Protein 4XB6 (pdb70)

Foldseek 3Di:
DADDPVLLVLLQVLLQPFDLVVLVVLCVVVDLPFDKDWPFQKDKDWDWDWAADVRPHDIDTDGIFIWIKTWMAGPVGFIFIHIHTDDDRVSRHSSRSVSRQCRDPVPVVVCVPRPRVVSVVVVVVVVVVVVVVVCVPDDDDDDD/DQEDDAQPDLVVLLVVLVVQVVLQAQQFPDKGFRPSDDAAQPPGAQNRRSVCSNPAACVWEEEEDPVRDDNHVVSHSCVRHVHHYDHAQLVGQEYEYEQVQDPVRQVSWFFADPVGRSPTHAYEYEFPDFAPAFWKWKDFRNYPGIDITGTHHHVVLCCQAVVPDDPVTGYKYWYDNRMIHTHGSGIHMDTD/DDDDDDDVPVVVVVVVVVVVDVLQPDVVDDRDDLVCCLPPVVVLLQLLCQQLVHQDSSLLSVLCSVVSNPSLSSSLSSVVVVVVDDDQFDWDDWDCQPFPFQFKAFQPDPADFQGGGHHDDCPPPDPDDDCVVVDDDDDDDDDDDDDDRTNDDQLVVVCVVVVQAPDDDCPPDDADDCVVPPDDPPDDLSVLLSLLSNFDLVLLLVLLVVLVVPQQDWAKTFRMKTWGKTWIWGQDPVHRDIDTDGIFTKIKTKIWTDWDQDPPDGIHTDIFIAMGGDDDPSSRVSSRSLSVLCCCVVVVHDRRHQSNVRCSPRVCTRVSVVVVVVVCVPPDDVVVVVVVVVVVVVVVVVDDD/DADQPAAQLNDDPVLLVQVVVQAVVQQVVAQDWGFGDFDDDPDHQVLFRFLSSVCSSPDDQAFEEQEEELQDCPPPSNVVSVVVNCNRHVHHYDLAQVRGLEYEYEADDAPDAHAANREYEYEAADWQPCCVVPVDPVPSVVCLVVVVCVVVVVLQVVCCVVPVGRPDFFLFWKDKLNGHITRPHGHGLLCQVSLAQGNYKYWYTNRVVRTIHTHHHGIGIGGDDDPPGDRDHDADPAAAPQLRHRSADWDWAQDDPDRDIGIHHSNVNVSVVRRVD/DVVVVLLVLLQVLLLPFDLVVLVVLVVVVPDDFDKDWPFQKDKDWDWDWAADVRPHDIDTDGIFIWIKTWMAGPVGFIFIHIHTDDDRVSRHSSRVVSRQCVDPVPVVVCVVRPRVVSVVVVVVVVVVVVVVVVVPDDDDDDDDDDDDD/DADDAQPPLVVLLVVLVVQVVLQAQQFPDKGFSVRDPAAPPVGAQNRRSVCSNDAACVWEEEEPPVRDDDRVVVRSCVRHVHHYDHAQLPGQEYEEEQPDDPVSQVSWFFADPVGRSPTHAYEYEFPDFADAFWKWKDFRNYPGIDITGTHHHVVVCCQAPVPDDPPTGYKYWYDNRMIHTGGSGIHMDTD/DDDDDDDVVVVVVVVVVVVVDVLQPDVVDPGDDLVCCLVPVVVLLQLLCQQLVHQDSSLLSVLCSVVSNPSLSSSLVSVVVVVVDDDDFDWDDWDCQQFPFQFKAFQPDPADFQGGGHGDDCPPPDPDDDCVVVDDDDDDDDDDDDPDRTRDDQLVVVCVVVVQAPDDDCPPDDADDCVVPPDDPPDDLSVLLSLLSNFDLVLLLVQLVVCVVPQQDWAKGFGMKTWGKTWIWGQDPVHRDIDTPGIFTKIKTKIWTDWDDDDPDHIHTDIFIAMGGDDDCSSRVSRRSLSVLCCCVVVVHDGSHLSNVRCSPSVQTNVSVVVVVVVCVPPDPVVVVVVVVVVVVVVVVVPVD/DAPQPAAQLNDDVVLLVQVVVQAVVQQVVAQDWGFGDFDQDPDHQVLFSFLSSVCSSPDAQAFEEQEEELQHCPPPSNVVSVVVNCHRHVHHYDLAQARGQEYEYEADDAPDAHAANREYEYEAADWQLCCVVPVDPVPSVVCLVVLPCVVVVVLQVVCCVVPVARPDFFLFWKDKQNGHITRPHGHGLLRQVSLAQGNYKYKYTNRVVRTIHTHGHGIGIGGDDDPVHDDDHDADPAAAPQLRHRSADWDWADDDPDDDIGIHHSNVNVRVVSNVD

Organism: Escherichia coli (strain K12) (NCBI:txid83333)

Sequence (1936 aa):
MHADTATRQHWMSVLAHSQPAELAARLNALNITADYEVIRAAETGLVQIQARMGGTGERFFAGDATLTRAAVRLTDGTLGYSWVQGRRDKQHAERCALIDALMQQSRHFQNLSETLIAPLDADRMARIAARQAEVNASRVDFFTMMTLETAFMLPVQDAQHSFRRLLKAMSEPGVIVALHQLKRGWQPLNIATTSVLLTLADNDTPVWLSTPLNNDIVNQSLRFHTNAPLVSQPEQATFAVTDEAISSEQLNALSSTGTAVAPEAGATLILQVASLSGGRMLRLTGAGIAEERMMIAPRLPEILHELTERPHPFPLGIDLILTGERLLAIPRTTHHVEVCMYVAVKGGEKAIDAAHALQESRRRGDTDLPELSVAQIEQQLNLAVDRVMTEGGIADRELAALALKQASGDNVEAIFLLRAYRTTLAKLAVSEPLDTTGMRRLERRISAVYKDIPGGQLLGPTYDYTHRLLDFTLLANGEAPTLTTADSEQQPSPHVFSLLARQGLAKFEEDSGAQPDDITRTPPVYPCSRSSRLQQLMRGDEGYLLALAYSTQRGYGRNHPFAGEIRSGYIDVSIVPEELGFAVNVGELLMTECEMVNGFIDPPGEPPHFTRGYGLVFGMSERKAMAMALVDRALQAPEYGEHATGPAQDEEFVLAHADNVEVAGFVSHLKLPHYVDFQAELELLKRLQQEQNHANLSGYNNFAYLDEQTKRMIRRAILKAVAIPGYQVPFGGREMPMPYGWGTGGIQLTASVIGESDVLKVIDQGADDTTNAVSIRNFFKRVTGVNTTERTDDATVIQTRHRIPETPLTEDQIIIFQVPIPEPLRFIEPRETETRTMHALEEYGVMMQVKLYEDIARFGHIATTYAYPVKVNGRYVMDPSPIPKFDNPKMDMMPALQLFGAGREKRIYAVPPFTRVESLDFDDHPFTVQQWDEPCAICGSTHSYLDEVVLDDAGNRMFVCSDTDYCRQQSEAHADTATRQHWMSVLAHSQPAELAARLNALNITADYEVIRAAETGLVQIQARMGGTGERFFAGDATLTRAAVRLTDGTLGYSWVQGRDKQHAERCALIDALMQQSRHFQNNLSETLIAPLDADRMARIAARQAEVNASRVDFFTMVRGDNATLETAFMMLPVQDAQHSFRRLLKAMSEPGVIVALHQLKRGWQPLNIATTSVLLTLADNDTPVWLSTPLNNDIVNQSLRFHTNAPLVSQPEQATFAVTDEAISSEQLNALSTGTAVAPEAGATLILQVASLSGGRMLRLTGAGIAEERMIAPRLPEILHELTERPHPFPLGIDLILTGERLLAIPRTTHVEVCMYVAVKGGEKAIDAAHALQESRRRGDTDLPELSVAQIEQQLNLAVDRVMTEGGIADRELAALALKQASGDNVEAIFLLRAYRTTLAKLAVSEPLDTTGMRLERRISAVYKDIPGGQLLGPTYDYTHRLLDFTLLANGEAPTLTTADSEQQPSPHVFSLLARQGLAKFEEDSGAQPDDITRTPPVYPCSRSSRLQQLMRGDEGYLLALAYSTQRGYGRNHPFAGEIRSGYIDVSSIVPEELGFAVNVGELLMTECEMVNGFIDPPGEPPHFTRGYGLVFGMSERKAMAMALVDRALQAPEYGEHATGPAQDEEFVLAHADNVEVAGFVSHLKLPHYVDFQAELELLKRLQQEQNHANLSSGYNFAYLDEQTKRMIRRAILKAVAIPGYQVPFGGREMPMPYGWGTGGIQLTASVIGESDVLKVIDQGADDTTNAVSIRNFFKRVTGVNTTERTDDATVIQTRHRIPETPLTEDQIIIFQVPIPEPLRFIEPRETETRTMHALEEYGVMMQVKLYEDIARFGHIATTYAYPVKVNGRYVMDPSPIPKFDNPKMDMMPALQLFGAGREKRIYAVPPFTRVESLDFDDHPFTVQQWDEPCAICGSTHSYLDEVVLDDAGNRMFVCSDTDYCRQQSEA

Secondary structure (DSSP, 8-state):
----HHHHHHHHHHHHHS-HHHHHHHHHHH-----EEEEEEEEEEEEEEEEEGGGTSSEEEEEEEEEEEEEEEETTS-EEEEEEESS-HHHHHHHHHHHHHHTSTTTHHHHIIIIIHHHHHHHHHHHHHHHHHHGGGEE--EE-/-------SSHHHHHHHHHHHHHHHHHSTT--EE--SSSS-STTS-HHHHHHHHHH-STTS-EEE-GGG--HHHHHHHHHHH-PPB-SSGGG-SEEEE-TT--HHHHHHS----SS-TTSS-EEEE--S-SSSS--EEEESTT-SS-EEE-------HHHHHH--SPTT---EEEE---EEEEE-TT-EEEE-/-EEE---HHHHHHHHHHHHHHHHH--TTSPPPPHHHHHHHTHHHHHHHHHHHTB--HHHHHHHHHHTTT-HHHHHHHHHHHHHTS-EEEEPPPP-GGG-EEEEEE-SSSSS-TT-EE--S--TT------GGGGS------------PPPP---HHHHHHHTTSS-------PPPP-TTTS---SS--HHHHHHHHHHS-HHHHHHHHHHHHTTSS----EEEEEEEEEEEEEE--TTTSS-EEEEEEEEEEEEEEEEEE--SSSPPEEEEEEEEEESS--HHHHHHHHHHHHTTHHHHT----SGGG-HHHHHHT--HHHHHHHHHGGGS--HHHHHHHHHHHHHHHHT---/---SSSBTTBS-HHHHHHHHHHHHHHHHSTT--EE------SSPTTSSHHHHHHHHHH--TT-EEEEEETTBTTSHHHHHHHHHHHHHH--EE-S-GGG-SEEEEES---SSPP-TT-EEEEE-S---TTTTT---HHHHHHHHHHT--HHHHHHHHHHHHHHSS----BS--EEETTTEEE---S-BGGGGGGGTT-SSEEEEEETTTTEEEEE-SS--EEE---SSS-------SS--TTT--SSS-EEEEE-SSSS-EEEEESSHHHHHHHHH-/-HHHHHHHHHHHHHHHS-HHHHHHHHHHHT----EEEEEEEEEEEEEEEEEGGGTSSEEEEEEEEEEEEEEEETTS-EEEEEEESS-HHHHHHHHHHHHHTTSHHHHHHHIIIIIHHHHHHHHHHHHHHHHHHGGGEEP-EEE------/-PPP--SSHHHHHHHHHHHHHHHHHSTT--EE--S--S--TTS-HHHHHHHHHH-STTS-EEE-GGG--HHHHHHHHHHH-PPEES-GGG-SEEEE-TT--HHHHHHS----SS-TTSS-EEEE--S-SSSS--EEEESTT-SS-EEE-------HHHHHH--SPTT---EEEE---EEEEE-TT-EEEE-/--EE---HHHHHHHHHHHHHHHHH--TTSPPPPHHHHHHHSHHHHHHHHHHH-EE-HHHHHHHHHHTTT-HHHHHHHHHHHHTTS-EEEEPPPP-GGG-EEEEEE-SSSSS-TT-EE--S--TT------GGGGS------------PPPP---HHHHHHHTTSS-------PPPP-TTTS---SSPPHHHHHHHHHHS-HHHHHHHHHHHHTTSS----EEEEEEEEEEEEEE--TTTSS-EEEEEEEEEEEEEEEEEE--TTS--EEEEEEEEEESS--HHHHHHHHHHHHTTHHHHTPPPSSGGG-HHHHHHTT-HHHHHHHHHGGGS--HHHHHHHHHHHHHHHHTT--/---SSSPTTSS-HHHHHHHHHHHHHHHHSTT--EE------SSPTTSSHHHHHHHHHH--TT-EEEEEETTBTTSHHHHHHHHHHHHHH--EE-S-GGG-SEEEEES---SSPP-TT-EEEEE-S---TTTTT---HHHHHHHHHHT--HHHHHHHHHHHHHHSS----BS--EEETTTEEE---S-BGGGGGGGTT-SSEEEEEETTTTEEEEE-SS--EEE---SSS-------SSPPTTT--SSS-EEEEE-SSSS-EEEEESSHHHHHHHHH-

Nearest PDB structures (foldseek):
  4xb6-assembly1_E  TM=1.007E+00  e=1.262E-27  Escherichia coli str. K-12 substr. MG1655
  7z15-assembly1_A  TM=1.002E+00  e=3.670E-25  Escherichia coli
  7z19-assembly1_A  TM=1.000E+00  e=5.948E-25  Escherichia coli
  2zad-assembly1_A  TM=4.754E-01  e=4.521E-02  Thermotoga maritima MSB8
  3ik4-assembly5_B  TM=3.506E-01  e=3.118E-01  Herpetosiphon aurantiacus DSM 785

GO terms:
  GO:0005515 protein binding (F, IPI)
  GO:0061694 alpha-D-ribose 1-methylphosphonate 5-triphosphate synthase complex (C, IDA)
  GO:1904176 carbon phosphorus lyase complex (C, IDA)
  GO:0019700 organic phosphonate catabolic process (P, IMP)
  GO:0015716 organic phosphonate transport (P, IDA)
  GO:0019634 organic phosphonate metabolic process (P, IDA)

InterPro domains:
  IPR009609 Phosphonate metabolism PhnG [PF06754] (7-147)
  IPR009609 Phosphonate metabolism PhnG [TIGR03293] (6-148)

CATH classification: 3.40.50.11310

Structure (mmCIF, N/CA/C/O backbone):
data_4XB6
#
_entry.id   4XB6
#
_cell.length_a   95.510
_cell.length_b   133.710
_cell.length_c   176.740
_cell.angle_alpha   90.00
_cell.angle_beta   90.00
_cell.angle_gamma   90.00
#
_symmetry.space_group_name_H-M   'P 21 21 21'
#
loop_
_entity.id
_entity.type
_entity.pdbx_description
1 polymer 'Alpha-D-ribose 1-methylphosphonate 5-triphosphate synthase subunit PhnG'
2 polymer 'Alpha-D-ribose 1-methylphosphonate 5-triphosphate synthase subunit PhnH'
3 polymer 'Alpha-D-ribose 1-methylphosphonate 5-triphosphate synthase subunit PhnI'
4 polymer 'Alpha-D-ribose 1-methylphosphonate 5-phosphate C-P lyase'
5 non-polymer 'SULFATE ION'
6 non-polymer 'ZINC ION'
7 water water
#
loop_
_atom_site.group_PDB
_atom_site.id
_atom_site.type_symbol
_atom_site.label_atom_id
_atom_site.label_alt_id
_atom_site.label_comp_id
_atom_site.label_asym_id
_atom_site.label_entity_id
_atom_site.label_seq_id
_atom_site.pdbx_PDB_ins_code
_atom_site.Cartn_x
_atom_site.Cartn_y
_atom_site.Cartn_z
_atom_site.occupancy
_atom_site.B_iso_or_equiv
_atom_site.auth_seq_id
_atom_site.auth_comp_id
_atom_site.auth_asym_id
_atom_site.auth_atom_id
_atom_site.pdbx_PDB_model_num
ATOM 1 N N . MET A 1 1 ? 5.792 43.274 46.814 1.00 49.43 1 MET A N 1
ATOM 2 C CA . MET A 1 1 ? 7.082 42.567 47.052 1.00 46.62 1 MET A CA 1
ATOM 3 C C . MET A 1 1 ? 7.936 42.563 45.800 1.00 44.34 1 MET A C 1
ATOM 4 O O . MET A 1 1 ? 7.440 42.710 44.681 1.00 45.27 1 MET A O 1
ATOM 20 N N . HIS A 1 2 ? 9.228 42.360 45.999 1.00 40.57 2 HIS A N 1
ATOM 21 C CA . HIS A 1 2 ? 10.167 42.306 44.900 1.00 41.00 2 HIS A CA 1
ATOM 22 C C . HIS A 1 2 ? 11.328 41.392 45.284 1.00 38.13 2 HIS A C 1
ATOM 23 O O . HIS A 1 2 ? 12.257 41.804 45.978 1.00 37.65 2 HIS A O 1
ATOM 37 N N . ALA A 1 3 ? 11.240 40.138 44.849 1.00 33.46 3 ALA A N 1
ATOM 38 C CA . ALA A 1 3 ? 12.242 39.120 45.152 1.00 37.37 3 ALA A CA 1
ATOM 39 C C . ALA A 1 3 ? 13.626 39.563 44.722 1.00 41.00 3 ALA A C 1
ATOM 40 O O . ALA A 1 3 ? 13.796 40.064 43.614 1.00 34.39 3 ALA A O 1
ATOM 47 N N . ASP A 1 4 ? 14.609 39.389 45.602 1.00 32.56 4 ASP A N 1
ATOM 48 C CA . ASP A 1 4 ? 15.999 39.646 45.245 1.00 33.16 4 ASP A CA 1
ATOM 49 C C . ASP A 1 4 ? 16.479 38.633 44.222 1.00 29.37 4 ASP A C 1
ATOM 50 O O . ASP A 1 4 ? 15.934 37.534 44.117 1.00 28.91 4 ASP A O 1
ATOM 59 N N . THR A 1 5 ? 17.544 38.974 43.507 1.00 27.72 5 THR A N 1
ATOM 60 C CA . THR A 1 5 ? 18.033 38.108 42.436 1.00 23.74 5 THR A CA 1
ATOM 61 C C . THR A 1 5 ? 18.343 36.675 42.882 1.00 22.93 5 THR A C 1
ATOM 62 O O . THR A 1 5 ? 17.955 35.732 42.195 1.00 23.51 5 THR A O 1
ATOM 73 N N . ALA A 1 6 ? 19.020 36.497 44.016 1.00 21.96 6 ALA A N 1
ATOM 74 C CA . ALA A 1 6 ? 19.392 35.146 44.451 1.00 28.49 6 ALA A CA 1
ATOM 75 C C . ALA A 1 6 ? 18.156 34.290 44.737 1.00 23.42 6 ALA A C 1
ATOM 76 O O . ALA A 1 6 ? 18.157 33.095 44.458 1.00 23.52 6 ALA A O 1
ATOM 83 N N . THR A 1 7 ? 17.114 34.914 45.286 1.00 24.21 7 THR A N 1
ATOM 84 C CA . THR A 1 7 ? 15.883 34.199 45.593 1.00 24.16 7 THR A CA 1
ATOM 85 C C . THR A 1 7 ? 15.256 33.694 44.301 1.00 23.14 7 THR A C 1
ATOM 86 O O . THR A 1 7 ? 14.851 32.538 44.209 1.00 21.94 7 THR A O 1
ATOM 97 N N . ARG A 1 8 ? 15.200 34.558 43.296 1.00 22.62 8 ARG A N 1
ATOM 98 C CA . ARG A 1 8 ? 14.671 34.147 42.006 1.00 22.72 8 ARG A CA 1
ATOM 99 C C . ARG A 1 8 ? 15.558 33.083 41.351 1.00 22.23 8 ARG A C 1
ATOM 100 O O . ARG A 1 8 ? 15.065 32.072 40.842 1.00 20.42 8 ARG A O 1
ATOM 121 N N . GLN A 1 9 ? 16.874 33.284 41.370 1.00 21.92 9 GLN A N 1
ATOM 122 C CA . GLN A 1 9 ? 17.775 32.268 40.827 1.00 25.08 9 GLN A CA 1
ATOM 123 C C . GLN A 1 9 ? 17.540 30.900 41.464 1.00 23.59 9 GLN A C 1
ATOM 124 O O . GLN A 1 9 ? 17.573 29.878 40.783 1.00 20.47 9 GLN A O 1
ATOM 138 N N . HIS A 1 10 ? 17.303 30.890 42.770 1.00 22.50 10 HIS A N 1
ATOM 139 C CA . HIS A 1 10 ? 17.075 29.637 43.466 1.00 23.58 10 HIS A CA 1
ATOM 140 C C . HIS A 1 10 ? 15.805 28.941 42.981 1.00 23.42 10 HIS A C 1
ATOM 141 O O . HIS A 1 10 ? 15.852 27.763 42.649 1.00 20.76 10 HIS A O 1
ATOM 155 N N . TRP A 1 11 ? 14.669 29.636 42.924 1.00 20.20 11 TRP A N 1
ATOM 156 C CA . TRP A 1 11 ? 13.454 28.924 42.531 1.00 20.38 11 TRP A CA 1
ATOM 157 C C . TRP A 1 11 ? 13.527 28.510 41.063 1.00 20.07 11 TRP A C 1
ATOM 158 O O . TRP A 1 11 ? 13.022 27.448 40.679 1.00 21.79 11 TRP A O 1
ATOM 179 N N . MET A 1 12 ? 14.208 29.292 40.233 1.00 22.32 12 MET A N 1
ATOM 180 C CA . MET A 1 12 ? 14.338 28.920 38.833 1.00 20.78 12 MET A CA 1
ATOM 181 C C . MET A 1 12 ? 15.208 27.672 38.675 1.00 20.01 12 MET A C 1
ATOM 182 O O . MET A 1 12 ? 14.906 26.798 37.866 1.00 21.54 12 MET A O 1
ATOM 196 N N . SER A 1 13 ? 16.279 27.594 39.455 1.00 20.17 13 SER A N 1
ATOM 197 C CA . SER A 1 13 ? 17.147 26.419 39.437 1.00 21.41 13 SER A CA 1
ATOM 198 C C . SER A 1 13 ? 16.401 25.158 39.917 1.00 25.12 13 SER A C 1
ATOM 199 O O . SER A 1 13 ? 16.535 24.072 39.336 1.00 23.93 13 SER A O 1
ATOM 207 N N . VAL A 1 14 ? 15.602 25.303 40.973 1.00 23.40 14 VAL A N 1
ATOM 208 C CA . VAL A 1 14 ? 14.868 24.166 41.518 1.00 25.33 14 VAL A CA 1
ATOM 209 C C . VAL A 1 14 ? 13.895 23.645 40.452 1.00 23.88 14 VAL A C 1
ATOM 210 O O . VAL A 1 14 ? 13.782 22.438 40.226 1.00 23.16 14 VAL A O 1
ATOM 223 N N . LEU A 1 15 ? 13.214 24.559 39.780 1.00 19.50 15 LEU A N 1
ATOM 224 C CA . LEU A 1 15 ? 12.293 24.169 38.712 1.00 23.35 15 LEU A CA 1
ATOM 225 C C . LEU A 1 15 ? 13.028 23.497 37.554 1.00 26.39 15 LEU A C 1
ATOM 226 O O . LEU A 1 15 ? 12.608 22.436 37.070 1.00 25.37 15 LEU A O 1
ATOM 242 N N . ALA A 1 16 ? 14.112 24.116 37.100 1.00 23.66 16 ALA A N 1
ATOM 243 C CA . ALA A 1 16 ? 14.885 23.580 35.972 1.00 27.35 16 ALA A CA 1
ATOM 244 C C . ALA A 1 16 ? 15.447 22.189 36.256 1.00 28.41 16 ALA A C 1
ATOM 245 O O . ALA A 1 16 ? 15.638 21.400 35.335 1.00 28.27 16 ALA A O 1
ATOM 252 N N . HIS A 1 17 ? 15.751 21.907 37.518 1.00 27.80 17 HIS A N 1
ATOM 253 C CA . HIS A 1 17 ? 16.298 20.609 37.894 1.00 26.49 17 HIS A CA 1
ATOM 254 C C . HIS A 1 17 ? 15.222 19.596 38.254 1.00 30.26 17 HIS A C 1
ATOM 255 O O . HIS A 1 17 ? 15.539 18.434 38.502 1.00 32.52 17 HIS A O 1
ATOM 269 N N . SER A 1 18 ? 13.965 20.025 38.288 1.00 25.98 18 SER A N 1
ATOM 270 C CA . SER A 1 18 ? 12.888 19.146 38.717 1.00 23.03 18 SER A CA 1
ATOM 271 C C . SER A 1 18 ? 12.582 18.116 37.633 1.00 29.13 18 SER A C 1
ATOM 272 O O . SER A 1 18 ? 12.765 18.362 36.445 1.00 32.39 18 SER A O 1
ATOM 280 N N . GLN A 1 19 ? 12.112 16.952 38.053 1.00 29.34 19 GLN A N 1
ATOM 281 C CA . GLN A 1 19 ? 11.616 15.975 37.098 1.00 28.59 19 GLN A CA 1
ATOM 282 C C . GLN A 1 19 ? 10.269 16.471 36.540 1.00 26.61 19 GLN A C 1
ATOM 283 O O . GLN A 1 19 ? 9.370 16.812 37.295 1.00 30.91 19 GLN A O 1
ATOM 297 N N . PRO A 1 20 ? 10.133 16.533 35.203 1.00 28.42 20 PRO A N 1
ATOM 298 C CA . PRO A 1 20 ? 8.881 17.084 34.674 1.00 29.87 20 PRO A CA 1
ATOM 299 C C . PRO A 1 20 ? 7.609 16.425 35.205 1.00 31.88 20 PRO A C 1
ATOM 300 O O . PRO A 1 20 ? 6.639 17.134 35.440 1.00 31.36 20 PRO A O 1
ATOM 311 N N . ALA A 1 21 ? 7.611 15.113 35.421 1.00 37.88 21 ALA A N 1
ATOM 312 C CA . ALA A 1 21 ? 6.410 14.436 35.902 1.00 47.00 21 ALA A CA 1
ATOM 313 C C . ALA A 1 21 ? 6.092 14.825 37.342 1.00 37.12 21 ALA A C 1
ATOM 314 O O . ALA A 1 21 ? 4.920 14.963 37.706 1.00 36.96 21 ALA A O 1
ATOM 321 N N . GLU A 1 22 ? 7.129 15.006 38.158 1.00 33.41 22 GLU A N 1
ATOM 322 C CA . GLU A 1 22 ? 6.920 15.385 39.559 1.00 34.34 22 GLU A CA 1
ATOM 323 C C . GLU A 1 22 ? 6.473 16.847 39.647 1.00 30.60 22 GLU A C 1
ATOM 324 O O . GLU A 1 22 ? 5.618 17.188 40.471 1.00 31.45 22 GLU A O 1
ATOM 336 N N . LEU A 1 23 ? 7.012 17.717 38.792 1.00 26.85 23 LEU A N 1
ATOM 337 C CA . LEU A 1 23 ? 6.540 19.109 38.806 1.00 32.24 23 LEU A CA 1
ATOM 338 C C . LEU A 1 23 ? 5.066 19.176 38.383 1.00 32.46 23 LEU A C 1
ATOM 339 O O . LEU A 1 23 ? 4.269 19.909 38.980 1.00 30.63 23 LEU A O 1
ATOM 355 N N . ALA A 1 24 ? 4.706 18.399 37.365 1.00 33.20 24 ALA A N 1
ATOM 356 C CA . ALA A 1 24 ? 3.335 18.389 36.857 1.00 33.80 24 ALA A CA 1
ATOM 357 C C . ALA A 1 24 ? 2.358 17.890 37.920 1.00 33.39 24 ALA A C 1
ATOM 358 O O . ALA A 1 24 ? 1.294 18.477 38.136 1.00 45.68 24 ALA A O 1
ATOM 365 N N . ALA A 1 25 ? 2.741 16.811 38.596 1.00 34.74 25 ALA A N 1
ATOM 366 C CA . ALA A 1 25 ? 1.910 16.209 39.640 1.00 37.51 25 ALA A CA 1
ATOM 367 C C . ALA A 1 25 ? 1.702 17.166 40.808 1.00 32.12 25 ALA A C 1
ATOM 368 O O . ALA A 1 25 ? 0.587 17.324 41.303 1.00 36.48 25 ALA A O 1
ATOM 375 N N . ARG A 1 26 ? 2.790 17.803 41.240 1.00 33.01 26 ARG A N 1
ATOM 376 C CA . ARG A 1 26 ? 2.738 18.717 42.370 1.00 33.44 26 ARG A CA 1
ATOM 377 C C . ARG A 1 26 ? 1.904 19.947 42.049 1.00 35.51 26 ARG A C 1
ATOM 378 O O . ARG A 1 26 ? 1.101 20.382 42.870 1.00 36.19 26 ARG A O 1
ATOM 399 N N . LEU A 1 27 ? 2.086 20.505 40.855 1.00 36.27 27 LEU A N 1
ATOM 400 C CA . LEU A 1 27 ? 1.417 21.764 40.510 1.00 43.83 27 LEU A CA 1
ATOM 401 C C . LEU A 1 27 ? -0.082 21.548 40.323 1.00 53.00 27 LEU A C 1
ATOM 402 O O . LEU A 1 27 ? -0.897 22.413 40.652 1.00 58.93 27 LEU A O 1
ATOM 418 N N . ASN A 1 28 ? -0.440 20.385 39.798 1.00 51.88 28 ASN A N 1
ATOM 419 C CA . ASN A 1 28 ? -1.838 20.045 39.615 1.00 55.30 28 ASN A CA 1
ATOM 420 C C . ASN A 1 28 ? -2.543 19.863 40.954 1.00 50.63 28 ASN A C 1
ATOM 421 O O . ASN A 1 28 ? -3.713 20.197 41.079 1.00 50.72 28 ASN A O 1
ATOM 432 N N . ALA A 1 29 ? -1.833 19.360 41.960 1.00 45.74 29 ALA A N 1
ATOM 433 C CA . ALA A 1 29 ? -2.445 19.133 43.271 1.00 47.60 29 ALA A CA 1
ATOM 434 C C . ALA A 1 29 ? -2.686 20.438 44.036 1.00 54.09 29 ALA A C 1
ATOM 435 O O . ALA A 1 29 ? -3.426 20.457 45.023 1.00 51.42 29 ALA A O 1
ATOM 442 N N . LEU A 1 30 ? -2.069 21.524 43.581 1.00 54.33 30 LEU A N 1
ATOM 443 C CA . LEU A 1 30 ? -2.186 22.808 44.264 1.00 56.47 30 LEU A CA 1
ATOM 444 C C . LEU A 1 30 ? -3.335 23.686 43.754 1.00 59.57 30 LEU A C 1
ATOM 445 O O . LEU A 1 30 ? -3.714 24.636 44.426 1.00 56.98 30 LEU A O 1
ATOM 461 N N . ASN A 1 31 ? -3.877 23.348 42.585 1.00 73.54 31 ASN A N 1
ATOM 462 C CA . ASN A 1 31 ? -4.798 24.197 41.805 1.00 79.92 31 ASN A CA 1
ATOM 463 C C . ASN A 1 31 ? -4.075 25.460 41.304 1.00 88.78 31 ASN A C 1
ATOM 464 O O . ASN A 1 31 ? -3.613 26.298 42.079 1.00 90.05 31 ASN A O 1
ATOM 475 N N . ILE A 1 32 ? -3.935 25.533 39.980 1.00 91.17 32 ILE A N 1
ATOM 476 C CA . ILE A 1 32 ? -3.276 26.650 39.300 1.00 94.53 32 ILE A CA 1
ATOM 477 C C . ILE A 1 32 ? -3.988 27.968 39.613 1.00 89.34 32 ILE A C 1
ATOM 478 O O . ILE A 1 32 ? -3.422 28.847 40.268 1.00 92.78 32 ILE A O 1
ATOM 494 N N . THR A 1 33 ? -5.225 28.093 39.143 1.00 86.60 33 THR A N 1
ATOM 495 C CA . THR A 1 33 ? -6.321 29.063 39.084 1.00 85.74 33 THR A CA 1
ATOM 496 C C . THR A 1 33 ? -5.908 30.380 38.409 1.00 78.26 33 THR A C 1
ATOM 497 O O . THR A 1 33 ? -6.650 30.902 37.577 1.00 89.46 33 THR A O 1
ATOM 508 N N . ALA A 1 34 ? -4.741 30.911 38.763 1.00 71.88 34 ALA A N 1
ATOM 509 C CA . ALA A 1 34 ? -4.216 32.132 38.150 1.00 65.88 34 ALA A CA 1
ATOM 510 C C . ALA A 1 34 ? -4.305 32.131 36.623 1.00 57.27 34 ALA A C 1
ATOM 511 O O . ALA A 1 34 ? -3.954 31.145 35.970 1.00 53.72 34 ALA A O 1
ATOM 518 N N . ASP A 1 35 ? -4.769 33.249 36.065 1.00 55.78 35 ASP A N 1
ATOM 519 C CA . ASP A 1 35 ? -4.836 33.428 34.615 1.00 55.85 35 ASP A CA 1
ATOM 520 C C . ASP A 1 35 ? -3.495 33.878 34.058 1.00 47.15 35 ASP A C 1
ATOM 521 O O . ASP A 1 35 ? -2.738 34.584 34.725 1.00 45.64 35 ASP A O 1
ATOM 530 N N . TYR A 1 36 ? -3.212 33.480 32.825 1.00 44.42 36 TYR A N 1
ATOM 531 C CA . TYR A 1 36 ? -1.992 33.910 32.158 1.00 44.19 36 TYR A CA 1
ATOM 532 C C . TYR A 1 36 ? -2.110 33.683 30.663 1.00 42.02 36 TYR A C 1
ATOM 533 O O . TYR A 1 36 ? -2.976 32.932 30.207 1.00 39.22 36 TYR A O 1
ATOM 551 N N . GLU A 1 37 ? -1.247 34.364 29.913 1.00 37.58 37 GLU A N 1
ATOM 552 C CA . GLU A 1 37 ? -1.071 34.100 28.493 1.00 36.59 37 GLU A CA 1
ATOM 553 C C . GLU A 1 37 ? 0.364 33.639 28.267 1.00 39.55 37 GLU A C 1
ATOM 554 O O . GLU A 1 37 ? 1.278 33.992 29.018 1.00 34.80 37 GLU A O 1
ATOM 566 N N . VAL A 1 38 ? 0.552 32.835 27.236 1.00 39.77 38 VAL A N 1
ATOM 567 C CA . VAL A 1 38 ? 1.888 32.452 26.813 1.00 37.37 38 VAL A CA 1
ATOM 568 C C . VAL A 1 38 ? 2.371 33.483 25.807 1.00 36.65 38 VAL A C 1
ATOM 569 O O . VAL A 1 38 ? 1.780 33.623 24.743 1.00 46.98 38 VAL A O 1
ATOM 582 N N . ILE A 1 39 ? 3.434 34.208 26.141 1.00 32.40 39 ILE A N 1
ATOM 583 C CA . ILE A 1 39 ? 3.931 35.257 25.256 1.00 38.42 39 ILE A CA 1
ATOM 584 C C . ILE A 1 39 ? 5.111 34.767 24.415 1.00 37.94 39 ILE A C 1
ATOM 585 O O . ILE A 1 39 ? 5.348 35.294 23.332 1.00 43.89 39 ILE A O 1
ATOM 601 N N . ARG A 1 40 ? 5.845 33.772 24.907 1.00 34.57 40 ARG A N 1
ATOM 602 C CA . ARG A 1 40 ? 6.747 32.991 24.049 1.00 32.54 40 ARG A CA 1
ATOM 603 C C . ARG A 1 40 ? 6.439 31.510 24.213 1.00 31.68 40 ARG A C 1
ATOM 604 O O . ARG A 1 40 ? 6.748 30.910 25.248 1.00 30.08 40 ARG A O 1
ATOM 625 N N . ALA A 1 41 ? 5.813 30.930 23.194 1.00 30.88 41 ALA A N 1
ATOM 626 C CA . ALA A 1 41 ? 5.536 29.505 23.186 1.00 28.56 41 ALA A CA 1
ATOM 627 C C . ALA A 1 41 ? 6.852 28.760 23.321 1.00 29.93 41 ALA A C 1
ATOM 628 O O . ALA A 1 41 ? 7.887 29.233 22.853 1.00 28.58 41 ALA A O 1
ATOM 635 N N . ALA A 1 42 ? 6.813 27.606 23.976 1.00 32.62 42 ALA A N 1
ATOM 636 C CA . ALA A 1 42 ? 8.024 26.852 24.234 1.00 29.05 42 ALA A CA 1
ATOM 637 C C . ALA A 1 42 ? 8.770 26.593 22.930 1.00 28.96 42 ALA A C 1
ATOM 638 O O . ALA A 1 42 ? 8.174 26.151 21.939 1.00 28.61 42 ALA A O 1
ATOM 645 N N . GLU A 1 43 ? 10.065 26.900 22.942 1.00 27.58 43 GLU A N 1
ATOM 646 C CA . GLU A 1 43 ? 10.933 26.761 21.772 1.00 24.12 43 GLU A CA 1
ATOM 647 C C . GLU A 1 43 ? 12.182 25.985 22.155 1.00 21.33 43 GLU A C 1
ATOM 648 O O . GLU A 1 43 ? 12.904 26.376 23.061 1.00 23.76 43 GLU A O 1
ATOM 660 N N . THR A 1 44 ? 12.420 24.883 21.450 1.00 23.23 44 THR A N 1
ATOM 661 C CA . THR A 1 44 ? 13.584 24.045 21.679 1.00 24.84 44 THR A CA 1
ATOM 662 C C . THR A 1 44 ? 14.681 24.346 20.657 1.00 20.72 44 THR A C 1
ATOM 663 O O . THR A 1 44 ? 14.458 24.300 19.441 1.00 25.59 44 THR A O 1
ATOM 674 N N . GLY A 1 45 ? 15.861 24.651 21.166 1.00 21.37 45 GLY A N 1
ATOM 675 C CA . GLY A 1 45 ? 17.039 24.805 20.334 1.00 22.61 45 GLY A CA 1
ATOM 676 C C . GLY A 1 45 ? 18.255 24.312 21.083 1.00 21.32 45 GLY A C 1
ATOM 677 O O . GLY A 1 45 ? 18.181 23.346 21.838 1.00 21.79 45 GLY A O 1
ATOM 681 N N . LEU A 1 46 ? 19.370 25.015 20.921 1.00 22.07 46 LEU A N 1
ATOM 682 C CA . LEU A 1 46 ? 20.634 24.622 21.529 1.00 20.37 46 LEU A CA 1
ATOM 683 C C . LEU A 1 46 ? 21.243 25.651 22.450 1.00 20.43 46 LEU A C 1
ATOM 684 O O . LEU A 1 46 ? 21.090 26.857 22.233 1.00 21.35 46 LEU A O 1
ATOM 700 N N . VAL A 1 47 ? 21.935 25.171 23.482 1.00 21.00 47 VAL A N 1
ATOM 701 C CA . VAL A 1 47 ? 22.870 25.997 24.220 1.00 19.97 47 VAL A CA 1
ATOM 702 C C . VAL A 1 47 ? 24.278 25.489 23.910 1.00 21.86 47 VAL A C 1
ATOM 703 O O . VAL A 1 47 ? 24.583 24.311 24.041 1.00 19.97 47 VAL A O 1
ATOM 716 N N . GLN A 1 48 ? 25.140 26.396 23.483 1.00 18.74 48 GLN A N 1
ATOM 717 C CA . GLN A 1 48 ? 26.504 26.008 23.129 1.00 19.51 48 GLN A CA 1
ATOM 718 C C . GLN A 1 48 ? 27.317 25.953 24.410 1.00 21.47 48 GLN A C 1
ATOM 719 O O . GLN A 1 48 ? 27.263 26.853 25.247 1.00 20.27 48 GLN A O 1
ATOM 733 N N . ILE A 1 49 ? 28.046 24.870 24.590 1.00 19.40 49 ILE A N 1
ATOM 734 C CA . ILE A 1 49 ? 28.773 24.647 25.825 1.00 19.19 49 ILE A CA 1
ATOM 735 C C . ILE A 1 49 ? 30.195 25.190 25.724 1.00 19.74 49 ILE A C 1
ATOM 736 O O . ILE A 1 49 ? 30.935 24.833 24.802 1.00 20.99 49 ILE A O 1
ATOM 752 N N . GLN A 1 50 ? 30.569 26.036 26.683 1.00 18.57 50 GLN A N 1
ATOM 753 C CA . GLN A 1 50 ? 31.965 26.442 26.860 1.00 18.15 50 GLN A CA 1
ATOM 754 C C . GLN A 1 50 ? 32.604 25.660 27.980 1.00 20.59 50 GLN A C 1
ATOM 755 O O . GLN A 1 50 ? 32.062 25.597 29.078 1.00 24.16 50 GLN A O 1
ATOM 769 N N . ALA A 1 51 ? 33.773 25.096 27.685 1.00 17.92 51 ALA A N 1
ATOM 770 C CA . ALA A 1 51 ? 34.597 24.446 28.689 1.00 19.99 51 ALA A CA 1
ATOM 771 C C . ALA A 1 51 ? 35.910 25.197 28.808 1.00 18.88 51 ALA A C 1
ATOM 772 O O . ALA A 1 51 ? 36.119 26.239 28.149 1.00 20.52 51 ALA A O 1
ATOM 779 N N . ARG A 1 52 ? 36.797 24.689 29.655 1.00 19.62 52 ARG A N 1
ATOM 780 C CA . ARG A 1 52 ? 38.094 25.321 29.868 1.00 22.85 52 ARG A CA 1
ATOM 781 C C . ARG A 1 52 ? 39.215 24.303 29.756 1.00 20.05 52 ARG A C 1
ATOM 782 O O . ARG A 1 52 ? 39.114 23.189 30.289 1.00 19.44 52 ARG A O 1
ATOM 803 N N . MET A 1 53 ? 40.283 24.697 29.071 1.00 19.38 53 MET A N 1
ATOM 804 C CA . MET A 1 53 ? 41.488 23.880 28.987 1.00 23.41 53 MET A CA 1
ATOM 805 C C . MET A 1 53 ? 42.017 23.589 30.373 1.00 21.33 53 MET A C 1
ATOM 806 O O . MET A 1 53 ? 42.260 24.512 31.148 1.00 21.61 53 MET A O 1
ATOM 820 N N . GLY A 1 54 ? 42.241 22.317 30.677 1.00 20.87 54 GLY A N 1
ATOM 821 C CA . GLY A 1 54 ? 42.719 21.917 31.987 1.00 20.11 54 GLY A CA 1
ATOM 822 C C . GLY A 1 54 ? 41.784 22.335 33.113 1.00 21.47 54 GLY A C 1
ATOM 823 O O . GLY A 1 54 ? 42.213 22.504 34.253 1.00 25.36 54 GLY A O 1
ATOM 827 N N . GLY A 1 55 ? 40.516 22.543 32.780 1.00 21.09 55 GLY A N 1
ATOM 828 C CA . GLY A 1 55 ? 39.516 22.889 33.769 1.00 22.41 55 GLY A CA 1
ATOM 829 C C . GLY A 1 55 ? 39.479 24.363 34.143 1.00 22.54 55 GLY A C 1
ATOM 830 O O . GLY A 1 55 ? 38.418 24.887 34.434 1.00 22.80 55 GLY A O 1
ATOM 834 N N . THR A 1 56 ? 40.632 25.016 34.131 1.00 21.10 56 THR A N 1
ATOM 835 C CA . THR A 1 56 ? 40.777 26.370 34.675 1.00 22.69 56 THR A CA 1
ATOM 836 C C . THR A 1 56 ? 41.234 27.413 33.650 1.00 25.12 56 THR A C 1
ATOM 837 O O . THR A 1 56 ? 41.234 28.616 33.930 1.00 25.98 56 THR A O 1
ATOM 848 N N . GLY A 1 57 ? 41.622 26.965 32.464 1.00 19.86 57 GLY A N 1
ATOM 849 C CA . GLY A 1 57 ? 42.283 27.839 31.514 1.00 20.33 57 GLY A CA 1
ATOM 850 C C . GLY A 1 57 ? 41.392 28.464 30.460 1.00 18.83 57 GLY A C 1
ATOM 851 O O . GLY A 1 57 ? 40.229 28.775 30.710 1.00 21.05 57 GLY A O 1
ATOM 855 N N . GLU A 1 58 ? 41.969 28.637 29.273 1.00 21.65 58 GLU A N 1
ATOM 856 C CA . GLU A 1 58 ? 41.299 29.290 28.156 1.00 25.48 58 GLU A CA 1
ATOM 857 C C . GLU A 1 58 ? 40.053 28.514 27.785 1.00 22.47 58 GLU A C 1
ATOM 858 O O . GLU A 1 58 ? 40.020 27.290 27.860 1.00 21.11 58 GLU A O 1
ATOM 870 N N . ARG A 1 59 ? 39.037 29.249 27.369 1.00 18.92 59 ARG A N 1
ATOM 871 C CA . ARG A 1 59 ? 37.794 28.642 26.926 1.00 17.23 59 ARG A CA 1
ATOM 872 C C . ARG A 1 59 ? 37.931 27.927 25.595 1.00 19.52 59 ARG A C 1
ATOM 873 O O . ARG A 1 59 ? 38.687 28.357 24.720 1.00 19.23 59 ARG A O 1
ATOM 894 N N . PHE A 1 60 ? 37.177 26.844 25.447 1.00 19.82 60 PHE A N 1
ATOM 895 C CA . PHE A 1 60 ? 36.965 26.219 24.148 1.00 19.86 60 PHE A CA 1
ATOM 896 C C . PHE A 1 60 ? 35.546 25.671 24.096 1.00 21.30 60 PHE A C 1
ATOM 897 O O . PHE A 1 60 ? 34.911 25.479 25.129 1.00 19.72 60 PHE A O 1
ATOM 914 N N . PHE A 1 61 ? 35.052 25.436 22.888 1.00 19.75 61 PHE A N 1
ATOM 915 C CA . PHE A 1 61 ? 33.691 24.955 22.714 1.00 21.09 61 PHE A CA 1
ATOM 916 C C . PHE A 1 61 ? 33.653 23.438 22.758 1.00 20.94 61 PHE A C 1
ATOM 917 O O . PHE A 1 61 ? 34.435 22.751 22.075 1.00 20.39 61 PHE A O 1
ATOM 934 N N . ALA A 1 62 ? 32.731 22.936 23.577 1.00 19.67 62 ALA A N 1
ATOM 935 C CA . ALA A 1 62 ? 32.572 21.512 23.834 1.00 16.19 62 ALA A CA 1
ATOM 936 C C . ALA A 1 62 ? 31.154 21.056 23.498 1.00 20.76 62 ALA A C 1
ATOM 937 O O . ALA A 1 62 ? 30.442 20.485 24.333 1.00 23.38 62 ALA A O 1
ATOM 944 N N . GLY A 1 63 ? 30.778 21.262 22.245 1.00 18.00 63 GLY A N 1
ATOM 945 C CA . GLY A 1 63 ? 29.512 20.781 21.737 1.00 20.32 63 GLY A CA 1
ATOM 946 C C . GLY A 1 63 ? 28.356 21.642 22.212 1.00 19.24 63 GLY A C 1
ATOM 947 O O . GLY A 1 63 ? 28.531 22.801 22.616 1.00 20.49 63 GLY A O 1
ATOM 951 N N . ASP A 1 64 ? 27.165 21.055 22.145 1.00 19.39 64 ASP A N 1
ATOM 952 C CA . ASP A 1 64 ? 25.919 21.768 22.439 1.00 21.01 64 ASP A CA 1
ATOM 953 C C . ASP A 1 64 ? 24.992 20.848 23.243 1.00 20.32 64 ASP A C 1
ATOM 954 O O . ASP A 1 64 ? 25.146 19.620 23.214 1.00 19.51 64 ASP A O 1
ATOM 963 N N . ALA A 1 65 ? 24.026 21.441 23.940 1.00 18.46 65 ALA A N 1
ATOM 964 C CA . ALA A 1 65 ? 22.968 20.677 24.612 1.00 21.79 65 ALA A CA 1
ATOM 965 C C . ALA A 1 65 ? 21.617 21.238 24.191 1.00 20.89 65 ALA A C 1
ATOM 966 O O . ALA A 1 65 ? 21.535 22.385 23.773 1.00 20.71 65 ALA A O 1
ATOM 973 N N . THR A 1 66 ? 20.558 20.440 24.299 1.00 17.72 66 THR A N 1
ATOM 974 C CA . THR A 1 66 ? 19.227 20.948 23.988 1.00 19.79 66 THR A CA 1
ATOM 975 C C . THR A 1 66 ? 18.758 21.852 25.118 1.00 17.71 66 THR A C 1
ATOM 976 O O . THR A 1 66 ? 19.022 21.606 26.297 1.00 20.07 66 THR A O 1
ATOM 987 N N . LEU A 1 67 ? 18.076 22.916 24.724 1.00 19.25 67 LEU A N 1
ATOM 988 C CA . LEU A 1 67 ? 17.567 23.920 25.635 1.00 21.72 67 LEU A CA 1
ATOM 989 C C . LEU A 1 67 ? 16.178 24.340 25.172 1.00 21.05 67 LEU A C 1
ATOM 990 O O . LEU A 1 67 ? 15.986 24.582 23.994 1.00 22.50 67 LEU A O 1
ATOM 1006 N N . THR A 1 68 ? 15.221 24.448 26.096 1.00 21.72 68 THR A N 1
ATOM 1007 C CA . THR A 1 68 ? 13.880 24.880 25.749 1.00 21.37 68 THR A CA 1
ATOM 1008 C C . THR A 1 68 ? 13.556 26.130 26.570 1.00 20.11 68 THR A C 1
ATOM 1009 O O . THR A 1 68 ? 13.819 26.175 27.768 1.00 20.40 68 THR A O 1
ATOM 1020 N N . ARG A 1 69 ? 13.031 27.148 25.908 1.00 21.92 69 ARG A N 1
ATOM 1021 C CA . ARG A 1 69 ? 12.710 28.397 26.588 1.00 21.08 69 ARG A CA 1
ATOM 1022 C C . ARG A 1 69 ? 11.240 28.718 26.395 1.00 23.34 69 ARG A C 1
ATOM 1023 O O . ARG A 1 69 ? 10.655 28.391 25.372 1.00 24.68 69 ARG A O 1
ATOM 1044 N N . ALA A 1 70 ? 10.665 29.395 27.382 1.00 22.48 70 ALA A N 1
ATOM 1045 C CA . ALA A 1 70 ? 9.279 29.827 27.307 1.00 24.12 70 ALA A CA 1
ATOM 1046 C C . ALA A 1 70 ? 9.079 31.070 28.148 1.00 22.77 70 ALA A C 1
ATOM 1047 O O . ALA A 1 70 ? 9.908 31.397 28.996 1.00 22.37 70 ALA A O 1
ATOM 1054 N N . ALA A 1 71 ? 7.972 31.762 27.896 1.00 23.68 71 ALA A N 1
ATOM 1055 C CA . ALA A 1 71 ? 7.664 33.002 28.602 1.00 25.63 71 ALA A CA 1
ATOM 1056 C C . ALA A 1 71 ? 6.169 33.167 28.737 1.00 26.99 71 ALA A C 1
ATOM 1057 O O . ALA A 1 71 ? 5.412 32.886 27.801 1.00 28.57 71 ALA A O 1
ATOM 1064 N N . VAL A 1 72 ? 5.750 33.599 29.919 1.00 24.70 72 VAL A N 1
ATOM 1065 C CA . VAL A 1 72 ? 4.335 33.838 30.191 1.00 27.55 72 VAL A CA 1
ATOM 1066 C C . VAL A 1 72 ? 4.124 35.234 30.760 1.00 33.06 72 VAL A C 1
ATOM 1067 O O . VAL A 1 72 ? 5.069 35.858 31.246 1.00 29.67 72 VAL A O 1
ATOM 1080 N N . ARG A 1 73 ? 2.879 35.701 30.698 1.00 33.25 73 ARG A N 1
ATOM 1081 C CA . ARG A 1 73 ? 2.482 36.957 31.326 1.00 31.31 73 ARG A CA 1
ATOM 1082 C C . ARG A 1 73 ? 1.185 36.781 32.111 1.00 31.25 73 ARG A C 1
ATOM 1083 O O . ARG A 1 73 ? 0.193 36.253 31.598 1.00 34.83 73 ARG A O 1
ATOM 1104 N N . LEU A 1 74 ? 1.201 37.240 33.356 1.00 31.68 74 LEU A N 1
ATOM 1105 C CA . LEU A 1 74 ? 0.029 37.169 34.215 1.00 33.74 74 LEU A CA 1
ATOM 1106 C C . LEU A 1 74 ? -0.859 38.385 33.980 1.00 36.50 74 LEU A C 1
ATOM 1107 O O . LEU A 1 74 ? -0.473 39.338 33.307 1.00 36.47 74 LEU A O 1
ATOM 1123 N N . THR A 1 75 ? -2.041 38.357 34.572 1.00 38.69 75 THR A N 1
ATOM 1124 C CA . THR A 1 75 ? -3.023 39.396 34.332 1.00 38.67 75 THR A CA 1
ATOM 1125 C C . THR A 1 75 ? -2.492 40.770 34.722 1.00 42.36 75 THR A C 1
ATOM 1126 O O . THR A 1 75 ? -2.793 41.765 34.063 1.00 53.24 75 THR A O 1
ATOM 1137 N N . ASP A 1 76 ? -1.675 40.823 35.769 1.00 37.71 76 ASP A N 1
ATOM 1138 C CA . ASP A 1 76 ? -1.188 42.098 36.284 1.00 37.32 76 ASP A CA 1
ATOM 1139 C C . ASP A 1 76 ? 0.070 42.579 35.565 1.00 38.94 76 ASP A C 1
ATOM 1140 O O . ASP A 1 76 ? 0.650 43.599 35.939 1.00 41.31 76 ASP A O 1
ATOM 1149 N N . GLY A 1 77 ? 0.484 41.848 34.533 1.00 37.94 77 GLY A N 1
ATOM 1150 C CA . GLY A 1 77 ? 1.637 42.230 33.738 1.00 33.28 77 GLY A CA 1
ATOM 1151 C C . GLY A 1 77 ? 2.931 41.513 34.102 1.00 35.92 77 GLY A C 1
ATOM 1152 O O . GLY A 1 77 ? 3.943 41.682 33.417 1.00 39.41 77 GLY A O 1
ATOM 1156 N N . THR A 1 78 ? 2.903 40.720 35.176 1.00 32.00 78 THR A N 1
ATOM 1157 C CA . THR A 1 78 ? 4.079 39.979 35.622 1.00 31.20 78 THR A CA 1
ATOM 1158 C C . THR A 1 78 ? 4.590 39.013 34.552 1.00 27.24 78 THR A C 1
ATOM 1159 O O . THR A 1 78 ? 3.836 38.209 34.031 1.00 33.91 78 THR A O 1
ATOM 1170 N N . LEU A 1 79 ? 5.878 39.095 34.242 1.00 27.60 79 LEU A N 1
ATOM 1171 C CA . LEU A 1 79 ? 6.504 38.200 33.259 1.00 25.78 79 LEU A CA 1
ATOM 1172 C C . LEU A 1 79 ? 7.257 37.062 33.919 1.00 27.39 79 LEU A C 1
ATOM 1173 O O . LEU A 1 79 ? 8.058 37.287 34.823 1.00 27.47 79 LEU A O 1
ATOM 1189 N N . GLY A 1 80 ? 6.987 35.843 33.457 1.00 26.25 80 GLY A N 1
ATOM 1190 C CA . GLY A 1 80 ? 7.672 34.658 33.927 1.00 25.29 80 GLY A CA 1
ATOM 1191 C C . GLY A 1 80 ? 8.446 34.025 32.794 1.00 25.36 80 GLY A C 1
ATOM 1192 O O . GLY A 1 80 ? 7.960 33.960 31.658 1.00 25.34 80 GLY A O 1
ATOM 1196 N N . TYR A 1 81 ? 9.652 33.568 33.110 1.00 23.17 81 TYR A N 1
ATOM 1197 C CA . TYR A 1 81 ? 10.558 32.959 32.139 1.00 24.73 81 TYR A CA 1
ATOM 1198 C C . TYR A 1 81 ? 11.070 31.593 32.579 1.00 21.24 81 TYR A C 1
ATOM 1199 O O . TYR A 1 81 ? 11.182 31.299 33.775 1.00 23.94 81 TYR A O 1
ATOM 1217 N N . SER A 1 82 ? 11.413 30.769 31.591 1.00 23.20 82 SER A N 1
ATOM 1218 C CA . SER A 1 82 ? 12.195 29.562 31.837 1.00 21.23 82 SER A CA 1
ATOM 1219 C C . SER A 1 82 ? 13.167 29.264 30.702 1.00 22.07 82 SER A C 1
ATOM 1220 O O . SER A 1 82 ? 12.905 29.573 29.546 1.00 21.21 82 SER A O 1
ATOM 1228 N N . TRP A 1 83 ? 14.310 28.698 31.080 1.00 19.35 83 TRP A N 1
ATOM 1229 C CA . TRP A 1 83 ? 15.281 28.114 30.171 1.00 19.76 83 TRP A CA 1
ATOM 1230 C C . TRP A 1 83 ? 15.663 26.819 30.837 1.00 20.84 83 TRP A C 1
ATOM 1231 O O . TRP A 1 83 ? 16.254 26.832 31.925 1.00 21.71 83 TRP A O 1
ATOM 1252 N N . VAL A 1 84 ? 15.296 25.710 30.209 1.00 20.18 84 VAL A N 1
ATOM 1253 C CA . VAL A 1 84 ? 15.498 24.394 30.788 1.00 20.81 84 VAL A CA 1
ATOM 1254 C C . VAL A 1 84 ? 16.141 23.481 29.770 1.00 20.55 84 VAL A C 1
ATOM 1255 O O . VAL A 1 84 ? 15.746 23.429 28.611 1.00 21.96 84 VAL A O 1
ATOM 1268 N N . GLN A 1 85 ? 17.153 22.766 30.230 1.00 21.96 85 GLN A N 1
ATOM 1269 C CA . GLN A 1 85 ? 17.809 21.775 29.417 1.00 26.36 85 GLN A CA 1
ATOM 1270 C C . GLN A 1 85 ? 16.790 20.736 28.972 1.00 27.44 85 GLN A C 1
ATOM 1271 O O . GLN A 1 85 ? 15.880 20.389 29.722 1.00 32.35 85 GLN A O 1
ATOM 1285 N N . GLY A 1 86 ? 16.935 20.245 27.751 1.00 22.67 86 GLY A N 1
ATOM 1286 C CA . GLY A 1 86 ? 16.011 19.266 27.218 1.00 22.61 86 GLY A CA 1
ATOM 1287 C C . GLY A 1 86 ? 15.011 19.844 26.247 1.00 23.23 86 GLY A C 1
ATOM 1288 O O . GLY A 1 86 ? 15.173 20.987 25.772 1.00 23.88 86 GLY A O 1
ATOM 1292 N N . ARG A 1 87 ? 13.956 19.070 25.975 1.00 23.74 87 ARG A N 1
ATOM 1293 C CA A ARG A 1 87 ? 13.020 19.369 24.894 0.36 23.35 87 ARG A CA 1
ATOM 1294 C CA B ARG A 1 87 ? 13.028 19.374 24.893 0.64 23.11 87 ARG A CA 1
ATOM 1295 C C . ARG A 1 87 ? 11.558 19.328 25.346 1.00 23.12 87 ARG A C 1
ATOM 1296 O O . ARG A 1 87 ? 10.646 19.335 24.518 1.00 27.61 87 ARG A O 1
ATOM 1335 N N . ASP A 1 88 ? 11.328 19.281 26.659 1.00 27.30 88 ASP A N 1
ATOM 1336 C CA . ASP A 1 88 ? 9.964 19.152 27.174 1.00 23.44 88 ASP A CA 1
ATOM 1337 C C . ASP A 1 88 ? 9.287 20.509 27.194 1.00 24.97 88 ASP A C 1
ATOM 1338 O O . ASP A 1 88 ? 9.507 21.305 28.105 1.00 25.01 88 ASP A O 1
ATOM 1347 N N . LYS A 1 89 ? 8.459 20.756 26.187 1.00 27.47 89 LYS A N 1
ATOM 1348 C CA . LYS A 1 89 ? 7.824 22.048 26.013 1.00 27.52 89 LYS A CA 1
ATOM 1349 C C . LYS A 1 89 ? 6.780 22.373 27.095 1.00 29.54 89 LYS A C 1
ATOM 1350 O O . LYS A 1 89 ? 6.729 23.495 27.587 1.00 27.41 89 LYS A O 1
ATOM 1369 N N . GLN A 1 90 ? 5.929 21.416 27.445 1.00 29.28 90 GLN A N 1
ATOM 1370 C CA . GLN A 1 90 ? 4.946 21.649 28.510 1.00 28.32 90 GLN A CA 1
ATOM 1371 C C . GLN A 1 90 ? 5.634 21.987 29.832 1.00 27.32 90 GLN A C 1
ATOM 1372 O O . GLN A 1 90 ? 5.196 22.878 30.582 1.00 29.79 90 GLN A O 1
ATOM 1386 N N . HIS A 1 91 ? 6.727 21.282 30.105 1.00 28.10 91 HIS A N 1
ATOM 1387 C CA . HIS A 1 91 ? 7.508 21.481 31.312 1.00 26.09 91 HIS A CA 1
ATOM 1388 C C . HIS A 1 91 ? 8.059 22.901 31.366 1.00 27.27 91 HIS A C 1
ATOM 1389 O O . HIS A 1 91 ? 7.963 23.571 32.391 1.00 25.84 91 HIS A O 1
ATOM 1403 N N . ALA A 1 92 ? 8.642 23.353 30.258 1.00 26.90 92 ALA A N 1
ATOM 1404 C CA . ALA A 1 92 ? 9.176 24.707 30.180 1.00 26.28 92 ALA A CA 1
ATOM 1405 C C . ALA A 1 92 ? 8.100 25.753 30.430 1.00 27.40 92 ALA A C 1
ATOM 1406 O O . ALA A 1 92 ? 8.354 26.754 31.093 1.00 23.47 92 ALA A O 1
ATOM 1413 N N . GLU A 1 93 ? 6.903 25.534 29.893 1.00 25.41 93 GLU A N 1
ATOM 1414 C CA . GLU A 1 93 ? 5.827 26.506 30.078 1.00 24.32 93 GLU A CA 1
ATOM 1415 C C . GLU A 1 93 ? 5.405 26.502 31.541 1.00 25.12 93 GLU A C 1
ATOM 1416 O O . GLU A 1 93 ? 5.179 27.560 32.115 1.00 28.99 93 GLU A O 1
ATOM 1428 N N . ARG A 1 94 ? 5.334 25.322 32.154 1.00 28.27 94 ARG A N 1
ATOM 1429 C CA . ARG A 1 94 ? 5.045 25.243 33.591 1.00 30.03 94 ARG A CA 1
ATOM 1430 C C . ARG A 1 94 ? 6.075 25.991 34.437 1.00 25.69 94 ARG A C 1
ATOM 1431 O O . ARG A 1 94 ? 5.719 26.735 35.355 1.00 24.11 94 ARG A O 1
ATOM 1452 N N . CYS A 1 95 ? 7.350 25.791 34.126 1.00 22.73 95 CYS A N 1
ATOM 1453 C CA . CYS A 1 95 ? 8.413 26.497 34.836 1.00 24.29 95 CYS A CA 1
ATOM 1454 C C . CYS A 1 95 ? 8.293 28.010 34.696 1.00 25.44 95 CYS A C 1
ATOM 1455 O O . CYS A 1 95 ? 8.557 28.755 35.644 1.00 25.01 95 CYS A O 1
ATOM 1463 N N . ALA A 1 96 ? 7.926 28.466 33.504 1.00 24.14 96 ALA A N 1
ATOM 1464 C CA . ALA A 1 96 ? 7.777 29.893 33.256 1.00 24.55 96 ALA A CA 1
ATOM 1465 C C . ALA A 1 96 ? 6.599 30.445 34.048 1.00 25.42 96 ALA A C 1
ATOM 1466 O O . ALA A 1 96 ? 6.682 31.526 34.623 1.00 24.76 96 ALA A O 1
ATOM 1473 N N . LEU A 1 97 ? 5.498 29.705 34.065 1.00 23.70 97 LEU A N 1
ATOM 1474 C CA . LEU A 1 97 ? 4.336 30.103 34.852 1.00 24.54 97 LEU A CA 1
ATOM 1475 C C . LEU A 1 97 ? 4.697 30.267 36.324 1.00 25.79 97 LEU A C 1
ATOM 1476 O O . LEU A 1 97 ? 4.324 31.257 36.964 1.00 26.15 97 LEU A O 1
ATOM 1492 N N . ILE A 1 98 ? 5.407 29.293 36.874 1.00 23.71 98 ILE A N 1
ATOM 1493 C CA . ILE A 1 98 ? 5.726 29.351 38.294 1.00 25.32 98 ILE A CA 1
ATOM 1494 C C . ILE A 1 98 ? 6.659 30.532 38.583 1.00 23.21 98 ILE A C 1
ATOM 1495 O O . ILE A 1 98 ? 6.498 31.206 39.597 1.00 25.89 98 ILE A O 1
ATOM 1511 N N . ASP A 1 99 ? 7.595 30.813 37.683 1.00 25.02 99 ASP A N 1
ATOM 1512 C CA . ASP A 1 99 ? 8.484 31.983 37.844 1.00 23.75 99 ASP A CA 1
ATOM 1513 C C . ASP A 1 99 ? 7.685 33.286 37.952 1.00 25.93 99 ASP A C 1
ATOM 1514 O O . ASP A 1 99 ? 8.020 34.170 38.746 1.00 24.21 99 ASP A O 1
ATOM 1523 N N . ALA A 1 100 ? 6.628 33.418 37.152 1.00 24.52 100 ALA A N 1
ATOM 1524 C CA . ALA A 1 100 ? 5.750 34.592 37.258 1.00 25.92 100 ALA A CA 1
ATOM 1525 C C . ALA A 1 100 ? 5.010 34.607 38.595 1.00 28.51 100 ALA A C 1
ATOM 1526 O O . ALA A 1 100 ? 4.948 35.629 39.272 1.00 29.26 100 ALA A O 1
ATOM 1533 N N . LEU A 1 101 ? 4.433 33.472 38.970 1.00 26.38 101 LEU A N 1
ATOM 1534 C CA . LEU A 1 101 ? 3.638 33.403 40.183 1.00 27.16 101 LEU A CA 1
ATOM 1535 C C . LEU A 1 101 ? 4.475 33.741 41.413 1.00 26.19 101 LEU A C 1
ATOM 1536 O O . LEU A 1 101 ? 3.996 34.429 42.307 1.00 27.93 101 LEU A O 1
ATOM 1552 N N . MET A 1 102 ? 5.715 33.250 41.447 1.00 25.75 102 MET A N 1
ATOM 1553 C CA . MET A 1 102 ? 6.613 33.450 42.589 1.00 27.30 102 MET A CA 1
ATOM 1554 C C . MET A 1 102 ? 6.931 34.913 42.829 1.00 26.84 102 MET A C 1
ATOM 1555 O O . MET A 1 102 ? 7.362 35.276 43.918 1.00 26.99 102 MET A O 1
ATOM 1569 N N . GLN A 1 103 ? 6.761 35.750 41.810 1.00 27.00 103 GLN A N 1
ATOM 1570 C CA . GLN A 1 103 ? 7.066 37.180 41.963 1.00 27.53 103 GLN A CA 1
ATOM 1571 C C . GLN A 1 103 ? 5.905 37.948 42.602 1.00 28.19 103 GLN A C 1
ATOM 1572 O O . GLN A 1 103 ? 6.055 39.124 42.939 1.00 34.26 103 GLN A O 1
ATOM 1586 N N . GLN A 1 104 ? 4.755 37.294 42.769 1.00 28.64 104 GLN A N 1
ATOM 1587 C CA . GLN A 1 104 ? 3.590 37.927 43.393 1.00 28.99 104 GLN A CA 1
ATOM 1588 C C . GLN A 1 104 ? 3.489 37.607 44.886 1.00 28.75 104 GLN A C 1
ATOM 1589 O O . GLN A 1 104 ? 3.664 36.458 45.286 1.00 27.74 104 GLN A O 1
ATOM 1603 N N . SER A 1 105 ? 3.179 38.620 45.703 1.00 28.35 105 SER A N 1
ATOM 1604 C CA . SER A 1 105 ? 3.021 38.425 47.139 1.00 35.68 105 SER A CA 1
ATOM 1605 C C . SER A 1 105 ? 1.963 37.374 47.446 1.00 32.43 105 SER A C 1
ATOM 1606 O O . SER A 1 105 ? 2.071 36.649 48.427 1.00 33.55 105 SER A O 1
ATOM 1614 N N . ARG A 1 106 ? 0.932 37.305 46.615 1.00 29.92 106 ARG A N 1
ATOM 1615 C CA . ARG A 1 106 ? -0.141 36.349 46.852 1.00 33.93 106 ARG A CA 1
ATOM 1616 C C . ARG A 1 106 ? 0.388 34.913 46.898 1.00 30.16 106 ARG A C 1
ATOM 1617 O O . ARG A 1 106 ? -0.143 34.082 47.628 1.00 32.26 106 ARG A O 1
ATOM 1638 N N . HIS A 1 107 ? 1.428 34.624 46.122 1.00 28.49 107 HIS A N 1
ATOM 1639 C CA . HIS A 1 107 ? 1.863 33.239 45.924 1.00 27.90 107 HIS A CA 1
ATOM 1640 C C . HIS A 1 107 ? 3.259 32.913 46.449 1.00 28.03 107 HIS A C 1
ATOM 1641 O O . HIS A 1 107 ? 3.576 31.743 46.632 1.00 28.76 107 HIS A O 1
ATOM 1655 N N . PHE A 1 108 ? 4.103 33.923 46.651 1.00 27.91 108 PHE A N 1
ATOM 1656 C CA . PHE A 1 108 ? 5.522 33.654 46.890 1.00 26.37 108 PHE A CA 1
ATOM 1657 C C . PHE A 1 108 ? 5.772 32.757 48.099 1.00 26.09 108 PHE A C 1
ATOM 1658 O O . PHE A 1 108 ? 6.467 31.747 48.000 1.00 27.90 108 PHE A O 1
ATOM 1675 N N . GLN A 1 109 ? 5.214 33.121 49.243 1.00 27.52 109 GLN A N 1
ATOM 1676 C CA . GLN A 1 109 ? 5.506 32.367 50.455 1.00 28.30 109 GLN A CA 1
ATOM 1677 C C . GLN A 1 109 ? 4.873 30.972 50.387 1.00 31.28 109 GLN A C 1
ATOM 1678 O O . GLN A 1 109 ? 5.505 29.981 50.736 1.00 26.92 109 GLN A O 1
ATOM 1692 N N . ASN A 1 110 ? 3.622 30.915 49.935 1.00 32.49 110 ASN A N 1
ATOM 1693 C CA . ASN A 1 110 ? 2.912 29.646 49.757 1.00 30.21 110 ASN A CA 1
ATOM 1694 C C . ASN A 1 110 ? 3.661 28.663 48.857 1.00 29.32 110 ASN A C 1
ATOM 1695 O O . ASN A 1 110 ? 3.860 27.496 49.209 1.00 31.73 110 ASN A O 1
ATOM 1706 N N . LEU A 1 111 ? 4.078 29.127 47.688 1.00 26.45 111 LEU A N 1
ATOM 1707 C CA . LEU A 1 111 ? 4.753 28.240 46.749 1.00 25.69 111 LEU A CA 1
ATOM 1708 C C . LEU A 1 111 ? 6.173 27.907 47.205 1.00 25.30 111 LEU A C 1
ATOM 1709 O O . LEU A 1 111 ? 6.668 26.823 46.917 1.00 24.72 111 LEU A O 1
ATOM 1725 N N . SER A 1 112 ? 6.821 28.830 47.917 1.00 26.48 112 SER A N 1
ATOM 1726 C CA . SER A 1 112 ? 8.139 28.549 48.480 1.00 27.12 112 SER A CA 1
ATOM 1727 C C . SER A 1 112 ? 8.043 27.356 49.408 1.00 25.98 112 SER A C 1
ATOM 1728 O O . SER A 1 112 ? 8.868 26.433 49.368 1.00 25.26 112 SER A O 1
ATOM 1736 N N . GLU A 1 113 ? 7.019 27.391 50.244 1.00 27.42 113 GLU A N 1
ATOM 1737 C CA . GLU A 1 113 ? 6.816 26.388 51.269 1.00 30.08 113 GLU A CA 1
ATOM 1738 C C . GLU A 1 113 ? 6.283 25.065 50.719 1.00 32.14 113 GLU A C 1
ATOM 1739 O O . GLU A 1 113 ? 6.734 24.005 51.138 1.00 30.54 113 GLU A O 1
ATOM 1751 N N . THR A 1 114 ? 5.317 25.130 49.800 1.00 31.55 114 THR A N 1
ATOM 1752 C CA . THR A 1 114 ? 4.572 23.941 49.389 1.00 29.94 114 THR A CA 1
ATOM 1753 C C . THR A 1 114 ? 5.053 23.327 48.091 1.00 29.77 114 THR A C 1
ATOM 1754 O O . THR A 1 114 ? 4.704 22.195 47.779 1.00 33.66 114 THR A O 1
ATOM 1765 N N . LEU A 1 115 ? 5.860 24.063 47.329 1.00 27.26 115 LEU A N 1
ATOM 1766 C CA . LEU A 1 115 ? 6.321 23.583 46.032 1.00 26.15 115 LEU A CA 1
ATOM 1767 C C . LEU A 1 115 ? 7.843 23.578 45.911 1.00 25.44 115 LEU A C 1
ATOM 1768 O O . LEU A 1 115 ? 8.450 22.535 45.662 1.00 26.70 115 LEU A O 1
ATOM 1784 N N . ILE A 1 116 ? 8.468 24.740 46.090 1.00 27.95 116 ILE A N 1
ATOM 1785 C CA . ILE A 1 116 ? 9.896 24.855 45.809 1.00 25.82 116 ILE A CA 1
ATOM 1786 C C . ILE A 1 116 ? 10.720 24.086 46.841 1.00 26.84 116 ILE A C 1
ATOM 1787 O O . ILE A 1 116 ? 11.581 23.281 46.473 1.00 24.98 116 ILE A O 1
ATOM 1803 N N . ALA A 1 117 ? 10.458 24.308 48.126 1.00 26.89 117 ALA A N 1
ATOM 1804 C CA . ALA A 1 117 ? 11.252 23.639 49.162 1.00 30.73 117 ALA A CA 1
ATOM 1805 C C . ALA A 1 117 ? 11.126 22.104 49.075 1.00 28.57 117 ALA A C 1
ATOM 1806 O O . ALA A 1 117 ? 12.135 21.395 49.158 1.00 26.94 117 ALA A O 1
ATOM 1813 N N . PRO A 1 118 ? 9.898 21.581 48.874 1.00 28.86 118 PRO A N 1
ATOM 1814 C CA . PRO A 1 118 ? 9.749 20.134 48.694 1.00 33.00 118 PRO A CA 1
ATOM 1815 C C . PRO A 1 118 ? 10.472 19.582 47.472 1.00 28.94 118 PRO A C 1
ATOM 1816 O O . PRO A 1 118 ? 11.068 18.506 47.553 1.00 27.88 118 PRO A O 1
ATOM 1827 N N . LEU A 1 119 ? 10.400 20.284 46.347 1.00 24.43 119 LEU A N 1
ATOM 1828 C CA . LEU A 1 119 ? 11.143 19.865 45.161 1.00 22.74 119 LEU A CA 1
ATOM 1829 C C . LEU A 1 119 ? 12.638 19.814 45.438 1.00 23.20 119 LEU A C 1
ATOM 1830 O O . LEU A 1 119 ? 13.321 18.856 45.057 1.00 25.71 119 LEU A O 1
ATOM 1846 N N . ASP A 1 120 ? 13.150 20.863 46.079 1.00 22.36 120 ASP A N 1
ATOM 1847 C CA . ASP A 1 120 ? 14.574 20.953 46.390 1.00 22.66 120 ASP A CA 1
ATOM 1848 C C . ASP A 1 120 ? 14.984 19.831 47.340 1.00 27.76 120 ASP A C 1
ATOM 1849 O O . ASP A 1 120 ? 16.009 19.201 47.150 1.00 29.20 120 ASP A O 1
ATOM 1858 N N . ALA A 1 121 ? 14.180 19.587 48.372 1.00 26.36 121 ALA A N 1
ATOM 1859 C CA . ALA A 1 121 ? 14.458 18.503 49.312 1.00 25.85 121 ALA A CA 1
ATOM 1860 C C . ALA A 1 121 ? 14.495 17.145 48.612 1.00 26.96 121 ALA A C 1
ATOM 1861 O O . ALA A 1 121 ? 15.363 16.311 48.899 1.00 27.86 121 ALA A O 1
ATOM 1868 N N . ASP A 1 122 ? 13.543 16.908 47.711 1.00 25.33 122 ASP A N 1
ATOM 1869 C CA . ASP A 1 122 ? 13.504 15.639 46.994 1.00 27.67 122 ASP A CA 1
ATOM 1870 C C . ASP A 1 122 ? 14.771 15.471 46.166 1.00 28.07 122 ASP A C 1
ATOM 1871 O O . ASP A 1 122 ? 15.346 14.386 46.106 1.00 31.55 122 ASP A O 1
ATOM 1880 N N . ARG A 1 123 ? 15.217 16.543 45.524 1.00 25.19 123 ARG A N 1
ATOM 1881 C CA . ARG A 1 123 ? 16.402 16.419 44.687 1.00 26.68 123 ARG A CA 1
ATOM 1882 C C . ARG A 1 123 ? 17.649 16.202 45.537 1.00 26.42 123 ARG A C 1
ATOM 1883 O O . ARG A 1 123 ? 18.520 15.413 45.173 1.00 26.97 123 ARG A O 1
ATOM 1904 N N . MET A 1 124 ? 17.745 16.900 46.660 1.00 26.25 124 MET A N 1
ATOM 1905 C CA . MET A 1 124 ? 18.878 16.711 47.554 1.00 28.71 124 MET A CA 1
ATOM 1906 C C . MET A 1 124 ? 18.917 15.272 48.084 1.00 27.64 124 MET A C 1
ATOM 1907 O O . MET A 1 124 ? 19.996 14.698 48.215 1.00 27.63 124 MET A O 1
ATOM 1921 N N . ALA A 1 125 ? 17.754 14.693 48.372 1.00 26.11 125 ALA A N 1
ATOM 1922 C CA . ALA A 1 125 ? 17.698 13.337 48.892 1.00 28.87 125 ALA A CA 1
ATOM 1923 C C . ALA A 1 125 ? 18.101 12.329 47.811 1.00 29.48 125 ALA A C 1
ATOM 1924 O O . ALA A 1 125 ? 18.771 11.344 48.097 1.00 29.53 125 ALA A O 1
ATOM 1931 N N . ARG A 1 126 ? 17.701 12.588 46.570 1.00 26.79 126 ARG A N 1
ATOM 1932 C CA . ARG A 1 126 ? 18.134 11.745 45.445 1.00 26.17 126 ARG A CA 1
ATOM 1933 C C . ARG A 1 126 ? 19.648 11.812 45.241 1.00 27.82 126 ARG A C 1
ATOM 1934 O O . ARG A 1 126 ? 20.285 10.783 44.987 1.00 31.08 126 ARG A O 1
ATOM 1955 N N . ILE A 1 127 ? 20.226 13.003 45.359 1.00 27.09 127 ILE A N 1
ATOM 1956 C CA . ILE A 1 127 ? 21.673 13.162 45.234 1.00 29.42 127 ILE A CA 1
ATOM 1957 C C . ILE A 1 127 ? 22.390 12.404 46.344 1.00 33.99 127 ILE A C 1
ATOM 1958 O O . ILE A 1 127 ? 23.385 11.725 46.103 1.00 30.70 127 ILE A O 1
ATOM 1974 N N . ALA A 1 128 ? 21.893 12.533 47.566 1.00 31.85 128 ALA A N 1
ATOM 1975 C CA . ALA A 1 128 ? 22.507 11.867 48.709 1.00 27.43 128 ALA A CA 1
ATOM 1976 C C . ALA A 1 128 ? 22.456 10.351 48.560 1.00 27.48 128 ALA A C 1
ATOM 1977 O O . ALA A 1 128 ? 23.432 9.651 48.832 1.00 32.63 128 ALA A O 1
ATOM 1984 N N . ALA A 1 129 ? 21.304 9.858 48.129 1.00 27.41 129 ALA A N 1
ATOM 1985 C CA . ALA A 1 129 ? 21.088 8.443 47.947 1.00 27.29 129 ALA A CA 1
ATOM 1986 C C . ALA A 1 129 ? 22.068 7.892 46.907 1.00 30.71 129 ALA A C 1
ATOM 1987 O O . ALA A 1 129 ? 22.616 6.804 47.079 1.00 30.03 129 ALA A O 1
ATOM 1994 N N . ARG A 1 130 ? 22.294 8.646 45.837 1.00 31.59 130 ARG A N 1
ATOM 1995 C CA . ARG A 1 130 ? 23.215 8.193 44.798 1.00 27.55 130 ARG A CA 1
ATOM 1996 C C . ARG A 1 130 ? 24.653 8.222 45.294 1.00 28.13 130 ARG A C 1
ATOM 1997 O O . ARG A 1 130 ? 25.431 7.306 45.005 1.00 29.41 130 ARG A O 1
ATOM 2018 N N . GLN A 1 131 ? 25.017 9.257 46.046 1.00 25.17 131 GLN A N 1
ATOM 2019 C CA . GLN A 1 131 ? 26.388 9.363 46.531 1.00 30.04 131 GLN A CA 1
ATOM 2020 C C . GLN A 1 131 ? 26.688 8.221 47.510 1.00 31.67 131 GLN A C 1
ATOM 2021 O O . GLN A 1 131 ? 27.811 7.694 47.535 1.00 29.20 131 GLN A O 1
ATOM 2035 N N . ALA A 1 132 ? 25.677 7.813 48.276 1.00 29.36 132 ALA A N 1
ATOM 2036 C CA . ALA A 1 132 ? 25.805 6.665 49.173 1.00 28.29 132 ALA A CA 1
ATOM 2037 C C . ALA A 1 132 ? 26.106 5.388 48.372 1.00 26.45 132 ALA A C 1
ATOM 2038 O O . ALA A 1 132 ? 26.890 4.545 48.805 1.00 29.62 132 ALA A O 1
ATOM 2045 N N . GLU A 1 133 ? 25.479 5.249 47.209 1.00 24.93 133 GLU A N 1
ATOM 2046 C CA . GLU A 1 133 ? 25.705 4.075 46.365 1.00 26.63 133 GLU A CA 1
ATOM 2047 C C . GLU A 1 133 ? 27.096 4.107 45.742 1.00 28.54 133 GLU A C 1
ATOM 2048 O O . GLU A 1 133 ? 27.816 3.110 45.716 1.00 29.15 133 GLU A O 1
ATOM 2060 N N . VAL A 1 134 ? 27.452 5.262 45.213 1.00 25.14 134 VAL A N 1
ATOM 2061 C CA . VAL A 1 134 ? 28.744 5.449 44.565 1.00 26.32 134 VAL A CA 1
ATOM 2062 C C . VAL A 1 134 ? 29.905 5.260 45.548 1.00 28.49 134 VAL A C 1
ATOM 2063 O O . VAL A 1 134 ? 30.937 4.660 45.214 1.00 26.10 134 VAL A O 1
ATOM 2076 N N . ASN A 1 135 ? 29.741 5.753 46.767 1.00 26.07 135 ASN A N 1
ATOM 2077 C CA . ASN A 1 135 ? 30.824 5.678 47.755 1.00 25.45 135 ASN A CA 1
ATOM 2078 C C . ASN A 1 135 ? 31.165 4.251 48.179 1.00 25.22 135 ASN A C 1
ATOM 2079 O O . ASN A 1 135 ? 32.222 4.011 48.769 1.00 26.80 135 ASN A O 1
ATOM 2090 N N . ALA A 1 136 ? 30.309 3.285 47.852 1.00 24.04 136 ALA A N 1
ATOM 2091 C CA . ALA A 1 136 ? 30.633 1.884 48.127 1.00 25.53 136 ALA A CA 1
ATOM 2092 C C . ALA A 1 136 ? 31.805 1.389 47.279 1.00 22.45 136 ALA A C 1
ATOM 2093 O O . ALA A 1 136 ? 32.370 0.335 47.560 1.00 26.39 136 ALA A O 1
ATOM 2100 N N . SER A 1 137 ? 32.157 2.152 46.253 1.00 22.25 137 SER A N 1
ATOM 2101 C CA . SER A 1 137 ? 33.194 1.756 45.284 1.00 21.21 137 SER A CA 1
ATOM 2102 C C . SER A 1 137 ? 34.511 2.502 45.517 1.00 25.73 137 SER A C 1
ATOM 2103 O O . SER A 1 137 ? 35.410 2.477 44.680 1.00 25.39 137 SER A O 1
ATOM 2111 N N . ARG A 1 138 ? 34.604 3.175 46.660 1.00 23.35 138 ARG A N 1
ATOM 2112 C CA . ARG A 1 138 ? 35.848 3.772 47.117 1.00 24.37 138 ARG A CA 1
ATOM 2113 C C . ARG A 1 138 ? 36.875 2.718 47.488 1.00 23.02 138 ARG A C 1
ATOM 2114 O O . ARG A 1 138 ? 36.576 1.753 48.200 1.00 27.27 138 ARG A O 1
ATOM 2135 N N . VAL A 1 139 ? 38.103 2.913 47.027 1.00 23.75 139 VAL A N 1
ATOM 2136 C CA . VAL A 1 139 ? 39.183 2.003 47.366 1.00 23.78 139 VAL A CA 1
ATOM 2137 C C . VAL A 1 139 ? 39.875 2.433 48.654 1.00 25.66 139 VAL A C 1
ATOM 2138 O O . VAL A 1 139 ? 40.521 3.479 48.689 1.00 29.56 139 VAL A O 1
ATOM 2151 N N . ASP A 1 140 ? 39.767 1.600 49.693 1.00 25.28 140 ASP A N 1
ATOM 2152 C CA . ASP A 1 140 ? 40.405 1.873 50.976 1.00 28.06 140 ASP A CA 1
ATOM 2153 C C . ASP A 1 140 ? 41.852 1.394 50.981 1.00 29.19 140 ASP A C 1
ATOM 2154 O O . ASP A 1 140 ? 42.133 0.287 50.523 1.00 31.32 140 ASP A O 1
ATOM 2163 N N . PHE A 1 141 ? 42.754 2.219 51.515 1.00 29.28 141 PHE A N 1
ATOM 2164 C CA . PHE A 1 141 ? 44.176 1.879 51.570 1.00 28.53 141 PHE A CA 1
ATOM 2165 C C . PHE A 1 141 ? 44.728 1.889 52.988 1.00 30.26 141 PHE A C 1
ATOM 2166 O O . PHE A 1 141 ? 45.443 0.963 53.384 1.00 31.07 141 PHE A O 1
ATOM 2183 N N . PHE A 1 142 ? 44.372 2.924 53.752 1.00 30.39 142 PHE A N 1
ATOM 2184 C CA . PHE A 1 142 ? 44.902 3.096 55.107 1.00 31.78 142 PHE A CA 1
ATOM 2185 C C . PHE A 1 142 ? 43.819 3.553 56.074 1.00 32.77 142 PHE A C 1
ATOM 2186 O O . PHE A 1 142 ? 42.846 4.178 55.660 1.00 35.28 142 PHE A O 1
ATOM 2203 N N . THR A 1 143 ? 44.015 3.244 57.357 1.00 35.76 143 THR A N 1
ATOM 2204 C CA . THR A 1 143 ? 43.129 3.711 58.440 1.00 41.42 143 THR A CA 1
ATOM 2205 C C . THR A 1 143 ? 43.871 4.460 59.535 1.00 49.93 143 THR A C 1
ATOM 2206 O O . THR A 1 143 ? 45.067 4.254 59.730 1.00 47.88 143 THR A O 1
ATOM 2217 N N . MET A 1 144 ? 43.108 5.294 60.244 1.00 52.37 144 MET A N 1
ATOM 2218 C CA . MET A 1 144 ? 43.536 6.111 61.390 1.00 61.50 144 MET A CA 1
ATOM 2219 C C . MET A 1 144 ? 44.906 6.758 61.199 1.00 73.94 144 MET A C 1
ATOM 2220 O O . MET A 1 144 ? 45.347 7.551 62.040 1.00 80.17 144 MET A O 1
ATOM 2234 N N . MET B 2 1 ? 13.462 59.727 14.777 1.00 83.23 1 MET B N 1
ATOM 2235 C CA . MET B 2 1 ? 12.802 58.501 14.246 1.00 74.97 1 MET B CA 1
ATOM 2236 C C . MET B 2 1 ? 13.269 57.249 14.970 1.00 71.35 1 MET B C 1
ATOM 2237 O O . MET B 2 1 ? 12.665 56.208 14.839 1.00 77.41 1 MET B O 1
ATOM 2253 N N . THR B 2 2 ? 14.355 57.331 15.720 1.00 73.21 2 THR B N 1
ATOM 2254 C CA . THR B 2 2 ? 14.836 56.164 16.453 1.00 57.46 2 THR B CA 1
ATOM 2255 C C . THR B 2 2 ? 15.087 54.936 15.550 1.00 42.39 2 THR B C 1
ATOM 2256 O O . THR B 2 2 ? 16.245 54.547 15.382 1.00 39.11 2 THR B O 1
ATOM 2267 N N . LEU B 2 3 ? 14.037 54.318 14.984 1.00 36.97 3 LEU B N 1
ATOM 2268 C CA . LEU B 2 3 ? 14.211 53.062 14.206 1.00 36.21 3 LEU B CA 1
ATOM 2269 C C . LEU B 2 3 ? 13.548 53.040 12.827 1.00 34.17 3 LEU B C 1
ATOM 2270 O O . LEU B 2 3 ? 12.345 53.242 12.709 1.00 37.89 3 LEU B O 1
ATOM 2286 N N . GLU B 2 4 ? 14.335 52.738 11.795 1.00 32.26 4 GLU B N 1
ATOM 2287 C CA . GLU B 2 4 ? 13.800 52.539 10.446 1.00 31.16 4 GLU B CA 1
ATOM 2288 C C . GLU B 2 4 ? 13.250 51.122 10.300 1.00 31.06 4 GLU B C 1
ATOM 2289 O O . GLU B 2 4 ? 13.588 50.239 11.090 1.00 31.03 4 GLU B O 1
ATOM 2301 N N . THR B 2 5 ? 12.406 50.901 9.293 1.00 31.19 5 THR B N 1
ATOM 2302 C CA . THR B 2 5 ? 11.953 49.552 8.986 1.00 30.22 5 THR B CA 1
ATOM 2303 C C . THR B 2 5 ? 12.887 48.935 7.946 1.00 28.38 5 THR B C 1
ATOM 2304 O O . THR B 2 5 ? 13.559 49.643 7.185 1.00 27.27 5 THR B O 1
ATOM 2315 N N . ALA B 2 6 ? 12.947 47.610 7.948 1.00 26.84 6 ALA B N 1
ATOM 2316 C CA . ALA B 2 6 ? 13.806 46.867 7.034 1.00 28.15 6 ALA B CA 1
ATOM 2317 C C . ALA B 2 6 ? 12.945 46.305 5.906 1.00 24.33 6 ALA B C 1
ATOM 2318 O O . ALA B 2 6 ? 11.953 46.924 5.526 1.00 24.59 6 ALA B O 1
ATOM 2325 N N . PHE B 2 7 ? 13.332 45.162 5.356 1.00 20.08 7 PHE B N 1
ATOM 2326 C CA . PHE B 2 7 ? 12.556 44.523 4.293 1.00 19.81 7 PHE B CA 1
ATOM 2327 C C . PHE B 2 7 ? 11.195 44.089 4.820 1.00 21.40 7 PHE B C 1
ATOM 2328 O O . PHE B 2 7 ? 11.094 43.578 5.932 1.00 21.86 7 PHE B O 1
ATOM 2345 N N . MET B 2 8 ? 10.153 44.229 4.011 1.00 20.69 8 MET B N 1
ATOM 2346 C CA . MET B 2 8 ? 8.847 43.714 4.403 1.00 21.03 8 MET B CA 1
ATOM 2347 C C . MET B 2 8 ? 8.896 42.180 4.446 1.00 22.23 8 MET B C 1
ATOM 2348 O O . MET B 2 8 ? 8.245 41.548 5.281 1.00 22.82 8 MET B O 1
ATOM 2362 N N . LEU B 2 9 ? 9.665 41.614 3.527 1.00 19.91 9 LEU B N 1
ATOM 2363 C CA . LEU B 2 9 ? 9.855 40.171 3.421 1.00 19.50 9 LEU B CA 1
ATOM 2364 C C . LEU B 2 9 ? 11.345 39.867 3.518 1.00 18.79 9 LEU B C 1
ATOM 2365 O O . LEU B 2 9 ? 12.019 39.746 2.500 1.00 21.11 9 LEU B O 1
ATOM 2381 N N . PRO B 2 10 ? 11.862 39.780 4.743 1.00 20.75 10 PRO B N 1
ATOM 2382 C CA . PRO B 2 10 ? 13.302 39.624 4.949 1.00 24.49 10 PRO B CA 1
ATOM 2383 C C . PRO B 2 10 ? 13.926 38.472 4.142 1.00 20.86 10 PRO B C 1
ATOM 2384 O O . PRO B 2 10 ? 15.039 38.628 3.645 1.00 19.93 10 PRO B O 1
ATOM 2395 N N . VAL B 2 11 ? 13.234 37.343 4.000 1.00 20.56 11 VAL B N 1
ATOM 2396 C CA . VAL B 2 11 ? 13.817 36.217 3.253 1.00 19.28 11 VAL B CA 1
ATOM 2397 C C . VAL B 2 11 ? 13.823 36.514 1.762 1.00 18.71 11 VAL B C 1
ATOM 2398 O O . VAL B 2 11 ? 14.861 36.443 1.098 1.00 18.92 11 VAL B O 1
ATOM 2411 N N . GLN B 2 12 ? 12.656 36.869 1.231 1.00 18.81 12 GLN B N 1
ATOM 2412 C CA . GLN B 2 12 ? 12.509 37.013 -0.203 1.00 18.27 12 GLN B CA 1
ATOM 2413 C C . GLN B 2 12 ? 13.168 38.279 -0.715 1.00 20.95 12 GLN B C 1
ATOM 2414 O O . GLN B 2 12 ? 13.737 38.291 -1.804 1.00 21.25 12 GLN B O 1
ATOM 2428 N N . ASP B 2 13 ? 13.072 39.349 0.060 1.00 17.93 13 ASP B N 1
ATOM 2429 C CA . ASP B 2 13 ? 13.642 40.625 -0.394 1.00 18.63 13 ASP B CA 1
ATOM 2430 C C . ASP B 2 13 ? 15.180 40.567 -0.370 1.00 17.56 13 ASP B C 1
ATOM 2431 O O . ASP B 2 13 ? 15.850 41.186 -1.216 1.00 19.76 13 ASP B O 1
ATOM 2440 N N . ALA B 2 14 ? 15.757 39.821 0.576 1.00 19.75 14 ALA B N 1
ATOM 2441 C CA . ALA B 2 14 ? 17.203 39.625 0.589 1.00 18.15 14 ALA B CA 1
ATOM 2442 C C . ALA B 2 14 ? 17.637 38.772 -0.595 1.00 21.20 14 ALA B C 1
ATOM 2443 O O . ALA B 2 14 ? 18.651 39.063 -1.220 1.00 20.47 14 ALA B O 1
ATOM 2450 N N . GLN B 2 15 ? 16.885 37.717 -0.897 1.00 18.29 15 GLN B N 1
ATOM 2451 C CA . GLN B 2 15 ? 17.203 36.865 -2.043 1.00 18.72 15 GLN B CA 1
ATOM 2452 C C . GLN B 2 15 ? 17.152 37.677 -3.346 1.00 19.06 15 GLN B C 1
ATOM 2453 O O . GLN B 2 15 ? 18.056 37.591 -4.170 1.00 18.66 15 GLN B O 1
ATOM 2467 N N . HIS B 2 16 ? 16.101 38.482 -3.505 1.00 20.67 16 HIS B N 1
ATOM 2468 C CA . HIS B 2 16 ? 15.970 39.392 -4.645 1.00 19.47 16 HIS B CA 1
ATOM 2469 C C . HIS B 2 16 ? 17.199 40.285 -4.812 1.00 19.56 16 HIS B C 1
ATOM 2470 O O . HIS B 2 16 ? 17.806 40.371 -5.895 1.00 21.97 16 HIS B O 1
ATOM 2484 N N . SER B 2 17 ? 17.541 40.961 -3.725 1.00 18.35 17 SER B N 1
ATOM 2485 C CA . SER B 2 17 ? 18.638 41.927 -3.719 1.00 18.01 17 SER B CA 1
ATOM 2486 C C . SER B 2 17 ? 19.946 41.253 -4.026 1.00 20.48 17 SER B C 1
ATOM 2487 O O . SER B 2 17 ? 20.774 41.780 -4.769 1.00 19.31 17 SER B O 1
ATOM 2495 N N . PHE B 2 18 ? 20.148 40.086 -3.431 1.00 18.98 18 PHE B N 1
ATOM 2496 C CA . PHE B 2 18 ? 21.354 39.345 -3.696 1.00 18.13 18 PHE B CA 1
ATOM 2497 C C . PHE B 2 18 ? 21.478 38.994 -5.171 1.00 19.98 18 PHE B C 1
ATOM 2498 O O . PHE B 2 18 ? 22.539 39.186 -5.760 1.00 20.17 18 PHE B O 1
ATOM 2515 N N . ARG B 2 19 ? 20.412 38.512 -5.795 1.00 17.70 19 ARG B N 1
ATOM 2516 C CA . ARG B 2 19 ? 20.531 38.101 -7.192 1.00 18.69 19 ARG B CA 1
ATOM 2517 C C . ARG B 2 19 ? 20.817 39.290 -8.113 1.00 18.28 19 ARG B C 1
ATOM 2518 O O . ARG B 2 19 ? 21.555 39.141 -9.088 1.00 21.24 19 ARG B O 1
ATOM 2539 N N . ARG B 2 20 ? 20.258 40.454 -7.802 1.00 20.42 20 ARG B N 1
ATOM 2540 C CA . ARG B 2 20 ? 20.576 41.672 -8.552 1.00 17.54 20 ARG B CA 1
ATOM 2541 C C . ARG B 2 20 ? 22.040 42.031 -8.386 1.00 17.39 20 ARG B C 1
ATOM 2542 O O . ARG B 2 20 ? 22.715 42.324 -9.366 1.00 21.03 20 ARG B O 1
ATOM 2563 N N . LEU B 2 21 ? 22.533 42.010 -7.152 1.00 21.14 21 LEU B N 1
ATOM 2564 C CA . LEU B 2 21 ? 23.924 42.379 -6.887 1.00 21.28 21 LEU B CA 1
ATOM 2565 C C . LEU B 2 21 ? 24.865 41.355 -7.526 1.00 23.84 21 LEU B C 1
ATOM 2566 O O . LEU B 2 21 ? 25.908 41.719 -8.064 1.00 20.80 21 LEU B O 1
ATOM 2582 N N . LEU B 2 22 ? 24.464 40.088 -7.518 1.00 17.59 22 LEU B N 1
ATOM 2583 C CA . LEU B 2 22 ? 25.263 39.032 -8.169 1.00 17.57 22 LEU B CA 1
ATOM 2584 C C . LEU B 2 22 ? 25.415 39.286 -9.677 1.00 19.46 22 LEU B C 1
ATOM 2585 O O . LEU B 2 22 ? 26.503 39.111 -10.249 1.00 19.52 22 LEU B O 1
ATOM 2601 N N . LYS B 2 23 ? 24.311 39.656 -10.318 1.00 19.73 23 LYS B N 1
ATOM 2602 C CA . LYS B 2 23 ? 24.316 40.049 -11.720 1.00 22.48 23 LYS B CA 1
ATOM 2603 C C . LYS B 2 23 ? 25.291 41.220 -11.934 1.00 22.44 23 LYS B C 1
ATOM 2604 O O . LYS B 2 23 ? 26.094 41.205 -12.860 1.00 23.58 23 LYS B O 1
ATOM 2623 N N . ALA B 2 24 ? 25.209 42.228 -11.078 1.00 22.85 24 ALA B N 1
ATOM 2624 C CA . ALA B 2 24 ? 26.049 43.416 -11.237 1.00 21.95 24 ALA B CA 1
ATOM 2625 C C . ALA B 2 24 ? 27.540 43.086 -11.079 1.00 21.03 24 ALA B C 1
ATOM 2626 O O . ALA B 2 24 ? 28.374 43.565 -11.868 1.00 21.71 24 ALA B O 1
ATOM 2633 N N . MET B 2 25 ? 27.880 42.292 -10.064 1.00 17.93 25 MET B N 1
ATOM 2634 C CA . MET B 2 25 ? 29.286 41.970 -9.788 1.00 19.61 25 MET B CA 1
ATOM 2635 C C . MET B 2 25 ? 29.859 41.013 -10.838 1.00 20.17 25 MET B C 1
ATOM 2636 O O . MET B 2 25 ? 31.023 41.129 -11.216 1.00 20.97 25 MET B O 1
ATOM 2650 N N . SER B 2 26 ? 29.049 40.065 -11.310 1.00 20.26 26 SER B N 1
ATOM 2651 C CA . SER B 2 26 ? 29.535 39.095 -12.288 1.00 22.14 26 SER B CA 1
ATOM 2652 C C . SER B 2 26 ? 29.509 39.608 -13.739 1.00 21.13 26 SER B C 1
ATOM 2653 O O . SER B 2 26 ? 30.140 39.020 -14.612 1.00 24.67 26 SER B O 1
ATOM 2661 N N . GLU B 2 27 ? 28.822 40.717 -13.983 1.00 20.13 27 GLU B N 1
ATOM 2662 C CA . GLU B 2 27 ? 28.791 41.344 -15.304 1.00 22.92 27 GLU B CA 1
ATOM 2663 C C . GLU B 2 27 ? 28.983 42.852 -15.093 1.00 23.00 27 GLU B C 1
ATOM 2664 O O . GLU B 2 27 ? 28.026 43.627 -15.136 1.00 24.29 27 GLU B O 1
ATOM 2676 N N . PRO B 2 28 ? 30.237 43.253 -14.827 1.00 23.42 28 PRO B N 1
ATOM 2677 C CA . PRO B 2 28 ? 30.542 44.624 -14.408 1.00 23.17 28 PRO B CA 1
ATOM 2678 C C . PRO B 2 28 ? 30.080 45.671 -15.400 1.00 25.03 28 PRO B C 1
ATOM 2679 O O . PRO B 2 28 ? 30.264 45.532 -16.608 1.00 27.22 28 PRO B O 1
ATOM 2690 N N . GLY B 2 29 ? 29.487 46.723 -14.861 1.00 23.04 29 GLY B N 1
ATOM 2691 C CA . GLY B 2 29 ? 28.954 47.801 -15.673 1.00 26.35 29 GLY B CA 1
ATOM 2692 C C . GLY B 2 29 ? 27.459 47.685 -15.895 1.00 29.83 29 GLY B C 1
ATOM 2693 O O . GLY B 2 29 ? 26.817 48.669 -16.252 1.00 30.60 29 GLY B O 1
ATOM 2697 N N . VAL B 2 30 ? 26.897 46.496 -15.701 1.00 25.24 30 VAL B N 1
ATOM 2698 C CA . VAL B 2 30 ? 25.453 46.336 -15.837 1.00 25.48 30 VAL B CA 1
ATOM 2699 C C . VAL B 2 30 ? 24.801 47.029 -14.655 1.00 25.26 30 VAL B C 1
ATOM 2700 O O . VAL B 2 30 ? 25.147 46.754 -13.502 1.00 21.89 30 VAL B O 1
ATOM 2713 N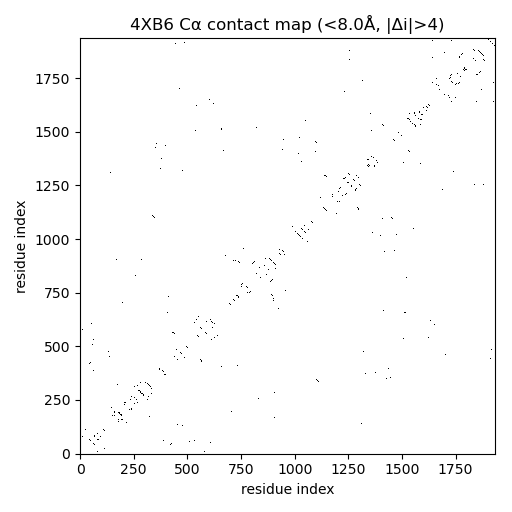 N . ILE B 2 31 ? 23.868 47.940 -14.934 1.00 25.79 31 ILE B N 1
ATOM 2714 C CA . ILE B 2 31 ? 23.159 48.621 -13.863 1.00 22.66 31 ILE B CA 1
ATOM 2715 C C . ILE B 2 31 ? 21.885 47.848 -13.531 1.00 23.77 31 ILE B C 1
ATOM 2716 O O . ILE B 2 31 ? 21.096 47.537 -14.418 1.00 26.70 31 ILE B O 1
ATOM 2732 N N . VAL B 2 32 ? 21.708 47.540 -12.254 1.00 22.30 32 VAL B N 1
ATOM 2733 C CA . VAL B 2 32 ? 20.547 46.795 -11.789 1.00 23.89 32 VAL B CA 1
ATOM 2734 C C . VAL B 2 32 ? 19.753 47.640 -10.817 1.00 23.95 32 VAL B C 1
ATOM 2735 O O . VAL B 2 32 ? 20.272 48.600 -10.252 1.00 24.31 32 VAL B O 1
ATOM 2748 N N . ALA B 2 33 ? 18.493 47.276 -10.618 1.00 23.59 33 ALA B N 1
ATOM 2749 C CA . ALA B 2 33 ? 17.613 47.989 -9.710 1.00 25.93 33 ALA B CA 1
ATOM 2750 C C . ALA B 2 33 ? 17.277 47.121 -8.500 1.00 27.71 33 ALA B C 1
ATOM 2751 O O . ALA B 2 33 ? 16.960 45.939 -8.637 1.00 27.84 33 ALA B O 1
ATOM 2758 N N . LEU B 2 34 ? 17.379 47.724 -7.323 1.00 24.94 34 LEU B N 1
ATOM 2759 C CA . LEU B 2 34 ? 16.938 47.119 -6.067 1.00 26.46 34 LEU B CA 1
ATOM 2760 C C . LEU B 2 34 ? 15.845 47.972 -5.371 1.00 35.14 34 LEU B C 1
ATOM 2761 O O . LEU B 2 34 ? 16.187 48.737 -4.478 1.00 59.12 34 LEU B O 1
ATOM 2777 N N . HIS B 2 35 ? 14.574 47.901 -5.721 1.00 45.38 35 HIS B N 1
ATOM 2778 C CA . HIS B 2 35 ? 13.653 48.117 -4.604 1.00 55.91 35 HIS B CA 1
ATOM 2779 C C . HIS B 2 35 ? 12.542 47.148 -4.346 1.00 46.85 35 HIS B C 1
ATOM 2780 O O . HIS B 2 35 ? 11.399 47.264 -4.781 1.00 45.86 35 HIS B O 1
ATOM 2794 N N . GLN B 2 36 ? 12.992 46.155 -3.599 1.00 31.33 36 GLN B N 1
ATOM 2795 C CA . GLN B 2 36 ? 12.189 45.503 -2.602 1.00 27.15 36 GLN B CA 1
ATOM 2796 C C . GLN B 2 36 ? 12.424 46.199 -1.251 1.00 29.66 36 GLN B C 1
ATOM 2797 O O . GLN B 2 36 ? 12.308 45.577 -0.191 1.00 31.22 36 GLN B O 1
ATOM 2811 N N . LEU B 2 37 ? 12.762 47.487 -1.314 1.00 23.11 37 LEU B N 1
ATOM 2812 C CA . LEU B 2 37 ? 12.838 48.373 -0.158 1.00 27.81 37 LEU B CA 1
ATOM 2813 C C . LEU B 2 37 ? 12.352 49.763 -0.563 1.00 31.90 37 LEU B C 1
ATOM 2814 O O . LEU B 2 37 ? 12.910 50.375 -1.475 1.00 32.41 37 LEU B O 1
ATOM 2830 N N . LYS B 2 38 ? 11.328 50.277 0.116 1.00 30.32 38 LYS B N 1
ATOM 2831 C CA . LYS B 2 38 ? 10.624 51.472 -0.356 1.00 32.14 38 LYS B CA 1
ATOM 2832 C C . LYS B 2 38 ? 11.415 52.769 -0.205 1.00 31.43 38 LYS B C 1
ATOM 2833 O O . LYS B 2 38 ? 11.237 53.692 -0.982 1.00 31.14 38 LYS B O 1
ATOM 2852 N N . ARG B 2 39 ? 12.285 52.834 0.793 1.00 30.26 39 ARG B N 1
ATOM 2853 C CA . ARG B 2 39 ? 13.037 54.051 1.057 1.00 32.35 39 ARG B CA 1
ATOM 2854 C C . ARG B 2 39 ? 14.335 53.704 1.758 1.00 30.77 39 ARG B C 1
ATOM 2855 O O . ARG B 2 39 ? 14.383 52.775 2.551 1.00 29.04 39 ARG B O 1
ATOM 2876 N N . GLY B 2 40 ? 15.396 54.447 1.465 1.00 31.57 40 GLY B N 1
ATOM 2877 C CA . GLY B 2 40 ? 16.674 54.173 2.097 1.00 30.23 40 GLY B CA 1
ATOM 2878 C C . GLY B 2 40 ? 16.654 54.764 3.490 1.00 27.00 40 GLY B C 1
ATOM 2879 O O . GLY B 2 40 ? 15.800 55.592 3.792 1.00 29.15 40 GLY B O 1
ATOM 2883 N N . TRP B 2 41 ? 17.572 54.327 4.341 1.00 27.23 41 TRP B N 1
ATOM 2884 C CA . TRP B 2 41 ? 17.735 54.927 5.650 1.00 30.90 41 TRP B CA 1
ATOM 2885 C C . TRP B 2 41 ? 18.575 56.188 5.497 1.00 27.26 41 TRP B C 1
ATOM 2886 O O . TRP B 2 41 ? 19.807 56.117 5.494 1.00 24.95 41 TRP B O 1
ATOM 2907 N N . GLN B 2 42 ? 17.908 57.330 5.378 1.00 28.78 42 GLN B N 1
ATOM 2908 C CA . GLN B 2 42 ? 18.570 58.553 4.947 1.00 31.00 42 GLN B CA 1
ATOM 2909 C C . GLN B 2 42 ? 19.722 58.926 5.868 1.00 32.59 42 GLN B C 1
ATOM 2910 O O . GLN B 2 42 ? 19.603 58.828 7.096 1.00 34.94 42 GLN B O 1
ATOM 2924 N N . PRO B 2 43 ? 20.849 59.364 5.278 1.00 28.80 43 PRO B N 1
ATOM 2925 C CA . PRO B 2 43 ? 21.110 59.619 3.852 1.00 32.62 43 PRO B CA 1
ATOM 2926 C C . PRO B 2 43 ? 21.550 58.399 3.038 1.00 31.87 43 PRO B C 1
ATOM 2927 O O . PRO B 2 43 ? 21.987 58.555 1.897 1.00 30.12 43 PRO B O 1
ATOM 2938 N N . LEU B 2 44 ? 21.455 57.202 3.597 1.00 27.62 44 LEU B N 1
ATOM 2939 C CA . LEU B 2 44 ? 21.729 56.019 2.792 1.00 24.68 44 LEU B CA 1
ATOM 2940 C C . LEU B 2 44 ? 20.615 55.891 1.771 1.00 27.51 44 LEU B C 1
ATOM 2941 O O . LEU B 2 44 ? 19.446 56.134 2.101 1.00 28.11 44 LEU B O 1
ATOM 2957 N N . ASN B 2 45 ? 20.956 55.536 0.534 1.00 27.02 45 ASN B N 1
ATOM 2958 C CA . ASN B 2 45 ? 19.913 55.369 -0.476 1.00 29.02 45 ASN B CA 1
ATOM 2959 C C . ASN B 2 45 ? 19.356 53.942 -0.466 1.00 24.98 45 ASN B C 1
ATOM 2960 O O . ASN B 2 45 ? 19.801 53.075 0.312 1.00 23.44 45 ASN B O 1
ATOM 2971 N N . ILE B 2 46 ? 18.357 53.704 -1.308 1.00 25.73 46 ILE B N 1
ATOM 2972 C CA . ILE B 2 46 ? 17.680 52.407 -1.338 1.00 22.56 46 ILE B CA 1
ATOM 2973 C C . ILE B 2 46 ? 18.649 51.255 -1.608 1.00 23.97 46 ILE B C 1
ATOM 2974 O O . ILE B 2 46 ? 18.598 50.224 -0.946 1.00 23.70 46 ILE B O 1
ATOM 2990 N N . ALA B 2 47 ? 19.514 51.439 -2.598 1.00 21.63 47 ALA B N 1
ATOM 2991 C CA . ALA B 2 47 ? 20.422 50.404 -3.021 1.00 20.17 47 ALA B CA 1
ATOM 2992 C C . ALA B 2 47 ? 21.421 50.078 -1.920 1.00 22.08 47 ALA B C 1
ATOM 2993 O O . ALA B 2 47 ? 21.641 48.908 -1.610 1.00 21.10 47 ALA B O 1
ATOM 3000 N N . THR B 2 48 ? 22.016 51.106 -1.325 1.00 22.18 48 THR B N 1
ATOM 3001 C CA . THR B 2 48 ? 22.949 50.909 -0.223 1.00 22.05 48 THR B CA 1
ATOM 3002 C C . THR B 2 48 ? 22.284 50.150 0.915 1.00 21.59 48 THR B C 1
ATOM 3003 O O . THR B 2 48 ? 22.827 49.157 1.410 1.00 20.98 48 THR B O 1
ATOM 3014 N N . THR B 2 49 ? 21.118 50.639 1.335 1.00 23.72 49 THR B N 1
ATOM 3015 C CA . THR B 2 49 ? 20.430 50.035 2.466 1.00 21.09 49 THR B CA 1
ATOM 3016 C C . THR B 2 49 ? 20.101 48.578 2.173 1.00 20.13 49 THR B C 1
ATOM 3017 O O . THR B 2 49 ? 20.252 47.729 3.057 1.00 21.59 49 THR B O 1
ATOM 3028 N N . SER B 2 50 ? 19.684 48.284 0.940 1.00 19.82 50 SER B N 1
ATOM 3029 C CA . SER B 2 50 ? 19.321 46.925 0.554 1.00 20.32 50 SER B CA 1
ATOM 3030 C C . SER B 2 50 ? 20.520 45.999 0.626 1.00 21.13 50 SER B C 1
ATOM 3031 O O . SER B 2 50 ? 20.423 44.859 1.089 1.00 22.02 50 SER B O 1
ATOM 3039 N N . VAL B 2 51 ? 21.654 46.479 0.135 1.00 18.55 51 VAL B N 1
ATOM 3040 C CA . VAL B 2 51 ? 22.872 45.693 0.191 1.00 21.19 51 VAL B CA 1
ATOM 3041 C C . VAL B 2 51 ? 23.252 45.381 1.640 1.00 20.56 51 VAL B C 1
ATOM 3042 O O . VAL B 2 51 ? 23.601 44.246 1.957 1.00 21.19 51 VAL B O 1
ATOM 3055 N N . LEU B 2 52 ? 23.180 46.375 2.519 1.00 19.91 52 LEU B N 1
ATOM 3056 C CA . LEU B 2 52 ? 23.539 46.137 3.910 1.00 20.14 52 LEU B CA 1
ATOM 3057 C C . LEU B 2 52 ? 22.569 45.147 4.559 1.00 21.12 52 LEU B C 1
ATOM 3058 O O . LEU B 2 52 ? 22.997 44.257 5.295 1.00 20.37 52 LEU B O 1
ATOM 3074 N N . LEU B 2 53 ? 21.282 45.280 4.271 1.00 21.81 53 LEU B N 1
ATOM 3075 C CA . LEU B 2 53 ? 20.290 44.380 4.864 1.00 19.71 53 LEU B CA 1
ATOM 3076 C C . LEU B 2 53 ? 20.475 42.958 4.365 1.00 22.86 53 LEU B C 1
ATOM 3077 O O . LEU B 2 53 ? 20.137 42.001 5.067 1.00 24.50 53 LEU B O 1
ATOM 3093 N N . THR B 2 54 ? 21.021 42.830 3.163 1.00 19.30 54 THR B N 1
ATOM 3094 C CA . THR B 2 54 ? 21.234 41.536 2.534 1.00 20.30 54 THR B CA 1
ATOM 3095 C C . THR B 2 54 ? 22.522 40.835 2.973 1.00 21.43 54 THR B C 1
ATOM 3096 O O . THR B 2 54 ? 22.531 39.615 3.112 1.00 22.03 54 THR B O 1
ATOM 3107 N N . LEU B 2 55 ? 23.602 41.584 3.186 1.00 17.32 55 LEU B N 1
ATOM 3108 C CA . LEU B 2 55 ? 24.926 40.987 3.438 1.00 20.42 55 LEU B CA 1
ATOM 3109 C C . LEU B 2 55 ? 25.530 41.237 4.810 1.00 21.17 55 LEU B C 1
ATOM 3110 O O . LEU B 2 55 ? 26.418 40.503 5.217 1.00 20.13 55 LEU B O 1
ATOM 3126 N N . ALA B 2 56 ? 25.121 42.297 5.501 1.00 17.17 56 ALA B N 1
ATOM 3127 C CA . ALA B 2 56 ? 25.746 42.618 6.777 1.00 19.19 56 ALA B CA 1
ATOM 3128 C C . ALA B 2 56 ? 25.104 41.890 7.954 1.00 20.85 56 ALA B C 1
ATOM 3129 O O . ALA B 2 56 ? 23.879 41.723 8.023 1.00 23.26 56 ALA B O 1
ATOM 3136 N N . ASP B 2 57 ? 25.958 41.432 8.858 1.00 21.26 57 ASP B N 1
ATOM 3137 C CA . ASP B 2 57 ? 25.527 40.861 10.126 1.00 20.10 57 ASP B CA 1
ATOM 3138 C C . ASP B 2 57 ? 26.663 40.940 11.153 1.00 19.48 57 ASP B C 1
ATOM 3139 O O . ASP B 2 57 ? 27.646 41.652 10.948 1.00 22.54 57 ASP B O 1
ATOM 3148 N N . ASN B 2 58 ? 26.537 40.204 12.257 1.00 21.11 58 ASN B N 1
ATOM 3149 C CA . ASN B 2 58 ? 27.499 40.314 13.349 1.00 23.13 58 ASN B CA 1
ATOM 3150 C C . ASN B 2 58 ? 28.917 39.927 12.946 1.00 21.37 58 ASN B C 1
ATOM 3151 O O . ASN B 2 58 ? 29.882 40.262 13.634 1.00 24.29 58 ASN B O 1
ATOM 3162 N N . ASP B 2 59 ? 29.039 39.243 11.811 1.00 24.09 59 ASP B N 1
ATOM 3163 C CA . ASP B 2 59 ? 30.341 38.806 11.312 1.00 24.28 59 ASP B CA 1
ATOM 3164 C C . ASP B 2 59 ? 31.055 39.831 10.419 1.00 26.21 59 ASP B C 1
ATOM 3165 O O . ASP B 2 59 ? 32.212 39.614 10.050 1.00 25.33 59 ASP B O 1
ATOM 3174 N N . THR B 2 60 ? 30.389 40.945 10.101 1.00 21.94 60 THR B N 1
ATOM 3175 C CA . THR B 2 60 ? 30.894 41.896 9.107 1.00 22.48 60 THR B CA 1
ATOM 3176 C C . THR B 2 60 ? 30.903 43.323 9.641 1.00 25.22 60 THR B C 1
ATOM 3177 O O . THR B 2 60 ? 29.892 44.014 9.574 1.00 23.68 60 THR B O 1
ATOM 3188 N N . PRO B 2 61 ? 32.043 43.772 10.197 1.00 22.15 61 PRO B N 1
ATOM 3189 C CA . PRO B 2 61 ? 32.106 45.163 10.651 1.00 23.07 61 PRO B CA 1
ATOM 3190 C C . PRO B 2 61 ? 31.785 46.134 9.533 1.00 22.47 61 PRO B C 1
ATOM 3191 O O . PRO B 2 61 ? 32.206 45.914 8.390 1.00 21.25 61 PRO B O 1
ATOM 3202 N N . VAL B 2 62 ? 31.015 47.165 9.866 1.00 21.27 62 VAL B N 1
ATOM 3203 C CA . VAL B 2 62 ? 30.645 48.220 8.931 1.00 23.25 62 VAL B CA 1
ATOM 3204 C C . VAL B 2 62 ? 31.194 49.577 9.371 1.00 23.28 62 VAL B C 1
ATOM 3205 O O . VAL B 2 62 ? 31.025 49.976 10.528 1.00 22.44 62 VAL B O 1
ATOM 3218 N N . TRP B 2 63 ? 31.843 50.282 8.443 1.00 21.96 63 TRP B N 1
ATOM 3219 C CA . TRP B 2 63 ? 32.287 51.660 8.672 1.00 24.20 63 TRP B CA 1
ATOM 3220 C C . TRP B 2 63 ? 31.505 52.576 7.750 1.00 30.52 63 TRP B C 1
ATOM 3221 O O . TRP B 2 63 ? 31.438 52.320 6.557 1.00 26.10 63 TRP B O 1
ATOM 3242 N N . LEU B 2 64 ? 30.918 53.628 8.314 1.00 31.44 64 LEU B N 1
ATOM 3243 C CA . LEU B 2 64 ? 30.211 54.638 7.546 1.00 30.85 64 LEU B CA 1
ATOM 3244 C C . LEU B 2 64 ? 30.917 55.972 7.700 1.00 30.01 64 LEU B C 1
ATOM 3245 O O . LEU B 2 64 ? 31.148 56.427 8.817 1.00 31.30 64 LEU B O 1
ATOM 3261 N N . SER B 2 65 ? 31.277 56.594 6.584 1.00 26.02 65 SER B N 1
ATOM 3262 C CA . SER B 2 65 ? 31.866 57.936 6.611 1.00 28.14 65 SER B CA 1
ATOM 3263 C C . SER B 2 65 ? 30.943 58.973 7.280 1.00 29.61 65 SER B C 1
ATOM 3264 O O . SER B 2 65 ? 29.717 58.850 7.281 1.00 32.43 65 SER B O 1
ATOM 3272 N N . THR B 2 66 ? 31.555 60.012 7.838 1.00 30.27 66 THR B N 1
ATOM 3273 C CA . THR B 2 66 ? 30.841 61.029 8.606 1.00 36.36 66 THR B CA 1
ATOM 3274 C C . THR B 2 66 ? 29.544 61.541 7.953 1.00 34.57 66 THR B C 1
ATOM 3275 O O . THR B 2 66 ? 28.520 61.637 8.623 1.00 35.16 66 THR B O 1
ATOM 3286 N N . PRO B 2 67 ? 29.574 61.852 6.646 1.00 35.27 67 PRO B N 1
ATOM 3287 C CA . PRO B 2 67 ? 28.335 62.406 6.086 1.00 35.86 67 PRO B CA 1
ATOM 3288 C C . PRO B 2 67 ? 27.206 61.396 5.996 1.00 33.82 67 PRO B C 1
ATOM 3289 O O . PRO B 2 67 ? 26.056 61.788 5.813 1.00 36.93 67 PRO B O 1
ATOM 3300 N N . LEU B 2 68 ? 27.532 60.116 6.121 1.00 32.16 68 LEU B N 1
ATOM 3301 C CA . LEU B 2 68 ? 26.523 59.059 6.075 1.00 30.70 68 LEU B CA 1
ATOM 3302 C C . LEU B 2 68 ? 26.291 58.448 7.450 1.00 39.28 68 LEU B C 1
ATOM 3303 O O . LEU B 2 68 ? 25.613 57.433 7.575 1.00 45.66 68 LEU B O 1
ATOM 3319 N N . ASN B 2 69 ? 26.860 59.070 8.474 1.00 36.84 69 ASN B N 1
ATOM 3320 C CA . ASN B 2 69 ? 26.782 58.557 9.838 1.00 44.36 69 ASN B CA 1
ATOM 3321 C C . ASN B 2 69 ? 25.821 59.381 10.693 1.00 40.65 69 ASN B C 1
ATOM 3322 O O . ASN B 2 69 ? 26.038 60.570 10.898 1.00 40.97 69 ASN B O 1
ATOM 3333 N N . ASN B 2 70 ? 24.740 58.763 11.161 1.00 37.78 70 ASN B N 1
ATOM 3334 C CA . ASN B 2 70 ? 23.872 59.421 12.135 1.00 39.51 70 ASN B CA 1
ATOM 3335 C C . ASN B 2 70 ? 23.205 58.382 13.026 1.00 34.83 70 ASN B C 1
ATOM 3336 O O . ASN B 2 70 ? 23.276 57.188 12.747 1.00 33.99 70 ASN B O 1
ATOM 3347 N N . ASP B 2 71 ? 22.583 58.853 14.110 1.00 38.94 71 ASP B N 1
ATOM 3348 C CA . ASP B 2 71 ? 22.048 57.967 15.147 1.00 38.95 71 ASP B CA 1
ATOM 3349 C C . ASP B 2 71 ? 20.993 57.007 14.624 1.00 37.04 71 ASP B C 1
ATOM 3350 O O . ASP B 2 71 ? 20.955 55.838 15.015 1.00 33.03 71 ASP B O 1
ATOM 3359 N N . ILE B 2 72 ? 20.133 57.496 13.744 1.00 32.60 72 ILE B N 1
ATOM 3360 C CA . ILE B 2 72 ? 19.044 56.664 13.251 1.00 31.96 72 ILE B CA 1
ATOM 3361 C C . ILE B 2 72 ? 19.585 55.536 12.379 1.00 29.82 72 ILE B C 1
ATOM 3362 O O . ILE B 2 72 ? 19.182 54.380 12.535 1.00 30.27 72 ILE B O 1
ATOM 3378 N N . VAL B 2 73 ? 20.494 55.863 11.463 1.00 28.48 73 VAL B N 1
ATOM 3379 C CA . VAL B 2 73 ? 21.138 54.835 10.641 1.00 32.86 73 VAL B CA 1
ATOM 3380 C C . VAL B 2 73 ? 21.843 53.824 11.531 1.00 30.32 73 VAL B C 1
ATOM 3381 O O . VAL B 2 73 ? 21.692 52.611 11.367 1.00 25.66 73 VAL B O 1
ATOM 3394 N N . ASN B 2 74 ? 22.631 54.315 12.479 1.00 29.11 74 ASN B N 1
ATOM 3395 C CA . ASN B 2 74 ? 23.414 53.405 13.305 1.00 26.45 74 ASN B CA 1
ATOM 3396 C C . ASN B 2 74 ? 22.525 52.467 14.129 1.00 29.12 74 ASN B C 1
ATOM 3397 O O . ASN B 2 74 ? 22.758 51.272 14.174 1.00 27.15 74 ASN B O 1
ATOM 3408 N N . GLN B 2 75 ? 21.504 53.023 14.770 1.00 32.48 75 GLN B N 1
ATOM 3409 C CA . GLN B 2 75 ? 20.606 52.238 15.604 1.00 31.72 75 GLN B CA 1
ATOM 3410 C C . GLN B 2 75 ? 19.864 51.213 14.755 1.00 29.65 75 GLN B C 1
ATOM 3411 O O . GLN B 2 75 ? 19.653 50.065 15.171 1.00 30.90 75 GLN B O 1
ATOM 3425 N N . SER B 2 76 ? 19.473 51.632 13.556 1.00 27.78 76 SER B N 1
ATOM 3426 C CA . SER B 2 76 ? 18.693 50.772 12.677 1.00 26.75 76 SER B CA 1
ATOM 3427 C C . SER B 2 76 ? 19.578 49.623 12.170 1.00 24.83 76 SER B C 1
ATOM 3428 O O . SER B 2 76 ? 19.124 48.493 12.060 1.00 24.93 76 SER B O 1
ATOM 3436 N N . LEU B 2 77 ? 20.846 49.911 11.881 1.00 24.76 77 LEU B N 1
ATOM 3437 C CA . LEU B 2 77 ? 21.768 48.856 11.446 1.00 25.61 77 LEU B CA 1
ATOM 3438 C C . LEU B 2 77 ? 22.022 47.864 12.562 1.00 23.15 77 LEU B C 1
ATOM 3439 O O . LEU B 2 77 ? 22.032 46.652 12.332 1.00 25.96 77 LEU B O 1
ATOM 3455 N N . ARG B 2 78 ? 22.234 48.378 13.767 1.00 27.09 78 ARG B N 1
ATOM 3456 C CA . ARG B 2 78 ? 22.452 47.519 14.922 1.00 27.96 78 ARG B CA 1
ATOM 3457 C C . ARG B 2 78 ? 21.242 46.612 15.144 1.00 27.65 78 ARG B C 1
ATOM 3458 O O . ARG B 2 78 ? 21.393 45.402 15.286 1.00 27.09 78 ARG B O 1
ATOM 3479 N N . PHE B 2 79 ? 20.046 47.200 15.151 1.00 29.64 79 PHE B N 1
ATOM 3480 C CA . PHE B 2 79 ? 18.833 46.450 15.454 1.00 30.77 79 PHE B CA 1
ATOM 3481 C C . PHE B 2 79 ? 18.537 45.383 14.404 1.00 30.15 79 PHE B C 1
ATOM 3482 O O . PHE B 2 79 ? 18.210 44.242 14.746 1.00 26.83 79 PHE B O 1
ATOM 3499 N N . HIS B 2 80 ? 18.647 45.745 13.129 1.00 24.73 80 HIS B N 1
ATOM 3500 C CA . HIS B 2 80 ? 18.224 44.846 12.047 1.00 24.39 80 HIS B CA 1
ATOM 3501 C C . HIS B 2 80 ? 19.258 43.812 11.607 1.00 28.89 80 HIS B C 1
ATOM 3502 O O . HIS B 2 80 ? 18.886 42.712 11.165 1.00 27.66 80 HIS B O 1
ATOM 3516 N N . THR B 2 81 ? 20.544 44.150 11.698 1.00 25.95 81 THR B N 1
ATOM 3517 C CA . THR B 2 81 ? 21.608 43.255 11.215 1.00 25.32 81 THR B CA 1
ATOM 3518 C C . THR B 2 81 ? 22.535 42.756 12.333 1.00 23.59 81 THR B C 1
ATOM 3519 O O . THR B 2 81 ? 23.173 41.719 12.190 1.00 28.16 81 THR B O 1
ATOM 3530 N N . ASN B 2 82 ? 22.579 43.489 13.441 1.00 21.76 82 ASN B N 1
ATOM 3531 C CA . ASN B 2 82 ? 23.532 43.270 14.529 1.00 24.23 82 ASN B CA 1
ATOM 3532 C C . ASN B 2 82 ? 24.989 43.372 14.058 1.00 25.90 82 ASN B C 1
ATOM 3533 O O . ASN B 2 82 ? 25.905 42.852 14.703 1.00 23.18 82 ASN B O 1
ATOM 3544 N N . ALA B 2 83 ? 25.211 44.091 12.964 1.00 25.41 83 ALA B N 1
ATOM 3545 C CA . ALA B 2 83 ? 26.566 44.322 12.492 1.00 25.68 83 ALA B CA 1
ATOM 3546 C C . ALA B 2 83 ? 27.328 45.205 13.470 1.00 24.94 83 ALA B C 1
ATOM 3547 O O . ALA B 2 83 ? 26.761 46.118 14.052 1.00 25.65 83 ALA B O 1
ATOM 3554 N N . PRO B 2 84 ? 28.621 44.919 13.673 1.00 23.96 84 PRO B N 1
ATOM 3555 C CA . PRO B 2 84 ? 29.434 45.847 14.466 1.00 30.33 84 PRO B CA 1
ATOM 3556 C C . PRO B 2 84 ? 29.741 47.098 13.674 1.00 27.69 84 PRO B C 1
ATOM 3557 O O . PRO B 2 84 ? 30.106 47.006 12.506 1.00 26.67 84 PRO B O 1
ATOM 3568 N N . LEU B 2 85 ? 29.583 48.251 14.303 1.00 26.69 85 LEU B N 1
ATOM 3569 C CA . LEU B 2 85 ? 29.895 49.509 13.654 1.00 25.58 85 LEU B CA 1
ATOM 3570 C C . LEU B 2 85 ? 31.244 49.979 14.154 1.00 26.41 85 LEU B C 1
ATOM 3571 O O . LEU B 2 85 ? 31.438 50.171 15.355 1.00 30.15 85 LEU B O 1
ATOM 3587 N N . VAL B 2 86 ? 32.180 50.128 13.227 1.00 26.26 86 VAL B N 1
ATOM 3588 C CA . VAL B 2 86 ? 33.554 50.498 13.572 1.00 26.78 86 VAL B CA 1
ATOM 3589 C C . VAL B 2 86 ? 33.888 51.919 13.106 1.00 30.22 86 VAL B C 1
ATOM 3590 O O . VAL B 2 86 ? 33.297 52.431 12.150 1.00 30.89 86 VAL B O 1
ATOM 3603 N N . SER B 2 87 ? 34.831 52.553 13.801 1.00 28.60 87 SER B N 1
ATOM 3604 C CA . SER B 2 87 ? 35.125 53.970 13.591 1.00 30.69 87 SER B CA 1
ATOM 3605 C C . SER B 2 87 ? 36.246 54.217 12.592 1.00 34.76 87 SER B C 1
ATOM 3606 O O . SER B 2 87 ? 36.431 55.352 12.146 1.00 43.86 87 SER B O 1
ATOM 3614 N N . GLN B 2 88 ? 36.999 53.174 12.255 1.00 33.84 88 GLN B N 1
ATOM 3615 C CA . GLN B 2 88 ? 38.111 53.318 11.317 1.00 37.72 88 GLN B CA 1
ATOM 3616 C C . GLN B 2 88 ? 37.921 52.439 10.076 1.00 33.77 88 GLN B C 1
ATOM 3617 O O . GLN B 2 88 ? 37.492 51.274 10.178 1.00 31.39 88 GLN B O 1
ATOM 3631 N N . PRO B 2 89 ? 38.219 53.001 8.888 1.00 31.84 89 PRO B N 1
ATOM 3632 C CA . PRO B 2 89 ? 37.974 52.279 7.632 1.00 29.55 89 PRO B CA 1
ATOM 3633 C C . PRO B 2 89 ? 38.752 50.967 7.519 1.00 26.43 89 PRO B C 1
ATOM 3634 O O . PRO B 2 89 ? 38.254 50.010 6.918 1.00 28.18 89 PRO B O 1
ATOM 3645 N N . GLU B 2 90 ? 39.943 50.916 8.102 1.00 29.67 90 GLU B N 1
ATOM 3646 C CA . GLU B 2 90 ? 40.754 49.707 8.024 1.00 30.30 90 GLU B CA 1
ATOM 3647 C C . GLU B 2 90 ? 40.132 48.523 8.781 1.00 30.43 90 GLU B C 1
ATOM 3648 O O . GLU B 2 90 ? 40.543 47.388 8.582 1.00 30.03 90 GLU B O 1
ATOM 3660 N N . GLN B 2 91 ? 39.124 48.787 9.613 1.00 32.32 91 GLN B N 1
ATOM 3661 C CA . GLN B 2 91 ? 38.482 47.745 10.424 1.00 32.44 91 GLN B CA 1
ATOM 3662 C C . GLN B 2 91 ? 37.269 47.124 9.719 1.00 28.48 91 GLN B C 1
ATOM 3663 O O . GLN B 2 91 ? 36.710 46.114 10.169 1.00 27.08 91 GLN B O 1
ATOM 3677 N N . ALA B 2 92 ? 36.903 47.688 8.576 1.00 25.27 92 ALA B N 1
ATOM 3678 C CA . ALA B 2 92 ? 35.616 47.377 7.944 1.00 25.37 92 ALA B CA 1
ATOM 3679 C C . ALA B 2 92 ? 35.642 46.201 6.953 1.00 24.30 92 ALA B C 1
ATOM 3680 O O . ALA B 2 92 ? 36.609 46.022 6.190 1.00 25.61 92 ALA B O 1
ATOM 3687 N N . THR B 2 93 ? 34.571 45.412 6.970 1.00 22.70 93 THR B N 1
ATOM 3688 C CA . THR B 2 93 ? 34.281 44.461 5.894 1.00 19.12 93 THR B CA 1
ATOM 3689 C C . THR B 2 93 ? 33.486 45.187 4.805 1.00 21.68 93 THR B C 1
ATOM 3690 O O . THR B 2 93 ? 33.723 44.991 3.607 1.00 21.53 93 THR B O 1
ATOM 3701 N N . PHE B 2 94 ? 32.545 46.024 5.242 1.00 22.41 94 PHE B N 1
ATOM 3702 C CA . PHE B 2 94 ? 31.803 46.911 4.360 1.00 20.13 94 PHE B CA 1
ATOM 3703 C C . PHE B 2 94 ? 32.073 48.345 4.743 1.00 21.10 94 PHE B C 1
ATOM 3704 O O . PHE B 2 94 ? 31.885 48.726 5.903 1.00 23.27 94 PHE B O 1
ATOM 3721 N N . ALA B 2 95 ? 32.544 49.116 3.759 1.00 21.96 95 ALA B N 1
ATOM 3722 C CA . ALA B 2 95 ? 32.758 50.552 3.883 1.00 21.72 95 ALA B CA 1
ATOM 3723 C C . ALA B 2 95 ? 31.709 51.274 3.058 1.00 22.42 95 ALA B C 1
ATOM 3724 O O . ALA B 2 95 ? 31.390 50.872 1.932 1.00 24.99 95 ALA B O 1
ATOM 3731 N N . VAL B 2 96 ? 31.152 52.318 3.645 1.00 22.27 96 VAL B N 1
ATOM 3732 C CA . VAL B 2 96 ? 30.067 53.059 3.028 1.00 22.19 96 VAL B CA 1
ATOM 3733 C C . VAL B 2 96 ? 30.410 54.527 3.075 1.00 25.35 96 VAL B C 1
ATOM 3734 O O . VAL B 2 96 ? 30.588 55.099 4.156 1.00 27.45 96 VAL B O 1
ATOM 3747 N N . THR B 2 97 ? 30.536 55.126 1.895 1.00 27.52 97 THR B N 1
ATOM 3748 C CA . THR B 2 97 ? 30.871 56.537 1.767 1.00 29.80 97 THR B CA 1
ATOM 3749 C C . THR B 2 97 ? 30.070 57.203 0.650 1.00 27.70 97 THR B C 1
ATOM 3750 O O . THR B 2 97 ? 29.354 56.541 -0.097 1.00 25.73 97 THR B O 1
ATOM 3761 N N . ASP B 2 98 ? 30.198 58.526 0.563 1.00 26.77 98 ASP B N 1
ATOM 3762 C CA . ASP B 2 98 ? 29.714 59.265 -0.596 1.00 28.18 98 ASP B CA 1
ATOM 3763 C C . ASP B 2 98 ? 30.902 59.815 -1.380 1.00 29.66 98 ASP B C 1
ATOM 3764 O O . ASP B 2 98 ? 32.025 59.363 -1.199 1.00 31.59 98 ASP B O 1
ATOM 3773 N N . GLU B 2 99 ? 30.666 60.818 -2.222 1.00 32.24 99 GLU B N 1
ATOM 3774 C CA . GLU B 2 99 ? 31.699 61.287 -3.143 1.00 34.23 99 GLU B CA 1
ATOM 3775 C C . GLU B 2 99 ? 32.815 62.053 -2.448 1.00 36.71 99 GLU B C 1
ATOM 3776 O O . GLU B 2 99 ? 33.848 62.329 -3.060 1.00 40.90 99 GLU B O 1
ATOM 3788 N N . ALA B 2 100 ? 32.618 62.380 -1.174 1.00 33.14 100 ALA B N 1
ATOM 3789 C CA . ALA B 2 100 ? 33.619 63.129 -0.415 1.00 34.00 100 ALA B CA 1
ATOM 3790 C C . ALA B 2 100 ? 34.721 62.240 0.187 1.00 31.66 100 ALA B C 1
ATOM 3791 O O . ALA B 2 100 ? 35.587 62.731 0.923 1.00 32.27 100 ALA B O 1
ATOM 3798 N N . ILE B 2 101 ? 34.703 60.951 -0.150 1.00 30.01 101 ILE B N 1
ATOM 3799 C CA . ILE B 2 101 ? 35.683 60.003 0.375 1.00 34.10 101 ILE B CA 1
ATOM 3800 C C . ILE B 2 101 ? 37.081 60.537 0.120 1.00 34.72 101 ILE B C 1
ATOM 3801 O O . ILE B 2 101 ? 37.372 61.047 -0.961 1.00 34.06 101 ILE B O 1
ATOM 3817 N N . SER B 2 102 ? 37.938 60.456 1.126 1.00 35.09 102 SER B N 1
ATOM 3818 C CA . SER B 2 102 ? 39.279 61.005 0.995 1.00 38.69 102 SER B CA 1
ATOM 3819 C C . SER B 2 102 ? 40.254 59.934 0.522 1.00 36.07 102 SER B C 1
ATOM 3820 O O . SER B 2 102 ? 40.004 58.730 0.651 1.00 31.12 102 SER B O 1
ATOM 3828 N N . SER B 2 103 ? 41.374 60.377 -0.032 1.00 33.59 103 SER B N 1
ATOM 3829 C CA . SER B 2 103 ? 42.408 59.447 -0.450 1.00 34.67 103 SER B CA 1
ATOM 3830 C C . SER B 2 103 ? 42.882 58.652 0.770 1.00 34.36 103 SER B C 1
ATOM 3831 O O . SER B 2 103 ? 43.139 57.447 0.685 1.00 33.07 103 SER B O 1
ATOM 3839 N N . GLU B 2 104 ? 42.957 59.329 1.913 1.00 39.82 104 GLU B N 1
ATOM 3840 C CA . GLU B 2 104 ? 43.388 58.691 3.157 1.00 38.88 104 GLU B CA 1
ATOM 3841 C C . GLU B 2 104 ? 42.456 57.542 3.533 1.00 33.63 104 GLU B C 1
ATOM 3842 O O . GLU B 2 104 ? 42.903 56.449 3.899 1.00 35.21 104 GLU B O 1
ATOM 3854 N N . GLN B 2 105 ? 41.156 57.794 3.431 1.00 31.82 105 GLN B N 1
ATOM 3855 C CA . GLN B 2 105 ? 40.162 56.779 3.763 1.00 30.05 105 GLN B CA 1
ATOM 3856 C C . GLN B 2 105 ? 40.213 55.612 2.774 1.00 30.18 105 GLN B C 1
ATOM 3857 O O . GLN B 2 105 ? 40.151 54.444 3.176 1.00 29.82 105 GLN B O 1
ATOM 3871 N N . LEU B 2 106 ? 40.330 55.929 1.485 1.00 29.74 106 LEU B N 1
ATOM 3872 C CA . LEU B 2 106 ? 40.422 54.898 0.460 1.00 27.05 106 LEU B CA 1
ATOM 3873 C C . LEU B 2 106 ? 41.643 54.017 0.696 1.00 29.09 106 LEU B C 1
ATOM 3874 O O . LEU B 2 106 ? 41.548 52.782 0.669 1.00 29.79 106 LEU B O 1
ATOM 3890 N N . ASN B 2 107 ? 42.789 54.640 0.955 1.00 30.49 107 ASN B N 1
ATOM 3891 C CA . ASN B 2 107 ? 44.025 53.874 1.099 1.00 32.27 107 ASN B CA 1
ATOM 3892 C C . ASN B 2 107 ? 44.044 53.032 2.373 1.00 33.34 107 ASN B C 1
ATOM 3893 O O . ASN B 2 107 ? 44.813 52.076 2.482 1.00 34.87 107 ASN B O 1
ATOM 3904 N N . ALA B 2 108 ? 43.183 53.367 3.327 1.00 31.32 108 ALA B N 1
ATOM 3905 C CA . ALA B 2 108 ? 43.128 52.634 4.589 1.00 30.63 108 ALA B CA 1
ATOM 3906 C C . ALA B 2 108 ? 42.292 51.365 4.484 1.00 27.29 108 ALA B C 1
ATOM 3907 O O . ALA B 2 108 ? 42.343 50.527 5.376 1.00 26.79 108 ALA B O 1
ATOM 3914 N N . LEU B 2 109 ? 41.503 51.239 3.421 1.00 25.52 109 LEU B N 1
ATOM 3915 C CA . LEU B 2 109 ? 40.617 50.097 3.278 1.00 26.90 109 LEU B CA 1
ATOM 3916 C C . LEU B 2 109 ? 41.390 48.813 3.091 1.00 30.20 109 LEU B C 1
ATOM 3917 O O . LEU B 2 109 ? 42.366 48.770 2.346 1.00 26.77 109 LEU B O 1
ATOM 3933 N N . SER B 2 110 ? 40.954 47.760 3.771 1.00 26.09 110 SER B N 1
ATOM 3934 C CA A SER B 2 110 ? 41.609 46.464 3.664 0.66 26.77 110 SER B CA 1
ATOM 3935 C CA B SER B 2 110 ? 41.624 46.472 3.656 0.34 27.03 110 SER B CA 1
ATOM 3936 C C . SER B 2 110 ? 41.444 45.919 2.254 1.00 24.48 110 SER B C 1
ATOM 3937 O O . SER B 2 110 ? 40.371 46.008 1.679 1.00 24.15 110 SER B O 1
ATOM 3952 N N . THR B 2 111 ? 42.514 45.348 1.716 1.00 24.94 111 THR B N 1
ATOM 3953 C CA . THR B 2 111 ? 42.543 44.877 0.337 1.00 23.68 111 THR B CA 1
ATOM 3954 C C . THR B 2 111 ? 42.583 43.363 0.230 1.00 23.30 111 THR B C 1
ATOM 3955 O O . THR B 2 111 ? 42.651 42.820 -0.874 1.00 23.73 111 THR B O 1
ATOM 3966 N N . GLY B 2 112 ? 42.572 42.697 1.375 1.00 23.44 112 GLY B N 1
ATOM 3967 C CA . GLY B 2 112 ? 42.902 41.284 1.438 1.00 24.51 112 GLY B CA 1
ATOM 3968 C C . GLY B 2 112 ? 44.402 41.049 1.355 1.00 24.72 112 GLY B C 1
ATOM 3969 O O . GLY B 2 112 ? 45.200 41.993 1.312 1.00 25.36 112 GLY B O 1
ATOM 3973 N N . THR B 2 113 ? 44.794 39.776 1.359 1.00 20.93 113 THR B N 1
ATOM 3974 C CA . THR B 2 113 ? 46.187 39.367 1.198 1.00 23.47 113 THR B CA 1
ATOM 3975 C C . THR B 2 113 ? 46.322 38.398 0.030 1.00 22.73 113 THR B C 1
ATOM 3976 O O . THR B 2 113 ? 45.328 37.878 -0.455 1.00 20.87 113 THR B O 1
ATOM 3987 N N . ALA B 2 114 ? 47.552 38.131 -0.406 1.00 21.33 114 ALA B N 1
ATOM 3988 C CA . ALA B 2 114 ? 47.737 37.271 -1.568 1.00 23.42 114 ALA B CA 1
ATOM 3989 C C . ALA B 2 114 ? 47.191 35.870 -1.278 1.00 20.67 114 ALA B C 1
ATOM 3990 O O . ALA B 2 114 ? 46.640 35.237 -2.159 1.00 21.10 114 ALA B O 1
ATOM 3997 N N . VAL B 2 115 ? 47.334 35.417 -0.034 1.00 20.67 115 VAL B N 1
ATOM 3998 C CA . VAL B 2 115 ? 46.904 34.074 0.336 1.00 21.70 115 VAL B CA 1
ATOM 3999 C C . VAL B 2 115 ? 45.414 34.038 0.672 1.00 22.83 115 VAL B C 1
ATOM 4000 O O . VAL B 2 115 ? 44.761 33.002 0.458 1.00 20.82 115 VAL B O 1
ATOM 4013 N N . ALA B 2 116 ? 44.890 35.170 1.161 1.00 20.03 116 ALA B N 1
ATOM 4014 C CA . ALA B 2 116 ? 43.475 35.323 1.540 1.00 20.98 116 ALA B CA 1
ATOM 4015 C C . ALA B 2 116 ? 42.880 36.589 0.928 1.00 20.08 116 ALA B C 1
ATOM 4016 O O . ALA B 2 116 ? 42.522 37.544 1.634 1.00 20.03 116 ALA B O 1
ATOM 4023 N N . PRO B 2 117 ? 42.753 36.596 -0.393 1.00 19.21 117 PRO B N 1
ATOM 4024 C CA . PRO B 2 117 ? 42.316 37.816 -1.087 1.00 18.66 117 PRO B CA 1
ATOM 4025 C C . PRO B 2 117 ? 40.870 38.208 -0.761 1.00 18.73 117 PRO B C 1
ATOM 4026 O O . PRO B 2 117 ? 40.514 39.355 -1.004 1.00 19.70 117 PRO B O 1
ATOM 4037 N N . GLU B 2 118 ? 40.078 37.304 -0.184 1.00 19.16 118 GLU B N 1
ATOM 4038 C CA . GLU B 2 118 ? 38.699 37.637 0.174 1.00 20.31 118 GLU B CA 1
ATOM 4039 C C . GLU B 2 118 ? 38.579 38.415 1.487 1.00 21.12 118 GLU B C 1
ATOM 4040 O O . GLU B 2 118 ? 37.488 38.860 1.833 1.00 20.27 118 GLU B O 1
ATOM 4052 N N . ALA B 2 119 ? 39.685 38.557 2.212 1.00 19.79 119 ALA B N 1
ATOM 4053 C CA . ALA B 2 119 ? 39.663 39.055 3.584 1.00 23.83 119 ALA B CA 1
ATOM 4054 C C . ALA B 2 119 ? 39.803 40.573 3.655 1.00 25.91 119 ALA B C 1
ATOM 4055 O O . ALA B 2 119 ? 40.385 41.097 4.596 1.00 37.10 119 ALA B O 1
ATOM 4062 N N . GLY B 2 120 ? 39.291 41.264 2.646 1.00 18.34 120 GLY B N 1
ATOM 4063 C CA . GLY B 2 120 ? 39.320 42.713 2.605 1.00 18.87 120 GLY B CA 1
ATOM 4064 C C . GLY B 2 120 ? 37.937 43.331 2.529 1.00 19.56 120 GLY B C 1
ATOM 4065 O O . GLY B 2 120 ? 36.921 42.682 2.767 1.00 22.06 120 GLY B O 1
ATOM 4069 N N . ALA B 2 121 ? 37.919 44.613 2.200 1.00 19.10 121 ALA B N 1
ATOM 4070 C CA . ALA B 2 121 ? 36.699 45.389 2.215 1.00 21.37 121 ALA B CA 1
ATOM 4071 C C . ALA B 2 121 ? 36.014 45.445 0.862 1.00 23.75 121 ALA B C 1
ATOM 4072 O O . ALA B 2 121 ? 36.652 45.359 -0.188 1.00 24.55 121 ALA B O 1
ATOM 4079 N N . THR B 2 122 ? 34.698 45.590 0.918 1.00 19.94 122 THR B N 1
ATOM 4080 C CA . THR B 2 122 ? 33.890 46.018 -0.209 1.00 21.46 122 THR B CA 1
ATOM 4081 C C . THR B 2 122 ? 33.509 47.470 0.056 1.00 22.34 122 THR B C 1
ATOM 4082 O O . THR B 2 122 ? 33.060 47.790 1.161 1.00 21.72 122 THR B O 1
ATOM 4093 N N . LEU B 2 123 ? 33.684 48.335 -0.947 1.00 19.70 123 LEU B N 1
ATOM 4094 C CA . LEU B 2 123 ? 33.349 49.754 -0.815 1.00 22.82 123 LEU B CA 1
ATOM 4095 C C . LEU B 2 123 ? 32.030 50.025 -1.499 1.00 23.92 123 LEU B C 1
ATOM 4096 O O . LEU B 2 123 ? 31.890 49.799 -2.703 1.00 24.95 123 LEU B O 1
ATOM 4112 N N . ILE B 2 124 ? 31.065 50.476 -0.711 1.00 25.49 124 ILE B N 1
ATOM 4113 C CA . ILE B 2 124 ? 29.791 50.925 -1.236 1.00 23.10 124 ILE B CA 1
ATOM 4114 C C . ILE B 2 124 ? 29.866 52.432 -1.316 1.00 23.27 124 ILE B C 1
ATOM 4115 O O . ILE B 2 124 ? 29.938 53.109 -0.283 1.00 26.35 124 ILE B O 1
ATOM 4131 N N . LEU B 2 125 ? 29.903 52.949 -2.547 1.00 21.90 125 LEU B N 1
ATOM 4132 C CA . LEU B 2 125 ? 30.054 54.382 -2.799 1.00 23.02 125 LEU B CA 1
ATOM 4133 C C . LEU B 2 125 ? 28.792 54.972 -3.411 1.00 25.53 125 LEU B C 1
ATOM 4134 O O . LEU B 2 125 ? 28.413 54.608 -4.519 1.00 26.91 125 LEU B O 1
ATOM 4150 N N . GLN B 2 126 ? 28.158 55.877 -2.668 1.00 27.13 126 GLN B N 1
ATOM 4151 C CA . GLN B 2 126 ? 26.976 56.578 -3.132 1.00 25.22 126 GLN B CA 1
ATOM 4152 C C . GLN B 2 126 ? 27.394 57.728 -4.037 1.00 26.13 126 GLN B C 1
ATOM 4153 O O . GLN B 2 126 ? 28.130 58.623 -3.619 1.00 29.14 126 GLN B O 1
ATOM 4167 N N . VAL B 2 127 ? 26.943 57.678 -5.282 1.00 25.70 127 VAL B N 1
ATOM 4168 C CA . VAL B 2 127 ? 27.291 58.703 -6.263 1.00 28.75 127 VAL B CA 1
ATOM 4169 C C . VAL B 2 127 ? 26.047 59.512 -6.620 1.00 29.06 127 VAL B C 1
ATOM 4170 O O . VAL B 2 127 ? 24.931 59.045 -6.442 1.00 31.48 127 VAL B O 1
ATOM 4183 N N . ALA B 2 128 ? 26.242 60.726 -7.126 1.00 31.78 128 ALA B N 1
ATOM 4184 C CA . ALA B 2 128 ? 25.107 61.587 -7.465 1.00 40.10 128 ALA B CA 1
ATOM 4185 C C . ALA B 2 128 ? 24.484 61.204 -8.803 1.00 37.07 128 ALA B C 1
ATOM 4186 O O . ALA B 2 128 ? 23.357 61.586 -9.103 1.00 38.05 128 ALA B O 1
ATOM 4193 N N . SER B 2 129 ? 25.237 60.477 -9.619 1.00 31.35 129 SER B N 1
ATOM 4194 C CA . SER B 2 129 ? 24.772 60.057 -10.935 1.00 29.43 129 SER B CA 1
ATOM 4195 C C . SER B 2 129 ? 25.566 58.850 -11.395 1.00 29.26 129 SER B C 1
ATOM 4196 O O . SER B 2 129 ? 26.787 58.805 -11.208 1.00 30.96 129 SER B O 1
ATOM 4204 N N . LEU B 2 130 ? 24.887 57.881 -12.000 1.00 28.48 130 LEU B N 1
ATOM 4205 C CA . LEU B 2 130 ? 25.589 56.744 -12.597 1.00 27.20 130 LEU B CA 1
ATOM 4206 C C . LEU B 2 130 ? 25.942 57.010 -14.058 1.00 28.78 130 LEU B C 1
ATOM 4207 O O . LEU B 2 130 ? 26.557 56.172 -14.715 1.00 30.84 130 LEU B O 1
ATOM 4223 N N . SER B 2 131 ? 25.591 58.194 -14.557 1.00 29.45 131 SER B N 1
ATOM 4224 C CA . SER B 2 131 ? 25.740 58.473 -15.983 1.00 30.53 131 SER B CA 1
ATOM 4225 C C . SER B 2 131 ? 26.271 59.859 -16.344 1.00 32.06 131 SER B C 1
ATOM 4226 O O . SER B 2 131 ? 26.523 60.111 -17.513 1.00 33.07 131 SER B O 1
ATOM 4234 N N . GLY B 2 132 ? 26.457 60.735 -15.362 1.00 32.34 132 GLY B N 1
ATOM 4235 C CA . GLY B 2 132 ? 26.847 62.119 -15.640 1.00 33.94 132 GLY B CA 1
ATOM 4236 C C . GLY B 2 132 ? 28.345 62.379 -15.596 1.00 34.36 132 GLY B C 1
ATOM 4237 O O . GLY B 2 132 ? 28.786 63.505 -15.814 1.00 35.76 132 GLY B O 1
ATOM 4241 N N . GLY B 2 133 ? 29.129 61.336 -15.342 1.00 33.24 133 GLY B N 1
ATOM 4242 C CA . GLY B 2 133 ? 30.566 61.471 -15.168 1.00 33.54 133 GLY B CA 1
ATOM 4243 C C . GLY B 2 133 ? 31.389 61.230 -16.423 1.00 34.20 133 GLY B C 1
ATOM 4244 O O . GLY B 2 133 ? 30.883 61.228 -17.544 1.00 34.81 133 GLY B O 1
ATOM 4248 N N . ARG B 2 134 ? 32.684 61.022 -16.220 1.00 36.33 134 ARG B N 1
ATOM 4249 C CA . ARG B 2 134 ? 33.597 60.710 -17.312 1.00 34.97 134 ARG B CA 1
ATOM 4250 C C . ARG B 2 134 ? 33.306 59.338 -17.916 1.00 34.42 134 ARG B C 1
ATOM 4251 O O . ARG B 2 134 ? 33.172 58.347 -17.199 1.00 36.52 134 ARG B O 1
ATOM 4272 N N . MET B 2 135 ? 33.207 59.281 -19.239 1.00 35.90 135 MET B N 1
ATOM 4273 C CA . MET B 2 135 ? 33.002 58.006 -19.918 1.00 35.53 135 MET B CA 1
ATOM 4274 C C . MET B 2 135 ? 34.201 57.080 -19.739 1.00 35.92 135 MET B C 1
ATOM 4275 O O . MET B 2 135 ? 35.347 57.479 -20.000 1.00 36.98 135 MET B O 1
ATOM 4289 N N . LEU B 2 136 ? 33.912 55.855 -19.295 1.00 31.78 136 LEU B N 1
ATOM 4290 C CA . LEU B 2 136 ? 34.912 54.803 -19.109 1.00 32.17 136 LEU B CA 1
ATOM 4291 C C . LEU B 2 136 ? 34.632 53.609 -20.015 1.00 34.99 136 LEU B C 1
ATOM 4292 O O . LEU B 2 136 ? 33.475 53.335 -20.325 1.00 35.47 136 LEU B O 1
ATOM 4308 N N . ARG B 2 137 ? 35.687 52.908 -20.431 1.00 31.15 137 ARG B N 1
ATOM 4309 C CA . ARG B 2 137 ? 35.554 51.634 -21.126 1.00 31.67 137 ARG B CA 1
ATOM 4310 C C . ARG B 2 137 ? 35.963 50.521 -20.176 1.00 29.93 137 ARG B C 1
ATOM 4311 O O . ARG B 2 137 ? 37.064 50.542 -19.624 1.00 29.07 137 ARG B O 1
ATOM 4332 N N . LEU B 2 138 ? 35.048 49.577 -19.978 1.00 28.89 138 LEU B N 1
ATOM 4333 C CA . LEU B 2 138 ? 35.284 48.387 -19.171 1.00 27.61 138 LEU B CA 1
ATOM 4334 C C . LEU B 2 138 ? 35.542 47.152 -20.031 1.00 27.67 138 LEU B C 1
ATOM 4335 O O . LEU B 2 138 ? 34.834 46.899 -21.008 1.00 29.12 138 LEU B O 1
ATOM 4351 N N . THR B 2 139 ? 36.555 46.380 -19.651 1.00 28.57 139 THR B N 1
ATOM 4352 C CA . THR B 2 139 ? 36.807 45.082 -20.248 1.00 26.49 139 THR B CA 1
ATOM 4353 C C . THR B 2 139 ? 37.239 44.147 -19.138 1.00 25.39 139 THR B C 1
ATOM 4354 O O . THR B 2 139 ? 37.591 44.595 -18.052 1.00 27.94 139 THR B O 1
ATOM 4365 N N . GLY B 2 140 ? 37.215 42.851 -19.419 1.00 26.46 140 GLY B N 1
ATOM 4366 C CA . GLY B 2 140 ? 37.660 41.859 -18.457 1.00 25.16 140 GLY B CA 1
ATOM 4367 C C . GLY B 2 140 ? 36.611 40.798 -18.183 1.00 27.67 140 GLY B C 1
ATOM 4368 O O . GLY B 2 140 ? 35.633 40.672 -18.924 1.00 26.42 140 GLY B O 1
ATOM 4372 N N . ALA B 2 141 ? 36.827 40.021 -17.124 1.00 24.36 141 ALA B N 1
ATOM 4373 C CA . ALA B 2 141 ? 35.868 38.998 -16.700 1.00 23.12 141 ALA B CA 1
ATOM 4374 C C . ALA B 2 141 ? 34.447 39.568 -16.528 1.00 21.86 141 ALA B C 1
ATOM 4375 O O . ALA B 2 141 ? 34.249 40.575 -15.855 1.00 23.20 141 ALA B O 1
ATOM 4382 N N . GLY B 2 142 ? 33.462 38.912 -17.126 1.00 23.19 142 GLY B N 1
ATOM 4383 C CA . GLY B 2 142 ? 32.086 39.378 -17.015 1.00 25.16 142 GLY B CA 1
ATOM 4384 C C . GLY B 2 142 ? 31.622 40.229 -18.184 1.00 28.60 142 GLY B C 1
ATOM 4385 O O . GLY B 2 142 ? 30.463 40.635 -18.228 1.00 26.62 142 GLY B O 1
ATOM 4389 N N . ILE B 2 143 ? 32.530 40.499 -19.121 1.00 24.97 143 ILE B N 1
ATOM 4390 C CA . ILE B 2 143 ? 32.262 41.378 -20.256 1.00 25.27 143 ILE B CA 1
ATOM 4391 C C . ILE B 2 143 ? 32.668 40.685 -21.552 1.00 25.24 143 ILE B C 1
ATOM 4392 O O . ILE B 2 143 ? 33.829 40.340 -21.733 1.00 29.97 143 ILE B O 1
ATOM 4408 N N . ALA B 2 144 ? 31.713 40.494 -22.458 1.00 26.81 144 ALA B N 1
ATOM 4409 C CA . ALA B 2 144 ? 31.963 39.772 -23.703 1.00 26.57 144 ALA B CA 1
ATOM 4410 C C . ALA B 2 144 ? 33.032 40.442 -24.562 1.00 29.75 144 ALA B C 1
ATOM 4411 O O . ALA B 2 144 ? 33.951 39.791 -25.064 1.00 34.17 144 ALA B O 1
ATOM 4418 N N . GLU B 2 145 ? 32.902 41.749 -24.727 1.00 28.89 145 GLU B N 1
ATOM 4419 C CA . GLU B 2 145 ? 33.845 42.532 -25.520 1.00 33.70 145 GLU B CA 1
ATOM 4420 C C . GLU B 2 145 ? 34.248 43.775 -24.733 1.00 35.58 145 GLU B C 1
ATOM 4421 O O . GLU B 2 145 ? 35.323 43.815 -24.133 1.00 37.72 145 GLU B O 1
ATOM 4433 N N . GLU B 2 146 ? 33.367 44.772 -24.720 1.00 31.65 146 GLU B N 1
ATOM 4434 C CA . GLU B 2 146 ? 33.591 45.992 -23.955 1.00 30.28 146 GLU B CA 1
ATOM 4435 C C . GLU B 2 146 ? 32.257 46.558 -23.456 1.00 35.62 146 GLU B C 1
ATOM 4436 O O . GLU B 2 146 ? 31.191 46.280 -24.016 1.00 33.33 146 GLU B O 1
ATOM 4448 N N . ARG B 2 147 ? 32.318 47.347 -22.393 1.00 30.48 147 ARG B N 1
ATOM 4449 C CA . ARG B 2 147 ? 31.122 48.012 -21.883 1.00 33.19 147 ARG B CA 1
ATOM 4450 C C . ARG B 2 147 ? 31.455 49.421 -21.427 1.00 35.05 147 ARG B C 1
ATOM 4451 O O . ARG B 2 147 ? 32.388 49.631 -20.651 1.00 33.64 147 ARG B O 1
ATOM 4472 N N . MET B 2 148 ? 30.689 50.388 -21.920 1.00 32.45 148 MET B N 1
ATOM 4473 C CA A MET B 2 148 ? 30.886 51.769 -21.522 0.45 32.27 148 MET B CA 1
ATOM 4474 C CA B MET B 2 148 ? 30.864 51.783 -21.534 0.55 31.68 148 MET B CA 1
ATOM 4475 C C . MET B 2 148 ? 29.975 52.107 -20.342 1.00 35.39 148 MET B C 1
ATOM 4476 O O . MET B 2 148 ? 28.840 51.624 -20.260 1.00 38.15 148 MET B O 1
ATOM 4503 N N . ILE B 2 149 ? 30.497 52.926 -19.428 1.00 32.48 149 ILE B N 1
ATOM 4504 C CA . ILE B 2 149 ? 29.741 53.450 -18.291 1.00 29.41 149 ILE B CA 1
ATOM 4505 C C . ILE B 2 149 ? 30.277 54.833 -17.990 1.00 29.24 149 ILE B C 1
ATOM 4506 O O . ILE B 2 149 ? 31.404 55.155 -18.390 1.00 30.26 149 ILE B O 1
ATOM 4522 N N . ALA B 2 150 ? 29.515 55.640 -17.258 1.00 29.27 150 ALA B N 1
ATOM 4523 C CA . ALA B 2 150 ? 29.972 56.990 -16.933 1.00 30.26 150 ALA B CA 1
ATOM 4524 C C . ALA B 2 150 ? 29.483 57.513 -15.585 1.00 29.81 150 ALA B C 1
ATOM 4525 O O . ALA B 2 150 ? 28.870 58.584 -15.511 1.00 30.64 150 ALA B O 1
ATOM 4532 N N . PRO B 2 151 ? 29.789 56.786 -14.497 1.00 28.61 151 PRO B N 1
ATOM 4533 C CA . PRO B 2 151 ? 29.432 57.275 -13.165 1.00 28.29 151 PRO B CA 1
ATOM 4534 C C . PRO B 2 151 ? 30.254 58.499 -12.756 1.00 30.65 151 PRO B C 1
ATOM 4535 O O . PRO B 2 151 ? 31.376 58.684 -13.240 1.00 33.51 151 PRO B O 1
ATOM 4546 N N . ARG B 2 152 ? 29.683 59.320 -11.881 1.00 30.25 152 ARG B N 1
ATOM 4547 C CA . ARG B 2 152 ? 30.416 60.402 -11.233 1.00 31.42 152 ARG B CA 1
ATOM 4548 C C . ARG B 2 152 ? 31.332 59.826 -10.177 1.00 33.49 152 ARG B C 1
ATOM 4549 O O . ARG B 2 152 ? 30.858 59.328 -9.160 1.00 38.03 152 ARG B O 1
ATOM 4570 N N . LEU B 2 153 ? 32.642 59.891 -10.418 1.00 30.53 153 LEU B N 1
ATOM 4571 C CA . LEU B 2 153 ? 33.616 59.308 -9.503 1.00 33.36 153 LEU B CA 1
ATOM 4572 C C . LEU B 2 153 ? 34.604 60.352 -8.996 1.00 30.68 153 LEU B C 1
ATOM 4573 O O . LEU B 2 153 ? 35.083 61.192 -9.770 1.00 33.42 153 LEU B O 1
ATOM 4589 N N . PRO B 2 154 ? 34.918 60.305 -7.690 1.00 36.37 154 PRO B N 1
ATOM 4590 C CA . PRO B 2 154 ? 36.080 61.029 -7.155 1.00 42.47 154 PRO B CA 1
ATOM 4591 C C . PRO B 2 154 ? 37.362 60.669 -7.911 1.00 40.45 154 PRO B C 1
ATOM 4592 O O . PRO B 2 154 ? 37.495 59.515 -8.315 1.00 35.89 154 PRO B O 1
ATOM 4603 N N . GLU B 2 155 ? 38.279 61.619 -8.088 1.00 38.13 155 GLU B N 1
ATOM 4604 C CA . GLU B 2 155 ? 39.535 61.359 -8.803 1.00 34.65 155 GLU B CA 1
ATOM 4605 C C . GLU B 2 155 ? 40.288 60.158 -8.232 1.00 35.69 155 GLU B C 1
ATOM 4606 O O . GLU B 2 155 ? 40.820 59.349 -8.985 1.00 36.30 155 GLU B O 1
ATOM 4628 N N . ILE B 2 157 ? 39.236 57.572 -6.662 1.00 31.97 157 ILE B N 1
ATOM 4629 C CA . ILE B 2 157 ? 38.547 56.331 -6.982 1.00 33.18 157 ILE B CA 1
ATOM 4630 C C . ILE B 2 157 ? 38.850 55.938 -8.422 1.00 36.07 157 ILE B C 1
ATOM 4631 O O . ILE B 2 157 ? 39.188 54.792 -8.692 1.00 30.38 157 ILE B O 1
ATOM 4647 N N . LEU B 2 158 ? 38.744 56.885 -9.349 1.00 35.52 158 LEU B N 1
ATOM 4648 C CA . LEU B 2 158 ? 39.081 56.589 -10.734 1.00 33.44 158 LEU B CA 1
ATOM 4649 C C . LEU B 2 158 ? 40.541 56.111 -10.844 1.00 32.25 158 LEU B C 1
ATOM 4650 O O . LEU B 2 158 ? 40.855 55.192 -11.606 1.00 35.88 158 LEU B O 1
ATOM 4666 N N . HIS B 2 159 ? 41.423 56.727 -10.064 1.00 32.35 159 HIS B N 1
ATOM 4667 C CA . HIS B 2 159 ? 42.834 56.336 -10.043 1.00 34.38 159 HIS B CA 1
ATOM 4668 C C . HIS B 2 159 ? 43.015 54.876 -9.626 1.00 34.54 159 HIS B C 1
ATOM 4669 O O . HIS B 2 159 ? 43.775 54.144 -10.255 1.00 35.05 159 HIS B O 1
ATOM 4683 N N . GLU B 2 160 ? 42.329 54.471 -8.559 1.00 31.49 160 GLU B N 1
ATOM 4684 C CA . GLU B 2 160 ? 42.366 53.084 -8.080 1.00 31.97 160 GLU B CA 1
ATOM 4685 C C . GLU B 2 160 ? 41.966 52.134 -9.200 1.00 30.29 160 GLU B C 1
ATOM 4686 O O . GLU B 2 160 ? 42.608 51.107 -9.413 1.00 30.80 160 GLU B O 1
ATOM 4698 N N . LEU B 2 161 ? 40.905 52.492 -9.918 1.00 28.10 161 LEU B N 1
ATOM 4699 C CA . LEU B 2 161 ? 40.377 51.654 -10.989 1.00 28.67 161 LEU B CA 1
ATOM 4700 C C . LEU B 2 161 ? 41.275 51.560 -12.235 1.00 31.40 161 LEU B C 1
ATOM 4701 O O . LEU B 2 161 ? 41.438 50.474 -12.799 1.00 29.42 161 LEU B O 1
ATOM 4717 N N . THR B 2 162 ? 41.850 52.680 -12.669 1.00 30.88 162 THR B N 1
ATOM 4718 C CA . THR B 2 162 ? 42.630 52.688 -13.900 1.00 36.14 162 THR B CA 1
ATOM 4719 C C . THR B 2 162 ? 44.052 52.188 -13.672 1.00 36.55 162 THR B C 1
ATOM 4720 O O . THR B 2 162 ? 44.633 51.562 -14.558 1.00 36.45 162 THR B O 1
ATOM 4731 N N . GLU B 2 163 ? 44.610 52.455 -12.492 1.00 31.82 163 GLU B N 1
ATOM 4732 C CA . GLU B 2 163 ? 46.024 52.142 -12.223 1.00 34.60 163 GLU B CA 1
ATOM 4733 C C . GLU B 2 163 ? 46.211 50.845 -11.433 1.00 30.30 163 GLU B C 1
ATOM 4734 O O . GLU B 2 163 ? 47.288 50.247 -11.477 1.00 34.85 163 GLU B O 1
ATOM 4746 N N . ARG B 2 164 ? 45.169 50.426 -10.712 1.00 32.12 164 ARG B N 1
ATOM 4747 C CA . ARG B 2 164 ? 45.218 49.228 -9.868 1.00 35.15 164 ARG B CA 1
ATOM 4748 C C . ARG B 2 164 ? 46.528 49.111 -9.097 1.00 36.37 164 ARG B C 1
ATOM 4749 O O . ARG B 2 164 ? 47.336 48.233 -9.388 1.00 35.67 164 ARG B O 1
ATOM 4770 N N . PRO B 2 165 ? 46.748 50.002 -8.119 1.00 35.72 165 PRO B N 1
ATOM 4771 C CA . PRO B 2 165 ? 48.028 50.012 -7.395 1.00 38.10 165 PRO B CA 1
ATOM 4772 C C . PRO B 2 165 ? 48.283 48.718 -6.617 1.00 31.97 165 PRO B C 1
ATOM 4773 O O . PRO B 2 165 ? 49.432 48.374 -6.368 1.00 35.86 165 PRO B O 1
ATOM 4784 N N . HIS B 2 166 ? 47.228 48.018 -6.235 1.00 28.90 166 HIS B N 1
ATOM 4785 C CA . HIS B 2 166 ? 47.399 46.770 -5.497 1.00 33.48 166 HIS B CA 1
ATOM 4786 C C . HIS B 2 166 ? 47.430 45.614 -6.488 1.00 32.39 166 HIS B C 1
ATOM 4787 O O . HIS B 2 166 ? 46.587 45.532 -7.371 1.00 35.10 166 HIS B O 1
ATOM 4801 N N . PRO B 2 167 ? 48.426 44.734 -6.370 1.00 40.81 167 PRO B N 1
ATOM 4802 C CA . PRO B 2 167 ? 48.459 43.642 -7.342 1.00 49.42 167 PRO B CA 1
ATOM 4803 C C . PRO B 2 167 ? 47.313 42.660 -7.126 1.00 36.59 167 PRO B C 1
ATOM 4804 O O . PRO B 2 167 ? 47.132 42.192 -5.997 1.00 29.22 167 PRO B O 1
ATOM 4815 N N . PHE B 2 168 ? 46.552 42.375 -8.176 1.00 32.76 168 PHE B N 1
ATOM 4816 C CA . PHE B 2 168 ? 45.625 41.247 -8.140 1.00 35.89 168 PHE B CA 1
ATOM 4817 C C . PHE B 2 168 ? 46.376 40.018 -7.594 1.00 29.23 168 PHE B C 1
ATOM 4818 O O . PHE B 2 168 ? 47.520 39.752 -7.972 1.00 30.98 168 PHE B O 1
ATOM 4835 N N . PRO B 2 169 ? 45.736 39.238 -6.717 1.00 21.59 169 PRO B N 1
ATOM 4836 C CA . PRO B 2 169 ? 44.324 39.199 -6.317 1.00 21.16 169 PRO B CA 1
ATOM 4837 C C . PRO B 2 169 ? 43.895 40.147 -5.208 1.00 21.93 169 PRO B C 1
ATOM 4838 O O . PRO B 2 169 ? 42.746 40.061 -4.791 1.00 20.30 169 PRO B O 1
ATOM 4849 N N . LEU B 2 170 ? 44.776 41.032 -4.745 1.00 23.14 170 LEU B N 1
ATOM 4850 C CA . LEU B 2 170 ? 44.381 42.025 -3.765 1.00 26.48 170 LEU B CA 1
ATOM 4851 C C . LEU B 2 170 ? 43.505 43.063 -4.443 1.00 25.44 170 LEU B C 1
ATOM 4852 O O . LEU B 2 170 ? 43.570 43.240 -5.664 1.00 25.82 170 LEU B O 1
ATOM 4868 N N . GLY B 2 171 ? 42.683 43.743 -3.659 1.00 27.06 171 GLY B N 1
ATOM 4869 C CA . GLY B 2 171 ? 41.967 44.907 -4.160 1.00 27.43 171 GLY B CA 1
ATOM 4870 C C . GLY B 2 171 ? 40.560 44.995 -3.631 1.00 28.62 171 GLY B C 1
ATOM 4871 O O . GLY B 2 171 ? 39.936 43.978 -3.343 1.00 31.56 171 GLY B O 1
ATOM 4875 N N . ILE B 2 172 ? 40.055 46.217 -3.502 1.00 25.03 172 ILE B N 1
ATOM 4876 C CA . ILE B 2 172 ? 38.685 46.406 -3.088 1.00 23.43 172 ILE B CA 1
ATOM 4877 C C . ILE B 2 172 ? 37.783 46.149 -4.274 1.00 24.99 172 ILE B C 1
ATOM 4878 O O . ILE B 2 172 ? 38.148 46.410 -5.432 1.00 29.48 172 ILE B O 1
ATOM 4894 N N . ASP B 2 173 ? 36.604 45.636 -3.972 1.00 19.22 173 ASP B N 1
ATOM 4895 C CA . ASP B 2 173 ? 35.544 45.579 -4.948 1.00 23.20 173 ASP B CA 1
ATOM 4896 C C . ASP B 2 173 ? 34.637 46.763 -4.680 1.00 22.50 173 ASP B C 1
ATOM 4897 O O . ASP B 2 173 ? 34.391 47.117 -3.526 1.00 23.47 173 ASP B O 1
ATOM 4906 N N . LEU B 2 174 ? 34.168 47.371 -5.763 1.00 21.37 174 LEU B N 1
ATOM 4907 C CA . LEU B 2 174 ? 33.404 48.607 -5.726 1.00 23.24 174 LEU B CA 1
ATOM 4908 C C . LEU B 2 174 ? 31.930 48.412 -6.103 1.00 24.96 174 LEU B C 1
ATOM 4909 O O . LEU B 2 174 ? 31.624 47.805 -7.128 1.00 23.53 174 LEU B O 1
ATOM 4925 N N . ILE B 2 175 ? 31.039 48.918 -5.256 1.00 21.15 175 ILE B N 1
ATOM 4926 C CA . ILE B 2 175 ? 29.599 48.928 -5.514 1.00 21.20 175 ILE B CA 1
ATOM 4927 C C . ILE B 2 175 ? 29.158 50.389 -5.524 1.00 25.67 175 ILE B C 1
ATOM 4928 O O . ILE B 2 175 ? 29.223 51.069 -4.498 1.00 28.65 175 ILE B O 1
ATOM 4944 N N . LEU B 2 176 ? 28.718 50.861 -6.688 1.00 24.77 176 LEU B N 1
ATOM 4945 C CA . LEU B 2 176 ? 28.237 52.234 -6.844 1.00 23.91 176 LEU B CA 1
ATOM 4946 C C . LEU B 2 176 ? 26.727 52.238 -6.712 1.00 23.20 176 LEU B C 1
ATOM 4947 O O . LEU B 2 176 ? 26.072 51.410 -7.330 1.00 25.34 176 LEU B O 1
ATOM 4963 N N . THR B 2 177 ? 26.178 53.140 -5.902 1.00 22.53 177 THR B N 1
ATOM 4964 C CA . THR B 2 177 ? 24.730 53.215 -5.745 1.00 23.95 177 THR B CA 1
ATOM 4965 C C . THR B 2 177 ? 24.206 54.623 -5.938 1.00 23.22 177 THR B C 1
ATOM 4966 O O . THR B 2 177 ? 24.875 55.620 -5.628 1.00 25.39 177 THR B O 1
ATOM 4995 N N . GLY B 2 179 ? 20.127 56.149 -5.794 1.00 26.43 179 GLY B N 1
ATOM 4996 C CA . GLY B 2 179 ? 18.724 55.790 -5.609 1.00 25.67 179 GLY B CA 1
ATOM 4997 C C . GLY B 2 179 ? 18.576 54.295 -5.411 1.00 25.78 179 GLY B C 1
ATOM 4998 O O . GLY B 2 179 ? 19.235 53.735 -4.558 1.00 25.90 179 GLY B O 1
ATOM 5002 N N . GLU B 2 180 ? 17.701 53.671 -6.195 1.00 25.60 180 GLU B N 1
ATOM 5003 C CA . GLU B 2 180 ? 17.478 52.233 -6.157 1.00 27.09 180 GLU B CA 1
ATOM 5004 C C . GLU B 2 180 ? 18.475 51.474 -7.019 1.00 26.27 180 GLU B C 1
ATOM 5005 O O . GLU B 2 180 ? 18.455 50.257 -7.059 1.00 25.26 180 GLU B O 1
ATOM 5017 N N . ARG B 2 181 ? 19.321 52.199 -7.739 1.00 25.68 181 ARG B N 1
ATOM 5018 C CA . ARG B 2 181 ? 20.162 51.592 -8.762 1.00 23.88 181 ARG B CA 1
ATOM 5019 C C . ARG B 2 181 ? 21.599 51.352 -8.283 1.00 25.56 181 ARG B C 1
ATOM 5020 O O . ARG B 2 181 ? 22.123 52.047 -7.409 1.00 26.67 181 ARG B O 1
ATOM 5041 N N . LEU B 2 182 ? 22.235 50.385 -8.917 1.00 24.60 182 LEU B N 1
ATOM 5042 C CA . LEU B 2 182 ? 23.506 49.862 -8.473 1.00 29.06 182 LEU B CA 1
ATOM 5043 C C . LEU B 2 182 ? 24.330 49.414 -9.665 1.00 26.94 182 LEU B C 1
ATOM 5044 O O . LEU B 2 182 ? 23.811 48.858 -10.632 1.00 22.35 182 LEU B O 1
ATOM 5060 N N . LEU B 2 183 ? 25.633 49.631 -9.554 1.00 23.43 183 LEU B N 1
ATOM 5061 C CA . LEU B 2 183 ? 26.594 49.264 -10.560 1.00 25.69 183 LEU B CA 1
ATOM 5062 C C . LEU B 2 183 ? 27.780 48.713 -9.771 1.00 25.47 183 LEU B C 1
ATOM 5063 O O . LEU B 2 183 ? 28.164 49.332 -8.777 1.00 31.09 183 LEU B O 1
ATOM 5079 N N . ALA B 2 184 ? 28.359 47.587 -10.185 1.00 21.14 184 ALA B N 1
ATOM 5080 C CA . ALA B 2 184 ? 29.505 47.039 -9.460 1.00 21.22 184 ALA B CA 1
ATOM 5081 C C . ALA B 2 184 ? 30.730 46.905 -10.354 1.00 26.04 184 ALA B C 1
ATOM 5082 O O . ALA B 2 184 ? 30.620 46.565 -11.531 1.00 24.42 184 ALA B O 1
ATOM 5089 N N . ILE B 2 185 ? 31.896 47.185 -9.777 1.00 22.92 185 ILE B N 1
ATOM 5090 C CA . ILE B 2 185 ? 33.161 47.005 -10.479 1.00 23.97 185 ILE B CA 1
ATOM 5091 C C . ILE B 2 185 ? 34.107 46.197 -9.567 1.00 24.61 185 ILE B C 1
ATOM 5092 O O . ILE B 2 185 ? 34.701 46.741 -8.637 1.00 23.24 185 ILE B O 1
ATOM 5108 N N . PRO B 2 186 ? 34.226 44.890 -9.825 1.00 21.01 186 PRO B N 1
ATOM 5109 C CA . PRO B 2 186 ? 35.179 44.095 -9.040 1.00 20.60 186 PRO B CA 1
ATOM 5110 C C . PRO B 2 186 ? 36.621 44.434 -9.391 1.00 21.95 186 PRO B C 1
ATOM 5111 O O . PRO B 2 186 ? 36.887 45.148 -10.359 1.00 22.69 186 PRO B O 1
ATOM 5122 N N . ARG B 2 187 ? 37.548 43.894 -8.609 1.00 21.83 187 ARG B N 1
ATOM 5123 C CA . ARG B 2 187 ? 38.965 44.200 -8.766 1.00 20.50 187 ARG B CA 1
ATOM 5124 C C . ARG B 2 187 ? 39.555 43.693 -10.076 1.00 22.85 187 ARG B C 1
ATOM 5125 O O . ARG B 2 187 ? 40.657 44.084 -10.459 1.00 25.19 187 ARG B O 1
ATOM 5146 N N . THR B 2 188 ? 38.845 42.786 -10.736 1.00 21.49 188 THR B N 1
ATOM 5147 C CA . THR B 2 188 ? 39.290 42.226 -12.010 1.00 23.36 188 THR B CA 1
ATOM 5148 C C . THR B 2 188 ? 39.123 43.161 -13.209 1.00 23.21 188 THR B C 1
ATOM 5149 O O . THR B 2 188 ? 39.814 43.011 -14.232 1.00 24.22 188 THR B O 1
ATOM 5160 N N . THR B 2 189 ? 38.198 44.106 -13.102 1.00 21.97 189 THR B N 1
ATOM 5161 C CA . THR B 2 189 ? 37.777 44.862 -14.272 1.00 23.96 189 THR B CA 1
ATOM 5162 C C . THR B 2 189 ? 38.868 45.807 -14.739 1.00 27.61 189 THR B C 1
ATOM 5163 O O . THR B 2 189 ? 39.468 46.526 -13.932 1.00 26.80 189 THR B O 1
ATOM 5174 N N . HIS B 2 190 ? 39.157 45.769 -16.035 1.00 24.70 190 HIS B N 1
ATOM 5175 C CA A HIS B 2 190 ? 40.067 46.736 -16.622 0.50 25.92 190 HIS B CA 1
ATOM 5176 C CA B HIS B 2 190 ? 40.070 46.738 -16.622 0.50 25.92 190 HIS B CA 1
ATOM 5177 C C . HIS B 2 190 ? 39.281 47.995 -16.962 1.00 26.50 190 HIS B C 1
ATOM 5178 O O . HIS B 2 190 ? 38.254 47.931 -17.645 1.00 29.49 190 HIS B O 1
ATOM 5203 N N . VAL B 2 191 ? 39.769 49.128 -16.468 1.00 27.04 191 VAL B N 1
ATOM 5204 C CA . VAL B 2 191 ? 39.059 50.392 -16.602 1.00 30.65 191 VAL B CA 1
ATOM 5205 C C . VAL B 2 191 ? 39.928 51.445 -17.263 1.00 32.82 191 VAL B C 1
ATOM 5206 O O . VAL B 2 191 ? 41.046 51.727 -16.812 1.00 32.89 191 VAL B O 1
ATOM 5219 N N . GLU B 2 192 ? 39.419 52.028 -18.339 1.00 30.05 192 GLU B N 1
ATOM 5220 C CA . GLU B 2 192 ? 40.155 53.089 -19.014 1.00 32.51 192 GLU B CA 1
ATOM 5221 C C . GLU B 2 192 ? 39.229 54.247 -19.330 1.00 32.93 192 GLU B C 1
ATOM 5222 O O . GLU B 2 192 ? 38.034 54.070 -19.572 1.00 35.17 192 GLU B O 1
ATOM 5234 N N . VAL B 2 193 ? 39.793 55.443 -19.300 1.00 33.54 193 VAL B N 1
ATOM 5235 C CA . VAL B 2 193 ? 39.011 56.640 -19.584 1.00 44.64 193 VAL B CA 1
ATOM 5236 C C . VAL B 2 193 ? 38.788 56.791 -21.086 1.00 59.34 193 VAL B C 1
ATOM 5237 O O . VAL B 2 193 ? 39.723 56.660 -21.876 1.00 59.29 193 VAL B O 1
ATOM 5250 N N . CYS B 2 194 ? 37.523 57.035 -21.433 1.00 57.05 194 CYS B N 1
ATOM 5251 C CA . CYS B 2 194 ? 37.007 57.222 -22.800 1.00 62.55 194 CYS B CA 1
ATOM 5252 C C . CYS B 2 194 ? 36.614 55.888 -23.428 1.00 51.75 194 CYS B C 1
ATOM 5253 O O . CYS B 2 194 ? 35.456 55.466 -23.307 1.00 44.68 194 CYS B O 1
ATOM 5261 N N . MET C 3 1 ? 14.136 -0.805 -30.693 1.00 48.51 1 MET C N 1
ATOM 5262 C CA . MET C 3 1 ? 15.360 -0.198 -30.111 1.00 50.51 1 MET C CA 1
ATOM 5263 C C . MET C 3 1 ? 15.215 -0.056 -28.599 1.00 46.02 1 MET C C 1
ATOM 5264 O O . MET C 3 1 ? 14.180 -0.400 -28.028 1.00 46.30 1 MET C O 1
ATOM 5280 N N . TYR C 3 2 ? 16.247 0.475 -27.955 1.00 38.19 2 TYR C N 1
ATOM 5281 C CA . TYR C 3 2 ? 16.135 0.830 -26.548 1.00 35.66 2 TYR C CA 1
ATOM 5282 C C . TYR C 3 2 ? 15.555 2.235 -26.382 1.00 36.31 2 TYR C C 1
ATOM 5283 O O . TYR C 3 2 ? 15.825 3.135 -27.179 1.00 41.54 2 TYR C O 1
ATOM 5301 N N . VAL C 3 3 ? 14.742 2.404 -25.342 1.00 33.63 3 VAL C N 1
ATOM 5302 C CA . VAL C 3 3 ? 14.275 3.716 -24.919 1.00 30.74 3 VAL C CA 1
ATOM 5303 C C . VAL C 3 3 ? 14.528 3.875 -23.424 1.00 30.04 3 VAL C C 1
ATOM 5304 O O . VAL C 3 3 ? 14.521 2.901 -22.676 1.00 30.71 3 VAL C O 1
ATOM 5317 N N . ALA C 3 4 ? 14.789 5.103 -22.997 1.00 29.84 4 ALA C N 1
ATOM 5318 C CA . ALA C 3 4 ? 15.057 5.362 -21.598 1.00 28.47 4 ALA C CA 1
ATOM 5319 C C . ALA C 3 4 ? 13.743 5.395 -20.841 1.00 27.13 4 ALA C C 1
ATOM 5320 O O . ALA C 3 4 ? 12.710 5.815 -21.385 1.00 30.04 4 ALA C O 1
ATOM 5327 N N . VAL C 3 5 ? 13.778 4.892 -19.614 1.00 24.92 5 VAL C N 1
ATOM 5328 C CA . VAL C 3 5 ? 12.631 4.918 -18.722 1.00 25.59 5 VAL C CA 1
ATOM 5329 C C . VAL C 3 5 ? 13.036 5.482 -17.379 1.00 25.94 5 VAL C C 1
ATOM 5330 O O . VAL C 3 5 ? 14.231 5.491 -17.040 1.00 27.44 5 VAL C O 1
ATOM 5343 N N . LYS C 3 6 ? 12.053 5.935 -16.608 1.00 25.12 6 LYS C N 1
ATOM 5344 C CA . LYS C 3 6 ? 12.308 6.392 -15.243 1.00 25.28 6 LYS C CA 1
ATOM 5345 C C . LYS C 3 6 ? 12.435 5.220 -14.304 1.00 24.97 6 LYS C C 1
ATOM 5346 O O . LYS C 3 6 ? 11.708 4.227 -14.430 1.00 27.42 6 LYS C O 1
ATOM 5365 N N . GLY C 3 7 ? 13.332 5.337 -13.338 1.00 23.02 7 GLY C N 1
ATOM 5366 C CA . GLY C 3 7 ? 13.523 4.277 -12.367 1.00 21.56 7 GLY C CA 1
ATOM 5367 C C . GLY C 3 7 ? 14.090 4.707 -11.029 1.00 23.33 7 GLY C C 1
ATOM 5368 O O . GLY C 3 7 ? 13.958 3.990 -10.039 1.00 21.67 7 GLY C O 1
ATOM 5372 N N . GLY C 3 8 ? 14.738 5.869 -10.996 1.00 20.73 8 GLY C N 1
ATOM 5373 C CA . GLY C 3 8 ? 15.466 6.301 -9.815 1.00 22.88 8 GLY C CA 1
ATOM 5374 C C . GLY C 3 8 ? 14.615 6.407 -8.563 1.00 22.38 8 GLY C C 1
ATOM 5375 O O . GLY C 3 8 ? 14.959 5.862 -7.519 1.00 18.73 8 GLY C O 1
ATOM 5379 N N . GLU C 3 9 ? 13.493 7.106 -8.663 1.00 21.97 9 GLU C N 1
ATOM 5380 C CA . GLU C 3 9 ? 12.707 7.385 -7.468 1.00 21.22 9 GLU C CA 1
ATOM 5381 C C . GLU C 3 9 ? 12.024 6.120 -6.954 1.00 19.78 9 GLU C C 1
ATOM 5382 O O . GLU C 3 9 ? 11.977 5.882 -5.747 1.00 19.91 9 GLU C O 1
ATOM 5394 N N . LYS C 3 10 ? 11.511 5.288 -7.847 1.00 20.50 10 LYS C N 1
ATOM 5395 C CA . LYS C 3 10 ? 10.819 4.106 -7.344 1.00 20.54 10 LYS C CA 1
ATOM 5396 C C . LYS C 3 10 ? 11.814 3.112 -6.756 1.00 20.94 10 LYS C C 1
ATOM 5397 O O . LYS C 3 10 ? 11.486 2.433 -5.796 1.00 20.30 10 LYS C O 1
ATOM 5416 N N . ALA C 3 11 ? 13.039 3.058 -7.275 1.00 21.64 11 ALA C N 1
ATOM 5417 C CA . ALA C 3 11 ? 14.062 2.189 -6.678 1.00 19.31 11 ALA C CA 1
ATOM 5418 C C . ALA C 3 11 ? 14.439 2.663 -5.288 1.00 19.72 11 ALA C C 1
ATOM 5419 O O . ALA C 3 11 ? 14.541 1.874 -4.347 1.00 17.94 11 ALA C O 1
ATOM 5426 N N . ILE C 3 12 ? 14.654 3.962 -5.163 1.00 19.44 12 ILE C N 1
ATOM 5427 C CA . ILE C 3 12 ? 15.030 4.521 -3.884 1.00 19.01 12 ILE C CA 1
ATOM 5428 C C . ILE C 3 12 ? 13.917 4.290 -2.854 1.00 16.97 12 ILE C C 1
ATOM 5429 O O . ILE C 3 12 ? 14.204 3.922 -1.723 1.00 17.73 12 ILE C O 1
ATOM 5445 N N . ASP C 3 13 ? 12.661 4.524 -3.230 1.00 18.29 13 ASP C N 1
ATOM 5446 C CA . ASP C 3 13 ? 11.564 4.331 -2.280 1.00 19.43 13 ASP C CA 1
ATOM 5447 C C . ASP C 3 13 ? 11.519 2.881 -1.817 1.00 18.17 13 ASP C C 1
ATOM 5448 O O . ASP C 3 13 ? 11.317 2.604 -0.635 1.00 18.58 13 ASP C O 1
ATOM 5457 N N . ALA C 3 14 ? 11.718 1.960 -2.748 1.00 16.94 14 ALA C N 1
ATOM 5458 C CA . ALA C 3 14 ? 11.678 0.539 -2.416 1.00 19.96 14 ALA C CA 1
ATOM 5459 C C . ALA C 3 14 ? 12.873 0.182 -1.529 1.00 17.36 14 ALA C C 1
ATOM 5460 O O . ALA C 3 14 ? 12.755 -0.595 -0.585 1.00 18.31 14 ALA C O 1
ATOM 5467 N N . ALA C 3 15 ? 14.021 0.775 -1.820 1.00 16.82 15 ALA C N 1
ATOM 5468 C CA . ALA C 3 15 ? 15.223 0.511 -1.050 1.00 16.96 15 ALA C CA 1
ATOM 5469 C C . ALA C 3 15 ? 15.066 0.975 0.403 1.00 18.50 15 ALA C C 1
ATOM 5470 O O . ALA C 3 15 ? 15.461 0.281 1.343 1.00 15.89 15 ALA C O 1
ATOM 5477 N N . HIS C 3 16 ? 14.466 2.140 0.599 1.00 17.35 16 HIS C N 1
ATOM 5478 C CA . HIS C 3 16 ? 14.262 2.625 1.963 1.00 18.12 16 HIS C CA 1
ATOM 5479 C C . HIS C 3 16 ? 13.234 1.793 2.718 1.00 15.27 16 HIS C C 1
ATOM 5480 O O . HIS C 3 16 ? 13.371 1.553 3.916 1.00 17.94 16 HIS C O 1
ATOM 5494 N N . ALA C 3 17 ? 12.192 1.360 2.022 1.00 17.84 17 ALA C N 1
ATOM 5495 C CA . ALA C 3 17 ? 11.200 0.491 2.657 1.00 19.27 17 ALA C CA 1
ATOM 5496 C C . ALA C 3 17 ? 11.840 -0.824 3.109 1.00 20.90 17 ALA C C 1
ATOM 5497 O O . ALA C 3 17 ? 11.568 -1.340 4.198 1.00 17.09 17 ALA C O 1
ATOM 5504 N N . LEU C 3 18 ? 12.701 -1.360 2.263 1.00 20.10 18 LEU C N 1
ATOM 5505 C CA . LEU C 3 18 ? 13.440 -2.574 2.595 1.00 18.08 18 LEU C CA 1
ATOM 5506 C C . LEU C 3 18 ? 14.303 -2.352 3.845 1.00 19.07 18 LEU C C 1
ATOM 5507 O O . LEU C 3 18 ? 14.340 -3.199 4.739 1.00 19.22 18 LEU C O 1
ATOM 5523 N N . GLN C 3 19 ? 14.957 -1.197 3.919 1.00 17.29 19 GLN C N 1
ATOM 5524 C CA . GLN C 3 19 ? 15.808 -0.889 5.063 1.00 16.15 19 GLN C CA 1
ATOM 5525 C C . GLN C 3 19 ? 14.962 -0.740 6.322 1.00 16.98 19 GLN C C 1
ATOM 5526 O O . GLN C 3 19 ? 15.324 -1.235 7.390 1.00 18.95 19 GLN C O 1
ATOM 5540 N N . GLU C 3 20 ? 13.814 -0.094 6.192 1.00 20.50 20 GLU C N 1
ATOM 5541 C CA . GLU C 3 20 ? 12.917 0.092 7.335 1.00 20.76 20 GLU C CA 1
ATOM 5542 C C . GLU C 3 20 ? 12.348 -1.229 7.833 1.00 19.67 20 GLU C C 1
ATOM 5543 O O . GLU C 3 20 ? 12.169 -1.421 9.032 1.00 20.28 20 GLU C O 1
ATOM 5555 N N . SER C 3 21 ? 12.037 -2.128 6.901 1.00 18.15 21 SER C N 1
ATOM 5556 C CA . SER C 3 21 ? 11.553 -3.469 7.229 1.00 17.72 21 SER C CA 1
ATOM 5557 C C . SER C 3 21 ? 12.617 -4.253 7.979 1.00 18.29 21 SER C C 1
ATOM 5558 O O . SER C 3 21 ? 12.324 -4.926 8.968 1.00 21.45 21 SER C O 1
ATOM 5566 N N . ARG C 3 22 ? 13.859 -4.150 7.515 1.00 19.31 22 ARG C N 1
ATOM 5567 C CA . ARG C 3 22 ? 14.971 -4.855 8.135 1.00 18.91 22 ARG C CA 1
ATOM 5568 C C . ARG C 3 22 ? 15.236 -4.293 9.531 1.00 19.93 22 ARG C C 1
ATOM 5569 O O . ARG C 3 22 ? 15.523 -5.046 10.476 1.00 21.99 22 ARG C O 1
ATOM 5590 N N . ARG C 3 23 ? 15.127 -2.971 9.659 1.00 18.83 23 ARG C N 1
ATOM 5591 C CA . ARG C 3 23 ? 15.287 -2.313 10.952 1.00 18.78 23 ARG C CA 1
ATOM 5592 C C . ARG C 3 23 ? 14.263 -2.777 11.989 1.00 21.01 23 ARG C C 1
ATOM 5593 O O . ARG C 3 23 ? 14.593 -2.969 13.157 1.00 19.81 23 ARG C O 1
ATOM 5614 N N . ARG C 3 24 ? 13.012 -2.945 11.579 1.00 19.40 24 ARG C N 1
ATOM 5615 C CA . ARG C 3 24 ? 11.982 -3.422 12.498 1.00 20.96 24 ARG C CA 1
ATOM 5616 C C . ARG C 3 24 ? 12.219 -4.888 12.868 1.00 21.14 24 ARG C C 1
ATOM 5617 O O . ARG C 3 24 ? 11.922 -5.310 13.983 1.00 22.88 24 ARG C O 1
ATOM 5638 N N . GLY C 3 25 ? 12.745 -5.658 11.916 1.00 21.77 25 GLY C N 1
ATOM 5639 C CA . GLY C 3 25 ? 12.968 -7.089 12.101 1.00 21.83 25 GLY C CA 1
ATOM 5640 C C . GLY C 3 25 ? 11.701 -7.901 12.356 1.00 20.25 25 GLY C C 1
ATOM 5641 O O . GLY C 3 25 ? 10.594 -7.523 11.979 1.00 25.64 25 GLY C O 1
ATOM 5645 N N . ASP C 3 26 ? 11.875 -9.032 13.022 1.00 24.86 26 ASP C N 1
ATOM 5646 C CA . ASP C 3 26 ? 10.787 -9.965 13.269 1.00 25.12 26 ASP C CA 1
ATOM 5647 C C . ASP C 3 26 ? 9.729 -9.300 14.124 1.00 24.32 26 ASP C C 1
ATOM 5648 O O . ASP C 3 26 ? 10.010 -8.932 15.264 1.00 25.97 26 ASP C O 1
ATOM 5657 N N . THR C 3 27 ? 8.519 -9.146 13.593 1.00 25.18 27 THR C N 1
ATOM 5658 C CA . THR C 3 27 ? 7.475 -8.427 14.330 1.00 27.70 27 THR C CA 1
ATOM 5659 C C . THR C 3 27 ? 6.886 -9.243 15.480 1.00 31.01 27 THR C C 1
ATOM 5660 O O . THR C 3 27 ? 6.097 -8.721 16.267 1.00 31.48 27 THR C O 1
ATOM 5671 N N . ASP C 3 28 ? 7.264 -10.510 15.597 1.00 30.13 28 ASP C N 1
ATOM 5672 C CA . ASP C 3 28 ? 6.924 -11.263 16.796 1.00 34.50 28 ASP C CA 1
ATOM 5673 C C . ASP C 3 28 ? 7.636 -10.706 18.027 1.00 34.37 28 ASP C C 1
ATOM 5674 O O . ASP C 3 28 ? 7.227 -10.995 19.148 1.00 34.30 28 ASP C O 1
ATOM 5683 N N . LEU C 3 29 ? 8.704 -9.932 17.820 1.00 31.32 29 LEU C N 1
ATOM 5684 C CA . LEU C 3 29 ? 9.379 -9.251 18.921 1.00 28.34 29 LEU C CA 1
ATOM 5685 C C . LEU C 3 29 ? 8.843 -7.843 19.064 1.00 26.55 29 LEU C C 1
ATOM 5686 O O . LEU C 3 29 ? 8.620 -7.167 18.054 1.00 28.61 29 LEU C O 1
ATOM 5702 N N . PRO C 3 30 ? 8.696 -7.356 20.311 1.00 27.79 30 PRO C N 1
ATOM 5703 C CA . PRO C 3 30 ? 8.355 -5.940 20.469 1.00 29.02 30 PRO C CA 1
ATOM 5704 C C . PRO C 3 30 ? 9.378 -5.011 19.846 1.00 27.11 30 PRO C C 1
ATOM 5705 O O . PRO C 3 30 ? 10.575 -5.278 19.862 1.00 23.53 30 PRO C O 1
ATOM 5716 N N . GLU C 3 31 ? 8.906 -3.901 19.310 1.00 26.27 31 GLU C N 1
ATOM 5717 C CA . GLU C 3 31 ? 9.796 -2.860 18.854 1.00 23.70 31 GLU C CA 1
ATOM 5718 C C . GLU C 3 31 ? 10.524 -2.215 20.042 1.00 24.61 31 GLU C C 1
ATOM 5719 O O . GLU C 3 31 ? 9.901 -1.833 21.038 1.00 26.61 31 GLU C O 1
ATOM 5731 N N . LEU C 3 32 ? 11.844 -2.137 19.944 1.00 21.32 32 LEU C N 1
ATOM 5732 C CA . LEU C 3 32 ? 12.677 -1.402 20.887 1.00 24.68 32 LEU C CA 1
ATOM 5733 C C . LEU C 3 32 ? 12.194 0.022 21.070 1.00 26.52 32 LEU C C 1
ATOM 5734 O O . LEU C 3 32 ? 11.864 0.693 20.096 1.00 27.21 32 LEU C O 1
ATOM 5750 N N . SER C 3 33 ? 12.179 0.486 22.315 1.00 29.22 33 SER C N 1
ATOM 5751 C CA . SER C 3 33 ? 11.903 1.887 22.585 1.00 26.84 33 SER C CA 1
ATOM 5752 C C . SER C 3 33 ? 13.212 2.655 22.647 1.00 22.96 33 SER C C 1
ATOM 5753 O O . SER C 3 33 ? 14.277 2.133 22.992 1.00 23.86 33 SER C O 1
ATOM 5761 N N . VAL C 3 34 ? 13.113 3.926 22.307 1.00 24.07 34 VAL C N 1
ATOM 5762 C CA . VAL C 3 34 ? 14.236 4.829 22.433 1.00 25.11 34 VAL C CA 1
ATOM 5763 C C . VAL C 3 34 ? 14.677 4.893 23.893 1.00 24.24 34 VAL C C 1
ATOM 5764 O O . VAL C 3 34 ? 15.872 4.949 24.179 1.00 25.03 34 VAL C O 1
ATOM 5777 N N . ALA C 3 35 ? 13.714 4.855 24.810 1.00 22.61 35 ALA C N 1
ATOM 5778 C CA . ALA C 3 35 ? 14.013 4.869 26.241 1.00 22.37 35 ALA C CA 1
ATOM 5779 C C . ALA C 3 35 ? 14.860 3.667 26.655 1.00 22.11 35 ALA C C 1
ATOM 5780 O O . ALA C 3 35 ? 15.818 3.798 27.417 1.00 26.43 35 ALA C O 1
ATOM 5787 N N . GLN C 3 36 ? 14.523 2.491 26.142 1.00 21.95 36 GLN C N 1
ATOM 5788 C CA . GLN C 3 36 ? 15.345 1.317 26.427 1.00 22.13 36 GLN C CA 1
ATOM 5789 C C . GLN C 3 36 ? 16.787 1.479 25.951 1.00 22.12 36 GLN C C 1
ATOM 5790 O O . GLN C 3 36 ? 17.731 1.121 26.656 1.00 21.15 36 GLN C O 1
ATOM 5804 N N . ILE C 3 37 ? 16.958 2.008 24.746 1.00 21.02 37 ILE C N 1
ATOM 5805 C CA . ILE C 3 37 ? 18.273 2.215 24.199 1.00 19.65 37 ILE C CA 1
ATOM 5806 C C . ILE C 3 37 ? 19.064 3.191 25.058 1.00 19.47 37 ILE C C 1
ATOM 5807 O O . ILE C 3 37 ? 20.227 2.943 25.391 1.00 17.96 37 ILE C O 1
ATOM 5823 N N . GLU C 3 38 ? 18.414 4.296 25.412 1.00 18.98 38 GLU C N 1
ATOM 5824 C CA . GLU C 3 38 ? 19.014 5.356 26.216 1.00 20.45 38 GLU C CA 1
ATOM 5825 C C . GLU C 3 38 ? 19.527 4.800 27.544 1.00 20.13 38 GLU C C 1
ATOM 5826 O O . GLU C 3 38 ? 20.663 5.057 27.950 1.00 23.36 38 GLU C O 1
ATOM 5838 N N . GLN C 3 39 ? 18.683 4.010 28.194 1.00 20.31 39 GLN C N 1
ATOM 5839 C CA . GLN C 3 39 ? 18.987 3.442 29.500 1.00 22.04 39 GLN C CA 1
ATOM 5840 C C . GLN C 3 39 ? 19.994 2.297 29.452 1.00 21.24 39 GLN C C 1
ATOM 5841 O O . GLN C 3 39 ? 20.965 2.282 30.210 1.00 25.75 39 GLN C O 1
ATOM 5855 N N . GLN C 3 40 ? 19.762 1.335 28.559 1.00 17.80 40 GLN C N 1
ATOM 5856 C CA . GLN C 3 40 ? 20.442 0.050 28.648 1.00 18.25 40 GLN C CA 1
ATOM 5857 C C . GLN C 3 40 ? 21.630 -0.077 27.689 1.00 19.13 40 GLN C C 1
ATOM 5858 O O . GLN C 3 40 ? 22.517 -0.909 27.906 1.00 21.00 40 GLN C O 1
ATOM 5872 N N . LEU C 3 41 ? 21.654 0.751 26.650 1.00 18.01 41 LEU C N 1
ATOM 5873 C CA . LEU C 3 41 ? 22.799 0.822 25.738 1.00 17.41 41 LEU C CA 1
ATOM 5874 C C . LEU C 3 41 ? 23.465 2.175 25.897 1.00 17.25 41 LEU C C 1
ATOM 5875 O O . LEU C 3 41 ? 23.848 2.836 24.925 1.00 16.65 41 LEU C O 1
ATOM 5891 N N . ASN C 3 42 ? 23.585 2.588 27.154 1.00 16.95 42 ASN C N 1
ATOM 5892 C CA . ASN C 3 42 ? 23.959 3.959 27.489 1.00 18.05 42 ASN C CA 1
ATOM 5893 C C . ASN C 3 42 ? 25.356 4.358 27.028 1.00 17.78 42 ASN C C 1
ATOM 5894 O O . ASN C 3 42 ? 25.604 5.533 26.803 1.00 19.11 42 ASN C O 1
ATOM 5905 N N . LEU C 3 43 ? 26.264 3.394 26.841 1.00 17.04 43 LEU C N 1
ATOM 5906 C CA . LEU C 3 43 ? 27.613 3.750 26.377 1.00 16.13 43 LEU C CA 1
ATOM 5907 C C . LEU C 3 43 ? 27.666 4.060 24.866 1.00 17.41 43 LEU C C 1
ATOM 5908 O O . LEU C 3 43 ? 28.452 4.908 24.417 1.00 17.37 43 LEU C O 1
ATOM 5924 N N . ALA C 3 44 ? 26.822 3.405 24.074 1.00 16.27 44 ALA C N 1
ATOM 5925 C CA . ALA C 3 44 ? 26.662 3.792 22.672 1.00 18.63 44 ALA C CA 1
ATOM 5926 C C . ALA C 3 44 ? 26.134 5.220 22.573 1.00 16.11 44 ALA C C 1
ATOM 5927 O O . ALA C 3 44 ? 26.595 6.045 21.755 1.00 17.73 44 ALA C O 1
ATOM 5934 N N . VAL C 3 45 ? 25.156 5.523 23.415 1.00 16.61 45 VAL C N 1
ATOM 5935 C CA . VAL C 3 45 ? 24.581 6.856 23.429 1.00 17.57 45 VAL C CA 1
ATOM 5936 C C . VAL C 3 45 ? 25.631 7.930 23.764 1.00 17.71 45 VAL C C 1
ATOM 5937 O O . VAL C 3 45 ? 25.637 8.989 23.147 1.00 16.34 45 VAL C O 1
ATOM 5950 N N . ASP C 3 46 ? 26.507 7.658 24.736 1.00 17.72 46 ASP C N 1
ATOM 5951 C CA . ASP C 3 46 ? 27.601 8.571 25.072 1.00 18.68 46 ASP C CA 1
ATOM 5952 C C . ASP C 3 46 ? 28.439 8.935 23.852 1.00 16.23 46 ASP C C 1
ATOM 5953 O O . ASP C 3 46 ? 28.711 10.112 23.615 1.00 17.02 46 ASP C O 1
ATOM 5962 N N . ARG C 3 47 ? 28.838 7.930 23.066 1.00 16.31 47 ARG C N 1
ATOM 5963 C CA . ARG C 3 47 ? 29.644 8.192 21.874 1.00 16.46 47 ARG C CA 1
ATOM 5964 C C . ARG C 3 47 ? 28.875 9.038 20.870 1.00 16.08 47 ARG C C 1
ATOM 5965 O O . ARG C 3 47 ? 29.407 10.005 20.320 1.00 16.83 47 ARG C O 1
ATOM 5986 N N . VAL C 3 48 ? 27.614 8.705 20.646 1.00 15.18 48 VAL C N 1
ATOM 5987 C CA . VAL C 3 48 ? 26.844 9.397 19.637 1.00 13.76 48 VAL C CA 1
ATOM 5988 C C . VAL C 3 48 ? 26.600 10.862 20.038 1.00 15.55 48 VAL C C 1
ATOM 5989 O O . VAL C 3 48 ? 26.647 11.741 19.181 1.00 15.06 48 VAL C O 1
ATOM 6002 N N . MET C 3 49 ? 26.353 11.129 21.322 1.00 15.59 49 MET C N 1
ATOM 6003 C CA . MET C 3 49 ? 26.223 12.523 21.760 1.00 14.79 49 MET C CA 1
ATOM 6004 C C . MET C 3 49 ? 27.514 13.277 21.513 1.00 14.77 49 MET C C 1
ATOM 6005 O O . MET C 3 49 ? 27.500 14.406 21.051 1.00 16.71 49 MET C O 1
ATOM 6019 N N . THR C 3 50 ? 28.631 12.657 21.867 1.00 15.57 50 THR C N 1
ATOM 6020 C CA . THR C 3 50 ? 29.911 13.357 21.814 1.00 15.95 50 THR C CA 1
ATOM 6021 C C . THR C 3 50 ? 30.324 13.711 20.373 1.00 16.24 50 THR C C 1
ATOM 6022 O O . THR C 3 50 ? 30.659 14.869 20.090 1.00 17.13 50 THR C O 1
ATOM 6033 N N . GLU C 3 51 ? 30.270 12.747 19.456 1.00 14.15 51 GLU C N 1
ATOM 6034 C CA . GLU C 3 51 ? 30.657 13.014 18.082 1.00 15.59 51 GLU C CA 1
ATOM 6035 C C . GLU C 3 51 ? 29.514 13.663 17.289 1.00 16.45 51 GLU C C 1
ATOM 6036 O O . GLU C 3 51 ? 29.769 14.457 16.385 1.00 16.42 51 GLU C O 1
ATOM 6048 N N . GLY C 3 52 ? 28.267 13.360 17.630 1.00 17.05 52 GLY C N 1
ATOM 6049 C CA . GLY C 3 52 ? 27.152 14.022 16.993 1.00 15.45 52 GLY C CA 1
ATOM 6050 C C . GLY C 3 52 ? 27.071 15.487 17.368 1.00 18.59 52 GLY C C 1
ATOM 6051 O O . GLY C 3 52 ? 26.608 16.320 16.580 1.00 18.85 52 GLY C O 1
ATOM 6055 N N . GLY C 3 53 ? 27.490 15.797 18.597 1.00 15.99 53 GLY C N 1
ATOM 6056 C CA . GLY C 3 53 ? 27.630 17.172 19.050 1.00 17.46 53 GLY C CA 1
ATOM 6057 C C . GLY C 3 53 ? 26.465 17.723 19.850 1.00 19.67 53 GLY C C 1
ATOM 6058 O O . GLY C 3 53 ? 26.440 18.936 20.127 1.00 20.92 53 GLY C O 1
ATOM 6062 N N . ILE C 3 54 ? 25.486 16.873 20.190 1.00 16.66 54 ILE C N 1
ATOM 6063 C CA . ILE C 3 54 ? 24.342 17.287 21.014 1.00 17.03 54 ILE C CA 1
ATOM 6064 C C . ILE C 3 54 ? 24.200 16.366 22.217 1.00 17.05 54 ILE C C 1
ATOM 6065 O O . ILE C 3 54 ? 23.990 15.166 22.071 1.00 17.11 54 ILE C O 1
ATOM 6081 N N . ALA C 3 55 ? 24.325 16.957 23.397 1.00 16.44 55 ALA C N 1
ATOM 6082 C CA . ALA C 3 55 ? 24.201 16.254 24.659 1.00 17.47 55 ALA C CA 1
ATOM 6083 C C . ALA C 3 55 ? 22.734 16.115 25.041 1.00 22.47 55 ALA C C 1
ATOM 6084 O O . ALA C 3 55 ? 22.260 16.737 25.989 1.00 26.68 55 ALA C O 1
ATOM 6091 N N . ASP C 3 56 ? 22.012 15.319 24.257 1.00 18.51 56 ASP C N 1
ATOM 6092 C CA . ASP C 3 56 ? 20.640 14.959 24.554 1.00 16.07 56 ASP C CA 1
ATOM 6093 C C . ASP C 3 56 ? 20.538 13.440 24.410 1.00 17.53 56 ASP C C 1
ATOM 6094 O O . ASP C 3 56 ? 20.676 12.916 23.314 1.00 17.96 56 ASP C O 1
ATOM 6103 N N . ARG C 3 57 ? 20.332 12.739 25.518 1.00 17.50 57 ARG C N 1
ATOM 6104 C CA . ARG C 3 57 ? 20.421 11.278 25.482 1.00 19.71 57 ARG C CA 1
ATOM 6105 C C . ARG C 3 57 ? 19.303 10.681 24.633 1.00 18.51 57 ARG C C 1
ATOM 6106 O O . ARG C 3 57 ? 19.509 9.682 23.950 1.00 19.08 57 ARG C O 1
ATOM 6127 N N . GLU C 3 58 ? 18.113 11.266 24.705 1.00 18.90 58 GLU C N 1
ATOM 6128 C CA . GLU C 3 58 ? 16.985 10.775 23.910 1.00 17.83 58 GLU C CA 1
ATOM 6129 C C . GLU C 3 58 ? 17.215 10.931 22.410 1.00 17.55 58 GLU C C 1
ATOM 6130 O O . GLU C 3 58 ? 16.937 10.013 21.631 1.00 17.89 58 GLU C O 1
ATOM 6142 N N . LEU C 3 59 ? 17.722 12.088 21.989 1.00 17.95 59 LEU C N 1
ATOM 6143 C CA . LEU C 3 59 ? 17.999 12.297 20.564 1.00 17.07 59 LEU C CA 1
ATOM 6144 C C . LEU C 3 59 ? 19.078 11.350 20.046 1.00 17.43 59 LEU C C 1
ATOM 6145 O O . LEU C 3 59 ? 18.978 10.827 18.929 1.00 18.17 59 LEU C O 1
ATOM 6161 N N . ALA C 3 60 ? 20.114 11.126 20.849 1.00 17.99 60 ALA C N 1
ATOM 6162 C CA . ALA C 3 60 ? 21.161 10.218 20.462 1.00 18.04 60 ALA C CA 1
ATOM 6163 C C . ALA C 3 60 ? 20.641 8.778 20.372 1.00 19.13 60 ALA C C 1
ATOM 6164 O O . ALA C 3 60 ? 21.000 8.058 19.446 1.00 17.38 60 ALA C O 1
ATOM 6171 N N . ALA C 3 61 ? 19.793 8.375 21.319 1.00 16.65 61 ALA C N 1
ATOM 6172 C CA . ALA C 3 61 ? 19.199 7.041 21.305 1.00 17.44 61 ALA C CA 1
ATOM 6173 C C . ALA C 3 61 ? 18.253 6.900 20.120 1.00 20.10 61 ALA C C 1
ATOM 6174 O O . ALA C 3 61 ? 18.175 5.839 19.485 1.00 15.88 61 ALA C O 1
ATOM 6181 N N . LEU C 3 62 ? 17.541 7.978 19.811 1.00 17.37 62 LEU C N 1
ATOM 6182 C CA . LEU C 3 62 ? 16.678 8.010 18.633 1.00 19.31 62 LEU C CA 1
ATOM 6183 C C . LEU C 3 62 ? 17.475 7.819 17.345 1.00 18.53 62 LEU C C 1
ATOM 6184 O O . LEU C 3 62 ? 17.092 7.027 16.467 1.00 17.79 62 LEU C O 1
ATOM 6200 N N . ALA C 3 63 ? 18.603 8.508 17.236 1.00 14.59 63 ALA C N 1
ATOM 6201 C CA . ALA C 3 63 ? 19.447 8.352 16.058 1.00 13.70 63 ALA C CA 1
ATOM 6202 C C . ALA C 3 63 ? 19.955 6.924 15.951 1.00 18.38 63 ALA C C 1
ATOM 6203 O O . ALA C 3 63 ? 19.999 6.342 14.855 1.00 16.51 63 ALA C O 1
ATOM 6210 N N . LEU C 3 64 ? 20.314 6.337 17.087 1.00 15.58 64 LEU C N 1
ATOM 6211 C CA . LEU C 3 64 ? 20.784 4.955 17.078 1.00 14.98 64 LEU C CA 1
ATOM 6212 C C . LEU C 3 64 ? 19.687 3.990 16.620 1.00 18.52 64 LEU C C 1
ATOM 6213 O O . LEU C 3 64 ? 19.949 3.102 15.815 1.00 17.74 64 LEU C O 1
ATOM 6229 N N . LYS C 3 65 ? 18.467 4.167 17.124 1.00 18.76 65 LYS C N 1
ATOM 6230 C CA . LYS C 3 65 ? 17.358 3.328 16.688 1.00 18.43 65 LYS C CA 1
ATOM 6231 C C . LYS C 3 65 ? 17.140 3.496 15.194 1.00 19.19 65 LYS C C 1
ATOM 6232 O O . LYS C 3 65 ? 17.015 2.525 14.461 1.00 18.74 65 LYS C O 1
ATOM 6251 N N . GLN C 3 66 ? 17.103 4.738 14.750 1.00 15.96 66 GLN C N 1
ATOM 6252 C CA . GLN C 3 66 ? 16.858 5.035 13.352 1.00 17.68 66 GLN C CA 1
ATOM 6253 C C . GLN C 3 66 ? 17.926 4.427 12.461 1.00 16.61 66 GLN C C 1
ATOM 6254 O O . GLN C 3 66 ? 17.634 4.005 11.345 1.00 17.24 66 GLN C O 1
ATOM 6268 N N . ALA C 3 67 ? 19.151 4.370 12.968 1.00 16.11 67 ALA C N 1
ATOM 6269 C CA . ALA C 3 67 ? 20.298 3.863 12.218 1.00 15.60 67 ALA C CA 1
ATOM 6270 C C . ALA C 3 67 ? 20.556 2.374 12.388 1.00 13.94 67 ALA C C 1
ATOM 6271 O O . ALA C 3 67 ? 21.604 1.897 11.973 1.00 15.72 67 ALA C O 1
ATOM 6278 N N . SER C 3 68 ? 19.622 1.648 13.004 1.00 14.15 68 SER C N 1
ATOM 6279 C CA . SER C 3 68 ? 19.793 0.220 13.237 1.00 18.02 68 SER C CA 1
ATOM 6280 C C . SER C 3 68 ? 21.099 -0.043 13.976 1.00 17.53 68 SER C C 1
ATOM 6281 O O . SER C 3 68 ? 21.779 -1.028 13.709 1.00 16.31 68 SER C O 1
ATOM 6289 N N . GLY C 3 69 ? 21.430 0.837 14.913 1.00 15.57 69 GLY C N 1
ATOM 6290 C CA . GLY C 3 69 ? 22.620 0.694 15.731 1.00 14.65 69 GLY C CA 1
ATOM 6291 C C . GLY C 3 69 ? 23.951 1.101 15.134 1.00 17.87 69 GLY C C 1
ATOM 6292 O O . GLY C 3 69 ? 24.950 1.004 15.828 1.00 17.29 69 GLY C O 1
ATOM 6296 N N . ASP C 3 70 ? 23.973 1.511 13.865 1.00 15.93 70 ASP C N 1
ATOM 6297 C CA . ASP C 3 70 ? 25.186 1.958 13.182 1.00 16.34 70 ASP C CA 1
ATOM 6298 C C . ASP C 3 70 ? 25.637 3.300 13.778 1.00 17.37 70 ASP C C 1
ATOM 6299 O O . ASP C 3 70 ? 25.001 4.351 13.554 1.00 15.86 70 ASP C O 1
ATOM 6308 N N . ASN C 3 71 ? 26.701 3.271 14.579 1.00 16.39 71 ASN C N 1
ATOM 6309 C CA . ASN C 3 71 ? 27.148 4.498 15.271 1.00 13.74 71 ASN C CA 1
ATOM 6310 C C . ASN C 3 71 ? 27.467 5.650 14.324 1.00 15.78 71 ASN C C 1
ATOM 6311 O O . ASN C 3 71 ? 27.160 6.803 14.623 1.00 16.92 71 ASN C O 1
ATOM 6322 N N . VAL C 3 72 ? 28.090 5.334 13.188 1.00 16.72 72 VAL C N 1
ATOM 6323 C CA . VAL C 3 72 ? 28.501 6.375 12.248 1.00 16.28 72 VAL C CA 1
ATOM 6324 C C . VAL C 3 72 ? 27.281 7.044 11.625 1.00 17.77 72 VAL C C 1
ATOM 6325 O O . VAL C 3 72 ? 27.243 8.259 11.497 1.00 16.40 72 VAL C O 1
ATOM 6338 N N . GLU C 3 73 ? 26.291 6.257 11.218 1.00 15.75 73 GLU C N 1
ATOM 6339 C CA . GLU C 3 73 ? 25.061 6.834 10.664 1.00 15.51 73 GLU C CA 1
ATOM 6340 C C . GLU C 3 73 ? 24.313 7.621 11.760 1.00 14.90 73 GLU C C 1
ATOM 6341 O O . GLU C 3 73 ? 23.804 8.715 11.511 1.00 17.42 73 GLU C O 1
ATOM 6353 N N . ALA C 3 74 ? 24.260 7.081 12.979 1.00 14.13 74 ALA C N 1
ATOM 6354 C CA . ALA C 3 74 ? 23.609 7.780 14.092 1.00 14.00 74 ALA C CA 1
ATOM 6355 C C . ALA C 3 74 ? 24.260 9.111 14.407 1.00 13.57 74 ALA C C 1
ATOM 6356 O O . ALA C 3 74 ? 23.568 10.114 14.660 1.00 15.52 74 ALA C O 1
ATOM 6363 N N . ILE C 3 75 ? 25.591 9.120 14.436 1.00 14.47 75 ILE C N 1
ATOM 6364 C CA . ILE C 3 75 ? 26.350 10.362 14.631 1.00 14.11 75 ILE C CA 1
ATOM 6365 C C . ILE C 3 75 ? 25.981 11.389 13.558 1.00 14.65 75 ILE C C 1
ATOM 6366 O O . ILE C 3 75 ? 25.767 12.564 13.857 1.00 14.65 75 ILE C O 1
ATOM 6382 N N . PHE C 3 76 ? 25.892 10.953 12.308 1.00 14.87 76 PHE C N 1
ATOM 6383 C CA . PHE C 3 76 ? 25.597 11.878 11.235 1.00 13.09 76 PHE C CA 1
ATOM 6384 C C . PHE C 3 76 ? 24.149 12.387 11.351 1.00 16.06 76 PHE C C 1
ATOM 6385 O O . PHE C 3 76 ? 23.878 13.558 11.132 1.00 15.16 76 PHE C O 1
ATOM 6402 N N . LEU C 3 77 ? 23.217 11.504 11.693 1.00 15.98 77 LEU C N 1
ATOM 6403 C CA . LEU C 3 77 ? 21.826 11.926 11.916 1.00 16.27 77 LEU C CA 1
ATOM 6404 C C . LEU C 3 77 ? 21.726 13.029 12.989 1.00 15.50 77 LEU C C 1
ATOM 6405 O O . LEU C 3 77 ? 21.019 14.035 12.825 1.00 15.85 77 LEU C O 1
ATOM 6421 N N . LEU C 3 78 ? 22.467 12.856 14.078 1.00 16.28 78 LEU C N 1
ATOM 6422 C CA . LEU C 3 78 ? 22.412 13.823 15.174 1.00 15.84 78 LEU C CA 1
ATOM 6423 C C . LEU C 3 78 ? 23.115 15.121 14.781 1.00 15.35 78 LEU C C 1
ATOM 6424 O O . LEU C 3 78 ? 22.649 16.224 15.094 1.00 16.63 78 LEU C O 1
ATOM 6440 N N . ARG C 3 79 ? 24.232 14.998 14.077 1.00 16.01 79 ARG C N 1
ATOM 6441 C CA . ARG C 3 79 ? 24.966 16.169 13.633 1.00 16.10 79 ARG C CA 1
ATOM 6442 C C . ARG C 3 79 ? 24.158 16.987 12.613 1.00 18.53 79 ARG C C 1
ATOM 6443 O O . ARG C 3 79 ? 24.138 18.211 12.668 1.00 18.17 79 ARG C O 1
ATOM 6464 N N . ALA C 3 80 ? 23.497 16.303 11.683 1.00 14.83 80 ALA C N 1
ATOM 6465 C CA . ALA C 3 80 ? 22.646 16.964 10.704 1.00 17.24 80 ALA C CA 1
ATOM 6466 C C . ALA C 3 80 ? 21.479 17.678 11.384 1.00 17.82 80 ALA C C 1
ATOM 6467 O O . ALA C 3 80 ? 21.061 18.749 10.959 1.00 17.33 80 ALA C O 1
ATOM 6474 N N . TYR C 3 81 ? 20.938 17.071 12.439 1.00 16.35 81 TYR C N 1
ATOM 6475 C CA . TYR C 3 81 ? 19.828 17.675 13.162 1.00 15.92 81 TYR C CA 1
ATOM 6476 C C . TYR C 3 81 ? 20.227 19.009 13.778 1.00 16.40 81 TYR C C 1
ATOM 6477 O O . TYR C 3 81 ? 19.426 19.935 13.873 1.00 18.16 81 TYR C O 1
ATOM 6495 N N . ARG C 3 82 ? 21.474 19.076 14.220 1.00 16.74 82 ARG C N 1
ATOM 6496 C CA . ARG C 3 82 ? 22.063 20.284 14.794 1.00 19.80 82 ARG C CA 1
ATOM 6497 C C . ARG C 3 82 ? 21.791 21.498 13.927 1.00 19.58 82 ARG C C 1
ATOM 6498 O O . ARG C 3 82 ? 21.466 22.590 14.394 1.00 20.47 82 ARG C O 1
ATOM 6519 N N . THR C 3 83 ? 21.959 21.315 12.628 1.00 20.23 83 THR C N 1
ATOM 6520 C CA . THR C 3 83 ? 21.823 22.419 11.706 1.00 20.00 83 THR C CA 1
ATOM 6521 C C . THR C 3 83 ? 20.421 23.039 11.732 1.00 23.53 83 THR C C 1
ATOM 6522 O O . THR C 3 83 ? 20.268 24.232 11.470 1.00 26.79 83 THR C O 1
ATOM 6533 N N . THR C 3 84 ? 19.402 22.256 12.084 1.00 19.70 84 THR C N 1
ATOM 6534 C CA . THR C 3 84 ? 18.029 22.726 12.047 1.00 22.27 84 THR C CA 1
ATOM 6535 C C . THR C 3 84 ? 17.613 23.497 13.291 1.00 24.37 84 THR C C 1
ATOM 6536 O O . THR C 3 84 ? 16.535 24.086 13.322 1.00 26.83 84 THR C O 1
ATOM 6547 N N . LEU C 3 85 ? 18.471 23.497 14.302 1.00 22.60 85 LEU C N 1
ATOM 6548 C CA . LEU C 3 85 ? 18.132 24.085 15.595 1.00 22.65 85 LEU C CA 1
ATOM 6549 C C . LEU C 3 85 ? 18.711 25.485 15.753 1.00 23.59 85 LEU C C 1
ATOM 6550 O O . LEU C 3 85 ? 19.805 25.765 15.284 1.00 26.18 85 LEU C O 1
ATOM 6566 N N . ALA C 3 86 ? 17.960 26.364 16.405 1.00 26.10 86 ALA C N 1
ATOM 6567 C CA . ALA C 3 86 ? 18.452 27.702 16.741 1.00 29.10 86 ALA C CA 1
ATOM 6568 C C . ALA C 3 86 ? 19.427 27.658 17.914 1.00 27.73 86 ALA C C 1
ATOM 6569 O O . ALA C 3 86 ? 19.209 26.928 18.884 1.00 25.47 86 ALA C O 1
ATOM 6576 N N . LYS C 3 87 ? 20.506 28.431 17.825 1.00 25.18 87 LYS C N 1
ATOM 6577 C CA . LYS C 3 87 ? 21.370 28.608 18.972 1.00 21.40 87 LYS C CA 1
ATOM 6578 C C . LYS C 3 87 ? 20.691 29.615 19.894 1.00 24.86 87 LYS C C 1
ATOM 6579 O O . LYS C 3 87 ? 20.586 30.792 19.554 1.00 25.52 87 LYS C O 1
ATOM 6598 N N . LEU C 3 88 ? 20.220 29.156 21.049 1.00 23.79 88 LEU C N 1
ATOM 6599 C CA . LEU C 3 88 ? 19.477 30.029 21.962 1.00 21.69 88 LEU C CA 1
ATOM 6600 C C . LEU C 3 88 ? 20.342 30.713 23.014 1.00 23.66 88 LEU C C 1
ATOM 6601 O O . LEU C 3 88 ? 19.941 31.722 23.586 1.00 24.58 88 LEU C O 1
ATOM 6617 N N . ALA C 3 89 ? 21.509 30.151 23.286 1.00 20.13 89 ALA C N 1
ATOM 6618 C CA . ALA C 3 89 ? 22.374 30.672 24.329 1.00 21.52 89 ALA C CA 1
ATOM 6619 C C . ALA C 3 89 ? 23.766 30.083 24.223 1.00 20.50 89 ALA C C 1
ATOM 6620 O O . ALA C 3 89 ? 23.981 29.057 23.552 1.00 19.99 89 ALA C O 1
ATOM 6627 N N . VAL C 3 90 ? 24.711 30.745 24.883 1.00 23.79 90 VAL C N 1
ATOM 6628 C CA . VAL C 3 90 ? 26.043 30.191 25.095 1.00 21.39 90 VAL C CA 1
ATOM 6629 C C . VAL C 3 90 ? 26.259 30.034 26.583 1.00 20.45 90 VAL C C 1
ATOM 6630 O O . VAL C 3 90 ? 26.020 30.971 27.341 1.00 21.82 90 VAL C O 1
ATOM 6643 N N . SER C 3 91 ? 26.696 28.856 27.017 1.00 21.50 91 SER C N 1
ATOM 6644 C CA . SER C 3 91 ? 26.846 28.623 28.460 1.00 21.22 91 SER C CA 1
ATOM 6645 C C . SER C 3 91 ? 27.978 29.448 29.063 1.00 22.64 91 SER C C 1
ATOM 6646 O O . SER C 3 91 ? 28.956 29.759 28.390 1.00 24.92 91 SER C O 1
ATOM 6654 N N . GLU C 3 92 ? 27.834 29.787 30.338 1.00 22.60 92 GLU C N 1
ATOM 6655 C CA . GLU C 3 92 ? 28.977 30.186 31.135 1.00 22.41 92 GLU C CA 1
ATOM 6656 C C . GLU C 3 92 ? 29.966 29.022 31.109 1.00 23.11 92 GLU C C 1
ATOM 6657 O O . GLU C 3 92 ? 29.576 27.852 30.990 1.00 21.98 92 GLU C O 1
ATOM 6669 N N . PRO C 3 93 ? 31.263 29.326 31.202 1.00 23.19 93 PRO C N 1
ATOM 6670 C CA . PRO C 3 93 ? 32.188 28.196 31.100 1.00 22.14 93 PRO C CA 1
ATOM 6671 C C . PRO C 3 93 ? 31.972 27.183 32.222 1.00 23.04 93 PRO C C 1
ATOM 6672 O O . PRO C 3 93 ? 31.793 27.566 33.383 1.00 23.44 93 PRO C O 1
ATOM 6683 N N . LEU C 3 94 ? 31.972 25.910 31.862 1.00 21.56 94 LEU C N 1
ATOM 6684 C CA . LEU C 3 94 ? 31.830 24.824 32.835 1.00 22.96 94 LEU C CA 1
ATOM 6685 C C . LEU C 3 94 ? 32.887 24.915 33.939 1.00 24.93 94 LEU C C 1
ATOM 6686 O O . LEU C 3 94 ? 34.012 25.356 33.698 1.00 24.46 94 LEU C O 1
ATOM 6702 N N . ASP C 3 95 ? 32.518 24.489 35.142 1.00 23.95 95 ASP C N 1
ATOM 6703 C CA . ASP C 3 95 ? 33.448 24.434 36.267 1.00 23.49 95 ASP C CA 1
ATOM 6704 C C . ASP C 3 95 ? 33.524 23.002 36.767 1.00 21.47 95 ASP C C 1
ATOM 6705 O O . ASP C 3 95 ? 32.673 22.558 37.531 1.00 24.74 95 ASP C O 1
ATOM 6714 N N . THR C 3 96 ? 34.540 22.269 36.339 1.00 20.88 96 THR C N 1
ATOM 6715 C CA . THR C 3 96 ? 34.586 20.857 36.681 1.00 21.62 96 THR C CA 1
ATOM 6716 C C . THR C 3 96 ? 35.012 20.607 38.118 1.00 21.22 96 THR C C 1
ATOM 6717 O O . THR C 3 96 ? 34.988 19.457 38.560 1.00 24.27 96 THR C O 1
ATOM 6728 N N . THR C 3 97 ? 35.380 21.655 38.863 1.00 21.27 97 THR C N 1
ATOM 6729 C CA . THR C 3 97 ? 35.584 21.501 40.306 1.00 20.80 97 THR C CA 1
ATOM 6730 C C . THR C 3 97 ? 34.245 21.372 41.034 1.00 25.00 97 THR C C 1
ATOM 6731 O O . THR C 3 97 ? 34.209 20.963 42.188 1.00 29.98 97 THR C O 1
ATOM 6742 N N . GLY C 3 98 ? 33.151 21.677 40.341 1.00 23.56 98 GLY C N 1
ATOM 6743 C CA . GLY C 3 98 ? 31.818 21.553 40.909 1.00 27.17 98 GLY C CA 1
ATOM 6744 C C . GLY C 3 98 ? 31.113 20.252 40.545 1.00 27.05 98 GLY C C 1
ATOM 6745 O O . GLY C 3 98 ? 29.906 20.124 40.742 1.00 29.38 98 GLY C O 1
ATOM 6749 N N . MET C 3 99 ? 31.863 19.277 40.045 1.00 25.36 99 MET C N 1
ATOM 6750 C CA . MET C 3 99 ? 31.274 18.019 39.601 1.00 23.01 99 MET C CA 1
ATOM 6751 C C . MET C 3 99 ? 30.756 17.187 40.785 1.00 24.82 99 MET C C 1
ATOM 6752 O O . MET C 3 99 ? 31.455 17.045 41.794 1.00 29.70 99 MET C O 1
ATOM 6766 N N . ARG C 3 100 ? 29.514 16.694 40.673 1.00 24.07 100 ARG C N 1
ATOM 6767 C CA A ARG C 3 100 ? 29.088 15.672 41.631 0.59 22.03 100 ARG C CA 1
ATOM 6768 C CA B ARG C 3 100 ? 28.912 15.658 41.511 0.41 21.92 100 ARG C CA 1
ATOM 6769 C C . ARG C 3 100 ? 29.459 14.328 41.030 1.00 21.64 100 ARG C C 1
ATOM 6770 O O . ARG C 3 100 ? 29.017 13.904 39.968 1.00 23.31 100 ARG C O 1
ATOM 6811 N N . LEU C 3 101 ? 30.379 13.684 41.742 1.00 23.17 101 LEU C N 1
ATOM 6812 C CA . LEU C 3 101 ? 31.132 12.563 41.164 1.00 23.59 101 LEU C CA 1
ATOM 6813 C C . LEU C 3 101 ? 30.406 11.222 41.115 1.00 25.98 101 LEU C C 1
ATOM 6814 O O . LEU C 3 101 ? 29.811 10.769 42.105 1.00 25.78 101 LEU C O 1
ATOM 6830 N N . GLU C 3 102 ? 30.473 10.603 39.939 1.00 22.14 102 GLU C N 1
ATOM 6831 C CA . GLU C 3 102 ? 30.151 9.198 39.752 1.00 24.32 102 GLU C CA 1
ATOM 6832 C C . GLU C 3 102 ? 31.419 8.343 39.885 1.00 23.30 102 GLU C C 1
ATOM 6833 O O . GLU C 3 102 ? 31.358 7.188 40.291 1.00 23.61 102 GLU C O 1
ATOM 6845 N N . ARG C 3 103 ? 32.561 8.933 39.542 1.00 19.86 103 ARG C N 1
ATOM 6846 C CA . ARG C 3 103 ? 33.813 8.193 39.413 1.00 20.45 103 ARG C CA 1
ATOM 6847 C C . ARG C 3 103 ? 34.981 9.166 39.436 1.00 20.61 103 ARG C C 1
ATOM 6848 O O . ARG C 3 103 ? 34.896 10.247 38.864 1.00 21.44 103 ARG C O 1
ATOM 6869 N N . ARG C 3 104 ? 36.051 8.804 40.140 1.00 20.65 104 ARG C N 1
ATOM 6870 C CA . ARG C 3 104 ? 37.254 9.635 40.180 1.00 20.61 104 ARG C CA 1
ATOM 6871 C C . ARG C 3 104 ? 38.456 8.783 40.488 1.00 21.36 104 ARG C C 1
ATOM 6872 O O . ARG C 3 104 ? 38.564 8.236 41.574 1.00 20.61 104 ARG C O 1
ATOM 6893 N N . ILE C 3 105 ? 39.370 8.693 39.532 1.00 21.14 105 ILE C N 1
ATOM 6894 C CA . ILE C 3 105 ? 40.596 7.949 39.744 1.00 20.10 105 ILE C CA 1
ATOM 6895 C C . ILE C 3 105 ? 41.820 8.755 39.331 1.00 23.20 105 ILE C C 1
ATOM 6896 O O . ILE C 3 105 ? 41.730 9.726 38.578 1.00 20.73 105 ILE C O 1
ATOM 6912 N N . SER C 3 106 ? 42.966 8.343 39.852 1.00 20.22 106 SER C N 1
ATOM 6913 C CA . SER C 3 106 ? 44.237 8.920 39.472 1.00 19.46 106 SER C CA 1
ATOM 6914 C C . SER C 3 106 ? 45.295 7.837 39.459 1.00 20.02 106 SER C C 1
ATOM 6915 O O . SER C 3 106 ? 45.453 7.114 40.448 1.00 21.91 106 SER C O 1
ATOM 6923 N N . ALA C 3 107 ? 46.032 7.732 38.361 1.00 20.86 107 ALA C N 1
ATOM 6924 C CA . ALA C 3 107 ? 47.097 6.735 38.263 1.00 17.12 107 ALA C CA 1
ATOM 6925 C C . ALA C 3 107 ? 48.420 7.150 38.926 1.00 18.92 107 ALA C C 1
ATOM 6926 O O . ALA C 3 107 ? 49.308 6.312 39.099 1.00 20.77 107 ALA C O 1
ATOM 6933 N N . VAL C 3 108 ? 48.579 8.420 39.281 1.00 18.91 108 VAL C N 1
ATOM 6934 C CA . VAL C 3 108 ? 49.913 8.911 39.647 1.00 22.21 108 VAL C CA 1
ATOM 6935 C C . VAL C 3 108 ? 50.252 8.872 41.139 1.00 21.28 108 VAL C C 1
ATOM 6936 O O . VAL C 3 108 ? 51.417 8.993 41.493 1.00 21.30 108 VAL C O 1
ATOM 6949 N N . TYR C 3 109 ? 49.246 8.676 41.995 1.00 21.19 109 TYR C N 1
ATOM 6950 C CA . TYR C 3 109 ? 49.465 8.401 43.406 1.00 21.06 109 TYR C CA 1
ATOM 6951 C C . TYR C 3 109 ? 48.570 7.247 43.855 1.00 23.36 109 TYR C C 1
ATOM 6952 O O . TYR C 3 109 ? 47.448 7.090 43.356 1.00 23.38 109 TYR C O 1
ATOM 6970 N N . LYS C 3 110 ? 49.068 6.464 44.807 1.00 23.20 110 LYS C N 1
ATOM 6971 C CA . LYS C 3 110 ? 48.306 5.375 45.400 1.00 20.22 110 LYS C CA 1
ATOM 6972 C C . LYS C 3 110 ? 46.971 5.857 45.943 1.00 22.99 110 LYS C C 1
ATOM 6973 O O . LYS C 3 110 ? 45.923 5.307 45.612 1.00 22.04 110 LYS C O 1
ATOM 6992 N N . ASP C 3 111 ? 47.020 6.880 46.782 1.00 22.67 111 ASP C N 1
ATOM 6993 C CA . ASP C 3 111 ? 45.806 7.498 47.298 1.00 26.10 111 ASP C CA 1
ATOM 6994 C C . ASP C 3 111 ? 45.939 9.020 47.245 1.00 29.90 111 ASP C C 1
ATOM 6995 O O . ASP C 3 111 ? 47.048 9.557 47.259 1.00 26.26 111 ASP C O 1
ATOM 7004 N N . ILE C 3 112 ? 44.796 9.701 47.174 1.00 26.87 112 ILE C N 1
ATOM 7005 C CA . ILE C 3 112 ? 44.732 11.146 46.957 1.00 25.85 112 ILE C CA 1
ATOM 7006 C C . ILE C 3 112 ? 43.602 11.704 47.811 1.00 26.84 112 ILE C C 1
ATOM 7007 O O . ILE C 3 112 ? 42.742 10.945 48.259 1.00 29.44 112 ILE C O 1
ATOM 7023 N N . PRO C 3 113 ? 43.604 13.025 48.050 1.00 30.76 113 PRO C N 1
ATOM 7024 C CA . PRO C 3 113 ? 42.476 13.576 48.813 1.00 29.61 113 PRO C CA 1
ATOM 7025 C C . PRO C 3 113 ? 41.151 13.393 48.077 1.00 25.79 113 PRO C C 1
ATOM 7026 O O . PRO C 3 113 ? 41.048 13.724 46.894 1.00 29.10 113 PRO C O 1
ATOM 7037 N N . GLY C 3 114 ? 40.158 12.846 48.781 1.00 27.00 114 GLY C N 1
ATOM 7038 C CA . GLY C 3 114 ? 38.893 12.504 48.160 1.00 28.98 114 GLY C CA 1
ATOM 7039 C C . GLY C 3 114 ? 38.851 11.048 47.729 1.00 32.20 114 GLY C C 1
ATOM 7040 O O . GLY C 3 114 ? 37.776 10.491 47.512 1.00 33.61 114 GLY C O 1
ATOM 7044 N N . GLY C 3 115 ? 40.027 10.446 47.573 1.00 28.43 115 GLY C N 1
ATOM 7045 C CA . GLY C 3 115 ? 40.148 9.017 47.329 1.00 27.63 115 GLY C CA 1
ATOM 7046 C C . GLY C 3 115 ? 39.988 8.536 45.900 1.00 26.19 115 GLY C C 1
ATOM 7047 O O . GLY C 3 115 ? 39.629 9.297 44.996 1.00 28.66 115 GLY C O 1
ATOM 7051 N N . GLN C 3 116 ? 40.274 7.251 45.708 1.00 22.64 116 GLN C N 1
ATOM 7052 C CA . GLN C 3 116 ? 40.046 6.570 44.447 1.00 20.01 116 GLN C CA 1
ATOM 7053 C C . GLN C 3 116 ? 38.613 6.046 44.463 1.00 24.71 116 GLN C C 1
ATOM 7054 O O . GLN C 3 116 ? 38.284 5.171 45.253 1.00 27.01 116 GLN C O 1
ATOM 7068 N N . LEU C 3 117 ? 37.785 6.593 43.585 1.00 23.76 117 LEU C N 1
ATOM 7069 C CA . LEU C 3 117 ? 36.368 6.274 43.519 1.00 22.02 117 LEU C CA 1
ATOM 7070 C C . LEU C 3 117 ? 36.097 5.551 42.203 1.00 18.94 117 LEU C C 1
ATOM 7071 O O . LEU C 3 117 ? 36.009 6.180 41.141 1.00 19.54 117 LEU C O 1
ATOM 7087 N N . LEU C 3 118 ? 36.001 4.225 42.239 1.00 20.06 118 LEU C N 1
ATOM 7088 C CA . LEU C 3 118 ? 35.956 3.486 40.977 1.00 19.32 118 LEU C CA 1
ATOM 7089 C C . LEU C 3 118 ? 34.660 3.752 40.223 1.00 22.23 118 LEU C C 1
ATOM 7090 O O . LEU C 3 118 ? 34.647 3.772 38.989 1.00 20.16 118 LEU C O 1
ATOM 7106 N N . GLY C 3 119 ? 33.571 3.944 40.961 1.00 23.44 119 GLY C N 1
ATOM 7107 C CA . GLY C 3 119 ? 32.272 4.194 40.354 1.00 21.67 119 GLY C CA 1
ATOM 7108 C C . GLY C 3 119 ? 31.805 3.024 39.499 1.00 20.14 119 GLY C C 1
ATOM 7109 O O . GLY C 3 119 ? 32.345 1.924 39.622 1.00 19.84 119 GLY C O 1
ATOM 7113 N N . PRO C 3 120 ? 30.787 3.244 38.645 1.00 17.57 120 PRO C N 1
ATOM 7114 C CA . PRO C 3 120 ? 30.414 2.201 37.676 1.00 20.06 120 PRO C CA 1
ATOM 7115 C C . PRO C 3 120 ? 31.522 2.026 36.643 1.00 22.26 120 PRO C C 1
ATOM 7116 O O . PRO C 3 120 ? 31.874 3.010 35.995 1.00 21.57 120 PRO C O 1
ATOM 7127 N N . THR C 3 121 ? 32.056 0.822 36.475 1.00 18.35 121 THR C N 1
ATOM 7128 C CA . THR C 3 121 ? 33.095 0.611 35.483 1.00 20.38 121 THR C CA 1
ATOM 7129 C C . THR C 3 121 ? 33.155 -0.855 35.054 1.00 17.85 121 THR C C 1
ATOM 7130 O O . THR C 3 121 ? 32.761 -1.744 35.810 1.00 20.29 121 THR C O 1
ATOM 7141 N N . TYR C 3 122 ? 33.639 -1.065 33.834 1.00 18.77 122 TYR C N 1
ATOM 7142 C CA . TYR C 3 122 ? 33.976 -2.391 33.328 1.00 21.48 122 TYR C CA 1
ATOM 7143 C C . TYR C 3 122 ? 35.432 -2.683 33.634 1.00 20.04 122 TYR C C 1
ATOM 7144 O O . TYR C 3 122 ? 35.886 -3.796 33.405 1.00 19.59 122 TYR C O 1
ATOM 7162 N N . ASP C 3 123 ? 36.171 -1.689 34.133 1.00 19.13 123 ASP C N 1
ATOM 7163 C CA . ASP C 3 123 ? 37.545 -1.954 34.551 1.00 16.49 123 ASP C CA 1
ATOM 7164 C C . ASP C 3 123 ? 37.555 -3.100 35.564 1.00 16.27 123 ASP C C 1
ATOM 7165 O O . ASP C 3 123 ? 36.725 -3.173 36.466 1.00 19.97 123 ASP C O 1
ATOM 7174 N N . TYR C 3 124 ? 38.504 -4.011 35.365 1.00 17.06 124 TYR C N 1
ATOM 7175 C CA . TYR C 3 124 ? 38.768 -5.131 36.264 1.00 15.86 124 TYR C CA 1
ATOM 7176 C C . TYR C 3 124 ? 37.738 -6.236 36.116 1.00 20.51 124 TYR C C 1
ATOM 7177 O O . TYR C 3 124 ? 37.791 -7.203 36.865 1.00 20.46 124 TYR C O 1
ATOM 7195 N N . THR C 3 125 ? 36.832 -6.127 35.146 1.00 21.55 125 THR C N 1
ATOM 7196 C CA . THR C 3 125 ? 35.961 -7.268 34.844 1.00 19.60 125 THR C CA 1
ATOM 7197 C C . THR C 3 125 ? 36.772 -8.325 34.111 1.00 21.42 125 THR C C 1
ATOM 7198 O O . THR C 3 125 ? 37.688 -8.005 33.366 1.00 20.78 125 THR C O 1
ATOM 7209 N N . HIS C 3 126 ? 36.412 -9.578 34.322 1.00 18.13 126 HIS C N 1
ATOM 7210 C CA . HIS C 3 126 ? 36.889 -10.662 33.478 1.00 19.20 126 HIS C CA 1
ATOM 7211 C C . HIS C 3 126 ? 35.935 -10.775 32.290 1.00 22.21 126 HIS C C 1
ATOM 7212 O O . HIS C 3 126 ? 34.734 -10.976 32.478 1.00 21.90 126 HIS C O 1
ATOM 7226 N N . ARG C 3 127 ? 36.458 -10.591 31.077 1.00 20.08 127 ARG C N 1
ATOM 7227 C CA . ARG C 3 127 ? 35.617 -10.555 29.887 1.00 20.12 127 ARG C CA 1
ATOM 7228 C C . ARG C 3 127 ? 35.259 -11.955 29.444 1.00 21.81 127 ARG C C 1
ATOM 7229 O O . ARG C 3 127 ? 35.875 -12.528 28.532 1.00 23.52 127 ARG C O 1
ATOM 7250 N N . LEU C 3 128 ? 34.246 -12.484 30.119 1.00 18.97 128 LEU C N 1
ATOM 7251 C CA . LEU C 3 128 ? 33.649 -13.775 29.841 1.00 19.82 128 LEU C CA 1
ATOM 7252 C C . LEU C 3 128 ? 32.193 -13.524 29.434 1.00 22.30 128 LEU C C 1
ATOM 7253 O O . LEU C 3 128 ? 31.435 -12.956 30.223 1.00 21.69 128 LEU C O 1
ATOM 7269 N N . LEU C 3 129 ? 31.796 -13.918 28.224 1.00 21.23 129 LEU C N 1
ATOM 7270 C CA . LEU C 3 129 ? 30.409 -13.716 27.798 1.00 24.92 129 LEU C CA 1
ATOM 7271 C C . LEU C 3 129 ? 29.431 -14.264 28.828 1.00 22.80 129 LEU C C 1
ATOM 7272 O O . LEU C 3 129 ? 29.565 -15.385 29.299 1.00 24.57 129 LEU C O 1
ATOM 7288 N N . ASP C 3 130 ? 28.451 -13.438 29.181 1.00 21.38 130 ASP C N 1
ATOM 7289 C CA . ASP C 3 130 ? 27.524 -13.740 30.259 1.00 22.41 130 ASP C CA 1
ATOM 7290 C C . ASP C 3 130 ? 26.204 -14.226 29.677 1.00 23.58 130 ASP C C 1
ATOM 7291 O O . ASP C 3 130 ? 25.332 -13.427 29.315 1.00 23.07 130 ASP C O 1
ATOM 7300 N N . PHE C 3 131 ? 26.057 -15.542 29.582 1.00 23.82 131 PHE C N 1
ATOM 7301 C CA . PHE C 3 131 ? 24.883 -16.100 28.930 1.00 23.68 131 PHE C CA 1
ATOM 7302 C C . PHE C 3 131 ? 23.617 -15.966 29.766 1.00 26.13 131 PHE C C 1
ATOM 7303 O O . PHE C 3 131 ? 22.522 -16.212 29.249 1.00 26.22 131 PHE C O 1
ATOM 7320 N N . THR C 3 132 ? 23.727 -15.552 31.035 1.00 26.35 132 THR C N 1
ATOM 7321 C CA . THR C 3 132 ? 22.509 -15.289 31.811 1.00 26.46 132 THR C CA 1
ATOM 7322 C C . THR C 3 132 ? 21.750 -14.085 31.238 1.00 25.48 132 THR C C 1
ATOM 7323 O O . THR C 3 132 ? 20.560 -13.906 31.533 1.00 27.42 132 THR C O 1
ATOM 7334 N N . LEU C 3 133 ? 22.427 -13.268 30.423 1.00 21.72 133 LEU C N 1
ATOM 7335 C CA . LEU C 3 133 ? 21.793 -12.106 29.792 1.00 24.56 133 LEU C CA 1
ATOM 7336 C C . LEU C 3 133 ? 20.848 -12.503 28.642 1.00 24.85 133 LEU C C 1
ATOM 7337 O O . LEU C 3 133 ? 20.187 -11.639 28.054 1.00 24.69 133 LEU C O 1
ATOM 7353 N N . LEU C 3 134 ? 20.798 -13.799 28.329 1.00 27.04 134 LEU C N 1
ATOM 7354 C CA . LEU C 3 134 ? 19.891 -14.341 27.316 1.00 30.42 134 LEU C CA 1
ATOM 7355 C C . LEU C 3 134 ? 18.469 -14.520 27.835 1.00 32.92 134 LEU C C 1
ATOM 7356 O O . LEU C 3 134 ? 17.541 -14.765 27.055 1.00 36.20 134 LEU C O 1
ATOM 7372 N N . ALA C 3 135 ? 18.307 -14.430 29.146 1.00 33.06 135 ALA C N 1
ATOM 7373 C CA . ALA C 3 135 ? 16.990 -14.441 29.760 1.00 38.69 135 ALA C CA 1
ATOM 7374 C C . ALA C 3 135 ? 16.840 -13.188 30.603 1.00 34.63 135 ALA C C 1
ATOM 7375 O O . ALA C 3 135 ? 17.819 -12.497 30.872 1.00 33.80 135 ALA C O 1
ATOM 7382 N N . ASN C 3 136 ? 15.616 -12.879 31.011 1.00 41.30 136 ASN C N 1
ATOM 7383 C CA . ASN C 3 136 ? 15.414 -11.799 31.961 1.00 41.94 136 ASN C CA 1
ATOM 7384 C C . ASN C 3 136 ? 16.207 -12.092 33.226 1.00 40.66 136 ASN C C 1
ATOM 7385 O O . ASN C 3 136 ? 16.345 -13.254 33.622 1.00 44.22 136 ASN C O 1
ATOM 7396 N N . GLY C 3 137 ? 16.744 -11.045 33.838 1.00 39.20 137 GLY C N 1
ATOM 7397 C CA . GLY C 3 137 ? 17.485 -11.185 35.078 1.00 48.69 137 GLY C CA 1
ATOM 7398 C C . GLY C 3 137 ? 17.149 -10.087 36.066 1.00 62.90 137 GLY C C 1
ATOM 7399 O O . GLY C 3 137 ? 16.330 -9.212 35.779 1.00 73.40 137 GLY C O 1
ATOM 7403 N N . GLU C 3 138 ? 17.784 -10.143 37.234 1.00 59.74 138 GLU C N 1
ATOM 7404 C CA . GLU C 3 138 ? 17.629 -9.116 38.261 1.00 60.54 138 GLU C CA 1
ATOM 7405 C C . GLU C 3 138 ? 18.920 -8.329 38.414 1.00 62.11 138 GLU C C 1
ATOM 7406 O O . GLU C 3 138 ? 20.001 -8.912 38.503 1.00 58.69 138 GLU C O 1
ATOM 7418 N N . ALA C 3 139 ? 18.806 -7.007 38.446 1.00 70.96 139 ALA C N 1
ATOM 7419 C CA . ALA C 3 139 ? 19.954 -6.164 38.738 1.00 65.25 139 ALA C CA 1
ATOM 7420 C C . ALA C 3 139 ? 20.310 -6.311 40.219 1.00 54.54 139 ALA C C 1
ATOM 7421 O O . ALA C 3 139 ? 19.462 -6.691 41.030 1.00 50.79 139 ALA C O 1
ATOM 7428 N N . PRO C 3 140 ? 21.576 -6.038 40.576 1.00 61.53 140 PRO C N 1
ATOM 7429 C CA . PRO C 3 140 ? 22.005 -6.210 41.971 1.00 58.07 140 PRO C CA 1
ATOM 7430 C C . PRO C 3 140 ? 21.334 -5.226 42.927 1.00 54.00 140 PRO C C 1
ATOM 7431 O O . PRO C 3 140 ? 20.981 -4.122 42.518 1.00 54.43 140 PRO C O 1
ATOM 7442 N N . THR C 3 141 ? 21.151 -5.625 44.181 1.00 47.82 141 THR C N 1
ATOM 7443 C CA . THR C 3 141 ? 20.778 -4.677 45.226 1.00 47.16 141 THR C CA 1
ATOM 7444 C C . THR C 3 141 ? 22.039 -3.940 45.665 1.00 38.08 141 THR C C 1
ATOM 7445 O O . THR C 3 141 ? 22.929 -4.537 46.263 1.00 38.13 141 THR C O 1
ATOM 7456 N N . LEU C 3 142 ? 22.125 -2.651 45.354 1.00 39.05 142 LEU C N 1
ATOM 7457 C CA . LEU C 3 142 ? 23.360 -1.903 45.590 1.00 32.39 142 LEU C CA 1
ATOM 7458 C C . LEU C 3 142 ? 23.610 -1.678 47.075 1.00 34.14 142 LEU C C 1
ATOM 7459 O O . LEU C 3 142 ? 22.718 -1.265 47.816 1.00 35.96 142 LEU C O 1
ATOM 7475 N N . THR C 3 143 ? 24.829 -1.969 47.506 1.00 34.90 143 THR C N 1
ATOM 7476 C CA . THR C 3 143 ? 25.226 -1.648 48.867 1.00 41.13 143 THR C CA 1
ATOM 7477 C C . THR C 3 143 ? 25.486 -0.151 48.933 1.00 35.22 143 THR C C 1
ATOM 7478 O O . THR C 3 143 ? 25.784 0.497 47.912 1.00 32.04 143 THR C O 1
ATOM 7489 N N . THR C 3 144 ? 25.346 0.395 50.135 1.00 31.79 144 THR C N 1
ATOM 7490 C CA . THR C 3 144 ? 25.565 1.811 50.360 1.00 34.65 144 THR C CA 1
ATOM 7491 C C . THR C 3 144 ? 26.593 2.045 51.441 1.00 36.37 144 THR C C 1
ATOM 7492 O O . THR C 3 144 ? 26.734 1.256 52.380 1.00 39.72 144 THR C O 1
ATOM 7503 N N . ALA C 3 145 ? 27.307 3.150 51.287 1.00 31.92 145 ALA C N 1
ATOM 7504 C CA . ALA C 3 145 ? 28.227 3.643 52.297 1.00 33.00 145 ALA C CA 1
ATOM 7505 C C . ALA C 3 145 ? 27.734 5.021 52.736 1.00 39.59 145 ALA C C 1
ATOM 7506 O O . ALA C 3 145 ? 26.555 5.329 52.590 1.00 45.72 145 ALA C O 1
ATOM 7513 N N . ASP C 3 146 ? 28.621 5.854 53.265 1.00 40.54 146 ASP C N 1
ATOM 7514 C CA . ASP C 3 146 ? 28.222 7.187 53.716 1.00 43.58 146 ASP C CA 1
ATOM 7515 C C . ASP C 3 146 ? 27.889 8.052 52.506 1.00 40.18 146 ASP C C 1
ATOM 7516 O O . ASP C 3 146 ? 28.488 7.897 51.438 1.00 39.71 146 ASP C O 1
ATOM 7525 N N . SER C 3 147 ? 26.939 8.968 52.668 1.00 35.89 147 SER C N 1
ATOM 7526 C CA . SER C 3 147 ? 26.382 9.668 51.509 1.00 39.17 147 SER C CA 1
ATOM 7527 C C . SER C 3 147 ? 27.078 10.975 51.131 1.00 46.19 147 SER C C 1
ATOM 7528 O O . SER C 3 147 ? 26.696 11.603 50.143 1.00 59.28 147 SER C O 1
ATOM 7536 N N . GLU C 3 148 ? 28.091 11.390 51.887 1.00 49.29 148 GLU C N 1
ATOM 7537 C CA . GLU C 3 148 ? 28.758 12.661 51.592 1.00 51.11 148 GLU C CA 1
ATOM 7538 C C . GLU C 3 148 ? 29.858 12.495 50.549 1.00 45.51 148 GLU C C 1
ATOM 7539 O O . GLU C 3 148 ? 30.576 11.494 50.547 1.00 43.40 148 GLU C O 1
ATOM 7551 N N . GLN C 3 149 ? 29.980 13.479 49.659 1.00 37.61 149 GLN C N 1
ATOM 7552 C CA . GLN C 3 149 ? 31.097 13.517 48.717 1.00 36.07 149 GLN C CA 1
ATOM 7553 C C . GLN C 3 149 ? 32.284 14.193 49.397 1.00 40.60 149 GLN C C 1
ATOM 7554 O O . GLN C 3 149 ? 32.167 15.296 49.939 1.00 46.78 149 GLN C O 1
ATOM 7568 N N . GLN C 3 150 ? 33.424 13.514 49.385 1.00 40.49 150 GLN C N 1
ATOM 7569 C CA . GLN C 3 150 ? 34.625 14.028 50.027 1.00 41.54 150 GLN C CA 1
ATOM 7570 C C . GLN C 3 150 ? 35.215 15.158 49.198 1.00 36.28 150 GLN C C 1
ATOM 7571 O O . GLN C 3 150 ? 34.975 15.218 47.997 1.00 38.92 150 GLN C O 1
ATOM 7585 N N . PRO C 3 151 ? 35.996 16.045 49.830 1.00 35.58 151 PRO C N 1
ATOM 7586 C CA . PRO C 3 151 ? 36.707 17.066 49.056 1.00 38.50 151 PRO C CA 1
ATOM 7587 C C . PRO C 3 151 ? 37.626 16.414 48.039 1.00 34.27 151 PRO C C 1
ATOM 7588 O O . PRO C 3 151 ? 38.443 15.577 48.414 1.00 31.39 151 PRO C O 1
ATOM 7599 N N . SER C 3 152 ? 37.477 16.786 46.775 1.00 31.23 152 SER C N 1
ATOM 7600 C CA . SER C 3 152 ? 38.199 16.129 45.696 1.00 31.39 152 SER C CA 1
ATOM 7601 C C . SER C 3 152 ? 38.867 17.144 44.793 1.00 28.88 152 SER C C 1
ATOM 7602 O O . SER C 3 152 ? 38.391 17.412 43.690 1.00 28.11 152 SER C O 1
ATOM 7610 N N . PRO C 3 153 ? 39.961 17.738 45.273 1.00 26.53 153 PRO C N 1
ATOM 7611 C CA . PRO C 3 153 ? 40.714 18.682 44.453 1.00 25.33 153 PRO C CA 1
ATOM 7612 C C . PRO C 3 153 ? 41.287 18.006 43.219 1.00 26.45 153 PRO C C 1
ATOM 7613 O O . PRO C 3 153 ? 41.605 16.816 43.256 1.00 25.80 153 PRO C O 1
ATOM 7624 N N . HIS C 3 154 ? 41.423 18.752 42.138 1.00 25.94 154 HIS C N 1
ATOM 7625 C CA . HIS C 3 154 ? 42.076 18.212 40.948 1.00 25.54 154 HIS C CA 1
ATOM 7626 C C . HIS C 3 154 ? 43.530 17.873 41.247 1.00 24.64 154 HIS C C 1
ATOM 7627 O O . HIS C 3 154 ? 44.247 18.651 41.895 1.00 24.23 154 HIS C O 1
ATOM 7641 N N . VAL C 3 155 ? 43.959 16.713 40.762 1.00 24.76 155 VAL C N 1
ATOM 7642 C CA . VAL C 3 155 ? 45.323 16.273 40.960 1.00 24.22 155 VAL C CA 1
ATOM 7643 C C . VAL C 3 155 ? 46.303 17.298 40.368 1.00 24.19 155 VAL C C 1
ATOM 7644 O O . VAL C 3 155 ? 47.358 17.557 40.950 1.00 23.82 155 VAL C O 1
ATOM 7657 N N . PHE C 3 156 ? 45.951 17.920 39.249 1.00 21.51 156 PHE C N 1
ATOM 7658 C CA . PHE C 3 156 ? 46.839 18.925 38.672 1.00 24.52 156 PHE C CA 1
ATOM 7659 C C . PHE C 3 156 ? 46.947 20.188 39.514 1.00 23.86 156 PHE C C 1
ATOM 7660 O O . PHE C 3 156 ? 47.934 20.934 39.399 1.00 23.74 156 PHE C O 1
ATOM 7677 N N . SER C 3 157 ? 45.949 20.452 40.350 1.00 24.28 157 SER C N 1
ATOM 7678 C CA . SER C 3 157 ? 46.063 21.552 41.309 1.00 24.28 157 SER C CA 1
ATOM 7679 C C . SER C 3 157 ? 47.063 21.189 42.405 1.00 25.80 157 SER C C 1
ATOM 7680 O O . SER C 3 157 ? 47.802 22.036 42.881 1.00 28.04 157 SER C O 1
ATOM 7688 N N . LEU C 3 158 ? 47.095 19.918 42.789 1.00 23.84 158 LEU C N 1
ATOM 7689 C CA . LEU C 3 158 ? 48.076 19.464 43.769 1.00 25.33 158 LEU C CA 1
ATOM 7690 C C . LEU C 3 158 ? 49.488 19.593 43.201 1.00 27.24 158 LEU C C 1
ATOM 7691 O O . LEU C 3 158 ? 50.409 20.020 43.895 1.00 28.21 158 LEU C O 1
ATOM 7707 N N . LEU C 3 159 ? 49.644 19.228 41.931 1.00 24.16 159 LEU C N 1
ATOM 7708 C CA . LEU C 3 159 ? 50.943 19.282 41.264 1.00 27.12 159 LEU C CA 1
ATOM 7709 C C . LEU C 3 159 ? 51.398 20.711 41.070 1.00 25.42 159 LEU C C 1
ATOM 7710 O O . LEU C 3 159 ? 52.563 21.051 41.313 1.00 25.68 159 LEU C O 1
ATOM 7726 N N . ALA C 3 160 ? 50.464 21.557 40.649 1.00 26.20 160 ALA C N 1
ATOM 7727 C CA . ALA C 3 160 ? 50.777 22.950 40.371 1.00 30.93 160 ALA C CA 1
ATOM 7728 C C . ALA C 3 160 ? 51.119 23.706 41.651 1.00 31.02 160 ALA C C 1
ATOM 7729 O O . ALA C 3 160 ? 52.020 24.542 41.655 1.00 32.13 160 ALA C O 1
ATOM 7736 N N . ARG C 3 161 ? 50.426 23.405 42.748 1.00 26.74 161 ARG C N 1
ATOM 7737 C CA . ARG C 3 161 ? 50.735 24.066 44.014 1.00 29.80 161 ARG C CA 1
ATOM 7738 C C . ARG C 3 161 ? 52.113 23.677 44.535 1.00 33.73 161 ARG C C 1
ATOM 7739 O O . ARG C 3 161 ? 52.718 24.424 45.305 1.00 33.27 161 ARG C O 1
ATOM 7760 N N . GLN C 3 162 ? 52.605 22.509 44.126 1.00 32.50 162 GLN C N 1
ATOM 7761 C CA . GLN C 3 162 ? 53.967 22.100 44.455 1.00 33.34 162 GLN C CA 1
ATOM 7762 C C . GLN C 3 162 ? 54.982 22.667 43.476 1.00 32.65 162 GLN C C 1
ATOM 7763 O O . GLN C 3 162 ? 56.180 22.463 43.641 1.00 35.07 162 GLN C O 1
ATOM 7777 N N . GLY C 3 163 ? 54.502 23.319 42.424 1.00 28.42 163 GLY C N 1
ATOM 7778 C CA . GLY C 3 163 ? 55.370 23.809 41.369 1.00 31.46 163 GLY C CA 1
ATOM 7779 C C . GLY C 3 163 ? 55.892 22.739 40.417 1.00 32.90 163 GLY C C 1
ATOM 7780 O O . GLY C 3 163 ? 56.849 22.987 39.689 1.00 31.21 163 GLY C O 1
ATOM 7784 N N . LEU C 3 164 ? 55.258 21.567 40.397 1.00 25.71 164 LEU C N 1
ATOM 7785 C CA . LEU C 3 164 ? 55.697 20.458 39.522 1.00 26.31 164 LEU C CA 1
ATOM 7786 C C . LEU C 3 164 ? 54.999 20.466 38.166 1.00 26.69 164 LEU C C 1
ATOM 7787 O O . LEU C 3 164 ? 55.416 19.781 37.221 1.00 26.32 164 LEU C O 1
ATOM 7803 N N . ALA C 3 165 ? 53.914 21.228 38.097 1.00 25.96 165 ALA C N 1
ATOM 7804 C CA . ALA C 3 165 ? 53.188 21.492 36.868 1.00 22.47 165 ALA C CA 1
ATOM 7805 C C . ALA C 3 165 ? 52.799 22.958 36.878 1.00 24.34 165 ALA C C 1
ATOM 7806 O O . ALA C 3 165 ? 52.927 23.618 37.898 1.00 25.69 165 ALA C O 1
ATOM 7813 N N . LYS C 3 166 ? 52.310 23.449 35.747 1.00 24.87 166 LYS C N 1
ATOM 7814 C CA . LYS C 3 166 ? 51.832 24.824 35.657 1.00 26.62 166 LYS C CA 1
ATOM 7815 C C . LYS C 3 166 ? 50.326 24.837 35.542 1.00 24.74 166 LYS C C 1
ATOM 7816 O O . LYS C 3 166 ? 49.751 24.037 34.810 1.00 25.07 166 LYS C O 1
ATOM 7835 N N . PHE C 3 167 ? 49.693 25.740 36.288 1.00 24.29 167 PHE C N 1
ATOM 7836 C CA . PHE C 3 167 ? 48.263 25.974 36.134 1.00 22.76 167 PHE C CA 1
ATOM 7837 C C . PHE C 3 167 ? 47.932 26.391 34.714 1.00 24.07 167 PHE C C 1
ATOM 7838 O O . PHE C 3 167 ? 48.684 27.128 34.083 1.00 24.84 167 PHE C O 1
ATOM 7855 N N . GLU C 3 168 ? 46.783 25.953 34.232 1.00 22.37 168 GLU C N 1
ATOM 7856 C CA . GLU C 3 168 ? 46.256 26.451 32.967 1.00 25.85 168 GLU C CA 1
ATOM 7857 C C . GLU C 3 168 ? 45.572 27.766 33.285 1.00 32.13 168 GLU C C 1
ATOM 7858 O O . GLU C 3 168 ? 44.627 27.801 34.074 1.00 27.72 168 GLU C O 1
ATOM 7870 N N . GLU C 3 169 ? 46.059 28.850 32.692 1.00 26.43 169 GLU C N 1
ATOM 7871 C CA . GLU C 3 169 ? 45.513 30.165 32.986 1.00 30.80 169 GLU C CA 1
ATOM 7872 C C . GLU C 3 169 ? 44.667 30.688 31.827 1.00 28.79 169 GLU C C 1
ATOM 7873 O O . GLU C 3 169 ? 44.830 30.271 30.671 1.00 27.02 169 GLU C O 1
ATOM 7885 N N . ASP C 3 170 ? 43.712 31.546 32.174 1.00 30.71 170 ASP C N 1
ATOM 7886 C CA . ASP C 3 170 ? 42.811 32.155 31.210 1.00 28.96 170 ASP C CA 1
ATOM 7887 C C . ASP C 3 170 ? 43.300 33.558 30.882 1.00 29.39 170 ASP C C 1
ATOM 7888 O O . ASP C 3 170 ? 43.358 34.399 31.757 1.00 32.27 170 ASP C O 1
ATOM 7897 N N . SER C 3 171 ? 43.668 33.793 29.633 1.00 35.54 171 SER C N 1
ATOM 7898 C CA . SER C 3 171 ? 44.076 35.128 29.201 1.00 40.99 171 SER C CA 1
ATOM 7899 C C . SER C 3 171 ? 42.866 35.935 28.759 1.00 39.52 171 SER C C 1
ATOM 7900 O O . SER C 3 171 ? 42.975 37.135 28.481 1.00 36.80 171 SER C O 1
ATOM 7908 N N . GLY C 3 172 ? 41.718 35.266 28.672 1.00 31.93 172 GLY C N 1
ATOM 7909 C CA . GLY C 3 172 ? 40.499 35.896 28.206 1.00 31.08 172 GLY C CA 1
ATOM 7910 C C . GLY C 3 172 ? 40.269 35.724 26.715 1.00 33.81 172 GLY C C 1
ATOM 7911 O O . GLY C 3 172 ? 39.277 36.222 26.185 1.00 35.58 172 GLY C O 1
ATOM 7915 N N . ALA C 3 173 ? 41.165 35.009 26.040 1.00 35.15 173 ALA C N 1
ATOM 7916 C CA . ALA C 3 173 ? 41.071 34.814 24.593 1.00 34.23 173 ALA C CA 1
ATOM 7917 C C . ALA C 3 173 ? 39.719 34.223 24.164 1.00 28.47 173 ALA C C 1
ATOM 7918 O O . ALA C 3 173 ? 39.219 33.263 24.772 1.00 26.78 173 ALA C O 1
ATOM 7925 N N . GLN C 3 174 ? 39.136 34.792 23.111 1.00 26.91 174 GLN C N 1
ATOM 7926 C CA . GLN C 3 174 ? 37.872 34.285 22.577 1.00 31.55 174 GLN C CA 1
ATOM 7927 C C . GLN C 3 174 ? 38.141 32.974 21.835 1.00 28.99 174 GLN C C 1
ATOM 7928 O O . GLN C 3 174 ? 39.007 32.918 20.970 1.00 27.25 174 GLN C O 1
ATOM 7942 N N . PRO C 3 175 ? 37.406 31.910 22.179 1.00 24.75 175 PRO C N 1
ATOM 7943 C CA . PRO C 3 175 ? 37.629 30.631 21.492 1.00 24.18 175 PRO C CA 1
ATOM 7944 C C . PRO C 3 175 ? 37.208 30.673 20.032 1.00 24.39 175 PRO C C 1
ATOM 7945 O O . PRO C 3 175 ? 36.251 31.367 19.677 1.00 24.67 175 PRO C O 1
ATOM 7956 N N . ASP C 3 176 ? 37.934 29.949 19.193 1.00 26.92 176 ASP C N 1
ATOM 7957 C CA . ASP C 3 176 ? 37.537 29.762 17.808 1.00 26.11 176 ASP C CA 1
ATOM 7958 C C . ASP C 3 176 ? 36.437 28.719 17.745 1.00 21.77 176 ASP C C 1
ATOM 7959 O O . ASP C 3 176 ? 36.342 27.843 18.597 1.00 25.27 176 ASP C O 1
ATOM 7968 N N . ASP C 3 177 ? 35.613 28.828 16.717 1.00 23.71 177 ASP C N 1
ATOM 7969 C CA . ASP C 3 177 ? 34.458 27.964 16.563 1.00 21.30 177 ASP C CA 1
ATOM 7970 C C . ASP C 3 177 ? 34.451 27.394 15.165 1.00 25.57 177 ASP C C 1
ATOM 7971 O O . ASP C 3 177 ? 34.057 28.085 14.230 1.00 26.35 177 ASP C O 1
ATOM 7980 N N . ILE C 3 178 ? 34.873 26.139 15.014 1.00 25.70 178 ILE C N 1
ATOM 7981 C CA . ILE C 3 178 ? 34.924 25.540 13.678 1.00 26.46 178 ILE C CA 1
ATOM 7982 C C . ILE C 3 178 ? 33.538 25.258 13.120 1.00 27.35 178 ILE C C 1
ATOM 7983 O O . ILE C 3 178 ? 33.419 24.856 11.968 1.00 34.69 178 ILE C O 1
ATOM 7999 N N . THR C 3 179 ? 32.475 25.451 13.907 1.00 23.93 179 THR C N 1
ATOM 8000 C CA . THR C 3 179 ? 31.147 25.273 13.328 1.00 29.58 179 THR C CA 1
ATOM 8001 C C . THR C 3 179 ? 30.752 26.551 12.575 1.00 30.29 179 THR C C 1
ATOM 8002 O O . THR C 3 179 ? 29.777 26.553 11.833 1.00 39.55 179 THR C O 1
ATOM 8013 N N . ARG C 3 180 ? 31.529 27.621 12.747 1.00 28.34 180 ARG C N 1
ATOM 8014 C CA . ARG C 3 180 ? 31.234 28.902 12.098 1.00 31.29 180 ARG C CA 1
ATOM 8015 C C . ARG C 3 180 ? 32.260 29.273 11.041 1.00 36.20 180 ARG C C 1
ATOM 8016 O O . ARG C 3 180 ? 31.941 29.925 10.042 1.00 38.16 180 ARG C O 1
ATOM 8037 N N . THR C 3 181 ? 33.502 28.883 11.286 1.00 35.15 181 THR C N 1
ATOM 8038 C CA . THR C 3 181 ? 34.606 29.261 10.423 1.00 37.25 181 THR C CA 1
ATOM 8039 C C . THR C 3 181 ? 35.315 28.000 9.986 1.00 34.29 181 THR C C 1
ATOM 8040 O O . THR C 3 181 ? 35.562 27.124 10.809 1.00 38.00 181 THR C O 1
ATOM 8051 N N . PRO C 3 182 ? 35.646 27.890 8.690 1.00 27.71 182 PRO C N 1
ATOM 8052 C CA . PRO C 3 182 ? 36.251 26.614 8.309 1.00 31.47 182 PRO C CA 1
ATOM 8053 C C . PRO C 3 182 ? 37.668 26.527 8.863 1.00 31.16 182 PRO C C 1
ATOM 8054 O O . PRO C 3 182 ? 38.285 27.559 9.098 1.00 28.14 182 PRO C O 1
ATOM 8065 N N . PRO C 3 183 ? 38.178 25.317 9.089 1.00 32.80 183 PRO C N 1
ATOM 8066 C CA . PRO C 3 183 ? 39.534 25.225 9.628 1.00 36.66 183 PRO C CA 1
ATOM 8067 C C . PRO C 3 183 ? 40.584 25.684 8.626 1.00 38.98 183 PRO C C 1
ATOM 8068 O O . PRO C 3 183 ? 40.507 25.297 7.456 1.00 37.81 183 PRO C O 1
ATOM 8079 N N . VAL C 3 184 ? 41.544 26.488 9.077 1.00 42.98 184 VAL C N 1
ATOM 8080 C CA . VAL C 3 184 ? 42.719 26.807 8.267 1.00 47.35 184 VAL C CA 1
ATOM 8081 C C . VAL C 3 184 ? 43.977 26.694 9.126 1.00 44.08 184 VAL C C 1
ATOM 8082 O O . VAL C 3 184 ? 44.212 27.479 10.048 1.00 47.76 184 VAL C O 1
ATOM 8095 N N . TYR C 3 185 ? 44.791 25.694 8.816 1.00 34.48 185 TYR C N 1
ATOM 8096 C CA . TYR C 3 185 ? 45.922 25.354 9.675 1.00 35.36 185 TYR C CA 1
ATOM 8097 C C . TYR C 3 185 ? 47.043 26.362 9.534 1.00 40.60 185 TYR C C 1
ATOM 8098 O O . TYR C 3 185 ? 47.265 26.881 8.438 1.00 42.55 185 TYR C O 1
ATOM 8116 N N . PRO C 3 186 ? 47.757 26.652 10.641 1.00 34.28 186 PRO C N 1
ATOM 8117 C CA . PRO C 3 186 ? 47.584 26.057 11.974 1.00 27.19 186 PRO C CA 1
ATOM 8118 C C . PRO C 3 186 ? 46.442 26.676 12.773 1.00 25.13 186 PRO C C 1
ATOM 8119 O O . PRO C 3 186 ? 46.081 27.838 12.562 1.00 29.16 186 PRO C O 1
ATOM 8130 N N . CYS C 3 187 ? 45.892 25.898 13.697 1.00 22.96 187 CYS C N 1
ATOM 8131 C CA . CYS C 3 187 ? 44.732 26.293 14.482 1.00 31.48 187 CYS C CA 1
ATOM 8132 C C . CYS C 3 187 ? 45.141 26.525 15.930 1.00 27.71 187 CYS C C 1
ATOM 8133 O O . CYS C 3 187 ? 46.106 25.929 16.410 1.00 27.50 187 CYS C O 1
ATOM 8141 N N . SER C 3 188 ? 44.408 27.383 16.627 1.00 21.37 188 SER C N 1
ATOM 8142 C CA . SER C 3 188 ? 44.607 27.592 18.045 1.00 19.33 188 SER C CA 1
ATOM 8143 C C . SER C 3 188 ? 44.290 26.309 18.801 1.00 18.43 188 SER C C 1
ATOM 8144 O O . SER C 3 188 ? 43.553 25.462 18.309 1.00 19.38 188 SER C O 1
ATOM 8152 N N . ARG C 3 189 ? 44.801 26.180 20.017 1.00 19.99 189 ARG C N 1
ATOM 8153 C CA . ARG C 3 189 ? 44.476 24.998 20.807 1.00 21.67 189 ARG C CA 1
ATOM 8154 C C . ARG C 3 189 ? 42.966 24.924 21.077 1.00 20.79 189 ARG C C 1
ATOM 8155 O O . ARG C 3 189 ? 42.400 23.817 21.152 1.00 18.73 189 ARG C O 1
ATOM 8176 N N . SER C 3 190 ? 42.293 26.067 21.209 1.00 19.07 190 SER C N 1
ATOM 8177 C CA . SER C 3 190 ? 40.840 26.009 21.433 1.00 23.11 190 SER C CA 1
ATOM 8178 C C . SER C 3 190 ? 40.143 25.362 20.239 1.00 19.97 190 SER C C 1
ATOM 8179 O O . SER C 3 190 ? 39.202 24.599 20.407 1.00 18.64 190 SER C O 1
ATOM 8187 N N . SER C 3 191 ? 40.625 25.634 19.030 1.00 18.51 191 SER C N 1
ATOM 8188 C CA . SER C 3 191 ? 40.084 24.993 17.838 1.00 18.58 191 SER C CA 1
ATOM 8189 C C . SER C 3 191 ? 40.432 23.509 17.775 1.00 17.83 191 SER C C 1
ATOM 8190 O O . SER C 3 191 ? 39.598 22.677 17.445 1.00 16.59 191 SER C O 1
ATOM 8198 N N . ARG C 3 192 ? 41.676 23.183 18.102 1.00 18.83 192 ARG C N 1
ATOM 8199 C CA . ARG C 3 192 ? 42.099 21.790 18.072 1.00 15.40 192 ARG C CA 1
ATOM 8200 C C . ARG C 3 192 ? 41.267 20.949 19.042 1.00 16.49 192 ARG C C 1
ATOM 8201 O O . ARG C 3 192 ? 40.810 19.855 18.689 1.00 15.51 192 ARG C O 1
ATOM 8222 N N . LEU C 3 193 ? 41.030 21.459 20.249 1.00 15.69 193 LEU C N 1
ATOM 8223 C CA . LEU C 3 193 ? 40.271 20.693 21.236 1.00 18.67 193 LEU C CA 1
ATOM 8224 C C . LEU C 3 193 ? 38.819 20.496 20.809 1.00 17.45 193 LEU C C 1
ATOM 8225 O O . LEU C 3 193 ? 38.253 19.419 20.985 1.00 16.79 193 LEU C O 1
ATOM 8241 N N . GLN C 3 194 ? 38.221 21.534 20.234 1.00 17.63 194 GLN C N 1
ATOM 8242 C CA . GLN C 3 194 ? 36.866 21.447 19.733 1.00 16.05 194 GLN C CA 1
ATOM 8243 C C . GLN C 3 194 ? 36.759 20.344 18.678 1.00 20.62 194 GLN C C 1
ATOM 8244 O O . GLN C 3 194 ? 35.834 19.534 18.692 1.00 20.57 194 GLN C O 1
ATOM 8258 N N . GLN C 3 195 ? 37.714 20.327 17.759 1.00 16.90 195 GLN C N 1
ATOM 8259 C CA . GLN C 3 195 ? 37.734 19.331 16.694 1.00 15.13 195 GLN C CA 1
ATOM 8260 C C . GLN C 3 195 ? 37.967 17.927 17.234 1.00 17.80 195 GLN C C 1
ATOM 8261 O O . GLN C 3 195 ? 37.372 16.967 16.752 1.00 17.20 195 GLN C O 1
ATOM 8275 N N . LEU C 3 196 ? 38.848 17.796 18.212 1.00 16.42 196 LEU C N 1
ATOM 8276 C CA . LEU C 3 196 ? 39.143 16.490 18.771 1.00 18.23 196 LEU C CA 1
ATOM 8277 C C . LEU C 3 196 ? 37.904 15.942 19.473 1.00 17.34 196 LEU C C 1
ATOM 8278 O O . LEU C 3 196 ? 37.619 14.743 19.387 1.00 16.16 196 LEU C O 1
ATOM 8294 N N . MET C 3 197 ? 37.133 16.799 20.130 1.00 18.00 197 MET C N 1
ATOM 8295 C CA . MET C 3 197 ? 35.969 16.279 20.834 1.00 16.40 197 MET C CA 1
ATOM 8296 C C . MET C 3 197 ? 34.997 15.632 19.848 1.00 18.87 197 MET C C 1
ATOM 8297 O O . MET C 3 197 ? 34.356 14.621 20.178 1.00 21.57 197 MET C O 1
ATOM 8311 N N . ARG C 3 198 ? 34.914 16.210 18.650 1.00 17.69 198 ARG C N 1
ATOM 8312 C CA . ARG C 3 198 ? 34.014 15.773 17.573 1.00 19.34 198 ARG C CA 1
ATOM 8313 C C . ARG C 3 198 ? 34.558 14.595 16.775 1.00 19.95 198 ARG C C 1
ATOM 8314 O O . ARG C 3 198 ? 33.842 14.019 15.954 1.00 20.78 198 ARG C O 1
ATOM 8335 N N . GLY C 3 199 ? 35.832 14.267 16.987 1.00 16.62 199 GLY C N 1
ATOM 8336 C CA . GLY C 3 199 ? 36.550 13.323 16.147 1.00 15.08 199 GLY C CA 1
ATOM 8337 C C . GLY C 3 199 ? 36.262 11.869 16.403 1.00 16.15 199 GLY C C 1
ATOM 8338 O O . GLY C 3 199 ? 35.774 11.502 17.466 1.00 17.55 199 GLY C O 1
ATOM 8342 N N . ASP C 3 200 ? 36.582 11.027 15.424 1.00 14.88 200 ASP C N 1
ATOM 8343 C CA . ASP C 3 200 ? 36.258 9.601 15.526 1.00 15.18 200 ASP C CA 1
ATOM 8344 C C . ASP C 3 200 ? 37.051 8.890 16.625 1.00 13.11 200 ASP C C 1
ATOM 8345 O O . ASP C 3 200 ? 38.279 8.953 16.682 1.00 15.38 200 ASP C O 1
ATOM 8354 N N . GLU C 3 201 ? 36.334 8.210 17.510 1.00 15.08 201 GLU C N 1
ATOM 8355 C CA . GLU C 3 201 ? 36.964 7.561 18.654 1.00 18.27 201 GLU C CA 1
ATOM 8356 C C . GLU C 3 201 ? 38.064 6.589 18.229 1.00 15.29 201 GLU C C 1
ATOM 8357 O O . GLU C 3 201 ? 39.161 6.583 18.783 1.00 16.20 201 GLU C O 1
ATOM 8369 N N . GLY C 3 202 ? 37.758 5.754 17.244 1.00 16.34 202 GLY C N 1
ATOM 8370 C CA . GLY C 3 202 ? 38.686 4.731 16.800 1.00 17.20 202 GLY C CA 1
ATOM 8371 C C . GLY C 3 202 ? 39.940 5.302 16.159 1.00 14.75 202 GLY C C 1
ATOM 8372 O O . GLY C 3 202 ? 41.054 4.820 16.385 1.00 14.80 202 GLY C O 1
ATOM 8376 N N . TYR C 3 203 ? 39.767 6.318 15.320 1.00 13.95 203 TYR C N 1
ATOM 8377 C CA . TYR C 3 203 ? 40.901 6.956 14.690 1.00 15.46 203 TYR C CA 1
ATOM 8378 C C . TYR C 3 203 ? 41.783 7.654 15.726 1.00 18.60 203 TYR C C 1
ATOM 8379 O O . TYR C 3 203 ? 42.993 7.507 15.718 1.00 14.62 203 TYR C O 1
ATOM 8397 N N . LEU C 3 204 ? 41.178 8.424 16.618 1.00 15.52 204 LEU C N 1
ATOM 8398 C CA . LEU C 3 204 ? 41.984 9.130 17.592 1.00 13.89 204 LEU C CA 1
ATOM 8399 C C . LEU C 3 204 ? 42.631 8.152 18.569 1.00 14.75 204 LEU C C 1
ATOM 8400 O O . LEU C 3 204 ? 43.774 8.382 18.996 1.00 14.53 204 LEU C O 1
ATOM 8416 N N . LEU C 3 205 ? 41.949 7.056 18.897 1.00 14.00 205 LEU C N 1
ATOM 8417 C CA . LEU C 3 205 ? 42.580 6.028 19.745 1.00 16.32 205 LEU C CA 1
ATOM 8418 C C . LEU C 3 205 ? 43.817 5.434 19.092 1.00 15.50 205 LEU C C 1
ATOM 8419 O O . LEU C 3 205 ? 44.841 5.237 19.757 1.00 15.34 205 LEU C O 1
ATOM 8435 N N . ALA C 3 206 ? 43.729 5.131 17.797 1.00 12.90 206 ALA C N 1
ATOM 8436 C CA . ALA C 3 206 ? 44.858 4.531 17.090 1.00 13.04 206 ALA C CA 1
ATOM 8437 C C . ALA C 3 206 ? 46.051 5.510 17.052 1.00 14.02 206 ALA C C 1
ATOM 8438 O O . ALA C 3 206 ? 47.191 5.116 17.277 1.00 14.71 206 ALA C O 1
ATOM 8445 N N . LEU C 3 207 ? 45.791 6.785 16.780 1.00 13.70 207 LEU C N 1
ATOM 8446 C CA . LEU C 3 207 ? 46.864 7.779 16.785 1.00 12.69 207 LEU C CA 1
ATOM 8447 C C . LEU C 3 207 ? 47.488 7.914 18.179 1.00 13.34 207 LEU C C 1
ATOM 8448 O O . LEU C 3 207 ? 48.711 7.948 18.316 1.00 15.61 207 LEU C O 1
ATOM 8464 N N . ALA C 3 208 ? 46.649 8.004 19.213 1.00 14.02 208 ALA C N 1
ATOM 8465 C CA . ALA C 3 208 ? 47.142 8.053 20.589 1.00 14.81 208 ALA C CA 1
ATOM 8466 C C . ALA C 3 208 ? 48.022 6.847 20.916 1.00 15.31 208 ALA C C 1
ATOM 8467 O O . ALA C 3 208 ? 49.107 6.994 21.477 1.00 15.26 208 ALA C O 1
ATOM 8474 N N . TYR C 3 209 ? 47.524 5.664 20.562 1.00 15.52 209 TYR C N 1
ATOM 8475 C CA . TYR C 3 209 ? 48.240 4.402 20.718 1.00 13.26 209 TYR C CA 1
ATOM 8476 C C . TYR C 3 209 ? 49.595 4.454 20.041 1.00 14.81 209 TYR C C 1
ATOM 8477 O O . TYR C 3 209 ? 50.604 4.007 20.597 1.00 16.49 209 TYR C O 1
ATOM 8495 N N . SER C 3 210 ? 49.633 5.006 18.832 1.00 12.50 210 SER C N 1
ATOM 8496 C CA . SER C 3 210 ? 50.905 5.070 18.119 1.00 13.65 210 SER C CA 1
ATOM 8497 C C . SER C 3 210 ? 51.894 5.957 18.889 1.00 14.17 210 SER C C 1
ATOM 8498 O O . SER C 3 210 ? 53.085 5.670 18.891 1.00 15.80 210 SER C O 1
ATOM 8506 N N . THR C 3 211 ? 51.437 7.013 19.568 1.00 14.11 211 THR C N 1
ATOM 8507 C CA . THR C 3 211 ? 52.391 7.817 20.354 1.00 13.61 211 THR C CA 1
ATOM 8508 C C . THR C 3 211 ? 52.922 7.006 21.557 1.00 15.18 211 THR C C 1
ATOM 8509 O O . THR C 3 211 ? 54.080 7.141 21.947 1.00 16.93 211 THR C O 1
ATOM 8520 N N . GLN C 3 212 ? 52.066 6.175 22.137 1.00 14.49 212 GLN C N 1
ATOM 8521 C CA . GLN C 3 212 ? 52.477 5.322 23.255 1.00 14.32 212 GLN C CA 1
ATOM 8522 C C . GLN C 3 212 ? 53.558 4.314 22.846 1.00 15.35 212 GLN C C 1
ATOM 8523 O O . GLN C 3 212 ? 54.342 3.860 23.688 1.00 15.89 212 GLN C O 1
ATOM 8537 N N . ARG C 3 213 ? 53.565 3.952 21.565 1.00 16.58 213 ARG C N 1
ATOM 8538 C CA . ARG C 3 213 ? 54.553 3.018 21.016 1.00 16.00 213 ARG C CA 1
ATOM 8539 C C . ARG C 3 213 ? 55.769 3.710 20.367 1.00 18.04 213 ARG C C 1
ATOM 8540 O O . ARG C 3 213 ? 56.599 3.049 19.740 1.00 19.92 213 ARG C O 1
ATOM 8561 N N . GLY C 3 214 ? 55.903 5.028 20.535 1.00 16.29 214 GLY C N 1
ATOM 8562 C CA . GLY C 3 214 ? 57.121 5.724 20.151 1.00 18.10 214 GLY C CA 1
ATOM 8563 C C . GLY C 3 214 ? 57.040 6.598 18.917 1.00 18.80 214 GLY C C 1
ATOM 8564 O O . GLY C 3 214 ? 58.035 7.242 18.544 1.00 18.50 214 GLY C O 1
ATOM 8568 N N . TYR C 3 215 ? 55.874 6.649 18.282 1.00 16.69 215 TYR C N 1
ATOM 8569 C CA . TYR C 3 215 ? 55.694 7.528 17.125 1.00 15.70 215 TYR C CA 1
ATOM 8570 C C . TYR C 3 215 ? 55.239 8.905 17.624 1.00 16.39 215 TYR C C 1
ATOM 8571 O O . TYR C 3 215 ? 54.055 9.210 17.620 1.00 19.50 215 TYR C O 1
ATOM 8589 N N . GLY C 3 216 ? 56.179 9.723 18.090 1.00 17.45 216 GLY C N 1
ATOM 8590 C CA . GLY C 3 216 ? 55.834 10.994 18.724 1.00 17.77 216 GLY C CA 1
ATOM 8591 C C . GLY C 3 216 ? 55.453 10.828 20.191 1.00 23.35 216 GLY C C 1
ATOM 8592 O O . GLY C 3 216 ? 54.387 11.257 20.623 1.00 22.04 216 GLY C O 1
ATOM 8596 N N . ARG C 3 217 ? 56.345 10.220 20.971 1.00 23.02 217 ARG C N 1
ATOM 8597 C CA . ARG C 3 217 ? 56.039 9.906 22.366 1.00 20.71 217 ARG C CA 1
ATOM 8598 C C . ARG C 3 217 ? 55.808 11.171 23.205 1.00 19.47 217 ARG C C 1
ATOM 8599 O O . ARG C 3 217 ? 56.419 12.214 22.940 1.00 20.77 217 ARG C O 1
ATOM 8620 N N . ASN C 3 218 ? 54.954 11.079 24.227 1.00 18.72 218 ASN C N 1
ATOM 8621 C CA . ASN C 3 218 ? 54.820 12.197 25.167 1.00 20.28 218 ASN C CA 1
ATOM 8622 C C . ASN C 3 218 ? 54.699 11.756 26.629 1.00 20.59 218 ASN C C 1
ATOM 8623 O O . ASN C 3 218 ? 54.266 12.530 27.481 1.00 20.57 218 ASN C O 1
ATOM 8634 N N . HIS C 3 219 ? 55.140 10.525 26.904 1.00 20.95 219 HIS C N 1
ATOM 8635 C CA . HIS C 3 219 ? 55.297 9.992 28.264 1.00 18.37 219 HIS C CA 1
ATOM 8636 C C . HIS C 3 219 ? 54.083 10.271 29.153 1.00 17.77 219 HIS C C 1
ATOM 8637 O O . HIS C 3 219 ? 54.186 10.975 30.160 1.00 18.02 219 HIS C O 1
ATOM 8651 N N . PRO C 3 220 ? 52.927 9.701 28.784 1.00 19.25 220 PRO C N 1
ATOM 8652 C CA . PRO C 3 220 ? 51.672 10.013 29.475 1.00 14.90 220 PRO C CA 1
ATOM 8653 C C . PRO C 3 220 ? 51.439 9.246 30.756 1.00 17.58 220 PRO C C 1
ATOM 8654 O O . PRO C 3 220 ? 51.818 8.073 30.873 1.00 17.95 220 PRO C O 1
ATOM 8665 N N . PHE C 3 221 ? 50.804 9.936 31.693 1.00 17.34 221 PHE C N 1
ATOM 8666 C CA . PHE C 3 221 ? 50.222 9.340 32.882 1.00 16.21 221 PHE C CA 1
ATOM 8667 C C . PHE C 3 221 ? 48.809 9.889 32.990 1.00 19.20 221 PHE C C 1
ATOM 8668 O O . PHE C 3 221 ? 48.579 11.065 32.675 1.00 18.98 221 PHE C O 1
ATOM 8685 N N . ALA C 3 222 ? 47.874 9.058 33.445 1.00 18.47 222 ALA C N 1
ATOM 8686 C CA . ALA C 3 222 ? 46.538 9.525 33.782 1.00 20.48 222 ALA C CA 1
ATOM 8687 C C . ALA C 3 222 ? 46.545 10.226 35.140 1.00 20.72 222 ALA C C 1
ATOM 8688 O O . ALA C 3 222 ? 46.380 9.590 36.183 1.00 22.84 222 ALA C O 1
ATOM 8695 N N . GLY C 3 223 ? 46.737 11.541 35.105 1.00 19.06 223 GLY C N 1
ATOM 8696 C CA . GLY C 3 223 ? 46.720 12.366 36.303 1.00 20.69 223 GLY C CA 1
ATOM 8697 C C . GLY C 3 223 ? 45.367 12.277 36.986 1.00 24.25 223 GLY C C 1
ATOM 8698 O O . GLY C 3 223 ? 45.282 12.133 38.204 1.00 21.84 223 GLY C O 1
ATOM 8702 N N . GLU C 3 224 ? 44.305 12.359 36.194 1.00 20.74 224 GLU C N 1
ATOM 8703 C CA . GLU C 3 224 ? 42.971 12.237 36.748 1.00 19.44 224 GLU C CA 1
ATOM 8704 C C . GLU C 3 224 ? 41.943 11.914 35.680 1.00 21.70 224 GLU C C 1
ATOM 8705 O O . GLU C 3 224 ? 42.017 12.406 34.556 1.00 20.29 224 GLU C O 1
ATOM 8717 N N . ILE C 3 225 ? 40.999 11.054 36.037 1.00 18.96 225 ILE C N 1
ATOM 8718 C CA . ILE C 3 225 ? 39.774 10.919 35.258 1.00 17.71 225 ILE C CA 1
ATOM 8719 C C . ILE C 3 225 ? 38.633 11.076 36.240 1.00 21.84 225 ILE C C 1
ATOM 8720 O O . ILE C 3 225 ? 38.606 10.412 37.278 1.00 20.66 225 ILE C O 1
ATOM 8736 N N . ARG C 3 226 ? 37.722 11.993 35.947 1.00 19.81 226 ARG C N 1
ATOM 8737 C CA . ARG C 3 226 ? 36.538 12.162 36.768 1.00 20.96 226 ARG C CA 1
ATOM 8738 C C . ARG C 3 226 ? 35.304 12.215 35.875 1.00 20.44 226 ARG C C 1
ATOM 8739 O O . ARG C 3 226 ? 35.296 12.862 34.828 1.00 21.31 226 ARG C O 1
ATOM 8760 N N . SER C 3 227 ? 34.273 11.514 36.323 1.00 20.00 227 SER C N 1
ATOM 8761 C CA . SER C 3 227 ? 32.979 11.475 35.659 1.00 17.69 227 SER C CA 1
ATOM 8762 C C . SER C 3 227 ? 31.918 11.908 36.647 1.00 18.43 227 SER C C 1
ATOM 8763 O O . SER C 3 227 ? 31.951 11.535 37.821 1.00 20.80 227 SER C O 1
ATOM 8771 N N . GLY C 3 228 ? 30.956 12.676 36.170 1.00 18.94 228 GLY C N 1
ATOM 8772 C CA . GLY C 3 228 ? 29.938 13.184 37.059 1.00 18.61 228 GLY C CA 1
ATOM 8773 C C . GLY C 3 228 ? 29.154 14.339 36.496 1.00 21.10 228 GLY C C 1
ATOM 8774 O O . GLY C 3 228 ? 29.363 14.760 35.362 1.00 21.59 228 GLY C O 1
ATOM 8778 N N . TYR C 3 229 ? 28.284 14.887 37.331 1.00 21.02 229 TYR C N 1
ATOM 8779 C CA . TYR C 3 229 ? 27.361 15.912 36.882 1.00 21.31 229 TYR C CA 1
ATOM 8780 C C . TYR C 3 229 ? 27.869 17.324 37.163 1.00 20.24 229 TYR C C 1
ATOM 8781 O O . TYR C 3 229 ? 28.315 17.644 38.263 1.00 21.04 229 TYR C O 1
ATOM 8799 N N . ILE C 3 230 ? 27.771 18.156 36.133 1.00 21.70 230 ILE C N 1
ATOM 8800 C CA . ILE C 3 230 ? 28.153 19.567 36.208 1.00 22.40 230 ILE C CA 1
ATOM 8801 C C . ILE C 3 230 ? 26.969 20.445 35.852 1.00 20.26 230 ILE C C 1
ATOM 8802 O O . ILE C 3 230 ? 26.319 20.205 34.838 1.00 21.45 230 ILE C O 1
ATOM 8818 N N . ASP C 3 231 ? 26.712 21.464 36.669 1.00 22.44 231 ASP C N 1
ATOM 8819 C CA . ASP C 3 231 ? 25.647 22.423 36.403 1.00 22.03 231 ASP C CA 1
ATOM 8820 C C . ASP C 3 231 ? 25.995 23.283 35.187 1.00 23.15 231 ASP C C 1
ATOM 8821 O O . ASP C 3 231 ? 27.152 23.674 34.982 1.00 24.36 231 ASP C O 1
ATOM 8830 N N . VAL C 3 232 ? 24.974 23.596 34.402 1.00 21.51 232 VAL C N 1
ATOM 8831 C CA . VAL C 3 232 ? 25.106 24.477 33.251 1.00 22.06 232 VAL C CA 1
ATOM 8832 C C . VAL C 3 232 ? 24.294 25.731 33.492 1.00 22.58 232 VAL C C 1
ATOM 8833 O O . VAL C 3 232 ? 23.123 25.665 33.896 1.00 21.59 232 VAL C O 1
ATOM 8846 N N . SER C 3 233 ? 24.923 26.878 33.241 1.00 18.84 233 SER C N 1
ATOM 8847 C CA . SER C 3 233 ? 24.292 28.174 33.451 1.00 19.60 233 SER C CA 1
ATOM 8848 C C . SER C 3 233 ? 24.400 29.033 32.202 1.00 20.79 233 SER C C 1
ATOM 8849 O O . SER C 3 233 ? 25.344 28.880 31.422 1.00 22.54 233 SER C O 1
ATOM 8857 N N . ILE C 3 234 ? 23.434 29.928 32.043 1.00 22.75 234 ILE C N 1
ATOM 8858 C CA . ILE C 3 234 ? 23.432 30.927 30.985 1.00 21.15 234 ILE C CA 1
ATOM 8859 C C . ILE C 3 234 ? 23.073 32.271 31.590 1.00 23.82 234 ILE C C 1
ATOM 8860 O O . ILE C 3 234 ? 22.537 32.326 32.700 1.00 24.38 234 ILE C O 1
ATOM 8876 N N . VAL C 3 235 ? 23.366 33.355 30.868 1.00 24.04 235 VAL C N 1
ATOM 8877 C CA . VAL C 3 235 ? 22.951 34.698 31.276 1.00 23.55 235 VAL C CA 1
ATOM 8878 C C . VAL C 3 235 ? 22.028 35.251 30.192 1.00 27.85 235 VAL C C 1
ATOM 8879 O O . VAL C 3 235 ? 22.497 35.773 29.185 1.00 27.47 235 VAL C O 1
ATOM 8892 N N . PRO C 3 236 ? 20.702 35.090 30.372 1.00 27.27 236 PRO C N 1
ATOM 8893 C CA . PRO C 3 236 ? 19.779 35.558 29.335 1.00 30.12 236 PRO C CA 1
ATOM 8894 C C . PRO C 3 236 ? 19.706 37.071 29.293 1.00 31.65 236 PRO C C 1
ATOM 8895 O O . PRO C 3 236 ? 19.628 37.699 30.336 1.00 30.16 236 PRO C O 1
ATOM 8906 N N . GLU C 3 237 ? 19.695 37.636 28.095 1.00 28.41 237 GLU C N 1
ATOM 8907 C CA . GLU C 3 237 ? 19.565 39.070 27.932 1.00 32.77 237 GLU C CA 1
ATOM 8908 C C . GLU C 3 237 ? 18.318 39.606 28.635 1.00 29.33 237 GLU C C 1
ATOM 8909 O O . GLU C 3 237 ? 18.303 40.737 29.123 1.00 34.25 237 GLU C O 1
ATOM 8921 N N . GLU C 3 238 ? 17.270 38.790 28.688 1.00 31.14 238 GLU C N 1
ATOM 8922 C CA . GLU C 3 238 ? 16.004 39.237 29.286 1.00 33.26 238 GLU C CA 1
ATOM 8923 C C . GLU C 3 238 ? 16.155 39.565 30.763 1.00 28.19 238 GLU C C 1
ATOM 8924 O O . GLU C 3 238 ? 15.400 40.381 31.305 1.00 33.60 238 GLU C O 1
ATOM 8936 N N . LEU C 3 239 ? 17.129 38.940 31.419 1.00 29.82 239 LEU C N 1
ATOM 8937 C CA . LEU C 3 239 ? 17.251 39.036 32.881 1.00 29.92 239 LEU C CA 1
ATOM 8938 C C . LEU C 3 239 ? 18.553 39.657 33.346 1.00 27.31 239 LEU C C 1
ATOM 8939 O O . LEU C 3 239 ? 18.577 40.339 34.366 1.00 31.27 239 LEU C O 1
ATOM 8955 N N . GLY C 3 240 ? 19.633 39.398 32.624 1.00 33.21 240 GLY C N 1
ATOM 8956 C CA . GLY C 3 240 ? 20.919 39.981 32.957 1.00 37.61 240 GLY C CA 1
ATOM 8957 C C . GLY C 3 240 ? 21.617 39.363 34.155 1.00 40.43 240 GLY C C 1
ATOM 8958 O O . GLY C 3 240 ? 22.609 39.909 34.636 1.00 40.30 240 GLY C O 1
ATOM 8962 N N . PHE C 3 241 ? 21.103 38.241 34.649 1.00 28.88 241 PHE C N 1
ATOM 8963 C CA . PHE C 3 241 ? 21.780 37.476 35.690 1.00 25.15 241 PHE C CA 1
ATOM 8964 C C . PHE C 3 241 ? 21.778 36.001 35.314 1.00 28.40 241 PHE C C 1
ATOM 8965 O O . PHE C 3 241 ? 21.031 35.574 34.435 1.00 27.66 241 PHE C O 1
ATOM 8982 N N . ALA C 3 242 ? 22.651 35.229 35.960 1.00 28.79 242 ALA C N 1
ATOM 8983 C CA . ALA C 3 242 ? 22.849 33.838 35.597 1.00 23.07 242 ALA C CA 1
ATOM 8984 C C . ALA C 3 242 ? 21.663 32.973 36.029 1.00 23.29 242 ALA C C 1
ATOM 8985 O O . ALA C 3 242 ? 21.112 33.171 37.116 1.00 26.12 242 ALA C O 1
ATOM 8992 N N . VAL C 3 243 ? 21.284 32.032 35.170 1.00 22.70 243 VAL C N 1
ATOM 8993 C CA . VAL C 3 243 ? 20.244 31.065 35.501 1.00 23.71 243 VAL C CA 1
ATOM 8994 C C . VAL C 3 243 ? 20.803 29.674 35.284 1.00 21.66 243 VAL C C 1
ATOM 8995 O O . VAL C 3 243 ? 21.501 29.405 34.305 1.00 21.37 243 VAL C O 1
ATOM 9008 N N . ASN C 3 244 ? 20.519 28.803 36.244 1.00 21.82 244 ASN C N 1
ATOM 9009 C CA . ASN C 3 244 ? 20.977 27.414 36.224 1.00 21.19 244 ASN C CA 1
ATOM 9010 C C . ASN C 3 244 ? 19.956 26.563 35.463 1.00 22.84 244 ASN C C 1
ATOM 9011 O O . ASN C 3 244 ? 18.836 26.385 35.952 1.00 26.41 244 ASN C O 1
ATOM 9022 N N . VAL C 3 245 ? 20.323 26.049 34.287 1.00 23.04 245 VAL C N 1
ATOM 9023 C CA . VAL C 3 245 ? 19.337 25.450 33.381 1.00 21.94 245 VAL C CA 1
ATOM 9024 C C . VAL C 3 245 ? 19.273 23.932 33.487 1.00 25.13 245 VAL C C 1
ATOM 9025 O O . VAL C 3 245 ? 18.363 23.305 32.941 1.00 28.76 245 VAL C O 1
ATOM 9038 N N . GLY C 3 246 ? 20.218 23.352 34.218 1.00 25.55 246 GLY C N 1
ATOM 9039 C CA . GLY C 3 246 ? 20.274 21.912 34.379 1.00 24.98 246 GLY C CA 1
ATOM 9040 C C . GLY C 3 246 ? 21.693 21.451 34.610 1.00 24.97 246 GLY C C 1
ATOM 9041 O O . GLY C 3 246 ? 22.544 22.207 35.096 1.00 23.16 246 GLY C O 1
ATOM 9045 N N . GLU C 3 247 ? 21.948 20.202 34.260 1.00 23.18 247 GLU C N 1
ATOM 9046 C CA . GLU C 3 247 ? 23.259 19.606 34.468 1.00 21.97 247 GLU C CA 1
ATOM 9047 C C . GLU C 3 247 ? 23.597 18.652 33.350 1.00 22.22 247 GLU C C 1
ATOM 9048 O O . GLU C 3 247 ? 22.699 18.114 32.694 1.00 25.07 247 GLU C O 1
ATOM 9060 N N . LEU C 3 248 ? 24.894 18.457 33.136 1.00 20.68 248 LEU C N 1
ATOM 9061 C CA . LEU C 3 248 ? 25.400 17.492 32.180 1.00 22.15 248 LEU C CA 1
ATOM 9062 C C . LEU C 3 248 ? 26.267 16.463 32.871 1.00 21.62 248 LEU C C 1
ATOM 9063 O O . LEU C 3 248 ? 27.135 16.810 33.686 1.00 20.96 248 LEU C O 1
ATOM 9079 N N . LEU C 3 249 ? 26.041 15.200 32.528 1.00 17.20 249 LEU C N 1
ATOM 9080 C CA . LEU C 3 249 ? 26.963 14.134 32.873 1.00 18.82 249 LEU C CA 1
ATOM 9081 C C . LEU C 3 249 ? 28.138 14.160 31.909 1.00 18.16 249 LEU C C 1
ATOM 9082 O O . LEU C 3 249 ? 27.980 14.035 30.690 1.00 18.82 249 LEU C O 1
ATOM 9098 N N . MET C 3 250 ? 29.328 14.339 32.453 1.00 18.62 250 MET C N 1
ATOM 9099 C CA . MET C 3 250 ? 30.509 14.451 31.618 1.00 21.60 250 MET C CA 1
ATOM 9100 C C . MET C 3 250 ? 31.711 13.744 32.223 1.00 18.49 250 MET C C 1
ATOM 9101 O O . MET C 3 250 ? 31.756 13.492 33.425 1.00 20.26 250 MET C O 1
ATOM 9115 N N . THR C 3 251 ? 32.685 13.460 31.376 1.00 16.19 251 THR C N 1
ATOM 9116 C CA . THR C 3 251 ? 33.924 12.812 31.805 1.00 18.30 251 THR C CA 1
ATOM 9117 C C . THR C 3 251 ? 35.093 13.692 31.388 1.00 20.64 251 THR C C 1
ATOM 9118 O O . THR C 3 251 ? 35.189 14.088 30.223 1.00 17.58 251 THR C O 1
ATOM 9129 N N . GLU C 3 252 ? 35.974 13.972 32.344 1.00 18.89 252 GLU C N 1
ATOM 9130 C CA . GLU C 3 252 ? 37.144 14.832 32.140 1.00 17.59 252 GLU C CA 1
ATOM 9131 C C . GLU C 3 252 ? 38.407 14.039 32.392 1.00 19.98 252 GLU C C 1
ATOM 9132 O O . GLU C 3 252 ? 38.529 13.378 33.418 1.00 20.87 252 GLU C O 1
ATOM 9144 N N . CYS C 3 253 ? 39.352 14.128 31.464 1.00 17.70 253 CYS C N 1
ATOM 9145 C CA . CYS C 3 253 ? 40.632 13.451 31.606 1.00 17.00 253 CYS C CA 1
ATOM 9146 C C . CYS C 3 253 ? 41.754 14.476 31.549 1.00 19.33 253 CYS C C 1
ATOM 9147 O O . CYS C 3 253 ? 41.798 15.301 30.629 1.00 18.96 253 CYS C O 1
ATOM 9155 N N . GLU C 3 254 ? 42.638 14.420 32.537 1.00 19.40 254 GLU C N 1
ATOM 9156 C CA . GLU C 3 254 ? 43.870 15.189 32.516 1.00 19.32 254 GLU C CA 1
ATOM 9157 C C . GLU C 3 254 ? 45.066 14.270 32.526 1.00 20.20 254 GLU C C 1
ATOM 9158 O O . GLU C 3 254 ? 45.249 13.503 33.468 1.00 20.14 254 GLU C O 1
ATOM 9170 N N . MET C 3 255 ? 45.873 14.366 31.478 1.00 17.79 255 MET C N 1
ATOM 9171 C CA . MET C 3 255 ? 47.096 13.576 31.340 1.00 20.14 255 MET C CA 1
ATOM 9172 C C . MET C 3 255 ? 48.306 14.384 31.757 1.00 20.57 255 MET C C 1
ATOM 9173 O O . MET C 3 255 ? 48.432 15.553 31.400 1.00 19.04 255 MET C O 1
ATOM 9187 N N . VAL C 3 256 ? 49.190 13.762 32.526 1.00 15.28 256 VAL C N 1
ATOM 9188 C CA . VAL C 3 256 ? 50.507 14.321 32.772 1.00 15.90 256 VAL C CA 1
ATOM 9189 C C . VAL C 3 256 ? 51.402 13.848 31.643 1.00 19.77 256 VAL C C 1
ATOM 9190 O O . VAL C 3 256 ? 51.400 12.670 31.309 1.00 21.02 256 VAL C O 1
ATOM 9203 N N . ASN C 3 257 ? 52.179 14.758 31.073 1.00 16.96 257 ASN C N 1
ATOM 9204 C CA . ASN C 3 257 ? 53.099 14.414 29.998 1.00 16.08 257 ASN C CA 1
ATOM 9205 C C . ASN C 3 257 ? 54.521 14.830 30.362 1.00 22.38 257 ASN C C 1
ATOM 9206 O O . ASN C 3 257 ? 54.755 15.366 31.446 1.00 22.64 257 ASN C O 1
ATOM 9217 N N . GLY C 3 258 ? 55.464 14.536 29.465 1.00 19.94 258 GLY C N 1
ATOM 9218 C CA . GLY C 3 258 ? 56.886 14.642 29.753 1.00 19.53 258 GLY C CA 1
ATOM 9219 C C . GLY C 3 258 ? 57.286 16.001 30.284 1.00 21.85 258 GLY C C 1
ATOM 9220 O O . GLY C 3 258 ? 56.774 17.021 29.805 1.00 22.10 258 GLY C O 1
ATOM 9224 N N . PHE C 3 259 ? 58.181 16.042 31.268 1.00 23.27 259 PHE C N 1
ATOM 9225 C CA . PHE C 3 259 ? 58.587 17.337 31.775 1.00 24.36 259 PHE C CA 1
ATOM 9226 C C . PHE C 3 259 ? 59.538 18.026 30.812 1.00 27.33 259 PHE C C 1
ATOM 9227 O O . PHE C 3 259 ? 60.223 17.388 30.004 1.00 24.52 259 PHE C O 1
ATOM 9244 N N . ILE C 3 260 ? 59.510 19.353 30.879 1.00 29.69 260 ILE C N 1
ATOM 9245 C CA . ILE C 3 260 ? 60.420 20.200 30.133 1.00 28.95 260 ILE C CA 1
ATOM 9246 C C . ILE C 3 260 ? 61.192 21.084 31.093 1.00 28.71 260 ILE C C 1
ATOM 9247 O O . ILE C 3 260 ? 60.799 21.267 32.261 1.00 28.07 260 ILE C O 1
ATOM 9263 N N . ASP C 3 261 ? 62.286 21.638 30.592 1.00 28.79 261 ASP C N 1
ATOM 9264 C CA . ASP C 3 261 ? 63.160 22.492 31.393 1.00 28.09 261 ASP C CA 1
ATOM 9265 C C . ASP C 3 261 ? 63.317 23.822 30.682 1.00 33.90 261 ASP C C 1
ATOM 9266 O O . ASP C 3 261 ? 64.251 24.002 29.908 1.00 37.40 261 ASP C O 1
ATOM 9275 N N . PRO C 3 262 ? 62.393 24.763 30.936 1.00 38.44 262 PRO C N 1
ATOM 9276 C CA . PRO C 3 262 ? 62.499 26.046 30.243 1.00 47.01 262 PRO C CA 1
ATOM 9277 C C . PRO C 3 262 ? 63.596 26.935 30.823 1.00 45.72 262 PRO C C 1
ATOM 9278 O O . PRO C 3 262 ? 64.030 26.745 31.968 1.00 40.18 262 PRO C O 1
ATOM 9289 N N . PRO C 3 263 ? 64.046 27.916 30.034 1.00 48.66 263 PRO C N 1
ATOM 9290 C CA . PRO C 3 263 ? 65.050 28.870 30.513 1.00 53.28 263 PRO C CA 1
ATOM 9291 C C . PRO C 3 263 ? 64.540 29.716 31.671 1.00 51.55 263 PRO C C 1
ATOM 9292 O O . PRO C 3 263 ? 63.455 30.282 31.579 1.00 58.15 263 PRO C O 1
ATOM 9303 N N . GLY C 3 264 ? 65.310 29.795 32.746 1.00 58.58 264 GLY C N 1
ATOM 9304 C CA . GLY C 3 264 ? 64.962 30.662 33.856 1.00 63.46 264 GLY C CA 1
ATOM 9305 C C . GLY C 3 264 ? 64.133 29.982 34.926 1.00 66.12 264 GLY C C 1
ATOM 9306 O O . GLY C 3 264 ? 64.503 30.023 36.105 1.00 73.45 264 GLY C O 1
ATOM 9310 N N . GLU C 3 265 ? 63.026 29.352 34.532 1.00 54.78 265 GLU C N 1
ATOM 9311 C CA . GLU C 3 265 ? 62.117 28.756 35.510 1.00 45.63 265 GLU C CA 1
ATOM 9312 C C . GLU C 3 265 ? 62.383 27.260 35.744 1.00 37.92 265 GLU C C 1
ATOM 9313 O O . GLU C 3 265 ? 63.034 26.589 34.930 1.00 35.20 265 GLU C O 1
ATOM 9325 N N . PRO C 3 266 ? 61.893 26.738 36.881 1.00 36.14 266 PRO C N 1
ATOM 9326 C CA . PRO C 3 266 ? 62.165 25.334 37.192 1.00 33.24 266 PRO C CA 1
ATOM 9327 C C . PRO C 3 266 ? 61.559 24.393 36.151 1.00 27.74 266 PRO C C 1
ATOM 9328 O O . PRO C 3 266 ? 60.556 24.734 35.504 1.00 31.86 266 PRO C O 1
ATOM 9339 N N . PRO C 3 267 ? 62.165 23.213 35.972 1.00 30.29 267 PRO C N 1
ATOM 9340 C CA . PRO C 3 267 ? 61.512 22.233 35.091 1.00 25.76 267 PRO C CA 1
ATOM 9341 C C . PRO C 3 267 ? 60.152 21.794 35.635 1.00 26.18 267 PRO C C 1
ATOM 9342 O O . PRO C 3 267 ? 59.932 21.835 36.847 1.00 27.78 267 PRO C O 1
ATOM 9353 N N . HIS C 3 268 ? 59.256 21.385 34.739 1.00 23.35 268 HIS C N 1
ATOM 9354 C CA . HIS C 3 268 ? 57.888 21.009 35.108 1.00 23.94 268 HIS C CA 1
ATOM 9355 C C . HIS C 3 268 ? 57.232 20.089 34.087 1.00 24.35 268 HIS C C 1
ATOM 9356 O O . HIS C 3 268 ? 57.600 20.078 32.912 1.00 21.48 268 HIS C O 1
ATOM 9370 N N . PHE C 3 269 ? 56.233 19.333 34.531 1.00 22.57 269 PHE C N 1
ATOM 9371 C CA . PHE C 3 269 ? 55.456 18.496 33.637 1.00 20.02 269 PHE C CA 1
ATOM 9372 C C . PHE C 3 269 ? 54.653 19.312 32.635 1.00 23.09 269 PHE C C 1
ATOM 9373 O O . PHE C 3 269 ? 54.262 20.447 32.912 1.00 22.20 269 PHE C O 1
ATOM 9390 N N . THR C 3 270 ? 54.412 18.708 31.476 1.00 20.48 270 THR C N 1
ATOM 9391 C CA . THR C 3 270 ? 53.435 19.213 30.514 1.00 20.04 270 THR C CA 1
ATOM 9392 C C . THR C 3 270 ? 52.157 18.391 30.667 1.00 19.88 270 THR C C 1
ATOM 9393 O O . THR C 3 270 ? 52.100 17.513 31.529 1.00 19.42 270 THR C O 1
ATOM 9404 N N . ARG C 3 271 ? 51.131 18.687 29.875 1.00 18.02 271 ARG C N 1
ATOM 9405 C CA . ARG C 3 271 ? 49.819 18.087 30.106 1.00 16.79 271 ARG C CA 1
ATOM 9406 C C . ARG C 3 271 ? 48.924 18.070 28.888 1.00 18.32 271 ARG C C 1
ATOM 9407 O O . ARG C 3 271 ? 49.147 18.800 27.910 1.00 19.50 271 ARG C O 1
ATOM 9428 N N . GLY C 3 272 ? 47.889 17.226 28.966 1.00 18.02 272 GLY C N 1
ATOM 9429 C CA . GLY C 3 272 ? 46.859 17.144 27.944 1.00 17.41 272 GLY C CA 1
ATOM 9430 C C . GLY C 3 272 ? 45.487 17.073 28.592 1.00 16.03 272 GLY C C 1
ATOM 9431 O O . GLY C 3 272 ? 45.350 16.726 29.778 1.00 19.82 272 GLY C O 1
ATOM 9435 N N . TYR C 3 273 ? 44.474 17.417 27.806 1.00 14.26 273 TYR C N 1
ATOM 9436 C CA . TYR C 3 273 ? 43.109 17.562 28.287 1.00 14.28 273 TYR C CA 1
ATOM 9437 C C . TYR C 3 273 ? 42.092 16.890 27.361 1.00 14.55 273 TYR C C 1
ATOM 9438 O O . TYR C 3 273 ? 42.124 17.069 26.133 1.00 18.00 273 TYR C O 1
ATOM 9456 N N . GLY C 3 274 ? 41.176 16.129 27.960 1.00 17.53 274 GLY C N 1
ATOM 9457 C CA . GLY C 3 274 ? 40.073 15.526 27.243 1.00 17.27 274 GLY C CA 1
ATOM 9458 C C . GLY C 3 274 ? 38.775 15.736 27.999 1.00 20.76 274 GLY C C 1
ATOM 9459 O O . GLY C 3 274 ? 38.759 15.737 29.222 1.00 18.47 274 GLY C O 1
ATOM 9463 N N . LEU C 3 275 ? 37.683 15.880 27.259 1.00 20.14 275 LEU C N 1
ATOM 9464 C CA . LEU C 3 275 ? 36.383 16.143 27.844 1.00 20.10 275 LEU C CA 1
ATOM 9465 C C . LEU C 3 275 ? 35.311 15.623 26.902 1.00 19.29 275 LEU C C 1
ATOM 9466 O O . LEU C 3 275 ? 35.307 15.978 25.729 1.00 19.91 275 LEU C O 1
ATOM 9482 N N . VAL C 3 276 ? 34.420 14.777 27.419 1.00 16.66 276 VAL C N 1
ATOM 9483 C CA . VAL C 3 276 ? 33.364 14.178 26.603 1.00 17.02 276 VAL C CA 1
ATOM 9484 C C . VAL C 3 276 ? 32.050 14.147 27.386 1.00 17.10 276 VAL C C 1
ATOM 9485 O O . VAL C 3 276 ? 32.040 14.344 28.601 1.00 18.24 276 VAL C O 1
ATOM 9498 N N . PHE C 3 277 ? 30.953 13.890 26.677 1.00 16.59 277 PHE C N 1
ATOM 9499 C CA . PHE C 3 277 ? 29.652 13.664 27.312 1.00 16.72 277 PHE C CA 1
ATOM 9500 C C . PHE C 3 277 ? 29.531 12.212 27.771 1.00 19.20 277 PHE C C 1
ATOM 9501 O O . PHE C 3 277 ? 29.958 11.284 27.073 1.00 21.46 277 PHE C O 1
ATOM 9518 N N . GLY C 3 278 ? 28.955 12.011 28.950 1.00 17.86 278 GLY C N 1
ATOM 9519 C CA . GLY C 3 278 ? 28.635 10.679 29.420 1.00 20.55 278 GLY C CA 1
ATOM 9520 C C . GLY C 3 278 ? 29.769 10.062 30.209 1.00 24.29 278 GLY C C 1
ATOM 9521 O O . GLY C 3 278 ? 30.633 10.773 30.739 1.00 20.19 278 GLY C O 1
ATOM 9525 N N . MET C 3 279 ? 29.744 8.735 30.289 1.00 20.68 279 MET C N 1
ATOM 9526 C CA . MET C 3 279 ? 30.686 7.970 31.103 1.00 19.85 279 MET C CA 1
ATOM 9527 C C . MET C 3 279 ? 31.842 7.381 30.312 1.00 20.75 279 MET C C 1
ATOM 9528 O O . MET C 3 279 ? 32.874 7.016 30.887 1.00 20.90 279 MET C O 1
ATOM 9542 N N . SER C 3 280 ? 31.671 7.235 29.004 1.00 18.22 280 SER C N 1
ATOM 9543 C CA . SER C 3 280 ? 32.672 6.527 28.203 1.00 21.02 280 SER C CA 1
ATOM 9544 C C . SER C 3 280 ? 33.976 7.312 28.135 1.00 21.02 280 SER C C 1
ATOM 9545 O O . SER C 3 280 ? 34.029 8.404 27.581 1.00 23.28 280 SER C O 1
ATOM 9553 N N . GLU C 3 281 ? 35.035 6.715 28.662 1.00 20.04 281 GLU C N 1
ATOM 9554 C CA . GLU C 3 281 ? 36.301 7.412 28.914 1.00 20.71 281 GLU C CA 1
ATOM 9555 C C . GLU C 3 281 ? 37.329 7.392 27.795 1.00 17.54 281 GLU C C 1
ATOM 9556 O O . GLU C 3 281 ? 38.157 8.303 27.705 1.00 19.20 281 GLU C O 1
ATOM 9568 N N . ARG C 3 282 ? 37.361 6.327 26.993 1.00 17.00 282 ARG C N 1
ATOM 9569 C CA . ARG C 3 282 ? 38.526 6.112 26.175 1.00 14.89 282 ARG C CA 1
ATOM 9570 C C . ARG C 3 282 ? 38.684 7.254 25.169 1.00 15.02 282 ARG C C 1
ATOM 9571 O O . ARG C 3 282 ? 39.803 7.604 24.834 1.00 16.40 282 ARG C O 1
ATOM 9592 N N . LYS C 3 283 ? 37.576 7.859 24.734 1.00 16.63 283 LYS C N 1
ATOM 9593 C CA . LYS C 3 283 ? 37.636 9.012 23.833 1.00 17.51 283 LYS C CA 1
ATOM 9594 C C . LYS C 3 283 ? 38.311 10.208 24.536 1.00 17.29 283 LYS C C 1
ATOM 9595 O O . LYS C 3 283 ? 39.133 10.915 23.932 1.00 16.39 283 LYS C O 1
ATOM 9614 N N . ALA C 3 284 ? 37.944 10.441 25.796 1.00 15.31 284 ALA C N 1
ATOM 9615 C CA . ALA C 3 284 ? 38.538 11.530 26.567 1.00 14.48 284 ALA C CA 1
ATOM 9616 C C . ALA C 3 284 ? 40.044 11.303 26.702 1.00 15.83 284 ALA C C 1
ATOM 9617 O O . ALA C 3 284 ? 40.833 12.235 26.613 1.00 16.90 284 ALA C O 1
ATOM 9624 N N . MET C 3 285 ? 40.437 10.054 26.907 1.00 18.14 285 MET C N 1
ATOM 9625 C CA . MET C 3 285 ? 41.857 9.741 27.044 1.00 17.42 285 MET C CA 1
ATOM 9626 C C . MET C 3 285 ? 42.587 9.974 25.722 1.00 16.37 285 MET C C 1
ATOM 9627 O O . MET C 3 285 ? 43.667 10.568 25.697 1.00 15.98 285 MET C O 1
ATOM 9641 N N . ALA C 3 286 ? 41.991 9.510 24.626 1.00 15.56 286 ALA C N 1
ATOM 9642 C CA . ALA C 3 286 ? 42.594 9.685 23.303 1.00 18.40 286 ALA C CA 1
ATOM 9643 C C . ALA C 3 286 ? 42.705 11.175 22.974 1.00 15.99 286 ALA C C 1
ATOM 9644 O O . ALA C 3 286 ? 43.708 11.651 22.442 1.00 16.29 286 ALA C O 1
ATOM 9651 N N . MET C 3 287 ? 41.653 11.906 23.307 1.00 15.81 287 MET C N 1
ATOM 9652 C CA . MET C 3 287 ? 41.621 13.347 23.092 1.00 13.60 287 MET C CA 1
ATOM 9653 C C . MET C 3 287 ? 42.770 14.051 23.823 1.00 14.27 287 MET C C 1
ATOM 9654 O O . MET C 3 287 ? 43.481 14.874 23.235 1.00 16.60 287 MET C O 1
ATOM 9668 N N . ALA C 3 288 ? 42.983 13.701 25.084 1.00 16.90 288 ALA C N 1
ATOM 9669 C CA . ALA C 3 288 ? 44.078 14.273 25.861 1.00 15.98 288 ALA C CA 1
ATOM 9670 C C . ALA C 3 288 ? 45.454 13.935 25.276 1.00 14.78 288 ALA C C 1
ATOM 9671 O O . ALA C 3 288 ? 46.352 14.780 25.266 1.00 16.08 288 ALA C O 1
ATOM 9678 N N . LEU C 3 289 ? 45.630 12.709 24.815 1.00 13.45 289 LEU C N 1
ATOM 9679 C CA . LEU C 3 289 ? 46.925 12.270 24.304 1.00 14.46 289 LEU C CA 1
ATOM 9680 C C . LEU C 3 289 ? 47.243 12.944 22.974 1.00 17.87 289 LEU C C 1
ATOM 9681 O O . LEU C 3 289 ? 48.364 13.375 22.741 1.00 16.50 289 LEU C O 1
ATOM 9697 N N . VAL C 3 290 ? 46.245 13.078 22.112 1.00 17.74 290 VAL C N 1
ATOM 9698 C CA . VAL C 3 290 ? 46.465 13.751 20.833 1.00 16.21 290 VAL C CA 1
ATOM 9699 C C . VAL C 3 290 ? 46.537 15.273 21.026 1.00 17.95 290 VAL C C 1
ATOM 9700 O O . VAL C 3 290 ? 47.283 15.941 20.293 1.00 15.70 290 VAL C O 1
ATOM 9713 N N . ASP C 3 291 ? 45.816 15.806 22.016 1.00 15.43 291 ASP C N 1
ATOM 9714 C CA . ASP C 3 291 ? 45.968 17.221 22.411 1.00 16.45 291 ASP C CA 1
ATOM 9715 C C . ASP C 3 291 ? 47.441 17.492 22.675 1.00 17.58 291 ASP C C 1
ATOM 9716 O O . ASP C 3 291 ? 48.024 18.420 22.110 1.00 17.39 291 ASP C O 1
ATOM 9725 N N . ARG C 3 292 ? 48.074 16.667 23.499 1.00 15.95 292 ARG C N 1
ATOM 9726 C CA . ARG C 3 292 ? 49.475 16.929 23.842 1.00 16.25 292 ARG C CA 1
ATOM 9727 C C . ARG C 3 292 ? 50.341 16.802 22.596 1.00 15.89 292 ARG C C 1
ATOM 9728 O O . ARG C 3 292 ? 51.230 17.613 22.380 1.00 15.75 292 ARG C O 1
ATOM 9749 N N . ALA C 3 293 ? 50.073 15.792 21.771 1.00 16.83 293 ALA C N 1
ATOM 9750 C CA . ALA C 3 293 ? 50.843 15.607 20.538 1.00 16.40 293 ALA C CA 1
ATOM 9751 C C . ALA C 3 293 ? 50.811 16.864 19.679 1.00 18.47 293 ALA C C 1
ATOM 9752 O O . ALA C 3 293 ? 51.828 17.292 19.144 1.00 16.99 293 ALA C O 1
ATOM 9759 N N . LEU C 3 294 ? 49.642 17.469 19.577 1.00 18.59 294 LEU C N 1
ATOM 9760 C CA . LEU C 3 294 ? 49.463 18.659 18.732 1.00 16.85 294 LEU C CA 1
ATOM 9761 C C . LEU C 3 294 ? 49.859 19.964 19.416 1.00 21.00 294 LEU C C 1
ATOM 9762 O O . LEU C 3 294 ? 49.705 21.036 18.829 1.00 20.26 294 LEU C O 1
ATOM 9778 N N . GLN C 3 295 ? 50.385 19.884 20.635 1.00 18.35 295 GLN C N 1
ATOM 9779 C CA . GLN C 3 295 ? 51.022 21.033 21.257 1.00 19.32 295 GLN C CA 1
ATOM 9780 C C . GLN C 3 295 ? 52.455 21.180 20.758 1.00 23.23 295 GLN C C 1
ATOM 9781 O O . GLN C 3 295 ? 53.177 22.066 21.206 1.00 23.18 295 GLN C O 1
ATOM 9795 N N . ALA C 3 296 ? 52.864 20.325 19.819 1.00 22.52 296 ALA C N 1
ATOM 9796 C CA . ALA C 3 296 ? 54.221 20.412 19.264 1.00 24.49 296 ALA C CA 1
ATOM 9797 C C . ALA C 3 296 ? 54.667 21.844 18.882 1.00 25.48 296 ALA C C 1
ATOM 9798 O O . ALA C 3 296 ? 55.783 22.246 19.223 1.00 29.66 296 ALA C O 1
ATOM 9805 N N . PRO C 3 297 ? 53.803 22.628 18.212 1.00 27.96 297 PRO C N 1
ATOM 9806 C CA . PRO C 3 297 ? 54.285 23.968 17.830 1.00 36.53 297 PRO C CA 1
ATOM 9807 C C . PRO C 3 297 ? 54.610 24.867 19.026 1.00 43.11 297 PRO C C 1
ATOM 9808 O O . PRO C 3 297 ? 55.596 25.600 18.992 1.00 38.29 297 PRO C O 1
ATOM 9819 N N . GLU C 3 298 ? 53.783 24.819 20.065 1.00 33.10 298 GLU C N 1
ATOM 9820 C CA . GLU C 3 298 ? 54.014 25.635 21.259 1.00 31.33 298 GLU C CA 1
ATOM 9821 C C . GLU C 3 298 ? 55.309 25.255 21.973 1.00 36.47 298 GLU C C 1
ATOM 9822 O O . GLU C 3 298 ? 55.911 26.074 22.655 1.00 36.31 298 GLU C O 1
ATOM 9834 N N . TYR C 3 299 ? 55.725 24.004 21.833 1.00 31.08 299 TYR C N 1
ATOM 9835 C CA . TYR C 3 299 ? 56.907 23.515 22.525 1.00 28.48 299 TYR C CA 1
ATOM 9836 C C . TYR C 3 299 ? 58.099 23.357 21.594 1.00 32.35 299 TYR C C 1
ATOM 9837 O O . TYR C 3 299 ? 59.128 22.827 21.999 1.00 35.08 299 TYR C O 1
ATOM 9855 N N . GLY C 3 300 ? 57.959 23.810 20.352 1.00 33.82 300 GLY C N 1
ATOM 9856 C CA . GLY C 3 300 ? 59.049 23.725 19.393 1.00 41.58 300 GLY C CA 1
ATOM 9857 C C . GLY C 3 300 ? 59.492 22.294 19.170 1.00 41.63 300 GLY C C 1
ATOM 9858 O O . GLY C 3 300 ? 60.678 22.019 18.997 1.00 35.11 300 GLY C O 1
ATOM 9862 N N . GLU C 3 301 ? 58.531 21.375 19.184 1.00 34.05 301 GLU C N 1
ATOM 9863 C CA . GLU C 3 301 ? 58.818 19.965 18.973 1.00 31.25 301 GLU C CA 1
ATOM 9864 C C . GLU C 3 301 ? 58.739 19.632 17.488 1.00 31.63 301 GLU C C 1
ATOM 9865 O O . GLU C 3 301 ? 57.852 20.106 16.781 1.00 37.08 301 GLU C O 1
ATOM 9877 N N . HIS C 3 302 ? 59.693 18.841 17.022 1.00 34.30 302 HIS C N 1
ATOM 9878 C CA . HIS C 3 302 ? 59.679 18.350 15.650 1.00 41.97 302 HIS C CA 1
ATOM 9879 C C . HIS C 3 302 ? 58.762 17.135 15.554 1.00 35.22 302 HIS C C 1
ATOM 9880 O O . HIS C 3 302 ? 58.939 16.160 16.279 1.00 36.01 302 HIS C O 1
ATOM 9894 N N . ALA C 3 303 ? 57.789 17.207 14.654 1.00 34.80 303 ALA C N 1
ATOM 9895 C CA . ALA C 3 303 ? 56.833 16.123 14.487 1.00 33.85 303 ALA C CA 1
ATOM 9896 C C . ALA C 3 303 ? 57.510 14.922 13.853 1.00 35.97 303 ALA C C 1
ATOM 9897 O O . ALA C 3 303 ? 57.939 14.979 12.698 1.00 46.05 303 ALA C O 1
ATOM 9904 N N . THR C 3 304 ? 57.603 13.840 14.617 1.00 32.24 304 THR C N 1
ATOM 9905 C CA . THR C 3 304 ? 58.188 12.599 14.134 1.00 33.66 304 THR C CA 1
ATOM 9906 C C . THR C 3 304 ? 57.139 11.519 13.864 1.00 36.62 304 THR C C 1
ATOM 9907 O O . THR C 3 304 ? 57.429 10.557 13.161 1.00 41.22 304 THR C O 1
ATOM 9918 N N . GLY C 3 305 ? 55.932 11.675 14.405 1.00 20.73 305 GLY C N 1
ATOM 9919 C CA . GLY C 3 305 ? 54.865 10.733 14.137 1.00 17.43 305 GLY C CA 1
ATOM 9920 C C . GLY C 3 305 ? 53.628 11.407 13.589 1.00 18.98 305 GLY C C 1
ATOM 9921 O O . GLY C 3 305 ? 53.444 12.592 13.805 1.00 17.91 305 GLY C O 1
ATOM 9925 N N . PRO C 3 306 ? 52.753 10.648 12.925 1.00 18.82 306 PRO C N 1
ATOM 9926 C CA . PRO C 3 306 ? 51.558 11.263 12.349 1.00 20.78 306 PRO C CA 1
ATOM 9927 C C . PRO C 3 306 ? 50.674 11.991 13.357 1.00 20.01 306 PRO C C 1
ATOM 9928 O O . PRO C 3 306 ? 50.011 12.949 12.955 1.00 17.22 306 PRO C O 1
ATOM 9939 N N . ALA C 3 307 ? 50.628 11.548 14.616 1.00 16.75 307 ALA C N 1
ATOM 9940 C CA . ALA C 3 307 ? 49.764 12.173 15.614 1.00 14.26 307 ALA C CA 1
ATOM 9941 C C . ALA C 3 307 ? 50.152 13.618 15.919 1.00 15.50 307 ALA C C 1
ATOM 9942 O O . ALA C 3 307 ? 49.367 14.365 16.497 1.00 15.82 307 ALA C O 1
ATOM 9949 N N . GLN C 3 308 ? 51.375 13.979 15.560 1.00 16.24 308 GLN C N 1
ATOM 9950 C CA . GLN C 3 308 ? 51.903 15.320 15.767 1.00 15.33 308 GLN C CA 1
ATOM 9951 C C . GLN C 3 308 ? 51.706 16.206 14.541 1.00 17.21 308 GLN C C 1
ATOM 9952 O O . GLN C 3 308 ? 52.077 17.386 14.562 1.00 19.64 308 GLN C O 1
ATOM 9966 N N . ASP C 3 309 ? 51.170 15.624 13.469 1.00 17.14 309 ASP C N 1
ATOM 9967 C CA . ASP C 3 309 ? 51.022 16.317 12.171 1.00 16.20 309 ASP C CA 1
ATOM 9968 C C . ASP C 3 309 ? 49.635 16.943 12.146 1.00 19.77 309 ASP C C 1
ATOM 9969 O O . ASP C 3 309 ? 48.649 16.252 11.942 1.00 19.67 309 ASP C O 1
ATOM 9978 N N . GLU C 3 310 ? 49.565 18.252 12.370 1.00 17.50 310 GLU C N 1
ATOM 9979 C CA . GLU C 3 310 ? 48.281 18.877 12.657 1.00 18.30 310 GLU C CA 1
ATOM 9980 C C . GLU C 3 310 ? 47.267 18.682 11.537 1.00 15.46 310 GLU C C 1
ATOM 9981 O O . GLU C 3 310 ? 46.133 18.276 11.775 1.00 17.04 310 GLU C O 1
ATOM 9993 N N . GLU C 3 311 ? 47.663 19.024 10.321 1.00 17.91 311 GLU C N 1
ATOM 9994 C CA . GLU C 3 311 ? 46.739 18.880 9.196 1.00 17.74 311 GLU C CA 1
ATOM 9995 C C . GLU C 3 311 ? 46.372 17.428 8.971 1.00 19.20 311 GLU C C 1
ATOM 9996 O O . GLU C 3 311 ? 45.193 17.106 8.767 1.00 19.05 311 GLU C O 1
ATOM 10008 N N . PHE C 3 312 ? 47.344 16.517 9.046 1.00 16.83 312 PHE C N 1
ATOM 10009 C CA . PHE C 3 312 ? 47.005 15.130 8.816 1.00 15.63 312 PHE C CA 1
ATOM 10010 C C . PHE C 3 312 ? 46.033 14.591 9.853 1.00 16.19 312 PHE C C 1
ATOM 10011 O O . PHE C 3 312 ? 45.099 13.851 9.512 1.00 18.11 312 PHE C O 1
ATOM 10028 N N . VAL C 3 313 ? 46.228 14.941 11.118 1.00 15.19 313 VAL C N 1
ATOM 10029 C CA . VAL C 3 313 ? 45.324 14.467 12.154 1.00 15.20 313 VAL C CA 1
ATOM 10030 C C . VAL C 3 313 ? 43.917 15.059 11.978 1.00 15.92 313 VAL C C 1
ATOM 10031 O O . VAL C 3 313 ? 42.918 14.332 11.894 1.00 14.94 313 VAL C O 1
ATOM 10044 N N . LEU C 3 314 ? 43.844 16.376 11.932 1.00 15.35 314 LEU C N 1
ATOM 10045 C CA . LEU C 3 314 ? 42.547 17.050 12.005 1.00 14.82 314 LEU C CA 1
ATOM 10046 C C . LEU C 3 314 ? 41.767 16.968 10.707 1.00 16.03 314 LEU C C 1
ATOM 10047 O O . LEU C 3 314 ? 40.539 16.964 10.739 1.00 16.72 314 LEU C O 1
ATOM 10063 N N . ALA C 3 315 ? 42.449 16.924 9.565 1.00 12.98 315 ALA C N 1
ATOM 10064 C CA . ALA C 3 315 ? 41.728 16.855 8.285 1.00 14.79 315 ALA C CA 1
ATOM 10065 C C . ALA C 3 315 ? 41.018 15.523 8.115 1.00 15.75 315 ALA C C 1
ATOM 10066 O O . ALA C 3 315 ? 40.095 15.416 7.317 1.00 17.28 315 ALA C O 1
ATOM 10073 N N . HIS C 3 316 ? 41.469 14.504 8.836 1.00 14.60 316 HIS C N 1
ATOM 10074 C CA . HIS C 3 316 ? 40.919 13.168 8.660 1.00 14.18 316 HIS C CA 1
ATOM 10075 C C . HIS C 3 316 ? 40.240 12.650 9.926 1.00 14.18 316 HIS C C 1
ATOM 10076 O O . HIS C 3 316 ? 40.034 11.444 10.067 1.00 15.48 316 HIS C O 1
ATOM 10090 N N . ALA C 3 317 ? 39.845 13.564 10.813 1.00 13.04 317 ALA C N 1
ATOM 10091 C CA . ALA C 3 317 ? 39.307 13.168 12.133 1.00 15.00 317 ALA C CA 1
ATOM 10092 C C . ALA C 3 317 ? 37.783 13.017 12.231 1.00 13.46 317 ALA C C 1
ATOM 10093 O O . ALA C 3 317 ? 37.281 12.130 12.924 1.00 15.97 317 ALA C O 1
ATOM 10100 N N . ASP C 3 318 ? 37.050 13.898 11.572 1.00 14.11 318 ASP C N 1
ATOM 10101 C CA . ASP C 3 318 ? 35.592 13.971 11.743 1.00 14.10 318 ASP C CA 1
ATOM 10102 C C . ASP C 3 318 ? 34.912 12.925 10.856 1.00 16.32 318 ASP C C 1
ATOM 10103 O O . ASP C 3 318 ? 34.941 13.043 9.627 1.00 16.48 318 ASP C O 1
ATOM 10112 N N . ASN C 3 319 ? 34.274 11.919 11.452 1.00 16.35 319 ASN C N 1
ATOM 10113 C CA . ASN C 3 319 ? 33.788 10.823 10.608 1.00 14.62 319 ASN C CA 1
ATOM 10114 C C . ASN C 3 319 ? 32.585 11.237 9.797 1.00 15.32 319 ASN C C 1
ATOM 10115 O O . ASN C 3 319 ? 32.242 10.558 8.832 1.00 15.33 319 ASN C O 1
ATOM 10126 N N . VAL C 3 320 ? 31.969 12.359 10.139 1.00 14.03 320 VAL C N 1
ATOM 10127 C CA . VAL C 3 320 ? 30.932 12.918 9.275 1.00 14.90 320 VAL C CA 1
ATOM 10128 C C . VAL C 3 320 ? 31.523 13.283 7.893 1.00 19.62 320 VAL C C 1
ATOM 10129 O O . VAL C 3 320 ? 30.882 13.057 6.855 1.00 18.47 320 VAL C O 1
ATOM 10142 N N . GLU C 3 321 ? 32.765 13.773 7.879 1.00 15.50 321 GLU C N 1
ATOM 10143 C CA . GLU C 3 321 ? 33.511 14.019 6.645 1.00 15.80 321 GLU C CA 1
ATOM 10144 C C . GLU C 3 321 ? 34.076 12.713 6.057 1.00 15.96 321 GLU C C 1
ATOM 10145 O O . GLU C 3 321 ? 33.917 12.424 4.868 1.00 14.23 321 GLU C O 1
ATOM 10157 N N . VAL C 3 322 ? 34.751 11.931 6.902 1.00 13.88 322 VAL C N 1
ATOM 10158 C CA . VAL C 3 322 ? 35.451 10.732 6.470 1.00 12.97 322 VAL C CA 1
ATOM 10159 C C . VAL C 3 322 ? 34.526 9.679 5.855 1.00 13.01 322 VAL C C 1
ATOM 10160 O O . VAL C 3 322 ? 34.731 9.191 4.734 1.00 14.93 322 VAL C O 1
ATOM 10173 N N . ALA C 3 323 ? 33.517 9.292 6.622 1.00 13.48 323 ALA C N 1
ATOM 10174 C CA . ALA C 3 323 ? 32.599 8.237 6.179 1.00 13.34 323 ALA C CA 1
ATOM 10175 C C . ALA C 3 323 ? 31.768 8.697 4.978 1.00 13.29 323 ALA C C 1
ATOM 10176 O O . ALA C 3 323 ? 31.469 7.907 4.090 1.00 14.29 323 ALA C O 1
ATOM 10183 N N . GLY C 3 324 ? 31.416 9.980 4.940 1.00 12.91 324 GLY C N 1
ATOM 10184 C CA . GLY C 3 324 ? 30.700 10.514 3.809 1.00 15.56 324 GLY C CA 1
ATOM 10185 C C . GLY C 3 324 ? 31.489 10.346 2.514 1.00 14.93 324 GLY C C 1
ATOM 10186 O O . GLY C 3 324 ? 30.947 9.914 1.491 1.00 15.02 324 GLY C O 1
ATOM 10190 N N . PHE C 3 325 ? 32.768 10.686 2.538 1.00 13.14 325 PHE C N 1
ATOM 10191 C CA . PHE C 3 325 ? 33.547 10.641 1.299 1.00 12.54 325 PHE C CA 1
ATOM 10192 C C . PHE C 3 325 ? 33.957 9.221 0.943 1.00 13.15 325 PHE C C 1
ATOM 10193 O O . PHE C 3 325 ? 34.051 8.899 -0.234 1.00 14.97 325 PHE C O 1
ATOM 10210 N N . VAL C 3 326 ? 34.247 8.363 1.915 1.00 13.93 326 VAL C N 1
ATOM 10211 C CA . VAL C 3 326 ? 34.542 6.985 1.530 1.00 12.84 326 VAL C CA 1
ATOM 10212 C C . VAL C 3 326 ? 33.277 6.397 0.904 1.00 16.93 326 VAL C C 1
ATOM 10213 O O . VAL C 3 326 ? 33.339 5.758 -0.150 1.00 15.77 326 VAL C O 1
ATOM 10226 N N . SER C 3 327 ? 32.129 6.613 1.541 1.00 14.09 327 SER C N 1
ATOM 10227 C CA . SER C 3 327 ? 30.911 5.974 1.063 1.00 12.90 327 SER C CA 1
ATOM 10228 C C . SER C 3 327 ? 30.436 6.560 -0.262 1.00 15.08 327 SER C C 1
ATOM 10229 O O . SER C 3 327 ? 29.733 5.887 -1.020 1.00 15.39 327 SER C O 1
ATOM 10237 N N . HIS C 3 328 ? 30.841 7.789 -0.582 1.00 13.00 328 HIS C N 1
ATOM 10238 C CA . HIS C 3 328 ? 30.371 8.435 -1.814 1.00 13.06 328 HIS C CA 1
ATOM 10239 C C . HIS C 3 328 ? 30.859 7.712 -3.075 1.00 14.00 328 HIS C C 1
ATOM 10240 O O . HIS C 3 328 ? 30.331 7.933 -4.175 1.00 15.80 328 HIS C O 1
ATOM 10254 N N . LEU C 3 329 ? 31.855 6.839 -2.929 1.00 15.42 329 LEU C N 1
ATOM 10255 C CA . LEU C 3 329 ? 32.293 6.009 -4.050 1.00 14.92 329 LEU C CA 1
ATOM 10256 C C . LEU C 3 329 ? 31.150 5.132 -4.607 1.00 17.63 329 LEU C C 1
ATOM 10257 O O . LEU C 3 329 ? 31.217 4.693 -5.750 1.00 16.07 329 LEU C O 1
ATOM 10273 N N . LYS C 3 330 ? 30.099 4.913 -3.808 1.00 15.35 330 LYS C N 1
ATOM 10274 C CA . LYS C 3 330 ? 28.921 4.148 -4.227 1.00 16.64 330 LYS C CA 1
ATOM 10275 C C . LYS C 3 330 ? 28.023 4.915 -5.192 1.00 15.12 330 LYS C C 1
ATOM 10276 O O . LYS C 3 330 ? 27.195 4.322 -5.875 1.00 17.06 330 LYS C O 1
ATOM 10295 N N . LEU C 3 331 ? 28.180 6.232 -5.238 1.00 14.73 331 LEU C N 1
ATOM 10296 C CA . LEU C 3 331 ? 27.468 7.047 -6.211 1.00 14.15 331 LEU C CA 1
ATOM 10297 C C . LEU C 3 331 ? 27.886 6.660 -7.610 1.00 18.42 331 LEU C C 1
ATOM 10298 O O . LEU C 3 331 ? 29.018 6.197 -7.813 1.00 18.30 331 LEU C O 1
ATOM 10314 N N . PRO C 3 332 ? 27.002 6.871 -8.590 1.00 18.50 332 PRO C N 1
ATOM 10315 C CA . PRO C 3 332 ? 27.447 6.627 -9.966 1.00 16.84 332 PRO C CA 1
ATOM 10316 C C . PRO C 3 332 ? 28.676 7.455 -10.325 1.00 19.62 332 PRO C C 1
ATOM 10317 O O . PRO C 3 332 ? 28.747 8.628 -9.986 1.00 17.54 332 PRO C O 1
ATOM 10328 N N . HIS C 3 333 ? 29.645 6.825 -10.981 1.00 16.62 333 HIS C N 1
ATOM 10329 C CA . HIS C 3 333 ? 30.870 7.497 -11.395 1.00 19.23 333 HIS C CA 1
ATOM 10330 C C . HIS C 3 333 ? 31.188 7.087 -12.829 1.00 20.23 333 HIS C C 1
ATOM 10331 O O . HIS C 3 333 ? 32.349 7.042 -13.225 1.00 17.30 333 HIS C O 1
ATOM 10345 N N . TYR C 3 334 ? 30.170 6.753 -13.613 1.00 19.19 334 TYR C N 1
ATOM 10346 C CA . TYR C 3 334 ? 30.444 6.142 -14.908 1.00 15.51 334 TYR C CA 1
ATOM 10347 C C . TYR C 3 334 ? 30.978 7.132 -15.956 1.00 19.35 334 TYR C C 1
ATOM 10348 O O . TYR C 3 334 ? 31.713 6.730 -16.862 1.00 19.84 334 TYR C O 1
ATOM 10366 N N . VAL C 3 335 ? 30.635 8.413 -15.838 1.00 15.67 335 VAL C N 1
ATOM 10367 C CA . VAL C 3 335 ? 31.173 9.439 -16.735 1.00 17.35 335 VAL C CA 1
ATOM 10368 C C . VAL C 3 335 ? 32.701 9.551 -16.584 1.00 17.67 335 VAL C C 1
ATOM 10369 O O . VAL C 3 335 ? 33.426 9.579 -17.585 1.00 20.70 335 VAL C O 1
ATOM 10382 N N . ASP C 3 336 ? 33.165 9.622 -15.340 1.00 16.49 336 ASP C N 1
ATOM 10383 C CA . ASP C 3 336 ? 34.596 9.676 -15.049 1.00 16.19 336 ASP C CA 1
ATOM 10384 C C . ASP C 3 336 ? 35.293 8.370 -15.404 1.00 18.42 336 ASP C C 1
ATOM 10385 O O . ASP C 3 336 ? 36.374 8.385 -15.981 1.00 17.06 336 ASP C O 1
ATOM 10394 N N . PHE C 3 337 ? 34.676 7.242 -15.085 1.00 17.13 337 PHE C N 1
ATOM 10395 C CA . PHE C 3 337 ? 35.283 5.959 -15.424 1.00 19.19 337 PHE C CA 1
ATOM 10396 C C . PHE C 3 337 ? 35.380 5.790 -16.927 1.00 17.52 337 PHE C C 1
ATOM 10397 O O . PHE C 3 337 ? 36.355 5.244 -17.431 1.00 18.17 337 PHE C O 1
ATOM 10414 N N . GLN C 3 338 ? 34.397 6.294 -17.665 1.00 18.81 338 GLN C N 1
ATOM 10415 C CA . GLN C 3 338 ? 34.413 6.182 -19.116 1.00 20.40 338 GLN C CA 1
ATOM 10416 C C . GLN C 3 338 ? 35.559 7.009 -19.698 1.00 21.56 338 GLN C C 1
ATOM 10417 O O . GLN C 3 338 ? 36.186 6.608 -20.675 1.00 21.57 338 GLN C O 1
ATOM 10431 N N . ALA C 3 339 ? 35.827 8.163 -19.089 1.00 20.22 339 ALA C N 1
ATOM 10432 C CA . ALA C 3 339 ? 36.968 8.978 -19.480 1.00 20.57 339 ALA C CA 1
ATOM 10433 C C . ALA C 3 339 ? 38.283 8.207 -19.267 1.00 19.11 339 ALA C C 1
ATOM 10434 O O . ALA C 3 339 ? 39.174 8.250 -20.122 1.00 21.80 339 ALA C O 1
ATOM 10441 N N . GLU C 3 340 ? 38.380 7.469 -18.166 1.00 19.10 340 GLU C N 1
ATOM 10442 C CA . GLU C 3 340 ? 39.571 6.651 -17.908 1.00 19.26 340 GLU C CA 1
ATOM 10443 C C . GLU C 3 340 ? 39.678 5.508 -18.906 1.00 23.23 340 GLU C C 1
ATOM 10444 O O . GLU C 3 340 ? 40.766 5.223 -19.419 1.00 22.33 340 GLU C O 1
ATOM 10456 N N . LEU C 3 341 ? 38.551 4.843 -19.162 1.00 21.66 341 LEU C N 1
ATOM 10457 C CA . LEU C 3 341 ? 38.489 3.750 -20.136 1.00 23.48 341 LEU C CA 1
ATOM 10458 C C . LEU C 3 341 ? 38.913 4.203 -21.512 1.00 25.24 341 LEU C C 1
ATOM 10459 O O . LEU C 3 341 ? 39.622 3.482 -22.227 1.00 26.92 341 LEU C O 1
ATOM 10475 N N . GLU C 3 342 ? 38.467 5.400 -21.887 1.00 23.92 342 GLU C N 1
ATOM 10476 C CA . GLU C 3 342 ? 38.704 5.902 -23.240 1.00 28.55 342 GLU C CA 1
ATOM 10477 C C . GLU C 3 342 ? 40.220 6.015 -23.448 1.00 29.87 342 GLU C C 1
ATOM 10478 O O . GLU C 3 342 ? 40.761 5.648 -24.489 1.00 28.48 342 GLU C O 1
ATOM 10490 N N . LEU C 3 343 ? 40.913 6.462 -22.413 1.00 25.13 343 LEU C N 1
ATOM 10491 C CA . LEU C 3 343 ? 42.362 6.584 -22.469 1.00 26.38 343 LEU C CA 1
ATOM 10492 C C . LEU C 3 343 ? 43.044 5.227 -22.420 1.00 26.33 343 LEU C C 1
ATOM 10493 O O . LEU C 3 343 ? 43.955 4.955 -23.204 1.00 26.24 343 LEU C O 1
ATOM 10509 N N . LEU C 3 344 ? 42.618 4.380 -21.491 1.00 22.18 344 LEU C N 1
ATOM 10510 C CA . LEU C 3 344 ? 43.266 3.080 -21.313 1.00 22.05 344 LEU C CA 1
ATOM 10511 C C . LEU C 3 344 ? 43.168 2.246 -22.592 1.00 23.78 344 LEU C C 1
ATOM 10512 O O . LEU C 3 344 ? 44.132 1.594 -22.987 1.00 27.16 344 LEU C O 1
ATOM 10528 N N . LYS C 3 345 ? 42.003 2.272 -23.231 1.00 23.59 345 LYS C N 1
ATOM 10529 C CA . LYS C 3 345 ? 41.793 1.556 -24.490 1.00 26.07 345 LYS C CA 1
ATOM 10530 C C . LYS C 3 345 ? 42.759 2.062 -25.569 1.00 30.34 345 LYS C C 1
ATOM 10531 O O . LYS C 3 345 ? 43.292 1.286 -26.369 1.00 29.13 345 LYS C O 1
ATOM 10550 N N . ARG C 3 346 ? 42.957 3.374 -25.608 1.00 27.18 346 ARG C N 1
ATOM 10551 C CA . ARG C 3 346 ? 43.882 3.985 -26.557 1.00 30.82 346 ARG C CA 1
ATOM 10552 C C . ARG C 3 346 ? 45.308 3.519 -26.275 1.00 25.98 346 ARG C C 1
ATOM 10553 O O . ARG C 3 346 ? 46.064 3.224 -27.202 1.00 27.40 346 ARG C O 1
ATOM 10574 N N . LEU C 3 347 ? 45.671 3.461 -25.000 1.00 26.50 347 LEU C N 1
ATOM 10575 C CA . LEU C 3 347 ? 47.020 3.051 -24.601 1.00 26.85 347 LEU C CA 1
ATOM 10576 C C . LEU C 3 347 ? 47.282 1.594 -24.986 1.00 29.96 347 LEU C C 1
ATOM 10577 O O . LEU C 3 347 ? 48.365 1.259 -25.479 1.00 33.19 347 LEU C O 1
ATOM 10593 N N . GLN C 3 348 ? 46.291 0.732 -24.791 1.00 28.54 348 GLN C N 1
ATOM 10594 C CA . GLN C 3 348 ? 46.418 -0.659 -25.224 1.00 34.22 348 GLN C CA 1
ATOM 10595 C C . GLN C 3 348 ? 46.615 -0.753 -26.739 1.00 32.58 348 GLN C C 1
ATOM 10596 O O . GLN C 3 348 ? 47.511 -1.468 -27.216 1.00 33.48 348 GLN C O 1
ATOM 10610 N N . GLN C 3 349 ? 45.787 -0.024 -27.487 1.00 30.45 349 GLN C N 1
ATOM 10611 C CA . GLN C 3 349 ? 45.849 -0.019 -28.946 1.00 36.13 349 GLN C CA 1
ATOM 10612 C C . GLN C 3 349 ? 47.215 0.430 -29.456 1.00 33.99 349 GLN C C 1
ATOM 10613 O O . GLN C 3 349 ? 47.634 0.029 -30.537 1.00 33.12 349 GLN C O 1
ATOM 10627 N N . GLU C 3 350 ? 47.900 1.258 -28.676 1.00 32.02 350 GLU C N 1
ATOM 10628 C CA . GLU C 3 350 ? 49.195 1.789 -29.079 1.00 36.80 350 GLU C CA 1
ATOM 10629 C C . GLU C 3 350 ? 50.345 0.861 -28.694 1.00 45.76 350 GLU C C 1
ATOM 10630 O O . GLU C 3 350 ? 51.514 1.219 -28.841 1.00 65.02 350 GLU C O 1
ATOM 10642 N N . GLN C 3 351 ? 50.006 -0.330 -28.209 1.00 37.68 351 GLN C N 1
ATOM 10643 C CA . GLN C 3 351 ? 50.995 -1.366 -27.927 1.00 34.02 351 GLN C CA 1
ATOM 10644 C C . GLN C 3 351 ? 50.700 -2.666 -28.687 1.00 42.12 351 GLN C C 1
ATOM 10645 O O . GLN C 3 351 ? 49.578 -2.896 -29.143 1.00 48.68 351 GLN C O 1
ATOM 10659 N N . ASN C 3 352 ? 51.728 -3.502 -28.826 1.00 59.91 352 ASN C N 1
ATOM 10660 C CA . ASN C 3 352 ? 51.638 -4.744 -29.592 1.00 66.50 352 ASN C CA 1
ATOM 10661 C C . ASN C 3 352 ? 52.497 -5.838 -28.962 1.00 67.59 352 ASN C C 1
ATOM 10662 O O . ASN C 3 352 ? 53.729 -5.773 -29.001 1.00 67.56 352 ASN C O 1
ATOM 10673 N N . HIS C 3 353 ? 51.839 -6.845 -28.395 1.00 70.11 353 HIS C N 1
ATOM 10674 C CA . HIS C 3 353 ? 52.518 -7.881 -27.621 1.00 67.05 353 HIS C CA 1
ATOM 10675 C C . HIS C 3 353 ? 52.230 -9.279 -28.159 1.00 69.66 353 HIS C C 1
ATOM 10676 O O . HIS C 3 353 ? 51.283 -9.481 -28.919 1.00 72.67 353 HIS C O 1
ATOM 10690 N N . ALA D 4 2 ? 7.402 28.934 -1.575 1.00 67.83 2 ALA D N 1
ATOM 10691 C CA . ALA D 4 2 ? 6.529 27.813 -1.900 1.00 69.58 2 ALA D CA 1
ATOM 10692 C C . ALA D 4 2 ? 6.841 26.607 -1.009 1.00 70.22 2 ALA D C 1
ATOM 10693 O O . ALA D 4 2 ? 6.444 25.477 -1.298 1.00 66.58 2 ALA D O 1
ATOM 10695 N N . ASN D 4 3 ? 7.553 26.873 0.082 1.00 65.39 3 ASN D N 1
ATOM 10696 C CA . ASN D 4 3 ? 7.967 25.855 1.044 1.00 57.60 3 ASN D CA 1
ATOM 10697 C C . ASN D 4 3 ? 6.852 25.493 2.028 1.00 67.22 3 ASN D C 1
ATOM 10698 O O . ASN D 4 3 ? 6.298 26.376 2.680 1.00 59.87 3 ASN D O 1
ATOM 10703 N N . LEU D 4 4 ? 6.518 24.206 2.140 1.00 73.74 4 LEU D N 1
ATOM 10704 C CA . LEU D 4 4 ? 5.529 23.774 3.136 1.00 75.52 4 LEU D CA 1
ATOM 10705 C C . LEU D 4 4 ? 6.018 22.558 3.934 1.00 75.69 4 LEU D C 1
ATOM 10706 O O . LEU D 4 4 ? 5.280 21.596 4.150 1.00 75.37 4 LEU D O 1
ATOM 10711 N N . SER D 4 5 ? 7.265 22.632 4.394 1.00 79.17 5 SER D N 1
ATOM 10712 C CA . SER D 4 5 ? 7.910 21.535 5.115 1.00 56.07 5 SER D CA 1
ATOM 10713 C C . SER D 4 5 ? 7.947 21.761 6.633 1.00 52.31 5 SER D C 1
ATOM 10714 O O . SER D 4 5 ? 7.990 20.810 7.416 1.00 53.31 5 SER D O 1
ATOM 10721 N N . GLY D 4 6 ? 7.926 23.027 7.037 1.00 50.49 6 GLY D N 1
ATOM 10722 C CA . GLY D 4 6 ? 8.194 23.403 8.415 1.00 37.23 6 GLY D CA 1
ATOM 10723 C C . GLY D 4 6 ? 9.601 23.979 8.536 1.00 33.90 6 GLY D C 1
ATOM 10724 O O . GLY D 4 6 ? 9.954 24.628 9.513 1.00 38.33 6 GLY D O 1
ATOM 10728 N N . TYR D 4 7 ? 10.412 23.731 7.523 1.00 25.01 7 TYR D N 1
ATOM 10729 C CA . TYR D 4 7 ? 11.775 24.229 7.501 1.00 24.62 7 TYR D CA 1
ATOM 10730 C C . TYR D 4 7 ? 11.771 25.627 6.906 1.00 21.17 7 TYR D C 1
ATOM 10731 O O . TYR D 4 7 ? 10.781 26.050 6.300 1.00 24.82 7 TYR D O 1
ATOM 10749 N N . ASN D 4 8 ? 12.859 26.349 7.111 1.00 24.07 8 ASN D N 1
ATOM 10750 C CA A ASN D 4 8 ? 13.062 27.618 6.423 0.68 23.33 8 ASN D CA 1
ATOM 10751 C CA B ASN D 4 8 ? 13.065 27.607 6.424 0.32 23.31 8 ASN D CA 1
ATOM 10752 C C . ASN D 4 8 ? 12.997 27.383 4.919 1.00 24.31 8 ASN D C 1
ATOM 10753 O O . ASN D 4 8 ? 13.282 26.287 4.443 1.00 21.78 8 ASN D O 1
ATOM 10774 N N . PHE D 4 9 ? 12.608 28.412 4.168 1.00 22.59 9 PHE D N 1
ATOM 10775 C CA . PHE D 4 9 ? 12.715 28.329 2.710 1.00 19.12 9 PHE D CA 1
ATOM 10776 C C . PHE D 4 9 ? 14.147 27.939 2.334 1.00 18.80 9 PHE D C 1
ATOM 10777 O O . PHE D 4 9 ? 15.114 28.575 2.773 1.00 19.84 9 PHE D O 1
ATOM 10794 N N . ALA D 4 10 ? 14.260 26.869 1.548 1.00 21.02 10 ALA D N 1
ATOM 10795 C CA . ALA D 4 10 ? 15.528 26.305 1.095 1.00 20.83 10 ALA D CA 1
ATOM 10796 C C . ALA D 4 10 ? 16.398 25.748 2.235 1.00 19.42 10 ALA D C 1
ATOM 10797 O O . ALA D 4 10 ? 17.615 25.640 2.086 1.00 20.70 10 ALA D O 1
ATOM 10804 N N . TYR D 4 11 ? 15.754 25.415 3.357 1.00 17.75 11 TYR D N 1
ATOM 10805 C CA . TYR D 4 11 ? 16.337 24.664 4.476 1.00 17.54 11 TYR D CA 1
ATOM 10806 C C . TYR D 4 11 ? 17.353 25.425 5.319 1.00 16.53 11 TYR D C 1
ATOM 10807 O O . TYR D 4 11 ? 17.217 25.491 6.546 1.00 19.86 11 TYR D O 1
ATOM 10825 N N . LEU D 4 12 ? 18.358 26.013 4.674 1.00 19.79 12 LEU D N 1
ATOM 10826 C CA . LEU D 4 12 ? 19.355 26.813 5.368 1.00 17.23 12 LEU D CA 1
ATOM 10827 C C . LEU D 4 12 ? 18.716 27.994 6.103 1.00 19.08 12 LEU D C 1
ATOM 10828 O O . LEU D 4 12 ? 17.735 28.577 5.614 1.00 20.14 12 LEU D O 1
ATOM 10844 N N . ASP D 4 13 ? 19.257 28.363 7.264 1.00 21.29 13 ASP D N 1
ATOM 10845 C CA . ASP D 4 13 ? 18.789 29.576 7.912 1.00 21.95 13 ASP D CA 1
ATOM 10846 C C . ASP D 4 13 ? 19.409 30.776 7.207 1.00 18.48 13 ASP D C 1
ATOM 10847 O O . ASP D 4 13 ? 20.315 30.623 6.369 1.00 18.15 13 ASP D O 1
ATOM 10856 N N . GLU D 4 14 ? 18.894 31.964 7.526 1.00 20.68 14 GLU D N 1
ATOM 10857 C CA . GLU D 4 14 ? 19.275 33.182 6.799 1.00 17.88 14 GLU D CA 1
ATOM 10858 C C . GLU D 4 14 ? 20.730 33.560 7.034 1.00 16.98 14 GLU D C 1
ATOM 10859 O O . GLU D 4 14 ? 21.407 34.036 6.111 1.00 18.97 14 GLU D O 1
ATOM 10871 N N . GLN D 4 15 ? 21.245 33.312 8.230 1.00 18.60 15 GLN D N 1
ATOM 10872 C CA . GLN D 4 15 ? 22.646 33.620 8.491 1.00 21.07 15 GLN D CA 1
ATOM 10873 C C . GLN D 4 15 ? 23.561 32.775 7.611 1.00 18.92 15 GLN D C 1
ATOM 10874 O O . GLN D 4 15 ? 24.537 33.266 7.087 1.00 16.97 15 GLN D O 1
ATOM 10888 N N . THR D 4 16 ? 23.240 31.504 7.439 1.00 17.77 16 THR D N 1
ATOM 10889 C CA . THR D 4 16 ? 24.038 30.628 6.590 1.00 18.55 16 THR D CA 1
ATOM 10890 C C . THR D 4 16 ? 23.975 31.062 5.123 1.00 16.05 16 THR D C 1
ATOM 10891 O O . THR D 4 16 ? 24.994 31.094 4.445 1.00 16.30 16 THR D O 1
ATOM 10902 N N . LYS D 4 17 ? 22.791 31.409 4.635 1.00 16.82 17 LYS D N 1
ATOM 10903 C CA . LYS D 4 17 ? 22.681 31.903 3.258 1.00 16.87 17 LYS D CA 1
ATOM 10904 C C . LYS D 4 17 ? 23.506 33.170 3.070 1.00 16.02 17 LYS D C 1
ATOM 10905 O O . LYS D 4 17 ? 24.149 33.364 2.036 1.00 17.91 17 LYS D O 1
ATOM 10924 N N . ARG D 4 18 ? 23.460 34.028 4.075 1.00 17.06 18 ARG D N 1
ATOM 10925 C CA . ARG D 4 18 ? 24.119 35.335 4.021 1.00 17.99 18 ARG D CA 1
ATOM 10926 C C . ARG D 4 18 ? 25.632 35.144 3.913 1.00 17.49 18 ARG D C 1
ATOM 10927 O O . ARG D 4 18 ? 26.294 35.801 3.115 1.00 16.97 18 ARG D O 1
ATOM 10948 N N . MET D 4 19 ? 26.157 34.236 4.730 1.00 17.79 19 MET D N 1
ATOM 10949 C CA . MET D 4 19 ? 27.575 33.937 4.736 1.00 16.30 19 MET D CA 1
ATOM 10950 C C . MET D 4 19 ? 28.006 33.331 3.397 1.00 17.54 19 MET D C 1
ATOM 10951 O O . MET D 4 19 ? 29.054 33.683 2.865 1.00 17.21 19 MET D O 1
ATOM 10965 N N . ILE D 4 20 ? 27.172 32.465 2.825 1.00 15.64 20 ILE D N 1
ATOM 10966 C CA . ILE D 4 20 ? 27.460 31.888 1.521 1.00 16.52 20 ILE D CA 1
ATOM 10967 C C . ILE D 4 20 ? 27.358 32.942 0.407 1.00 17.60 20 ILE D C 1
ATOM 10968 O O . ILE D 4 20 ? 28.173 32.943 -0.522 1.00 16.08 20 ILE D O 1
ATOM 10984 N N . ARG D 4 21 ? 26.384 33.844 0.526 1.00 16.14 21 ARG D N 1
ATOM 10985 C CA . ARG D 4 21 ? 26.203 34.910 -0.453 1.00 15.86 21 ARG D CA 1
ATOM 10986 C C . ARG D 4 21 ? 27.429 35.815 -0.479 1.00 17.84 21 ARG D C 1
ATOM 10987 O O . ARG D 4 21 ? 27.905 36.185 -1.547 1.00 17.13 21 ARG D O 1
ATOM 11008 N N . ARG D 4 22 ? 27.957 36.139 0.695 1.00 16.50 22 ARG D N 1
ATOM 11009 C CA . ARG D 4 22 ? 29.187 36.934 0.753 1.00 15.83 22 ARG D CA 1
ATOM 11010 C C . ARG D 4 22 ? 30.335 36.197 0.076 1.00 17.56 22 ARG D C 1
ATOM 11011 O O . ARG D 4 22 ? 31.112 36.814 -0.655 1.00 18.67 22 ARG D O 1
ATOM 11032 N N . ALA D 4 23 ? 30.446 34.897 0.320 1.00 16.74 23 ALA D N 1
ATOM 11033 C CA . ALA D 4 23 ? 31.501 34.101 -0.286 1.00 16.94 23 ALA D CA 1
ATOM 11034 C C . ALA D 4 23 ? 31.351 34.028 -1.806 1.00 17.21 23 ALA D C 1
ATOM 11035 O O . ALA D 4 23 ? 32.339 34.112 -2.520 1.00 18.77 23 ALA D O 1
ATOM 11042 N N . ILE D 4 24 ? 30.119 33.856 -2.311 1.00 16.44 24 ILE D N 1
ATOM 11043 C CA . ILE D 4 24 ? 29.901 33.852 -3.756 1.00 16.43 24 ILE D CA 1
ATOM 11044 C C . ILE D 4 24 ? 30.399 35.159 -4.396 1.00 16.83 24 ILE D C 1
ATOM 11045 O O . ILE D 4 24 ? 31.060 35.147 -5.433 1.00 17.55 24 ILE D O 1
ATOM 11061 N N . LEU D 4 25 ? 30.049 36.290 -3.793 1.00 15.43 25 LEU D N 1
ATOM 11062 C CA . LEU D 4 25 ? 30.420 37.568 -4.357 1.00 19.32 25 LEU D CA 1
ATOM 11063 C C . LEU D 4 25 ? 31.946 37.754 -4.360 1.00 20.92 25 LEU D C 1
ATOM 11064 O O . LEU D 4 25 ? 32.510 38.335 -5.295 1.00 19.61 25 LEU D O 1
ATOM 11080 N N . LYS D 4 26 ? 32.619 37.254 -3.332 1.00 16.63 26 LYS D N 1
ATOM 11081 C CA . LYS D 4 26 ? 34.088 37.312 -3.327 1.00 15.75 26 LYS D CA 1
ATOM 11082 C C . LYS D 4 26 ? 34.643 36.416 -4.414 1.00 18.17 26 LYS D C 1
ATOM 11083 O O . LYS D 4 26 ? 35.602 36.788 -5.111 1.00 19.39 26 LYS D O 1
ATOM 11102 N N . ALA D 4 27 ? 34.028 35.245 -4.568 1.00 16.18 27 ALA D N 1
ATOM 11103 C CA . ALA D 4 27 ? 34.476 34.287 -5.578 1.00 15.68 27 ALA D CA 1
ATOM 11104 C C . ALA D 4 27 ? 34.366 34.859 -6.984 1.00 18.34 27 ALA D C 1
ATOM 11105 O O . ALA D 4 27 ? 35.266 34.674 -7.811 1.00 17.10 27 ALA D O 1
ATOM 11112 N N . VAL D 4 28 ? 33.267 35.559 -7.259 1.00 16.84 28 VAL D N 1
ATOM 11113 C CA . VAL D 4 28 ? 33.074 36.185 -8.566 1.00 15.84 28 VAL D CA 1
ATOM 11114 C C . VAL D 4 28 ? 34.138 37.250 -8.841 1.00 18.49 28 VAL D C 1
ATOM 11115 O O . VAL D 4 28 ? 34.610 37.412 -9.970 1.00 19.57 28 VAL D O 1
ATOM 11128 N N . ALA D 4 29 ? 34.503 37.988 -7.804 1.00 20.35 29 ALA D N 1
ATOM 11129 C CA . ALA D 4 29 ? 35.471 39.066 -7.920 1.00 21.63 29 ALA D CA 1
ATOM 11130 C C . ALA D 4 29 ? 36.917 38.546 -8.018 1.00 20.19 29 ALA D C 1
ATOM 11131 O O . ALA D 4 29 ? 37.822 39.296 -8.393 1.00 19.00 29 ALA D O 1
ATOM 11138 N N . ILE D 4 30 ? 37.124 37.276 -7.668 1.00 18.38 30 ILE D N 1
ATOM 11139 C CA . ILE D 4 30 ? 38.456 36.657 -7.675 1.00 16.70 30 ILE D CA 1
ATOM 11140 C C . ILE D 4 30 ? 38.358 35.316 -8.417 1.00 17.18 30 ILE D C 1
ATOM 11141 O O . ILE D 4 30 ? 38.367 34.243 -7.813 1.00 18.27 30 ILE D O 1
ATOM 11157 N N . PRO D 4 31 ? 38.212 35.386 -9.745 1.00 18.17 31 PRO D N 1
ATOM 11158 C CA . PRO D 4 31 ? 37.806 34.198 -10.502 1.00 16.19 31 PRO D CA 1
ATOM 11159 C C . PRO D 4 31 ? 38.775 33.013 -10.377 1.00 18.66 31 PRO D C 1
ATOM 11160 O O . PRO D 4 31 ? 39.983 33.139 -10.622 1.00 18.29 31 PRO D O 1
ATOM 11171 N N . GLY D 4 32 ? 38.226 31.876 -9.970 1.00 17.93 32 GLY D N 1
ATOM 11172 C CA . GLY D 4 32 ? 39.002 30.659 -9.822 1.00 19.45 32 GLY D CA 1
ATOM 11173 C C . GLY D 4 32 ? 39.639 30.455 -8.467 1.00 19.44 32 GLY D C 1
ATOM 11174 O O . GLY D 4 32 ? 40.137 29.373 -8.194 1.00 20.00 32 GLY D O 1
ATOM 11178 N N . TYR D 4 33 ? 39.618 31.484 -7.623 1.00 17.47 33 TYR D N 1
ATOM 11179 C CA . TYR D 4 33 ? 40.150 31.392 -6.270 1.00 17.08 33 TYR D CA 1
ATOM 11180 C C . TYR D 4 33 ? 39.161 30.644 -5.390 1.00 16.01 33 TYR D C 1
ATOM 11181 O O . TYR D 4 33 ? 37.961 30.920 -5.407 1.00 15.67 33 TYR D O 1
ATOM 11199 N N . GLN D 4 34 ? 39.680 29.693 -4.629 1.00 14.76 34 GLN D N 1
ATOM 11200 C CA . GLN D 4 34 ? 38.871 28.885 -3.732 1.00 14.79 34 GLN D CA 1
ATOM 11201 C C . GLN D 4 34 ? 38.602 29.612 -2.428 1.00 16.58 34 GLN D C 1
ATOM 11202 O O . GLN D 4 34 ? 39.481 29.696 -1.553 1.00 17.68 34 GLN D O 1
ATOM 11216 N N . VAL D 4 35 ? 37.389 30.136 -2.290 1.00 15.99 35 VAL D N 1
ATOM 11217 C CA . VAL D 4 35 ? 37.010 30.907 -1.102 1.00 15.78 35 VAL D CA 1
ATOM 11218 C C . VAL D 4 35 ? 36.573 29.977 0.034 1.00 15.88 35 VAL D C 1
ATOM 11219 O O . VAL D 4 35 ? 35.619 29.217 -0.121 1.00 15.46 35 VAL D O 1
ATOM 11232 N N . PRO D 4 36 ? 37.248 30.046 1.189 1.00 14.27 36 PRO D N 1
ATOM 11233 C CA . PRO D 4 36 ? 36.764 29.249 2.320 1.00 16.38 36 PRO D CA 1
ATOM 11234 C C . PRO D 4 36 ? 35.395 29.721 2.830 1.00 17.34 36 PRO D C 1
ATOM 11235 O O . PRO D 4 36 ? 35.110 30.930 2.832 1.00 17.55 36 PRO D O 1
ATOM 11246 N N . PHE D 4 37 ? 34.554 28.783 3.254 1.00 15.11 37 PHE D N 1
ATOM 11247 C CA . PHE D 4 37 ? 33.250 29.173 3.823 1.00 15.20 37 PHE D CA 1
ATOM 11248 C C . PHE D 4 37 ? 32.848 28.216 4.932 1.00 18.83 37 PHE D C 1
ATOM 11249 O O . PHE D 4 37 ? 33.241 27.054 4.923 1.00 17.14 37 PHE D O 1
ATOM 11266 N N . GLY D 4 38 ? 32.093 28.741 5.902 1.00 19.14 38 GLY D N 1
ATOM 11267 C CA . GLY D 4 38 ? 31.670 27.989 7.069 1.00 19.53 38 GLY D CA 1
ATOM 11268 C C . GLY D 4 38 ? 30.484 27.103 6.802 1.00 18.56 38 GLY D C 1
ATOM 11269 O O . GLY D 4 38 ? 29.415 27.278 7.391 1.00 20.18 38 GLY D O 1
ATOM 11273 N N . GLY D 4 39 ? 30.667 26.132 5.908 1.00 19.20 39 GLY D N 1
ATOM 11274 C CA . GLY D 4 39 ? 29.589 25.253 5.518 1.00 17.97 39 GLY D CA 1
ATOM 11275 C C . GLY D 4 39 ? 29.084 24.427 6.674 1.00 18.44 39 GLY D C 1
ATOM 11276 O O . GLY D 4 39 ? 29.791 24.216 7.671 1.00 17.07 39 GLY D O 1
ATOM 11280 N N . ARG D 4 40 ? 27.850 23.958 6.535 1.00 18.01 40 ARG D N 1
ATOM 11281 C CA . ARG D 4 40 ? 27.134 23.247 7.602 1.00 16.25 40 ARG D CA 1
ATOM 11282 C C . ARG D 4 40 ? 26.705 21.871 7.155 1.00 18.28 40 ARG D C 1
ATOM 11283 O O . ARG D 4 40 ? 26.467 21.662 5.974 1.00 17.28 40 ARG D O 1
ATOM 11304 N N . GLU D 4 41 ? 26.588 20.941 8.095 1.00 16.48 41 GLU D N 1
ATOM 11305 C CA . GLU D 4 41 ? 26.085 19.609 7.767 1.00 16.93 41 GLU D CA 1
ATOM 11306 C C . GLU D 4 41 ? 24.655 19.660 7.238 1.00 19.07 41 GLU D C 1
ATOM 11307 O O . GLU D 4 41 ? 23.780 20.329 7.802 1.00 17.39 41 GLU D O 1
ATOM 11319 N N . MET D 4 42 ? 24.436 18.920 6.158 1.00 18.66 42 MET D N 1
ATOM 11320 C CA . MET D 4 42 ? 23.160 18.868 5.449 1.00 16.29 42 MET D CA 1
ATOM 11321 C C . MET D 4 42 ? 22.519 17.483 5.600 1.00 15.22 42 MET D C 1
ATOM 11322 O O . MET D 4 42 ? 23.110 16.589 6.195 1.00 17.15 42 MET D O 1
ATOM 11336 N N . PRO D 4 43 ? 21.290 17.309 5.091 1.00 16.28 43 PRO D N 1
ATOM 11337 C CA . PRO D 4 43 ? 20.657 15.982 5.175 1.00 14.97 43 PRO D CA 1
ATOM 11338 C C . PRO D 4 43 ? 21.272 14.944 4.218 1.00 15.43 43 PRO D C 1
ATOM 11339 O O . PRO D 4 43 ? 20.898 13.769 4.316 1.00 17.46 43 PRO D O 1
ATOM 11350 N N . MET D 4 44 ? 22.163 15.380 3.325 1.00 14.89 44 MET D N 1
ATOM 11351 C CA . MET D 4 44 ? 22.948 14.493 2.463 1.00 13.89 44 MET D CA 1
ATOM 11352 C C . MET D 4 44 ? 24.343 14.387 3.077 1.00 14.50 44 MET D C 1
ATOM 11353 O O . MET D 4 44 ? 24.861 15.367 3.620 1.00 14.87 44 MET D O 1
ATOM 11367 N N . PRO D 4 45 ? 24.942 13.192 3.026 1.00 13.49 45 PRO D N 1
ATOM 11368 C CA . PRO D 4 45 ? 26.277 13.068 3.611 1.00 15.73 45 PRO D CA 1
ATOM 11369 C C . PRO D 4 45 ? 27.293 13.945 2.903 1.00 15.85 45 PRO D C 1
ATOM 11370 O O . PRO D 4 45 ? 27.139 14.265 1.726 1.00 14.77 45 PRO D O 1
ATOM 11381 N N . TYR D 4 46 ? 28.337 14.330 3.619 1.00 16.51 46 TYR D N 1
ATOM 11382 C CA . TYR D 4 46 ? 29.458 14.984 2.969 1.00 13.11 46 TYR D CA 1
ATOM 11383 C C . TYR D 4 46 ? 29.987 14.054 1.890 1.00 13.14 46 TYR D C 1
ATOM 11384 O O . TYR D 4 46 ? 30.108 12.864 2.117 1.00 15.86 46 TYR D O 1
ATOM 11402 N N . GLY D 4 47 ? 30.292 14.612 0.729 1.00 15.47 47 GLY D N 1
ATOM 11403 C CA . GLY D 4 47 ? 30.733 13.811 -0.404 1.00 15.70 47 GLY D CA 1
ATOM 11404 C C . GLY D 4 47 ? 29.622 13.589 -1.403 1.00 19.54 47 GLY D C 1
ATOM 11405 O O . GLY D 4 47 ? 29.882 13.218 -2.554 1.00 19.11 47 GLY D O 1
ATOM 11409 N N . TRP D 4 48 ? 28.385 13.832 -0.973 1.00 14.06 48 TRP D N 1
ATOM 11410 C CA . TRP D 4 48 ? 27.203 13.571 -1.799 1.00 11.75 48 TRP D CA 1
ATOM 11411 C C . TRP D 4 48 ? 26.496 14.840 -2.287 1.00 18.57 48 TRP D C 1
ATOM 11412 O O . TRP D 4 48 ? 25.326 14.801 -2.626 1.00 17.39 48 TRP D O 1
ATOM 11433 N N . GLY D 4 49 ? 27.223 15.953 -2.355 1.00 15.64 49 GLY D N 1
ATOM 11434 C CA . GLY D 4 49 ? 26.752 17.147 -3.029 1.00 16.97 49 GLY D CA 1
ATOM 11435 C C . GLY D 4 49 ? 26.358 18.316 -2.137 1.00 17.11 49 GLY D C 1
ATOM 11436 O O . GLY D 4 49 ? 25.678 19.229 -2.596 1.00 16.98 49 GLY D O 1
ATOM 11440 N N . THR D 4 50 ? 26.811 18.313 -0.888 1.00 14.91 50 THR D N 1
ATOM 11441 C CA . THR D 4 50 ? 26.397 19.338 0.073 1.00 13.45 50 THR D CA 1
ATOM 11442 C C . THR D 4 50 ? 26.825 20.755 -0.290 1.00 14.70 50 THR D C 1
ATOM 11443 O O . THR D 4 50 ? 26.118 21.721 0.025 1.00 15.52 50 THR D O 1
ATOM 11454 N N . GLY D 4 51 ? 27.970 20.902 -0.948 1.00 15.75 51 GLY D N 1
ATOM 11455 C CA . GLY D 4 51 ? 28.401 22.213 -1.422 1.00 15.32 51 GLY D CA 1
ATOM 11456 C C . GLY D 4 51 ? 27.468 22.768 -2.490 1.00 16.93 51 GLY D C 1
ATOM 11457 O O . GLY D 4 51 ? 27.046 23.938 -2.428 1.00 16.01 51 GLY D O 1
ATOM 11461 N N . GLY D 4 52 ? 27.129 21.942 -3.479 1.00 15.09 52 GLY D N 1
ATOM 11462 C CA . GLY D 4 52 ? 26.135 22.356 -4.462 1.00 16.48 52 GLY D CA 1
ATOM 11463 C C . GLY D 4 52 ? 24.786 22.686 -3.831 1.00 17.20 52 GLY D C 1
ATOM 11464 O O . GLY D 4 52 ? 24.138 23.666 -4.193 1.00 15.83 52 GLY D O 1
ATOM 11468 N N . ILE D 4 53 ? 24.360 21.864 -2.885 1.00 16.74 53 ILE D N 1
ATOM 11469 C CA . ILE D 4 53 ? 23.090 22.065 -2.178 1.00 18.47 53 ILE D CA 1
ATOM 11470 C C . ILE D 4 53 ? 23.095 23.412 -1.465 1.00 16.78 53 ILE D C 1
ATOM 11471 O O . ILE D 4 53 ? 22.139 24.177 -1.559 1.00 17.22 53 ILE D O 1
ATOM 11487 N N . GLN D 4 54 ? 24.195 23.720 -0.781 1.00 14.70 54 GLN D N 1
ATOM 11488 C CA . GLN D 4 54 ? 24.262 24.970 -0.035 1.00 16.09 54 GLN D CA 1
ATOM 11489 C C . GLN D 4 54 ? 24.299 26.179 -0.965 1.00 15.63 54 GLN D C 1
ATOM 11490 O O . GLN D 4 54 ? 23.697 27.216 -0.656 1.00 17.71 54 GLN D O 1
ATOM 11504 N N . LEU D 4 55 ? 24.995 26.063 -2.094 1.00 14.60 55 LEU D N 1
ATOM 11505 C CA . LEU D 4 55 ? 24.952 27.113 -3.107 1.00 13.92 55 LEU D CA 1
ATOM 11506 C C . LEU D 4 55 ? 23.557 27.293 -3.660 1.00 16.11 55 LEU D C 1
ATOM 11507 O O . LEU D 4 55 ? 23.019 28.399 -3.662 1.00 16.02 55 LEU D O 1
ATOM 11523 N N . THR D 4 56 ? 22.950 26.211 -4.134 1.00 14.95 56 THR D N 1
ATOM 11524 C CA . THR D 4 56 ? 21.612 26.308 -4.696 1.00 15.13 56 THR D CA 1
ATOM 11525 C C . THR D 4 56 ? 20.649 26.914 -3.682 1.00 17.71 56 THR D C 1
ATOM 11526 O O . THR D 4 56 ? 19.877 27.825 -4.011 1.00 17.18 56 THR D O 1
ATOM 11537 N N . ALA D 4 57 ? 20.728 26.463 -2.434 1.00 16.06 57 ALA D N 1
ATOM 11538 C CA . ALA D 4 57 ? 19.817 26.970 -1.413 1.00 18.88 57 ALA D CA 1
ATOM 11539 C C . ALA D 4 57 ? 20.008 28.468 -1.171 1.00 17.83 57 ALA D C 1
ATOM 11540 O O . ALA D 4 57 ? 19.073 29.139 -0.759 1.00 16.87 57 ALA D O 1
ATOM 11547 N N . SER D 4 58 ? 21.220 28.970 -1.388 1.00 16.73 58 SER D N 1
ATOM 11548 C CA . SER D 4 58 ? 21.528 30.374 -1.100 1.00 16.68 58 SER D CA 1
ATOM 11549 C C . SER D 4 58 ? 21.248 31.289 -2.291 1.00 16.40 58 SER D C 1
ATOM 11550 O O . SER D 4 58 ? 21.133 32.513 -2.126 1.00 18.36 58 SER D O 1
ATOM 11558 N N . VAL D 4 59 ? 21.141 30.728 -3.490 1.00 16.71 59 VAL D N 1
ATOM 11559 C CA . VAL D 4 59 ? 20.811 31.563 -4.641 1.00 18.62 59 VAL D CA 1
ATOM 11560 C C . VAL D 4 59 ? 19.356 31.450 -5.084 1.00 15.78 59 VAL D C 1
ATOM 11561 O O . VAL D 4 59 ? 18.812 32.379 -5.659 1.00 18.48 59 VAL D O 1
ATOM 11574 N N . ILE D 4 60 ? 18.713 30.319 -4.810 1.00 18.13 60 ILE D N 1
ATOM 11575 C CA . ILE D 4 60 ? 17.431 30.027 -5.446 1.00 19.24 60 ILE D CA 1
ATOM 11576 C C . ILE D 4 60 ? 16.289 30.876 -4.878 1.00 17.40 60 ILE D C 1
ATOM 11577 O O . ILE D 4 60 ? 16.284 31.236 -3.707 1.00 18.13 60 ILE D O 1
ATOM 11593 N N . GLY D 4 61 ? 15.334 31.208 -5.740 1.00 16.77 61 GLY D N 1
ATOM 11594 C CA . GLY D 4 61 ? 14.154 31.976 -5.364 1.00 19.39 61 GLY D CA 1
ATOM 11595 C C . GLY D 4 61 ? 12.900 31.299 -5.859 1.00 22.08 61 GLY D C 1
ATOM 11596 O O . GLY D 4 61 ? 12.969 30.367 -6.653 1.00 21.27 61 GLY D O 1
ATOM 11600 N N . GLU D 4 62 ? 11.755 31.787 -5.393 1.00 25.31 62 GLU D N 1
ATOM 11601 C CA . GLU D 4 62 ? 10.448 31.209 -5.688 1.00 28.00 62 GLU D CA 1
ATOM 11602 C C . GLU D 4 62 ? 10.153 31.035 -7.180 1.00 28.54 62 GLU D C 1
ATOM 11603 O O . GLU D 4 62 ? 9.449 30.104 -7.558 1.00 33.36 62 GLU D O 1
ATOM 11615 N N . SER D 4 63 ? 10.675 31.935 -8.012 1.00 25.47 63 SER D N 1
ATOM 11616 C CA . SER D 4 63 ? 10.354 31.946 -9.447 1.00 31.67 63 SER D CA 1
ATOM 11617 C C . SER D 4 63 ? 11.422 31.266 -10.318 1.00 28.94 63 SER D C 1
ATOM 11618 O O . SER D 4 63 ? 11.303 31.238 -11.548 1.00 28.78 63 SER D O 1
ATOM 11626 N N . ASP D 4 64 ? 12.460 30.728 -9.694 1.00 23.90 64 ASP D N 1
ATOM 11627 C CA . ASP D 4 64 ? 13.470 30.001 -10.455 1.00 23.82 64 ASP D CA 1
ATOM 11628 C C . ASP D 4 64 ? 12.892 28.685 -10.963 1.00 24.53 64 ASP D C 1
ATOM 11629 O O . ASP D 4 64 ? 11.892 28.179 -10.427 1.00 25.80 64 ASP D O 1
ATOM 11638 N N . VAL D 4 65 ? 13.502 28.162 -12.021 1.00 21.91 65 VAL D N 1
ATOM 11639 C CA . VAL D 4 65 ? 13.188 26.833 -12.538 1.00 18.44 65 VAL D CA 1
ATOM 11640 C C . VAL D 4 65 ? 14.452 26.015 -12.389 1.00 20.20 65 VAL D C 1
ATOM 11641 O O . VAL D 4 65 ? 15.484 26.333 -13.006 1.00 20.87 65 VAL D O 1
ATOM 11654 N N . LEU D 4 66 ? 14.386 25.000 -11.527 1.00 18.61 66 LEU D N 1
ATOM 11655 C CA . LEU D 4 66 ? 15.539 24.200 -11.159 1.00 17.25 66 LEU D CA 1
ATOM 11656 C C . LEU D 4 66 ? 15.663 22.919 -11.977 1.00 20.58 66 LEU D C 1
ATOM 11657 O O . LEU D 4 66 ? 14.701 22.176 -12.126 1.00 20.58 66 LEU D O 1
ATOM 11673 N N . LYS D 4 67 ? 16.855 22.686 -12.516 1.00 17.91 67 LYS D N 1
ATOM 11674 C CA . LYS D 4 67 ? 17.226 21.393 -13.107 1.00 19.26 67 LYS D CA 1
ATOM 11675 C C . LYS D 4 67 ? 18.354 20.804 -12.290 1.00 19.19 67 LYS D C 1
ATOM 11676 O O . LYS D 4 67 ? 19.285 21.517 -11.924 1.00 18.38 67 LYS D O 1
ATOM 11695 N N . VAL D 4 68 ? 18.256 19.507 -11.979 1.00 17.33 68 VAL D N 1
ATOM 11696 C CA . VAL D 4 68 ? 19.320 18.787 -11.270 1.00 15.76 68 VAL D CA 1
ATOM 11697 C C . VAL D 4 68 ? 19.711 17.555 -12.055 1.00 18.06 68 VAL D C 1
ATOM 11698 O O . VAL D 4 68 ? 18.856 16.738 -12.373 1.00 18.46 68 VAL D O 1
ATOM 11711 N N . ILE D 4 69 ? 21.005 17.443 -12.364 1.00 18.39 69 ILE D N 1
ATOM 11712 C CA . ILE D 4 69 ? 21.544 16.310 -13.106 1.00 22.69 69 ILE D CA 1
ATOM 11713 C C . ILE D 4 69 ? 22.753 15.732 -12.409 1.00 21.79 69 ILE D C 1
ATOM 11714 O O . ILE D 4 69 ? 23.479 16.427 -11.701 1.00 18.51 69 ILE D O 1
ATOM 11730 N N . ASP D 4 70 ? 22.950 14.438 -12.631 1.00 17.98 70 ASP D N 1
ATOM 11731 C CA . ASP D 4 70 ? 24.090 13.728 -12.105 1.00 16.82 70 ASP D CA 1
ATOM 11732 C C . ASP D 4 70 ? 24.478 12.750 -13.210 1.00 18.30 70 ASP D C 1
ATOM 11733 O O . ASP D 4 70 ? 23.634 12.010 -13.732 1.00 17.89 70 ASP D O 1
ATOM 11742 N N . GLN D 4 71 ? 25.737 12.810 -13.624 1.00 17.42 71 GLN D N 1
ATOM 11743 C CA . GLN D 4 71 ? 26.220 12.069 -14.789 1.00 19.19 71 GLN D CA 1
ATOM 11744 C C . GLN D 4 71 ? 25.493 12.462 -16.076 1.00 16.35 71 GLN D C 1
ATOM 11745 O O . GLN D 4 71 ? 25.503 11.715 -17.050 1.00 17.35 71 GLN D O 1
ATOM 11759 N N . GLY D 4 72 ? 24.864 13.634 -16.075 1.00 17.03 72 GLY D N 1
ATOM 11760 C CA . GLY D 4 72 ? 24.178 14.143 -17.247 1.00 19.59 72 GLY D CA 1
ATOM 11761 C C . GLY D 4 72 ? 22.693 13.862 -17.236 1.00 21.60 72 GLY D C 1
ATOM 11762 O O . GLY D 4 72 ? 21.968 14.394 -18.070 1.00 20.03 72 GLY D O 1
ATOM 11766 N N . ALA D 4 73 ? 22.252 13.043 -16.282 1.00 20.73 73 ALA D N 1
ATOM 11767 C CA . ALA D 4 73 ? 20.875 12.530 -16.245 1.00 20.30 73 ALA D CA 1
ATOM 11768 C C . ALA D 4 73 ? 20.067 13.087 -15.066 1.00 20.86 73 ALA D C 1
ATOM 11769 O O . ALA D 4 73 ? 20.560 13.170 -13.939 1.00 19.91 73 ALA D O 1
ATOM 11776 N N . ASP D 4 74 ? 18.819 13.465 -15.342 1.00 17.51 74 ASP D N 1
ATOM 11777 C CA . ASP D 4 74 ? 17.930 13.985 -14.322 1.00 20.74 74 ASP D CA 1
ATOM 11778 C C . ASP D 4 74 ? 17.428 12.863 -13.399 1.00 20.89 74 ASP D C 1
ATOM 11779 O O . ASP D 4 74 ? 17.088 13.120 -12.244 1.00 19.57 74 ASP D O 1
ATOM 11788 N N . ASP D 4 75 ? 17.393 11.629 -13.906 1.00 20.38 75 ASP D N 1
ATOM 11789 C CA . ASP D 4 75 ? 16.821 10.506 -13.151 1.00 17.47 75 ASP D CA 1
ATOM 11790 C C . ASP D 4 75 ? 17.815 9.738 -12.284 1.00 19.11 75 ASP D C 1
ATOM 11791 O O . ASP D 4 75 ? 17.440 8.787 -11.615 1.00 18.96 75 ASP D O 1
ATOM 11800 N N . THR D 4 76 ? 19.084 10.107 -12.330 1.00 18.61 76 THR D N 1
ATOM 11801 C CA . THR D 4 76 ? 20.082 9.470 -11.503 1.00 18.05 76 THR D CA 1
ATOM 11802 C C . THR D 4 76 ? 19.652 9.545 -10.045 1.00 16.24 76 THR D C 1
ATOM 11803 O O . THR D 4 76 ? 19.121 10.565 -9.607 1.00 17.39 76 THR D O 1
ATOM 11814 N N . THR D 4 77 ? 19.861 8.464 -9.310 1.00 18.34 77 THR D N 1
ATOM 11815 C CA . THR D 4 77 ? 19.474 8.406 -7.906 1.00 17.55 77 THR D CA 1
ATOM 11816 C C . THR D 4 77 ? 19.721 9.695 -7.121 1.00 17.02 77 THR D C 1
ATOM 11817 O O . THR D 4 77 ? 18.787 10.249 -6.542 1.00 17.65 77 THR D O 1
ATOM 11828 N N . ASN D 4 78 ? 20.967 10.172 -7.067 1.00 15.18 78 ASN D N 1
ATOM 11829 C CA . ASN D 4 78 ? 21.267 11.323 -6.225 1.00 14.55 78 ASN D CA 1
ATOM 11830 C C . ASN D 4 78 ? 20.669 12.620 -6.762 1.00 15.41 78 ASN D C 1
ATOM 11831 O O . ASN D 4 78 ? 20.361 13.530 -5.989 1.00 18.10 78 ASN D O 1
ATOM 11842 N N . ALA D 4 79 ? 20.484 12.713 -8.074 1.00 16.57 79 ALA D N 1
ATOM 11843 C CA . ALA D 4 79 ? 19.800 13.877 -8.638 1.00 17.96 79 ALA D CA 1
ATOM 11844 C C . ALA D 4 79 ? 18.339 13.876 -8.224 1.00 18.13 79 ALA D C 1
ATOM 11845 O O . ALA D 4 79 ? 17.796 14.934 -7.883 1.00 17.89 79 ALA D O 1
ATOM 11852 N N . VAL D 4 80 ? 17.694 12.709 -8.272 1.00 16.70 80 VAL D N 1
ATOM 11853 C CA . VAL D 4 80 ? 16.335 12.581 -7.760 1.00 15.61 80 VAL D CA 1
ATOM 11854 C C . VAL D 4 80 ? 16.253 13.007 -6.300 1.00 17.47 80 VAL D C 1
ATOM 11855 O O . VAL D 4 80 ? 15.334 13.738 -5.914 1.00 19.20 80 VAL D O 1
ATOM 11868 N N . SER D 4 81 ? 17.202 12.548 -5.485 1.00 16.61 81 SER D N 1
ATOM 11869 C CA . SER D 4 81 ? 17.221 12.860 -4.056 1.00 15.96 81 SER D CA 1
ATOM 11870 C C . SER D 4 81 ? 17.354 14.370 -3.824 1.00 15.71 81 SER D C 1
ATOM 11871 O O . SER D 4 81 ? 16.610 14.962 -3.027 1.00 18.27 81 SER D O 1
ATOM 11879 N N . ILE D 4 82 ? 18.274 14.987 -4.553 1.00 14.94 82 ILE D N 1
ATOM 11880 C CA . ILE D 4 82 ? 18.522 16.410 -4.390 1.00 15.02 82 ILE D CA 1
ATOM 11881 C C . ILE D 4 82 ? 17.344 17.235 -4.902 1.00 19.81 82 ILE D C 1
ATOM 11882 O O . ILE D 4 82 ? 16.915 18.181 -4.239 1.00 17.34 82 ILE D O 1
ATOM 11898 N N . ARG D 4 83 ? 16.820 16.879 -6.068 1.00 19.21 83 ARG D N 1
ATOM 11899 C CA . ARG D 4 83 ? 15.730 17.640 -6.661 1.00 17.85 83 ARG D CA 1
ATOM 11900 C C . ARG D 4 83 ? 14.492 17.552 -5.779 1.00 17.86 83 ARG D C 1
ATOM 11901 O O . ARG D 4 83 ? 13.812 18.551 -5.552 1.00 18.61 83 ARG D O 1
ATOM 11922 N N . ASN D 4 84 ? 14.202 16.363 -5.268 1.00 20.50 84 ASN D N 1
ATOM 11923 C CA . ASN D 4 84 ? 13.029 16.180 -4.430 1.00 19.15 84 ASN D CA 1
ATOM 11924 C C . ASN D 4 84 ? 13.182 16.917 -3.114 1.00 17.39 84 ASN D C 1
ATOM 11925 O O . ASN D 4 84 ? 12.212 17.424 -2.568 1.00 21.33 84 ASN D O 1
ATOM 11936 N N . PHE D 4 85 ? 14.410 17.004 -2.620 1.00 17.25 85 PHE D N 1
ATOM 11937 C CA . PHE D 4 85 ? 14.687 17.786 -1.416 1.00 15.40 85 PHE D CA 1
ATOM 11938 C C . PHE D 4 85 ? 14.314 19.247 -1.668 1.00 20.43 85 PHE D C 1
ATOM 11939 O O . PHE D 4 85 ? 13.583 19.857 -0.894 1.00 18.91 85 PHE D O 1
ATOM 11956 N N . PHE D 4 86 ? 14.798 19.810 -2.769 1.00 18.21 86 PHE D N 1
ATOM 11957 C CA . PHE D 4 86 ? 14.474 21.197 -3.052 1.00 18.68 86 PHE D CA 1
ATOM 11958 C C . PHE D 4 86 ? 12.998 21.404 -3.333 1.00 18.95 86 PHE D C 1
ATOM 11959 O O . PHE D 4 86 ? 12.445 22.404 -2.916 1.00 17.68 86 PHE D O 1
ATOM 11976 N N . LYS D 4 87 ? 12.339 20.455 -3.985 1.00 17.99 87 LYS D N 1
ATOM 11977 C CA . LYS D 4 87 ? 10.893 20.577 -4.132 1.00 20.87 87 LYS D CA 1
ATOM 11978 C C . LYS D 4 87 ? 10.228 20.686 -2.768 1.00 23.44 87 LYS D C 1
ATOM 11979 O O . LYS D 4 87 ? 9.322 21.514 -2.556 1.00 22.32 87 LYS D O 1
ATOM 11998 N N . ARG D 4 88 ? 10.686 19.867 -1.829 1.00 19.73 88 ARG D N 1
ATOM 11999 C CA . ARG D 4 88 ? 10.079 19.835 -0.516 1.00 21.08 88 ARG D CA 1
ATOM 12000 C C . ARG D 4 88 ? 10.307 21.125 0.251 1.00 18.88 88 ARG D C 1
ATOM 12001 O O . ARG D 4 88 ? 9.391 21.578 0.941 1.00 22.13 88 ARG D O 1
ATOM 12022 N N . VAL D 4 89 ? 11.504 21.709 0.152 1.00 19.12 89 VAL D N 1
ATOM 12023 C CA . VAL D 4 89 ? 11.800 22.847 1.015 1.00 20.06 89 VAL D CA 1
ATOM 12024 C C . VAL D 4 89 ? 11.719 24.211 0.316 1.00 21.98 89 VAL D C 1
ATOM 12025 O O . VAL D 4 89 ? 11.914 25.223 0.974 1.00 20.25 89 VAL D O 1
ATOM 12038 N N . THR D 4 90 ? 11.402 24.246 -0.978 1.00 21.20 90 THR D N 1
ATOM 12039 C CA . THR D 4 90 ? 11.163 25.520 -1.681 1.00 21.03 90 THR D CA 1
ATOM 12040 C C . THR D 4 90 ? 9.904 25.530 -2.524 1.00 22.72 90 THR D C 1
ATOM 12041 O O . THR D 4 90 ? 9.324 26.588 -2.751 1.00 23.25 90 THR D O 1
ATOM 12052 N N . GLY D 4 91 ? 9.493 24.361 -3.013 1.00 21.34 91 GLY D N 1
ATOM 12053 C CA . GLY D 4 91 ? 8.343 24.262 -3.888 1.00 22.76 91 GLY D CA 1
ATOM 12054 C C . GLY D 4 91 ? 8.605 24.841 -5.275 1.00 24.54 91 GLY D C 1
ATOM 12055 O O . GLY D 4 91 ? 7.662 25.138 -5.991 1.00 25.67 91 GLY D O 1
ATOM 12059 N N . VAL D 4 92 ? 9.874 25.018 -5.656 1.00 23.79 92 VAL D N 1
ATOM 12060 C CA . VAL D 4 92 ? 10.152 25.607 -6.971 1.00 24.67 92 VAL D CA 1
ATOM 12061 C C . VAL D 4 92 ? 9.739 24.687 -8.119 1.00 22.94 92 VAL D C 1
ATOM 12062 O O . VAL D 4 92 ? 9.713 23.463 -7.992 1.00 25.75 92 VAL D O 1
ATOM 12075 N N . ASN D 4 93 ? 9.400 25.306 -9.240 1.00 24.31 93 ASN D N 1
ATOM 12076 C CA . ASN D 4 93 ? 9.239 24.595 -10.496 1.00 25.92 93 ASN D CA 1
ATOM 12077 C C . ASN D 4 93 ? 10.549 23.924 -10.853 1.00 22.01 93 ASN D C 1
ATOM 12078 O O . ASN D 4 93 ? 11.624 24.455 -10.591 1.00 22.64 93 ASN D O 1
ATOM 12089 N N . THR D 4 94 ? 10.447 22.735 -11.428 1.00 22.24 94 THR D N 1
ATOM 12090 C CA . THR D 4 94 ? 11.633 22.049 -11.897 1.00 21.20 94 THR D CA 1
ATOM 12091 C C . THR D 4 94 ? 11.446 21.711 -13.362 1.00 21.27 94 THR D C 1
ATOM 12092 O O . THR D 4 94 ? 10.329 21.809 -13.917 1.00 23.58 94 THR D O 1
ATOM 12103 N N . THR D 4 95 ? 12.547 21.328 -13.989 1.00 20.08 95 THR D N 1
ATOM 12104 C CA . THR D 4 95 ? 12.547 20.935 -15.380 1.00 19.91 95 THR D CA 1
ATOM 12105 C C . THR D 4 95 ? 13.692 19.977 -15.661 1.00 21.46 95 THR D C 1
ATOM 12106 O O . THR D 4 95 ? 14.690 19.945 -14.926 1.00 22.59 95 THR D O 1
ATOM 12117 N N . GLU D 4 96 ? 13.528 19.207 -16.732 1.00 22.99 96 GLU D N 1
ATOM 12118 C CA . GLU D 4 96 ? 14.617 18.411 -17.307 1.00 25.17 96 GLU D CA 1
ATOM 12119 C C . GLU D 4 96 ? 15.260 19.099 -18.508 1.00 25.72 96 GLU D C 1
ATOM 12120 O O . GLU D 4 96 ? 16.313 18.667 -18.991 1.00 24.23 96 GLU D O 1
ATOM 12132 N N . ARG D 4 97 ? 14.615 20.151 -19.008 1.00 24.82 97 ARG D N 1
ATOM 12133 C CA . ARG D 4 97 ? 15.089 20.854 -20.204 1.00 25.60 97 ARG D CA 1
ATOM 12134 C C . ARG D 4 97 ? 16.089 21.950 -19.860 1.00 25.40 97 ARG D C 1
ATOM 12135 O O . ARG D 4 97 ? 15.744 22.930 -19.197 1.00 26.63 97 ARG D O 1
ATOM 12156 N N . THR D 4 98 ? 17.339 21.764 -20.284 1.00 24.47 98 THR D N 1
ATOM 12157 C CA . THR D 4 98 ? 18.384 22.752 -20.052 1.00 23.24 98 THR D CA 1
ATOM 12158 C C . THR D 4 98 ? 17.925 24.163 -20.412 1.00 22.80 98 THR D C 1
ATOM 12159 O O . THR D 4 98 ? 18.148 25.095 -19.650 1.00 24.77 98 THR D O 1
ATOM 12170 N N . ASP D 4 99 ? 17.277 24.280 -21.576 1.00 21.14 99 ASP D N 1
ATOM 12171 C CA . ASP D 4 99 ? 16.740 25.532 -22.126 1.00 29.43 99 ASP D CA 1
ATOM 12172 C C . ASP D 4 99 ? 15.801 26.313 -21.218 1.00 29.97 99 ASP D C 1
ATOM 12173 O O . ASP D 4 99 ? 15.700 27.543 -21.333 1.00 33.17 99 ASP D O 1
ATOM 12182 N N . ASP D 4 100 ? 15.063 25.596 -20.374 1.00 26.29 100 ASP D N 1
ATOM 12183 C CA . ASP D 4 100 ? 14.009 26.191 -19.548 1.00 27.45 100 ASP D CA 1
ATOM 12184 C C . ASP D 4 100 ? 14.467 26.478 -18.115 1.00 26.11 100 ASP D C 1
ATOM 12185 O O . ASP D 4 100 ? 13.745 27.113 -17.350 1.00 26.01 100 ASP D O 1
ATOM 12194 N N . ALA D 4 101 ? 15.648 26.000 -17.746 1.00 23.00 101 ALA D N 1
ATOM 12195 C CA . ALA D 4 101 ? 16.149 26.149 -16.383 1.00 19.99 101 ALA D CA 1
ATOM 12196 C C . ALA D 4 101 ? 16.736 27.523 -16.174 1.00 24.05 101 ALA D C 1
ATOM 12197 O O . ALA D 4 101 ? 17.337 28.087 -17.097 1.00 24.79 101 ALA D O 1
ATOM 12204 N N . THR D 4 102 ? 16.592 28.046 -14.961 1.00 24.18 102 THR D N 1
ATOM 12205 C CA . THR D 4 102 ? 17.310 29.251 -14.563 1.00 23.90 102 THR D CA 1
ATOM 12206 C C . THR D 4 102 ? 18.492 28.875 -13.684 1.00 22.59 102 THR D C 1
ATOM 12207 O O . THR D 4 102 ? 19.515 29.557 -13.695 1.00 20.83 102 THR D O 1
ATOM 12218 N N . VAL D 4 103 ? 18.357 27.765 -12.958 1.00 18.85 103 VAL D N 1
ATOM 12219 C CA . VAL D 4 103 ? 19.438 27.228 -12.137 1.00 17.47 103 VAL D CA 1
ATOM 12220 C C . VAL D 4 103 ? 19.595 25.756 -12.440 1.00 19.07 103 VAL D C 1
ATOM 12221 O O . VAL D 4 103 ? 18.618 24.997 -12.400 1.00 19.46 103 VAL D O 1
ATOM 12234 N N . ILE D 4 104 ? 20.832 25.373 -12.753 1.00 18.94 104 ILE D N 1
ATOM 12235 C CA . ILE D 4 104 ? 21.187 23.983 -12.996 1.00 19.99 104 ILE D CA 1
ATOM 12236 C C . ILE D 4 104 ? 22.214 23.526 -11.982 1.00 18.43 104 ILE D C 1
ATOM 12237 O O . ILE D 4 104 ? 23.326 24.055 -11.931 1.00 19.37 104 ILE D O 1
ATOM 12253 N N . GLN D 4 105 ? 21.843 22.552 -11.163 1.00 16.21 105 GLN D N 1
ATOM 12254 C CA . GLN D 4 105 ? 22.799 21.923 -10.267 1.00 16.68 105 GLN D CA 1
ATOM 12255 C C . GLN D 4 105 ? 23.270 20.615 -10.897 1.00 18.48 105 GLN D C 1
ATOM 12256 O O . GLN D 4 105 ? 22.455 19.781 -11.289 1.00 19.34 105 GLN D O 1
ATOM 12270 N N . THR D 4 106 ? 24.583 20.453 -11.008 1.00 16.66 106 THR D N 1
ATOM 12271 C CA . THR D 4 106 ? 25.149 19.302 -11.713 1.00 14.99 106 THR D CA 1
ATOM 12272 C C . THR D 4 106 ? 26.313 18.619 -10.993 1.00 16.72 106 THR D C 1
ATOM 12273 O O . THR D 4 106 ? 27.116 19.254 -10.316 1.00 18.62 106 THR D O 1
ATOM 12284 N N . ARG D 4 107 ? 26.361 17.300 -11.168 1.00 15.68 107 ARG D N 1
ATOM 12285 C CA . ARG D 4 107 ? 27.506 16.472 -10.832 1.00 15.03 107 ARG D CA 1
ATOM 12286 C C . ARG D 4 107 ? 28.070 15.816 -12.086 1.00 16.98 107 ARG D C 1
ATOM 12287 O O . ARG D 4 107 ? 27.438 14.917 -12.667 1.00 17.10 107 ARG D O 1
ATOM 12308 N N . HIS D 4 108 ? 29.211 16.355 -12.520 1.00 16.68 108 HIS D N 1
ATOM 12309 C CA . HIS D 4 108 ? 30.128 15.783 -13.517 1.00 16.94 108 HIS D CA 1
ATOM 12310 C C . HIS D 4 108 ? 29.753 15.995 -14.981 1.00 17.02 108 HIS D C 1
ATOM 12311 O O . HIS D 4 108 ? 30.402 15.413 -15.848 1.00 17.52 108 HIS D O 1
ATOM 12325 N N . ARG D 4 109 ? 28.749 16.820 -15.284 1.00 16.93 109 ARG D N 1
ATOM 12326 C CA . ARG D 4 109 ? 28.520 17.216 -16.683 1.00 15.34 109 ARG D CA 1
ATOM 12327 C C . ARG D 4 109 ? 28.125 18.675 -16.854 1.00 17.86 109 ARG D C 1
ATOM 12328 O O . ARG D 4 109 ? 27.390 19.217 -16.052 1.00 18.74 109 ARG D O 1
ATOM 12349 N N . ILE D 4 110 ? 28.620 19.279 -17.928 1.00 18.63 110 ILE D N 1
ATOM 12350 C CA . ILE D 4 110 ? 28.040 20.482 -18.499 1.00 20.71 110 ILE D CA 1
ATOM 12351 C C . ILE D 4 110 ? 27.129 19.989 -19.635 1.00 19.80 110 ILE D C 1
ATOM 12352 O O . ILE D 4 110 ? 27.569 19.177 -20.447 1.00 19.49 110 ILE D O 1
ATOM 12368 N N . PRO D 4 111 ? 25.861 20.452 -19.682 1.00 20.96 111 PRO D N 1
ATOM 12369 C CA . PRO D 4 111 ? 24.955 20.031 -20.755 1.00 19.97 111 PRO D CA 1
ATOM 12370 C C . PRO D 4 111 ? 25.493 20.258 -22.165 1.00 21.40 111 PRO D C 1
ATOM 12371 O O . PRO D 4 111 ? 26.345 21.130 -22.368 1.00 23.50 111 PRO D O 1
ATOM 12382 N N . GLU D 4 112 ? 24.995 19.486 -23.130 1.00 23.12 112 GLU D N 1
ATOM 12383 C CA . GLU D 4 112 ? 25.355 19.697 -24.521 1.00 23.70 112 GLU D CA 1
ATOM 12384 C C . GLU D 4 112 ? 24.708 20.966 -25.046 1.00 27.77 112 GLU D C 1
ATOM 12385 O O . GLU D 4 112 ? 25.237 21.607 -25.951 1.00 27.52 112 GLU D O 1
ATOM 12397 N N . THR D 4 113 ? 23.556 21.315 -24.492 1.00 25.91 113 THR D N 1
ATOM 12398 C CA . THR D 4 113 ? 22.840 22.523 -24.910 1.00 25.02 113 THR D CA 1
ATOM 12399 C C . THR D 4 113 ? 23.556 23.750 -24.359 1.00 23.02 113 THR D C 1
ATOM 12400 O O . THR D 4 113 ? 23.738 23.846 -23.157 1.00 24.13 113 THR D O 1
ATOM 12411 N N . PRO D 4 114 ? 23.967 24.686 -25.229 1.00 25.88 114 PRO D N 1
ATOM 12412 C CA . PRO D 4 114 ? 24.668 25.868 -24.728 1.00 25.73 114 PRO D CA 1
ATOM 12413 C C . PRO D 4 114 ? 23.837 26.668 -23.730 1.00 24.10 114 PRO D C 1
ATOM 12414 O O . PRO D 4 114 ? 22.615 26.823 -23.901 1.00 25.71 114 PRO D O 1
ATOM 12425 N N . LEU D 4 115 ? 24.504 27.152 -22.691 1.00 22.84 115 LEU D N 1
ATOM 12426 C CA . LEU D 4 115 ? 23.848 27.952 -21.669 1.00 22.28 115 LEU D CA 1
ATOM 12427 C C . LEU D 4 115 ? 23.760 29.409 -22.108 1.00 26.76 115 LEU D C 1
ATOM 12428 O O . LEU D 4 115 ? 24.508 29.862 -22.992 1.00 26.55 115 LEU D O 1
ATOM 12444 N N . THR D 4 116 ? 22.817 30.131 -21.508 1.00 23.88 116 THR D N 1
ATOM 12445 C CA . THR D 4 116 ? 22.482 31.477 -21.949 1.00 25.97 116 THR D CA 1
ATOM 12446 C C . THR D 4 116 ? 22.503 32.464 -20.784 1.00 24.25 116 THR D C 1
ATOM 12447 O O . THR D 4 116 ? 22.653 32.080 -19.629 1.00 26.85 116 THR D O 1
ATOM 12458 N N . GLU D 4 117 ? 22.359 33.743 -21.115 1.00 26.16 117 GLU D N 1
ATOM 12459 C CA . GLU D 4 117 ? 22.348 34.800 -20.122 1.00 27.40 117 GLU D CA 1
ATOM 12460 C C . GLU D 4 117 ? 21.336 34.521 -19.009 1.00 24.88 117 GLU D C 1
ATOM 12461 O O . GLU D 4 117 ? 20.209 34.111 -19.276 1.00 26.29 117 GLU D O 1
ATOM 12473 N N . ASP D 4 118 ? 21.792 34.740 -17.781 1.00 21.47 118 ASP D N 1
ATOM 12474 C CA . ASP D 4 118 ? 21.025 34.663 -16.533 1.00 23.31 118 ASP D CA 1
ATOM 12475 C C . ASP D 4 118 ? 20.762 33.238 -16.075 1.00 24.69 118 ASP D C 1
ATOM 12476 O O . ASP D 4 118 ? 20.144 33.033 -15.032 1.00 27.35 118 ASP D O 1
ATOM 12485 N N . GLN D 4 119 ? 21.240 32.249 -16.824 1.00 23.56 119 GLN D N 1
ATOM 12486 C CA . GLN D 4 119 ? 21.325 30.912 -16.261 1.00 22.48 119 GLN D CA 1
ATOM 12487 C C . GLN D 4 119 ? 22.515 30.856 -15.310 1.00 22.99 119 GLN D C 1
ATOM 12488 O O . GLN D 4 119 ? 23.537 31.511 -15.531 1.00 22.94 119 GLN D O 1
ATOM 12502 N N . ILE D 4 120 ? 22.356 30.081 -14.245 1.00 19.70 120 ILE D N 1
ATOM 12503 C CA . ILE D 4 120 ? 23.417 29.794 -13.297 1.00 19.18 120 ILE D CA 1
ATOM 12504 C C . ILE D 4 120 ? 23.611 28.283 -13.230 1.00 21.03 120 ILE D C 1
ATOM 12505 O O . ILE D 4 120 ? 22.661 27.546 -12.992 1.00 19.89 120 ILE D O 1
ATOM 12521 N N . ILE D 4 121 ? 24.829 27.828 -13.482 1.00 19.67 121 ILE D N 1
ATOM 12522 C CA . ILE D 4 121 ? 25.159 26.418 -13.335 1.00 17.75 121 ILE D CA 1
ATOM 12523 C C . ILE D 4 121 ? 26.050 26.233 -12.107 1.00 19.82 121 ILE D C 1
ATOM 12524 O O . ILE D 4 121 ? 27.013 26.966 -11.903 1.00 18.23 121 ILE D O 1
ATOM 12540 N N . ILE D 4 122 ? 25.676 25.267 -11.274 1.00 17.85 122 ILE D N 1
ATOM 12541 C CA . ILE D 4 122 ? 26.269 25.054 -9.958 1.00 17.48 122 ILE D CA 1
ATOM 12542 C C . ILE D 4 122 ? 26.850 23.659 -9.930 1.00 15.71 122 ILE D C 1
ATOM 12543 O O . ILE D 4 122 ? 26.107 22.681 -10.041 1.00 16.27 122 ILE D O 1
ATOM 12559 N N . PHE D 4 123 ? 28.174 23.574 -9.813 1.00 15.85 123 PHE D N 1
ATOM 12560 C CA . PHE D 4 123 ? 28.892 22.311 -9.884 1.00 15.88 123 PHE D CA 1
ATOM 12561 C C . PHE D 4 123 ? 29.174 21.744 -8.503 1.00 14.25 123 PHE D C 1
ATOM 12562 O O . PHE D 4 123 ? 29.658 22.451 -7.620 1.00 14.95 123 PHE D O 1
ATOM 12579 N N . GLN D 4 124 ? 28.911 20.452 -8.335 1.00 13.04 124 GLN D N 1
ATOM 12580 C CA . GLN D 4 124 ? 29.328 19.724 -7.150 1.00 14.54 124 GLN D CA 1
ATOM 12581 C C . GLN D 4 124 ? 30.793 19.306 -7.309 1.00 15.99 124 GLN D C 1
ATOM 12582 O O . GLN D 4 124 ? 31.170 18.656 -8.282 1.00 16.91 124 GLN D O 1
ATOM 12596 N N . VAL D 4 125 ? 31.586 19.659 -6.313 1.00 15.51 125 VAL D N 1
ATOM 12597 C CA . VAL D 4 125 ? 33.036 19.481 -6.328 1.00 18.08 125 VAL D CA 1
ATOM 12598 C C . VAL D 4 125 ? 33.526 18.654 -5.150 1.00 18.48 125 VAL D C 1
ATOM 12599 O O . VAL D 4 125 ? 33.260 19.009 -4.013 1.00 19.14 125 VAL D O 1
ATOM 12612 N N . PRO D 4 126 ? 34.266 17.564 -5.412 1.00 14.31 126 PRO D N 1
ATOM 12613 C CA . PRO D 4 126 ? 34.827 16.829 -4.274 1.00 13.66 126 PRO D CA 1
ATOM 12614 C C . PRO D 4 126 ? 36.107 17.455 -3.766 1.00 18.48 126 PRO D C 1
ATOM 12615 O O . PRO D 4 126 ? 36.216 17.739 -2.593 1.00 23.70 126 PRO D O 1
ATOM 12626 N N . ILE D 4 127 ? 37.079 17.612 -4.660 1.00 16.64 127 ILE D N 1
ATOM 12627 C CA . ILE D 4 127 ? 38.385 18.148 -4.320 1.00 18.65 127 ILE D CA 1
ATOM 12628 C C . ILE D 4 127 ? 38.508 19.474 -5.062 1.00 18.22 127 ILE D C 1
ATOM 12629 O O . ILE D 4 127 ? 38.608 19.485 -6.289 1.00 21.18 127 ILE D O 1
ATOM 12645 N N . PRO D 4 128 ? 38.489 20.604 -4.332 1.00 15.11 128 PRO D N 1
ATOM 12646 C CA . PRO D 4 128 ? 38.467 21.902 -5.007 1.00 15.73 128 PRO D CA 1
ATOM 12647 C C . PRO D 4 128 ? 39.845 22.369 -5.434 1.00 16.35 128 PRO D C 1
ATOM 12648 O O . PRO D 4 128 ? 39.952 23.348 -6.175 1.00 19.96 128 PRO D O 1
ATOM 12659 N N . GLU D 4 129 ? 40.877 21.685 -4.946 1.00 17.79 129 GLU D N 1
ATOM 12660 C CA . GLU D 4 129 ? 42.250 22.110 -5.106 1.00 16.07 129 GLU D CA 1
ATOM 12661 C C . GLU D 4 129 ? 42.904 21.353 -6.258 1.00 17.20 129 GLU D C 1
ATOM 12662 O O . GLU D 4 129 ? 43.241 20.189 -6.112 1.00 16.82 129 GLU D O 1
ATOM 12674 N N . PRO D 4 130 ? 43.094 22.003 -7.416 1.00 17.19 130 PRO D N 1
ATOM 12675 C CA . PRO D 4 130 ? 43.696 21.290 -8.559 1.00 15.24 130 PRO D CA 1
ATOM 12676 C C . PRO D 4 130 ? 45.107 20.777 -8.295 1.00 19.56 130 PRO D C 1
ATOM 12677 O O . PRO D 4 130 ? 45.553 19.872 -8.991 1.00 21.94 130 PRO D O 1
ATOM 12688 N N . LEU D 4 131 ? 45.793 21.310 -7.292 1.00 18.46 131 LEU D N 1
ATOM 12689 C CA . LEU D 4 131 ? 47.146 20.848 -6.973 1.00 16.50 131 LEU D CA 1
ATOM 12690 C C . LEU D 4 131 ? 47.171 19.672 -5.991 1.00 15.09 131 LEU D C 1
ATOM 12691 O O . LEU D 4 131 ? 48.247 19.203 -5.634 1.00 17.05 131 LEU D O 1
ATOM 12707 N N . ARG D 4 132 ? 46.004 19.210 -5.545 1.00 18.30 132 ARG D N 1
ATOM 12708 C CA . ARG D 4 132 ? 45.958 18.335 -4.360 1.00 17.62 132 ARG D CA 1
ATOM 12709 C C . ARG D 4 132 ? 46.679 17.012 -4.535 1.00 17.76 132 ARG D C 1
ATOM 12710 O O . ARG D 4 132 ? 47.256 16.499 -3.569 1.00 18.22 132 ARG D O 1
ATOM 12731 N N . PHE D 4 133 ? 46.656 16.442 -5.740 1.00 19.20 133 PHE D N 1
ATOM 12732 C CA . PHE D 4 133 ? 47.310 15.142 -5.950 1.00 20.13 133 PHE D CA 1
ATOM 12733 C C . PHE D 4 133 ? 48.783 15.301 -6.297 1.00 22.92 133 PHE D C 1
ATOM 12734 O O . PHE D 4 133 ? 49.466 14.316 -6.530 1.00 25.17 133 PHE D O 1
ATOM 12751 N N . ILE D 4 134 ? 49.270 16.545 -6.308 1.00 18.11 134 ILE D N 1
ATOM 12752 C CA . ILE D 4 134 ? 50.689 16.818 -6.380 1.00 18.74 134 ILE D CA 1
ATOM 12753 C C . ILE D 4 134 ? 51.190 17.136 -4.971 1.00 17.06 134 ILE D C 1
ATOM 12754 O O . ILE D 4 134 ? 52.247 16.697 -4.565 1.00 19.57 134 ILE D O 1
ATOM 12770 N N . GLU D 4 135 ? 50.401 17.933 -4.260 1.00 17.23 135 GLU D N 1
ATOM 12771 C CA . GLU D 4 135 ? 50.712 18.422 -2.928 1.00 16.72 135 GLU D CA 1
ATOM 12772 C C . GLU D 4 135 ? 49.489 18.260 -2.011 1.00 15.71 135 GLU D C 1
ATOM 12773 O O . GLU D 4 135 ? 48.538 19.028 -2.118 1.00 17.54 135 GLU D O 1
ATOM 12785 N N . PRO D 4 136 ? 49.530 17.262 -1.101 1.00 17.43 136 PRO D N 1
ATOM 12786 C CA . PRO D 4 136 ? 48.334 16.969 -0.310 1.00 16.53 136 PRO D CA 1
ATOM 12787 C C . PRO D 4 136 ? 48.030 17.988 0.778 1.00 16.75 136 PRO D C 1
ATOM 12788 O O . PRO D 4 136 ? 46.887 18.029 1.240 1.00 18.34 136 PRO D O 1
ATOM 12799 N N . ARG D 4 137 ? 48.989 18.831 1.137 1.00 15.96 137 ARG D N 1
ATOM 12800 C CA . ARG D 4 137 ? 48.784 19.798 2.227 1.00 15.30 137 ARG D CA 1
ATOM 12801 C C . ARG D 4 137 ? 48.209 21.123 1.778 1.00 17.25 137 ARG D C 1
ATOM 12802 O O . ARG D 4 137 ? 48.801 21.816 0.949 1.00 19.23 137 ARG D O 1
ATOM 12823 N N . GLU D 4 138 ? 47.080 21.505 2.370 1.00 14.80 138 GLU D N 1
ATOM 12824 C CA . GLU D 4 138 ? 46.492 22.824 2.113 1.00 14.75 138 GLU D CA 1
ATOM 12825 C C . GLU D 4 138 ? 47.373 23.949 2.615 1.00 17.42 138 GLU D C 1
ATOM 12826 O O . GLU D 4 138 ? 47.337 25.041 2.056 1.00 19.36 138 GLU D O 1
ATOM 12838 N N . THR D 4 139 ? 48.159 23.693 3.657 1.00 17.63 139 THR D N 1
ATOM 12839 C CA . THR D 4 139 ? 49.100 24.689 4.160 1.00 18.73 139 THR D CA 1
ATOM 12840 C C . THR D 4 139 ? 50.107 25.080 3.073 1.00 22.02 139 THR D C 1
ATOM 12841 O O . THR D 4 139 ? 50.609 26.195 3.071 1.00 22.92 139 THR D O 1
ATOM 12852 N N . GLU D 4 140 ? 50.382 24.183 2.131 1.00 17.90 140 GLU D N 1
ATOM 12853 C CA . GLU D 4 140 ? 51.313 24.502 1.046 1.00 18.36 140 GLU D CA 1
ATOM 12854 C C . GLU D 4 140 ? 50.571 25.015 -0.197 1.00 17.62 140 GLU D C 1
ATOM 12855 O O . GLU D 4 140 ? 50.975 26.034 -0.784 1.00 17.34 140 GLU D O 1
ATOM 12867 N N . THR D 4 141 ? 49.469 24.366 -0.573 1.00 18.68 141 THR D N 1
ATOM 12868 C CA . THR D 4 141 ? 48.790 24.723 -1.825 1.00 16.17 141 THR D CA 1
ATOM 12869 C C . THR D 4 141 ? 48.191 26.129 -1.750 1.00 16.75 141 THR D C 1
ATOM 12870 O O . THR D 4 141 ? 48.154 26.857 -2.760 1.00 17.39 141 THR D O 1
ATOM 12881 N N . ARG D 4 142 ? 47.788 26.564 -0.562 1.00 16.03 142 ARG D N 1
ATOM 12882 C CA . ARG D 4 142 ? 47.262 27.927 -0.410 1.00 18.72 142 ARG D CA 1
ATOM 12883 C C . ARG D 4 142 ? 48.317 28.958 -0.814 1.00 18.59 142 ARG D C 1
ATOM 12884 O O . ARG D 4 142 ? 48.016 29.996 -1.439 1.00 19.27 142 ARG D O 1
ATOM 12905 N N . THR D 4 143 ? 49.554 28.685 -0.431 1.00 18.59 143 THR D N 1
ATOM 12906 C CA . THR D 4 143 ? 50.643 29.587 -0.731 1.00 17.67 143 THR D CA 1
ATOM 12907 C C . THR D 4 143 ? 51.051 29.464 -2.196 1.00 17.88 143 THR D C 1
ATOM 12908 O O . THR D 4 143 ? 51.439 30.440 -2.823 1.00 20.05 143 THR D O 1
ATOM 12919 N N . MET D 4 144 ? 50.969 28.262 -2.751 1.00 20.25 144 MET D N 1
ATOM 12920 C CA . MET D 4 144 ? 51.242 28.089 -4.179 1.00 18.56 144 MET D CA 1
ATOM 12921 C C . MET D 4 144 ? 50.272 28.945 -5.011 1.00 20.64 144 MET D C 1
ATOM 12922 O O . MET D 4 144 ? 50.680 29.616 -5.969 1.00 18.27 144 MET D O 1
ATOM 12936 N N . HIS D 4 145 ? 48.992 28.935 -4.643 1.00 18.56 145 HIS D N 1
ATOM 12937 C CA . HIS D 4 145 ? 48.050 29.833 -5.320 1.00 17.85 145 HIS D CA 1
ATOM 12938 C C . HIS D 4 145 ? 48.356 31.296 -5.081 1.00 18.88 145 HIS D C 1
ATOM 12939 O O . HIS D 4 145 ? 48.278 32.093 -6.028 1.00 19.00 145 HIS D O 1
ATOM 12953 N N . ALA D 4 146 ? 48.708 31.659 -3.846 1.00 18.69 146 ALA D N 1
ATOM 12954 C CA . ALA D 4 146 ? 49.023 33.054 -3.530 1.00 21.62 146 ALA D CA 1
ATOM 12955 C C . ALA D 4 146 ? 50.101 33.587 -4.448 1.00 23.05 146 ALA D C 1
ATOM 12956 O O . ALA D 4 146 ? 50.047 34.752 -4.918 1.00 22.74 146 ALA D O 1
ATOM 12963 N N . LEU D 4 147 ? 51.107 32.743 -4.700 1.00 19.64 147 LEU D N 1
ATOM 12964 C CA . LEU D 4 147 ? 52.287 33.159 -5.434 1.00 22.54 147 LEU D CA 1
ATOM 12965 C C . LEU D 4 147 ? 52.259 32.778 -6.910 1.00 23.11 147 LEU D C 1
ATOM 12966 O O . LEU D 4 147 ? 53.217 33.043 -7.643 1.00 25.24 147 LEU D O 1
ATOM 12982 N N . GLU D 4 148 ? 51.162 32.180 -7.347 1.00 21.37 148 GLU D N 1
ATOM 12983 C CA . GLU D 4 148 ? 51.025 31.718 -8.718 1.00 28.27 148 GLU D CA 1
ATOM 12984 C C . GLU D 4 148 ? 52.143 30.723 -9.083 1.00 27.31 148 GLU D C 1
ATOM 12985 O O . GLU D 4 148 ? 52.680 30.739 -10.198 1.00 27.56 148 GLU D O 1
ATOM 12997 N N . GLU D 4 149 ? 52.499 29.857 -8.132 1.00 22.90 149 GLU D N 1
ATOM 12998 C CA . GLU D 4 149 ? 53.567 28.886 -8.344 1.00 23.97 149 GLU D CA 1
ATOM 12999 C C . GLU D 4 149 ? 52.944 27.589 -8.836 1.00 24.89 149 GLU D C 1
ATOM 13000 O O . GLU D 4 149 ? 52.599 26.706 -8.052 1.00 26.10 149 GLU D O 1
ATOM 13012 N N . TYR D 4 150 ? 52.825 27.486 -10.153 1.00 20.63 150 TYR D N 1
ATOM 13013 C CA . TYR D 4 150 ? 52.100 26.401 -10.792 1.00 22.25 150 TYR D CA 1
ATOM 13014 C C . TYR D 4 150 ? 52.996 25.524 -11.667 1.00 25.55 150 TYR D C 1
ATOM 13015 O O . TYR D 4 150 ? 52.508 24.627 -12.357 1.00 25.33 150 TYR D O 1
ATOM 13033 N N . GLY D 4 151 ? 54.294 25.799 -11.628 1.00 23.83 151 GLY D N 1
ATOM 13034 C CA . GLY D 4 151 ? 55.276 25.139 -12.467 1.00 26.58 151 GLY D CA 1
ATOM 13035 C C . GLY D 4 151 ? 55.277 23.628 -12.294 1.00 26.54 151 GLY D C 1
ATOM 13036 O O . GLY D 4 151 ? 55.526 22.895 -13.246 1.00 27.16 151 GLY D O 1
ATOM 13040 N N . VAL D 4 152 ? 54.995 23.161 -11.082 1.00 25.57 152 VAL D N 1
ATOM 13041 C CA . VAL D 4 152 ? 55.027 21.732 -10.824 1.00 27.78 152 VAL D CA 1
ATOM 13042 C C . VAL D 4 152 ? 53.970 20.994 -11.657 1.00 29.27 152 VAL D C 1
ATOM 13043 O O . VAL D 4 152 ? 54.147 19.813 -11.992 1.00 28.07 152 VAL D O 1
ATOM 13056 N N . MET D 4 153 ? 52.879 21.664 -12.005 1.00 27.89 153 MET D N 1
ATOM 13057 C CA A MET D 4 153 ? 51.859 21.034 -12.832 0.66 29.75 153 MET D CA 1
ATOM 13058 C CA B MET D 4 153 ? 51.862 21.033 -12.835 0.34 29.65 153 MET D CA 1
ATOM 13059 C C . MET D 4 153 ? 52.419 20.732 -14.222 1.00 30.56 153 MET D C 1
ATOM 13060 O O . MET D 4 153 ? 52.059 19.736 -14.834 1.00 29.03 153 MET D O 1
ATOM 13085 N N . GLN D 4 154 ? 53.319 21.580 -14.717 1.00 32.97 154 GLN D N 1
ATOM 13086 C CA . GLN D 4 154 ? 53.930 21.319 -16.021 1.00 36.98 154 GLN D CA 1
ATOM 13087 C C . GLN D 4 154 ? 54.816 20.073 -15.976 1.00 35.99 154 GLN D C 1
ATOM 13088 O O . GLN D 4 154 ? 54.893 19.323 -16.956 1.00 34.14 154 GLN D O 1
ATOM 13102 N N . VAL D 4 155 ? 55.490 19.846 -14.851 1.00 32.97 155 VAL D N 1
ATOM 13103 C CA . VAL D 4 155 ? 56.335 18.667 -14.724 1.00 31.83 155 VAL D CA 1
ATOM 13104 C C . VAL D 4 155 ? 55.458 17.414 -14.729 1.00 30.84 155 VAL D C 1
ATOM 13105 O O . VAL D 4 155 ? 55.809 16.395 -15.345 1.00 29.84 155 VAL D O 1
ATOM 13118 N N . LYS D 4 156 ? 54.314 17.508 -14.058 1.00 29.66 156 LYS D N 1
ATOM 13119 C CA . LYS D 4 156 ? 53.375 16.393 -13.980 1.00 30.10 156 LYS D CA 1
ATOM 13120 C C . LYS D 4 156 ? 52.852 16.022 -15.378 1.00 32.23 156 LYS D C 1
ATOM 13121 O O . LYS D 4 156 ? 52.826 14.843 -15.746 1.00 28.10 156 LYS D O 1
ATOM 13140 N N . LEU D 4 157 ? 52.467 17.022 -16.166 1.00 30.66 157 LEU D N 1
ATOM 13141 C CA . LEU D 4 157 ? 52.022 16.775 -17.542 1.00 34.65 157 LEU D CA 1
ATOM 13142 C C . LEU D 4 157 ? 53.114 16.123 -18.389 1.00 34.37 157 LEU D C 1
ATOM 13143 O O . LEU D 4 157 ? 52.849 15.192 -19.158 1.00 33.17 157 LEU D O 1
ATOM 13159 N N . TYR D 4 158 ? 54.341 16.623 -18.261 1.00 33.32 158 TYR D N 1
ATOM 13160 C CA . TYR D 4 158 ? 55.473 16.094 -19.012 1.00 32.51 158 TYR D CA 1
ATOM 13161 C C . TYR D 4 158 ? 55.702 14.635 -18.682 1.00 30.20 158 TYR D C 1
ATOM 13162 O O . TYR D 4 158 ? 56.021 13.816 -19.551 1.00 33.85 158 TYR D O 1
ATOM 13180 N N . GLU D 4 159 ? 55.556 14.328 -17.402 1.00 31.52 159 GLU D N 1
ATOM 13181 C CA . GLU D 4 159 ? 55.823 12.998 -16.898 1.00 33.01 159 GLU D CA 1
ATOM 13182 C C . GLU D 4 159 ? 54.794 11.996 -17.414 1.00 31.98 159 GLU D C 1
ATOM 13183 O O . GLU D 4 159 ? 55.159 10.876 -17.795 1.00 35.99 159 GLU D O 1
ATOM 13195 N N . ASP D 4 160 ? 53.524 12.404 -17.422 1.00 28.11 160 ASP D N 1
ATOM 13196 C CA . ASP D 4 160 ? 52.480 11.631 -18.086 1.00 27.02 160 ASP D CA 1
ATOM 13197 C C . ASP D 4 160 ? 52.890 11.293 -19.515 1.00 28.18 160 ASP D C 1
ATOM 13198 O O . ASP D 4 160 ? 52.819 10.141 -19.939 1.00 31.39 160 ASP D O 1
ATOM 13207 N N . ILE D 4 161 ? 53.295 12.315 -20.265 1.00 30.20 161 ILE D N 1
ATOM 13208 C CA . ILE D 4 161 ? 53.632 12.151 -21.676 1.00 34.06 161 ILE D CA 1
ATOM 13209 C C . ILE D 4 161 ? 54.849 11.246 -21.837 1.00 38.71 161 ILE D C 1
ATOM 13210 O O . ILE D 4 161 ? 54.922 10.437 -22.765 1.00 32.68 161 ILE D O 1
ATOM 13226 N N . ALA D 4 162 ? 55.799 11.365 -20.920 1.00 41.93 162 ALA D N 1
ATOM 13227 C CA . ALA D 4 162 ? 57.003 10.543 -20.978 1.00 43.51 162 ALA D CA 1
ATOM 13228 C C . ALA D 4 162 ? 56.655 9.083 -20.705 1.00 36.91 162 ALA D C 1
ATOM 13229 O O . ALA D 4 162 ? 57.168 8.173 -21.347 1.00 41.76 162 ALA D O 1
ATOM 13236 N N . ARG D 4 163 ? 55.748 8.870 -19.765 1.00 37.08 163 ARG D N 1
ATOM 13237 C CA . ARG D 4 163 ? 55.422 7.529 -19.323 1.00 39.76 163 ARG D CA 1
ATOM 13238 C C . ARG D 4 163 ? 54.452 6.820 -20.277 1.00 38.62 163 ARG D C 1
ATOM 13239 O O . ARG D 4 163 ? 54.656 5.642 -20.619 1.00 37.06 163 ARG D O 1
ATOM 13260 N N . PHE D 4 164 ? 53.429 7.548 -20.724 1.00 39.66 164 PHE D N 1
ATOM 13261 C CA . PHE D 4 164 ? 52.321 6.971 -21.483 1.00 35.16 164 PHE D CA 1
ATOM 13262 C C . PHE D 4 164 ? 52.186 7.478 -22.917 1.00 35.61 164 PHE D C 1
ATOM 13263 O O . PHE D 4 164 ? 51.453 6.894 -23.712 1.00 45.12 164 PHE D O 1
ATOM 13280 N N . GLY D 4 165 ? 52.850 8.578 -23.242 1.00 35.24 165 GLY D N 1
ATOM 13281 C CA . GLY D 4 165 ? 52.708 9.182 -24.558 1.00 34.25 165 GLY D CA 1
ATOM 13282 C C . GLY D 4 165 ? 51.552 10.162 -24.630 1.00 35.34 165 GLY D C 1
ATOM 13283 O O . GLY D 4 165 ? 51.316 10.778 -25.672 1.00 38.08 165 GLY D O 1
ATOM 13287 N N . HIS D 4 166 ? 50.834 10.312 -23.520 1.00 31.93 166 HIS D N 1
ATOM 13288 C CA . HIS D 4 166 ? 49.687 11.220 -23.437 1.00 28.53 166 HIS D CA 1
ATOM 13289 C C . HIS D 4 166 ? 49.516 11.754 -22.034 1.00 27.92 166 HIS D C 1
ATOM 13290 O O . HIS D 4 166 ? 49.963 11.133 -21.080 1.00 30.71 166 HIS D O 1
ATOM 13304 N N . ILE D 4 167 ? 48.843 12.897 -21.925 1.00 27.61 167 ILE D N 1
ATOM 13305 C CA . ILE D 4 167 ? 48.392 13.412 -20.646 1.00 28.24 167 ILE D CA 1
ATOM 13306 C C . ILE D 4 167 ? 47.396 12.407 -20.081 1.00 28.42 167 ILE D C 1
ATOM 13307 O O . ILE D 4 167 ? 46.489 11.974 -20.791 1.00 31.45 167 ILE D O 1
ATOM 13323 N N . ALA D 4 168 ? 47.564 12.041 -18.814 1.00 26.89 168 ALA D N 1
ATOM 13324 C CA . ALA D 4 168 ? 46.768 10.970 -18.226 1.00 26.89 168 ALA D CA 1
ATOM 13325 C C . ALA D 4 168 ? 45.558 11.470 -17.447 1.00 26.99 168 ALA D C 1
ATOM 13326 O O . ALA D 4 168 ? 44.774 10.665 -16.967 1.00 26.25 168 ALA D O 1
ATOM 13333 N N . THR D 4 169 ? 45.419 12.789 -17.290 1.00 21.74 169 THR D N 1
ATOM 13334 C CA . THR D 4 169 ? 44.240 13.358 -16.658 1.00 19.75 169 THR D CA 1
ATOM 13335 C C . THR D 4 169 ? 43.100 13.379 -17.662 1.00 22.88 169 THR D C 1
ATOM 13336 O O . THR D 4 169 ? 43.227 14.022 -18.701 1.00 24.48 169 THR D O 1
ATOM 13347 N N . THR D 4 170 ? 41.992 12.691 -17.358 1.00 20.57 170 THR D N 1
ATOM 13348 C CA . THR D 4 170 ? 40.905 12.532 -18.336 1.00 19.66 170 THR D CA 1
ATOM 13349 C C . THR D 4 170 ? 39.640 13.255 -17.919 1.00 19.21 170 THR D C 1
ATOM 13350 O O . THR D 4 170 ? 38.752 13.462 -18.739 1.00 20.15 170 THR D O 1
ATOM 13361 N N . TYR D 4 171 ? 39.557 13.625 -16.641 1.00 17.44 171 TYR D N 1
ATOM 13362 C CA . TYR D 4 171 ? 38.450 14.399 -16.110 1.00 19.31 171 TYR D CA 1
ATOM 13363 C C . TYR D 4 171 ? 38.995 15.278 -14.974 1.00 17.72 171 TYR D C 1
ATOM 13364 O O . TYR D 4 171 ? 40.134 15.072 -14.530 1.00 18.07 171 TYR D O 1
ATOM 13382 N N . ALA D 4 172 ? 38.201 16.252 -14.525 1.00 17.10 172 ALA D N 1
ATOM 13383 C CA . ALA D 4 172 ? 38.669 17.305 -13.609 1.00 18.83 172 ALA D CA 1
ATOM 13384 C C . ALA D 4 172 ? 40.001 17.851 -14.096 1.00 18.67 172 ALA D C 1
ATOM 13385 O O . ALA D 4 172 ? 40.954 17.985 -13.336 1.00 20.39 172 ALA D O 1
ATOM 13392 N N . TYR D 4 173 ? 40.040 18.149 -15.385 1.00 18.23 173 TYR D N 1
ATOM 13393 C CA . TYR D 4 173 ? 41.255 18.557 -16.048 1.00 18.15 173 TYR D CA 1
ATOM 13394 C C . TYR D 4 173 ? 41.506 20.046 -15.766 1.00 20.86 173 TYR D C 1
ATOM 13395 O O . TYR D 4 173 ? 40.639 20.882 -16.047 1.00 19.73 173 TYR D O 1
ATOM 13413 N N . PRO D 4 174 ? 42.694 20.384 -15.216 1.00 17.80 174 PRO D N 1
ATOM 13414 C CA . PRO D 4 174 ? 42.888 21.759 -14.721 1.00 18.23 174 PRO D CA 1
ATOM 13415 C C . PRO D 4 174 ? 42.759 22.833 -15.805 1.00 20.65 174 PRO D C 1
ATOM 13416 O O . PRO D 4 174 ? 43.162 22.613 -16.954 1.00 18.14 174 PRO D O 1
ATOM 13427 N N . VAL D 4 175 ? 42.207 23.980 -15.413 1.00 18.49 175 VAL D N 1
ATOM 13428 C CA . VAL D 4 175 ? 42.054 25.120 -16.298 1.00 18.33 175 VAL D CA 1
ATOM 13429 C C . VAL D 4 175 ? 42.601 26.401 -15.684 1.00 20.60 175 VAL D C 1
ATOM 13430 O O . VAL D 4 175 ? 42.597 26.578 -14.467 1.00 21.34 175 VAL D O 1
ATOM 13443 N N . LYS D 4 176 ? 43.083 27.277 -16.553 1.00 22.14 176 LYS D N 1
ATOM 13444 C CA . LYS D 4 176 ? 43.515 28.606 -16.147 1.00 21.48 176 LYS D CA 1
ATOM 13445 C C . LYS D 4 176 ? 42.365 29.586 -16.399 1.00 20.63 176 LYS D C 1
ATOM 13446 O O . LYS D 4 176 ? 41.804 29.636 -17.496 1.00 21.39 176 LYS D O 1
ATOM 13465 N N . VAL D 4 177 ? 41.992 30.327 -15.364 1.00 19.44 177 VAL D N 1
ATOM 13466 C CA . VAL D 4 177 ? 40.821 31.213 -15.421 1.00 17.91 177 VAL D CA 1
ATOM 13467 C C . VAL D 4 177 ? 41.203 32.699 -15.434 1.00 20.22 177 VAL D C 1
ATOM 13468 O O . VAL D 4 177 ? 41.939 33.171 -14.565 1.00 20.20 177 VAL D O 1
ATOM 13481 N N . ASN D 4 178 ? 40.700 33.438 -16.431 1.00 21.27 178 ASN D N 1
ATOM 13482 C CA . ASN D 4 178 ? 40.997 34.866 -16.548 1.00 21.77 178 ASN D CA 1
ATOM 13483 C C . ASN D 4 178 ? 42.507 35.137 -16.544 1.00 22.16 178 ASN D C 1
ATOM 13484 O O . ASN D 4 178 ? 42.976 36.178 -16.059 1.00 24.20 178 ASN D O 1
ATOM 13495 N N . GLY D 4 179 ? 43.255 34.204 -17.125 1.00 21.87 179 GLY D N 1
ATOM 13496 C CA . GLY D 4 179 ? 44.693 34.319 -17.257 1.00 23.60 179 GLY D CA 1
ATOM 13497 C C . GLY D 4 179 ? 45.495 34.311 -15.968 1.00 22.79 179 GLY D C 1
ATOM 13498 O O . GLY D 4 179 ? 46.655 34.731 -15.985 1.00 25.77 179 GLY D O 1
ATOM 13502 N N . ARG D 4 180 ? 44.908 33.855 -14.865 1.00 20.88 180 ARG D N 1
ATOM 13503 C CA . ARG D 4 180 ? 45.603 33.858 -13.576 1.00 20.62 180 ARG D CA 1
ATOM 13504 C C . ARG D 4 180 ? 45.418 32.529 -12.820 1.00 21.07 180 ARG D C 1
ATOM 13505 O O . ARG D 4 180 ? 46.243 31.609 -12.980 1.00 20.60 180 ARG D O 1
ATOM 13526 N N . TYR D 4 181 ? 44.364 32.410 -12.014 1.00 20.48 181 TYR D N 1
ATOM 13527 C CA . TYR D 4 181 ? 44.218 31.238 -11.165 1.00 18.78 181 TYR D CA 1
ATOM 13528 C C . TYR D 4 181 ? 44.063 29.967 -11.969 1.00 21.87 181 TYR D C 1
ATOM 13529 O O . TYR D 4 181 ? 43.346 29.919 -12.973 1.00 22.04 181 TYR D O 1
ATOM 13547 N N . VAL D 4 182 ? 44.757 28.934 -11.497 1.00 18.63 182 VAL D N 1
ATOM 13548 C CA . VAL D 4 182 ? 44.511 27.588 -11.957 1.00 17.62 182 VAL D CA 1
ATOM 13549 C C . VAL D 4 182 ? 43.424 26.999 -11.076 1.00 17.16 182 VAL D C 1
ATOM 13550 O O . VAL D 4 182 ? 43.489 27.061 -9.848 1.00 17.87 182 VAL D O 1
ATOM 13563 N N . MET D 4 183 ? 42.402 26.468 -11.728 1.00 17.17 183 MET D N 1
ATOM 13564 C CA . MET D 4 183 ? 41.171 26.005 -11.079 1.00 17.45 183 MET D CA 1
ATOM 13565 C C . MET D 4 183 ? 40.842 24.566 -11.460 1.00 17.40 183 MET D C 1
ATOM 13566 O O . MET D 4 183 ? 41.107 24.145 -12.582 1.00 17.52 183 MET D O 1
ATOM 13580 N N . ASP D 4 184 ? 40.262 23.821 -10.515 1.00 16.71 184 ASP D N 1
ATOM 13581 C CA . ASP D 4 184 ? 39.673 22.513 -10.785 1.00 15.31 184 ASP D CA 1
ATOM 13582 C C . ASP D 4 184 ? 38.232 22.713 -11.282 1.00 17.82 184 ASP D C 1
ATOM 13583 O O . ASP D 4 184 ? 37.438 23.366 -10.615 1.00 17.79 184 ASP D O 1
ATOM 13592 N N . PRO D 4 185 ? 37.901 22.216 -12.484 1.00 18.88 185 PRO D N 1
ATOM 13593 C CA . PRO D 4 185 ? 36.555 22.461 -13.041 1.00 18.21 185 PRO D CA 1
ATOM 13594 C C . PRO D 4 185 ? 35.468 21.511 -12.498 1.00 19.04 185 PRO D C 1
ATOM 13595 O O . PRO D 4 185 ? 34.354 21.475 -13.027 1.00 18.92 185 PRO D O 1
ATOM 13606 N N . SER D 4 186 ? 35.827 20.752 -11.465 1.00 17.94 186 SER D N 1
ATOM 13607 C CA . SER D 4 186 ? 35.058 19.608 -10.962 1.00 17.82 186 SER D CA 1
ATOM 13608 C C . SER D 4 186 ? 35.210 18.419 -11.929 1.00 18.20 186 SER D C 1
ATOM 13609 O O . SER D 4 186 ? 35.762 18.559 -13.038 1.00 15.40 186 SER D O 1
ATOM 13617 N N . PRO D 4 187 ? 34.747 17.238 -11.506 1.00 19.01 187 PRO D N 1
ATOM 13618 C CA . PRO D 4 187 ? 34.986 16.023 -12.297 1.00 17.28 187 PRO D CA 1
ATOM 13619 C C . PRO D 4 187 ? 34.159 15.883 -13.565 1.00 18.48 187 PRO D C 1
ATOM 13620 O O . PRO D 4 187 ? 33.733 14.772 -13.890 1.00 17.43 187 PRO D O 1
ATOM 13631 N N . ILE D 4 188 ? 33.984 16.976 -14.304 1.00 20.83 188 ILE D N 1
ATOM 13632 C CA . ILE D 4 188 ? 33.490 16.889 -15.661 1.00 21.11 188 ILE D CA 1
ATOM 13633 C C . ILE D 4 188 ? 34.593 16.258 -16.514 1.00 18.02 188 ILE D C 1
ATOM 13634 O O . ILE D 4 188 ? 35.782 16.412 -16.199 1.00 18.22 188 ILE D O 1
ATOM 13650 N N . PRO D 4 189 ? 34.210 15.515 -17.572 1.00 16.98 189 PRO D N 1
ATOM 13651 C CA . PRO D 4 189 ? 35.210 14.993 -18.503 1.00 18.56 189 PRO D CA 1
ATOM 13652 C C . PRO D 4 189 ? 35.911 16.125 -19.254 1.00 20.78 189 PRO D C 1
ATOM 13653 O O . PRO D 4 189 ? 35.326 17.211 -19.360 1.00 21.91 189 PRO D O 1
ATOM 13664 N N . LYS D 4 190 ? 37.124 15.881 -19.754 1.00 20.28 190 LYS D N 1
ATOM 13665 C CA . LYS D 4 190 ? 37.853 16.862 -20.584 1.00 22.57 190 LYS D CA 1
ATOM 13666 C C . LYS D 4 190 ? 36.950 17.457 -21.651 1.00 24.27 190 LYS D C 1
ATOM 13667 O O . LYS D 4 190 ? 37.014 18.645 -21.985 1.00 23.60 190 LYS D O 1
ATOM 13686 N N . PHE D 4 191 ? 36.146 16.573 -22.223 1.00 23.19 191 PHE D N 1
ATOM 13687 C CA . PHE D 4 191 ? 35.181 16.898 -23.258 1.00 23.58 191 PHE D CA 1
ATOM 13688 C C . PHE D 4 191 ? 34.382 18.180 -22.995 1.00 22.46 191 PHE D C 1
ATOM 13689 O O . PHE D 4 191 ? 34.088 18.938 -23.932 1.00 23.06 191 PHE D O 1
ATOM 13706 N N . ASP D 4 192 ? 34.034 18.417 -21.740 1.00 21.62 192 ASP D N 1
ATOM 13707 C CA . ASP D 4 192 ? 33.214 19.570 -21.367 1.00 19.44 192 ASP D CA 1
ATOM 13708 C C . ASP D 4 192 ? 34.012 20.859 -21.143 1.00 21.00 192 ASP D C 1
ATOM 13709 O O . ASP D 4 192 ? 33.432 21.943 -21.170 1.00 22.51 192 ASP D O 1
ATOM 13718 N N . ASN D 4 193 ? 35.325 20.759 -20.932 1.00 19.76 193 ASN D N 1
ATOM 13719 C CA . ASN D 4 193 ? 36.103 21.961 -20.593 1.00 19.50 193 ASN D CA 1
ATOM 13720 C C . ASN D 4 193 ? 35.928 23.132 -21.579 1.00 21.87 193 ASN D C 1
ATOM 13721 O O . ASN D 4 193 ? 35.818 24.288 -21.142 1.00 22.68 193 ASN D O 1
ATOM 13732 N N . PRO D 4 194 ? 35.884 22.848 -22.889 1.00 22.38 194 PRO D N 1
ATOM 13733 C CA . PRO D 4 194 ? 35.794 23.972 -23.835 1.00 23.28 194 PRO D CA 1
ATOM 13734 C C . PRO D 4 194 ? 34.528 24.782 -23.650 1.00 23.51 194 PRO D C 1
ATOM 13735 O O . PRO D 4 194 ? 34.490 25.951 -24.019 1.00 25.11 194 PRO D O 1
ATOM 13746 N N . LYS D 4 195 ? 33.514 24.173 -23.060 1.00 20.75 195 LYS D N 1
ATOM 13747 C CA . LYS D 4 195 ? 32.229 24.843 -22.852 1.00 23.57 195 LYS D CA 1
ATOM 13748 C C . LYS D 4 195 ? 32.316 25.962 -21.817 1.00 24.41 195 LYS D C 1
ATOM 13749 O O . LYS D 4 195 ? 31.452 26.837 -21.767 1.00 24.71 195 LYS D O 1
ATOM 13768 N N . MET D 4 196 ? 33.353 25.926 -20.990 1.00 19.71 196 MET D N 1
ATOM 13769 C CA . MET D 4 196 ? 33.492 26.883 -19.901 1.00 22.23 196 MET D CA 1
ATOM 13770 C C . MET D 4 196 ? 34.026 28.223 -20.354 1.00 22.43 196 MET D C 1
ATOM 13771 O O . MET D 4 196 ? 33.895 29.209 -19.641 1.00 22.07 196 MET D O 1
ATOM 13785 N N . ASP D 4 197 ? 34.648 28.249 -21.528 1.00 23.29 197 ASP D N 1
ATOM 13786 C CA . ASP D 4 197 ? 35.314 29.442 -22.021 1.00 25.91 197 ASP D CA 1
ATOM 13787 C C . ASP D 4 197 ? 34.306 30.422 -22.612 1.00 25.30 197 ASP D C 1
ATOM 13788 O O . ASP D 4 197 ? 33.560 30.058 -23.513 1.00 24.17 197 ASP D O 1
ATOM 13797 N N . MET D 4 198 ? 34.300 31.649 -22.089 1.00 25.06 198 MET D N 1
ATOM 13798 C CA . MET D 4 198 ? 33.478 32.746 -22.618 1.00 27.47 198 MET D CA 1
ATOM 13799 C C . MET D 4 198 ? 32.012 32.344 -22.756 1.00 26.48 198 MET D C 1
ATOM 13800 O O . MET D 4 198 ? 31.377 32.599 -23.775 1.00 30.00 198 MET D O 1
ATOM 13814 N N . MET D 4 199 ? 31.516 31.701 -21.709 1.00 28.31 199 MET D N 1
ATOM 13815 C CA . MET D 4 199 ? 30.131 31.247 -21.584 1.00 34.17 199 MET D CA 1
ATOM 13816 C C . MET D 4 199 ? 29.249 32.422 -21.114 1.00 29.30 199 MET D C 1
ATOM 13817 O O . MET D 4 199 ? 29.678 33.209 -20.267 1.00 27.47 199 MET D O 1
ATOM 13831 N N . PRO D 4 200 ? 28.026 32.567 -21.661 1.00 29.31 200 PRO D N 1
ATOM 13832 C CA . PRO D 4 200 ? 27.150 33.654 -21.188 1.00 25.32 200 PRO D CA 1
ATOM 13833 C C . PRO D 4 200 ? 26.573 33.466 -19.768 1.00 25.95 200 PRO D C 1
ATOM 13834 O O . PRO D 4 200 ? 26.083 34.432 -19.161 1.00 28.20 200 PRO D O 1
ATOM 13845 N N . ALA D 4 201 ? 26.614 32.235 -19.274 1.00 24.99 201 ALA D N 1
ATOM 13846 C CA . ALA D 4 201 ? 26.070 31.885 -17.967 1.00 24.24 201 ALA D CA 1
ATOM 13847 C C . ALA D 4 201 ? 27.116 32.037 -16.870 1.00 24.75 201 ALA D C 1
ATOM 13848 O O . ALA D 4 201 ? 28.319 32.032 -17.137 1.00 24.34 201 ALA D O 1
ATOM 13855 N N . LEU D 4 202 ? 26.639 32.156 -15.636 1.00 19.73 202 LEU D N 1
ATOM 13856 C CA . LEU D 4 202 ? 27.501 32.175 -14.460 1.00 19.75 202 LEU D CA 1
ATOM 13857 C C . LEU D 4 202 ? 27.757 30.754 -13.980 1.00 20.42 202 LEU D C 1
ATOM 13858 O O . LEU D 4 202 ? 26.839 29.938 -13.924 1.00 18.84 202 LEU D O 1
ATOM 13874 N N . GLN D 4 203 ? 29.016 30.465 -13.649 1.00 19.50 203 GLN D N 1
ATOM 13875 C CA . GLN D 4 203 ? 29.413 29.163 -13.125 1.00 18.54 203 GLN D CA 1
ATOM 13876 C C . GLN D 4 203 ? 29.832 29.276 -11.666 1.00 20.76 203 GLN D C 1
ATOM 13877 O O . GLN D 4 203 ? 30.737 30.042 -11.342 1.00 17.77 203 GLN D O 1
ATOM 13891 N N . LEU D 4 204 ? 29.178 28.506 -10.804 1.00 18.13 204 LEU D N 1
ATOM 13892 C CA . LEU D 4 204 ? 29.551 28.415 -9.394 1.00 16.77 204 LEU D CA 1
ATOM 13893 C C . LEU D 4 204 ? 29.957 27.004 -9.056 1.00 18.11 204 LEU D C 1
ATOM 13894 O O . LEU D 4 204 ? 29.400 26.048 -9.592 1.00 17.64 204 LEU D O 1
ATOM 13910 N N . PHE D 4 205 ? 30.913 26.886 -8.134 1.00 17.27 205 PHE D N 1
ATOM 13911 C CA . PHE D 4 205 ? 31.475 25.614 -7.737 1.00 16.30 205 PHE D CA 1
ATOM 13912 C C . PHE D 4 205 ? 31.442 25.488 -6.220 1.00 15.51 205 PHE D C 1
ATOM 13913 O O . PHE D 4 205 ? 31.902 26.385 -5.507 1.00 14.89 205 PHE D O 1
ATOM 13930 N N . GLY D 4 206 ? 30.906 24.371 -5.732 1.00 17.47 206 GLY D N 1
ATOM 13931 C CA . GLY D 4 206 ? 30.720 24.154 -4.306 1.00 15.86 206 GLY D CA 1
ATOM 13932 C C . GLY D 4 206 ? 31.309 22.849 -3.842 1.00 16.20 206 GLY D C 1
ATOM 13933 O O . GLY D 4 206 ? 30.903 21.785 -4.313 1.00 15.23 206 GLY D O 1
ATOM 13937 N N . ALA D 4 207 ? 32.260 22.951 -2.917 1.00 15.69 207 ALA D N 1
ATOM 13938 C CA . ALA D 4 207 ? 32.890 21.814 -2.252 1.00 13.83 207 ALA D CA 1
ATOM 13939 C C . ALA D 4 207 ? 32.529 21.859 -0.787 1.00 15.13 207 ALA D C 1
ATOM 13940 O O . ALA D 4 207 ? 33.158 22.571 -0.008 1.00 16.53 207 ALA D O 1
ATOM 13947 N N . GLY D 4 208 ? 31.490 21.130 -0.403 1.00 13.49 208 GLY D N 1
ATOM 13948 C CA . GLY D 4 208 ? 30.978 21.242 0.948 1.00 14.01 208 GLY D CA 1
ATOM 13949 C C . GLY D 4 208 ? 31.864 20.652 2.013 1.00 15.75 208 GLY D C 1
ATOM 13950 O O . GLY D 4 208 ? 32.084 21.266 3.056 1.00 16.58 208 GLY D O 1
ATOM 13954 N N . ARG D 4 209 ? 32.333 19.435 1.781 1.00 14.32 209 ARG D N 1
ATOM 13955 C CA . ARG D 4 209 ? 33.197 18.757 2.733 1.00 13.23 209 ARG D CA 1
ATOM 13956 C C . ARG D 4 209 ? 34.514 19.492 2.904 1.00 13.89 209 ARG D C 1
ATOM 13957 O O . ARG D 4 209 ? 34.993 19.634 4.025 1.00 15.81 209 ARG D O 1
ATOM 13978 N N . GLU D 4 210 ? 35.083 19.989 1.807 1.00 13.17 210 GLU D N 1
ATOM 13979 C CA . GLU D 4 210 ? 36.357 20.710 1.848 1.00 14.88 210 GLU D CA 1
ATOM 13980 C C . GLU D 4 210 ? 36.191 22.219 2.104 1.00 15.41 210 GLU D C 1
ATOM 13981 O O . GLU D 4 210 ? 37.188 22.939 2.182 1.00 17.37 210 GLU D O 1
ATOM 13993 N N . LYS D 4 211 ? 34.937 22.681 2.179 1.00 13.34 211 LYS D N 1
ATOM 13994 C CA . LYS D 4 211 ? 34.596 24.041 2.627 1.00 16.78 211 LYS D CA 1
ATOM 13995 C C . LYS D 4 211 ? 35.133 25.142 1.697 1.00 15.60 211 LYS D C 1
ATOM 13996 O O . LYS D 4 211 ? 35.686 26.156 2.160 1.00 16.17 211 LYS D O 1
ATOM 14015 N N . ARG D 4 212 ? 34.941 24.958 0.395 1.00 14.82 212 ARG D N 1
ATOM 14016 C CA . ARG D 4 212 ? 35.340 25.972 -0.580 1.00 14.72 212 ARG D CA 1
ATOM 14017 C C . ARG D 4 212 ? 34.233 26.263 -1.584 1.00 16.63 212 ARG D C 1
ATOM 14018 O O . ARG D 4 212 ? 33.516 25.349 -2.023 1.00 14.29 212 ARG D O 1
ATOM 14039 N N . ILE D 4 213 ? 34.132 27.536 -1.938 1.00 16.62 213 ILE D N 1
ATOM 14040 C CA . ILE D 4 213 ? 33.281 28.027 -3.011 1.00 15.48 213 ILE D CA 1
ATOM 14041 C C . ILE D 4 213 ? 34.125 28.787 -4.022 1.00 18.41 213 ILE D C 1
ATOM 14042 O O . ILE D 4 213 ? 35.000 29.563 -3.644 1.00 16.19 213 ILE D O 1
ATOM 14058 N N . TYR D 4 214 ? 33.882 28.574 -5.313 1.00 15.96 214 TYR D N 1
ATOM 14059 C CA . TYR D 4 214 ? 34.559 29.404 -6.301 1.00 15.03 214 TYR D CA 1
ATOM 14060 C C . TYR D 4 214 ? 33.670 29.611 -7.505 1.00 17.45 214 TYR D C 1
ATOM 14061 O O . TYR D 4 214 ? 32.570 29.073 -7.578 1.00 16.24 214 TYR D O 1
ATOM 14079 N N . ALA D 4 215 ? 34.128 30.465 -8.415 1.00 16.38 215 ALA D N 1
ATOM 14080 C CA . ALA D 4 215 ? 33.269 30.968 -9.470 1.00 17.38 215 ALA D CA 1
ATOM 14081 C C . ALA D 4 215 ? 34.012 31.368 -10.735 1.00 19.01 215 ALA D C 1
ATOM 14082 O O . ALA D 4 215 ? 35.178 31.765 -10.700 1.00 18.22 215 ALA D O 1
ATOM 14089 N N . VAL D 4 216 ? 33.301 31.276 -11.852 1.00 17.70 216 VAL D N 1
ATOM 14090 C CA . VAL D 4 216 ? 33.753 31.850 -13.119 1.00 16.30 216 VAL D CA 1
ATOM 14091 C C . VAL D 4 216 ? 32.614 32.734 -13.622 1.00 20.56 216 VAL D C 1
ATOM 14092 O O . VAL D 4 216 ? 31.536 32.237 -13.945 1.00 19.91 216 VAL D O 1
ATOM 14105 N N . PRO D 4 217 ? 32.833 34.054 -13.655 1.00 18.95 217 PRO D N 1
ATOM 14106 C CA . PRO D 4 217 ? 31.817 34.957 -14.204 1.00 19.00 217 PRO D CA 1
ATOM 14107 C C . PRO D 4 217 ? 31.515 34.649 -15.645 1.00 21.65 217 PRO D C 1
ATOM 14108 O O . PRO D 4 217 ? 32.342 34.046 -16.331 1.00 19.04 217 PRO D O 1
ATOM 14119 N N . PRO D 4 218 ? 30.349 35.077 -16.123 1.00 20.96 218 PRO D N 1
ATOM 14120 C CA . PRO D 4 218 ? 30.106 35.052 -17.564 1.00 20.29 218 PRO D CA 1
ATOM 14121 C C . PRO D 4 218 ? 31.264 35.645 -18.364 1.00 20.55 218 PRO D C 1
ATOM 14122 O O . PRO D 4 218 ? 31.937 36.552 -17.882 1.00 22.94 218 PRO D O 1
ATOM 14133 N N . PHE D 4 219 ? 31.472 35.168 -19.583 1.00 21.52 219 PHE D N 1
ATOM 14134 C CA . PHE D 4 219 ? 32.401 35.818 -20.492 1.00 22.60 219 PHE D CA 1
ATOM 14135 C C . PHE D 4 219 ? 33.783 35.974 -19.848 1.00 24.85 219 PHE D C 1
ATOM 14136 O O . PHE D 4 219 ? 34.363 37.066 -19.804 1.00 24.33 219 PHE D O 1
ATOM 14153 N N . THR D 4 220 ? 34.287 34.861 -19.345 1.00 23.13 220 THR D N 1
ATOM 14154 C CA . THR D 4 220 ? 35.640 34.799 -18.796 1.00 23.62 220 THR D CA 1
ATOM 14155 C C . THR D 4 220 ? 36.451 33.743 -19.523 1.00 23.19 220 THR D C 1
ATOM 14156 O O . THR D 4 220 ? 35.932 32.687 -19.876 1.00 21.99 220 THR D O 1
ATOM 14167 N N . ARG D 4 221 ? 37.720 34.047 -19.772 1.00 22.25 221 ARG D N 1
ATOM 14168 C CA . ARG D 4 221 ? 38.611 33.069 -20.372 1.00 22.68 221 ARG D CA 1
ATOM 14169 C C . ARG D 4 221 ? 38.802 31.881 -19.421 1.00 19.86 221 ARG D C 1
ATOM 14170 O O . ARG D 4 221 ? 39.098 32.054 -18.244 1.00 22.78 221 ARG D O 1
ATOM 14191 N N . VAL D 4 222 ? 38.619 30.684 -19.964 1.00 19.88 222 VAL D N 1
ATOM 14192 C CA . VAL D 4 222 ? 38.896 29.434 -19.271 1.00 20.62 222 VAL D CA 1
ATOM 14193 C C . VAL D 4 222 ? 39.666 28.539 -20.254 1.00 23.79 222 VAL D C 1
ATOM 14194 O O . VAL D 4 222 ? 39.128 28.140 -21.283 1.00 22.72 222 VAL D O 1
ATOM 14207 N N . GLU D 4 223 ? 40.931 28.250 -19.949 1.00 24.16 223 GLU D N 1
ATOM 14208 C CA . GLU D 4 223 ? 41.782 27.517 -20.875 1.00 23.45 223 GLU D CA 1
ATOM 14209 C C . GLU D 4 223 ? 42.455 26.347 -20.183 1.00 23.05 223 GLU D C 1
ATOM 14210 O O . GLU D 4 223 ? 43.155 26.512 -19.183 1.00 22.91 223 GLU D O 1
ATOM 14222 N N . SER D 4 224 ? 42.219 25.167 -20.735 1.00 24.39 224 SER D N 1
ATOM 14223 C CA . SER D 4 224 ? 42.838 23.942 -20.238 1.00 21.54 224 SER D CA 1
ATOM 14224 C C . SER D 4 224 ? 44.351 24.028 -20.332 1.00 22.23 224 SER D C 1
ATOM 14225 O O . SER D 4 224 ? 44.897 24.552 -21.303 1.00 24.76 224 SER D O 1
ATOM 14233 N N . LEU D 4 225 ? 45.031 23.496 -19.322 1.00 21.94 225 LEU D N 1
ATOM 14234 C CA . LEU D 4 225 ? 46.479 23.529 -19.300 1.00 21.51 225 LEU D CA 1
ATOM 14235 C C . LEU D 4 225 ? 47.018 22.610 -20.381 1.00 26.32 225 LEU D C 1
ATOM 14236 O O . LEU D 4 225 ? 46.467 21.536 -20.616 1.00 28.31 225 LEU D O 1
ATOM 14252 N N . ASP D 4 226 ? 48.088 23.034 -21.040 1.00 29.47 226 ASP D N 1
ATOM 14253 C CA . ASP D 4 226 ? 48.711 22.200 -22.059 1.00 34.94 226 ASP D CA 1
ATOM 14254 C C . ASP D 4 226 ? 50.179 22.553 -22.193 1.00 42.43 226 ASP D C 1
ATOM 14255 O O . ASP D 4 226 ? 50.748 23.205 -21.316 1.00 37.68 226 ASP D O 1
ATOM 14264 N N . PHE D 4 227 ? 50.776 22.112 -23.296 1.00 51.28 227 PHE D N 1
ATOM 14265 C CA . PHE D 4 227 ? 52.095 22.581 -23.724 1.00 59.93 227 PHE D CA 1
ATOM 14266 C C . PHE D 4 227 ? 51.975 23.376 -25.022 1.00 60.40 227 PHE D C 1
ATOM 14267 O O . PHE D 4 227 ? 50.976 23.275 -25.734 1.00 58.04 227 PHE D O 1
ATOM 14284 N N . ASP D 4 228 ? 52.999 24.155 -25.347 1.00 62.28 228 ASP D N 1
ATOM 14285 C CA . ASP D 4 228 ? 53.032 24.798 -26.651 1.00 66.21 228 ASP D CA 1
ATOM 14286 C C . ASP D 4 228 ? 53.109 23.722 -27.740 1.00 64.99 228 ASP D C 1
ATOM 14287 O O . ASP D 4 228 ? 52.765 23.980 -28.891 1.00 66.05 228 ASP D O 1
ATOM 14296 N N . ASP D 4 229 ? 53.520 22.512 -27.347 1.00 68.79 229 ASP D N 1
ATOM 14297 C CA . ASP D 4 229 ? 53.755 21.398 -28.272 1.00 73.41 229 ASP D CA 1
ATOM 14298 C C . ASP D 4 229 ? 52.649 20.346 -28.325 1.00 65.83 229 ASP D C 1
ATOM 14299 O O . ASP D 4 229 ? 52.426 19.739 -29.366 1.00 64.12 229 ASP D O 1
ATOM 14308 N N . HIS D 4 230 ? 51.975 20.123 -27.200 1.00 67.32 230 HIS D N 1
ATOM 14309 C CA . HIS D 4 230 ? 51.030 19.016 -27.044 1.00 66.95 230 HIS D CA 1
ATOM 14310 C C . HIS D 4 230 ? 49.603 19.548 -26.821 1.00 65.46 230 HIS D C 1
ATOM 14311 O O . HIS D 4 230 ? 49.287 20.019 -25.724 1.00 66.62 230 HIS D O 1
ATOM 14325 N N . PRO D 4 231 ? 48.728 19.471 -27.847 1.00 67.67 231 PRO D N 1
ATOM 14326 C CA . PRO D 4 231 ? 47.475 20.220 -27.708 1.00 62.15 231 PRO D CA 1
ATOM 14327 C C . PRO D 4 231 ? 46.336 19.435 -27.070 1.00 53.94 231 PRO D C 1
ATOM 14328 O O . PRO D 4 231 ? 46.262 18.206 -27.166 1.00 48.05 231 PRO D O 1
ATOM 14339 N N . PHE D 4 232 ? 45.437 20.179 -26.440 1.00 62.56 232 PHE D N 1
ATOM 14340 C CA . PHE D 4 232 ? 44.262 19.632 -25.777 1.00 48.50 232 PHE D CA 1
ATOM 14341 C C . PHE D 4 232 ? 43.345 18.850 -26.738 1.00 42.38 232 PHE D C 1
ATOM 14342 O O . PHE D 4 232 ? 43.019 19.333 -27.822 1.00 54.79 232 PHE D O 1
ATOM 14359 N N . THR D 4 233 ? 42.935 17.647 -26.326 1.00 40.85 233 THR D N 1
ATOM 14360 C CA . THR D 4 233 ? 42.014 16.805 -27.099 1.00 44.94 233 THR D CA 1
ATOM 14361 C C . THR D 4 233 ? 40.930 16.231 -26.198 1.00 48.17 233 THR D C 1
ATOM 14362 O O . THR D 4 233 ? 41.087 16.220 -24.980 1.00 48.36 233 THR D O 1
ATOM 14373 N N . VAL D 4 234 ? 39.841 15.736 -26.781 1.00 43.30 234 VAL D N 1
ATOM 14374 C CA . VAL D 4 234 ? 38.715 15.271 -25.967 1.00 49.92 234 VAL D CA 1
ATOM 14375 C C . VAL D 4 234 ? 38.325 13.836 -26.287 1.00 46.04 234 VAL D C 1
ATOM 14376 O O . VAL D 4 234 ? 38.796 13.257 -27.276 1.00 42.98 234 VAL D O 1
ATOM 14389 N N . GLN D 4 235 ? 37.474 13.273 -25.428 1.00 37.02 235 GLN D N 1
ATOM 14390 C CA . GLN D 4 235 ? 37.020 11.897 -25.567 1.00 33.32 235 GLN D CA 1
ATOM 14391 C C . GLN D 4 235 ? 36.285 11.667 -26.890 1.00 37.55 235 GLN D C 1
ATOM 14392 O O . GLN D 4 235 ? 35.475 12.501 -27.322 1.00 34.82 235 GLN D O 1
ATOM 14406 N N . GLN D 4 236 ? 36.567 10.511 -27.486 1.00 35.04 236 GLN D N 1
ATOM 14407 C CA . GLN D 4 236 ? 36.031 10.091 -28.780 1.00 38.51 236 GLN D CA 1
ATOM 14408 C C . GLN D 4 236 ? 35.487 8.676 -28.676 1.00 36.01 236 GLN D C 1
ATOM 14409 O O . GLN D 4 236 ? 35.976 7.884 -27.871 1.00 35.78 236 GLN D O 1
ATOM 14423 N N . TRP D 4 237 ? 34.504 8.356 -29.511 1.00 41.14 237 TRP D N 1
ATOM 14424 C CA . TRP D 4 237 ? 33.989 6.996 -29.638 1.00 47.58 237 TRP D CA 1
ATOM 14425 C C . TRP D 4 237 ? 33.831 6.668 -31.110 1.00 51.10 237 TRP D C 1
ATOM 14426 O O . TRP D 4 237 ? 33.648 7.572 -31.925 1.00 39.83 237 TRP D O 1
ATOM 14447 N N . ASP D 4 238 ? 33.882 5.379 -31.437 1.00 49.89 238 ASP D N 1
ATOM 14448 C CA . ASP D 4 238 ? 33.650 4.915 -32.807 1.00 53.64 238 ASP D CA 1
ATOM 14449 C C . ASP D 4 238 ? 32.172 4.639 -33.066 1.00 56.26 238 ASP D C 1
ATOM 14450 O O . ASP D 4 238 ? 31.831 3.948 -34.024 1.00 54.79 238 ASP D O 1
ATOM 14459 N N . GLU D 4 239 ? 31.297 5.173 -32.219 1.00 57.75 239 GLU D N 1
ATOM 14460 C CA . GLU D 4 239 ? 29.866 4.946 -32.381 1.00 58.51 239 GLU D CA 1
ATOM 14461 C C . GLU D 4 239 ? 29.032 6.187 -32.097 1.00 54.33 239 GLU D C 1
ATOM 14462 O O . GLU D 4 239 ? 29.435 7.047 -31.314 1.00 56.21 239 GLU D O 1
ATOM 14474 N N . PRO D 4 240 ? 27.859 6.278 -32.746 1.00 42.79 240 PRO D N 1
ATOM 14475 C CA . PRO D 4 240 ? 26.860 7.294 -32.438 1.00 38.14 240 PRO D CA 1
ATOM 14476 C C . PRO D 4 240 ? 26.034 6.835 -31.259 1.00 35.74 240 PRO D C 1
ATOM 14477 O O . PRO D 4 240 ? 26.116 5.659 -30.911 1.00 38.82 240 PRO D O 1
ATOM 14488 N N . CYS D 4 241 ? 25.245 7.728 -30.674 1.00 32.15 241 CYS D N 1
ATOM 14489 C CA . CYS D 4 241 ? 24.269 7.318 -29.671 1.00 30.81 241 CYS D CA 1
ATOM 14490 C C . CYS D 4 241 ? 23.344 6.273 -30.307 1.00 32.53 241 CYS D C 1
ATOM 14491 O O . CYS D 4 241 ? 22.832 6.472 -31.406 1.00 35.82 241 CYS D O 1
ATOM 14498 N N . ALA D 4 242 ? 23.151 5.16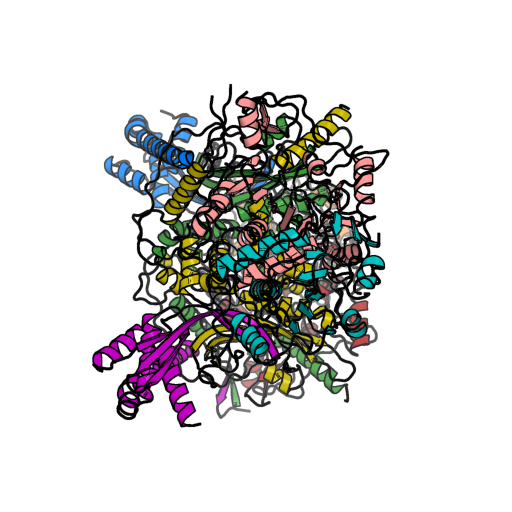2 -29.610 1.00 34.36 242 ALA D N 1
ATOM 14499 C CA . ALA D 4 242 ? 22.313 4.078 -30.084 1.00 38.27 242 ALA D CA 1
ATOM 14500 C C . ALA D 4 242 ? 20.837 4.465 -30.077 1.00 35.18 242 ALA D C 1
ATOM 14501 O O . ALA D 4 242 ? 20.021 3.810 -30.716 1.00 35.21 242 ALA D O 1
ATOM 14508 N N . ILE D 4 243 ? 20.492 5.524 -29.349 1.00 31.66 243 ILE D N 1
ATOM 14509 C CA . ILE D 4 243 ? 19.095 5.934 -29.254 1.00 34.42 243 ILE D CA 1
ATOM 14510 C C . ILE D 4 243 ? 18.774 7.058 -30.231 1.00 29.59 243 ILE D C 1
ATOM 14511 O O . ILE D 4 243 ? 17.854 6.927 -31.024 1.00 31.49 243 ILE D O 1
ATOM 14527 N N . CYS D 4 244 ? 19.538 8.144 -30.201 1.00 32.61 244 CYS D N 1
ATOM 14528 C CA . CYS D 4 244 ? 19.204 9.327 -30.996 1.00 36.70 244 CYS D CA 1
ATOM 14529 C C . CYS D 4 244 ? 20.124 9.531 -32.196 1.00 38.54 244 CYS D C 1
ATOM 14530 O O . CYS D 4 244 ? 19.841 10.360 -33.059 1.00 33.05 244 CYS D O 1
ATOM 14537 N N . GLY D 4 245 ? 21.222 8.782 -32.256 1.00 33.04 245 GLY D N 1
ATOM 14538 C CA . GLY D 4 245 ? 22.096 8.830 -33.412 1.00 31.30 245 GLY D CA 1
ATOM 14539 C C . GLY D 4 245 ? 23.133 9.933 -33.379 1.00 38.41 245 GLY D C 1
ATOM 14540 O O . GLY D 4 245 ? 23.959 10.029 -34.284 1.00 35.81 245 GLY D O 1
ATOM 14544 N N . SER D 4 246 ? 23.106 10.769 -32.347 1.00 37.19 246 SER D N 1
ATOM 14545 C CA . SER D 4 246 ? 24.057 11.864 -32.266 1.00 32.60 246 SER D CA 1
ATOM 14546 C C . SER D 4 246 ? 25.506 11.386 -32.171 1.00 33.41 246 SER D C 1
ATOM 14547 O O . SER D 4 246 ? 25.825 10.456 -31.431 1.00 33.24 246 SER D O 1
ATOM 14555 N N . THR D 4 247 ? 26.376 12.059 -32.914 1.00 33.91 247 THR D N 1
ATOM 14556 C CA . THR D 4 247 ? 27.808 11.798 -32.880 1.00 33.55 247 THR D CA 1
ATOM 14557 C C . THR D 4 247 ? 28.574 12.904 -32.136 1.00 32.50 247 THR D C 1
ATOM 14558 O O . THR D 4 247 ? 29.800 12.850 -32.021 1.00 36.05 247 THR D O 1
ATOM 14569 N N . HIS D 4 248 ? 27.854 13.893 -31.614 1.00 32.86 248 HIS D N 1
ATOM 14570 C CA . HIS D 4 248 ? 28.483 15.070 -30.996 1.00 32.15 248 HIS D CA 1
ATOM 14571 C C . HIS D 4 248 ? 28.408 15.131 -29.471 1.00 28.96 248 HIS D C 1
ATOM 14572 O O . HIS D 4 248 ? 28.824 16.123 -28.865 1.00 33.07 248 HIS D O 1
ATOM 14586 N N . SER D 4 249 ? 27.888 14.073 -28.856 1.00 26.13 249 SER D N 1
ATOM 14587 C CA . SER D 4 249 ? 27.627 14.044 -27.428 1.00 27.13 249 SER D CA 1
ATOM 14588 C C . SER D 4 249 ? 28.590 13.120 -26.707 1.00 23.51 249 SER D C 1
ATOM 14589 O O . SER D 4 249 ? 29.120 12.167 -27.307 1.00 26.07 249 SER D O 1
ATOM 14597 N N . TYR D 4 250 ? 28.773 13.391 -25.417 1.00 24.23 250 TYR D N 1
ATOM 14598 C CA . TYR D 4 250 ? 29.541 12.521 -24.540 1.00 25.74 250 TYR D CA 1
ATOM 14599 C C . TYR D 4 250 ? 28.694 11.284 -24.274 1.00 23.99 250 TYR D C 1
ATOM 14600 O O . TYR D 4 250 ? 27.533 11.410 -23.902 1.00 23.03 250 TYR D O 1
ATOM 14618 N N . LEU D 4 251 ? 29.274 10.105 -24.459 1.00 23.73 251 LEU D N 1
ATOM 14619 C CA . LEU D 4 251 ? 28.519 8.855 -24.408 1.00 24.14 251 LEU D CA 1
ATOM 14620 C C . LEU D 4 251 ? 28.755 8.031 -23.147 1.00 23.91 251 LEU D C 1
ATOM 14621 O O . LEU D 4 251 ? 29.846 8.053 -22.565 1.00 23.21 251 LEU D O 1
ATOM 14637 N N . ASP D 4 252 ? 27.704 7.313 -22.746 1.00 21.75 252 ASP D N 1
ATOM 14638 C CA . ASP D 4 252 ? 27.751 6.304 -21.692 1.00 22.76 252 ASP D CA 1
ATOM 14639 C C . ASP D 4 252 ? 27.899 4.928 -22.306 1.00 24.46 252 ASP D C 1
ATOM 14640 O O . ASP D 4 252 ? 27.262 4.621 -23.321 1.00 24.39 252 ASP D O 1
ATOM 14649 N N . GLU D 4 253 ? 28.697 4.087 -21.663 1.00 21.74 253 GLU D N 1
ATOM 14650 C CA . GLU D 4 253 ? 28.844 2.697 -22.060 1.00 24.91 253 GLU D CA 1
ATOM 14651 C C . GLU D 4 253 ? 27.950 1.808 -21.192 1.00 26.10 253 GLU D C 1
ATOM 14652 O O . GLU D 4 253 ? 28.166 1.694 -19.996 1.00 25.79 253 GLU D O 1
ATOM 14664 N N . VAL D 4 254 ? 26.951 1.180 -21.794 1.00 25.45 254 VAL D N 1
ATOM 14665 C CA . VAL D 4 254 ? 26.024 0.340 -21.052 1.00 26.42 254 VAL D CA 1
ATOM 14666 C C . VAL D 4 254 ? 26.299 -1.116 -21.383 1.00 24.93 254 VAL D C 1
ATOM 14667 O O . VAL D 4 254 ? 26.214 -1.524 -22.548 1.00 25.39 254 VAL D O 1
ATOM 14680 N N . VAL D 4 255 ? 26.644 -1.904 -20.367 1.00 28.85 255 VAL D N 1
ATOM 14681 C CA . VAL D 4 255 ? 26.952 -3.308 -20.583 1.00 28.60 255 VAL D CA 1
ATOM 14682 C C . VAL D 4 255 ? 25.663 -4.123 -20.508 1.00 29.91 255 VAL D C 1
ATOM 14683 O O . VAL D 4 255 ? 24.970 -4.156 -19.487 1.00 29.42 255 VAL D O 1
ATOM 14696 N N . LEU D 4 256 ? 25.351 -4.772 -21.617 1.00 32.30 256 LEU D N 1
ATOM 14697 C CA . LEU D 4 256 ? 24.023 -5.333 -21.822 1.00 35.52 256 LEU D CA 1
ATOM 14698 C C . LEU D 4 256 ? 23.902 -6.764 -21.330 1.00 36.90 256 LEU D C 1
ATOM 14699 O O . LEU D 4 256 ? 22.841 -7.160 -20.840 1.00 46.74 256 LEU D O 1
ATOM 14715 N N . ASP D 4 257 ? 24.966 -7.546 -21.456 1.00 34.37 257 ASP D N 1
ATOM 14716 C CA . ASP D 4 257 ? 24.876 -8.937 -21.052 1.00 36.51 257 ASP D CA 1
ATOM 14717 C C . ASP D 4 257 ? 26.187 -9.514 -20.572 1.00 47.14 257 ASP D C 1
ATOM 14718 O O . ASP D 4 257 ? 27.236 -8.865 -20.628 1.00 45.77 257 ASP D O 1
ATOM 14727 N N . ASP D 4 258 ? 26.077 -10.757 -20.110 1.00 53.27 258 ASP D N 1
ATOM 14728 C CA . ASP D 4 258 ? 27.172 -11.517 -19.541 1.00 59.86 258 ASP D CA 1
ATOM 14729 C C . ASP D 4 258 ? 28.341 -11.594 -20.517 1.00 61.03 258 ASP D C 1
ATOM 14730 O O . ASP D 4 258 ? 29.507 -11.543 -20.115 1.00 60.93 258 ASP D O 1
ATOM 14739 N N . ALA D 4 259 ? 28.017 -11.707 -21.802 1.00 61.77 259 ALA D N 1
ATOM 14740 C CA . ALA D 4 259 ? 29.022 -11.704 -22.859 1.00 60.33 259 ALA D CA 1
ATOM 14741 C C . ALA D 4 259 ? 29.592 -10.295 -23.022 1.00 66.40 259 ALA D C 1
ATOM 14742 O O . ALA D 4 259 ? 29.545 -9.488 -22.090 1.00 80.42 259 ALA D O 1
ATOM 14749 N N . GLY D 4 260 ? 30.133 -9.994 -24.197 1.00 66.89 260 GLY D N 1
ATOM 14750 C CA . GLY D 4 260 ? 30.772 -8.707 -24.420 1.00 65.87 260 GLY D CA 1
ATOM 14751 C C . GLY D 4 260 ? 29.912 -7.673 -25.134 1.00 60.34 260 GLY D C 1
ATOM 14752 O O . GLY D 4 260 ? 30.452 -6.777 -25.783 1.00 61.84 260 GLY D O 1
ATOM 14756 N N . ASN D 4 261 ? 28.588 -7.782 -25.021 1.00 53.52 261 ASN D N 1
ATOM 14757 C CA . ASN D 4 261 ? 27.694 -6.877 -25.748 1.00 39.48 261 ASN D CA 1
ATOM 14758 C C . ASN D 4 261 ? 27.408 -5.597 -24.990 1.00 33.26 261 ASN D C 1
ATOM 14759 O O . ASN D 4 261 ? 27.108 -5.618 -23.794 1.00 35.80 261 ASN D O 1
ATOM 14770 N N . ARG D 4 262 ? 27.493 -4.485 -25.715 1.00 31.73 262 ARG D N 1
ATOM 14771 C CA . ARG D 4 262 ? 27.421 -3.160 -25.122 1.00 31.55 262 ARG D CA 1
ATOM 14772 C C . ARG D 4 262 ? 26.655 -2.219 -26.020 1.00 29.23 262 ARG D C 1
ATOM 14773 O O . ARG D 4 262 ? 26.470 -2.485 -27.209 1.00 31.44 262 ARG D O 1
ATOM 14794 N N . MET D 4 263 ? 26.246 -1.107 -25.429 1.00 29.49 263 MET D N 1
ATOM 14795 C CA . MET D 4 263 ? 25.513 -0.063 -26.104 1.00 35.06 263 MET D CA 1
ATOM 14796 C C . MET D 4 263 ? 26.108 1.274 -25.646 1.00 27.45 263 MET D C 1
ATOM 14797 O O . MET D 4 263 ? 26.466 1.428 -24.469 1.00 26.02 263 MET D O 1
ATOM 14811 N N . PHE D 4 264 ? 26.239 2.217 -26.575 1.00 27.31 264 PHE D N 1
ATOM 14812 C CA . PHE D 4 264 ? 26.676 3.572 -26.219 1.00 25.50 264 PHE D CA 1
ATOM 14813 C C . PHE D 4 264 ? 25.554 4.584 -26.441 1.00 25.04 264 PHE D C 1
ATOM 14814 O O . PHE D 4 264 ? 24.963 4.660 -27.540 1.00 28.12 264 PHE D O 1
ATOM 14831 N N . VAL D 4 265 ? 25.273 5.355 -25.394 1.00 26.16 265 VAL D N 1
ATOM 14832 C CA . VAL D 4 265 ? 24.172 6.319 -25.400 1.00 27.51 265 VAL D CA 1
ATOM 14833 C C . VAL D 4 265 ? 24.539 7.638 -24.730 1.00 26.06 265 VAL D C 1
ATOM 14834 O O . VAL D 4 265 ? 25.427 7.700 -23.876 1.00 21.92 265 VAL D O 1
ATOM 14847 N N . CYS D 4 266 ? 23.838 8.701 -25.118 1.00 26.79 266 CYS D N 1
ATOM 14848 C CA . CYS D 4 266 ? 24.082 10.024 -24.551 1.00 25.74 266 CYS D CA 1
ATOM 14849 C C . CYS D 4 266 ? 24.058 10.024 -23.036 1.00 24.39 266 CYS D C 1
ATOM 14850 O O . CYS D 4 266 ? 23.138 9.487 -22.395 1.00 22.28 266 CYS D O 1
ATOM 14857 N N . SER D 4 267 ? 25.084 10.649 -22.468 1.00 20.14 267 SER D N 1
ATOM 14858 C CA . SER D 4 267 ? 25.133 10.926 -21.040 1.00 19.11 267 SER D CA 1
ATOM 14859 C C . SER D 4 267 ? 24.109 11.991 -20.669 1.00 20.92 267 SER D C 1
ATOM 14860 O O . SER D 4 267 ? 23.417 11.867 -19.674 1.00 20.19 267 SER D O 1
ATOM 14868 N N . ASP D 4 268 ? 24.027 13.038 -21.488 1.00 22.44 268 ASP D N 1
ATOM 14869 C CA . ASP D 4 268 ? 23.039 14.103 -21.329 1.00 20.92 268 ASP D CA 1
ATOM 14870 C C . ASP D 4 268 ? 21.687 13.623 -21.850 1.00 21.51 268 ASP D C 1
ATOM 14871 O O . ASP D 4 268 ? 21.436 13.630 -23.056 1.00 22.09 268 ASP D O 1
ATOM 14880 N N . THR D 4 269 ? 20.814 13.213 -20.931 1.00 21.18 269 THR D N 1
ATOM 14881 C CA . THR D 4 269 ? 19.602 12.495 -21.304 1.00 25.42 269 THR D CA 1
ATOM 14882 C C . THR D 4 269 ? 18.539 13.455 -21.842 1.00 22.85 269 THR D C 1
ATOM 14883 O O . THR D 4 269 ? 17.695 13.049 -22.655 1.00 23.91 269 THR D O 1
ATOM 14894 N N . ASP D 4 270 ? 18.610 14.729 -21.436 1.00 20.87 270 ASP D N 1
ATOM 14895 C CA . ASP D 4 270 ? 17.734 15.760 -22.004 1.00 28.22 270 ASP D CA 1
ATOM 14896 C C . ASP D 4 270 ? 18.095 16.032 -23.465 1.00 24.30 270 ASP D C 1
ATOM 14897 O O . ASP D 4 270 ? 17.226 16.152 -24.326 1.00 26.66 270 ASP D O 1
ATOM 14906 N N . TYR D 4 271 ? 19.390 16.171 -23.737 1.00 23.50 271 TYR D N 1
ATOM 14907 C CA . TYR D 4 271 ? 19.852 16.382 -25.103 1.00 25.12 271 TYR D CA 1
ATOM 14908 C C . TYR D 4 271 ? 19.421 15.222 -25.987 1.00 24.30 271 TYR D C 1
ATOM 14909 O O . TYR D 4 271 ? 18.960 15.409 -27.116 1.00 24.31 271 TYR D O 1
ATOM 14927 N N . CYS D 4 272 ? 19.563 14.014 -25.466 1.00 26.16 272 CYS D N 1
ATOM 14928 C CA . CYS D 4 272 ? 19.205 12.811 -26.198 1.00 25.89 272 CYS D CA 1
ATOM 14929 C C . CYS D 4 272 ? 17.725 12.823 -26.580 1.00 26.79 272 CYS D C 1
ATOM 14930 O O . CYS D 4 272 ? 17.360 12.524 -27.718 1.00 29.17 272 CYS D O 1
ATOM 14937 N N . ARG D 4 273 ? 16.886 13.177 -25.610 1.00 25.37 273 ARG D N 1
ATOM 14938 C CA . ARG D 4 273 ? 15.449 13.316 -25.843 1.00 27.20 273 ARG D CA 1
ATOM 14939 C C . ARG D 4 273 ? 15.179 14.321 -26.948 1.00 27.93 273 ARG D C 1
ATOM 14940 O O . ARG D 4 273 ? 14.393 14.033 -27.856 1.00 31.08 273 ARG D O 1
ATOM 14961 N N . GLN D 4 274 ? 15.807 15.495 -26.857 1.00 30.90 274 GLN D N 1
ATOM 14962 C CA . GLN D 4 274 ? 15.671 16.556 -27.874 1.00 35.78 274 GLN D CA 1
ATOM 14963 C C . GLN D 4 274 ? 15.955 16.045 -29.269 1.00 35.30 274 GLN D C 1
ATOM 14964 O O . GLN D 4 274 ? 15.158 16.221 -30.207 1.00 36.14 274 GLN D O 1
ATOM 14978 N N . GLN D 4 275 ? 17.131 15.442 -29.405 1.00 33.61 275 GLN D N 1
ATOM 14979 C CA . GLN D 4 275 ? 17.599 14.928 -30.687 1.00 34.25 275 GLN D CA 1
ATOM 14980 C C . GLN D 4 275 ? 16.651 13.903 -31.278 1.00 37.29 275 GLN D C 1
ATOM 14981 O O . GLN D 4 275 ? 16.352 13.936 -32.470 1.00 40.12 275 GLN D O 1
ATOM 14995 N N . SER D 4 276 ? 16.184 12.977 -30.452 1.00 37.31 276 SER D N 1
ATOM 14996 C CA . SER D 4 276 ? 15.408 11.861 -30.971 1.00 48.08 276 SER D CA 1
ATOM 14997 C C . SER D 4 276 ? 13.986 12.281 -31.342 1.00 55.51 276 SER D C 1
ATOM 14998 O O . SER D 4 276 ? 13.420 11.767 -32.308 1.00 55.38 276 SER D O 1
ATOM 15006 N N . GLU D 4 277 ? 13.415 13.225 -30.599 1.00 53.56 277 GLU D N 1
ATOM 15007 C CA . GLU D 4 277 ? 12.037 13.641 -30.852 1.00 59.68 277 GLU D CA 1
ATOM 15008 C C . GLU D 4 277 ? 11.990 14.652 -31.992 1.00 67.21 277 GLU D C 1
ATOM 15009 O O . GLU D 4 277 ? 10.915 15.091 -32.406 1.00 68.49 277 GLU D O 1
ATOM 15021 N N . ALA D 4 278 ? 13.162 15.002 -32.511 1.00 68.53 278 ALA D N 1
ATOM 15022 C CA . ALA D 4 278 ? 13.258 15.915 -33.640 1.00 67.03 278 ALA D CA 1
ATOM 15023 C C . ALA D 4 278 ? 13.795 15.204 -34.883 1.00 74.74 278 ALA D C 1
ATOM 15024 O O . ALA D 4 278 ? 13.525 14.021 -35.105 1.00 80.73 278 ALA D O 1
ATOM 15026 N N . HIS E 1 2 ? 28.040 -41.244 -7.876 1.00 62.66 2 HIS E N 1
ATOM 15027 C CA . HIS E 1 2 ? 28.063 -40.090 -6.985 1.00 54.60 2 HIS E CA 1
ATOM 15028 C C . HIS E 1 2 ? 26.641 -39.579 -6.748 1.00 44.93 2 HIS E C 1
ATOM 15029 O O . HIS E 1 2 ? 26.429 -38.760 -5.872 1.00 40.22 2 HIS E O 1
ATOM 15042 N N . ALA E 1 3 ? 25.652 -40.089 -7.482 1.00 47.38 3 ALA E N 1
ATOM 15043 C CA . ALA E 1 3 ? 24.266 -39.686 -7.203 1.00 39.30 3 ALA E CA 1
ATOM 15044 C C . ALA E 1 3 ? 23.877 -40.082 -5.770 1.00 41.82 3 ALA E C 1
ATOM 15045 O O . ALA E 1 3 ? 23.141 -39.368 -5.112 1.00 34.66 3 ALA E O 1
ATOM 15052 N N . ASP E 1 4 ? 24.383 -41.210 -5.276 1.00 52.45 4 ASP E N 1
ATOM 15053 C CA . ASP E 1 4 ? 24.115 -41.601 -3.890 1.00 45.67 4 ASP E CA 1
ATOM 15054 C C . ASP E 1 4 ? 24.798 -40.637 -2.916 1.00 40.64 4 ASP E C 1
ATOM 15055 O O . ASP E 1 4 ? 24.204 -40.229 -1.915 1.00 36.53 4 ASP E O 1
ATOM 15064 N N . THR E 1 5 ? 26.040 -40.273 -3.214 1.00 38.53 5 THR E N 1
ATOM 15065 C CA . THR E 1 5 ? 26.721 -39.213 -2.461 1.00 32.72 5 THR E CA 1
ATOM 15066 C C . THR E 1 5 ? 25.968 -37.893 -2.541 1.00 30.15 5 THR E C 1
ATOM 15067 O O . THR E 1 5 ? 25.725 -37.249 -1.528 1.00 25.72 5 THR E O 1
ATOM 15078 N N . ALA E 1 6 ? 25.607 -37.495 -3.758 1.00 31.30 6 ALA E N 1
ATOM 15079 C CA . ALA E 1 6 ? 24.859 -36.267 -3.966 1.00 28.91 6 ALA E CA 1
ATOM 15080 C C . ALA E 1 6 ? 23.561 -36.285 -3.159 1.00 25.91 6 ALA E C 1
ATOM 15081 O O . ALA E 1 6 ? 23.204 -35.302 -2.548 1.00 25.10 6 ALA E O 1
ATOM 15088 N N . THR E 1 7 ? 22.883 -37.426 -3.139 1.00 26.99 7 THR E N 1
ATOM 15089 C CA . THR E 1 7 ? 21.630 -37.554 -2.404 1.00 27.30 7 THR E CA 1
ATOM 15090 C C . THR E 1 7 ? 21.830 -37.292 -0.910 1.00 26.66 7 THR E C 1
ATOM 15091 O O . THR E 1 7 ? 21.070 -36.559 -0.280 1.00 26.25 7 THR E O 1
ATOM 15102 N N . ARG E 1 8 ? 22.873 -37.872 -0.341 1.00 26.63 8 ARG E N 1
ATOM 15103 C CA . ARG E 1 8 ? 23.171 -37.636 1.066 1.00 26.11 8 ARG E CA 1
ATOM 15104 C C . ARG E 1 8 ? 23.599 -36.192 1.305 1.00 24.82 8 ARG E C 1
ATOM 15105 O O . ARG E 1 8 ? 23.202 -35.584 2.289 1.00 24.39 8 ARG E O 1
ATOM 15126 N N . GLN E 1 9 ? 24.418 -35.640 0.411 1.00 24.95 9 GLN E N 1
ATOM 15127 C CA . GLN E 1 9 ? 24.841 -34.249 0.571 1.00 25.15 9 GLN E CA 1
ATOM 15128 C C . GLN E 1 9 ? 23.616 -33.347 0.607 1.00 24.72 9 GLN E C 1
ATOM 15129 O O . GLN E 1 9 ? 23.543 -32.400 1.389 1.00 24.65 9 GLN E O 1
ATOM 15143 N N . HIS E 1 10 ? 22.639 -33.684 -0.221 1.00 25.07 10 HIS E N 1
ATOM 15144 C CA . HIS E 1 10 ? 21.412 -32.911 -0.274 1.00 24.97 10 HIS E CA 1
ATOM 15145 C C . HIS E 1 10 ? 20.627 -32.981 1.044 1.00 23.65 10 HIS E C 1
ATOM 15146 O O . HIS E 1 10 ? 20.241 -31.952 1.578 1.00 23.08 10 HIS E O 1
ATOM 15160 N N . TRP E 1 11 ? 20.401 -34.170 1.604 1.00 24.50 11 TRP E N 1
ATOM 15161 C CA . TRP E 1 11 ? 19.585 -34.196 2.809 1.00 24.79 11 TRP E CA 1
ATOM 15162 C C . TRP E 1 11 ? 20.336 -33.556 3.979 1.00 23.98 11 TRP E C 1
ATOM 15163 O O . TRP E 1 11 ? 19.722 -32.929 4.834 1.00 24.47 11 TRP E O 1
ATOM 15184 N N . MET E 1 12 ? 21.656 -33.678 4.010 1.00 23.51 12 MET E N 1
ATOM 15185 C CA . MET E 1 12 ? 22.416 -33.014 5.067 1.00 22.78 12 MET E CA 1
ATOM 15186 C C . MET E 1 12 ? 22.289 -31.500 4.957 1.00 22.30 12 MET E C 1
ATOM 15187 O O . MET E 1 12 ? 22.127 -30.813 5.971 1.00 21.52 12 MET E O 1
ATOM 15201 N N . SER E 1 13 ? 22.342 -30.991 3.728 1.00 22.69 13 SER E N 1
ATOM 15202 C CA . SER E 1 13 ? 22.221 -29.550 3.497 1.00 22.34 13 SER E CA 1
ATOM 15203 C C . SER E 1 13 ? 20.843 -29.033 3.925 1.00 22.85 13 SER E C 1
ATOM 15204 O O . SER E 1 13 ? 20.731 -28.014 4.618 1.00 21.89 13 SER E O 1
ATOM 15212 N N . VAL E 1 14 ? 19.795 -29.738 3.505 1.00 23.58 14 VAL E N 1
ATOM 15213 C CA . VAL E 1 14 ? 18.432 -29.381 3.877 1.00 22.46 14 VAL E CA 1
ATOM 15214 C C . VAL E 1 14 ? 18.287 -29.340 5.399 1.00 22.34 14 VAL E C 1
ATOM 15215 O O . VAL E 1 14 ? 17.729 -28.398 5.949 1.00 25.88 14 VAL E O 1
ATOM 15228 N N . LEU E 1 15 ? 18.810 -30.346 6.092 1.00 23.62 15 LEU E N 1
ATOM 15229 C CA . LEU E 1 15 ? 18.770 -30.339 7.557 1.00 23.91 15 LEU E CA 1
ATOM 15230 C C . LEU E 1 15 ? 19.551 -29.162 8.163 1.00 25.43 15 LEU E C 1
ATOM 15231 O O . LEU E 1 15 ? 19.056 -28.485 9.070 1.00 24.41 15 LEU E O 1
ATOM 15247 N N . ALA E 1 16 ? 20.768 -28.910 7.675 1.00 23.58 16 ALA E N 1
ATOM 15248 C CA . ALA E 1 16 ? 21.586 -27.832 8.231 1.00 21.67 16 ALA E CA 1
ATOM 15249 C C . ALA E 1 16 ? 20.925 -26.463 8.061 1.00 26.00 16 ALA E C 1
ATOM 15250 O O . ALA E 1 16 ? 21.109 -25.556 8.888 1.00 28.16 16 ALA E O 1
ATOM 15257 N N . HIS E 1 17 ? 20.171 -26.300 6.983 1.00 23.54 17 HIS E N 1
ATOM 15258 C CA . HIS E 1 17 ? 19.489 -25.029 6.715 1.00 26.79 17 HIS E CA 1
ATOM 15259 C C . HIS E 1 17 ? 18.112 -24.935 7.360 1.00 28.55 17 HIS E C 1
ATOM 15260 O O . HIS E 1 17 ? 17.477 -23.885 7.307 1.00 30.50 17 HIS E O 1
ATOM 15274 N N . SER E 1 18 ? 17.639 -26.024 7.956 1.00 26.20 18 SER E N 1
ATOM 15275 C CA . SER E 1 18 ? 16.276 -26.055 8.487 1.00 27.18 18 SER E CA 1
ATOM 15276 C C . SER E 1 18 ? 16.185 -25.202 9.742 1.00 28.72 18 SER E C 1
ATOM 15277 O O . SER E 1 18 ? 17.170 -25.013 10.450 1.00 28.23 18 SER E O 1
ATOM 15285 N N . GLN E 1 19 ? 15.000 -24.669 9.993 1.00 29.41 19 GLN E N 1
ATOM 15286 C CA . GLN E 1 19 ? 14.754 -23.946 11.225 1.00 32.63 19 GLN E CA 1
ATOM 15287 C C . GLN E 1 19 ? 14.547 -24.984 12.319 1.00 32.86 19 GLN E C 1
ATOM 15288 O O . GLN E 1 19 ? 13.658 -25.833 12.199 1.00 33.61 19 GLN E O 1
ATOM 15302 N N . PRO E 1 20 ? 15.386 -24.954 13.375 1.00 34.51 20 PRO E N 1
ATOM 15303 C CA . PRO E 1 20 ? 15.365 -26.005 14.407 1.00 34.61 20 PRO E CA 1
ATOM 15304 C C . PRO E 1 20 ? 13.976 -26.321 14.967 1.00 31.90 20 PRO E C 1
ATOM 15305 O O . PRO E 1 20 ? 13.646 -27.496 15.202 1.00 32.78 20 PRO E O 1
ATOM 15316 N N . ALA E 1 21 ? 13.171 -25.281 15.166 1.00 33.97 21 ALA E N 1
ATOM 15317 C CA . ALA E 1 21 ? 11.812 -25.450 15.658 1.00 36.95 21 ALA E CA 1
ATOM 15318 C C . ALA E 1 21 ? 10.981 -26.259 14.671 1.00 33.98 21 ALA E C 1
ATOM 15319 O O . ALA E 1 21 ? 10.225 -27.143 15.067 1.00 36.37 21 ALA E O 1
ATOM 15326 N N . GLU E 1 22 ? 11.110 -25.940 13.384 1.00 35.79 22 GLU E N 1
ATOM 15327 C CA . GLU E 1 22 ? 10.315 -26.632 12.368 1.00 37.80 22 GLU E CA 1
ATOM 15328 C C . GLU E 1 22 ? 10.756 -28.077 12.224 1.00 36.08 22 GLU E C 1
ATOM 15329 O O . GLU E 1 22 ? 9.918 -28.966 12.093 1.00 38.07 22 GLU E O 1
ATOM 15341 N N . LEU E 1 23 ? 12.061 -28.319 12.267 1.00 31.94 23 LEU E N 1
ATOM 15342 C CA . LEU E 1 23 ? 12.565 -29.690 12.188 1.00 27.65 23 LEU E CA 1
ATOM 15343 C C . LEU E 1 23 ? 12.076 -30.501 13.382 1.00 29.90 23 LEU E C 1
ATOM 15344 O O . LEU E 1 23 ? 11.633 -31.643 13.227 1.00 33.94 23 LEU E O 1
ATOM 15360 N N . ALA E 1 24 ? 12.170 -29.924 14.577 1.00 33.56 24 ALA E N 1
ATOM 15361 C CA . ALA E 1 24 ? 11.690 -30.611 15.776 1.00 37.79 24 ALA E CA 1
ATOM 15362 C C . ALA E 1 24 ? 10.210 -30.955 15.646 1.00 40.70 24 ALA E C 1
ATOM 15363 O O . ALA E 1 24 ? 9.784 -32.060 15.984 1.00 48.39 24 ALA E O 1
ATOM 15370 N N . ALA E 1 25 ? 9.431 -30.001 15.147 1.00 40.05 25 ALA E N 1
ATOM 15371 C CA . ALA E 1 25 ? 7.988 -30.170 15.020 1.00 45.22 25 ALA E CA 1
ATOM 15372 C C . ALA E 1 25 ? 7.660 -31.260 14.009 1.00 46.43 25 ALA E C 1
ATOM 15373 O O . ALA E 1 25 ? 6.852 -32.155 14.272 1.00 46.33 25 ALA E O 1
ATOM 15380 N N . ARG E 1 26 ? 8.296 -31.176 12.848 1.00 42.36 26 ARG E N 1
ATOM 15381 C CA . ARG E 1 26 ? 8.093 -32.159 11.797 1.00 39.89 26 ARG E CA 1
ATOM 15382 C C . ARG E 1 26 ? 8.495 -33.555 12.260 1.00 38.88 26 ARG E C 1
ATOM 15383 O O . ARG E 1 26 ? 7.760 -34.522 12.051 1.00 40.35 26 ARG E O 1
ATOM 15404 N N . LEU E 1 27 ? 9.655 -33.658 12.902 1.00 36.28 27 LEU E N 1
ATOM 15405 C CA . LEU E 1 27 ? 10.158 -34.961 13.319 1.00 35.07 27 LEU E CA 1
ATOM 15406 C C . LEU E 1 27 ? 9.253 -35.597 14.374 1.00 43.26 27 LEU E C 1
ATOM 15407 O O . LEU E 1 27 ? 8.953 -36.792 14.306 1.00 41.80 27 LEU E O 1
ATOM 15423 N N . ASN E 1 28 ? 8.808 -34.805 15.344 1.00 54.70 28 ASN E N 1
ATOM 15424 C CA . ASN E 1 28 ? 7.919 -35.323 16.383 1.00 59.57 28 ASN E CA 1
ATOM 15425 C C . ASN E 1 28 ? 6.614 -35.851 15.797 1.00 59.36 28 ASN E C 1
ATOM 15426 O O . ASN E 1 28 ? 6.113 -36.895 16.216 1.00 61.36 28 ASN E O 1
ATOM 15437 N N . ALA E 1 29 ? 6.078 -35.133 14.816 1.00 55.56 29 ALA E N 1
ATOM 15438 C CA . ALA E 1 29 ? 4.800 -35.489 14.212 1.00 52.36 29 ALA E CA 1
ATOM 15439 C C . ALA E 1 29 ? 4.882 -36.794 13.418 1.00 53.51 29 ALA E C 1
ATOM 15440 O O . ALA E 1 29 ? 3.865 -37.447 13.185 1.00 53.52 29 ALA E O 1
ATOM 15447 N N . LEU E 1 30 ? 6.089 -37.177 13.011 1.00 55.36 30 LEU E N 1
ATOM 15448 C CA . LEU E 1 30 ? 6.293 -38.424 12.279 1.00 54.57 30 LEU E CA 1
ATOM 15449 C C . LEU E 1 30 ? 6.358 -39.622 13.223 1.00 54.98 30 LEU E C 1
ATOM 15450 O O . LEU E 1 30 ? 6.133 -40.758 12.812 1.00 55.37 30 LEU E O 1
ATOM 15466 N N . ASN E 1 31 ? 6.685 -39.358 14.484 1.00 61.09 31 ASN E N 1
ATOM 15467 C CA . ASN E 1 31 ? 6.590 -40.365 15.533 1.00 66.71 31 ASN E CA 1
ATOM 15468 C C . ASN E 1 31 ? 7.433 -41.614 15.250 1.00 65.90 31 ASN E C 1
ATOM 15469 O O . ASN E 1 31 ? 6.948 -42.741 15.346 1.00 67.41 31 ASN E O 1
ATOM 15480 N N . ILE E 1 32 ? 8.697 -41.400 14.901 1.00 66.17 32 ILE E N 1
ATOM 15481 C CA . ILE E 1 32 ? 9.613 -42.498 14.613 1.00 61.52 32 ILE E CA 1
ATOM 15482 C C . ILE E 1 32 ? 10.259 -43.010 15.893 1.00 60.72 32 ILE E C 1
ATOM 15483 O O . ILE E 1 32 ? 10.903 -42.266 16.637 1.00 61.14 32 ILE E O 1
ATOM 15499 N N . THR E 1 33 ? 10.073 -44.297 16.132 1.00 63.06 33 THR E N 1
ATOM 15500 C CA . THR E 1 33 ? 10.728 -44.980 17.228 1.00 67.26 33 THR E CA 1
ATOM 15501 C C . THR E 1 33 ? 12.040 -45.543 16.698 1.00 64.85 33 THR E C 1
ATOM 15502 O O . THR E 1 33 ? 12.052 -46.402 15.817 1.00 72.96 33 THR E O 1
ATOM 15513 N N . ALA E 1 34 ? 13.147 -45.030 17.217 1.00 68.32 34 ALA E N 1
ATOM 15514 C CA . ALA E 1 34 ? 14.460 -45.430 16.737 1.00 60.86 34 ALA E CA 1
ATOM 15515 C C . ALA E 1 34 ? 15.480 -45.371 17.859 1.00 56.04 34 ALA E C 1
ATOM 15516 O O . ALA E 1 34 ? 15.764 -44.304 18.406 1.00 53.66 34 ALA E O 1
ATOM 15523 N N . ASP E 1 35 ? 16.028 -46.531 18.196 1.00 58.46 35 ASP E N 1
ATOM 15524 C CA . ASP E 1 35 ? 17.042 -46.624 19.226 1.00 57.14 35 ASP E CA 1
ATOM 15525 C C . ASP E 1 35 ? 18.371 -46.183 18.649 1.00 54.66 35 ASP E C 1
ATOM 15526 O O . ASP E 1 35 ? 18.767 -46.639 17.577 1.00 60.33 35 ASP E O 1
ATOM 15535 N N . TYR E 1 36 ? 19.052 -45.284 19.348 1.00 49.45 36 TYR E N 1
ATOM 15536 C CA . TYR E 1 36 ? 20.377 -44.868 18.918 1.00 44.86 36 TYR E CA 1
ATOM 15537 C C . TYR E 1 36 ? 21.287 -44.518 20.081 1.00 44.37 36 TYR E C 1
ATOM 15538 O O . TYR E 1 36 ? 20.841 -44.239 21.192 1.00 51.17 36 TYR E O 1
ATOM 15556 N N . GLU E 1 37 ? 22.578 -44.561 19.784 1.00 41.32 37 GLU E N 1
ATOM 15557 C CA . GLU E 1 37 ? 23.642 -44.231 20.712 1.00 41.71 37 GLU E CA 1
ATOM 15558 C C . GLU E 1 37 ? 24.352 -42.952 20.250 1.00 38.46 37 GLU E C 1
ATOM 15559 O O . GLU E 1 37 ? 24.654 -42.801 19.067 1.00 39.80 37 GLU E O 1
ATOM 15571 N N . VAL E 1 38 ? 24.615 -42.031 21.173 1.00 39.01 38 VAL E N 1
ATOM 15572 C CA . VAL E 1 38 ? 25.427 -40.855 20.848 1.00 36.89 38 VAL E CA 1
ATOM 15573 C C . VAL E 1 38 ? 26.906 -41.246 20.825 1.00 37.32 38 VAL E C 1
ATOM 15574 O O . VAL E 1 38 ? 27.465 -41.667 21.842 1.00 45.26 38 VAL E O 1
ATOM 15587 N N . ILE E 1 39 ? 27.523 -41.138 19.652 1.00 37.67 39 ILE E N 1
ATOM 15588 C CA . ILE E 1 39 ? 28.944 -41.431 19.493 1.00 38.65 39 ILE E CA 1
ATOM 15589 C C . ILE E 1 39 ? 29.755 -40.191 19.818 1.00 38.13 39 ILE E C 1
ATOM 15590 O O . ILE E 1 39 ? 30.822 -40.283 20.425 1.00 37.79 39 ILE E O 1
ATOM 15606 N N . ARG E 1 40 ? 29.256 -39.038 19.372 1.00 34.41 40 ARG E N 1
ATOM 15607 C CA . ARG E 1 40 ? 29.845 -37.749 19.707 1.00 32.19 40 ARG E CA 1
ATOM 15608 C C . ARG E 1 40 ? 28.751 -36.796 20.173 1.00 32.28 40 ARG E C 1
ATOM 15609 O O . ARG E 1 40 ? 27.906 -36.361 19.378 1.00 32.41 40 ARG E O 1
ATOM 15630 N N . ALA E 1 41 ? 28.764 -36.493 21.469 1.00 32.05 41 ALA E N 1
ATOM 15631 C CA . ALA E 1 41 ? 27.834 -35.533 22.048 1.00 37.42 41 ALA E CA 1
ATOM 15632 C C . ALA E 1 41 ? 28.005 -34.232 21.304 1.00 33.32 41 ALA E C 1
ATOM 15633 O O . ALA E 1 41 ? 29.120 -33.914 20.900 1.00 32.93 41 ALA E O 1
ATOM 15640 N N . ALA E 1 42 ? 26.911 -33.499 21.101 1.00 31.67 42 ALA E N 1
ATOM 15641 C CA . ALA E 1 42 ? 26.973 -32.240 20.372 1.00 28.90 42 ALA E CA 1
ATOM 15642 C C . ALA E 1 42 ? 28.054 -31.362 20.964 1.00 31.11 42 ALA E C 1
ATOM 15643 O O . ALA E 1 42 ? 28.128 -31.193 22.177 1.00 31.92 42 ALA E O 1
ATOM 15650 N N . GLU E 1 43 ? 28.895 -30.829 20.088 1.00 28.04 43 GLU E N 1
ATOM 15651 C CA . GLU E 1 43 ? 30.004 -29.963 20.476 1.00 25.23 43 GLU E CA 1
ATOM 15652 C C . GLU E 1 43 ? 29.983 -28.704 19.644 1.00 22.63 43 GLU E C 1
ATOM 15653 O O . GLU E 1 43 ? 29.960 -28.766 18.418 1.00 24.76 43 GLU E O 1
ATOM 15665 N N . THR E 1 44 ? 30.006 -27.560 20.314 1.00 22.31 44 THR E N 1
ATOM 15666 C CA . THR E 1 44 ? 29.997 -26.268 19.648 1.00 21.44 44 THR E CA 1
ATOM 15667 C C . THR E 1 44 ? 31.384 -25.626 19.676 1.00 20.75 44 THR E C 1
ATOM 15668 O O . THR E 1 44 ? 31.968 -25.422 20.746 1.00 25.20 44 THR E O 1
ATOM 15679 N N . GLY E 1 45 ? 31.877 -25.280 18.496 1.00 23.05 45 GLY E N 1
ATOM 15680 C CA . GLY E 1 45 ? 33.143 -24.585 18.356 1.00 21.34 45 GLY E CA 1
ATOM 15681 C C . GLY E 1 45 ? 33.094 -23.645 17.168 1.00 21.24 45 GLY E C 1
ATOM 15682 O O . GLY E 1 45 ? 32.057 -23.068 16.858 1.00 20.34 45 GLY E O 1
ATOM 15686 N N . LEU E 1 46 ? 34.212 -23.533 16.468 1.00 20.13 46 LEU E N 1
ATOM 15687 C CA . LEU E 1 46 ? 34.327 -22.622 15.328 1.00 21.41 46 LEU E CA 1
ATOM 15688 C C . LEU E 1 46 ? 34.639 -23.347 14.025 1.00 21.49 46 LEU E C 1
ATOM 15689 O O . LEU E 1 46 ? 35.331 -24.374 14.019 1.00 20.60 46 LEU E O 1
ATOM 15705 N N . VAL E 1 47 ? 34.107 -22.828 12.924 1.00 20.64 47 VAL E N 1
ATOM 15706 C CA . VAL E 1 47 ? 34.630 -23.161 11.616 1.00 19.36 47 VAL E CA 1
ATOM 15707 C C . VAL E 1 47 ? 35.363 -21.913 11.088 1.00 22.24 47 VAL E C 1
ATOM 15708 O O . VAL E 1 47 ? 34.824 -20.809 11.070 1.00 17.45 47 VAL E O 1
ATOM 15721 N N . GLN E 1 48 ? 36.611 -22.103 10.704 1.00 17.87 48 GLN E N 1
ATOM 15722 C CA . GLN E 1 48 ? 37.436 -20.999 10.207 1.00 17.74 48 GLN E CA 1
ATOM 15723 C C . GLN E 1 48 ? 37.065 -20.736 8.758 1.00 18.52 48 GLN E C 1
ATOM 15724 O O . GLN E 1 48 ? 36.968 -21.665 7.957 1.00 19.57 48 GLN E O 1
ATOM 15738 N N . ILE E 1 49 ? 36.843 -19.470 8.420 1.00 18.53 49 ILE E N 1
ATOM 15739 C CA . ILE E 1 49 ? 36.359 -19.137 7.086 1.00 19.05 49 ILE E CA 1
ATOM 15740 C C . ILE E 1 49 ? 37.500 -18.764 6.156 1.00 19.65 49 ILE E C 1
ATOM 15741 O O . ILE E 1 49 ? 38.289 -17.856 6.455 1.00 20.21 49 ILE E O 1
ATOM 15757 N N . GLN E 1 50 ? 37.564 -19.456 5.022 1.00 18.67 50 GLN E N 1
ATOM 15758 C CA . GLN E 1 50 ? 38.475 -19.101 3.937 1.00 19.55 50 GLN E CA 1
ATOM 15759 C C . GLN E 1 50 ? 37.718 -18.336 2.857 1.00 22.08 50 GLN E C 1
ATOM 15760 O O . GLN E 1 50 ? 36.654 -18.755 2.427 1.00 19.47 50 GLN E O 1
ATOM 15774 N N . ALA E 1 51 ? 38.285 -17.209 2.444 1.00 18.85 51 ALA E N 1
ATOM 15775 C CA . ALA E 1 51 ? 37.801 -16.447 1.310 1.00 16.39 51 ALA E CA 1
ATOM 15776 C C . ALA E 1 51 ? 38.905 -16.349 0.259 1.00 18.47 51 ALA E C 1
ATOM 15777 O O . ALA E 1 51 ? 40.001 -16.899 0.440 1.00 17.34 51 ALA E O 1
ATOM 15784 N N . ARG E 1 52 ? 38.628 -15.652 -0.839 1.00 19.46 52 ARG E N 1
ATOM 15785 C CA . ARG E 1 52 ? 39.601 -15.483 -1.910 1.00 17.49 52 ARG E CA 1
ATOM 15786 C C . ARG E 1 52 ? 39.751 -14.020 -2.310 1.00 16.84 52 ARG E C 1
ATOM 15787 O O . ARG E 1 52 ? 38.761 -13.302 -2.443 1.00 15.92 52 ARG E O 1
ATOM 15808 N N . MET E 1 53 ? 41.002 -13.626 -2.526 1.00 20.70 53 MET E N 1
ATOM 15809 C CA . MET E 1 53 ? 41.343 -12.306 -3.061 1.00 21.43 53 MET E CA 1
ATOM 15810 C C . MET E 1 53 ? 40.613 -12.094 -4.359 1.00 19.43 53 MET E C 1
ATOM 15811 O O . MET E 1 53 ? 40.755 -12.892 -5.284 1.00 19.50 53 MET E O 1
ATOM 15825 N N . GLY E 1 54 ? 39.845 -11.016 -4.432 1.00 18.19 54 GLY E N 1
ATOM 15826 C CA . GLY E 1 54 ? 39.141 -10.680 -5.649 1.00 17.65 54 GLY E CA 1
ATOM 15827 C C . GLY E 1 54 ? 38.118 -11.735 -6.011 1.00 19.34 54 GLY E C 1
ATOM 15828 O O . GLY E 1 54 ? 37.768 -11.873 -7.186 1.00 21.57 54 GLY E O 1
ATOM 15832 N N . GLY E 1 55 ? 37.684 -12.505 -5.013 1.00 17.56 55 GLY E N 1
ATOM 15833 C CA . GLY E 1 55 ? 36.695 -13.554 -5.211 1.00 21.30 55 GLY E CA 1
ATOM 15834 C C . GLY E 1 55 ? 37.210 -14.867 -5.794 1.00 20.03 55 GLY E C 1
ATOM 15835 O O . GLY E 1 55 ? 36.645 -15.936 -5.503 1.00 19.39 55 GLY E O 1
ATOM 15839 N N . THR E 1 56 ? 38.273 -14.797 -6.589 1.00 16.80 56 THR E N 1
ATOM 15840 C CA . THR E 1 56 ? 38.751 -15.944 -7.376 1.00 19.73 56 THR E CA 1
ATOM 15841 C C . THR E 1 56 ? 40.210 -16.326 -7.128 1.00 20.32 56 THR E C 1
ATOM 15842 O O . THR E 1 56 ? 40.674 -17.355 -7.624 1.00 22.63 56 THR E O 1
ATOM 15853 N N . GLY E 1 57 ? 40.944 -15.497 -6.395 1.00 19.37 57 GLY E N 1
ATOM 15854 C CA . GLY E 1 57 ? 42.381 -15.655 -6.297 1.00 19.58 57 GLY E CA 1
ATOM 15855 C C . GLY E 1 57 ? 42.826 -16.416 -5.066 1.00 22.04 57 GLY E C 1
ATOM 15856 O O . GLY E 1 57 ? 42.130 -17.322 -4.578 1.00 21.45 57 GLY E O 1
ATOM 15860 N N . GLU E 1 58 ? 43.984 -16.015 -4.548 1.00 21.16 58 GLU E N 1
ATOM 15861 C CA . GLU E 1 58 ? 44.612 -16.708 -3.433 1.00 22.45 58 GLU E CA 1
ATOM 15862 C C . GLU E 1 58 ? 43.719 -16.669 -2.207 1.00 21.11 58 GLU E C 1
ATOM 15863 O O . GLU E 1 58 ? 42.983 -15.708 -1.964 1.00 18.46 58 GLU E O 1
ATOM 15875 N N . ARG E 1 59 ? 43.799 -17.726 -1.411 1.00 17.36 59 ARG E N 1
ATOM 15876 C CA . ARG E 1 59 ? 43.011 -17.808 -0.203 1.00 18.08 59 ARG E CA 1
ATOM 15877 C C . ARG E 1 59 ? 43.501 -16.847 0.862 1.00 17.37 59 ARG E C 1
ATOM 15878 O O . ARG E 1 59 ? 44.683 -16.557 0.950 1.00 18.68 59 ARG E O 1
ATOM 15899 N N . PHE E 1 60 ? 42.568 -16.370 1.678 1.00 15.19 60 PHE E N 1
ATOM 15900 C CA . PHE E 1 60 ? 42.907 -15.712 2.934 1.00 17.36 60 PHE E CA 1
ATOM 15901 C C . PHE E 1 60 ? 41.830 -16.029 3.965 1.00 16.00 60 PHE E C 1
ATOM 15902 O O . PHE E 1 60 ? 40.704 -16.374 3.614 1.00 19.60 60 PHE E O 1
ATOM 15919 N N . PHE E 1 61 ? 42.192 -15.933 5.237 1.00 16.68 61 PHE E N 1
ATOM 15920 C CA . PHE E 1 61 ? 41.243 -16.156 6.312 1.00 15.57 61 PHE E CA 1
ATOM 15921 C C . PHE E 1 61 ? 40.410 -14.941 6.631 1.00 19.20 61 PHE E C 1
ATOM 15922 O O . PHE E 1 61 ? 40.922 -13.835 6.836 1.00 18.31 61 PHE E O 1
ATOM 15939 N N . ALA E 1 62 ? 39.110 -15.184 6.674 1.00 19.62 62 ALA E N 1
ATOM 15940 C CA . ALA E 1 62 ? 38.089 -14.161 6.880 1.00 16.22 62 ALA E CA 1
ATOM 15941 C C . ALA E 1 62 ? 37.244 -14.454 8.124 1.00 19.38 62 ALA E C 1
ATOM 15942 O O . ALA E 1 62 ? 36.019 -14.577 8.035 1.00 22.53 62 ALA E O 1
ATOM 15949 N N . GLY E 1 63 ? 37.900 -14.559 9.275 1.00 19.07 63 GLY E N 1
ATOM 15950 C CA . GLY E 1 63 ? 37.230 -14.817 10.539 1.00 19.87 63 GLY E CA 1
ATOM 15951 C C . GLY E 1 63 ? 36.733 -16.243 10.700 1.00 18.43 63 GLY E C 1
ATOM 15952 O O . GLY E 1 63 ? 37.187 -17.182 10.043 1.00 20.28 63 GLY E O 1
ATOM 15956 N N . ASP E 1 64 ? 35.764 -16.395 11.589 1.00 17.63 64 ASP E N 1
ATOM 15957 C CA . ASP E 1 64 ? 35.250 -17.699 11.972 1.00 17.44 64 ASP E CA 1
ATOM 15958 C C . ASP E 1 64 ? 33.738 -17.601 12.142 1.00 23.32 64 ASP E C 1
ATOM 15959 O O . ASP E 1 64 ? 33.218 -16.513 12.401 1.00 19.77 64 ASP E O 1
ATOM 15968 N N . ALA E 1 65 ? 33.043 -18.737 12.016 1.00 19.68 65 ALA E N 1
ATOM 15969 C CA . ALA E 1 65 ? 31.633 -18.836 12.367 1.00 18.04 65 ALA E CA 1
ATOM 15970 C C . ALA E 1 65 ? 31.455 -19.936 13.418 1.00 18.08 65 ALA E C 1
ATOM 15971 O O . ALA E 1 65 ? 32.299 -20.818 13.536 1.00 19.68 65 ALA E O 1
ATOM 15978 N N . THR E 1 66 ? 30.373 -19.882 14.189 1.00 18.65 66 THR E N 1
ATOM 15979 C CA . THR E 1 66 ? 30.100 -20.973 15.122 1.00 19.78 66 THR E CA 1
ATOM 15980 C C . THR E 1 66 ? 29.580 -22.195 14.368 1.00 21.42 66 THR E C 1
ATOM 15981 O O . THR E 1 66 ? 28.895 -22.082 13.348 1.00 19.93 66 THR E O 1
ATOM 15992 N N . LEU E 1 67 ? 29.955 -23.360 14.876 1.00 17.62 67 LEU E N 1
ATOM 15993 C CA . LEU E 1 67 ? 29.620 -24.646 14.267 1.00 19.49 67 LEU E CA 1
ATOM 15994 C C . LEU E 1 67 ? 29.386 -25.661 15.362 1.00 22.51 67 LEU E C 1
ATOM 15995 O O . LEU E 1 67 ? 30.169 -25.741 16.312 1.00 21.80 67 LEU E O 1
ATOM 16011 N N . THR E 1 68 ? 28.338 -26.467 15.207 1.00 20.27 68 THR E N 1
ATOM 16012 C CA . THR E 1 68 ? 28.047 -27.519 16.152 1.00 20.48 68 THR E CA 1
ATOM 16013 C C . THR E 1 68 ? 28.051 -28.869 15.431 1.00 23.67 68 THR E C 1
ATOM 16014 O O . THR E 1 68 ? 27.473 -29.001 14.351 1.00 23.95 68 THR E O 1
ATOM 16025 N N . ARG E 1 69 ? 28.746 -29.844 16.006 1.00 21.95 69 ARG E N 1
ATOM 16026 C CA . ARG E 1 69 ? 28.831 -31.171 15.420 1.00 22.62 69 ARG E CA 1
ATOM 16027 C C . ARG E 1 69 ? 28.340 -32.252 16.382 1.00 23.46 69 ARG E C 1
ATOM 16028 O O . ARG E 1 69 ? 28.492 -32.132 17.593 1.00 26.01 69 ARG E O 1
ATOM 16049 N N . ALA E 1 70 ? 27.769 -33.316 15.822 1.00 24.08 70 ALA E N 1
ATOM 16050 C CA . ALA E 1 70 ? 27.267 -34.439 16.602 1.00 26.23 70 ALA E CA 1
ATOM 16051 C C . ALA E 1 70 ? 27.379 -35.707 15.776 1.00 27.86 70 ALA E C 1
ATOM 16052 O O . ALA E 1 70 ? 27.501 -35.646 14.550 1.00 25.00 70 ALA E O 1
ATOM 16059 N N . ALA E 1 71 ? 27.323 -36.855 16.437 1.00 27.35 71 ALA E N 1
ATOM 16060 C CA . ALA E 1 71 ? 27.329 -38.120 15.714 1.00 29.09 71 ALA E CA 1
ATOM 16061 C C . ALA E 1 71 ? 26.594 -39.168 16.510 1.00 30.99 71 ALA E C 1
ATOM 16062 O O . ALA E 1 71 ? 26.683 -39.198 17.736 1.00 33.16 71 ALA E O 1
ATOM 16069 N N . VAL E 1 72 ? 25.847 -40.004 15.799 1.00 29.41 72 VAL E N 1
ATOM 16070 C CA . VAL E 1 72 ? 25.070 -41.071 16.418 1.00 33.72 72 VAL E CA 1
ATOM 16071 C C . VAL E 1 72 ? 25.310 -42.396 15.716 1.00 33.97 72 VAL E C 1
ATOM 16072 O O . VAL E 1 72 ? 25.806 -42.434 14.593 1.00 32.62 72 VAL E O 1
ATOM 16085 N N . ARG E 1 73 ? 24.941 -43.478 16.392 1.00 35.13 73 ARG E N 1
ATOM 16086 C CA . ARG E 1 73 ? 25.023 -44.816 15.823 1.00 34.68 73 ARG E CA 1
ATOM 16087 C C . ARG E 1 73 ? 23.695 -45.532 16.047 1.00 35.84 73 ARG E C 1
ATOM 16088 O O . ARG E 1 73 ? 23.196 -45.597 17.170 1.00 38.59 73 ARG E O 1
ATOM 16109 N N . LEU E 1 74 ? 23.109 -46.048 14.973 1.00 36.54 74 LEU E N 1
ATOM 16110 C CA . LEU E 1 74 ? 21.900 -46.862 15.092 1.00 40.04 74 LEU E CA 1
ATOM 16111 C C . LEU E 1 74 ? 22.253 -48.301 15.493 1.00 47.64 74 LEU E C 1
ATOM 16112 O O . LEU E 1 74 ? 23.412 -48.716 15.429 1.00 42.76 74 LEU E O 1
ATOM 16128 N N . THR E 1 75 ? 21.245 -49.060 15.902 1.00 49.87 75 THR E N 1
ATOM 16129 C CA . THR E 1 75 ? 21.455 -50.425 16.380 1.00 43.85 75 THR E CA 1
ATOM 16130 C C . THR E 1 75 ? 22.179 -51.311 15.357 1.00 50.47 75 THR E C 1
ATOM 16131 O O . THR E 1 75 ? 22.957 -52.188 15.737 1.00 49.48 75 THR E O 1
ATOM 16142 N N . ASP E 1 76 ? 21.945 -51.074 14.068 1.00 45.13 76 ASP E N 1
ATOM 16143 C CA . ASP E 1 76 ? 22.526 -51.927 13.025 1.00 53.78 76 ASP E CA 1
ATOM 16144 C C . ASP E 1 76 ? 23.916 -51.448 12.590 1.00 53.04 76 ASP E C 1
ATOM 16145 O O . ASP E 1 76 ? 24.513 -52.007 11.665 1.00 47.14 76 ASP E O 1
ATOM 16154 N N . GLY E 1 77 ? 24.420 -50.410 13.257 1.00 42.97 77 GLY E N 1
ATOM 16155 C CA . GLY E 1 77 ? 25.770 -49.935 13.032 1.00 37.98 77 GLY E CA 1
ATOM 16156 C C . GLY E 1 77 ? 25.832 -48.673 12.192 1.00 38.54 77 GLY E C 1
ATOM 16157 O O . GLY E 1 77 ? 26.902 -48.077 12.029 1.00 39.39 77 GLY E O 1
ATOM 16161 N N . THR E 1 78 ? 24.692 -48.267 11.642 1.00 37.75 78 THR E N 1
ATOM 16162 C CA . THR E 1 78 ? 24.666 -47.092 10.782 1.00 36.94 78 THR E CA 1
ATOM 16163 C C . THR E 1 78 ? 25.104 -45.863 11.567 1.00 34.35 78 THR E C 1
ATOM 16164 O O . THR E 1 78 ? 24.630 -45.625 12.673 1.00 38.21 78 THR E O 1
ATOM 16175 N N . LEU E 1 79 ? 26.017 -45.090 10.983 1.00 33.54 79 LEU E N 1
ATOM 16176 C CA . LEU E 1 79 ? 26.498 -43.865 11.595 1.00 31.50 79 LEU E CA 1
ATOM 16177 C C . LEU E 1 79 ? 25.886 -42.646 10.925 1.00 32.57 79 LEU E C 1
ATOM 16178 O O . LEU E 1 79 ? 25.921 -42.518 9.701 1.00 34.13 79 LEU E O 1
ATOM 16194 N N . GLY E 1 80 ? 25.338 -41.756 11.746 1.00 33.44 80 GLY E N 1
ATOM 16195 C CA . GLY E 1 80 ? 24.789 -40.502 11.281 1.00 28.57 80 GLY E CA 1
ATOM 16196 C C . GLY E 1 80 ? 25.619 -39.345 11.811 1.00 27.83 80 GLY E C 1
ATOM 16197 O O . GLY E 1 80 ? 26.132 -39.399 12.929 1.00 27.71 80 GLY E O 1
ATOM 16201 N N . TYR E 1 81 ? 25.755 -38.301 11.002 1.00 27.12 81 TYR E N 1
ATOM 16202 C CA . TYR E 1 81 ? 26.598 -37.161 11.352 1.00 25.33 81 TYR E CA 1
ATOM 16203 C C . TYR E 1 81 ? 25.909 -35.841 11.066 1.00 24.45 81 TYR E C 1
ATOM 16204 O O . TYR E 1 81 ? 25.057 -35.754 10.184 1.00 24.84 81 TYR E O 1
ATOM 16222 N N . SER E 1 82 ? 26.322 -34.802 11.781 1.00 23.78 82 SER E N 1
ATOM 16223 C CA . SER E 1 82 ? 25.959 -33.438 11.421 1.00 24.56 82 SER E CA 1
ATOM 16224 C C . SER E 1 82 ? 27.058 -32.459 11.773 1.00 22.23 82 SER E C 1
ATOM 16225 O O . SER E 1 82 ? 27.779 -32.621 12.756 1.00 23.43 82 SER E O 1
ATOM 16233 N N . TRP E 1 83 ? 27.151 -31.437 10.937 1.00 21.10 83 TRP E N 1
ATOM 16234 C CA . TRP E 1 83 ? 27.942 -30.231 11.193 1.00 21.51 83 TRP E CA 1
ATOM 16235 C C . TRP E 1 83 ? 27.028 -29.106 10.773 1.00 21.18 83 TRP E C 1
ATOM 16236 O O . TRP E 1 83 ? 26.700 -28.989 9.589 1.00 23.45 83 TRP E O 1
ATOM 16257 N N . VAL E 1 84 ? 26.586 -28.309 11.737 1.00 23.86 84 VAL E N 1
ATOM 16258 C CA . VAL E 1 84 ? 25.577 -27.288 11.491 1.00 25.30 84 VAL E CA 1
ATOM 16259 C C . VAL E 1 84 ? 26.052 -25.957 12.055 1.00 23.74 84 VAL E C 1
ATOM 16260 O O . VAL E 1 84 ? 26.549 -25.879 13.170 1.00 21.91 84 VAL E O 1
ATOM 16273 N N . GLN E 1 85 ? 25.911 -24.914 11.261 1.00 21.78 85 GLN E N 1
ATOM 16274 C CA . GLN E 1 85 ? 26.231 -23.576 11.718 1.00 23.18 85 GLN E CA 1
ATOM 16275 C C . GLN E 1 85 ? 25.418 -23.219 12.955 1.00 23.73 85 GLN E C 1
ATOM 16276 O O . GLN E 1 85 ? 24.251 -23.612 13.081 1.00 26.45 85 GLN E O 1
ATOM 16290 N N . GLY E 1 86 ? 26.028 -22.472 13.872 1.00 22.45 86 GLY E N 1
ATOM 16291 C CA . GLY E 1 86 ? 25.362 -22.076 15.090 1.00 22.42 86 GLY E CA 1
ATOM 16292 C C . GLY E 1 86 ? 25.683 -22.948 16.289 1.00 22.43 86 GLY E C 1
ATOM 16293 O O . GLY E 1 86 ? 26.642 -23.721 16.269 1.00 22.72 86 GLY E O 1
ATOM 16297 N N . ARG E 1 87 ? 24.864 -22.820 17.327 1.00 22.85 87 ARG E N 1
ATOM 16298 C CA . ARG E 1 87 ? 25.147 -23.395 18.640 1.00 22.00 87 ARG E CA 1
ATOM 16299 C C . ARG E 1 87 ? 24.038 -24.292 19.206 1.00 25.29 87 ARG E C 1
ATOM 16300 O O . ARG E 1 87 ? 24.025 -24.574 20.401 1.00 26.64 87 ARG E O 1
ATOM 16321 N N . ASP E 1 88 ? 23.127 -24.761 18.358 1.00 29.04 88 ASP E N 1
ATOM 16322 C CA . ASP E 1 88 ? 21.980 -25.533 18.830 1.00 26.62 88 ASP E CA 1
ATOM 16323 C C . ASP E 1 88 ? 22.306 -27.032 18.887 1.00 26.03 88 ASP E C 1
ATOM 16324 O O . ASP E 1 88 ? 22.275 -27.742 17.873 1.00 24.66 88 ASP E O 1
ATOM 16333 N N . LYS E 1 89 ? 22.599 -27.501 20.094 1.00 26.83 89 LYS E N 1
ATOM 16334 C CA . LYS E 1 89 ? 23.091 -28.849 20.321 1.00 26.29 89 LYS E CA 1
ATOM 16335 C C . LYS E 1 89 ? 22.001 -29.908 20.105 1.00 27.71 89 LYS E C 1
ATOM 16336 O O . LYS E 1 89 ? 22.268 -30.958 19.530 1.00 29.40 89 LYS E O 1
ATOM 16355 N N . GLN E 1 90 ? 20.779 -29.639 20.556 1.00 29.83 90 GLN E N 1
ATOM 16356 C CA . GLN E 1 90 ? 19.680 -30.575 20.321 1.00 29.30 90 GLN E CA 1
ATOM 16357 C C . GLN E 1 90 ? 19.383 -30.686 18.829 1.00 30.32 90 GLN E C 1
ATOM 16358 O O . GLN E 1 90 ? 19.099 -31.775 18.317 1.00 33.45 90 GLN E O 1
ATOM 16372 N N . HIS E 1 91 ? 19.449 -29.558 18.134 1.00 26.00 91 HIS E N 1
ATOM 16373 C CA . HIS E 1 91 ? 19.260 -29.530 16.692 1.00 29.62 91 HIS E CA 1
ATOM 16374 C C . HIS E 1 91 ? 20.329 -30.357 15.988 1.00 27.01 91 HIS E C 1
ATOM 16375 O O . HIS E 1 91 ? 20.015 -31.126 15.081 1.00 26.13 91 HIS E O 1
ATOM 16389 N N . ALA E 1 92 ? 21.594 -30.196 16.379 1.00 27.46 92 ALA E N 1
ATOM 16390 C CA . ALA E 1 92 ? 22.669 -30.968 15.752 1.00 29.07 92 ALA E CA 1
ATOM 16391 C C . ALA E 1 92 ? 22.469 -32.473 15.974 1.00 27.21 92 ALA E C 1
ATOM 16392 O O . ALA E 1 92 ? 22.647 -33.279 15.060 1.00 27.41 92 ALA E O 1
ATOM 16399 N N . GLU E 1 93 ? 22.079 -32.855 17.185 1.00 29.00 93 GLU E N 1
ATOM 16400 C CA . GLU E 1 93 ? 21.814 -34.256 17.462 1.00 31.14 93 GLU E CA 1
ATOM 16401 C C . GLU E 1 93 ? 20.690 -34.790 16.568 1.00 32.10 93 GLU E C 1
ATOM 16402 O O . GLU E 1 93 ? 20.797 -35.899 16.031 1.00 28.79 93 GLU E O 1
ATOM 16414 N N . ARG E 1 94 ? 19.622 -34.012 16.398 1.00 30.20 94 ARG E N 1
ATOM 16415 C CA . ARG E 1 94 ? 18.506 -34.428 15.545 1.00 31.54 94 ARG E CA 1
ATOM 16416 C C . ARG E 1 94 ? 18.939 -34.585 14.091 1.00 29.10 94 ARG E C 1
ATOM 16417 O O . ARG E 1 94 ? 18.515 -35.523 13.412 1.00 29.30 94 ARG E O 1
ATOM 16438 N N . CYS E 1 95 ? 19.775 -33.670 13.615 1.00 28.26 95 CYS E N 1
ATOM 16439 C CA . CYS E 1 95 ? 20.269 -33.752 12.245 1.00 28.75 95 CYS E CA 1
ATOM 16440 C C . CYS E 1 95 ? 21.141 -34.991 12.042 1.00 25.90 95 CYS E C 1
ATOM 16441 O O . CYS E 1 95 ? 21.104 -35.614 10.985 1.00 26.77 95 CYS E O 1
ATOM 16449 N N . ALA E 1 96 ? 21.909 -35.353 13.058 1.00 26.16 96 ALA E N 1
ATOM 16450 C CA . ALA E 1 96 ? 22.759 -36.538 12.975 1.00 26.65 96 ALA E CA 1
ATOM 16451 C C . ALA E 1 96 ? 21.900 -37.794 12.905 1.00 30.44 96 ALA E C 1
ATOM 16452 O O . ALA E 1 96 ? 22.190 -38.717 12.141 1.00 28.31 96 ALA E O 1
ATOM 16459 N N . LEU E 1 97 ? 20.844 -37.823 13.714 1.00 29.60 97 LEU E N 1
ATOM 16460 C CA . LEU E 1 97 ? 19.915 -38.949 13.728 1.00 30.93 97 LEU E CA 1
ATOM 16461 C C . LEU E 1 97 ? 19.246 -39.138 12.371 1.00 30.13 97 LEU E C 1
ATOM 16462 O O . LEU E 1 97 ? 19.159 -40.252 11.869 1.00 30.94 97 LEU E O 1
ATOM 16478 N N . ILE E 1 98 ? 18.763 -38.051 11.778 1.00 30.52 98 ILE E N 1
ATOM 16479 C CA . ILE E 1 98 ? 18.086 -38.163 10.494 1.00 31.64 98 ILE E CA 1
ATOM 16480 C C . ILE E 1 98 ? 19.071 -38.641 9.413 1.00 28.98 98 ILE E C 1
ATOM 16481 O O . ILE E 1 98 ? 18.719 -39.490 8.597 1.00 29.69 98 ILE E O 1
ATOM 16497 N N . ASP E 1 99 ? 20.290 -38.116 9.419 1.00 29.23 99 ASP E N 1
ATOM 16498 C CA . ASP E 1 99 ? 21.317 -38.570 8.490 1.00 27.67 99 ASP E CA 1
ATOM 16499 C C . ASP E 1 99 ? 21.484 -40.087 8.566 1.00 31.08 99 ASP E C 1
ATOM 16500 O O . ASP E 1 99 ? 21.619 -40.755 7.542 1.00 32.16 99 ASP E O 1
ATOM 16509 N N . ALA E 1 100 ? 21.442 -40.637 9.778 1.00 30.86 100 ALA E N 1
ATOM 16510 C CA . ALA E 1 100 ? 21.512 -42.094 9.960 1.00 30.90 100 ALA E CA 1
ATOM 16511 C C . ALA E 1 100 ? 20.284 -42.814 9.405 1.00 32.20 100 ALA E C 1
ATOM 16512 O O . ALA E 1 100 ? 20.407 -43.800 8.678 1.00 33.51 100 ALA E O 1
ATOM 16519 N N . LEU E 1 101 ? 19.100 -42.338 9.773 1.00 32.45 101 LEU E N 1
ATOM 16520 C CA . LEU E 1 101 ? 17.856 -42.964 9.325 1.00 33.36 101 LEU E CA 1
ATOM 16521 C C . LEU E 1 101 ? 17.721 -42.962 7.801 1.00 33.14 101 LEU E C 1
ATOM 16522 O O . LEU E 1 101 ? 17.242 -43.932 7.218 1.00 36.11 101 LEU E O 1
ATOM 16538 N N . MET E 1 102 ? 18.133 -41.870 7.169 1.00 31.95 102 MET E N 1
ATOM 16539 C CA . MET E 1 102 ? 18.043 -41.725 5.716 1.00 32.37 102 MET E CA 1
ATOM 16540 C C . MET E 1 102 ? 18.910 -42.750 4.986 1.00 33.52 102 MET E C 1
ATOM 16541 O O . MET E 1 102 ? 18.711 -43.011 3.798 1.00 32.36 102 MET E O 1
ATOM 16555 N N . GLN E 1 103 ? 19.873 -43.325 5.696 1.00 32.15 103 GLN E N 1
ATOM 16556 C CA . GLN E 1 103 ? 20.755 -44.337 5.108 1.00 34.44 103 GLN E CA 1
ATOM 16557 C C . GLN E 1 103 ? 20.116 -45.715 5.150 1.00 43.37 103 GLN E C 1
ATOM 16558 O O . GLN E 1 103 ? 20.620 -46.654 4.539 1.00 42.56 103 GLN E O 1
ATOM 16572 N N . GLN E 1 104 ? 19.017 -45.833 5.883 1.00 35.02 104 GLN E N 1
ATOM 16573 C CA . GLN E 1 104 ? 18.328 -47.129 6.019 1.00 36.68 104 GLN E CA 1
ATOM 16574 C C . GLN E 1 104 ? 17.187 -47.281 5.022 1.00 37.39 104 GLN E C 1
ATOM 16575 O O . GLN E 1 104 ? 16.441 -46.344 4.771 1.00 37.66 104 GLN E O 1
ATOM 16589 N N . SER E 1 105 ? 17.046 -48.481 4.470 1.00 38.84 105 SER E N 1
ATOM 16590 C CA . SER E 1 105 ? 16.029 -48.752 3.463 1.00 41.36 105 SER E CA 1
ATOM 16591 C C . SER E 1 105 ? 14.621 -48.452 3.948 1.00 45.11 105 SER E C 1
ATOM 16592 O O . SER E 1 105 ? 13.773 -48.016 3.169 1.00 44.90 105 SER E O 1
ATOM 16600 N N . ARG E 1 106 ? 14.355 -48.704 5.225 1.00 40.63 106 ARG E N 1
ATOM 16601 C CA . ARG E 1 106 ? 12.990 -48.590 5.712 1.00 46.52 106 ARG E CA 1
ATOM 16602 C C . ARG E 1 106 ? 12.534 -47.158 5.853 1.00 42.96 106 ARG E C 1
ATOM 16603 O O . ARG E 1 106 ? 11.335 -46.907 5.950 1.00 41.26 106 ARG E O 1
ATOM 16624 N N . HIS E 1 107 ? 13.486 -46.223 5.859 1.00 38.68 107 HIS E N 1
ATOM 16625 C CA . HIS E 1 107 ? 13.175 -44.819 6.098 1.00 38.84 107 HIS E CA 1
ATOM 16626 C C . HIS E 1 107 ? 13.475 -43.898 4.928 1.00 43.48 107 HIS E C 1
ATOM 16627 O O . HIS E 1 107 ? 12.847 -42.852 4.816 1.00 38.71 107 HIS E O 1
ATOM 16641 N N . PHE E 1 108 ? 14.422 -44.260 4.066 1.00 36.00 108 PHE E N 1
ATOM 16642 C CA . PHE E 1 108 ? 14.918 -43.292 3.075 1.00 36.95 108 PHE E CA 1
ATOM 16643 C C . PHE E 1 108 ? 13.801 -42.675 2.236 1.00 35.13 108 PHE E C 1
ATOM 16644 O O . PHE E 1 108 ? 13.670 -41.456 2.162 1.00 36.65 108 PHE E O 1
ATOM 16661 N N . GLN E 1 109 ? 12.989 -43.516 1.596 1.00 36.29 109 GLN E N 1
ATOM 16662 C CA . GLN E 1 109 ? 11.989 -42.976 0.687 1.00 37.47 109 GLN E CA 1
ATOM 16663 C C . GLN E 1 109 ? 10.918 -42.208 1.455 1.00 42.86 109 GLN E C 1
ATOM 16664 O O . GLN E 1 109 ? 10.498 -41.126 1.040 1.00 39.48 109 GLN E O 1
ATOM 16678 N N . ASN E 1 110 ? 10.487 -42.761 2.583 1.00 40.26 110 ASN E N 1
ATOM 16679 C CA A ASN E 1 110 ? 9.480 -42.111 3.408 0.54 41.88 110 ASN E CA 1
ATOM 16680 C CA B ASN E 1 110 ? 9.486 -42.102 3.411 0.46 41.95 110 ASN E CA 1
ATOM 16681 C C . ASN E 1 110 ? 9.930 -40.712 3.845 1.00 39.26 110 ASN E C 1
ATOM 16682 O O . ASN E 1 110 ? 9.216 -39.734 3.648 1.00 35.69 110 ASN E O 1
ATOM 16701 N N . LEU E 1 111 ? 11.114 -40.624 4.442 1.00 35.13 111 LEU E N 1
ATOM 16702 C CA . LEU E 1 111 ? 11.597 -39.337 4.957 1.00 33.57 111 LEU E CA 1
ATOM 16703 C C . LEU E 1 111 ? 11.923 -38.357 3.840 1.00 35.54 111 LEU E C 1
ATOM 16704 O O . LEU E 1 111 ? 11.766 -37.144 4.005 1.00 31.62 111 LEU E O 1
ATOM 16720 N N . SER E 1 112 ? 12.379 -38.867 2.704 1.00 33.55 112 SER E N 1
ATOM 16721 C CA . SER E 1 112 ? 12.627 -37.995 1.556 1.00 33.11 112 SER E CA 1
ATOM 16722 C C . SER E 1 112 ? 11.348 -37.256 1.167 1.00 37.57 112 SER E C 1
ATOM 16723 O O . SER E 1 112 ? 11.387 -36.075 0.864 1.00 33.34 112 SER E O 1
ATOM 16731 N N . GLU E 1 113 ? 10.221 -37.966 1.190 1.00 36.01 113 GLU E N 1
ATOM 16732 C CA . GLU E 1 113 ? 8.946 -37.429 0.719 1.00 34.81 113 GLU E CA 1
ATOM 16733 C C . GLU E 1 113 ? 8.251 -36.572 1.764 1.00 41.30 113 GLU E C 1
ATOM 16734 O O . GLU E 1 113 ? 7.655 -35.550 1.430 1.00 41.08 113 GLU E O 1
ATOM 16746 N N . THR E 1 114 ? 8.334 -36.980 3.025 1.00 34.15 114 THR E N 1
ATOM 16747 C CA . THR E 1 114 ? 7.542 -36.356 4.086 1.00 34.40 114 THR E CA 1
ATOM 16748 C C . THR E 1 114 ? 8.324 -35.383 4.968 1.00 34.15 114 THR E C 1
ATOM 16749 O O . THR E 1 114 ? 7.724 -34.643 5.743 1.00 39.69 114 THR E O 1
ATOM 16760 N N . LEU E 1 115 ? 9.650 -35.370 4.846 1.00 31.95 115 LEU E N 1
ATOM 16761 C CA . LEU E 1 115 ? 10.485 -34.550 5.717 1.00 33.80 115 LEU E CA 1
ATOM 16762 C C . LEU E 1 115 ? 11.453 -33.671 4.909 1.00 29.34 115 LEU E C 1
ATOM 16763 O O . LEU E 1 115 ? 11.400 -32.447 4.996 1.00 29.69 115 LEU E O 1
ATOM 16779 N N . ILE E 1 116 ? 12.318 -34.285 4.108 1.00 29.09 116 ILE E N 1
ATOM 16780 C CA . ILE E 1 116 ? 13.360 -33.531 3.406 1.00 27.83 116 ILE E CA 1
ATOM 16781 C C . ILE E 1 116 ? 12.783 -32.664 2.286 1.00 27.64 116 ILE E C 1
ATOM 16782 O O . ILE E 1 116 ? 13.116 -31.470 2.182 1.00 28.05 116 ILE E O 1
ATOM 16798 N N . ALA E 1 117 ? 11.918 -33.245 1.457 1.00 29.30 117 ALA E N 1
ATOM 16799 C CA . ALA E 1 117 ? 11.351 -32.490 0.341 1.00 31.87 117 ALA E CA 1
ATOM 16800 C C . ALA E 1 117 ? 10.517 -31.300 0.841 1.00 28.46 117 ALA E C 1
ATOM 16801 O O . ALA E 1 117 ? 10.681 -30.191 0.334 1.00 28.06 117 ALA E O 1
ATOM 16808 N N . PRO E 1 118 ? 9.643 -31.509 1.843 1.00 29.72 118 PRO E N 1
ATOM 16809 C CA . PRO E 1 118 ? 8.910 -30.362 2.400 1.00 29.30 118 PRO E CA 1
ATOM 16810 C C . PRO E 1 118 ? 9.803 -29.281 3.007 1.00 28.66 118 PRO E C 1
ATOM 16811 O O . PRO E 1 118 ? 9.531 -28.081 2.818 1.00 30.26 118 PRO E O 1
ATOM 16822 N N . LEU E 1 119 ? 10.842 -29.678 3.741 1.00 28.95 119 LEU E N 1
ATOM 16823 C CA . LEU E 1 119 ? 11.730 -28.685 4.331 1.00 25.96 119 LEU E CA 1
ATOM 16824 C C . LEU E 1 119 ? 12.413 -27.871 3.240 1.00 25.90 119 LEU E C 1
ATOM 16825 O O . LEU E 1 119 ? 12.527 -26.651 3.354 1.00 25.51 119 LEU E O 1
ATOM 16841 N N . ASP E 1 120 ? 12.850 -28.551 2.187 1.00 27.84 120 ASP E N 1
ATOM 16842 C CA . ASP E 1 120 ? 13.537 -27.901 1.081 1.00 25.72 120 ASP E CA 1
ATOM 16843 C C . ASP E 1 120 ? 12.562 -26.975 0.360 1.00 24.60 120 ASP E C 1
ATOM 16844 O O . ASP E 1 120 ? 12.908 -25.861 0.019 1.00 26.35 120 ASP E O 1
ATOM 16853 N N . ALA E 1 121 ? 11.346 -27.445 0.124 1.00 26.74 121 ALA E N 1
ATOM 16854 C CA . ALA E 1 121 ? 10.348 -26.604 -0.533 1.00 27.20 121 ALA E CA 1
ATOM 16855 C C . ALA E 1 121 ? 10.128 -25.310 0.249 1.00 27.34 121 ALA E C 1
ATOM 16856 O O . ALA E 1 121 ? 10.037 -24.235 -0.334 1.00 29.11 121 ALA E O 1
ATOM 16863 N N . ASP E 1 122 ? 10.045 -25.426 1.566 1.00 27.82 122 ASP E N 1
ATOM 16864 C CA . ASP E 1 122 ? 9.809 -24.261 2.416 1.00 30.44 122 ASP E CA 1
ATOM 16865 C C . ASP E 1 122 ? 10.943 -23.271 2.256 1.00 30.16 122 ASP E C 1
ATOM 16866 O O . ASP E 1 122 ? 10.715 -22.073 2.099 1.00 26.80 122 ASP E O 1
ATOM 16875 N N . ARG E 1 123 ? 12.172 -23.772 2.303 1.00 23.14 123 ARG E N 1
ATOM 16876 C CA . ARG E 1 123 ? 13.334 -22.910 2.160 1.00 24.02 123 ARG E CA 1
ATOM 16877 C C . ARG E 1 123 ? 13.334 -22.237 0.807 1.00 25.05 123 ARG E C 1
ATOM 16878 O O . ARG E 1 123 ? 13.602 -21.032 0.702 1.00 24.72 123 ARG E O 1
ATOM 16899 N N . MET E 1 124 ? 13.029 -23.011 -0.231 1.00 23.19 124 MET E N 1
ATOM 16900 C CA . MET E 1 124 ? 13.068 -22.470 -1.577 1.00 25.53 124 MET E CA 1
ATOM 16901 C C . MET E 1 124 ? 11.997 -21.395 -1.734 1.00 26.79 124 MET E C 1
ATOM 16902 O O . MET E 1 124 ? 12.216 -20.403 -2.419 1.00 26.41 124 MET E O 1
ATOM 16916 N N . ALA E 1 125 ? 10.866 -21.562 -1.059 1.00 24.14 125 ALA E N 1
ATOM 16917 C CA . ALA E 1 125 ? 9.782 -20.583 -1.135 1.00 24.02 125 ALA E CA 1
ATOM 16918 C C . ALA E 1 125 ? 10.202 -19.305 -0.410 1.00 26.94 125 ALA E C 1
ATOM 16919 O O . ALA E 1 125 ? 9.895 -18.201 -0.859 1.00 28.27 125 ALA E O 1
ATOM 16926 N N . ARG E 1 126 ? 10.933 -19.453 0.694 1.00 26.08 126 ARG E N 1
ATOM 16927 C CA . ARG E 1 126 ? 11.425 -18.286 1.430 1.00 27.03 126 ARG E CA 1
ATOM 16928 C C . ARG E 1 126 ? 12.415 -17.497 0.597 1.00 27.17 126 ARG E C 1
ATOM 16929 O O . ARG E 1 126 ? 12.417 -16.263 0.620 1.00 25.77 126 ARG E O 1
ATOM 16950 N N . ILE E 1 127 ? 13.273 -18.211 -0.125 1.00 23.94 127 ILE E N 1
ATOM 16951 C CA . ILE E 1 127 ? 14.260 -17.566 -0.972 1.00 22.80 127 ILE E CA 1
ATOM 16952 C C . ILE E 1 127 ? 13.571 -16.800 -2.093 1.00 27.39 127 ILE E C 1
ATOM 16953 O O . ILE E 1 127 ? 13.919 -15.658 -2.377 1.00 26.47 127 ILE E O 1
ATOM 16969 N N . ALA E 1 128 ? 12.593 -17.424 -2.730 1.00 25.28 128 ALA E N 1
ATOM 16970 C CA . ALA E 1 128 ? 11.888 -16.793 -3.836 1.00 27.02 128 ALA E CA 1
ATOM 16971 C C . ALA E 1 128 ? 11.129 -15.554 -3.372 1.00 26.53 128 ALA E C 1
ATOM 16972 O O . ALA E 1 128 ? 11.116 -14.517 -4.046 1.00 26.33 128 ALA E O 1
ATOM 16979 N N . ALA E 1 129 ? 10.506 -15.664 -2.208 1.00 25.55 129 ALA E N 1
ATOM 16980 C CA . ALA E 1 129 ? 9.735 -14.562 -1.641 1.00 26.87 129 ALA E CA 1
ATOM 16981 C C . ALA E 1 129 ? 10.643 -13.369 -1.349 1.00 26.91 129 ALA E C 1
ATOM 16982 O O . ALA E 1 129 ? 10.262 -12.225 -1.597 1.00 24.19 129 ALA E O 1
ATOM 16989 N N . ARG E 1 130 ? 11.843 -13.641 -0.838 1.00 24.11 130 ARG E N 1
ATOM 16990 C CA . ARG E 1 130 ? 12.791 -12.568 -0.539 1.00 27.68 130 ARG E CA 1
ATOM 16991 C C . ARG E 1 130 ? 13.293 -11.916 -1.824 1.00 29.64 130 ARG E C 1
ATOM 16992 O O . ARG E 1 130 ? 13.409 -10.690 -1.887 1.00 26.69 130 ARG E O 1
ATOM 17013 N N . GLN E 1 131 ? 13.590 -12.716 -2.848 1.00 25.46 131 GLN E N 1
ATOM 17014 C CA . GLN E 1 131 ? 14.064 -12.149 -4.107 1.00 25.07 131 GLN E CA 1
ATOM 17015 C C . GLN E 1 131 ? 13.006 -11.218 -4.716 1.00 26.58 131 GLN E C 1
ATOM 17016 O O . GLN E 1 131 ? 13.342 -10.171 -5.265 1.00 25.30 131 GLN E O 1
ATOM 17030 N N . ALA E 1 132 ? 11.736 -11.589 -4.597 1.00 25.81 132 ALA E N 1
ATOM 17031 C CA . ALA E 1 132 ? 10.642 -10.742 -5.073 1.00 22.63 132 ALA E CA 1
ATOM 17032 C C . ALA E 1 132 ? 10.612 -9.380 -4.360 1.00 23.06 132 ALA E C 1
ATOM 17033 O O . ALA E 1 132 ? 10.250 -8.366 -4.956 1.00 25.80 132 ALA E O 1
ATOM 17040 N N . GLU E 1 133 ? 10.969 -9.357 -3.082 1.00 22.47 133 GLU E N 1
ATOM 17041 C CA . GLU E 1 133 ? 11.022 -8.100 -2.332 1.00 24.35 133 GLU E CA 1
ATOM 17042 C C . GLU E 1 133 ? 12.221 -7.269 -2.768 1.00 23.10 133 GLU E C 1
ATOM 17043 O O . GLU E 1 133 ? 12.093 -6.063 -3.002 1.00 21.60 133 GLU E O 1
ATOM 17055 N N . VAL E 1 134 ? 13.382 -7.913 -2.841 1.00 20.23 134 VAL E N 1
ATOM 17056 C CA . VAL E 1 134 ? 14.626 -7.220 -3.188 1.00 22.06 134 VAL E CA 1
ATOM 17057 C C . VAL E 1 134 ? 14.506 -6.629 -4.596 1.00 20.58 134 VAL E C 1
ATOM 17058 O O . VAL E 1 134 ? 14.980 -5.524 -4.859 1.00 20.95 134 VAL E O 1
ATOM 17071 N N . ASN E 1 135 ? 13.848 -7.352 -5.498 1.00 20.18 135 ASN E N 1
ATOM 17072 C CA . ASN E 1 135 ? 13.793 -6.916 -6.889 1.00 23.11 135 ASN E CA 1
ATOM 17073 C C . ASN E 1 135 ? 13.006 -5.616 -7.088 1.00 22.05 135 ASN E C 1
ATOM 17074 O O . ASN E 1 135 ? 13.158 -4.961 -8.114 1.00 22.46 135 ASN E O 1
ATOM 17085 N N . ALA E 1 136 ? 12.193 -5.220 -6.109 1.00 23.45 136 ALA E N 1
ATOM 17086 C CA . ALA E 1 136 ? 11.490 -3.949 -6.217 1.00 22.52 136 ALA E CA 1
ATOM 17087 C C . ALA E 1 136 ? 12.474 -2.776 -6.190 1.00 21.64 136 ALA E C 1
ATOM 17088 O O . ALA E 1 136 ? 12.108 -1.657 -6.566 1.00 22.72 136 ALA E O 1
ATOM 17095 N N . SER E 1 137 ? 13.701 -3.031 -5.749 1.00 20.25 137 SER E N 1
ATOM 17096 C CA . SER E 1 137 ? 14.708 -1.982 -5.564 1.00 19.49 137 SER E CA 1
ATOM 17097 C C . SER E 1 137 ? 15.705 -1.901 -6.724 1.00 20.14 137 SER E C 1
ATOM 17098 O O . SER E 1 137 ? 16.703 -1.173 -6.656 1.00 20.45 137 SER E O 1
ATOM 17106 N N . ARG E 1 138 ? 15.437 -2.647 -7.787 1.00 21.16 138 ARG E N 1
ATOM 17107 C CA . ARG E 1 138 ? 16.245 -2.596 -8.992 1.00 20.07 138 ARG E CA 1
ATOM 17108 C C . ARG E 1 138 ? 16.032 -1.247 -9.691 1.00 20.69 138 ARG E C 1
ATOM 17109 O O . ARG E 1 138 ? 14.895 -0.789 -9.828 1.00 21.97 138 ARG E O 1
ATOM 17130 N N . VAL E 1 139 ? 17.111 -0.607 -10.134 1.00 20.51 139 VAL E N 1
ATOM 17131 C CA . VAL E 1 139 ? 16.971 0.664 -10.848 1.00 21.34 139 VAL E CA 1
ATOM 17132 C C . VAL E 1 139 ? 16.779 0.422 -12.348 1.00 24.75 139 VAL E C 1
ATOM 17133 O O . VAL E 1 139 ? 17.670 -0.128 -13.006 1.00 22.58 139 VAL E O 1
ATOM 17146 N N . ASP E 1 140 ? 15.624 0.834 -12.875 1.00 24.08 140 ASP E N 1
ATOM 17147 C CA . ASP E 1 140 ? 15.338 0.740 -14.311 1.00 24.34 140 ASP E CA 1
ATOM 17148 C C . ASP E 1 140 ? 15.987 1.902 -15.066 1.00 27.15 140 ASP E C 1
ATOM 17149 O O . ASP E 1 140 ? 15.909 3.068 -14.629 1.00 26.86 140 ASP E O 1
ATOM 17158 N N . PHE E 1 141 ? 16.607 1.589 -16.207 1.00 25.18 141 PHE E N 1
ATOM 17159 C CA . PHE E 1 141 ? 17.229 2.599 -17.065 1.00 25.84 141 PHE E CA 1
ATOM 17160 C C . PHE E 1 141 ? 16.710 2.576 -18.489 1.00 27.27 141 PHE E C 1
ATOM 17161 O O . PHE E 1 141 ? 16.362 3.614 -19.047 1.00 28.17 141 PHE E O 1
ATOM 17178 N N . PHE E 1 142 ? 16.694 1.386 -19.078 1.00 27.55 142 PHE E N 1
ATOM 17179 C CA . PHE E 1 142 ? 16.316 1.238 -20.487 1.00 30.36 142 PHE E CA 1
ATOM 17180 C C . PHE E 1 142 ? 15.409 0.046 -20.655 1.00 29.35 142 PHE E C 1
ATOM 17181 O O . PHE E 1 142 ? 15.448 -0.890 -19.861 1.00 30.68 142 PHE E O 1
ATOM 17198 N N . THR E 1 143 ? 14.575 0.097 -21.683 1.00 32.80 143 THR E N 1
ATOM 17199 C CA . THR E 1 143 ? 13.794 -1.068 -22.069 1.00 35.33 143 THR E CA 1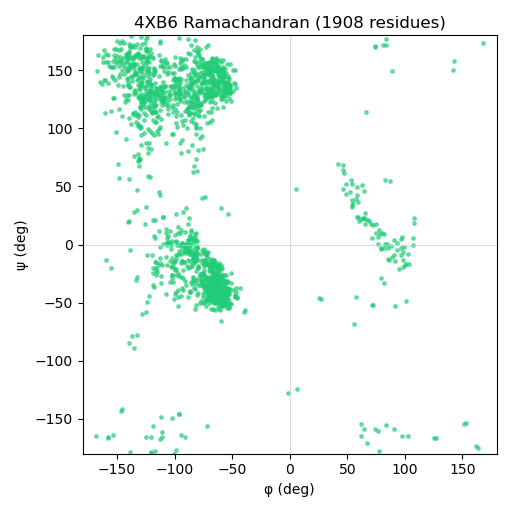
ATOM 17200 C C . THR E 1 143 ? 13.739 -1.131 -23.576 1.00 34.06 143 THR E C 1
ATOM 17201 O O . THR E 1 143 ? 13.762 -0.106 -24.246 1.00 35.76 143 THR E O 1
ATOM 17212 N N . MET E 1 144 ? 13.659 -2.343 -24.103 1.00 45.13 144 MET E N 1
ATOM 17213 C CA . MET E 1 144 ? 13.610 -2.548 -25.542 1.00 48.33 144 MET E CA 1
ATOM 17214 C C . MET E 1 144 ? 12.171 -2.467 -26.039 1.00 46.06 144 MET E C 1
ATOM 17215 O O . MET E 1 144 ? 11.261 -2.999 -25.405 1.00 47.98 144 MET E O 1
ATOM 17229 N N . VAL E 1 145 ? 11.970 -1.779 -27.161 1.00 41.34 145 VAL E N 1
ATOM 17230 C CA . VAL E 1 145 ? 10.661 -1.685 -27.802 1.00 49.45 145 VAL E CA 1
ATOM 17231 C C . VAL E 1 145 ? 10.849 -1.807 -29.314 1.00 55.63 145 VAL E C 1
ATOM 17232 O O . VAL E 1 145 ? 11.980 -1.803 -29.796 1.00 57.94 145 VAL E O 1
ATOM 17245 N N . ARG E 1 146 ? 9.751 -1.930 -30.055 1.00 58.35 146 ARG E N 1
ATOM 17246 C CA . ARG E 1 146 ? 9.805 -1.822 -31.516 1.00 61.93 146 ARG E CA 1
ATOM 17247 C C . ARG E 1 146 ? 9.182 -0.490 -31.929 1.00 64.02 146 ARG E C 1
ATOM 17248 O O . ARG E 1 146 ? 8.407 0.091 -31.172 1.00 62.11 146 ARG E O 1
ATOM 17269 N N . GLY E 1 147 ? 9.550 0.003 -33.112 1.00 70.27 147 GLY E N 1
ATOM 17270 C CA . GLY E 1 147 ? 8.975 1.225 -33.662 1.00 60.42 147 GLY E CA 1
ATOM 17271 C C . GLY E 1 147 ? 9.669 2.523 -33.273 1.00 70.51 147 GLY E C 1
ATOM 17272 O O . GLY E 1 147 ? 10.256 2.616 -32.196 1.00 69.33 147 GLY E O 1
ATOM 17276 N N . ASP E 1 148 ? 9.613 3.499 -34.186 1.00 80.16 148 ASP E N 1
ATOM 17277 C CA . ASP E 1 148 ? 9.957 4.922 -33.963 1.00 83.63 148 ASP E CA 1
ATOM 17278 C C . ASP E 1 148 ? 10.036 5.621 -35.327 1.00 90.86 148 ASP E C 1
ATOM 17279 O O . ASP E 1 148 ? 9.953 4.961 -36.362 1.00 95.92 148 ASP E O 1
ATOM 17288 N N . ASN E 1 149 ? 10.204 6.945 -35.329 1.00 93.64 149 ASN E N 1
ATOM 17289 C CA . ASN E 1 149 ? 10.255 7.725 -36.575 1.00 93.17 149 ASN E CA 1
ATOM 17290 C C . ASN E 1 149 ? 11.671 8.013 -37.074 1.00 90.55 149 ASN E C 1
ATOM 17291 O O . ASN E 1 149 ? 12.657 7.630 -36.440 1.00 93.29 149 ASN E O 1
ATOM 17302 N N . ALA E 1 150 ? 11.752 8.681 -38.226 1.00 91.91 150 ALA E N 1
ATOM 17303 C CA . ALA E 1 150 ? 13.017 9.176 -38.763 1.00 88.94 150 ALA E CA 1
ATOM 17304 C C . ALA E 1 150 ? 12.785 10.468 -39.543 1.00 91.49 150 ALA E C 1
ATOM 17305 O O . ALA E 1 150 ? 13.264 10.631 -40.668 1.00 97.87 150 ALA E O 1
ATOM 17312 N N . THR F 2 2 ? 48.763 -51.715 17.828 1.00 60.80 2 THR F N 1
ATOM 17313 C CA . THR F 2 2 ? 48.677 -51.260 19.213 1.00 62.31 2 THR F CA 1
ATOM 17314 C C . THR F 2 2 ? 49.748 -50.217 19.521 1.00 56.94 2 THR F C 1
ATOM 17315 O O . THR F 2 2 ? 50.940 -50.458 19.336 1.00 57.10 2 THR F O 1
ATOM 17325 N N . LEU F 2 3 ? 49.312 -49.066 20.015 1.00 53.03 3 LEU F N 1
ATOM 17326 C CA . LEU F 2 3 ? 50.216 -47.943 20.231 1.00 51.00 3 LEU F CA 1
ATOM 17327 C C . LEU F 2 3 ? 50.648 -47.837 21.681 1.00 49.94 3 LEU F C 1
ATOM 17328 O O . LEU F 2 3 ? 50.022 -48.406 22.579 1.00 52.24 3 LEU F O 1
ATOM 17344 N N . GLU F 2 4 ? 51.739 -47.110 21.888 1.00 49.47 4 GLU F N 1
ATOM 17345 C CA . GLU F 2 4 ? 52.206 -46.769 23.219 1.00 50.10 4 GLU F CA 1
ATOM 17346 C C . GLU F 2 4 ? 51.182 -45.879 23.885 1.00 49.23 4 GLU F C 1
ATOM 17347 O O . GLU F 2 4 ? 50.396 -45.222 23.208 1.00 48.44 4 GLU F O 1
ATOM 17359 N N . THR F 2 5 ? 51.182 -45.877 25.211 1.00 47.59 5 THR F N 1
ATOM 17360 C CA . THR F 2 5 ? 50.319 -44.986 25.962 1.00 47.00 5 THR F CA 1
ATOM 17361 C C . THR F 2 5 ? 51.131 -43.736 26.295 1.00 45.20 5 THR F C 1
ATOM 17362 O O . THR F 2 5 ? 52.359 -43.763 26.285 1.00 47.54 5 THR F O 1
ATOM 17373 N N . ALA F 2 6 ? 50.450 -42.634 26.561 1.00 47.21 6 ALA F N 1
ATOM 17374 C CA . ALA F 2 6 ? 51.147 -41.395 26.875 1.00 41.33 6 ALA F CA 1
ATOM 17375 C C . ALA F 2 6 ? 50.904 -41.056 28.341 1.00 41.67 6 ALA F C 1
ATOM 17376 O O . ALA F 2 6 ? 50.780 -41.964 29.165 1.00 43.55 6 ALA F O 1
ATOM 17383 N N . PHE F 2 7 ? 50.864 -39.768 28.675 1.00 39.99 7 PHE F N 1
ATOM 17384 C CA . PHE F 2 7 ? 50.633 -39.356 30.045 1.00 40.27 7 PHE F CA 1
ATOM 17385 C C . PHE F 2 7 ? 49.266 -39.851 30.502 1.00 42.59 7 PHE F C 1
ATOM 17386 O O . PHE F 2 7 ? 48.286 -39.811 29.754 1.00 43.65 7 PHE F O 1
ATOM 17403 N N . MET F 2 8 ? 49.191 -40.316 31.732 1.00 43.54 8 MET F N 1
ATOM 17404 C CA A MET F 2 8 ? 47.910 -40.705 32.302 0.45 46.01 8 MET F CA 1
ATOM 17405 C CA B MET F 2 8 ? 47.909 -40.716 32.281 0.55 45.96 8 MET F CA 1
ATOM 17406 C C . MET F 2 8 ? 47.117 -39.475 32.698 1.00 45.30 8 MET F C 1
ATOM 17407 O O . MET F 2 8 ? 45.888 -39.473 32.630 1.00 46.06 8 MET F O 1
ATOM 17432 N N . LEU F 2 9 ? 47.833 -38.427 33.109 1.00 42.55 9 LEU F N 1
ATOM 17433 C CA . LEU F 2 9 ? 47.225 -37.147 33.447 1.00 41.83 9 LEU F CA 1
ATOM 17434 C C . LEU F 2 9 ? 47.885 -36.098 32.564 1.00 38.94 9 LEU F C 1
ATOM 17435 O O . LEU F 2 9 ? 48.794 -35.396 33.009 1.00 40.17 9 LEU F O 1
ATOM 17451 N N . PRO F 2 10 ? 47.467 -36.023 31.292 1.00 38.34 10 PRO F N 1
ATOM 17452 C CA . PRO F 2 10 ? 48.192 -35.183 30.326 1.00 37.73 10 PRO F CA 1
ATOM 17453 C C . PRO F 2 10 ? 48.369 -33.742 30.775 1.00 34.80 10 PRO F C 1
ATOM 17454 O O . PRO F 2 10 ? 49.429 -33.169 30.542 1.00 33.11 10 PRO F O 1
ATOM 17465 N N . VAL F 2 11 ? 47.368 -33.154 31.417 1.00 34.82 11 VAL F N 1
ATOM 17466 C CA . VAL F 2 11 ? 47.507 -31.751 31.796 1.00 33.35 11 VAL F CA 1
ATOM 17467 C C . VAL F 2 11 ? 48.564 -31.608 32.889 1.00 33.13 11 VAL F C 1
ATOM 17468 O O . VAL F 2 11 ? 49.537 -30.854 32.729 1.00 31.63 11 VAL F O 1
ATOM 17481 N N . GLN F 2 12 ? 48.384 -32.344 33.982 1.00 34.91 12 GLN F N 1
ATOM 17482 C CA . GLN F 2 12 ? 49.274 -32.256 35.134 1.00 34.98 12 GLN F CA 1
ATOM 17483 C C . GLN F 2 12 ? 50.678 -32.775 34.837 1.00 34.65 12 GLN F C 1
ATOM 17484 O O . GLN F 2 12 ? 51.668 -32.218 35.306 1.00 33.85 12 GLN F O 1
ATOM 17498 N N . ASP F 2 13 ? 50.762 -33.856 34.073 1.00 35.39 13 ASP F N 1
ATOM 17499 C CA . ASP F 2 13 ? 52.054 -34.488 33.822 1.00 37.98 13 ASP F CA 1
ATOM 17500 C C . ASP F 2 13 ? 52.916 -33.666 32.862 1.00 33.67 13 ASP F C 1
ATOM 17501 O O . ASP F 2 13 ? 54.133 -33.621 33.014 1.00 33.34 13 ASP F O 1
ATOM 17510 N N . ALA F 2 14 ? 52.301 -33.028 31.872 1.00 32.25 14 ALA F N 1
ATOM 17511 C CA . ALA F 2 14 ? 53.048 -32.127 30.991 1.00 30.37 14 ALA F CA 1
ATOM 17512 C C . ALA F 2 14 ? 53.565 -30.921 31.775 1.00 29.28 14 ALA F C 1
ATOM 17513 O O . ALA F 2 14 ? 54.701 -30.472 31.571 1.00 28.27 14 ALA F O 1
ATOM 17520 N N . GLN F 2 15 ? 52.744 -30.409 32.689 1.00 29.61 15 GLN F N 1
ATOM 17521 C CA . GLN F 2 15 ? 53.151 -29.262 33.489 1.00 28.74 15 GLN F CA 1
ATOM 17522 C C . GLN F 2 15 ? 54.351 -29.638 34.365 1.00 30.58 15 GLN F C 1
ATOM 17523 O O . GLN F 2 15 ? 55.320 -28.879 34.462 1.00 29.55 15 GLN F O 1
ATOM 17537 N N . HIS F 2 16 ? 54.299 -30.812 34.988 1.00 30.98 16 HIS F N 1
ATOM 17538 C CA . HIS F 2 16 ? 55.387 -31.238 35.853 1.00 31.73 16 HIS F CA 1
ATOM 17539 C C . HIS F 2 16 ? 56.667 -31.432 35.034 1.00 31.06 16 HIS F C 1
ATOM 17540 O O . HIS F 2 16 ? 57.738 -30.929 35.390 1.00 31.42 16 HIS F O 1
ATOM 17554 N N . SER F 2 17 ? 56.550 -32.114 33.907 1.00 30.97 17 SER F N 1
ATOM 17555 C CA . SER F 2 17 ? 57.710 -32.356 33.050 1.00 30.90 17 SER F CA 1
ATOM 17556 C C . SER F 2 17 ? 58.326 -31.053 32.571 1.00 29.37 17 SER F C 1
ATOM 17557 O O . SER F 2 17 ? 59.546 -30.905 32.516 1.00 28.75 17 SER F O 1
ATOM 17565 N N . PHE F 2 18 ? 57.473 -30.101 32.232 1.00 29.63 18 PHE F N 1
ATOM 17566 C CA . PHE F 2 18 ? 57.960 -28.818 31.773 1.00 28.59 18 PHE F CA 1
ATOM 17567 C C . PHE F 2 18 ? 58.774 -28.109 32.848 1.00 25.88 18 PHE F C 1
ATOM 17568 O O . PHE F 2 18 ? 59.822 -27.537 32.561 1.00 25.80 18 PHE F O 1
ATOM 17585 N N . ARG F 2 19 ? 58.274 -28.106 34.079 1.00 26.57 19 ARG F N 1
ATOM 17586 C CA . ARG F 2 19 ? 58.959 -27.403 35.157 1.00 28.45 19 ARG F CA 1
ATOM 17587 C C . ARG F 2 19 ? 60.329 -28.026 35.465 1.00 29.33 19 ARG F C 1
ATOM 17588 O O . ARG F 2 19 ? 61.269 -27.307 35.808 1.00 28.92 19 ARG F O 1
ATOM 17609 N N . ARG F 2 20 ? 60.440 -29.350 35.348 1.00 29.27 20 ARG F N 1
ATOM 17610 C CA . ARG F 2 20 ? 61.732 -30.019 35.509 1.00 29.24 20 ARG F CA 1
ATOM 17611 C C . ARG F 2 20 ? 62.688 -29.625 34.383 1.00 27.85 20 ARG F C 1
ATOM 17612 O O . ARG F 2 20 ? 63.845 -29.288 34.632 1.00 30.38 20 ARG F O 1
ATOM 17633 N N . LEU F 2 21 ? 62.201 -29.639 33.147 1.00 27.87 21 LEU F N 1
ATOM 17634 C CA . LEU F 2 21 ? 63.027 -29.223 32.014 1.00 27.76 21 LEU F CA 1
ATOM 17635 C C . LEU F 2 21 ? 63.418 -27.736 32.102 1.00 28.86 21 LEU F C 1
ATOM 17636 O O . LEU F 2 21 ? 64.545 -27.360 31.752 1.00 28.18 21 LEU F O 1
ATOM 17652 N N . LEU F 2 22 ? 62.501 -26.900 32.591 1.00 24.13 22 LEU F N 1
ATOM 17653 C CA . LEU F 2 22 ? 62.784 -25.472 32.769 1.00 25.37 22 LEU F CA 1
ATOM 17654 C C . LEU F 2 22 ? 63.915 -25.281 33.775 1.00 24.82 22 LEU F C 1
ATOM 17655 O O . LEU F 2 22 ? 64.810 -24.449 33.583 1.00 25.37 22 LEU F O 1
ATOM 17671 N N . LYS F 2 23 ? 63.874 -26.074 34.841 1.00 26.61 23 LYS F N 1
ATOM 17672 C CA . LYS F 2 23 ? 64.919 -26.053 35.844 1.00 29.52 23 LYS F CA 1
ATOM 17673 C C . LYS F 2 23 ? 66.265 -26.418 35.205 1.00 25.85 23 LYS F C 1
ATOM 17674 O O . LYS F 2 23 ? 67.255 -25.716 35.393 1.00 26.30 23 LYS F O 1
ATOM 17693 N N . ALA F 2 24 ? 66.274 -27.495 34.423 1.00 29.18 24 ALA F N 1
ATOM 17694 C CA . ALA F 2 24 ? 67.495 -27.990 33.787 1.00 30.80 24 ALA F CA 1
ATOM 17695 C C . ALA F 2 24 ? 68.082 -26.987 32.794 1.00 27.44 24 ALA F C 1
ATOM 17696 O O . ALA F 2 24 ? 69.300 -26.761 32.773 1.00 25.43 24 ALA F O 1
ATOM 17703 N N . MET F 2 25 ? 67.233 -26.403 31.957 1.00 24.03 25 MET F N 1
ATOM 17704 C CA . MET F 2 25 ? 67.713 -25.515 30.921 1.00 23.30 25 MET F CA 1
ATOM 17705 C C . MET F 2 25 ? 68.186 -24.187 31.514 1.00 25.31 25 MET F C 1
ATOM 17706 O O . MET F 2 25 ? 69.126 -23.586 31.011 1.00 25.77 25 MET F O 1
ATOM 17720 N N . SER F 2 26 ? 67.548 -23.739 32.591 1.00 27.96 26 SER F N 1
ATOM 17721 C CA . SER F 2 26 ? 67.891 -22.445 33.162 1.00 22.64 26 SER F CA 1
ATOM 17722 C C . SER F 2 26 ? 69.014 -22.534 34.196 1.00 25.37 26 SER F C 1
ATOM 17723 O O . SER F 2 26 ? 69.604 -21.520 34.556 1.00 29.49 26 SER F O 1
ATOM 17731 N N . GLU F 2 27 ? 69.330 -23.748 34.642 1.00 27.46 27 GLU F N 1
ATOM 17732 C CA . GLU F 2 27 ? 70.463 -23.983 35.541 1.00 25.66 27 GLU F CA 1
ATOM 17733 C C . GLU F 2 27 ? 71.264 -25.157 34.981 1.00 25.88 27 GLU F C 1
ATOM 17734 O O . GLU F 2 27 ? 71.147 -26.280 35.438 1.00 28.76 27 GLU F O 1
ATOM 17746 N N . PRO F 2 28 ? 72.064 -24.885 33.952 1.00 25.33 28 PRO F N 1
ATOM 17747 C CA . PRO F 2 28 ? 72.692 -25.953 33.172 1.00 26.20 28 PRO F CA 1
ATOM 17748 C C . PRO F 2 28 ? 73.573 -26.888 34.009 1.00 28.68 28 PRO F C 1
ATOM 17749 O O . PRO F 2 28 ? 74.362 -26.438 34.840 1.00 28.95 28 PRO F O 1
ATOM 17760 N N . GLY F 2 29 ? 73.402 -28.185 33.796 1.00 28.19 29 GLY F N 1
ATOM 17761 C CA . GLY F 2 29 ? 74.192 -29.188 34.501 1.00 29.88 29 GLY F CA 1
ATOM 17762 C C . GLY F 2 29 ? 73.449 -29.805 35.673 1.00 34.03 29 GLY F C 1
ATOM 17763 O O . GLY F 2 29 ? 73.843 -30.859 36.180 1.00 32.73 29 GLY F O 1
ATOM 17767 N N . VAL F 2 30 ? 72.392 -29.140 36.130 1.00 30.38 30 VAL F N 1
ATOM 17768 C CA . VAL F 2 30 ? 71.526 -29.736 37.136 1.00 32.18 30 VAL F CA 1
ATOM 17769 C C . VAL F 2 30 ? 70.783 -30.912 36.522 1.00 37.35 30 VAL F C 1
ATOM 17770 O O . VAL F 2 30 ? 70.153 -30.776 35.475 1.00 34.18 30 VAL F O 1
ATOM 17783 N N . ILE F 2 31 ? 70.860 -32.067 37.174 1.00 33.53 31 ILE F N 1
ATOM 17784 C CA . ILE F 2 31 ? 70.130 -33.233 36.723 1.00 34.17 31 ILE F CA 1
ATOM 17785 C C . ILE F 2 31 ? 68.765 -33.271 37.388 1.00 35.56 31 ILE F C 1
ATOM 17786 O O . ILE F 2 31 ? 68.656 -33.120 38.602 1.00 36.64 31 ILE F O 1
ATOM 17802 N N . VAL F 2 32 ? 67.733 -33.492 36.585 1.00 33.85 32 VAL F N 1
ATOM 17803 C CA . VAL F 2 32 ? 66.361 -33.544 37.072 1.00 36.76 32 VAL F CA 1
ATOM 17804 C C . VAL F 2 32 ? 65.746 -34.870 36.666 1.00 35.26 32 VAL F C 1
ATOM 17805 O O . VAL F 2 32 ? 66.210 -35.511 35.723 1.00 35.27 32 VAL F O 1
ATOM 17818 N N . ALA F 2 33 ? 64.701 -35.272 37.381 1.00 38.38 33 ALA F N 1
ATOM 17819 C CA . ALA F 2 33 ? 63.969 -36.490 37.078 1.00 37.95 33 ALA F CA 1
ATOM 17820 C C . ALA F 2 33 ? 62.581 -36.167 36.558 1.00 42.39 33 ALA F C 1
ATOM 17821 O O . ALA F 2 33 ? 61.878 -35.335 37.128 1.00 45.44 33 ALA F O 1
ATOM 17828 N N . LEU F 2 34 ? 62.201 -36.811 35.462 1.00 42.04 34 LEU F N 1
ATOM 17829 C CA . LEU F 2 34 ? 60.841 -36.718 34.945 1.00 39.63 34 LEU F CA 1
ATOM 17830 C C . LEU F 2 34 ? 60.141 -38.049 35.226 1.00 43.03 34 LEU F C 1
ATOM 17831 O O . LEU F 2 34 ? 60.141 -38.948 34.385 1.00 50.07 34 LEU F O 1
ATOM 17847 N N . HIS F 2 35 ? 59.545 -38.150 36.416 1.00 51.78 35 HIS F N 1
ATOM 17848 C CA . HIS F 2 35 ? 59.033 -39.417 36.961 1.00 58.88 35 HIS F CA 1
ATOM 17849 C C . HIS F 2 35 ? 57.606 -39.782 36.551 1.00 55.86 35 HIS F C 1
ATOM 17850 O O . HIS F 2 35 ? 57.171 -40.910 36.779 1.00 58.01 35 HIS F O 1
ATOM 17864 N N . GLN F 2 36 ? 56.854 -38.838 35.996 1.00 44.29 36 GLN F N 1
ATOM 17865 C CA . GLN F 2 36 ? 55.411 -39.045 35.889 1.00 43.67 36 GLN F CA 1
ATOM 17866 C C . GLN F 2 36 ? 55.045 -40.126 34.870 1.00 51.59 36 GLN F C 1
ATOM 17867 O O . GLN F 2 36 ? 54.089 -40.871 35.082 1.00 48.04 36 GLN F O 1
ATOM 17881 N N . LEU F 2 37 ? 55.803 -40.226 33.783 1.00 49.70 37 LEU F N 1
ATOM 17882 C CA . LEU F 2 37 ? 55.637 -41.330 32.839 1.00 43.86 37 LEU F CA 1
ATOM 17883 C C . LEU F 2 37 ? 56.442 -42.510 33.355 1.00 47.99 37 LEU F C 1
ATOM 17884 O O . LEU F 2 37 ? 57.560 -42.320 33.839 1.00 44.94 37 LEU F O 1
ATOM 17900 N N . LYS F 2 38 ? 55.886 -43.717 33.257 1.00 53.27 38 LYS F N 1
ATOM 17901 C CA . LYS F 2 38 ? 56.501 -44.893 33.881 1.00 54.13 38 LYS F CA 1
ATOM 17902 C C . LYS F 2 38 ? 57.068 -45.900 32.874 1.00 64.86 38 LYS F C 1
ATOM 17903 O O . LYS F 2 38 ? 57.862 -46.760 33.254 1.00 66.42 38 LYS F O 1
ATOM 17922 N N . ARG F 2 39 ? 56.655 -45.813 31.610 1.00 60.50 39 ARG F N 1
ATOM 17923 C CA . ARG F 2 39 ? 57.292 -46.591 30.537 1.00 57.81 39 ARG F CA 1
ATOM 17924 C C . ARG F 2 39 ? 57.706 -45.669 29.400 1.00 53.44 39 ARG F C 1
ATOM 17925 O O . ARG F 2 39 ? 56.881 -44.925 28.874 1.00 51.21 39 ARG F O 1
ATOM 17946 N N . GLY F 2 40 ? 58.973 -45.746 29.003 1.00 51.01 40 GLY F N 1
ATOM 17947 C CA . GLY F 2 40 ? 59.448 -45.014 27.845 1.00 50.34 40 GLY F CA 1
ATOM 17948 C C . GLY F 2 40 ? 59.053 -45.747 26.578 1.00 51.00 40 GLY F C 1
ATOM 17949 O O . GLY F 2 40 ? 58.814 -46.954 26.607 1.00 46.47 40 GLY F O 1
ATOM 17953 N N . TRP F 2 41 ? 58.975 -45.034 25.463 1.00 50.04 41 TRP F N 1
ATOM 17954 C CA . TRP F 2 41 ? 58.642 -45.668 24.192 1.00 48.14 41 TRP F CA 1
ATOM 17955 C C . TRP F 2 41 ? 59.903 -46.250 23.540 1.00 43.81 41 TRP F C 1
ATOM 17956 O O . TRP F 2 41 ? 60.541 -45.601 22.693 1.00 42.01 41 TRP F O 1
ATOM 17977 N N . GLN F 2 42 ? 60.246 -47.476 23.932 1.00 45.55 42 GLN F N 1
ATOM 17978 C CA . GLN F 2 42 ? 61.524 -48.080 23.564 1.00 46.04 42 GLN F CA 1
ATOM 17979 C C . GLN F 2 42 ? 61.734 -48.055 22.049 1.00 50.12 42 GLN F C 1
ATOM 17980 O O . GLN F 2 42 ? 60.824 -48.361 21.284 1.00 45.85 42 GLN F O 1
ATOM 17994 N N . PRO F 2 43 ? 62.939 -47.675 21.604 1.00 46.47 43 PRO F N 1
ATOM 17995 C CA . PRO F 2 43 ? 64.123 -47.380 22.414 1.00 47.65 43 PRO F CA 1
ATOM 17996 C C . PRO F 2 43 ? 64.170 -45.961 23.005 1.00 41.96 43 PRO F C 1
ATOM 17997 O O . PRO F 2 43 ? 65.200 -45.596 23.563 1.00 42.40 43 PRO F O 1
ATOM 18008 N N . LEU F 2 44 ? 63.104 -45.172 22.909 1.00 41.21 44 LEU F N 1
ATOM 18009 C CA . LEU F 2 44 ? 63.126 -43.869 23.585 1.00 39.19 44 LEU F CA 1
ATOM 18010 C C . LEU F 2 44 ? 63.010 -44.126 25.081 1.00 40.37 44 LEU F C 1
ATOM 18011 O O . LEU F 2 44 ? 62.198 -44.952 25.512 1.00 41.80 44 LEU F O 1
ATOM 18027 N N . ASN F 2 45 ? 63.840 -43.457 25.873 1.00 39.49 45 ASN F N 1
ATOM 18028 C CA . ASN F 2 45 ? 63.776 -43.625 27.316 1.00 43.99 45 ASN F CA 1
ATOM 18029 C C . ASN F 2 45 ? 62.670 -42.729 27.879 1.00 40.36 45 ASN F C 1
ATOM 18030 O O . ASN F 2 45 ? 62.042 -41.957 27.136 1.00 38.21 45 ASN F O 1
ATOM 18041 N N . ILE F 2 46 ? 62.430 -42.834 29.181 1.00 40.53 46 ILE F N 1
ATOM 18042 C CA . ILE F 2 46 ? 61.323 -42.127 29.828 1.00 41.06 46 ILE F CA 1
ATOM 18043 C C . ILE F 2 46 ? 61.421 -40.612 29.635 1.00 43.61 46 ILE F C 1
ATOM 18044 O O . ILE F 2 46 ? 60.441 -39.956 29.276 1.00 42.51 46 ILE F O 1
ATOM 18060 N N . ALA F 2 47 ? 62.606 -40.066 29.874 1.00 38.45 47 ALA F N 1
ATOM 18061 C CA . ALA F 2 47 ? 62.814 -38.625 29.792 1.00 38.56 47 ALA F CA 1
ATOM 18062 C C . ALA F 2 47 ? 62.576 -38.108 28.376 1.00 37.52 47 ALA F C 1
ATOM 18063 O O . ALA F 2 47 ? 61.872 -37.116 28.181 1.00 35.84 47 ALA F O 1
ATOM 18070 N N . THR F 2 48 ? 63.179 -38.769 27.391 1.00 35.07 48 THR F N 1
ATOM 18071 C CA . THR F 2 48 ? 63.006 -38.371 25.995 1.00 36.77 48 THR F CA 1
ATOM 18072 C C . THR F 2 48 ? 61.524 -38.336 25.644 1.00 33.18 48 THR F C 1
ATOM 18073 O O . THR F 2 48 ? 61.015 -37.361 25.106 1.00 31.36 48 THR F O 1
ATOM 18084 N N . THR F 2 49 ? 60.833 -39.420 25.961 1.00 36.54 49 THR F N 1
ATOM 18085 C CA . THR F 2 49 ? 59.426 -39.533 25.632 1.00 34.71 49 THR F CA 1
ATOM 18086 C C . THR F 2 49 ? 58.625 -38.436 26.325 1.00 33.84 49 THR F C 1
ATOM 18087 O O . THR F 2 49 ? 57.731 -37.833 25.729 1.00 33.73 49 THR F O 1
ATOM 18098 N N . SER F 2 50 ? 58.951 -38.178 27.586 1.00 33.95 50 SER F N 1
ATOM 18099 C CA . SER F 2 50 ? 58.240 -37.167 28.364 1.00 33.22 50 SER F CA 1
ATOM 18100 C C . SER F 2 50 ? 58.452 -35.772 27.770 1.00 31.20 50 SER F C 1
ATOM 18101 O O . SER F 2 50 ? 57.522 -34.974 27.725 1.00 30.41 50 SER F O 1
ATOM 18109 N N . VAL F 2 51 ? 59.663 -35.486 27.302 1.00 31.35 51 VAL F N 1
ATOM 18110 C CA . VAL F 2 51 ? 59.918 -34.185 26.676 1.00 30.89 51 VAL F CA 1
ATOM 18111 C C . VAL F 2 51 ? 59.055 -34.021 25.424 1.00 28.97 51 VAL F C 1
ATOM 18112 O O . VAL F 2 51 ? 58.442 -32.967 25.215 1.00 28.03 51 VAL F O 1
ATOM 18125 N N . LEU F 2 52 ? 59.005 -35.056 24.585 1.00 28.80 52 LEU F N 1
ATOM 18126 C CA . LEU F 2 52 ? 58.253 -34.976 23.337 1.00 28.47 52 LEU F CA 1
ATOM 18127 C C . LEU F 2 52 ? 56.757 -34.827 23.622 1.00 30.71 52 LEU F C 1
ATOM 18128 O O . LEU F 2 52 ? 56.085 -34.000 23.003 1.00 30.83 52 LEU F O 1
ATOM 18144 N N . LEU F 2 53 ? 56.238 -35.585 24.581 1.00 33.40 53 LEU F N 1
ATOM 18145 C CA . LEU F 2 53 ? 54.823 -35.462 24.945 1.00 33.12 53 LEU F CA 1
ATOM 18146 C C . LEU F 2 53 ? 54.504 -34.072 25.499 1.00 33.80 53 LEU F C 1
ATOM 18147 O O . LEU F 2 53 ? 53.373 -33.594 25.389 1.00 33.27 53 LEU F O 1
ATOM 18163 N N . THR F 2 54 ? 55.508 -33.417 26.075 1.00 28.52 54 THR F N 1
ATOM 18164 C CA . THR F 2 54 ? 55.316 -32.101 26.676 1.00 27.36 54 THR F CA 1
ATOM 18165 C C . THR F 2 54 ? 55.429 -30.970 25.658 1.00 27.05 54 THR F C 1
ATOM 18166 O O . THR F 2 54 ? 54.735 -29.978 25.788 1.00 27.93 54 THR F O 1
ATOM 18177 N N . LEU F 2 55 ? 56.293 -31.108 24.654 1.00 25.93 55 LEU F N 1
ATOM 18178 C CA . LEU F 2 55 ? 56.614 -29.963 23.794 1.00 27.81 55 LEU F CA 1
ATOM 18179 C C . LEU F 2 55 ? 56.269 -30.126 22.316 1.00 26.17 55 LEU F C 1
ATOM 18180 O O . LEU F 2 55 ? 56.085 -29.122 21.620 1.00 25.20 55 LEU F O 1
ATOM 18196 N N . ALA F 2 56 ? 56.201 -31.367 21.834 1.00 28.06 56 ALA F N 1
ATOM 18197 C CA . ALA F 2 56 ? 56.010 -31.616 20.407 1.00 28.17 56 ALA F CA 1
ATOM 18198 C C . ALA F 2 56 ? 54.537 -31.596 20.020 1.00 26.22 56 ALA F C 1
ATOM 18199 O O . ALA F 2 56 ? 53.670 -32.097 20.749 1.00 26.56 56 ALA F O 1
ATOM 18206 N N . ASP F 2 57 ? 54.243 -30.975 18.886 1.00 25.85 57 ASP F N 1
ATOM 18207 C CA . ASP F 2 57 ? 52.904 -31.053 18.325 1.00 27.21 57 ASP F CA 1
ATOM 18208 C C . ASP F 2 57 ? 52.982 -30.755 16.836 1.00 28.42 57 ASP F C 1
ATOM 18209 O O . ASP F 2 57 ? 54.074 -30.750 16.256 1.00 28.32 57 ASP F O 1
ATOM 18218 N N . ASN F 2 58 ? 51.840 -30.507 16.211 1.00 30.52 58 ASN F N 1
ATOM 18219 C CA . ASN F 2 58 ? 51.800 -30.325 14.765 1.00 34.34 58 ASN F CA 1
ATOM 18220 C C . ASN F 2 58 ? 52.654 -29.160 14.266 1.00 32.16 58 ASN F C 1
ATOM 18221 O O . ASN F 2 58 ? 52.983 -29.099 13.079 1.00 30.55 58 ASN F O 1
ATOM 18232 N N . ASP F 2 59 ? 53.031 -28.244 15.159 1.00 25.30 59 ASP F N 1
ATOM 18233 C CA . ASP F 2 59 ? 53.849 -27.099 14.755 1.00 23.89 59 ASP F CA 1
ATOM 18234 C C . ASP F 2 59 ? 55.351 -27.396 14.858 1.00 25.18 59 ASP F C 1
ATOM 18235 O O . ASP F 2 59 ? 56.157 -26.571 14.480 1.00 24.21 59 ASP F O 1
ATOM 18244 N N . THR F 2 60 ? 55.717 -28.589 15.332 1.00 26.34 60 THR F N 1
ATOM 18245 C CA . THR F 2 60 ? 57.125 -28.895 15.601 1.00 24.70 60 THR F CA 1
ATOM 18246 C C . THR F 2 60 ? 57.606 -30.173 14.916 1.00 27.11 60 THR F C 1
ATOM 18247 O O . THR F 2 60 ? 57.419 -31.273 15.457 1.00 26.53 60 THR F O 1
ATOM 18258 N N . PRO F 2 61 ? 58.233 -30.047 13.731 1.00 24.62 61 PRO F N 1
ATOM 18259 C CA . PRO F 2 61 ? 58.800 -31.252 13.099 1.00 24.35 61 PRO F CA 1
ATOM 18260 C C . PRO F 2 61 ? 59.803 -31.970 13.987 1.00 26.67 61 PRO F C 1
ATOM 18261 O O . PRO F 2 61 ? 60.663 -31.323 14.604 1.00 24.50 61 PRO F O 1
ATOM 18272 N N . VAL F 2 62 ? 59.675 -33.293 14.041 1.00 26.89 62 VAL F N 1
ATOM 18273 C CA . VAL F 2 62 ? 60.526 -34.154 14.852 1.00 29.98 62 VAL F CA 1
ATOM 18274 C C . VAL F 2 62 ? 61.306 -35.099 13.948 1.00 32.01 62 VAL F C 1
ATOM 18275 O O . VAL F 2 62 ? 60.718 -35.783 13.105 1.00 27.39 62 VAL F O 1
ATOM 18288 N N . TRP F 2 63 ? 62.626 -35.126 14.127 1.00 26.56 63 TRP F N 1
ATOM 18289 C CA . TRP F 2 63 ? 63.470 -36.100 13.451 1.00 27.29 63 TRP F CA 1
ATOM 18290 C C . TRP F 2 63 ? 64.041 -37.071 14.450 1.00 28.45 63 TRP F C 1
ATOM 18291 O O . TRP F 2 63 ? 64.684 -36.675 15.417 1.00 27.87 63 TRP F O 1
ATOM 18312 N N . LEU F 2 64 ? 63.802 -38.356 14.192 1.00 29.85 64 LEU F N 1
ATOM 18313 C CA . LEU F 2 64 ? 64.308 -39.441 15.014 1.00 32.93 64 LEU F CA 1
ATOM 18314 C C . LEU F 2 64 ? 65.339 -40.164 14.182 1.00 32.58 64 LEU F C 1
ATOM 18315 O O . LEU F 2 64 ? 65.004 -40.657 13.108 1.00 34.50 64 LEU F O 1
ATOM 18331 N N . SER F 2 65 ? 66.578 -40.215 14.663 1.00 33.36 65 SER F N 1
ATOM 18332 C CA . SER F 2 65 ? 67.627 -40.947 13.970 1.00 34.85 65 SER F CA 1
ATOM 18333 C C . SER F 2 65 ? 67.243 -42.417 13.879 1.00 34.72 65 SER F C 1
ATOM 18334 O O . SER F 2 65 ? 66.561 -42.945 14.748 1.00 37.66 65 SER F O 1
ATOM 18342 N N . THR F 2 66 ? 67.703 -43.063 12.822 1.00 36.68 66 THR F N 1
ATOM 18343 C CA . THR F 2 66 ? 67.258 -44.419 12.488 1.00 38.60 66 THR F CA 1
ATOM 18344 C C . THR F 2 66 ? 67.444 -45.446 13.621 1.00 43.06 66 THR F C 1
ATOM 18345 O O . THR F 2 66 ? 66.620 -46.351 13.764 1.00 40.25 66 THR F O 1
ATOM 18356 N N . PRO F 2 67 ? 68.487 -45.301 14.459 1.00 41.05 67 PRO F N 1
ATOM 18357 C CA . PRO F 2 67 ? 68.525 -46.227 15.600 1.00 41.29 67 PRO F CA 1
ATOM 18358 C C . PRO F 2 67 ? 67.358 -46.056 16.572 1.00 40.08 67 PRO F C 1
ATOM 18359 O O . PRO F 2 67 ? 67.053 -46.976 17.318 1.00 42.40 67 PRO F O 1
ATOM 18370 N N . LEU F 2 68 ? 66.736 -44.878 16.576 1.00 38.39 68 LEU F N 1
ATOM 18371 C CA . LEU F 2 68 ? 65.628 -44.590 17.486 1.00 44.83 68 LEU F CA 1
ATOM 18372 C C . LEU F 2 68 ? 64.301 -44.551 16.737 1.00 43.31 68 LEU F C 1
ATOM 18373 O O . LEU F 2 68 ? 63.289 -44.097 17.269 1.00 55.32 68 LEU F O 1
ATOM 18389 N N . ASN F 2 69 ? 64.319 -45.039 15.501 1.00 40.74 69 ASN F N 1
ATOM 18390 C CA . ASN F 2 69 ? 63.185 -44.910 14.590 1.00 44.09 69 ASN F CA 1
ATOM 18391 C C . ASN F 2 69 ? 62.513 -46.252 14.301 1.00 45.74 69 ASN F C 1
ATOM 18392 O O . ASN F 2 69 ? 63.076 -47.098 13.598 1.00 51.96 69 ASN F O 1
ATOM 18403 N N . ASN F 2 70 ? 61.321 -46.467 14.850 1.00 42.38 70 ASN F N 1
ATOM 18404 C CA . ASN F 2 70 ? 60.542 -47.652 14.484 1.00 45.99 70 ASN F CA 1
ATOM 18405 C C . ASN F 2 70 ? 59.074 -47.286 14.364 1.00 47.08 70 ASN F C 1
ATOM 18406 O O . ASN F 2 70 ? 58.648 -46.227 14.838 1.00 42.56 70 ASN F O 1
ATOM 18417 N N . ASP F 2 71 ? 58.300 -48.160 13.727 1.00 50.42 71 ASP F N 1
ATOM 18418 C CA . ASP F 2 71 ? 56.946 -47.798 13.318 1.00 57.66 71 ASP F CA 1
ATOM 18419 C C . ASP F 2 71 ? 56.021 -47.584 14.512 1.00 50.48 71 ASP F C 1
ATOM 18420 O O . ASP F 2 71 ? 55.099 -46.773 14.449 1.00 48.38 71 ASP F O 1
ATOM 18429 N N . ILE F 2 72 ? 56.256 -48.309 15.598 1.00 51.28 72 ILE F N 1
ATOM 18430 C CA . ILE F 2 72 ? 55.399 -48.178 16.770 1.00 52.04 72 ILE F CA 1
ATOM 18431 C C . ILE F 2 72 ? 55.599 -46.820 17.432 1.00 49.52 72 ILE F C 1
ATOM 18432 O O . ILE F 2 72 ? 54.625 -46.134 17.757 1.00 51.61 72 ILE F O 1
ATOM 18448 N N . VAL F 2 73 ? 56.856 -46.430 17.634 1.00 43.91 73 VAL F N 1
ATOM 18449 C CA . VAL F 2 73 ? 57.151 -45.086 18.150 1.00 44.38 73 VAL F CA 1
ATOM 18450 C C . VAL F 2 73 ? 56.613 -44.016 17.207 1.00 39.76 73 VAL F C 1
ATOM 18451 O O . VAL F 2 73 ? 56.015 -43.041 17.653 1.00 38.47 73 VAL F O 1
ATOM 18464 N N . ASN F 2 74 ? 56.838 -44.187 15.906 1.00 40.26 74 ASN F N 1
ATOM 18465 C CA . ASN F 2 74 ? 56.381 -43.212 14.918 1.00 41.00 74 ASN F CA 1
ATOM 18466 C C . ASN F 2 74 ? 54.875 -43.022 14.962 1.00 39.25 74 ASN F C 1
ATOM 18467 O O . ASN F 2 74 ? 54.385 -41.906 15.069 1.00 37.88 74 ASN F O 1
ATOM 18478 N N . GLN F 2 75 ? 54.144 -44.128 14.879 1.00 41.78 75 GLN F N 1
ATOM 18479 C CA . GLN F 2 75 ? 52.691 -44.082 14.915 1.00 42.37 75 GLN F CA 1
ATOM 18480 C C . GLN F 2 75 ? 52.177 -43.535 16.240 1.00 41.01 75 GLN F C 1
ATOM 18481 O O . GLN F 2 75 ? 51.154 -42.854 16.282 1.00 45.60 75 GLN F O 1
ATOM 18495 N N . SER F 2 76 ? 52.880 -43.840 17.323 1.00 41.18 76 SER F N 1
ATOM 18496 C CA . SER F 2 76 ? 52.445 -43.403 18.640 1.00 41.77 76 SER F CA 1
ATOM 18497 C C . SER F 2 76 ? 52.657 -41.900 18.789 1.00 47.76 76 SER F C 1
ATOM 18498 O O . SER F 2 76 ? 51.813 -41.199 19.338 1.00 39.53 76 SER F O 1
ATOM 18506 N N . LEU F 2 77 ? 53.785 -41.410 18.292 1.00 38.78 77 LEU F N 1
ATOM 18507 C CA . LEU F 2 77 ? 54.050 -39.974 18.289 1.00 35.16 77 LEU F CA 1
ATOM 18508 C C . LEU F 2 77 ? 52.989 -39.243 17.483 1.00 35.47 77 LEU F C 1
ATOM 18509 O O . LEU F 2 77 ? 52.445 -38.230 17.926 1.00 33.61 77 LEU F O 1
ATOM 18525 N N . ARG F 2 78 ? 52.683 -39.758 16.297 1.00 39.08 78 ARG F N 1
ATOM 18526 C CA . ARG F 2 78 ? 51.692 -39.108 15.449 1.00 41.72 78 ARG F CA 1
ATOM 18527 C C . ARG F 2 78 ? 50.345 -39.080 16.153 1.00 41.22 78 ARG F C 1
ATOM 18528 O O . ARG F 2 78 ? 49.687 -38.046 16.212 1.00 41.87 78 ARG F O 1
ATOM 18549 N N . PHE F 2 79 ? 49.944 -40.214 16.715 1.00 39.99 79 PHE F N 1
ATOM 18550 C CA . PHE F 2 79 ? 48.638 -40.302 17.354 1.00 39.01 79 PHE F CA 1
ATOM 18551 C C . PHE F 2 79 ? 48.522 -39.339 18.536 1.00 40.77 79 PHE F C 1
ATOM 18552 O O . PHE F 2 79 ? 47.565 -38.558 18.625 1.00 38.78 79 PHE F O 1
ATOM 18569 N N . HIS F 2 80 ? 49.504 -39.363 19.430 1.00 40.43 80 HIS F N 1
ATOM 18570 C CA . HIS F 2 80 ? 49.394 -38.592 20.665 1.00 37.52 80 HIS F CA 1
ATOM 18571 C C . HIS F 2 80 ? 49.732 -37.100 20.537 1.00 34.12 80 HIS F C 1
ATOM 18572 O O . HIS F 2 80 ? 49.163 -36.295 21.270 1.00 36.88 80 HIS F O 1
ATOM 18586 N N . THR F 2 81 ? 50.629 -36.721 19.623 1.00 35.72 81 THR F N 1
ATOM 18587 C CA . THR F 2 81 ? 51.062 -35.326 19.536 1.00 32.37 81 THR F CA 1
ATOM 18588 C C . THR F 2 81 ? 50.736 -34.672 18.198 1.00 36.13 81 THR F C 1
ATOM 18589 O O . THR F 2 81 ? 50.700 -33.438 18.103 1.00 30.92 81 THR F O 1
ATOM 18600 N N . ASN F 2 82 ? 50.514 -35.497 17.176 1.00 34.05 82 ASN F N 1
ATOM 18601 C CA . ASN F 2 82 ? 50.265 -35.028 15.810 1.00 35.59 82 ASN F CA 1
ATOM 18602 C C . ASN F 2 82 ? 51.445 -34.257 15.231 1.00 32.91 82 ASN F C 1
ATOM 18603 O O . ASN F 2 82 ? 51.289 -33.482 14.286 1.00 35.17 82 ASN F O 1
ATOM 18614 N N . ALA F 2 83 ? 52.632 -34.483 15.784 1.00 32.59 83 ALA F N 1
ATOM 18615 C CA . ALA F 2 83 ? 53.826 -33.839 15.254 1.00 31.95 83 ALA F CA 1
ATOM 18616 C C . ALA F 2 83 ? 54.193 -34.422 13.896 1.00 35.42 83 ALA F C 1
ATOM 18617 O O . ALA F 2 83 ? 54.107 -35.635 13.690 1.00 38.27 83 ALA F O 1
ATOM 18624 N N . PRO F 2 84 ? 54.626 -33.563 12.965 1.00 28.98 84 PRO F N 1
ATOM 18625 C CA . PRO F 2 84 ? 55.130 -34.108 11.705 1.00 32.43 84 PRO F CA 1
ATOM 18626 C C . PRO F 2 84 ? 56.474 -34.791 11.929 1.00 28.08 84 PRO F C 1
ATOM 18627 O O . PRO F 2 84 ? 57.365 -34.23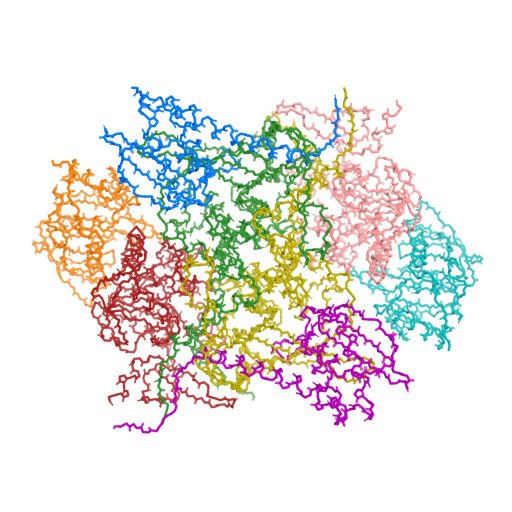4 12.575 1.00 30.97 84 PRO F O 1
ATOM 18638 N N . LEU F 2 85 ? 56.612 -35.998 11.400 1.00 28.98 85 LEU F N 1
ATOM 18639 C CA . LEU F 2 85 ? 57.876 -36.702 11.452 1.00 32.71 85 LEU F CA 1
ATOM 18640 C C . LEU F 2 85 ? 58.601 -36.426 10.141 1.00 37.39 85 LEU F C 1
ATOM 18641 O O . LEU F 2 85 ? 58.057 -36.635 9.055 1.00 37.18 85 LEU F O 1
ATOM 18657 N N . VAL F 2 86 ? 59.808 -35.895 10.257 1.00 31.19 86 VAL F N 1
ATOM 18658 C CA . VAL F 2 86 ? 60.635 -35.625 9.097 1.00 30.80 86 VAL F CA 1
ATOM 18659 C C . VAL F 2 86 ? 61.825 -36.562 9.151 1.00 34.62 86 VAL F C 1
ATOM 18660 O O . VAL F 2 86 ? 62.218 -37.024 10.228 1.00 33.29 86 VAL F O 1
ATOM 18673 N N . SER F 2 87 ? 62.380 -36.858 7.988 1.00 32.31 87 SER F N 1
ATOM 18674 C CA . SER F 2 87 ? 63.446 -37.839 7.901 1.00 34.31 87 SER F CA 1
ATOM 18675 C C . SER F 2 87 ? 64.807 -37.186 7.693 1.00 29.06 87 SER F C 1
ATOM 18676 O O . SER F 2 87 ? 65.813 -37.889 7.580 1.00 30.67 87 SER F O 1
ATOM 18684 N N . GLN F 2 88 ? 64.825 -35.851 7.660 1.00 28.99 88 GLN F N 1
ATOM 18685 C CA . GLN F 2 88 ? 66.060 -35.076 7.535 1.00 27.59 88 GLN F CA 1
ATOM 18686 C C . GLN F 2 88 ? 66.316 -34.223 8.784 1.00 26.09 88 GLN F C 1
ATOM 18687 O O . GLN F 2 88 ? 65.424 -33.483 9.214 1.00 26.58 88 GLN F O 1
ATOM 18701 N N . PRO F 2 89 ? 67.533 -34.298 9.358 1.00 25.68 89 PRO F N 1
ATOM 18702 C CA . PRO F 2 89 ? 67.806 -33.487 10.558 1.00 24.87 89 PRO F CA 1
ATOM 18703 C C . PRO F 2 89 ? 67.657 -31.978 10.356 1.00 23.37 89 PRO F C 1
ATOM 18704 O O . PRO F 2 89 ? 67.246 -31.279 11.285 1.00 25.54 89 PRO F O 1
ATOM 18715 N N . GLU F 2 90 ? 67.987 -31.487 9.171 1.00 24.57 90 GLU F N 1
ATOM 18716 C CA . GLU F 2 90 ? 67.952 -30.052 8.917 1.00 24.25 90 GLU F CA 1
ATOM 18717 C C . GLU F 2 90 ? 66.521 -29.514 8.928 1.00 25.62 90 GLU F C 1
ATOM 18718 O O . GLU F 2 90 ? 66.308 -28.303 8.981 1.00 25.67 90 GLU F O 1
ATOM 18730 N N . GLN F 2 91 ? 65.546 -30.420 8.893 1.00 24.33 91 GLN F N 1
ATOM 18731 C CA . GLN F 2 91 ? 64.140 -30.020 8.894 1.00 24.95 91 GLN F CA 1
ATOM 18732 C C . GLN F 2 91 ? 63.528 -29.998 10.295 1.00 26.47 91 GLN F C 1
ATOM 18733 O O . GLN F 2 91 ? 62.400 -29.543 10.464 1.00 29.63 91 GLN F O 1
ATOM 18747 N N . ALA F 2 92 ? 64.261 -30.481 11.295 1.00 24.27 92 ALA F N 1
ATOM 18748 C CA . ALA F 2 92 ? 63.679 -30.716 12.625 1.00 22.45 92 ALA F CA 1
ATOM 18749 C C . ALA F 2 92 ? 63.666 -29.497 13.543 1.00 21.97 92 ALA F C 1
ATOM 18750 O O . ALA F 2 92 ? 64.592 -28.699 13.540 1.00 22.65 92 ALA F O 1
ATOM 18757 N N . THR F 2 93 ? 62.594 -29.383 14.323 1.00 23.75 93 THR F N 1
ATOM 18758 C CA . THR F 2 93 ? 62.541 -28.523 15.499 1.00 23.63 93 THR F CA 1
ATOM 18759 C C . THR F 2 93 ? 63.076 -29.292 16.705 1.00 24.44 93 THR F C 1
ATOM 18760 O O . THR F 2 93 ? 63.800 -28.738 17.534 1.00 22.83 93 THR F O 1
ATOM 18771 N N . PHE F 2 94 ? 62.703 -30.570 16.794 1.00 22.04 94 PHE F N 1
ATOM 18772 C CA . PHE F 2 94 ? 63.288 -31.488 17.766 1.00 22.77 94 PHE F CA 1
ATOM 18773 C C . PHE F 2 94 ? 64.000 -32.622 17.049 1.00 24.99 94 PHE F C 1
ATOM 18774 O O . PHE F 2 94 ? 63.400 -33.332 16.241 1.00 28.42 94 PHE F O 1
ATOM 18791 N N . ALA F 2 95 ? 65.293 -32.754 17.338 1.00 26.28 95 ALA F N 1
ATOM 18792 C CA . ALA F 2 95 ? 66.108 -33.869 16.869 1.00 25.15 95 ALA F CA 1
ATOM 18793 C C . ALA F 2 95 ? 66.313 -34.824 18.032 1.00 26.55 95 ALA F C 1
ATOM 18794 O O . ALA F 2 95 ? 66.592 -34.382 19.144 1.00 30.68 95 ALA F O 1
ATOM 18801 N N . VAL F 2 96 ? 66.185 -36.118 17.764 1.00 27.45 96 VAL F N 1
ATOM 18802 C CA . VAL F 2 96 ? 66.356 -37.154 18.783 1.00 29.66 96 VAL F CA 1
ATOM 18803 C C . VAL F 2 96 ? 67.328 -38.210 18.285 1.00 30.05 96 VAL F C 1
ATOM 18804 O O . VAL F 2 96 ? 67.072 -38.887 17.285 1.00 31.05 96 VAL F O 1
ATOM 18817 N N . THR F 2 97 ? 68.455 -38.332 18.973 1.00 31.91 97 THR F N 1
ATOM 18818 C CA . THR F 2 97 ? 69.487 -39.285 18.587 1.00 37.19 97 THR F CA 1
ATOM 18819 C C . THR F 2 97 ? 70.030 -40.008 19.806 1.00 38.64 97 THR F C 1
ATOM 18820 O O . THR F 2 97 ? 69.724 -39.636 20.945 1.00 32.50 97 THR F O 1
ATOM 18831 N N . ASP F 2 98 ? 70.830 -41.039 19.550 1.00 37.36 98 ASP F N 1
ATOM 18832 C CA . ASP F 2 98 ? 71.610 -41.692 20.592 1.00 37.96 98 ASP F CA 1
ATOM 18833 C C . ASP F 2 98 ? 73.084 -41.379 20.356 1.00 35.12 98 ASP F C 1
ATOM 18834 O O . ASP F 2 98 ? 73.415 -40.486 19.572 1.00 34.97 98 ASP F O 1
ATOM 18843 N N . GLU F 2 99 ? 73.965 -42.123 21.017 1.00 39.59 99 GLU F N 1
ATOM 18844 C CA . GLU F 2 99 ? 75.396 -41.838 20.981 1.00 40.65 99 GLU F CA 1
ATOM 18845 C C . GLU F 2 99 ? 76.013 -42.035 19.596 1.00 41.72 99 GLU F C 1
ATOM 18846 O O . GLU F 2 99 ? 77.130 -41.582 19.340 1.00 48.13 99 GLU F O 1
ATOM 18858 N N . ALA F 2 100 ? 75.285 -42.701 18.703 1.00 40.53 100 ALA F N 1
ATOM 18859 C CA . ALA F 2 100 ? 75.785 -42.970 17.356 1.00 39.55 100 ALA F CA 1
ATOM 18860 C C . ALA F 2 100 ? 75.603 -41.784 16.391 1.00 41.28 100 ALA F C 1
ATOM 18861 O O . ALA F 2 100 ? 75.859 -41.919 15.193 1.00 40.83 100 ALA F O 1
ATOM 18868 N N . ILE F 2 101 ? 75.156 -40.637 16.900 1.00 36.20 101 ILE F N 1
ATOM 18869 C CA . ILE F 2 101 ? 74.984 -39.456 16.053 1.00 34.87 101 ILE F CA 1
ATOM 18870 C C . ILE F 2 101 ? 76.277 -39.161 15.294 1.00 39.58 101 ILE F C 1
ATOM 18871 O O . ILE F 2 101 ? 77.364 -39.278 15.854 1.00 45.33 101 ILE F O 1
ATOM 18887 N N . SER F 2 102 ? 76.149 -38.803 14.017 1.00 39.93 102 SER F N 1
ATOM 18888 C CA . SER F 2 102 ? 77.303 -38.512 13.167 1.00 48.76 102 SER F CA 1
ATOM 18889 C C . SER F 2 102 ? 77.605 -37.020 13.138 1.00 44.22 102 SER F C 1
ATOM 18890 O O . SER F 2 102 ? 76.728 -36.188 13.378 1.00 33.69 102 SER F O 1
ATOM 18898 N N . SER F 2 103 ? 78.848 -36.681 12.826 1.00 37.08 103 SER F N 1
ATOM 18899 C CA . SER F 2 103 ? 79.212 -35.284 12.636 1.00 36.84 103 SER F CA 1
ATOM 18900 C C . SER F 2 103 ? 78.310 -34.631 11.593 1.00 28.88 103 SER F C 1
ATOM 18901 O O . SER F 2 103 ? 77.927 -33.466 11.743 1.00 29.20 103 SER F O 1
ATOM 18909 N N . GLU F 2 104 ? 77.973 -35.369 10.535 1.00 32.43 104 GLU F N 1
ATOM 18910 C CA . GLU F 2 104 ? 77.154 -34.795 9.457 1.00 32.28 104 GLU F CA 1
ATOM 18911 C C . GLU F 2 104 ? 75.733 -34.486 9.913 1.00 30.88 104 GLU F C 1
ATOM 18912 O O . GLU F 2 104 ? 75.141 -33.487 9.501 1.00 29.13 104 GLU F O 1
ATOM 18924 N N . GLN F 2 105 ? 75.177 -35.335 10.765 1.00 29.98 105 GLN F N 1
ATOM 18925 C CA . GLN F 2 105 ? 73.848 -35.074 11.312 1.00 28.85 105 GLN F CA 1
ATOM 18926 C C . GLN F 2 105 ? 73.864 -33.880 12.256 1.00 28.31 105 GLN F C 1
ATOM 18927 O O . GLN F 2 105 ? 72.986 -33.020 12.203 1.00 27.75 105 GLN F O 1
ATOM 18941 N N . LEU F 2 106 ? 74.858 -33.838 13.132 1.00 27.59 106 LEU F N 1
ATOM 18942 C CA . LEU F 2 106 ? 74.982 -32.732 14.076 1.00 27.67 106 LEU F CA 1
ATOM 18943 C C . LEU F 2 106 ? 75.068 -31.399 13.349 1.00 24.38 106 LEU F C 1
ATOM 18944 O O . LEU F 2 106 ? 74.393 -30.425 13.720 1.00 25.86 106 LEU F O 1
ATOM 18960 N N . ASN F 2 107 ? 75.909 -31.359 12.317 1.00 24.79 107 ASN F N 1
ATOM 18961 C CA . ASN F 2 107 ? 76.165 -30.136 11.559 1.00 25.71 107 ASN F CA 1
ATOM 18962 C C . ASN F 2 107 ? 74.998 -29.737 10.646 1.00 26.57 107 ASN F C 1
ATOM 18963 O O . ASN F 2 107 ? 74.933 -28.611 10.168 1.00 26.54 107 ASN F O 1
ATOM 18974 N N . ALA F 2 108 ? 74.085 -30.667 10.387 1.00 26.37 108 ALA F N 1
ATOM 18975 C CA . ALA F 2 108 ? 72.917 -30.383 9.557 1.00 23.12 108 ALA F CA 1
ATOM 18976 C C . ALA F 2 108 ? 71.802 -29.724 10.359 1.00 26.14 108 ALA F C 1
ATOM 18977 O O . ALA F 2 108 ? 70.855 -29.196 9.775 1.00 24.36 108 ALA F O 1
ATOM 18984 N N . LEU F 2 109 ? 71.892 -29.774 11.689 1.00 24.91 109 LEU F N 1
ATOM 18985 C CA . LEU F 2 109 ? 70.822 -29.247 12.539 1.00 22.72 109 LEU F CA 1
ATOM 18986 C C . LEU F 2 109 ? 70.717 -27.736 12.401 1.00 21.51 109 LEU F C 1
ATOM 18987 O O . LEU F 2 109 ? 71.719 -27.036 12.264 1.00 21.72 109 LEU F O 1
ATOM 19003 N N . SER F 2 110 ? 69.483 -27.252 12.386 1.00 22.38 110 SER F N 1
ATOM 19004 C CA . SER F 2 110 ? 69.224 -25.816 12.309 1.00 19.62 110 SER F CA 1
ATOM 19005 C C . SER F 2 110 ? 69.700 -25.090 13.576 1.00 19.67 110 SER F C 1
ATOM 19006 O O . SER F 2 110 ? 69.477 -25.559 14.687 1.00 21.95 110 SER F O 1
ATOM 19014 N N . THR F 2 111 ? 70.309 -23.920 13.389 1.00 21.27 111 THR F N 1
ATOM 19015 C CA . THR F 2 111 ? 70.938 -23.170 14.480 1.00 20.41 111 THR F CA 1
ATOM 19016 C C . THR F 2 111 ? 70.244 -21.852 14.820 1.00 19.94 111 THR F C 1
ATOM 19017 O O . THR F 2 111 ? 70.662 -21.158 15.740 1.00 21.61 111 THR F O 1
ATOM 19028 N N . GLY F 2 112 ? 69.201 -21.516 14.074 1.00 21.38 112 GLY F N 1
ATOM 19029 C CA . GLY F 2 112 ? 68.601 -20.195 14.158 1.00 18.84 112 GLY F CA 1
ATOM 19030 C C . GLY F 2 112 ? 69.390 -19.241 13.281 1.00 21.56 112 GLY F C 1
ATOM 19031 O O . GLY F 2 112 ? 70.400 -19.628 12.668 1.00 21.33 112 GLY F O 1
ATOM 19035 N N . THR F 2 113 ? 68.919 -17.997 13.212 1.00 19.54 113 THR F N 1
ATOM 19036 C CA . THR F 2 113 ? 69.618 -16.930 12.522 1.00 20.46 113 THR F CA 1
ATOM 19037 C C . THR F 2 113 ? 69.899 -15.802 13.498 1.00 17.34 113 THR F C 1
ATOM 19038 O O . THR F 2 113 ? 69.343 -15.770 14.603 1.00 19.30 113 THR F O 1
ATOM 19049 N N . ALA F 2 114 ? 70.740 -14.858 13.091 1.00 18.57 114 ALA F N 1
ATOM 19050 C CA . ALA F 2 114 ? 71.084 -13.747 13.979 1.00 20.67 114 ALA F CA 1
ATOM 19051 C C . ALA F 2 114 ? 69.827 -12.957 14.379 1.00 18.36 114 ALA F C 1
ATOM 19052 O O . ALA F 2 114 ? 69.691 -12.538 15.524 1.00 19.37 114 ALA F O 1
ATOM 19059 N N . VAL F 2 115 ? 68.910 -12.786 13.431 1.00 18.60 115 VAL F N 1
ATOM 19060 C CA . VAL F 2 115 ? 67.711 -12.000 13.687 1.00 17.42 115 VAL F CA 1
ATOM 19061 C C . VAL F 2 115 ? 66.617 -12.821 14.365 1.00 20.68 115 VAL F C 1
ATOM 19062 O O . VAL F 2 115 ? 65.832 -12.267 15.130 1.00 18.57 115 VAL F O 1
ATOM 19075 N N . ALA F 2 116 ? 66.616 -14.140 14.123 1.00 19.21 116 ALA F N 1
ATOM 19076 C CA . ALA F 2 116 ? 65.664 -15.082 14.722 1.00 17.78 116 ALA F CA 1
ATOM 19077 C C . ALA F 2 116 ? 66.390 -16.293 15.305 1.00 18.68 116 ALA F C 1
ATOM 19078 O O . ALA F 2 116 ? 66.312 -17.391 14.766 1.00 16.79 116 ALA F O 1
ATOM 19085 N N . PRO F 2 117 ? 67.087 -16.097 16.423 1.00 15.10 117 PRO F N 1
ATOM 19086 C CA . PRO F 2 117 ? 67.888 -17.193 16.992 1.00 14.48 117 PRO F CA 1
ATOM 19087 C C . PRO F 2 117 ? 67.044 -18.348 17.543 1.00 18.57 117 PRO F C 1
ATOM 19088 O O . PRO F 2 117 ? 67.589 -19.444 17.679 1.00 18.27 117 PRO F O 1
ATOM 19099 N N . GLU F 2 118 ? 65.749 -18.132 17.784 1.00 16.32 118 GLU F N 1
ATOM 19100 C CA . GLU F 2 118 ? 64.894 -19.203 18.276 1.00 17.08 118 GLU F CA 1
ATOM 19101 C C . GLU F 2 118 ? 64.477 -20.213 17.199 1.00 19.06 118 GLU F C 1
ATOM 19102 O O . GLU F 2 118 ? 63.863 -21.225 17.520 1.00 20.84 118 GLU F O 1
ATOM 19114 N N . ALA F 2 119 ? 64.790 -19.931 15.939 1.00 18.43 119 ALA F N 1
ATOM 19115 C CA . ALA F 2 119 ? 64.204 -20.685 14.832 1.00 20.38 119 ALA F CA 1
ATOM 19116 C C . ALA F 2 119 ? 64.986 -21.946 14.477 1.00 25.79 119 ALA F C 1
ATOM 19117 O O . ALA F 2 119 ? 64.874 -22.443 13.359 1.00 33.43 119 ALA F O 1
ATOM 19124 N N . GLY F 2 120 ? 65.767 -22.458 15.422 1.00 20.33 120 GLY F N 1
ATOM 19125 C CA . GLY F 2 120 ? 66.616 -23.610 15.177 1.00 21.64 120 GLY F CA 1
ATOM 19126 C C . GLY F 2 120 ? 66.152 -24.829 15.970 1.00 19.68 120 GLY F C 1
ATOM 19127 O O . GLY F 2 120 ? 65.060 -24.864 16.541 1.00 21.51 120 GLY F O 1
ATOM 19131 N N . ALA F 2 121 ? 67.002 -25.838 16.006 1.00 22.39 121 ALA F N 1
ATOM 19132 C CA . ALA F 2 121 ? 66.663 -27.121 16.597 1.00 21.77 121 ALA F CA 1
ATOM 19133 C C . ALA F 2 121 ? 67.099 -27.225 18.042 1.00 22.23 121 ALA F C 1
ATOM 19134 O O . ALA F 2 121 ? 68.063 -26.562 18.462 1.00 24.22 121 ALA F O 1
ATOM 19141 N N . THR F 2 122 ? 66.372 -28.056 18.787 1.00 21.76 122 THR F N 1
ATOM 19142 C CA . THR F 2 122 ? 66.813 -28.585 20.071 1.00 21.65 122 THR F CA 1
ATOM 19143 C C . THR F 2 122 ? 67.190 -30.053 19.871 1.00 23.39 122 THR F C 1
ATOM 19144 O O . THR F 2 122 ? 66.412 -30.827 19.316 1.00 24.60 122 THR F O 1
ATOM 19155 N N . LEU F 2 123 ? 68.389 -30.411 20.311 1.00 22.43 123 LEU F N 1
ATOM 19156 C CA . LEU F 2 123 ? 68.881 -31.782 20.207 1.00 23.72 123 LEU F CA 1
ATOM 19157 C C . LEU F 2 123 ? 68.666 -32.497 21.523 1.00 27.14 123 LEU F C 1
ATOM 19158 O O . LEU F 2 123 ? 69.172 -32.072 22.560 1.00 27.51 123 LEU F O 1
ATOM 19174 N N . ILE F 2 124 ? 67.902 -33.583 21.457 1.00 25.64 124 ILE F N 1
ATOM 19175 C CA . ILE F 2 124 ? 67.710 -34.493 22.573 1.00 28.45 124 ILE F CA 1
ATOM 19176 C C . ILE F 2 124 ? 68.601 -35.705 22.315 1.00 34.15 124 ILE F C 1
ATOM 19177 O O . ILE F 2 124 ? 68.398 -36.442 21.349 1.00 31.80 124 ILE F O 1
ATOM 19193 N N . LEU F 2 125 ? 69.599 -35.887 23.171 1.00 29.81 125 LEU F N 1
ATOM 19194 C CA . LEU F 2 125 ? 70.598 -36.928 22.983 1.00 33.42 125 LEU F CA 1
ATOM 19195 C C . LEU F 2 125 ? 70.537 -37.945 24.120 1.00 34.46 125 LEU F C 1
ATOM 19196 O O . LEU F 2 125 ? 70.810 -37.609 25.275 1.00 31.85 125 LEU F O 1
ATOM 19212 N N . GLN F 2 126 ? 70.164 -39.179 23.794 1.00 32.99 126 GLN F N 1
ATOM 19213 C CA . GLN F 2 126 ? 70.166 -40.253 24.788 1.00 35.78 126 GLN F CA 1
ATOM 19214 C C . GLN F 2 126 ? 71.591 -40.767 24.988 1.00 42.00 126 GLN F C 1
ATOM 19215 O O . GLN F 2 126 ? 72.230 -41.230 24.044 1.00 38.55 126 GLN F O 1
ATOM 19229 N N . VAL F 2 127 ? 72.083 -40.664 26.219 1.00 39.04 127 VAL F N 1
ATOM 19230 C CA . VAL F 2 127 ? 73.444 -41.070 26.551 1.00 42.76 127 VAL F CA 1
ATOM 19231 C C . VAL F 2 127 ? 73.419 -42.296 27.460 1.00 42.74 127 VAL F C 1
ATOM 19232 O O . VAL F 2 127 ? 72.413 -42.568 28.120 1.00 44.50 127 VAL F O 1
ATOM 19245 N N . ALA F 2 128 ? 74.535 -43.022 27.492 1.00 41.69 128 ALA F N 1
ATOM 19246 C CA . ALA F 2 128 ? 74.636 -44.260 28.264 1.00 44.42 128 ALA F CA 1
ATOM 19247 C C . ALA F 2 128 ? 74.608 -44.001 29.770 1.00 51.39 128 ALA F C 1
ATOM 19248 O O . ALA F 2 128 ? 74.179 -44.858 30.549 1.00 52.81 128 ALA F O 1
ATOM 19255 N N . SER F 2 129 ? 75.088 -42.825 30.168 1.00 43.66 129 SER F N 1
ATOM 19256 C CA . SER F 2 129 ? 75.124 -42.426 31.569 1.00 50.67 129 SER F CA 1
ATOM 19257 C C . SER F 2 129 ? 75.438 -40.939 31.703 1.00 47.79 129 SER F C 1
ATOM 19258 O O . SER F 2 129 ? 76.151 -40.367 30.873 1.00 44.54 129 SER F O 1
ATOM 19266 N N . LEU F 2 130 ? 74.908 -40.317 32.753 1.00 41.76 130 LEU F N 1
ATOM 19267 C CA . LEU F 2 130 ? 75.129 -38.894 32.988 1.00 41.14 130 LEU F CA 1
ATOM 19268 C C . LEU F 2 130 ? 76.363 -38.677 33.862 1.00 41.58 130 LEU F C 1
ATOM 19269 O O . LEU F 2 130 ? 76.713 -37.537 34.193 1.00 44.38 130 LEU F O 1
ATOM 19285 N N . SER F 2 131 ? 77.009 -39.784 34.228 1.00 42.32 131 SER F N 1
ATOM 19286 C CA . SER F 2 131 ? 78.278 -39.757 34.939 1.00 48.87 131 SER F CA 1
ATOM 19287 C C . SER F 2 131 ? 79.235 -40.757 34.287 1.00 46.30 131 SER F C 1
ATOM 19288 O O . SER F 2 131 ? 78.832 -41.550 33.436 1.00 52.69 131 SER F O 1
ATOM 19296 N N . GLY F 2 132 ? 80.501 -40.706 34.680 1.00 45.41 132 GLY F N 1
ATOM 19297 C CA . GLY F 2 132 ? 81.487 -41.653 34.190 1.00 47.48 132 GLY F CA 1
ATOM 19298 C C . GLY F 2 132 ? 82.113 -41.297 32.855 1.00 51.10 132 GLY F C 1
ATOM 19299 O O . GLY F 2 132 ? 82.950 -42.041 32.348 1.00 53.43 132 GLY F O 1
ATOM 19303 N N . GLY F 2 133 ? 81.710 -40.168 32.280 1.00 43.59 133 GLY F N 1
ATOM 19304 C CA . GLY F 2 133 ? 82.333 -39.662 31.068 1.00 42.46 133 GLY F CA 1
ATOM 19305 C C . GLY F 2 133 ? 83.476 -38.718 31.395 1.00 42.36 133 GLY F C 1
ATOM 19306 O O . GLY F 2 133 ? 83.944 -38.676 32.529 1.00 43.48 133 GLY F O 1
ATOM 19310 N N . ARG F 2 134 ? 83.933 -37.961 30.403 1.00 41.31 134 ARG F N 1
ATOM 19311 C CA . ARG F 2 134 ? 84.980 -36.975 30.636 1.00 49.79 134 ARG F CA 1
ATOM 19312 C C . ARG F 2 134 ? 84.445 -35.862 31.534 1.00 47.26 134 ARG F C 1
ATOM 19313 O O . ARG F 2 134 ? 83.342 -35.364 31.323 1.00 38.61 134 ARG F O 1
ATOM 19334 N N . MET F 2 135 ? 85.216 -35.491 32.553 1.00 42.63 135 MET F N 1
ATOM 19335 C CA . MET F 2 135 ? 84.783 -34.456 33.491 1.00 40.38 135 MET F CA 1
ATOM 19336 C C . MET F 2 135 ? 84.834 -33.085 32.829 1.00 42.09 135 MET F C 1
ATOM 19337 O O . MET F 2 135 ? 85.856 -32.706 32.252 1.00 40.11 135 MET F O 1
ATOM 19351 N N . LEU F 2 136 ? 83.722 -32.358 32.913 1.00 37.16 136 LEU F N 1
ATOM 19352 C CA . LEU F 2 136 ? 83.602 -31.027 32.322 1.00 35.48 136 LEU F CA 1
ATOM 19353 C C . LEU F 2 136 ? 83.344 -29.980 33.394 1.00 35.19 136 LEU F C 1
ATOM 19354 O O . LEU F 2 136 ? 82.753 -30.278 34.424 1.00 35.77 136 LEU F O 1
ATOM 19370 N N . ARG F 2 137 ? 83.784 -28.753 33.140 1.00 35.14 137 ARG F N 1
ATOM 19371 C CA . ARG F 2 137 ? 83.401 -27.611 33.958 1.00 33.84 137 ARG F CA 1
ATOM 19372 C C . ARG F 2 137 ? 82.504 -26.698 33.152 1.00 32.95 137 ARG F C 1
ATOM 19373 O O . ARG F 2 137 ? 82.871 -26.259 32.056 1.00 31.14 137 ARG F O 1
ATOM 19394 N N . LEU F 2 138 ? 81.318 -26.448 33.693 1.00 31.25 138 LEU F N 1
ATOM 19395 C CA . LEU F 2 138 ? 80.366 -25.500 33.111 1.00 29.52 138 LEU F CA 1
ATOM 19396 C C . LEU F 2 138 ? 80.423 -24.157 33.823 1.00 29.21 138 LEU F C 1
ATOM 19397 O O . LEU F 2 138 ? 80.490 -24.103 35.050 1.00 30.13 138 LEU F O 1
ATOM 19413 N N . THR F 2 139 ? 80.369 -23.078 33.044 1.00 27.99 139 THR F N 1
ATOM 19414 C CA . THR F 2 139 ? 80.213 -21.730 33.579 1.00 27.77 139 THR F CA 1
ATOM 19415 C C . THR F 2 139 ? 79.309 -20.946 32.627 1.00 25.85 139 THR F C 1
ATOM 19416 O O . THR F 2 139 ? 79.113 -21.335 31.465 1.00 26.94 139 THR F O 1
ATOM 19427 N N . GLY F 2 140 ? 78.744 -19.852 33.129 1.00 26.13 140 GLY F N 1
ATOM 19428 C CA . GLY F 2 140 ? 77.865 -19.007 32.334 1.00 24.62 140 GLY F CA 1
ATOM 19429 C C . GLY F 2 140 ? 76.529 -18.771 33.019 1.00 25.95 140 GLY F C 1
ATOM 19430 O O . GLY F 2 140 ? 76.368 -19.037 34.214 1.00 26.71 140 GLY F O 1
ATOM 19434 N N . ALA F 2 141 ? 75.579 -18.262 32.246 1.00 23.57 141 ALA F N 1
ATOM 19435 C CA . ALA F 2 141 ? 74.225 -17.991 32.733 1.00 28.30 141 ALA F CA 1
ATOM 19436 C C . ALA F 2 141 ? 73.592 -19.245 33.334 1.00 28.84 141 ALA F C 1
ATOM 19437 O O . ALA F 2 141 ? 73.566 -20.292 32.693 1.00 28.10 141 ALA F O 1
ATOM 19444 N N . GLY F 2 142 ? 73.062 -19.130 34.552 1.00 27.42 142 GLY F N 1
ATOM 19445 C CA . GLY F 2 142 ? 72.417 -20.253 35.202 1.00 26.18 142 GLY F CA 1
ATOM 19446 C C . GLY F 2 142 ? 73.314 -20.946 36.203 1.00 26.23 142 GLY F C 1
ATOM 19447 O O . GLY F 2 142 ? 72.899 -21.894 36.860 1.00 27.58 142 GLY F O 1
ATOM 19451 N N . ILE F 2 143 ? 74.549 -20.471 36.313 1.00 27.43 143 ILE F N 1
ATOM 19452 C CA . ILE F 2 143 ? 75.558 -21.114 37.149 1.00 30.50 143 ILE F CA 1
ATOM 19453 C C . ILE F 2 143 ? 76.181 -20.050 38.017 1.00 29.77 143 ILE F C 1
ATOM 19454 O O . ILE F 2 143 ? 76.769 -19.112 37.505 1.00 30.48 143 ILE F O 1
ATOM 19470 N N . ALA F 2 144 ? 76.048 -20.191 39.333 1.00 31.69 144 ALA F N 1
ATOM 19471 C CA . ALA F 2 144 ? 76.512 -19.162 40.246 1.00 29.11 144 ALA F CA 1
ATOM 19472 C C . ALA F 2 144 ? 78.020 -18.968 40.125 1.00 30.72 144 ALA F C 1
ATOM 19473 O O . ALA F 2 144 ? 78.507 -17.842 40.075 1.00 33.58 144 ALA F O 1
ATOM 19480 N N . GLU F 2 145 ? 78.752 -20.077 40.082 1.00 31.13 145 GLU F N 1
ATOM 19481 C CA . GLU F 2 145 ? 80.201 -20.031 40.026 1.00 31.86 145 GLU F CA 1
ATOM 19482 C C . GLU F 2 145 ? 80.684 -21.061 38.999 1.00 32.62 145 GLU F C 1
ATOM 19483 O O . GLU F 2 145 ? 80.996 -20.707 37.860 1.00 33.34 145 GLU F O 1
ATOM 19495 N N . GLU F 2 146 ? 80.705 -22.331 39.391 1.00 33.90 146 GLU F N 1
ATOM 19496 C CA . GLU F 2 146 ? 81.098 -23.424 38.504 1.00 38.42 146 GLU F CA 1
ATOM 19497 C C . GLU F 2 146 ? 80.211 -24.623 38.761 1.00 33.63 146 GLU F C 1
ATOM 19498 O O . GLU F 2 146 ? 79.778 -24.827 39.892 1.00 35.86 146 GLU F O 1
ATOM 19510 N N . ARG F 2 147 ? 79.981 -25.431 37.732 1.00 32.82 147 ARG F N 1
ATOM 19511 C CA . ARG F 2 147 ? 79.324 -26.723 37.893 1.00 35.51 147 ARG F CA 1
ATOM 19512 C C . ARG F 2 147 ? 80.064 -27.793 37.081 1.00 36.32 147 ARG F C 1
ATOM 19513 O O . ARG F 2 147 ? 80.351 -27.599 35.900 1.00 33.10 147 ARG F O 1
ATOM 19534 N N . MET F 2 148 ? 80.386 -28.912 37.726 1.00 35.71 148 MET F N 1
ATOM 19535 C CA . MET F 2 148 ? 81.071 -30.019 37.056 1.00 36.52 148 MET F CA 1
ATOM 19536 C C . MET F 2 148 ? 80.089 -31.132 36.734 1.00 40.91 148 MET F C 1
ATOM 19537 O O . MET F 2 148 ? 79.258 -31.492 37.562 1.00 39.53 148 MET F O 1
ATOM 19551 N N . ILE F 2 149 ? 80.196 -31.677 35.530 1.00 36.11 149 ILE F N 1
ATOM 19552 C CA . ILE F 2 149 ? 79.385 -32.803 35.115 1.00 39.78 149 ILE F CA 1
ATOM 19553 C C . ILE F 2 149 ? 80.268 -33.716 34.276 1.00 38.41 149 ILE F C 1
ATOM 19554 O O . ILE F 2 149 ? 81.275 -33.271 33.730 1.00 36.88 149 ILE F O 1
ATOM 19570 N N . ALA F 2 150 ? 79.896 -34.986 34.194 1.00 38.08 150 ALA F N 1
ATOM 19571 C CA . ALA F 2 150 ? 80.693 -35.953 33.450 1.00 39.01 150 ALA F CA 1
ATOM 19572 C C . ALA F 2 150 ? 79.806 -36.901 32.657 1.00 38.91 150 ALA F C 1
ATOM 19573 O O . ALA F 2 150 ? 79.892 -38.129 32.805 1.00 40.46 150 ALA F O 1
ATOM 19580 N N . PRO F 2 151 ? 78.948 -36.342 31.799 1.00 37.20 151 PRO F N 1
ATOM 19581 C CA . PRO F 2 151 ? 78.123 -37.200 30.949 1.00 40.56 151 PRO F CA 1
ATOM 19582 C C . PRO F 2 151 ? 78.954 -37.954 29.906 1.00 38.32 151 PRO F C 1
ATOM 19583 O O . PRO F 2 151 ? 80.006 -37.480 29.475 1.00 40.22 151 PRO F O 1
ATOM 19594 N N . ARG F 2 152 ? 78.483 -39.134 29.530 1.00 38.61 152 ARG F N 1
ATOM 19595 C CA . ARG F 2 152 ? 79.046 -39.870 28.405 1.00 39.08 152 ARG F CA 1
ATOM 19596 C C . ARG F 2 152 ? 78.670 -39.197 27.084 1.00 40.24 152 ARG F C 1
ATOM 19597 O O . ARG F 2 152 ? 77.537 -39.328 26.633 1.00 44.92 152 ARG F O 1
ATOM 19618 N N . LEU F 2 153 ? 79.619 -38.490 26.466 1.00 39.13 153 LEU F N 1
ATOM 19619 C CA . LEU F 2 153 ? 79.354 -37.720 25.248 1.00 35.81 153 LEU F CA 1
ATOM 19620 C C . LEU F 2 153 ? 80.221 -38.166 24.065 1.00 36.21 153 LEU F C 1
ATOM 19621 O O . LEU F 2 153 ? 81.410 -38.441 24.234 1.00 38.46 153 LEU F O 1
ATOM 19637 N N . PRO F 2 154 ? 79.628 -38.256 22.862 1.00 41.24 154 PRO F N 1
ATOM 19638 C CA . PRO F 2 154 ? 80.479 -38.500 21.690 1.00 45.73 154 PRO F CA 1
ATOM 19639 C C . PRO F 2 154 ? 81.350 -37.282 21.397 1.00 41.20 154 PRO F C 1
ATOM 19640 O O . PRO F 2 154 ? 80.968 -36.153 21.720 1.00 36.07 154 PRO F O 1
ATOM 19651 N N . GLU F 2 155 ? 82.519 -37.503 20.808 1.00 42.31 155 GLU F N 1
ATOM 19652 C CA . GLU F 2 155 ? 83.504 -36.430 20.692 1.00 40.71 155 GLU F CA 1
ATOM 19653 C C . GLU F 2 155 ? 82.987 -35.223 19.915 1.00 38.58 155 GLU F C 1
ATOM 19654 O O . GLU F 2 155 ? 83.291 -34.080 20.264 1.00 40.90 155 GLU F O 1
ATOM 19676 N N . ILE F 2 157 ? 79.978 -34.047 19.695 1.00 32.72 157 ILE F N 1
ATOM 19677 C CA . ILE F 2 157 ? 79.088 -33.276 20.561 1.00 33.38 157 ILE F CA 1
ATOM 19678 C C . ILE F 2 157 ? 79.934 -32.464 21.530 1.00 35.18 157 ILE F C 1
ATOM 19679 O O . ILE F 2 157 ? 79.693 -31.282 21.721 1.00 30.66 157 ILE F O 1
ATOM 19695 N N . LEU F 2 158 ? 80.941 -33.094 22.131 1.00 36.96 158 LEU F N 1
ATOM 19696 C CA . LEU F 2 158 ? 81.806 -32.375 23.055 1.00 34.87 158 LEU F CA 1
ATOM 19697 C C . LEU F 2 158 ? 82.495 -31.232 22.310 1.00 36.41 158 LEU F C 1
ATOM 19698 O O . LEU F 2 158 ? 82.651 -30.132 22.842 1.00 34.31 158 LEU F O 1
ATOM 19714 N N . HIS F 2 159 ? 82.878 -31.481 21.064 1.00 34.84 159 HIS F N 1
ATOM 19715 C CA . HIS F 2 159 ? 83.480 -30.431 20.240 1.00 33.06 159 HIS F CA 1
ATOM 19716 C C . HIS F 2 159 ? 82.548 -29.223 20.041 1.00 31.90 159 HIS F C 1
ATOM 19717 O O . HIS F 2 159 ? 82.971 -28.060 20.161 1.00 34.50 159 HIS F O 1
ATOM 19731 N N . GLU F 2 160 ? 81.286 -29.485 19.720 1.00 31.19 160 GLU F N 1
ATOM 19732 C CA . GLU F 2 160 ? 80.302 -28.410 19.576 1.00 31.06 160 GLU F CA 1
ATOM 19733 C C . GLU F 2 160 ? 80.270 -27.550 20.835 1.00 32.62 160 GLU F C 1
ATOM 19734 O O . GLU F 2 160 ? 80.262 -26.313 20.765 1.00 30.48 160 GLU F O 1
ATOM 19746 N N . LEU F 2 161 ? 80.273 -28.213 21.988 1.00 32.43 161 LEU F N 1
ATOM 19747 C CA . LEU F 2 161 ? 80.133 -27.510 23.260 1.00 29.22 161 LEU F CA 1
ATOM 19748 C C . LEU F 2 161 ? 81.356 -26.665 23.621 1.00 31.72 161 LEU F C 1
ATOM 19749 O O . LEU F 2 161 ? 81.210 -25.537 24.097 1.00 30.45 161 LEU F O 1
ATOM 19765 N N . THR F 2 162 ? 82.551 -27.215 23.411 1.00 31.48 162 THR F N 1
ATOM 19766 C CA . THR F 2 162 ? 83.772 -26.536 23.827 1.00 30.27 162 THR F CA 1
ATOM 19767 C C . THR F 2 162 ? 84.176 -25.455 22.829 1.00 31.83 162 THR F C 1
ATOM 19768 O O . THR F 2 162 ? 84.648 -24.394 23.230 1.00 37.79 162 THR F O 1
ATOM 19779 N N . GLU F 2 163 ? 83.939 -25.691 21.543 1.00 33.87 163 GLU F N 1
ATOM 19780 C CA . GLU F 2 163 ? 84.384 -24.750 20.508 1.00 33.16 163 GLU F CA 1
ATOM 19781 C C . GLU F 2 163 ? 83.323 -23.746 20.054 1.00 30.94 163 GLU F C 1
ATOM 19782 O O . GLU F 2 163 ? 83.670 -22.656 19.587 1.00 34.01 163 GLU F O 1
ATOM 19794 N N . ARG F 2 164 ? 82.049 -24.111 20.168 1.00 28.22 164 ARG F N 1
ATOM 19795 C CA . ARG F 2 164 ? 80.941 -23.263 19.732 1.00 29.06 164 ARG F CA 1
ATOM 19796 C C . ARG F 2 164 ? 81.171 -22.671 18.344 1.00 33.72 164 ARG F C 1
ATOM 19797 O O . ARG F 2 164 ? 81.347 -21.456 18.204 1.00 34.46 164 ARG F O 1
ATOM 19818 N N . PRO F 2 165 ? 81.153 -23.531 17.312 1.00 32.99 165 PRO F N 1
ATOM 19819 C CA . PRO F 2 165 ? 81.430 -23.150 15.920 1.00 31.36 165 PRO F CA 1
ATOM 19820 C C . PRO F 2 165 ? 80.538 -22.015 15.423 1.00 29.18 165 PRO F C 1
ATOM 19821 O O . PRO F 2 165 ? 80.901 -21.306 14.491 1.00 31.13 165 PRO F O 1
ATOM 19832 N N . HIS F 2 166 ? 79.356 -21.891 16.009 1.00 26.59 166 HIS F N 1
ATOM 19833 C CA . HIS F 2 166 ? 78.400 -20.883 15.566 1.00 28.50 166 HIS F CA 1
ATOM 19834 C C . HIS F 2 166 ? 78.416 -19.696 16.521 1.00 27.71 166 HIS F C 1
ATOM 19835 O O . HIS F 2 166 ? 78.416 -19.868 17.726 1.00 31.49 166 HIS F O 1
ATOM 19849 N N . PRO F 2 167 ? 78.465 -18.483 15.979 1.00 30.47 167 PRO F N 1
ATOM 19850 C CA . PRO F 2 167 ? 78.491 -17.344 16.892 1.00 28.42 167 PRO F CA 1
ATOM 19851 C C . PRO F 2 167 ? 77.142 -17.166 17.600 1.00 24.28 167 PRO F C 1
ATOM 19852 O O . PRO F 2 167 ? 76.104 -17.159 16.937 1.00 25.94 167 PRO F O 1
ATOM 19863 N N . PHE F 2 168 ? 77.166 -17.031 18.920 1.00 26.99 168 PHE F N 1
ATOM 19864 C CA . PHE F 2 168 ? 75.971 -16.626 19.659 1.00 25.64 168 PHE F CA 1
ATOM 19865 C C . PHE F 2 168 ? 75.396 -15.406 18.952 1.00 25.08 168 PHE F C 1
ATOM 19866 O O . PHE F 2 168 ? 76.160 -14.525 18.530 1.00 24.28 168 PHE F O 1
ATOM 19883 N N . PRO F 2 169 ? 74.058 -15.321 18.808 1.00 21.24 169 PRO F N 1
ATOM 19884 C CA . PRO F 2 169 ? 72.982 -16.103 19.428 1.00 19.36 169 PRO F CA 1
ATOM 19885 C C . PRO F 2 169 ? 72.570 -17.380 18.691 1.00 20.35 169 PRO F C 1
ATOM 19886 O O . PRO F 2 169 ? 71.638 -18.051 19.150 1.00 19.47 169 PRO F O 1
ATOM 19897 N N . LEU F 2 170 ? 73.260 -17.726 17.611 1.00 22.18 170 LEU F N 1
ATOM 19898 C CA . LEU F 2 170 ? 73.009 -18.989 16.933 1.00 25.12 170 LEU F CA 1
ATOM 19899 C C . LEU F 2 170 ? 73.461 -20.181 17.780 1.00 25.68 170 LEU F C 1
ATOM 19900 O O . LEU F 2 170 ? 74.374 -20.070 18.606 1.00 23.67 170 LEU F O 1
ATOM 19916 N N . GLY F 2 171 ? 72.842 -21.335 17.559 1.00 23.73 171 GLY F N 1
ATOM 19917 C CA . GLY F 2 171 ? 73.341 -22.566 18.153 1.00 25.07 171 GLY F CA 1
ATOM 19918 C C . GLY F 2 171 ? 72.234 -23.489 18.596 1.00 23.80 171 GLY F C 1
ATOM 19919 O O . GLY F 2 171 ? 71.114 -23.046 18.845 1.00 30.04 171 GLY F O 1
ATOM 19923 N N . ILE F 2 172 ? 72.541 -24.774 18.716 1.00 26.24 172 ILE F N 1
ATOM 19924 C CA . ILE F 2 172 ? 71.554 -25.712 19.249 1.00 28.66 172 ILE F CA 1
ATOM 19925 C C . ILE F 2 172 ? 71.628 -25.704 20.770 1.00 26.12 172 ILE F C 1
ATOM 19926 O O . ILE F 2 172 ? 72.681 -25.433 21.354 1.00 27.59 172 ILE F O 1
ATOM 19942 N N . ASP F 2 173 ? 70.499 -25.981 21.406 1.00 22.75 173 ASP F N 1
ATOM 19943 C CA . ASP F 2 173 ? 70.466 -26.260 22.830 1.00 20.82 173 ASP F CA 1
ATOM 19944 C C . ASP F 2 173 ? 70.389 -27.780 22.951 1.00 24.75 173 ASP F C 1
ATOM 19945 O O . ASP F 2 173 ? 69.744 -28.426 22.122 1.00 25.84 173 ASP F O 1
ATOM 19954 N N . LEU F 2 174 ? 71.061 -28.331 23.963 1.00 22.80 174 LEU F N 1
ATOM 19955 C CA . LEU F 2 174 ? 71.227 -29.769 24.123 1.00 23.57 174 LEU F CA 1
ATOM 19956 C C . LEU F 2 174 ? 70.477 -30.251 25.344 1.00 24.26 174 LEU F C 1
ATOM 19957 O O . LEU F 2 174 ? 70.541 -29.615 26.398 1.00 29.89 174 LEU F O 1
ATOM 19973 N N . ILE F 2 175 ? 69.763 -31.362 25.191 1.00 25.05 175 ILE F N 1
ATOM 19974 C CA . ILE F 2 175 ? 69.149 -32.057 26.312 1.00 26.06 175 ILE F CA 1
ATOM 19975 C C . ILE F 2 175 ? 69.689 -33.481 26.318 1.00 27.65 175 ILE F C 1
ATOM 19976 O O . ILE F 2 175 ? 69.497 -34.214 25.346 1.00 29.45 175 ILE F O 1
ATOM 19992 N N . LEU F 2 176 ? 70.395 -33.840 27.387 1.00 28.61 176 LEU F N 1
ATOM 19993 C CA . LEU F 2 176 ? 70.897 -35.200 27.567 1.00 30.31 176 LEU F CA 1
ATOM 19994 C C . LEU F 2 176 ? 69.907 -35.981 28.416 1.00 31.37 176 LEU F C 1
ATOM 19995 O O . LEU F 2 176 ? 69.536 -35.517 29.485 1.00 32.96 176 LEU F O 1
ATOM 20011 N N . THR F 2 177 ? 69.479 -37.146 27.940 1.00 34.10 177 THR F N 1
ATOM 20012 C CA . THR F 2 177 ? 68.558 -37.997 28.695 1.00 40.46 177 THR F CA 1
ATOM 20013 C C . THR F 2 177 ? 69.164 -39.367 28.966 1.00 40.06 177 THR F C 1
ATOM 20014 O O . THR F 2 177 ? 69.955 -39.875 28.190 1.00 35.94 177 THR F O 1
ATOM 20035 N N . GLY F 2 179 ? 67.456 -42.822 31.061 1.00 41.44 179 GLY F N 1
ATOM 20036 C CA . GLY F 2 179 ? 66.373 -43.327 31.881 1.00 44.12 179 GLY F CA 1
ATOM 20037 C C . GLY F 2 179 ? 65.290 -42.275 32.049 1.00 49.06 179 GLY F C 1
ATOM 20038 O O . GLY F 2 179 ? 64.758 -41.750 31.061 1.00 41.04 179 GLY F O 1
ATOM 20042 N N . GLU F 2 180 ? 64.972 -41.963 33.304 1.00 42.13 180 GLU F N 1
ATOM 20043 C CA . GLU F 2 180 ? 63.964 -40.963 33.623 1.00 41.11 180 GLU F CA 1
ATOM 20044 C C . GLU F 2 180 ? 64.607 -39.591 33.839 1.00 39.25 180 GLU F C 1
ATOM 20045 O O . GLU F 2 180 ? 63.919 -38.620 34.147 1.00 38.85 180 GLU F O 1
ATOM 20057 N N . ARG F 2 181 ? 65.928 -39.536 33.698 1.00 39.03 181 ARG F N 1
ATOM 20058 C CA . ARG F 2 181 ? 66.697 -38.373 34.113 1.00 37.57 181 ARG F CA 1
ATOM 20059 C C . ARG F 2 181 ? 67.204 -37.589 32.921 1.00 36.04 181 ARG F C 1
ATOM 20060 O O . ARG F 2 181 ? 67.312 -38.105 31.808 1.00 36.10 181 ARG F O 1
ATOM 20081 N N . LEU F 2 182 ? 67.531 -36.334 33.192 1.00 34.61 182 LEU F N 1
ATOM 20082 C CA . LEU F 2 182 ? 67.702 -35.344 32.162 1.00 45.40 182 LEU F CA 1
ATOM 20083 C C . LEU F 2 182 ? 68.657 -34.268 32.645 1.00 33.25 182 LEU F C 1
ATOM 20084 O O . LEU F 2 182 ? 68.644 -33.888 33.816 1.00 33.65 182 LEU F O 1
ATOM 20100 N N . LEU F 2 183 ? 69.469 -33.773 31.721 1.00 32.03 183 LEU F N 1
ATOM 20101 C CA . LEU F 2 183 ? 70.411 -32.685 31.961 1.00 34.55 183 LEU F CA 1
ATOM 20102 C C . LEU F 2 183 ? 70.380 -31.810 30.708 1.00 28.42 183 LEU F C 1
ATOM 20103 O O . LEU F 2 183 ? 70.315 -32.344 29.610 1.00 34.51 183 LEU F O 1
ATOM 20119 N N . ALA F 2 184 ? 70.421 -30.484 30.853 1.00 28.42 184 ALA F N 1
ATOM 20120 C CA . ALA F 2 184 ? 70.394 -29.602 29.681 1.00 28.28 184 ALA F CA 1
ATOM 20121 C C . ALA F 2 184 ? 71.595 -28.666 29.632 1.00 28.15 184 ALA F C 1
ATOM 20122 O O . ALA F 2 184 ? 72.079 -28.212 30.663 1.00 29.62 184 ALA F O 1
ATOM 20129 N N . ILE F 2 185 ? 72.067 -28.388 28.417 1.00 24.56 185 ILE F N 1
ATOM 20130 C CA . ILE F 2 185 ? 73.132 -27.430 28.187 1.00 27.01 185 ILE F CA 1
ATOM 20131 C C . ILE F 2 185 ? 72.704 -26.491 27.061 1.00 27.31 185 ILE F C 1
ATOM 20132 O O . ILE F 2 185 ? 72.746 -26.851 25.880 1.00 27.23 185 ILE F O 1
ATOM 20148 N N . PRO F 2 186 ? 72.264 -25.284 27.417 1.00 25.72 186 PRO F N 1
ATOM 20149 C CA . PRO F 2 186 ? 71.895 -24.339 26.360 1.00 22.51 186 PRO F CA 1
ATOM 20150 C C . PRO F 2 186 ? 73.122 -23.781 25.634 1.00 21.87 186 PRO F C 1
ATOM 20151 O O . PRO F 2 186 ? 74.233 -23.963 26.100 1.00 23.29 186 PRO F O 1
ATOM 20162 N N . ARG F 2 187 ? 72.905 -23.070 24.533 1.00 20.57 187 ARG F N 1
ATOM 20163 C CA . ARG F 2 187 ? 73.986 -22.521 23.717 1.00 19.37 187 ARG F CA 1
ATOM 20164 C C . ARG F 2 187 ? 74.883 -21.496 24.433 1.00 20.88 187 ARG F C 1
ATOM 20165 O O . ARG F 2 187 ? 76.002 -21.223 23.993 1.00 22.12 187 ARG F O 1
ATOM 20186 N N . THR F 2 188 ? 74.401 -20.952 25.545 1.00 20.61 188 THR F N 1
ATOM 20187 C CA . THR F 2 188 ? 75.147 -19.966 26.323 1.00 22.45 188 THR F CA 1
ATOM 20188 C C . THR F 2 188 ? 76.277 -20.535 27.194 1.00 20.81 188 THR F C 1
ATOM 20189 O O . THR F 2 188 ? 77.207 -19.816 27.548 1.00 22.35 188 THR F O 1
ATOM 20200 N N . THR F 2 189 ? 76.164 -21.804 27.570 1.00 21.84 189 THR F N 1
ATOM 20201 C CA . THR F 2 189 ? 77.058 -22.388 28.557 1.00 25.15 189 THR F CA 1
ATOM 20202 C C . THR F 2 189 ? 78.479 -22.498 28.029 1.00 26.91 189 THR F C 1
ATOM 20203 O O . THR F 2 189 ? 78.709 -23.010 26.934 1.00 26.46 189 THR F O 1
ATOM 20214 N N . HIS F 2 190 ? 79.433 -22.008 28.815 1.00 27.65 190 HIS F N 1
ATOM 20215 C CA . HIS F 2 190 ? 80.847 -22.228 28.518 1.00 27.37 190 HIS F CA 1
ATOM 20216 C C . HIS F 2 190 ? 81.248 -23.582 29.066 1.00 29.69 190 HIS F C 1
ATOM 20217 O O . HIS F 2 190 ? 81.004 -23.887 30.236 1.00 30.59 190 HIS F O 1
ATOM 20231 N N . VAL F 2 191 ? 81.855 -24.394 28.213 1.00 28.42 191 VAL F N 1
ATOM 20232 C CA . VAL F 2 191 ? 82.182 -25.777 28.565 1.00 29.13 191 VAL F CA 1
ATOM 20233 C C . VAL F 2 191 ? 83.656 -26.034 28.358 1.00 32.89 191 VAL F C 1
ATOM 20234 O O . VAL F 2 191 ? 84.191 -25.782 27.282 1.00 32.35 191 VAL F O 1
ATOM 20247 N N . GLU F 2 192 ? 84.325 -26.552 29.371 1.00 31.59 192 GLU F N 1
ATOM 20248 C CA . GLU F 2 192 ? 85.692 -26.969 29.137 1.00 39.44 192 GLU F CA 1
ATOM 20249 C C . GLU F 2 192 ? 85.971 -28.317 29.748 1.00 34.84 192 GLU F C 1
ATOM 20250 O O . GLU F 2 192 ? 85.349 -28.723 30.729 1.00 37.60 192 GLU F O 1
ATOM 20262 N N . VAL F 2 193 ? 86.907 -29.018 29.124 1.00 36.94 193 VAL F N 1
ATOM 20263 C CA . VAL F 2 193 ? 87.333 -30.323 29.597 1.00 39.25 193 VAL F CA 1
ATOM 20264 C C . VAL F 2 193 ? 88.345 -30.156 30.718 1.00 40.68 193 VAL F C 1
ATOM 20265 O O . VAL F 2 193 ? 89.319 -29.427 30.570 1.00 43.77 193 VAL F O 1
ATOM 20278 N N . CYS F 2 194 ? 88.109 -30.834 31.838 1.00 44.15 194 CYS F N 1
ATOM 20279 C CA . CYS F 2 194 ? 89.021 -30.796 32.979 1.00 42.89 194 CYS F CA 1
ATOM 20280 C C . CYS F 2 194 ? 90.246 -31.687 32.771 1.00 45.15 194 CYS F C 1
ATOM 20281 O O . CYS F 2 194 ? 90.178 -32.681 32.053 1.00 51.95 194 CYS F O 1
ATOM 20289 N N . MET G 3 1 ? 48.570 7.121 64.074 1.00 74.49 1 MET G N 1
ATOM 20290 C CA . MET G 3 1 ? 49.466 6.523 63.037 1.00 62.18 1 MET G CA 1
ATOM 20291 C C . MET G 3 1 ? 48.691 5.633 62.066 1.00 51.29 1 MET G C 1
ATOM 20292 O O . MET G 3 1 ? 47.758 4.943 62.456 1.00 48.68 1 MET G O 1
ATOM 20308 N N . TYR G 3 2 ? 49.094 5.623 60.803 1.00 51.50 2 TYR G N 1
ATOM 20309 C CA . TYR G 3 2 ? 48.342 4.883 59.792 1.00 45.54 2 TYR G CA 1
ATOM 20310 C C . TYR G 3 2 ? 48.669 3.387 59.743 1.00 41.11 2 TYR G C 1
ATOM 20311 O O . TYR G 3 2 ? 49.799 2.968 60.000 1.00 40.33 2 TYR G O 1
ATOM 20329 N N . VAL G 3 3 ? 47.648 2.596 59.418 1.00 36.80 3 VAL G N 1
ATOM 20330 C CA . VAL G 3 3 ? 47.772 1.155 59.238 1.00 36.68 3 VAL G CA 1
ATOM 20331 C C . VAL G 3 3 ? 47.144 0.793 57.902 1.00 36.27 3 VAL G C 1
ATOM 20332 O O . VAL G 3 3 ? 46.107 1.344 57.533 1.00 36.25 3 VAL G O 1
ATOM 20345 N N . ALA G 3 4 ? 47.763 -0.123 57.171 1.00 35.19 4 ALA G N 1
ATOM 20346 C CA . ALA G 3 4 ? 47.225 -0.515 55.875 1.00 36.90 4 ALA G CA 1
ATOM 20347 C C . ALA G 3 4 ? 46.005 -1.416 56.051 1.00 34.90 4 ALA G C 1
ATOM 20348 O O . ALA G 3 4 ? 45.975 -2.263 56.948 1.00 34.12 4 ALA G O 1
ATOM 20355 N N . VAL G 3 5 ? 44.993 -1.210 55.213 1.00 33.24 5 VAL G N 1
ATOM 20356 C CA . VAL G 3 5 ? 43.786 -2.033 55.223 1.00 33.57 5 VAL G CA 1
ATOM 20357 C C . VAL G 3 5 ? 43.500 -2.569 53.826 1.00 32.93 5 VAL G C 1
ATOM 20358 O O . VAL G 3 5 ? 44.010 -2.045 52.840 1.00 35.78 5 VAL G O 1
ATOM 20371 N N . LYS G 3 6 ? 42.681 -3.611 53.743 1.00 33.15 6 LYS G N 1
ATOM 20372 C CA . LYS G 3 6 ? 42.328 -4.175 52.442 1.00 33.80 6 LYS G CA 1
ATOM 20373 C C . LYS G 3 6 ? 41.101 -3.452 51.903 1.00 32.34 6 LYS G C 1
ATOM 20374 O O . LYS G 3 6 ? 40.230 -3.028 52.672 1.00 34.34 6 LYS G O 1
ATOM 20393 N N . GLY G 3 7 ? 41.044 -3.288 50.591 1.00 31.06 7 GLY G N 1
ATOM 20394 C CA . GLY G 3 7 ? 39.951 -2.549 49.990 1.00 29.23 7 GLY G CA 1
ATOM 20395 C C . GLY G 3 7 ? 39.739 -2.829 48.527 1.00 26.89 7 GLY G C 1
ATOM 20396 O O . GLY G 3 7 ? 38.710 -2.447 47.980 1.00 27.89 7 GLY G O 1
ATOM 20400 N N . GLY G 3 8 ? 40.703 -3.492 47.883 1.00 24.41 8 GLY G N 1
ATOM 20401 C CA . GLY G 3 8 ? 40.645 -3.695 46.450 1.00 25.25 8 GLY G CA 1
ATOM 20402 C C . GLY G 3 8 ? 39.441 -4.482 45.979 1.00 24.81 8 GLY G C 1
ATOM 20403 O O . GLY G 3 8 ? 38.722 -4.045 45.089 1.00 25.21 8 GLY G O 1
ATOM 20407 N N . GLU G 3 9 ? 39.213 -5.646 46.584 1.00 24.76 9 GLU G N 1
ATOM 20408 C CA . GLU G 3 9 ? 38.153 -6.534 46.114 1.00 25.86 9 GLU G CA 1
ATOM 20409 C C . GLU G 3 9 ? 36.770 -5.935 46.388 1.00 26.17 9 GLU G C 1
ATOM 20410 O O . GLU G 3 9 ? 35.890 -5.985 45.531 1.00 26.70 9 GLU G O 1
ATOM 20422 N N . LYS G 3 10 ? 36.598 -5.369 47.580 1.00 24.12 10 LYS G N 1
ATOM 20423 C CA . LYS G 3 10 ? 35.335 -4.753 47.991 1.00 25.51 10 LYS G CA 1
ATOM 20424 C C . LYS G 3 10 ? 34.944 -3.633 47.019 1.00 27.02 10 LYS G C 1
ATOM 20425 O O . LYS G 3 10 ? 33.775 -3.526 46.592 1.00 25.31 10 LYS G O 1
ATOM 20444 N N . ALA G 3 11 ? 35.931 -2.815 46.653 1.00 23.23 11 ALA G N 1
ATOM 20445 C CA . ALA G 3 11 ? 35.708 -1.693 45.731 1.00 22.53 11 ALA G CA 1
ATOM 20446 C C . ALA G 3 11 ? 35.343 -2.176 44.331 1.00 21.69 11 ALA G C 1
ATOM 20447 O O . ALA G 3 11 ? 34.442 -1.640 43.680 1.00 22.84 11 ALA G O 1
ATOM 20454 N N . ILE G 3 12 ? 36.074 -3.177 43.851 1.00 22.28 12 ILE G N 1
ATOM 20455 C CA . ILE G 3 12 ? 35.821 -3.725 42.530 1.00 22.50 12 ILE G CA 1
ATOM 20456 C C . ILE G 3 12 ? 34.437 -4.359 42.447 1.00 22.78 12 ILE G C 1
ATOM 20457 O O . ILE G 3 12 ? 33.708 -4.149 41.474 1.00 22.43 12 ILE G O 1
ATOM 20473 N N . ASP G 3 13 ? 34.075 -5.145 43.449 1.00 22.50 13 ASP G N 1
ATOM 20474 C CA . ASP G 3 13 ? 32.761 -5.782 43.438 1.00 22.65 13 ASP G CA 1
ATOM 20475 C C . ASP G 3 13 ? 31.651 -4.727 43.411 1.00 23.87 13 ASP G C 1
ATOM 20476 O O . ASP G 3 13 ? 30.664 -4.867 42.688 1.00 25.16 13 ASP G O 1
ATOM 20485 N N . ALA G 3 14 ? 31.811 -3.673 44.204 1.00 23.58 14 ALA G N 1
ATOM 20486 C CA . ALA G 3 14 ? 30.826 -2.599 44.234 1.00 23.79 14 ALA G CA 1
ATOM 20487 C C . ALA G 3 14 ? 30.774 -1.864 42.884 1.00 21.38 14 ALA G C 1
ATOM 20488 O O . ALA G 3 14 ? 29.691 -1.515 42.383 1.00 23.81 14 ALA G O 1
ATOM 20495 N N . ALA G 3 15 ? 31.942 -1.663 42.278 1.00 20.80 15 ALA G N 1
ATOM 20496 C CA . ALA G 3 15 ? 32.061 -0.994 40.992 1.00 20.85 15 ALA G CA 1
ATOM 20497 C C . ALA G 3 15 ? 31.327 -1.756 39.901 1.00 19.80 15 ALA G C 1
ATOM 20498 O O . ALA G 3 15 ? 30.586 -1.180 39.104 1.00 21.12 15 ALA G O 1
ATOM 20505 N N . HIS G 3 16 ? 31.504 -3.068 39.887 1.00 20.82 16 HIS G N 1
ATOM 20506 C CA . HIS G 3 16 ? 30.820 -3.878 38.889 1.00 19.26 16 HIS G CA 1
ATOM 20507 C C . HIS G 3 16 ? 29.316 -3.902 39.127 1.00 20.26 16 HIS G C 1
ATOM 20508 O O . HIS G 3 16 ? 28.546 -3.867 38.161 1.00 21.98 16 HIS G O 1
ATOM 20522 N N . ALA G 3 17 ? 28.904 -3.933 40.395 1.00 21.95 17 ALA G N 1
ATOM 20523 C CA . ALA G 3 17 ? 27.485 -3.861 40.738 1.00 21.41 17 ALA G CA 1
ATOM 20524 C C . ALA G 3 17 ? 26.875 -2.558 40.237 1.00 25.94 17 ALA G C 1
ATOM 20525 O O . ALA G 3 17 ? 25.787 -2.571 39.675 1.00 25.85 17 ALA G O 1
ATOM 20532 N N . LEU G 3 18 ? 27.578 -1.440 40.422 1.00 23.22 18 LEU G N 1
ATOM 20533 C CA . LEU G 3 18 ? 27.094 -0.155 39.918 1.00 23.19 18 LEU G CA 1
ATOM 20534 C C . LEU G 3 18 ? 26.930 -0.203 38.399 1.00 21.60 18 LEU G C 1
ATOM 20535 O O . LEU G 3 18 ? 25.932 0.277 37.851 1.00 24.93 18 LEU G O 1
ATOM 20551 N N . GLN G 3 19 ? 27.906 -0.800 37.718 1.00 22.96 19 GLN G N 1
ATOM 20552 C CA . GLN G 3 19 ? 27.857 -0.880 36.262 1.00 20.93 19 GLN G CA 1
ATOM 20553 C C . GLN G 3 19 ? 26.684 -1.752 35.805 1.00 21.05 19 GLN G C 1
ATOM 20554 O O . GLN G 3 19 ? 26.004 -1.432 34.825 1.00 22.00 19 GLN G O 1
ATOM 20568 N N . GLU G 3 20 ? 26.448 -2.853 36.510 1.00 20.11 20 GLU G N 1
ATOM 20569 C CA . GLU G 3 20 ? 25.340 -3.748 36.165 1.00 23.80 20 GLU G CA 1
ATOM 20570 C C . GLU G 3 20 ? 23.989 -3.067 36.389 1.00 23.02 20 GLU G C 1
ATOM 20571 O O . GLU G 3 20 ? 23.064 -3.188 35.591 1.00 23.14 20 GLU G O 1
ATOM 20583 N N . SER G 3 21 ? 23.883 -2.329 37.476 1.00 22.02 21 SER G N 1
ATOM 20584 C CA . SER G 3 21 ? 22.665 -1.590 37.753 1.00 24.49 21 SER G CA 1
ATOM 20585 C C . SER G 3 21 ? 22.429 -0.525 36.680 1.00 21.98 21 SER G C 1
ATOM 20586 O O . SER G 3 21 ? 21.298 -0.316 36.227 1.00 24.06 21 SER G O 1
ATOM 20594 N N . ARG G 3 22 ? 23.502 0.138 36.261 1.00 21.12 22 ARG G N 1
ATOM 20595 C CA . ARG G 3 22 ? 23.391 1.194 35.253 1.00 23.05 22 ARG G CA 1
ATOM 20596 C C . ARG G 3 22 ? 22.995 0.571 33.910 1.00 23.13 22 ARG G C 1
ATOM 20597 O O . ARG G 3 22 ? 22.203 1.124 33.156 1.00 23.38 22 ARG G O 1
ATOM 20618 N N . ARG G 3 23 ? 23.536 -0.601 33.636 1.00 20.93 23 ARG G N 1
ATOM 20619 C CA . ARG G 3 23 ? 23.196 -1.333 32.424 1.00 23.17 23 ARG G CA 1
ATOM 20620 C C . ARG G 3 23 ? 21.713 -1.699 32.360 1.00 22.40 23 ARG G C 1
ATOM 20621 O O . ARG G 3 23 ? 21.088 -1.591 31.306 1.00 22.28 23 ARG G O 1
ATOM 20642 N N . ARG G 3 24 ? 21.153 -2.137 33.476 1.00 21.01 24 ARG G N 1
ATOM 20643 C CA . ARG G 3 24 ? 19.732 -2.483 33.534 1.00 22.63 24 ARG G CA 1
ATOM 20644 C C . ARG G 3 24 ? 18.882 -1.226 33.396 1.00 23.67 24 ARG G C 1
ATOM 20645 O O . ARG G 3 24 ? 17.819 -1.234 32.775 1.00 23.83 24 ARG G O 1
ATOM 20666 N N . GLY G 3 25 ? 19.352 -0.142 33.990 1.00 22.92 25 GLY G N 1
ATOM 20667 C CA . GLY G 3 25 ? 18.618 1.100 33.969 1.00 23.46 25 GLY G CA 1
ATOM 20668 C C . GLY G 3 25 ? 17.290 1.020 34.702 1.00 25.44 25 GLY G C 1
ATOM 20669 O O . GLY G 3 25 ? 17.077 0.181 35.594 1.00 26.92 25 GLY G O 1
ATOM 20673 N N . ASP G 3 26 ? 16.407 1.945 34.344 1.00 24.26 26 ASP G N 1
ATOM 20674 C CA . ASP G 3 26 ? 15.088 2.065 34.964 1.00 25.27 26 ASP G CA 1
ATOM 20675 C C . ASP G 3 26 ? 14.307 0.765 34.822 1.00 29.19 26 ASP G C 1
ATOM 20676 O O . ASP G 3 26 ? 14.019 0.343 33.707 1.00 29.66 26 ASP G O 1
ATOM 20685 N N . THR G 3 27 ? 13.950 0.131 35.938 1.00 30.57 27 THR G N 1
ATOM 20686 C CA . THR G 3 27 ? 13.298 -1.175 35.874 1.00 31.42 27 THR G CA 1
ATOM 20687 C C . THR G 3 27 ? 11.799 -1.050 35.573 1.00 32.38 27 THR G C 1
ATOM 20688 O O . THR G 3 27 ? 11.117 -2.053 35.452 1.00 37.73 27 THR G O 1
ATOM 20699 N N . ASP G 3 28 ? 11.303 0.180 35.449 1.00 32.57 28 ASP G N 1
ATOM 20700 C CA . ASP G 3 28 ? 9.959 0.419 34.911 1.00 37.59 28 ASP G CA 1
ATOM 20701 C C . ASP G 3 28 ? 9.908 0.140 33.411 1.00 31.54 28 ASP G C 1
ATOM 20702 O O . ASP G 3 28 ? 8.832 0.015 32.837 1.00 36.37 28 ASP G O 1
ATOM 20711 N N . LEU G 3 29 ? 11.075 0.080 32.779 1.00 26.08 29 LEU G N 1
ATOM 20712 C CA . LEU G 3 29 ? 11.187 -0.331 31.389 1.00 25.00 29 LEU G CA 1
ATOM 20713 C C . LEU G 3 29 ? 11.558 -1.796 31.361 1.00 27.69 29 LEU G C 1
ATOM 20714 O O . LEU G 3 29 ? 12.359 -2.240 32.189 1.00 29.55 29 LEU G O 1
ATOM 20730 N N . PRO G 3 30 ? 11.003 -2.551 30.402 1.00 28.55 30 PRO G N 1
ATOM 20731 C CA . PRO G 3 30 ? 11.433 -3.942 30.253 1.00 27.28 30 PRO G CA 1
ATOM 20732 C C . PRO G 3 30 ? 12.902 -4.048 29.886 1.00 26.89 30 PRO G C 1
ATOM 20733 O O . PRO G 3 30 ? 13.465 -3.177 29.200 1.00 26.62 30 PRO G O 1
ATOM 20744 N N . GLU G 3 31 ? 13.522 -5.124 30.345 1.00 26.28 31 GLU G N 1
ATOM 20745 C CA . GLU G 3 31 ? 14.888 -5.440 29.964 1.00 27.11 31 GLU G CA 1
ATOM 20746 C C . GLU G 3 31 ? 14.942 -5.840 28.491 1.00 26.79 31 GLU G C 1
ATOM 20747 O O . GLU G 3 31 ? 14.173 -6.692 28.054 1.00 25.74 31 GLU G O 1
ATOM 20759 N N . LEU G 3 32 ? 15.835 -5.209 27.737 1.00 24.76 32 LEU G N 1
ATOM 20760 C CA . LEU G 3 32 ? 16.112 -5.570 26.353 1.00 25.55 32 LEU G CA 1
ATOM 20761 C C . LEU G 3 32 ? 16.515 -7.018 26.221 1.00 25.57 32 LEU G C 1
ATOM 20762 O O . LEU G 3 32 ? 17.262 -7.531 27.055 1.00 28.27 32 LEU G O 1
ATOM 20778 N N . SER G 3 33 ? 16.028 -7.667 25.172 1.00 25.71 33 SER G N 1
ATOM 20779 C CA . SER G 3 33 ? 16.460 -9.015 24.857 1.00 27.28 33 SER G CA 1
ATOM 20780 C C . SER G 3 33 ? 17.554 -8.957 23.818 1.00 26.69 33 SER G C 1
ATOM 20781 O O . SER G 3 33 ? 17.635 -8.029 23.005 1.00 26.47 33 SER G O 1
ATOM 20789 N N . VAL G 3 34 ? 18.418 -9.954 23.866 1.00 24.90 34 VAL G N 1
ATOM 20790 C CA . VAL G 3 34 ? 19.442 -10.106 22.864 1.00 22.88 34 VAL G CA 1
ATOM 20791 C C . VAL G 3 34 ? 18.807 -10.225 21.485 1.00 21.04 34 VAL G C 1
ATOM 20792 O O . VAL G 3 34 ? 19.335 -9.711 20.506 1.00 22.04 34 VAL G O 1
ATOM 20805 N N . ALA G 3 35 ? 17.667 -10.908 21.412 1.00 24.16 35 ALA G N 1
ATOM 20806 C CA . ALA G 3 35 ? 16.967 -11.080 20.139 1.00 20.77 35 ALA G CA 1
ATOM 20807 C C . ALA G 3 35 ? 16.583 -9.727 19.520 1.00 22.20 35 ALA G C 1
ATOM 20808 O O . ALA G 3 35 ? 16.716 -9.513 18.314 1.00 22.99 35 ALA G O 1
ATOM 20815 N N . GLN G 3 36 ? 16.114 -8.808 20.355 1.00 22.73 36 GLN G N 1
ATOM 20816 C CA . GLN G 3 36 ? 15.726 -7.485 19.867 1.00 22.87 36 GLN G CA 1
ATOM 20817 C C . GLN G 3 36 ? 16.924 -6.716 19.319 1.00 21.85 36 GLN G C 1
ATOM 20818 O O . GLN G 3 36 ? 16.837 -6.069 18.271 1.00 23.25 36 GLN G O 1
ATOM 20832 N N . ILE G 3 37 ? 18.030 -6.761 20.053 1.00 20.60 37 ILE G N 1
ATOM 20833 C CA . ILE G 3 37 ? 19.271 -6.150 19.604 1.00 19.00 37 ILE G CA 1
ATOM 20834 C C . ILE G 3 37 ? 19.718 -6.728 18.277 1.00 16.27 37 ILE G C 1
ATOM 20835 O O . ILE G 3 37 ? 20.058 -6.017 17.334 1.00 17.82 37 ILE G O 1
ATOM 20851 N N . GLU G 3 38 ? 19.719 -8.050 18.210 1.00 18.85 38 GLU G N 1
ATOM 20852 C CA . GLU G 3 38 ? 20.088 -8.746 16.997 1.00 20.16 38 GLU G CA 1
ATOM 20853 C C . GLU G 3 38 ? 19.254 -8.313 15.792 1.00 21.81 38 GLU G C 1
ATOM 20854 O O . GLU G 3 38 ? 19.785 -8.039 14.727 1.00 22.37 38 GLU G O 1
ATOM 20866 N N . GLN G 3 39 ? 17.946 -8.246 15.963 1.00 21.77 39 GLN G N 1
ATOM 20867 C CA . GLN G 3 39 ? 17.068 -7.931 14.846 1.00 19.10 39 GLN G CA 1
ATOM 20868 C C . GLN G 3 39 ? 17.095 -6.465 14.481 1.00 22.67 39 GLN G C 1
ATOM 20869 O O . GLN G 3 39 ? 17.171 -6.106 13.306 1.00 22.07 39 GLN G O 1
ATOM 20883 N N . GLN G 3 40 ? 17.031 -5.616 15.505 1.00 19.78 40 GLN G N 1
ATOM 20884 C CA . GLN G 3 40 ? 16.716 -4.208 15.277 1.00 17.92 40 GLN G CA 1
ATOM 20885 C C . GLN G 3 40 ? 17.939 -3.287 15.323 1.00 18.89 40 GLN G C 1
ATOM 20886 O O . GLN G 3 40 ? 17.882 -2.169 14.810 1.00 18.91 40 GLN G O 1
ATOM 20900 N N . LEU G 3 41 ? 19.032 -3.745 15.920 1.00 17.25 41 LEU G N 1
ATOM 20901 C CA . LEU G 3 41 ? 20.290 -2.992 15.881 1.00 15.46 41 LEU G CA 1
ATOM 20902 C C . LEU G 3 41 ? 21.304 -3.780 15.061 1.00 17.55 41 LEU G C 1
ATOM 20903 O O . LEU G 3 41 ? 22.462 -3.947 15.438 1.00 16.81 41 LEU G O 1
ATOM 20919 N N . ASN G 3 42 ? 20.843 -4.274 13.915 1.00 20.02 42 ASN G N 1
ATOM 20920 C CA . ASN G 3 42 ? 21.596 -5.279 13.164 1.00 18.76 42 ASN G CA 1
ATOM 20921 C C . ASN G 3 42 ? 22.894 -4.764 12.533 1.00 18.49 42 ASN G C 1
ATOM 20922 O O . ASN G 3 42 ? 23.771 -5.558 12.219 1.00 19.26 42 ASN G O 1
ATOM 20933 N N . LEU G 3 43 ? 23.013 -3.453 12.335 1.00 16.01 43 LEU G N 1
ATOM 20934 C CA . LEU G 3 43 ? 24.256 -2.918 11.801 1.00 14.25 43 LEU G CA 1
ATOM 20935 C C . LEU G 3 43 ? 25.351 -2.856 12.866 1.00 16.56 43 LEU G C 1
ATOM 20936 O O . LEU G 3 43 ? 26.535 -2.958 12.552 1.00 16.05 43 LEU G O 1
ATOM 20952 N N . ALA G 3 44 ? 24.970 -2.657 14.115 1.00 17.71 44 ALA G N 1
ATOM 20953 C CA . ALA G 3 44 ? 25.935 -2.716 15.205 1.00 16.69 44 ALA G CA 1
ATOM 20954 C C . ALA G 3 44 ? 26.474 -4.142 15.295 1.00 15.89 44 ALA G C 1
ATOM 20955 O O . ALA G 3 44 ? 27.675 -4.383 15.489 1.00 16.15 44 ALA G O 1
ATOM 20962 N N . VAL G 3 45 ? 25.559 -5.088 15.166 1.00 17.58 45 VAL G N 1
ATOM 20963 C CA . VAL G 3 45 ? 25.904 -6.493 15.223 1.00 18.63 45 VAL G CA 1
ATOM 20964 C C . VAL G 3 45 ? 26.907 -6.848 14.115 1.00 17.93 45 VAL G C 1
ATOM 20965 O O . VAL G 3 45 ? 27.893 -7.564 14.373 1.00 17.14 45 VAL G O 1
ATOM 20978 N N . ASP G 3 46 ? 26.680 -6.340 12.902 1.00 17.01 46 ASP G N 1
ATOM 20979 C CA . ASP G 3 46 ? 27.590 -6.566 11.763 1.00 16.22 46 ASP G CA 1
ATOM 20980 C C . ASP G 3 46 ? 29.030 -6.168 12.104 1.00 15.96 46 ASP G C 1
ATOM 20981 O O . ASP G 3 46 ? 29.973 -6.919 11.843 1.00 17.57 46 ASP G O 1
ATOM 20990 N N . ARG G 3 47 ? 29.191 -4.986 12.694 1.00 15.44 47 ARG G N 1
ATOM 20991 C CA . ARG G 3 47 ? 30.527 -4.510 13.054 1.00 15.68 47 ARG G CA 1
ATOM 20992 C C . ARG G 3 47 ? 31.167 -5.380 14.142 1.00 16.38 47 ARG G C 1
ATOM 20993 O O . ARG G 3 47 ? 32.349 -5.734 14.056 1.00 16.46 47 ARG G O 1
ATOM 21014 N N . VAL G 3 48 ? 30.398 -5.716 15.171 1.00 17.57 48 VAL G N 1
ATOM 21015 C CA . VAL G 3 48 ? 30.912 -6.522 16.272 1.00 18.16 48 VAL G CA 1
ATOM 21016 C C . VAL G 3 48 ? 31.331 -7.930 15.794 1.00 16.90 48 VAL G C 1
ATOM 21017 O O . VAL G 3 48 ? 32.384 -8.414 16.200 1.00 16.02 48 VAL G O 1
ATOM 21030 N N . MET G 3 49 ? 30.546 -8.567 14.920 1.00 15.27 49 MET G N 1
ATOM 21031 C CA . MET G 3 49 ? 30.942 -9.853 14.337 1.00 15.21 49 MET G CA 1
ATOM 21032 C C . MET G 3 49 ? 32.253 -9.743 13.543 1.00 15.40 49 MET G C 1
ATOM 21033 O O . MET G 3 49 ? 33.139 -10.610 13.645 1.00 16.31 49 MET G O 1
ATOM 21047 N N . THR G 3 50 ? 32.370 -8.687 12.736 1.00 15.21 50 THR G N 1
ATOM 21048 C CA . THR G 3 50 ? 33.508 -8.557 11.826 1.00 14.98 50 THR G CA 1
ATOM 21049 C C . THR G 3 50 ? 34.817 -8.283 12.574 1.00 16.29 50 THR G C 1
ATOM 21050 O O . THR G 3 50 ? 35.846 -8.917 12.294 1.00 18.40 50 THR G O 1
ATOM 21061 N N . GLU G 3 51 ? 34.797 -7.384 13.553 1.00 14.81 51 GLU G N 1
ATOM 21062 C CA . GLU G 3 51 ? 36.014 -7.091 14.302 1.00 13.82 51 GLU G CA 1
ATOM 21063 C C . GLU G 3 51 ? 36.213 -8.074 15.464 1.00 16.39 51 GLU G C 1
ATOM 21064 O O . GLU G 3 51 ? 37.345 -8.431 15.792 1.00 17.06 51 GLU G O 1
ATOM 21076 N N . GLY G 3 52 ? 35.123 -8.554 16.047 1.00 18.13 52 GLY G N 1
ATOM 21077 C CA . GLY G 3 52 ? 35.220 -9.551 17.088 1.00 18.61 52 GLY G CA 1
ATOM 21078 C C . GLY G 3 52 ? 35.712 -10.868 16.549 1.00 19.91 52 GLY G C 1
ATOM 21079 O O . GLY G 3 52 ? 36.373 -11.607 17.260 1.00 20.47 52 GLY G O 1
ATOM 21083 N N . GLY G 3 53 ? 35.361 -11.161 15.301 1.00 16.69 53 GLY G N 1
ATOM 21084 C CA . GLY G 3 53 ? 35.881 -12.299 14.581 1.00 18.35 53 GLY G CA 1
ATOM 21085 C C . GLY G 3 53 ? 35.001 -13.539 14.595 1.00 21.77 53 GLY G C 1
ATOM 21086 O O . GLY G 3 53 ? 35.429 -14.588 14.114 1.00 24.62 53 GLY G O 1
ATOM 21090 N N . ILE G 3 54 ? 33.808 -13.455 15.176 1.00 17.98 54 ILE G N 1
ATOM 21091 C CA . ILE G 3 54 ? 32.866 -14.592 15.152 1.00 18.62 54 ILE G CA 1
ATOM 21092 C C . ILE G 3 54 ? 31.565 -14.163 14.508 1.00 19.88 54 ILE G C 1
ATOM 21093 O O . ILE G 3 54 ? 30.863 -13.282 15.020 1.00 18.22 54 ILE G O 1
ATOM 21109 N N . ALA G 3 55 ? 31.252 -14.798 13.380 1.00 19.95 55 ALA G N 1
ATOM 21110 C CA . ALA G 3 55 ? 30.014 -14.565 12.652 1.00 17.72 55 ALA G CA 1
ATOM 21111 C C . ALA G 3 55 ? 28.873 -15.353 13.286 1.00 21.43 55 ALA G C 1
ATOM 21112 O O . ALA G 3 55 ? 28.454 -16.393 12.769 1.00 26.38 55 ALA G O 1
ATOM 21119 N N . ASP G 3 56 ? 28.421 -14.876 14.444 1.00 18.09 56 ASP G N 1
ATOM 21120 C CA . ASP G 3 56 ? 27.285 -15.453 15.146 1.00 17.67 56 ASP G CA 1
ATOM 21121 C C . ASP G 3 56 ? 26.507 -14.267 15.666 1.00 17.95 56 ASP G C 1
ATOM 21122 O O . ASP G 3 56 ? 26.971 -13.576 16.556 1.00 17.39 56 ASP G O 1
ATOM 21131 N N . ARG G 3 57 ? 25.339 -14.009 15.089 1.00 18.90 57 ARG G N 1
ATOM 21132 C CA . ARG G 3 57 ? 24.626 -12.776 15.402 1.00 19.83 57 ARG G CA 1
ATOM 21133 C C . ARG G 3 57 ? 24.155 -12.738 16.848 1.00 16.99 57 ARG G C 1
ATOM 21134 O O . ARG G 3 57 ? 24.173 -11.672 17.476 1.00 18.32 57 ARG G O 1
ATOM 21155 N N . GLU G 3 58 ? 23.737 -13.887 17.381 1.00 19.94 58 GLU G N 1
ATOM 21156 C CA . GLU G 3 58 ? 23.286 -13.926 18.770 1.00 20.50 58 GLU G CA 1
ATOM 21157 C C . GLU G 3 58 ? 24.438 -13.606 19.728 1.00 18.95 58 GLU G C 1
ATOM 21158 O O . GLU G 3 58 ? 24.263 -12.811 20.654 1.00 18.43 58 GLU G O 1
ATOM 21170 N N . LEU G 3 59 ? 25.622 -14.172 19.498 1.00 17.90 59 LEU G N 1
ATOM 21171 C CA . LEU G 3 59 ? 26.763 -13.874 20.374 1.00 19.66 59 LEU G CA 1
ATOM 21172 C C . LEU G 3 59 ? 27.200 -12.423 20.281 1.00 19.09 59 LEU G C 1
ATOM 21173 O O . LEU G 3 59 ? 27.558 -11.829 21.285 1.00 16.86 59 LEU G O 1
ATOM 21189 N N . ALA G 3 60 ? 27.196 -11.861 19.075 1.00 18.01 60 ALA G N 1
ATOM 21190 C CA . ALA G 3 60 ? 27.574 -10.452 18.912 1.00 17.96 60 ALA G CA 1
ATOM 21191 C C . ALA G 3 60 ? 26.563 -9.552 19.620 1.00 16.08 60 ALA G C 1
ATOM 21192 O O . ALA G 3 60 ? 26.923 -8.588 20.270 1.00 17.19 60 ALA G O 1
ATOM 21199 N N . ALA G 3 61 ? 25.287 -9.856 19.471 1.00 14.34 61 ALA G N 1
ATOM 21200 C CA . ALA G 3 61 ? 24.257 -9.078 20.152 1.00 16.71 61 ALA G CA 1
ATOM 21201 C C . ALA G 3 61 ? 24.325 -9.229 21.678 1.00 20.16 61 ALA G C 1
ATOM 21202 O O . ALA G 3 61 ? 24.039 -8.284 22.423 1.00 18.31 61 ALA G O 1
ATOM 21209 N N . LEU G 3 62 ? 24.656 -10.437 22.133 1.00 17.27 62 LEU G N 1
ATOM 21210 C CA . LEU G 3 62 ? 24.859 -10.691 23.554 1.00 17.59 62 LEU G CA 1
ATOM 21211 C C . LEU G 3 62 ? 26.004 -9.813 24.067 1.00 18.04 62 LEU G C 1
ATOM 21212 O O . LEU G 3 62 ? 25.904 -9.177 25.135 1.00 17.51 62 LEU G O 1
ATOM 21228 N N . ALA G 3 63 ? 27.091 -9.782 23.300 1.00 17.55 63 ALA G N 1
ATOM 21229 C CA . ALA G 3 63 ? 28.237 -8.973 23.670 1.00 16.84 63 ALA G CA 1
ATOM 21230 C C . ALA G 3 63 ? 27.830 -7.497 23.780 1.00 20.18 63 ALA G C 1
ATOM 21231 O O . ALA G 3 63 ? 28.215 -6.820 24.742 1.00 18.42 63 ALA G O 1
ATOM 21238 N N . LEU G 3 64 ? 27.039 -7.010 22.821 1.00 16.62 64 LEU G N 1
ATOM 21239 C CA . LEU G 3 64 ? 26.553 -5.623 22.849 1.00 17.41 64 LEU G CA 1
ATOM 21240 C C . LEU G 3 64 ? 25.676 -5.353 24.067 1.00 19.47 64 LEU G C 1
ATOM 21241 O O . LEU G 3 64 ? 25.819 -4.317 24.719 1.00 18.80 64 LEU G O 1
ATOM 21257 N N . LYS G 3 65 ? 24.773 -6.277 24.392 1.00 18.88 65 LYS G N 1
ATOM 21258 C CA . LYS G 3 65 ? 23.941 -6.099 25.582 1.00 18.96 65 LYS G CA 1
ATOM 21259 C C . LYS G 3 65 ? 24.838 -6.017 26.816 1.00 18.76 65 LYS G C 1
ATOM 21260 O O . LYS G 3 65 ? 24.704 -5.109 27.641 1.00 19.22 65 LYS G O 1
ATOM 21279 N N . GLN G 3 66 ? 25.771 -6.954 26.923 1.00 17.77 66 GLN G N 1
ATOM 21280 C CA . GLN G 3 66 ? 26.669 -7.028 28.075 1.00 19.24 66 GLN G CA 1
ATOM 21281 C C . GLN G 3 66 ? 27.511 -5.756 28.248 1.00 18.65 66 GLN G C 1
ATOM 21282 O O . GLN G 3 66 ? 27.755 -5.297 29.384 1.00 20.18 66 GLN G O 1
ATOM 21296 N N . ALA G 3 67 ? 27.888 -5.192 27.112 1.00 16.52 67 ALA G N 1
ATOM 21297 C CA . ALA G 3 67 ? 28.736 -4.009 27.022 1.00 18.60 67 ALA G CA 1
ATOM 21298 C C . ALA G 3 67 ? 27.969 -2.689 27.098 1.00 18.66 67 ALA G C 1
ATOM 21299 O O . ALA G 3 67 ? 28.559 -1.637 26.873 1.00 16.85 67 ALA G O 1
ATOM 21306 N N . SER G 3 68 ? 26.669 -2.727 27.375 1.00 17.75 68 SER G N 1
ATOM 21307 C CA . SER G 3 68 ? 25.859 -1.491 27.386 1.00 17.92 68 SER G CA 1
ATOM 21308 C C . SER G 3 68 ? 25.980 -0.725 26.068 1.00 17.12 68 SER G C 1
ATOM 21309 O O . SER G 3 68 ? 25.985 0.526 26.046 1.00 16.69 68 SER G O 1
ATOM 21317 N N . GLY G 3 69 ? 26.083 -1.467 24.980 1.00 15.82 69 GLY G N 1
ATOM 21318 C CA . GLY G 3 69 ? 26.150 -0.896 23.651 1.00 15.54 69 GLY G CA 1
ATOM 21319 C C . GLY G 3 69 ? 27.515 -0.394 23.203 1.00 19.53 69 GLY G C 1
ATOM 21320 O O . GLY G 3 69 ? 27.654 0.056 22.076 1.00 18.88 69 GLY G O 1
ATOM 21324 N N . ASP G 3 70 ? 28.520 -0.457 24.074 1.00 16.46 70 ASP G N 1
ATOM 21325 C CA . ASP G 3 70 ? 29.891 -0.038 23.746 1.00 15.38 70 ASP G CA 1
ATOM 21326 C C . ASP G 3 70 ? 30.499 -0.985 22.703 1.00 16.44 70 ASP G C 1
ATOM 21327 O O . ASP G 3 70 ? 30.834 -2.130 23.031 1.00 18.51 70 ASP G O 1
ATOM 21336 N N . ASN G 3 71 ? 30.650 -0.536 21.454 1.00 16.82 71 ASN G N 1
ATOM 21337 C CA . ASN G 3 71 ? 31.121 -1.455 20.409 1.00 15.85 71 ASN G CA 1
ATOM 21338 C C . ASN G 3 71 ? 32.515 -2.027 20.681 1.00 13.32 71 ASN G C 1
ATOM 21339 O O . ASN G 3 71 ? 32.770 -3.191 20.405 1.00 15.57 71 ASN G O 1
ATOM 21350 N N . VAL G 3 72 ? 33.411 -1.206 21.217 1.00 16.58 72 VAL G N 1
ATOM 21351 C CA . VAL G 3 72 ? 34.779 -1.635 21.476 1.00 18.05 72 VAL G CA 1
ATOM 21352 C C . VAL G 3 72 ? 34.803 -2.718 22.569 1.00 17.96 72 VAL G C 1
ATOM 21353 O O . VAL G 3 72 ? 35.484 -3.750 22.434 1.00 14.64 72 VAL G O 1
ATOM 21366 N N . GLU G 3 73 ? 34.044 -2.506 23.644 1.00 16.91 73 GLU G N 1
ATOM 21367 C CA . GLU G 3 73 ? 33.966 -3.520 24.693 1.00 19.77 73 GLU G CA 1
ATOM 21368 C C . GLU G 3 73 ? 33.287 -4.802 24.175 1.00 17.86 73 GLU G C 1
ATOM 21369 O O . GLU G 3 73 ? 33.705 -5.915 24.507 1.00 15.75 73 GLU G O 1
ATOM 21381 N N . ALA G 3 74 ? 32.256 -4.658 23.351 1.00 15.01 74 ALA G N 1
ATOM 21382 C CA . ALA G 3 74 ? 31.575 -5.814 22.781 1.00 15.81 74 ALA G CA 1
ATOM 21383 C C . ALA G 3 74 ? 32.492 -6.620 21.856 1.00 17.08 74 ALA G C 1
ATOM 21384 O O . ALA G 3 74 ? 32.511 -7.852 21.895 1.00 16.47 74 ALA G O 1
ATOM 21391 N N . ILE G 3 75 ? 33.261 -5.914 21.029 1.00 16.40 75 ILE G N 1
ATOM 21392 C CA . ILE G 3 75 ? 34.252 -6.549 20.168 1.00 15.11 75 ILE G CA 1
ATOM 21393 C C . ILE G 3 75 ? 35.256 -7.350 20.995 1.00 17.73 75 ILE G C 1
ATOM 21394 O O . ILE G 3 75 ? 35.545 -8.515 20.708 1.00 15.25 75 ILE G O 1
ATOM 21410 N N . PHE G 3 76 ? 35.759 -6.742 22.063 1.00 15.60 76 PHE G N 1
ATOM 21411 C CA . PHE G 3 76 ? 36.672 -7.453 22.936 1.00 15.01 76 PHE G CA 1
ATOM 21412 C C . PHE G 3 76 ? 36.006 -8.671 23.622 1.00 15.86 76 PHE G C 1
ATOM 21413 O O . PHE G 3 76 ? 36.601 -9.749 23.699 1.00 17.83 76 PHE G O 1
ATOM 21430 N N . LEU G 3 77 ? 34.786 -8.518 24.142 1.00 15.40 77 LEU G N 1
ATOM 21431 C CA . LEU G 3 77 ? 34.105 -9.665 24.727 1.00 17.72 77 LEU G CA 1
ATOM 21432 C C . LEU G 3 77 ? 33.996 -10.830 23.746 1.00 16.18 77 LEU G C 1
ATOM 21433 O O . LEU G 3 77 ? 34.201 -11.992 24.126 1.00 16.52 77 LEU G O 1
ATOM 21449 N N . LEU G 3 78 ? 33.699 -10.535 22.485 1.00 15.47 78 LEU G N 1
ATOM 21450 C CA . LEU G 3 78 ? 33.489 -11.601 21.502 1.00 15.76 78 LEU G CA 1
ATOM 21451 C C . LEU G 3 78 ? 34.841 -12.224 21.110 1.00 17.46 78 LEU G C 1
ATOM 21452 O O . LEU G 3 78 ? 34.973 -13.444 20.977 1.00 18.28 78 LEU G O 1
ATOM 21468 N N . ARG G 3 79 ? 35.846 -11.370 20.946 1.00 14.57 79 ARG G N 1
ATOM 21469 C CA . ARG G 3 79 ? 37.202 -11.821 20.635 1.00 16.12 79 ARG G CA 1
ATOM 21470 C C . ARG G 3 79 ? 37.765 -12.686 21.752 1.00 16.74 79 ARG G C 1
ATOM 21471 O O . ARG G 3 79 ? 38.372 -13.716 21.497 1.00 20.00 79 ARG G O 1
ATOM 21492 N N . ALA G 3 80 ? 37.570 -12.283 23.002 1.00 14.33 80 ALA G N 1
ATOM 21493 C CA . ALA G 3 80 ? 38.000 -13.090 24.140 1.00 17.81 80 ALA G CA 1
ATOM 21494 C C . ALA G 3 80 ? 37.300 -14.459 24.179 1.00 17.96 80 ALA G C 1
ATOM 21495 O O . ALA G 3 80 ? 37.904 -15.485 24.538 1.00 20.88 80 ALA G O 1
ATOM 21502 N N . TYR G 3 81 ? 36.024 -14.478 23.816 1.00 18.04 81 TYR G N 1
ATOM 21503 C CA . TYR G 3 81 ? 35.251 -15.719 23.786 1.00 16.61 81 TYR G CA 1
ATOM 21504 C C . TYR G 3 81 ? 35.815 -16.698 22.758 1.00 17.29 81 TYR G C 1
ATOM 21505 O O . TYR G 3 81 ? 35.834 -17.914 22.963 1.00 19.74 81 TYR G O 1
ATOM 21523 N N . ARG G 3 82 ? 36.298 -16.146 21.656 1.00 18.31 82 ARG G N 1
ATOM 21524 C CA . ARG G 3 82 ? 36.871 -16.932 20.576 1.00 18.94 82 ARG G CA 1
ATOM 21525 C C . ARG G 3 82 ? 37.981 -17.855 21.069 1.00 21.02 82 ARG G C 1
ATOM 21526 O O . ARG G 3 82 ? 38.085 -19.022 20.665 1.00 21.18 82 ARG G O 1
ATOM 21547 N N . THR G 3 83 ? 38.795 -17.344 21.988 1.00 20.71 83 THR G N 1
ATOM 21548 C CA . THR G 3 83 ? 39.899 -18.116 22.550 1.00 18.75 83 THR G CA 1
ATOM 21549 C C . THR G 3 83 ? 39.449 -19.414 23.219 1.00 23.56 83 THR G C 1
ATOM 21550 O O . THR G 3 83 ? 40.210 -20.376 23.257 1.00 27.25 83 THR G O 1
ATOM 21561 N N . THR G 3 84 ? 38.226 -19.431 23.753 1.00 20.95 84 THR G N 1
ATOM 21562 C CA . THR G 3 84 ? 37.746 -20.581 24.526 1.00 21.51 84 THR G CA 1
ATOM 21563 C C . THR G 3 84 ? 37.126 -21.664 23.655 1.00 22.15 84 THR G C 1
ATOM 21564 O O . THR G 3 84 ? 36.812 -22.738 24.154 1.00 25.14 84 THR G O 1
ATOM 21575 N N . LEU G 3 85 ? 36.942 -21.383 22.371 1.00 18.77 85 LEU G N 1
ATOM 21576 C CA . LEU G 3 85 ? 36.288 -22.323 21.459 1.00 21.79 85 LEU G CA 1
ATOM 21577 C C . LEU G 3 85 ? 37.293 -23.153 20.689 1.00 26.87 85 LEU G C 1
ATOM 21578 O O . LEU G 3 85 ? 38.345 -22.659 20.314 1.00 29.03 85 LEU G O 1
ATOM 21594 N N . ALA G 3 86 ? 36.956 -24.415 20.451 1.00 24.69 86 ALA G N 1
ATOM 21595 C CA . ALA G 3 86 ? 37.790 -25.285 19.620 1.00 25.20 86 ALA G CA 1
ATOM 21596 C C . ALA G 3 86 ? 37.557 -25.010 18.138 1.00 25.41 86 ALA G C 1
ATOM 21597 O O . ALA G 3 86 ? 36.423 -24.764 17.709 1.00 22.69 86 ALA G O 1
ATOM 21604 N N . LYS G 3 87 ? 38.634 -25.050 17.351 1.00 26.87 87 LYS G N 1
ATOM 21605 C CA . LYS G 3 87 ? 38.493 -25.009 15.906 1.00 24.84 87 LYS G CA 1
ATOM 21606 C C . LYS G 3 87 ? 38.089 -26.392 15.426 1.00 26.14 87 LYS G C 1
ATOM 21607 O O . LYS G 3 87 ? 38.873 -27.337 15.536 1.00 27.51 87 LYS G O 1
ATOM 21626 N N . LEU G 3 88 ? 36.884 -26.514 14.881 1.00 20.78 88 LEU G N 1
ATOM 21627 C CA . LEU G 3 88 ? 36.358 -27.822 14.511 1.00 23.63 88 LEU G CA 1
ATOM 21628 C C . LEU G 3 88 ? 36.552 -28.140 13.038 1.00 21.06 88 LEU G C 1
ATOM 21629 O O . LEU G 3 88 ? 36.557 -29.306 12.647 1.00 24.31 88 LEU G O 1
ATOM 21645 N N . ALA G 3 89 ? 36.664 -27.098 12.223 1.00 21.26 89 ALA G N 1
ATOM 21646 C CA . ALA G 3 89 ? 36.824 -27.287 10.790 1.00 20.52 89 ALA G CA 1
ATOM 21647 C C . ALA G 3 89 ? 37.367 -26.032 10.137 1.00 20.39 89 ALA G C 1
ATOM 21648 O O . ALA G 3 89 ? 37.408 -24.969 10.754 1.00 22.09 89 ALA G O 1
ATOM 21655 N N . VAL G 3 90 ? 37.804 -26.178 8.886 1.00 20.17 90 VAL G N 1
ATOM 21656 C CA . VAL G 3 90 ? 38.136 -25.041 8.055 1.00 18.71 90 VAL G CA 1
ATOM 21657 C C . VAL G 3 90 ? 37.242 -25.116 6.827 1.00 20.44 90 VAL G C 1
ATOM 21658 O O . VAL G 3 90 ? 37.110 -26.182 6.220 1.00 21.68 90 VAL G O 1
ATOM 21671 N N . SER G 3 91 ? 36.614 -24.009 6.458 1.00 17.72 91 SER G N 1
ATOM 21672 C CA . SER G 3 91 ? 35.687 -24.038 5.333 1.00 19.44 91 SER G CA 1
ATOM 21673 C C . SER G 3 91 ? 36.400 -24.187 4.010 1.00 21.06 91 SER G C 1
ATOM 21674 O O . SER G 3 91 ? 37.541 -23.785 3.856 1.00 21.42 91 SER G O 1
ATOM 21682 N N . GLU G 3 92 ? 35.714 -24.780 3.047 1.00 18.63 92 GLU G N 1
ATOM 21683 C CA . GLU G 3 92 ? 36.108 -24.618 1.664 1.00 18.21 92 GLU G CA 1
ATOM 21684 C C . GLU G 3 92 ? 36.097 -23.116 1.362 1.00 20.66 92 GLU G C 1
ATOM 21685 O O . GLU G 3 92 ? 35.341 -22.337 1.987 1.00 20.61 92 GLU G O 1
ATOM 21697 N N . PRO G 3 93 ? 36.935 -22.676 0.421 1.00 21.89 93 PRO G N 1
ATOM 21698 C CA . PRO G 3 93 ? 36.911 -21.226 0.194 1.00 22.40 93 PRO G CA 1
ATOM 21699 C C . PRO G 3 93 ? 35.546 -20.734 -0.312 1.00 20.71 93 PRO G C 1
ATOM 21700 O O . PRO G 3 93 ? 34.921 -21.420 -1.136 1.00 21.33 93 PRO G O 1
ATOM 21711 N N . LEU G 3 94 ? 35.091 -19.593 0.200 1.00 19.67 94 LEU G N 1
ATOM 21712 C CA . LEU G 3 94 ? 33.806 -19.015 -0.194 1.00 18.85 94 LEU G CA 1
ATOM 21713 C C . LEU G 3 94 ? 33.809 -18.733 -1.693 1.00 23.61 94 LEU G C 1
ATOM 21714 O O . LEU G 3 94 ? 34.864 -18.487 -2.276 1.00 22.20 94 LEU G O 1
ATOM 21730 N N . ASP G 3 95 ? 32.631 -18.809 -2.308 1.00 20.57 95 ASP G N 1
ATOM 21731 C CA . ASP G 3 95 ? 32.481 -18.520 -3.725 1.00 19.60 95 ASP G CA 1
ATOM 21732 C C . ASP G 3 95 ? 31.439 -17.422 -3.851 1.00 20.89 95 ASP G C 1
ATOM 21733 O O . ASP G 3 95 ? 30.235 -17.682 -3.802 1.00 22.18 95 ASP G O 1
ATOM 21742 N N . THR G 3 96 ? 31.899 -16.188 -4.020 1.00 16.80 96 THR G N 1
ATOM 21743 C CA . THR G 3 96 ? 30.978 -15.064 -4.033 1.00 17.04 96 THR G CA 1
ATOM 21744 C C . THR G 3 96 ? 30.184 -14.979 -5.328 1.00 19.18 96 THR G C 1
ATOM 21745 O O . THR G 3 96 ? 29.269 -14.152 -5.426 1.00 20.22 96 THR G O 1
ATOM 21756 N N . THR G 3 97 ? 30.487 -15.831 -6.309 1.00 21.51 97 THR G N 1
ATOM 21757 C CA . THR G 3 97 ? 29.634 -15.864 -7.491 1.00 20.25 97 THR G CA 1
ATOM 21758 C C . THR G 3 97 ? 28.323 -16.565 -7.144 1.00 22.95 97 THR G C 1
ATOM 21759 O O . THR G 3 97 ? 27.352 -16.465 -7.895 1.00 24.88 97 THR G O 1
ATOM 21770 N N . GLY G 3 98 ? 28.295 -17.274 -6.016 1.00 20.71 98 GLY G N 1
ATOM 21771 C CA . GLY G 3 98 ? 27.112 -18.019 -5.614 1.00 22.06 98 GLY G CA 1
ATOM 21772 C C . GLY G 3 98 ? 26.216 -17.237 -4.663 1.00 20.66 98 GLY G C 1
ATOM 21773 O O . GLY G 3 98 ? 25.307 -17.794 -4.069 1.00 25.83 98 GLY G O 1
ATOM 21777 N N . MET G 3 99 ? 26.467 -15.946 -4.529 1.00 20.64 99 MET G N 1
ATOM 21778 C CA . MET G 3 99 ? 25.752 -15.121 -3.563 1.00 19.57 99 MET G CA 1
ATOM 21779 C C . MET G 3 99 ? 24.275 -14.953 -3.939 1.00 23.92 99 MET G C 1
ATOM 21780 O O . MET G 3 99 ? 23.943 -14.640 -5.088 1.00 25.31 99 MET G O 1
ATOM 21794 N N . ARG G 3 100 ? 23.394 -15.200 -2.972 1.00 20.54 100 ARG G N 1
ATOM 21795 C CA . ARG G 3 100 ? 21.973 -14.906 -3.129 1.00 16.94 100 ARG G CA 1
ATOM 21796 C C . ARG G 3 100 ? 21.812 -13.439 -2.722 1.00 19.45 100 ARG G C 1
ATOM 21797 O O . ARG G 3 100 ? 21.930 -13.090 -1.543 1.00 19.10 100 ARG G O 1
ATOM 21818 N N . LEU G 3 101 ? 21.602 -12.585 -3.710 1.00 18.46 101 LEU G N 1
ATOM 21819 C CA . LEU G 3 101 ? 21.810 -11.146 -3.543 1.00 18.38 101 LEU G CA 1
ATOM 21820 C C . LEU G 3 101 ? 20.721 -10.411 -2.759 1.00 21.11 101 LEU G C 1
ATOM 21821 O O . LEU G 3 101 ? 19.521 -10.598 -3.003 1.00 21.32 101 LEU G O 1
ATOM 21837 N N . GLU G 3 102 ? 21.165 -9.592 -1.809 1.00 17.85 102 GLU G N 1
ATOM 21838 C CA . GLU G 3 102 ? 20.333 -8.570 -1.182 1.00 16.90 102 GLU G CA 1
ATOM 21839 C C . GLU G 3 102 ? 20.502 -7.214 -1.866 1.00 17.71 102 GLU G C 1
ATOM 21840 O O . GLU G 3 102 ? 19.599 -6.390 -1.865 1.00 19.08 102 GLU G O 1
ATOM 21852 N N . ARG G 3 103 ? 21.674 -7.006 -2.452 1.00 16.02 103 ARG G N 1
ATOM 21853 C CA . ARG G 3 103 ? 22.110 -5.706 -2.922 1.00 16.58 103 ARG G CA 1
ATOM 21854 C C . ARG G 3 103 ? 23.295 -5.901 -3.850 1.00 20.12 103 ARG G C 1
ATOM 21855 O O . ARG G 3 103 ? 24.142 -6.750 -3.591 1.00 18.33 103 ARG G O 1
ATOM 21876 N N . ARG G 3 104 ? 23.340 -5.141 -4.940 1.00 17.02 104 ARG G N 1
ATOM 21877 C CA . ARG G 3 104 ? 24.440 -5.234 -5.896 1.00 18.52 104 ARG G CA 1
ATOM 21878 C C . ARG G 3 104 ? 24.497 -3.969 -6.734 1.00 17.75 104 ARG G C 1
ATOM 21879 O O . ARG G 3 104 ? 23.583 -3.682 -7.499 1.00 18.96 104 ARG G O 1
ATOM 21900 N N . ILE G 3 105 ? 25.567 -3.207 -6.559 1.00 16.03 105 ILE G N 1
ATOM 21901 C CA . ILE G 3 105 ? 25.723 -1.943 -7.278 1.00 17.20 105 ILE G CA 1
ATOM 21902 C C . ILE G 3 105 ? 27.117 -1.841 -7.890 1.00 16.65 105 ILE G C 1
ATOM 21903 O O . ILE G 3 105 ? 28.058 -2.475 -7.427 1.00 18.11 105 ILE G O 1
ATOM 21919 N N . SER G 3 106 ? 27.226 -1.048 -8.945 1.00 16.73 106 SER G N 1
ATOM 21920 C CA . SER G 3 106 ? 28.496 -0.741 -9.585 1.00 16.50 106 SER G CA 1
ATOM 21921 C C . SER G 3 106 ? 28.539 0.722 -9.978 1.00 17.15 106 SER G C 1
ATOM 21922 O O . SER G 3 106 ? 27.646 1.192 -10.682 1.00 18.39 106 SER G O 1
ATOM 21930 N N . ALA G 3 107 ? 29.595 1.427 -9.588 1.00 16.11 107 ALA G N 1
ATOM 21931 C CA . ALA G 3 107 ? 29.715 2.851 -9.873 1.00 16.49 107 ALA G CA 1
ATOM 21932 C C . ALA G 3 107 ? 30.280 3.106 -11.266 1.00 17.71 107 ALA G C 1
ATOM 21933 O O . ALA G 3 107 ? 30.281 4.250 -11.731 1.00 17.94 107 ALA G O 1
ATOM 21940 N N . VAL G 3 108 ? 30.800 2.063 -11.909 1.00 16.65 108 VAL G N 1
ATOM 21941 C CA . VAL G 3 108 ? 31.623 2.300 -13.074 1.00 15.30 108 VAL G CA 1
ATOM 21942 C C . VAL G 3 108 ? 30.883 2.237 -14.402 1.00 15.93 108 VAL G C 1
ATOM 21943 O O . VAL G 3 108 ? 31.406 2.706 -15.402 1.00 18.70 108 VAL G O 1
ATOM 21956 N N . TYR G 3 109 ? 29.680 1.670 -14.416 1.00 16.16 109 TYR G N 1
ATOM 21957 C CA . TYR G 3 109 ? 28.806 1.702 -15.597 1.00 18.95 109 TYR G CA 1
ATOM 21958 C C . TYR G 3 109 ? 27.407 2.092 -15.133 1.00 19.80 109 TYR G C 1
ATOM 21959 O O . TYR G 3 109 ? 27.021 1.759 -14.013 1.00 20.65 109 TYR G O 1
ATOM 21977 N N . LYS G 3 110 ? 26.669 2.797 -15.990 1.00 18.08 110 LYS G N 1
ATOM 21978 C CA . LYS G 3 110 ? 25.313 3.218 -15.681 1.00 17.74 110 LYS G CA 1
ATOM 21979 C C . LYS G 3 110 ? 24.422 2.005 -15.386 1.00 19.46 110 LYS G C 1
ATOM 21980 O O . LYS G 3 110 ? 23.707 1.966 -14.391 1.00 21.90 110 LYS G O 1
ATOM 21999 N N . ASP G 3 111 ? 24.452 1.034 -16.285 1.00 21.54 111 ASP G N 1
ATOM 22000 C CA . ASP G 3 111 ? 23.752 -0.231 -16.071 1.00 18.66 111 ASP G CA 1
ATOM 22001 C C . ASP G 3 111 ? 24.682 -1.367 -16.468 1.00 24.34 111 ASP G C 1
ATOM 22002 O O . ASP G 3 111 ? 25.570 -1.193 -17.296 1.00 22.90 111 ASP G O 1
ATOM 22011 N N . ILE G 3 112 ? 24.444 -2.526 -15.863 1.00 23.37 112 ILE G N 1
ATOM 22012 C CA . ILE G 3 112 ? 25.275 -3.712 -16.008 1.00 23.12 112 ILE G CA 1
ATOM 22013 C C . ILE G 3 112 ? 24.382 -4.950 -16.067 1.00 23.19 112 ILE G C 1
ATOM 22014 O O . ILE G 3 112 ? 23.235 -4.893 -15.659 1.00 24.14 112 ILE G O 1
ATOM 22030 N N . PRO G 3 113 ? 24.923 -6.080 -16.547 1.00 25.63 113 PRO G N 1
ATOM 22031 C CA . PRO G 3 113 ? 24.140 -7.328 -16.523 1.00 25.15 113 PRO G CA 1
ATOM 22032 C C . PRO G 3 113 ? 23.714 -7.700 -15.099 1.00 23.39 113 PRO G C 1
ATOM 22033 O O . PRO G 3 113 ? 24.537 -7.716 -14.176 1.00 24.91 113 PRO G O 1
ATOM 22044 N N . GLY G 3 114 ? 22.413 -7.933 -14.932 1.00 21.14 114 GLY G N 1
ATOM 22045 C CA . GLY G 3 114 ? 21.838 -8.183 -13.628 1.00 23.77 114 GLY G CA 1
ATOM 22046 C C . GLY G 3 114 ? 21.338 -6.934 -12.935 1.00 26.48 114 GLY G C 1
ATOM 22047 O O . GLY G 3 114 ? 20.623 -7.026 -11.934 1.00 28.68 114 GLY G O 1
ATOM 22051 N N . GLY G 3 115 ? 21.741 -5.769 -13.446 1.00 25.70 115 GLY G N 1
ATOM 22052 C CA . GLY G 3 115 ? 21.227 -4.489 -12.978 1.00 25.30 115 GLY G CA 1
ATOM 22053 C C . GLY G 3 115 ? 21.835 -3.915 -11.714 1.00 21.79 115 GLY G C 1
ATOM 22054 O O . GLY G 3 115 ? 22.625 -4.558 -11.015 1.00 25.42 115 GLY G O 1
ATOM 22058 N N . GLN G 3 116 ? 21.453 -2.666 -11.439 1.00 18.52 116 GLN G N 1
ATOM 22059 C CA . GLN G 3 116 ? 21.752 -1.993 -10.189 1.00 17.21 116 GLN G CA 1
ATOM 22060 C C . GLN G 3 116 ? 20.649 -2.333 -9.209 1.00 20.63 116 GLN G C 1
ATOM 22061 O O . GLN G 3 116 ? 19.494 -1.942 -9.405 1.00 23.51 116 GLN G O 1
ATOM 22075 N N . LEU G 3 117 ? 20.999 -3.074 -8.171 1.00 17.76 117 LEU G N 1
ATOM 22076 C CA . LEU G 3 117 ? 20.024 -3.551 -7.192 1.00 17.62 117 LEU G CA 1
ATOM 22077 C C . LEU G 3 117 ? 20.296 -2.861 -5.871 1.00 16.61 117 LEU G C 1
ATOM 22078 O O . LEU G 3 117 ? 21.226 -3.230 -5.152 1.00 17.35 117 LEU G O 1
ATOM 22094 N N . LEU G 3 118 ? 19.516 -1.833 -5.540 1.00 16.17 118 LEU G N 1
ATOM 22095 C CA . LEU G 3 118 ? 19.866 -1.021 -4.374 1.00 14.83 118 LEU G CA 1
ATOM 22096 C C . LEU G 3 118 ? 19.711 -1.778 -3.067 1.00 17.29 118 LEU G C 1
ATOM 22097 O O . LEU G 3 118 ? 20.485 -1.551 -2.134 1.00 16.67 118 LEU G O 1
ATOM 22113 N N . GLY G 3 119 ? 18.732 -2.673 -2.984 1.00 19.36 119 GLY G N 1
ATOM 22114 C CA . GLY G 3 119 ? 18.575 -3.464 -1.772 1.00 18.13 119 GLY G CA 1
ATOM 22115 C C . GLY G 3 119 ? 18.156 -2.591 -0.610 1.00 18.93 119 GLY G C 1
ATOM 22116 O O . GLY G 3 119 ? 17.805 -1.441 -0.798 1.00 17.23 119 GLY G O 1
ATOM 22120 N N . PRO G 3 120 ? 18.163 -3.142 0.601 1.00 17.68 120 PRO G N 1
ATOM 22121 C CA . PRO G 3 120 ? 18.033 -2.314 1.810 1.00 16.29 120 PRO G CA 1
ATOM 22122 C C . PRO G 3 120 ? 19.236 -1.395 1.931 1.00 17.47 120 PRO G C 1
ATOM 22123 O O . PRO G 3 120 ? 20.366 -1.879 1.949 1.00 18.26 120 PRO G O 1
ATOM 22134 N N . THR G 3 121 ? 19.014 -0.085 1.980 1.00 17.07 121 THR G N 1
ATOM 22135 C CA . THR G 3 121 ? 20.132 0.850 2.112 1.00 15.38 121 THR G CA 1
ATOM 22136 C C . THR G 3 121 ? 19.637 2.145 2.775 1.00 13.43 121 THR G C 1
ATOM 22137 O O . THR G 3 121 ? 18.464 2.475 2.690 1.00 16.21 121 THR G O 1
ATOM 22148 N N . TYR G 3 122 ? 20.559 2.829 3.451 1.00 16.33 122 TYR G N 1
ATOM 22149 C CA . TYR G 3 122 ? 20.361 4.204 3.894 1.00 16.22 122 TYR G CA 1
ATOM 22150 C C . TYR G 3 122 ? 20.832 5.197 2.820 1.00 16.40 122 TYR G C 1
ATOM 22151 O O . TYR G 3 122 ? 20.632 6.414 2.949 1.00 17.86 122 TYR G O 1
ATOM 22169 N N . ASP G 3 123 ? 21.452 4.701 1.761 1.00 15.88 123 ASP G N 1
ATOM 22170 C CA . ASP G 3 123 ? 21.861 5.593 0.691 1.00 18.38 123 ASP G CA 1
ATOM 22171 C C . ASP G 3 123 ? 20.634 6.332 0.170 1.00 16.67 123 ASP G C 1
ATOM 22172 O O . ASP G 3 123 ? 19.556 5.761 0.048 1.00 16.35 123 ASP G O 1
ATOM 22181 N N . TYR G 3 124 ? 20.824 7.614 -0.120 1.00 15.80 124 TYR G N 1
ATOM 22182 C CA . TYR G 3 124 ? 19.807 8.501 -0.670 1.00 16.75 124 TYR G CA 1
ATOM 22183 C C . TYR G 3 124 ? 18.700 8.871 0.321 1.00 18.07 124 TYR G C 1
ATOM 22184 O O . TYR G 3 124 ? 17.777 9.582 -0.042 1.00 19.18 124 TYR G O 1
ATOM 22202 N N . THR G 3 125 ? 18.811 8.471 1.583 1.00 16.26 125 THR G N 1
ATOM 22203 C CA . THR G 3 125 ? 17.915 9.030 2.583 1.00 14.45 125 THR G CA 1
ATOM 22204 C C . THR G 3 125 ? 18.297 10.493 2.865 1.00 14.80 125 THR G C 1
ATOM 22205 O O . THR G 3 125 ? 19.462 10.882 2.761 1.00 15.55 125 THR G O 1
ATOM 22216 N N . HIS G 3 126 ? 17.292 11.291 3.183 1.00 17.15 126 HIS G N 1
ATOM 22217 C CA . HIS G 3 126 ? 17.522 12.605 3.777 1.00 17.36 126 HIS G CA 1
ATOM 22218 C C . HIS G 3 126 ? 17.642 12.391 5.290 1.00 18.82 126 HIS G C 1
ATOM 22219 O O . HIS G 3 126 ? 16.717 11.890 5.923 1.00 19.11 126 HIS G O 1
ATOM 22233 N N . ARG G 3 127 ? 18.795 12.732 5.850 1.00 16.74 127 ARG G N 1
ATOM 22234 C CA . ARG G 3 127 ? 19.057 12.524 7.268 1.00 15.82 127 ARG G CA 1
ATOM 22235 C C . ARG G 3 127 ? 18.329 13.550 8.124 1.00 19.20 127 ARG G C 1
ATOM 22236 O O . ARG G 3 127 ? 18.890 14.579 8.527 1.00 21.86 127 ARG G O 1
ATOM 22257 N N . LEU G 3 128 ? 17.061 13.260 8.371 1.00 18.36 128 LEU G N 1
ATOM 22258 C CA . LEU G 3 128 ? 16.187 14.046 9.214 1.00 17.19 128 LEU G CA 1
ATOM 22259 C C . LEU G 3 128 ? 15.726 13.118 10.334 1.00 20.26 128 LEU G C 1
ATOM 22260 O O . LEU G 3 128 ? 15.166 12.049 10.054 1.00 20.51 128 LEU G O 1
ATOM 22276 N N . LEU G 3 129 ? 15.974 13.477 11.587 1.00 20.66 129 LEU G N 1
ATOM 22277 C CA . LEU G 3 129 ? 15.571 12.585 12.680 1.00 19.09 129 LEU G CA 1
ATOM 22278 C C . LEU G 3 129 ? 14.075 12.274 12.589 1.00 19.88 129 LEU G C 1
ATOM 22279 O O . LEU G 3 129 ? 13.243 13.158 12.362 1.00 19.50 129 LEU G O 1
ATOM 22295 N N . ASP G 3 130 ? 13.743 10.997 12.756 1.00 21.19 130 ASP G N 1
ATOM 22296 C CA . ASP G 3 130 ? 12.373 10.521 12.571 1.00 22.38 130 ASP G CA 1
ATOM 22297 C C . ASP G 3 130 ? 11.695 10.318 13.920 1.00 19.58 130 ASP G C 1
ATOM 22298 O O . ASP G 3 130 ? 11.823 9.256 14.542 1.00 20.99 130 ASP G O 1
ATOM 22307 N N . PHE G 3 131 ? 10.960 11.336 14.367 1.00 18.13 131 PHE G N 1
ATOM 22308 C CA . PHE G 3 131 ? 10.366 11.305 15.693 1.00 19.80 131 PHE G CA 1
ATOM 22309 C C . PHE G 3 131 ? 9.186 10.340 15.791 1.00 22.57 131 PHE G C 1
ATOM 22310 O O . PHE G 3 131 ? 8.708 10.046 16.895 1.00 23.06 131 PHE G O 1
ATOM 22327 N N . THR G 3 132 ? 8.739 9.797 14.662 1.00 23.26 132 THR G N 1
ATOM 22328 C CA . THR G 3 132 ? 7.705 8.766 14.754 1.00 25.40 132 THR G CA 1
ATOM 22329 C C . THR G 3 132 ? 8.288 7.531 15.429 1.00 25.21 132 THR G C 1
ATOM 22330 O O . THR G 3 132 ? 7.539 6.697 15.941 1.00 26.30 132 THR G O 1
ATOM 22341 N N . LEU G 3 133 ? 9.619 7.416 15.448 1.00 22.20 133 LEU G N 1
ATOM 22342 C CA . LEU G 3 133 ? 10.250 6.252 16.075 1.00 24.70 133 LEU G CA 1
ATOM 22343 C C . LEU G 3 133 ? 10.181 6.309 17.610 1.00 26.29 133 LEU G C 1
ATOM 22344 O O . LEU G 3 133 ? 10.573 5.358 18.276 1.00 26.75 133 LEU G O 1
ATOM 22360 N N . LEU G 3 134 ? 9.699 7.423 18.169 1.00 25.32 134 LEU G N 1
ATOM 22361 C CA . LEU G 3 134 ? 9.578 7.555 19.625 1.00 26.32 134 LEU G CA 1
ATOM 22362 C C . LEU G 3 134 ? 8.333 6.853 20.133 1.00 33.61 134 LEU G C 1
ATOM 22363 O O . LEU G 3 134 ? 8.131 6.747 21.342 1.00 35.15 134 LEU G O 1
ATOM 22379 N N . ALA G 3 135 ? 7.492 6.396 19.209 1.00 33.48 135 ALA G N 1
ATOM 22380 C CA . ALA G 3 135 ? 6.326 5.585 19.550 1.00 40.95 135 ALA G CA 1
ATOM 22381 C C . ALA G 3 135 ? 6.363 4.274 18.773 1.00 41.29 135 ALA G C 1
ATOM 22382 O O . ALA G 3 135 ? 7.177 4.111 17.864 1.00 35.99 135 ALA G O 1
ATOM 22389 N N . ASN G 3 136 ? 5.499 3.332 19.143 1.00 43.06 136 ASN G N 1
ATOM 22390 C CA . ASN G 3 136 ? 5.330 2.128 18.343 1.00 48.20 136 ASN G CA 1
ATOM 22391 C C . ASN G 3 136 ? 4.827 2.542 16.967 1.00 41.49 136 ASN G C 1
ATOM 22392 O O . ASN G 3 136 ? 4.003 3.449 16.850 1.00 40.09 136 ASN G O 1
ATOM 22403 N N . GLY G 3 137 ? 5.335 1.895 15.927 1.00 35.21 137 GLY G N 1
ATOM 22404 C CA . GLY G 3 137 ? 4.911 2.187 14.570 1.00 43.01 137 GLY G CA 1
ATOM 22405 C C . GLY G 3 137 ? 4.754 0.904 13.786 1.00 61.06 137 GLY G C 1
ATOM 22406 O O . GLY G 3 137 ? 4.956 -0.183 14.328 1.00 66.95 137 GLY G O 1
ATOM 22410 N N . GLU G 3 138 ? 4.392 1.029 12.513 1.00 58.88 138 GLU G N 1
ATOM 22411 C CA . GLU G 3 138 ? 4.251 -0.132 11.643 1.00 61.06 138 GLU G CA 1
ATOM 22412 C C . GLU G 3 138 ? 5.218 -0.041 10.477 1.00 66.19 138 GLU G C 1
ATOM 22413 O O . GLU G 3 138 ? 5.311 0.992 9.817 1.00 61.07 138 GLU G O 1
ATOM 22425 N N . ALA G 3 139 ? 5.941 -1.130 10.233 1.00 74.21 139 ALA G N 1
ATOM 22426 C CA . ALA G 3 139 ? 6.872 -1.189 9.116 1.00 69.56 139 ALA G CA 1
ATOM 22427 C C . ALA G 3 139 ? 6.092 -1.160 7.808 1.00 60.29 139 ALA G C 1
ATOM 22428 O O . ALA G 3 139 ? 4.903 -1.496 7.785 1.00 59.36 139 ALA G O 1
ATOM 22435 N N . PRO G 3 140 ? 6.752 -0.742 6.716 1.00 59.40 140 PRO G N 1
ATOM 22436 C CA . PRO G 3 140 ? 6.090 -0.734 5.409 1.00 57.72 140 PRO G CA 1
ATOM 22437 C C . PRO G 3 140 ? 5.669 -2.135 4.965 1.00 52.90 140 PRO G C 1
ATOM 22438 O O . PRO G 3 140 ? 6.359 -3.105 5.283 1.00 54.93 140 PRO G O 1
ATOM 22449 N N . THR G 3 141 ? 4.543 -2.235 4.262 1.00 44.55 141 THR G N 1
ATOM 22450 C CA . THR G 3 141 ? 4.147 -3.479 3.597 1.00 45.99 141 THR G CA 1
ATOM 22451 C C . THR G 3 141 ? 4.853 -3.548 2.236 1.00 41.03 141 THR G C 1
ATOM 22452 O O . THR G 3 141 ? 4.529 -2.792 1.318 1.00 43.04 141 THR G O 1
ATOM 22463 N N . LEU G 3 142 ? 5.821 -4.449 2.117 1.00 34.90 142 LEU G N 1
ATOM 22464 C CA . LEU G 3 142 ? 6.779 -4.402 1.012 1.00 27.50 142 LEU G CA 1
ATOM 22465 C C . LEU G 3 142 ? 6.149 -4.751 -0.326 1.00 30.47 142 LEU G C 1
ATOM 22466 O O . LEU G 3 142 ? 5.463 -5.773 -0.458 1.00 31.13 142 LEU G O 1
ATOM 22482 N N . THR G 3 143 ? 6.402 -3.910 -1.325 1.00 31.53 143 THR G N 1
ATOM 22483 C CA . THR G 3 143 ? 5.970 -4.216 -2.684 1.00 31.18 143 THR G CA 1
ATOM 22484 C C . THR G 3 143 ? 6.887 -5.304 -3.227 1.00 28.00 143 THR G C 1
ATOM 22485 O O . THR G 3 143 ? 8.022 -5.464 -2.772 1.00 28.21 143 THR G O 1
ATOM 22496 N N . THR G 3 144 ? 6.368 -6.080 -4.169 1.00 29.10 144 THR G N 1
ATOM 22497 C CA . THR G 3 144 ? 7.134 -7.164 -4.759 1.00 29.82 144 THR G CA 1
ATOM 22498 C C . THR G 3 144 ? 7.194 -6.994 -6.262 1.00 30.75 144 THR G C 1
ATOM 22499 O O . THR G 3 144 ? 6.300 -6.401 -6.881 1.00 32.15 144 THR G O 1
ATOM 22510 N N . ALA G 3 145 ? 8.272 -7.512 -6.828 1.00 27.23 145 ALA G N 1
ATOM 22511 C CA . ALA G 3 145 ? 8.466 -7.571 -8.257 1.00 33.26 145 ALA G CA 1
ATOM 22512 C C . ALA G 3 145 ? 8.731 -9.030 -8.603 1.00 44.96 145 ALA G C 1
ATOM 22513 O O . ALA G 3 145 ? 8.471 -9.910 -7.782 1.00 51.99 145 ALA G O 1
ATOM 22520 N N . ASP G 3 146 ? 9.229 -9.295 -9.805 1.00 46.65 146 ASP G N 1
ATOM 22521 C CA . ASP G 3 146 ? 9.553 -10.666 -10.201 1.00 50.52 146 ASP G CA 1
ATOM 22522 C C . ASP G 3 146 ? 10.539 -11.287 -9.206 1.00 49.83 146 ASP G C 1
ATOM 22523 O O . ASP G 3 146 ? 11.337 -10.580 -8.582 1.00 48.98 146 ASP G O 1
ATOM 22532 N N . SER G 3 147 ? 10.472 -12.606 -9.062 1.00 46.82 147 SER G N 1
ATOM 22533 C CA . SER G 3 147 ? 11.247 -13.323 -8.049 1.00 48.05 147 SER G CA 1
ATOM 22534 C C . SER G 3 147 ? 12.591 -13.861 -8.562 1.00 46.53 147 SER G C 1
ATOM 22535 O O . SER G 3 147 ? 13.333 -14.508 -7.819 1.00 49.93 147 SER G O 1
ATOM 22543 N N . GLU G 3 148 ? 12.905 -13.591 -9.826 1.00 41.88 148 GLU G N 1
ATOM 22544 C CA . GLU G 3 148 ? 14.106 -14.141 -10.454 1.00 40.91 148 GLU G CA 1
ATOM 22545 C C . GLU G 3 148 ? 15.357 -13.382 -10.030 1.00 41.29 148 GLU G C 1
ATOM 22546 O O . GLU G 3 148 ? 15.362 -12.155 -10.060 1.00 44.74 148 GLU G O 1
ATOM 22558 N N . GLN G 3 149 ? 16.424 -14.090 -9.670 1.00 41.30 149 GLN G N 1
ATOM 22559 C CA . GLN G 3 149 ? 17.737 -13.441 -9.611 1.00 48.49 149 GLN G CA 1
ATOM 22560 C C . GLN G 3 149 ? 18.364 -13.520 -11.001 1.00 43.31 149 GLN G C 1
ATOM 22561 O O . GLN G 3 149 ? 18.594 -14.609 -11.535 1.00 38.88 149 GLN G O 1
ATOM 22575 N N . GLN G 3 150 ? 18.628 -12.359 -11.594 1.00 39.29 150 GLN G N 1
ATOM 22576 C CA . GLN G 3 150 ? 19.153 -12.303 -12.958 1.00 49.07 150 GLN G CA 1
ATOM 22577 C C . GLN G 3 150 ? 20.631 -12.663 -12.931 1.00 34.74 150 GLN G C 1
ATOM 22578 O O . GLN G 3 150 ? 21.258 -12.600 -11.867 1.00 37.37 150 GLN G O 1
ATOM 22592 N N . PRO G 3 151 ? 21.197 -13.071 -14.079 1.00 34.41 151 PRO G N 1
ATOM 22593 C CA . PRO G 3 151 ? 22.627 -13.392 -13.990 1.00 33.32 151 PRO G CA 1
ATOM 22594 C C . PRO G 3 151 ? 23.417 -12.123 -13.700 1.00 27.08 151 PRO G C 1
ATOM 22595 O O . PRO G 3 151 ? 23.194 -11.085 -14.337 1.00 25.89 151 PRO G O 1
ATOM 22606 N N . SER G 3 152 ? 24.285 -12.218 -12.706 1.00 26.39 152 SER G N 1
ATOM 22607 C CA . SER G 3 152 ? 24.992 -11.061 -12.176 1.00 26.06 152 SER G CA 1
ATOM 22608 C C . SER G 3 152 ? 26.479 -11.360 -12.113 1.00 22.07 152 SER G C 1
ATOM 22609 O O . SER G 3 152 ? 27.017 -11.593 -11.031 1.00 23.84 152 SER G O 1
ATOM 22617 N N . PRO G 3 153 ? 27.145 -11.374 -13.277 1.00 23.21 153 PRO G N 1
ATOM 22618 C CA . PRO G 3 153 ? 28.596 -11.590 -13.305 1.00 22.82 153 PRO G CA 1
ATOM 22619 C C . PRO G 3 153 ? 29.327 -10.519 -12.505 1.00 23.63 153 PRO G C 1
ATOM 22620 O O . PRO G 3 153 ? 28.828 -9.401 -12.403 1.00 22.17 153 PRO G O 1
ATOM 22631 N N . HIS G 3 154 ? 30.480 -10.837 -11.938 1.00 18.77 154 HIS G N 1
ATOM 22632 C CA . HIS G 3 154 ? 31.261 -9.783 -11.287 1.00 19.56 154 HIS G CA 1
ATOM 22633 C C . HIS G 3 154 ? 31.719 -8.771 -12.329 1.00 19.76 154 HIS G C 1
ATOM 22634 O O . HIS G 3 154 ? 32.148 -9.141 -13.419 1.00 19.66 154 HIS G O 1
ATOM 22648 N N . VAL G 3 155 ? 31.646 -7.494 -11.991 1.00 20.43 155 VAL G N 1
ATOM 22649 C CA . VAL G 3 155 ? 32.100 -6.465 -12.902 1.00 21.18 155 VAL G CA 1
ATOM 22650 C C . VAL G 3 155 ? 33.584 -6.677 -13.243 1.00 21.92 155 VAL G C 1
ATOM 22651 O O . VAL G 3 155 ? 33.991 -6.463 -14.385 1.00 21.75 155 VAL G O 1
ATOM 22664 N N . PHE G 3 156 ? 34.389 -7.144 -12.285 1.00 20.26 156 PHE G N 1
ATOM 22665 C CA . PHE G 3 156 ? 35.792 -7.368 -12.583 1.00 19.10 156 PHE G CA 1
ATOM 22666 C C . PHE G 3 156 ? 36.013 -8.503 -13.578 1.00 22.52 156 PHE G C 1
ATOM 22667 O O . PHE G 3 156 ? 37.013 -8.511 -14.286 1.00 21.27 156 PHE G O 1
ATOM 22684 N N . SER G 3 157 ? 35.077 -9.443 -13.654 1.00 20.11 157 SER G N 1
ATOM 22685 C CA . SER G 3 157 ? 35.128 -10.436 -14.715 1.00 19.62 157 SER G CA 1
ATOM 22686 C C . SER G 3 157 ? 34.885 -9.827 -16.071 1.00 22.30 157 SER G C 1
ATOM 22687 O O . SER G 3 157 ? 35.533 -10.209 -17.047 1.00 24.85 157 SER G O 1
ATOM 22695 N N . LEU G 3 158 ? 33.950 -8.892 -16.137 1.00 23.33 158 LEU G N 1
ATOM 22696 C CA . LEU G 3 158 ? 33.674 -8.195 -17.382 1.00 22.75 158 LEU G CA 1
ATOM 22697 C C . LEU G 3 158 ? 34.923 -7.440 -17.832 1.00 24.01 158 LEU G C 1
ATOM 22698 O O . LEU G 3 158 ? 35.336 -7.560 -18.971 1.00 25.29 158 LEU G O 1
ATOM 22714 N N . LEU G 3 159 ? 35.529 -6.679 -16.926 1.00 22.21 159 LEU G N 1
ATOM 22715 C CA . LEU G 3 159 ? 36.759 -5.948 -17.229 1.00 22.48 159 LEU G CA 1
ATOM 22716 C C . LEU G 3 159 ? 37.914 -6.857 -17.659 1.00 22.07 159 LEU G C 1
ATOM 22717 O O . LEU G 3 159 ? 38.640 -6.559 -18.622 1.00 24.32 159 LEU G O 1
ATOM 22733 N N . ALA G 3 160 ? 38.097 -7.958 -16.939 1.00 21.50 160 ALA G N 1
ATOM 22734 C CA . ALA G 3 160 ? 39.183 -8.887 -17.246 1.00 24.13 160 ALA G CA 1
ATOM 22735 C C . ALA G 3 160 ? 38.979 -9.578 -18.589 1.00 24.91 160 ALA G C 1
ATOM 22736 O O . ALA G 3 160 ? 39.931 -9.799 -19.341 1.00 25.04 160 ALA G O 1
ATOM 22743 N N . ARG G 3 161 ? 37.740 -9.913 -18.915 1.00 22.77 161 ARG G N 1
ATOM 22744 C CA . ARG G 3 161 ? 37.480 -10.532 -20.211 1.00 26.32 161 ARG G CA 1
ATOM 22745 C C . ARG G 3 161 ? 37.767 -9.552 -21.353 1.00 27.43 161 ARG G C 1
ATOM 22746 O O . ARG G 3 161 ? 38.048 -9.954 -22.488 1.00 29.45 161 ARG G O 1
ATOM 22767 N N . GLN G 3 162 ? 37.697 -8.265 -21.045 1.00 27.31 162 GLN G N 1
ATOM 22768 C CA . GLN G 3 162 ? 38.032 -7.222 -22.005 1.00 27.82 162 GLN G CA 1
ATOM 22769 C C . GLN G 3 162 ? 39.522 -6.889 -22.009 1.00 28.06 162 GLN G C 1
ATOM 22770 O O . GLN G 3 162 ? 39.961 -6.060 -22.800 1.00 29.48 162 GLN G O 1
ATOM 22784 N N . GLY G 3 163 ? 40.288 -7.483 -21.089 1.00 25.09 163 GLY G N 1
ATOM 22785 C CA . GLY G 3 163 ? 41.716 -7.238 -21.017 1.00 25.87 163 GLY G CA 1
ATOM 22786 C C . GLY G 3 163 ? 42.054 -5.936 -20.302 1.00 26.35 163 GLY G C 1
ATOM 22787 O O . GLY G 3 163 ? 43.194 -5.501 -20.314 1.00 28.40 163 GLY G O 1
ATOM 22791 N N . LEU G 3 164 ? 41.057 -5.323 -19.670 1.00 20.30 164 LEU G N 1
ATOM 22792 C CA . LEU G 3 164 ? 41.224 -4.029 -18.993 1.00 20.98 164 LEU G CA 1
ATOM 22793 C C . LEU G 3 164 ? 41.677 -4.182 -17.546 1.00 21.14 164 LEU G C 1
ATOM 22794 O O . LEU G 3 164 ? 42.201 -3.239 -16.949 1.00 21.68 164 LEU G O 1
ATOM 22810 N N . ALA G 3 165 ? 41.454 -5.362 -16.984 1.00 22.72 165 ALA G N 1
ATOM 22811 C CA . ALA G 3 165 ? 41.951 -5.709 -15.667 1.00 19.21 165 ALA G CA 1
ATOM 22812 C C . ALA G 3 165 ? 42.516 -7.121 -15.746 1.00 19.41 165 ALA G C 1
ATOM 22813 O O . ALA G 3 165 ? 42.358 -7.793 -16.769 1.00 20.79 165 ALA G O 1
ATOM 22820 N N . LYS G 3 166 ? 43.181 -7.563 -14.686 1.00 21.54 166 LYS G N 1
ATOM 22821 C CA . LYS G 3 166 ? 43.727 -8.928 -14.637 1.00 24.66 166 LYS G CA 1
ATOM 22822 C C . LYS G 3 166 ? 42.921 -9.755 -13.632 1.00 20.72 166 LYS G C 1
ATOM 22823 O O . LYS G 3 166 ? 42.640 -9.283 -12.534 1.00 22.32 166 LYS G O 1
ATOM 22842 N N . PHE G 3 167 ? 42.560 -10.986 -14.004 1.00 23.21 167 PHE G N 1
ATOM 22843 C CA . PHE G 3 167 ? 41.947 -11.916 -13.056 1.00 22.73 167 PHE G CA 1
ATOM 22844 C C . PHE G 3 167 ? 42.882 -12.147 -11.885 1.00 22.59 167 PHE G C 1
ATOM 22845 O O . PHE G 3 167 ? 44.121 -12.195 -12.052 1.00 21.72 167 PHE G O 1
ATOM 22862 N N . GLU G 3 168 ? 42.295 -12.293 -10.704 1.00 20.73 168 GLU G N 1
ATOM 22863 C CA . GLU G 3 168 ? 43.023 -12.748 -9.528 1.00 20.67 168 GLU G CA 1
ATOM 22864 C C . GLU G 3 168 ? 43.122 -14.255 -9.627 1.00 23.72 168 GLU G C 1
ATOM 22865 O O . GLU G 3 168 ? 42.104 -14.968 -9.625 1.00 22.11 168 GLU G O 1
ATOM 22877 N N . GLU G 3 169 ? 44.353 -14.723 -9.749 1.00 24.22 169 GLU G N 1
ATOM 22878 C CA . GLU G 3 169 ? 44.623 -16.148 -9.907 1.00 25.72 169 GLU G CA 1
ATOM 22879 C C . GLU G 3 169 ? 45.053 -16.784 -8.586 1.00 24.61 169 GLU G C 1
ATOM 22880 O O . GLU G 3 169 ? 45.570 -16.115 -7.682 1.00 25.54 169 GLU G O 1
ATOM 22892 N N . ASP G 3 170 ? 44.790 -18.082 -8.477 1.00 26.46 170 ASP G N 1
ATOM 22893 C CA . ASP G 3 170 ? 45.162 -18.865 -7.308 1.00 26.92 170 ASP G CA 1
ATOM 22894 C C . ASP G 3 170 ? 46.359 -19.763 -7.625 1.00 30.66 170 ASP G C 1
ATOM 22895 O O . ASP G 3 170 ? 46.243 -20.697 -8.409 1.00 30.76 170 ASP G O 1
ATOM 22904 N N . SER G 3 171 ? 47.500 -19.479 -7.009 1.00 32.73 171 SER G N 1
ATOM 22905 C CA . SER G 3 171 ? 48.685 -20.321 -7.166 1.00 36.12 171 SER G CA 1
ATOM 22906 C C . SER G 3 171 ? 48.633 -21.530 -6.235 1.00 36.64 171 SER G C 1
ATOM 22907 O O . SER G 3 171 ? 49.486 -22.408 -6.305 1.00 32.67 171 SER G O 1
ATOM 22915 N N . GLY G 3 172 ? 47.647 -21.554 -5.344 1.00 32.33 172 GLY G N 1
ATOM 22916 C CA . GLY G 3 172 ? 47.531 -22.610 -4.350 1.00 26.63 172 GLY G CA 1
ATOM 22917 C C . GLY G 3 172 ? 48.263 -22.289 -3.052 1.00 27.13 172 GLY G C 1
ATOM 22918 O O . GLY G 3 172 ? 48.307 -23.123 -2.147 1.00 33.43 172 GLY G O 1
ATOM 22922 N N . ALA G 3 173 ? 48.826 -21.086 -2.960 1.00 28.68 173 ALA G N 1
ATOM 22923 C CA . ALA G 3 173 ? 49.564 -20.660 -1.770 1.00 34.65 173 ALA G CA 1
ATOM 22924 C C . ALA G 3 173 ? 48.725 -20.806 -0.501 1.00 31.85 173 ALA G C 1
ATOM 22925 O O . ALA G 3 173 ? 47.562 -20.401 -0.464 1.00 27.63 173 ALA G O 1
ATOM 22932 N N . GLN G 3 174 ? 49.321 -21.365 0.546 1.00 24.58 174 GLN G N 1
ATOM 22933 C CA . GLN G 3 174 ? 48.630 -21.496 1.821 1.00 23.97 174 GLN G CA 1
ATOM 22934 C C . GLN G 3 174 ? 48.544 -20.135 2.513 1.00 24.00 174 GLN G C 1
ATOM 22935 O O . GLN G 3 174 ? 49.546 -19.439 2.652 1.00 26.33 174 GLN G O 1
ATOM 22949 N N . PRO G 3 175 ? 47.343 -19.740 2.946 1.00 21.60 175 PRO G N 1
ATOM 22950 C CA . PRO G 3 175 ? 47.271 -18.445 3.623 1.00 20.77 175 PRO G CA 1
ATOM 22951 C C . PRO G 3 175 ? 47.955 -18.441 4.979 1.00 22.16 175 PRO G C 1
ATOM 22952 O O . PRO G 3 175 ? 47.996 -19.452 5.702 1.00 21.82 175 PRO G O 1
ATOM 22963 N N . ASP G 3 176 ? 48.483 -17.275 5.325 1.00 25.40 176 ASP G N 1
ATOM 22964 C CA . ASP G 3 176 ? 49.033 -17.047 6.651 1.00 23.96 176 ASP G CA 1
ATOM 22965 C C . ASP G 3 176 ? 47.917 -16.774 7.629 1.00 21.38 176 ASP G C 1
ATOM 22966 O O . ASP G 3 176 ? 46.865 -16.261 7.257 1.00 24.17 176 ASP G O 1
ATOM 22975 N N . ASP G 3 177 ? 48.150 -17.082 8.894 1.00 20.01 177 ASP G N 1
ATOM 22976 C CA . ASP G 3 177 ? 47.088 -16.956 9.890 1.00 21.15 177 ASP G CA 1
ATOM 22977 C C . ASP G 3 177 ? 47.619 -16.212 11.076 1.00 21.81 177 ASP G C 1
ATOM 22978 O O . ASP G 3 177 ? 48.338 -16.779 11.897 1.00 23.50 177 ASP G O 1
ATOM 22987 N N . ILE G 3 178 ? 47.236 -14.945 11.176 1.00 21.75 178 ILE G N 1
ATOM 22988 C CA . ILE G 3 178 ? 47.763 -14.062 12.198 1.00 22.81 178 ILE G CA 1
ATOM 22989 C C . ILE G 3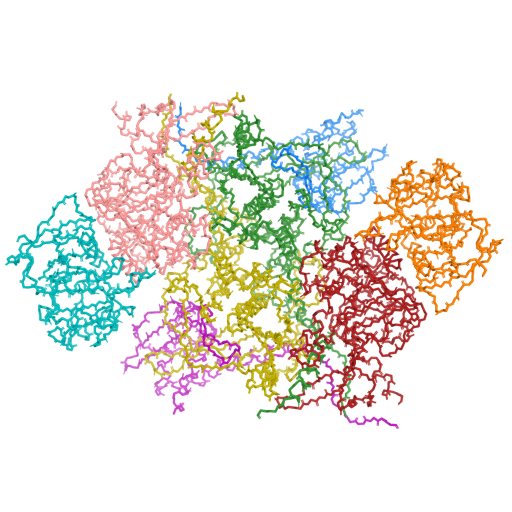 178 ? 47.305 -14.468 13.598 1.00 25.41 178 ILE G C 1
ATOM 22990 O O . ILE G 3 178 ? 47.888 -14.026 14.589 1.00 33.48 178 ILE G O 1
ATOM 23006 N N . THR G 3 179 ? 46.277 -15.306 13.705 1.00 25.81 179 THR G N 1
ATOM 23007 C CA . THR G 3 179 ? 45.795 -15.711 15.032 1.00 33.15 179 THR G CA 1
ATOM 23008 C C . THR G 3 179 ? 46.641 -16.845 15.626 1.00 42.95 179 THR G C 1
ATOM 23009 O O . THR G 3 179 ? 46.447 -17.223 16.782 1.00 47.14 179 THR G O 1
ATOM 23020 N N . ARG G 3 180 ? 47.580 -17.367 14.838 1.00 38.60 180 ARG G N 1
ATOM 23021 C CA . ARG G 3 180 ? 48.436 -18.478 15.258 1.00 41.08 180 ARG G CA 1
ATOM 23022 C C . ARG G 3 180 ? 49.882 -18.049 15.432 1.00 33.07 180 ARG G C 1
ATOM 23023 O O . ARG G 3 180 ? 50.646 -18.653 16.186 1.00 34.79 180 ARG G O 1
ATOM 23044 N N . THR G 3 181 ? 50.268 -17.019 14.700 1.00 32.30 181 THR G N 1
ATOM 23045 C CA . THR G 3 181 ? 51.656 -16.624 14.658 1.00 33.27 181 THR G CA 1
ATOM 23046 C C . THR G 3 181 ? 51.713 -15.116 14.660 1.00 37.85 181 THR G C 1
ATOM 23047 O O . THR G 3 181 ? 50.923 -14.467 13.973 1.00 44.12 181 THR G O 1
ATOM 23058 N N . PRO G 3 182 ? 52.642 -14.549 15.439 1.00 30.76 182 PRO G N 1
ATOM 23059 C CA . PRO G 3 182 ? 52.618 -13.091 15.563 1.00 30.86 182 PRO G CA 1
ATOM 23060 C C . PRO G 3 182 ? 53.134 -12.393 14.303 1.00 32.16 182 PRO G C 1
ATOM 23061 O O . PRO G 3 182 ? 53.883 -12.980 13.514 1.00 32.04 182 PRO G O 1
ATOM 23072 N N . PRO G 3 183 ? 52.720 -11.138 14.099 1.00 40.48 183 PRO G N 1
ATOM 23073 C CA . PRO G 3 183 ? 53.081 -10.453 12.855 1.00 41.77 183 PRO G CA 1
ATOM 23074 C C . PRO G 3 183 ? 54.578 -10.277 12.667 1.00 40.87 183 PRO G C 1
ATOM 23075 O O . PRO G 3 183 ? 55.285 -9.939 13.620 1.00 50.21 183 PRO G O 1
ATOM 23086 N N . VAL G 3 184 ? 55.036 -10.502 11.439 1.00 35.63 184 VAL G N 1
ATOM 23087 C CA . VAL G 3 184 ? 56.421 -10.251 11.022 1.00 38.60 184 VAL G CA 1
ATOM 23088 C C . VAL G 3 184 ? 56.443 -9.421 9.745 1.00 47.29 184 VAL G C 1
ATOM 23089 O O . VAL G 3 184 ? 56.238 -9.964 8.657 1.00 62.07 184 VAL G O 1
ATOM 23102 N N . TYR G 3 185 ? 56.700 -8.120 9.855 1.00 30.56 185 TYR G N 1
ATOM 23103 C CA . TYR G 3 185 ? 56.665 -7.266 8.664 1.00 29.56 185 TYR G CA 1
ATOM 23104 C C . TYR G 3 185 ? 57.910 -7.476 7.836 1.00 35.33 185 TYR G C 1
ATOM 23105 O O . TYR G 3 185 ? 58.998 -7.582 8.399 1.00 54.80 185 TYR G O 1
ATOM 23123 N N . PRO G 3 186 ? 57.768 -7.553 6.494 1.00 32.39 186 PRO G N 1
ATOM 23124 C CA . PRO G 3 186 ? 56.528 -7.426 5.710 1.00 26.78 186 PRO G CA 1
ATOM 23125 C C . PRO G 3 186 ? 55.699 -8.712 5.619 1.00 29.19 186 PRO G C 1
ATOM 23126 O O . PRO G 3 186 ? 56.234 -9.815 5.645 1.00 29.24 186 PRO G O 1
ATOM 23137 N N . CYS G 3 187 ? 54.388 -8.533 5.497 1.00 20.97 187 CYS G N 1
ATOM 23138 C CA . CYS G 3 187 ? 53.413 -9.606 5.553 1.00 23.01 187 CYS G CA 1
ATOM 23139 C C . CYS G 3 187 ? 52.920 -9.922 4.151 1.00 22.29 187 CYS G C 1
ATOM 23140 O O . CYS G 3 187 ? 52.891 -9.032 3.293 1.00 20.86 187 CYS G O 1
ATOM 23148 N N . SER G 3 188 ? 52.487 -11.163 3.931 1.00 20.66 188 SER G N 1
ATOM 23149 C CA . SER G 3 188 ? 51.825 -11.508 2.674 1.00 17.61 188 SER G CA 1
ATOM 23150 C C . SER G 3 188 ? 50.510 -10.751 2.529 1.00 14.76 188 SER G C 1
ATOM 23151 O O . SER G 3 188 ? 49.920 -10.302 3.515 1.00 15.54 188 SER G O 1
ATOM 23159 N N . ARG G 3 189 ? 50.008 -10.647 1.306 1.00 16.63 189 ARG G N 1
ATOM 23160 C CA . ARG G 3 189 ? 48.712 -10.005 1.131 1.00 17.92 189 ARG G CA 1
ATOM 23161 C C . ARG G 3 189 ? 47.613 -10.770 1.878 1.00 17.02 189 ARG G C 1
ATOM 23162 O O . ARG G 3 189 ? 46.675 -10.158 2.404 1.00 17.77 189 ARG G O 1
ATOM 23183 N N . SER G 3 190 ? 47.731 -12.100 1.960 1.00 16.81 190 SER G N 1
ATOM 23184 C CA . SER G 3 190 ? 46.713 -12.880 2.676 1.00 16.11 190 SER G CA 1
ATOM 23185 C C . SER G 3 190 ? 46.688 -12.473 4.156 1.00 16.36 190 SER G C 1
ATOM 23186 O O . SER G 3 190 ? 45.621 -12.352 4.767 1.00 16.81 190 SER G O 1
ATOM 23194 N N . SER G 3 191 ? 47.866 -12.254 4.731 1.00 15.98 191 SER G N 1
ATOM 23195 C CA . SER G 3 191 ? 47.960 -11.772 6.092 1.00 15.63 191 SER G CA 1
ATOM 23196 C C . SER G 3 191 ? 47.413 -10.349 6.235 1.00 15.62 191 SER G C 1
ATOM 23197 O O . SER G 3 191 ? 46.684 -10.045 7.184 1.00 16.66 191 SER G O 1
ATOM 23205 N N . ARG G 3 192 ? 47.761 -9.471 5.302 1.00 14.72 192 ARG G N 1
ATOM 23206 C CA . ARG G 3 192 ? 47.304 -8.081 5.410 1.00 14.76 192 ARG G CA 1
ATOM 23207 C C . ARG G 3 192 ? 45.781 -8.034 5.326 1.00 14.85 192 ARG G C 1
ATOM 23208 O O . ARG G 3 192 ? 45.162 -7.332 6.087 1.00 15.78 192 ARG G O 1
ATOM 23229 N N . LEU G 3 193 ? 45.179 -8.807 4.420 1.00 15.13 193 LEU G N 1
ATOM 23230 C CA . LEU G 3 193 ? 43.715 -8.823 4.309 1.00 14.70 193 LEU G CA 1
ATOM 23231 C C . LEU G 3 193 ? 43.024 -9.379 5.551 1.00 15.92 193 LEU G C 1
ATOM 23232 O O . LEU G 3 193 ? 42.002 -8.833 6.011 1.00 16.39 193 LEU G O 1
ATOM 23248 N N . GLN G 3 194 ? 43.588 -10.422 6.141 1.00 15.23 194 GLN G N 1
ATOM 23249 C CA . GLN G 3 194 ? 43.038 -10.968 7.370 1.00 14.16 194 GLN G CA 1
ATOM 23250 C C . GLN G 3 194 ? 43.056 -9.916 8.477 1.00 17.77 194 GLN G C 1
ATOM 23251 O O . GLN G 3 194 ? 42.075 -9.748 9.209 1.00 18.35 194 GLN G O 1
ATOM 23265 N N . GLN G 3 195 ? 44.161 -9.184 8.568 1.00 15.72 195 GLN G N 1
ATOM 23266 C CA . GLN G 3 195 ? 44.323 -8.158 9.585 1.00 15.48 195 GLN G CA 1
ATOM 23267 C C . GLN G 3 195 ? 43.365 -6.988 9.345 1.00 15.65 195 GLN G C 1
ATOM 23268 O O . GLN G 3 195 ? 42.754 -6.454 10.286 1.00 15.03 195 GLN G O 1
ATOM 23282 N N . LEU G 3 196 ? 43.191 -6.612 8.082 1.00 15.58 196 LEU G N 1
ATOM 23283 C CA . LEU G 3 196 ? 42.320 -5.492 7.769 1.00 17.15 196 LEU G CA 1
ATOM 23284 C C . LEU G 3 196 ? 40.872 -5.828 8.115 1.00 17.31 196 LEU G C 1
ATOM 23285 O O . LEU G 3 196 ? 40.153 -4.973 8.604 1.00 16.25 196 LEU G O 1
ATOM 23301 N N . MET G 3 197 ? 40.444 -7.068 7.896 1.00 17.04 197 MET G N 1
ATOM 23302 C CA . MET G 3 197 ? 39.054 -7.419 8.206 1.00 15.42 197 MET G CA 1
ATOM 23303 C C . MET G 3 197 ? 38.758 -7.222 9.691 1.00 17.49 197 MET G C 1
ATOM 23304 O O . MET G 3 197 ? 37.653 -6.829 10.057 1.00 21.32 197 MET G O 1
ATOM 23318 N N . ARG G 3 198 ? 39.748 -7.512 10.527 1.00 18.33 198 ARG G N 1
ATOM 23319 C CA . ARG G 3 198 ? 39.621 -7.415 11.985 1.00 22.39 198 ARG G CA 1
ATOM 23320 C C . ARG G 3 198 ? 39.857 -6.001 12.518 1.00 16.55 198 ARG G C 1
ATOM 23321 O O . ARG G 3 198 ? 39.651 -5.747 13.712 1.00 18.56 198 ARG G O 1
ATOM 23342 N N . GLY G 3 199 ? 40.314 -5.088 11.661 1.00 15.37 199 GLY G N 1
ATOM 23343 C CA . GLY G 3 199 ? 40.760 -3.779 12.113 1.00 14.74 199 GLY G CA 1
ATOM 23344 C C . GLY G 3 199 ? 39.637 -2.793 12.393 1.00 14.37 199 GLY G C 1
ATOM 23345 O O . GLY G 3 199 ? 38.489 -2.968 11.973 1.00 15.77 199 GLY G O 1
ATOM 23349 N N . ASP G 3 200 ? 39.978 -1.739 13.110 1.00 14.82 200 ASP G N 1
ATOM 23350 C CA . ASP G 3 200 ? 38.966 -0.785 13.554 1.00 14.48 200 ASP G CA 1
ATOM 23351 C C . ASP G 3 200 ? 38.373 0.005 12.379 1.00 15.95 200 ASP G C 1
ATOM 23352 O O . ASP G 3 200 ? 39.090 0.604 11.588 1.00 14.26 200 ASP G O 1
ATOM 23361 N N . GLU G 3 201 ? 37.050 0.007 12.283 1.00 15.61 201 GLU G N 1
ATOM 23362 C CA . GLU G 3 201 ? 36.370 0.664 11.173 1.00 15.46 201 GLU G CA 1
ATOM 23363 C C . GLU G 3 201 ? 36.761 2.142 11.027 1.00 14.54 201 GLU G C 1
ATOM 23364 O O . GLU G 3 201 ? 37.063 2.596 9.930 1.00 14.03 201 GLU G O 1
ATOM 23376 N N . GLY G 3 202 ? 36.791 2.871 12.136 1.00 14.72 202 GLY G N 1
ATOM 23377 C CA . GLY G 3 202 ? 37.052 4.302 12.113 1.00 16.29 202 GLY G CA 1
ATOM 23378 C C . GLY G 3 202 ? 38.472 4.631 11.679 1.00 14.43 202 GLY G C 1
ATOM 23379 O O . GLY G 3 202 ? 38.701 5.555 10.904 1.00 15.49 202 GLY G O 1
ATOM 23383 N N . TYR G 3 203 ? 39.431 3.889 12.213 1.00 14.14 203 TYR G N 1
ATOM 23384 C CA . TYR G 3 203 ? 40.824 4.069 11.848 1.00 14.63 203 TYR G CA 1
ATOM 23385 C C . TYR G 3 203 ? 41.065 3.749 10.386 1.00 14.15 203 TYR G C 1
ATOM 23386 O O . TYR G 3 203 ? 41.723 4.507 9.672 1.00 14.25 203 TYR G O 1
ATOM 23404 N N . LEU G 3 204 ? 40.552 2.612 9.930 1.00 14.48 204 LEU G N 1
ATOM 23405 C CA . LEU G 3 204 ? 40.770 2.246 8.531 1.00 15.26 204 LEU G CA 1
ATOM 23406 C C . LEU G 3 204 ? 40.039 3.195 7.602 1.00 11.93 204 LEU G C 1
ATOM 23407 O O . LEU G 3 204 ? 40.572 3.543 6.556 1.00 14.28 204 LEU G O 1
ATOM 23423 N N . LEU G 3 205 ? 38.853 3.668 7.981 1.00 13.28 205 LEU G N 1
ATOM 23424 C CA . LEU G 3 205 ? 38.156 4.673 7.165 1.00 15.65 205 LEU G CA 1
ATOM 23425 C C . LEU G 3 205 ? 38.965 5.949 7.009 1.00 13.16 205 LEU G C 1
ATOM 23426 O O . LEU G 3 205 ? 39.049 6.525 5.925 1.00 14.00 205 LEU G O 1
ATOM 23442 N N . ALA G 3 206 ? 39.542 6.413 8.115 1.00 12.25 206 ALA G N 1
ATOM 23443 C CA . ALA G 3 206 ? 40.346 7.625 8.097 1.00 13.38 206 ALA G CA 1
ATOM 23444 C C . ALA G 3 206 ? 41.565 7.469 7.205 1.00 13.66 206 ALA G C 1
ATOM 23445 O O . ALA G 3 206 ? 41.927 8.379 6.451 1.00 14.41 206 ALA G O 1
ATOM 23452 N N . LEU G 3 207 ? 42.232 6.327 7.295 1.00 13.01 207 LEU G N 1
ATOM 23453 C CA . LEU G 3 207 ? 43.376 6.099 6.424 1.00 12.06 207 LEU G CA 1
ATOM 23454 C C . LEU G 3 207 ? 42.956 6.055 4.958 1.00 12.55 207 LEU G C 1
ATOM 23455 O O . LEU G 3 207 ? 43.596 6.661 4.109 1.00 14.93 207 LEU G O 1
ATOM 23471 N N . ALA G 3 208 ? 41.868 5.355 4.673 1.00 14.71 208 ALA G N 1
ATOM 23472 C CA . ALA G 3 208 ? 41.378 5.257 3.298 1.00 15.04 208 ALA G CA 1
ATOM 23473 C C . ALA G 3 208 ? 41.023 6.649 2.765 1.00 15.13 208 ALA G C 1
ATOM 23474 O O . ALA G 3 208 ? 41.314 7.012 1.624 1.00 14.99 208 ALA G O 1
ATOM 23481 N N . TYR G 3 209 ? 40.361 7.413 3.611 1.00 13.05 209 TYR G N 1
ATOM 23482 C CA . TYR G 3 209 ? 39.999 8.790 3.297 1.00 15.43 209 TYR G CA 1
ATOM 23483 C C . TYR G 3 209 ? 41.237 9.618 2.982 1.00 15.21 209 TYR G C 1
ATOM 23484 O O . TYR G 3 209 ? 41.242 10.434 2.054 1.00 15.56 209 TYR G O 1
ATOM 23502 N N . SER G 3 210 ? 42.310 9.424 3.750 1.00 14.44 210 SER G N 1
ATOM 23503 C CA . SER G 3 210 ? 43.510 10.214 3.513 1.00 11.72 210 SER G CA 1
ATOM 23504 C C . SER G 3 210 ? 44.076 9.892 2.120 1.00 13.25 210 SER G C 1
ATOM 23505 O O . SER G 3 210 ? 44.592 10.790 1.451 1.00 15.03 210 SER G O 1
ATOM 23513 N N . THR G 3 211 ? 43.941 8.653 1.653 1.00 13.94 211 THR G N 1
ATOM 23514 C CA . THR G 3 211 ? 44.446 8.323 0.306 1.00 13.80 211 THR G CA 1
ATOM 23515 C C . THR G 3 211 ? 43.603 9.026 -0.754 1.00 15.12 211 THR G C 1
ATOM 23516 O O . THR G 3 211 ? 44.137 9.461 -1.779 1.00 15.55 211 THR G O 1
ATOM 23527 N N . GLN G 3 212 ? 42.299 9.148 -0.504 1.00 14.81 212 GLN G N 1
ATOM 23528 C CA . GLN G 3 212 ? 41.402 9.857 -1.435 1.00 13.75 212 GLN G CA 1
ATOM 23529 C C . GLN G 3 212 ? 41.754 11.331 -1.558 1.00 16.39 212 GLN G C 1
ATOM 23530 O O . GLN G 3 212 ? 41.413 11.973 -2.556 1.00 16.51 212 GLN G O 1
ATOM 23544 N N . ARG G 3 213 ? 42.367 11.882 -0.514 1.00 15.05 213 ARG G N 1
ATOM 23545 C CA . ARG G 3 213 ? 42.760 13.291 -0.503 1.00 15.30 213 ARG G CA 1
ATOM 23546 C C . ARG G 3 213 ? 44.228 13.508 -0.878 1.00 17.77 213 ARG G C 1
ATOM 23547 O O . ARG G 3 213 ? 44.751 14.618 -0.748 1.00 18.80 213 ARG G O 1
ATOM 23568 N N . GLY G 3 214 ? 44.888 12.449 -1.347 1.00 16.98 214 GLY G N 1
ATOM 23569 C CA . GLY G 3 214 ? 46.201 12.582 -1.937 1.00 15.34 214 GLY G CA 1
ATOM 23570 C C . GLY G 3 214 ? 47.378 12.089 -1.128 1.00 16.06 214 GLY G C 1
ATOM 23571 O O . GLY G 3 214 ? 48.521 12.296 -1.529 1.00 18.08 214 GLY G O 1
ATOM 23575 N N . TYR G 3 215 ? 47.107 11.464 0.016 1.00 16.25 215 TYR G N 1
ATOM 23576 C CA . TYR G 3 215 ? 48.174 10.892 0.828 1.00 17.30 215 TYR G CA 1
ATOM 23577 C C . TYR G 3 215 ? 48.305 9.425 0.436 1.00 20.28 215 TYR G C 1
ATOM 23578 O O . TYR G 3 215 ? 47.792 8.552 1.128 1.00 18.87 215 TYR G O 1
ATOM 23596 N N . GLY G 3 216 ? 48.968 9.161 -0.686 1.00 17.93 216 GLY G N 1
ATOM 23597 C CA . GLY G 3 216 ? 49.046 7.801 -1.213 1.00 20.67 216 GLY G CA 1
ATOM 23598 C C . GLY G 3 216 ? 47.850 7.493 -2.097 1.00 18.27 216 GLY G C 1
ATOM 23599 O O . GLY G 3 216 ? 47.137 6.509 -1.907 1.00 18.73 216 GLY G O 1
ATOM 23603 N N . ARG G 3 217 ? 47.668 8.362 -3.084 1.00 20.81 217 ARG G N 1
ATOM 23604 C CA . ARG G 3 217 ? 46.615 8.271 -4.089 1.00 26.28 217 ARG G CA 1
ATOM 23605 C C . ARG G 3 217 ? 46.540 6.911 -4.798 1.00 19.70 217 ARG G C 1
ATOM 23606 O O . ARG G 3 217 ? 47.584 6.383 -5.196 1.00 19.02 217 ARG G O 1
ATOM 23627 N N . ASN G 3 218 ? 45.336 6.354 -5.004 1.00 17.97 218 ASN G N 1
ATOM 23628 C CA . ASN G 3 218 ? 45.219 5.141 -5.824 1.00 17.07 218 ASN G CA 1
ATOM 23629 C C . ASN G 3 218 ? 43.987 5.122 -6.742 1.00 18.09 218 ASN G C 1
ATOM 23630 O O . ASN G 3 218 ? 43.594 4.068 -7.266 1.00 19.31 218 ASN G O 1
ATOM 23641 N N . HIS G 3 219 ? 43.430 6.312 -6.985 1.00 18.37 219 HIS G N 1
ATOM 23642 C CA . HIS G 3 219 ? 42.429 6.528 -8.019 1.00 16.62 219 HIS G CA 1
ATOM 23643 C C . HIS G 3 219 ? 41.314 5.494 -8.002 1.00 14.99 219 HIS G C 1
ATOM 23644 O O . HIS G 3 219 ? 41.079 4.784 -8.985 1.00 16.10 219 HIS G O 1
ATOM 23658 N N . PRO G 3 220 ? 40.579 5.430 -6.888 1.00 15.67 220 PRO G N 1
ATOM 23659 C CA . PRO G 3 220 ? 39.573 4.380 -6.703 1.00 14.27 220 PRO G CA 1
ATOM 23660 C C . PRO G 3 220 ? 38.224 4.620 -7.402 1.00 15.82 220 PRO G C 1
ATOM 23661 O O . PRO G 3 220 ? 37.736 5.751 -7.435 1.00 16.35 220 PRO G O 1
ATOM 23672 N N . PHE G 3 221 ? 37.655 3.541 -7.931 1.00 14.56 221 PHE G N 1
ATOM 23673 C CA . PHE G 3 221 ? 36.241 3.479 -8.313 1.00 16.91 221 PHE G CA 1
ATOM 23674 C C . PHE G 3 221 ? 35.643 2.249 -7.647 1.00 18.01 221 PHE G C 1
ATOM 23675 O O . PHE G 3 221 ? 36.306 1.215 -7.553 1.00 16.55 221 PHE G O 1
ATOM 23692 N N . ALA G 3 222 ? 34.392 2.351 -7.209 1.00 16.10 222 ALA G N 1
ATOM 23693 C CA . ALA G 3 222 ? 33.667 1.179 -6.721 1.00 16.12 222 ALA G CA 1
ATOM 23694 C C . ALA G 3 222 ? 33.198 0.319 -7.892 1.00 17.08 222 ALA G C 1
ATOM 23695 O O . ALA G 3 222 ? 32.131 0.538 -8.460 1.00 19.18 222 ALA G O 1
ATOM 23702 N N . GLY G 3 223 ? 34.016 -0.665 -8.256 1.00 17.29 223 GLY G N 1
ATOM 23703 C CA . GLY G 3 223 ? 33.689 -1.530 -9.374 1.00 16.14 223 GLY G CA 1
ATOM 23704 C C . GLY G 3 223 ? 32.451 -2.336 -9.087 1.00 17.30 223 GLY G C 1
ATOM 23705 O O . GLY G 3 223 ? 31.583 -2.478 -9.948 1.00 18.18 223 GLY G O 1
ATOM 23709 N N . GLU G 3 224 ? 32.366 -2.863 -7.864 1.00 18.91 224 GLU G N 1
ATOM 23710 C CA . GLU G 3 224 ? 31.172 -3.600 -7.442 1.00 17.52 224 GLU G CA 1
ATOM 23711 C C . GLU G 3 224 ? 31.111 -3.681 -5.922 1.00 18.55 224 GLU G C 1
ATOM 23712 O O . GLU G 3 224 ? 32.135 -3.824 -5.259 1.00 18.82 224 GLU G O 1
ATOM 23724 N N . ILE G 3 225 ? 29.899 -3.567 -5.384 1.00 15.78 225 ILE G N 1
ATOM 23725 C CA . ILE G 3 225 ? 29.630 -3.955 -4.007 1.00 18.17 225 ILE G CA 1
ATOM 23726 C C . ILE G 3 225 ? 28.437 -4.864 -4.076 1.00 21.24 225 ILE G C 1
ATOM 23727 O O . ILE G 3 225 ? 27.430 -4.510 -4.689 1.00 18.22 225 ILE G O 1
ATOM 23743 N N . ARG G 3 226 ? 28.554 -6.051 -3.490 1.00 16.94 226 ARG G N 1
ATOM 23744 C CA . ARG G 3 226 ? 27.425 -6.951 -3.433 1.00 15.49 226 ARG G CA 1
ATOM 23745 C C . ARG G 3 226 ? 27.290 -7.474 -2.016 1.00 15.80 226 ARG G C 1
ATOM 23746 O O . ARG G 3 226 ? 28.282 -7.765 -1.354 1.00 17.12 226 ARG G O 1
ATOM 23767 N N . SER G 3 227 ? 26.047 -7.603 -1.572 1.00 14.96 227 SER G N 1
ATOM 23768 C CA . SER G 3 227 ? 25.716 -8.110 -0.255 1.00 14.10 227 SER G CA 1
ATOM 23769 C C . SER G 3 227 ? 24.698 -9.227 -0.415 1.00 16.26 227 SER G C 1
ATOM 23770 O O . SER G 3 227 ? 23.784 -9.112 -1.219 1.00 18.19 227 SER G O 1
ATOM 23778 N N . GLY G 3 228 ? 24.841 -10.285 0.371 1.00 16.89 228 GLY G N 1
ATOM 23779 C CA . GLY G 3 228 ? 23.936 -11.418 0.244 1.00 18.97 228 GLY G CA 1
ATOM 23780 C C . GLY G 3 228 ? 24.499 -12.670 0.873 1.00 18.73 228 GLY G C 1
ATOM 23781 O O . GLY G 3 228 ? 25.564 -12.642 1.498 1.00 17.43 228 GLY G O 1
ATOM 23785 N N . TYR G 3 229 ? 23.777 -13.762 0.673 1.00 17.30 229 TYR G N 1
ATOM 23786 C CA . TYR G 3 229 ? 24.033 -15.006 1.373 1.00 18.75 229 TYR G CA 1
ATOM 23787 C C . TYR G 3 229 ? 24.885 -15.924 0.526 1.00 18.39 229 TYR G C 1
ATOM 23788 O O . TYR G 3 229 ? 24.608 -16.131 -0.659 1.00 20.49 229 TYR G O 1
ATOM 23806 N N . ILE G 3 230 ? 25.918 -16.461 1.171 1.00 19.03 230 ILE G N 1
ATOM 23807 C CA . ILE G 3 230 ? 26.837 -17.411 0.582 1.00 19.55 230 ILE G CA 1
ATOM 23808 C C . ILE G 3 230 ? 26.842 -18.706 1.389 1.00 21.07 230 ILE G C 1
ATOM 23809 O O . ILE G 3 230 ? 26.983 -18.677 2.619 1.00 21.31 230 ILE G O 1
ATOM 23825 N N . ASP G 3 231 ? 26.708 -19.833 0.696 1.00 20.73 231 ASP G N 1
ATOM 23826 C CA . ASP G 3 231 ? 26.797 -21.152 1.318 1.00 22.24 231 ASP G CA 1
ATOM 23827 C C . ASP G 3 231 ? 28.210 -21.401 1.870 1.00 22.03 231 ASP G C 1
ATOM 23828 O O . ASP G 3 231 ? 29.208 -21.037 1.244 1.00 22.35 231 ASP G O 1
ATOM 23837 N N . VAL G 3 232 ? 28.278 -22.050 3.025 1.00 19.64 232 VAL G N 1
ATOM 23838 C CA . VAL G 3 232 ? 29.546 -22.428 3.647 1.00 20.52 232 VAL G CA 1
ATOM 23839 C C . VAL G 3 232 ? 29.613 -23.943 3.677 1.00 22.03 232 VAL G C 1
ATOM 23840 O O . VAL G 3 232 ? 28.645 -24.590 4.094 1.00 19.68 232 VAL G O 1
ATOM 23853 N N . SER G 3 233 ? 30.741 -24.502 3.246 1.00 20.00 233 SER G N 1
ATOM 23854 C CA A SER G 3 233 ? 30.915 -25.951 3.225 0.66 19.03 233 SER G CA 1
ATOM 23855 C CA B SER G 3 233 ? 30.912 -25.953 3.230 0.34 22.77 233 SER G CA 1
ATOM 23856 C C . SER G 3 233 ? 32.236 -26.366 3.875 1.00 20.07 233 SER G C 1
ATOM 23857 O O . SER G 3 233 ? 33.193 -25.580 3.932 1.00 19.49 233 SER G O 1
ATOM 23870 N N . ILE G 3 234 ? 32.270 -27.591 4.391 1.00 20.82 234 ILE G N 1
ATOM 23871 C CA . ILE G 3 234 ? 33.492 -28.180 4.922 1.00 20.39 234 ILE G CA 1
ATOM 23872 C C . ILE G 3 234 ? 33.623 -29.579 4.334 1.00 23.11 234 ILE G C 1
ATOM 23873 O O . ILE G 3 234 ? 32.657 -30.127 3.815 1.00 22.99 234 ILE G O 1
ATOM 23889 N N . VAL G 3 235 ? 34.812 -30.168 4.416 1.00 22.41 235 VAL G N 1
ATOM 23890 C CA . VAL G 3 235 ? 35.003 -31.542 3.996 1.00 25.59 235 VAL G CA 1
ATOM 23891 C C . VAL G 3 235 ? 35.479 -32.313 5.213 1.00 26.78 235 VAL G C 1
ATOM 23892 O O . VAL G 3 235 ? 36.665 -32.281 5.549 1.00 27.01 235 VAL G O 1
ATOM 23905 N N . PRO G 3 236 ? 34.544 -32.962 5.918 1.00 25.71 236 PRO G N 1
ATOM 23906 C CA . PRO G 3 236 ? 34.966 -33.641 7.141 1.00 24.89 236 PRO G CA 1
ATOM 23907 C C . PRO G 3 236 ? 35.674 -34.946 6.838 1.00 25.33 236 PRO G C 1
ATOM 23908 O O . PRO G 3 236 ? 35.277 -35.699 5.963 1.00 29.21 236 PRO G O 1
ATOM 23919 N N . GLU G 3 237 ? 36.735 -35.186 7.590 1.00 28.84 237 GLU G N 1
ATOM 23920 C CA . GLU G 3 237 ? 37.546 -36.382 7.446 1.00 29.77 237 GLU G CA 1
ATOM 23921 C C . GLU G 3 237 ? 36.719 -37.658 7.575 1.00 31.26 237 GLU G C 1
ATOM 23922 O O . GLU G 3 237 ? 37.027 -38.670 6.945 1.00 34.39 237 GLU G O 1
ATOM 23934 N N . GLU G 3 238 ? 35.666 -37.610 8.383 1.00 30.35 238 GLU G N 1
ATOM 23935 C CA . GLU G 3 238 ? 34.822 -38.781 8.612 1.00 30.17 238 GLU G CA 1
ATOM 23936 C C . GLU G 3 238 ? 34.141 -39.247 7.335 1.00 28.02 238 GLU G C 1
ATOM 23937 O O . GLU G 3 238 ? 33.813 -40.407 7.209 1.00 30.65 238 GLU G O 1
ATOM 23949 N N . LEU G 3 239 ? 33.911 -38.328 6.400 1.00 30.37 239 LEU G N 1
ATOM 23950 C CA . LEU G 3 239 ? 33.104 -38.624 5.216 1.00 31.42 239 LEU G CA 1
ATOM 23951 C C . LEU G 3 239 ? 33.869 -38.492 3.892 1.00 27.45 239 LEU G C 1
ATOM 23952 O O . LEU G 3 239 ? 33.615 -39.241 2.952 1.00 29.20 239 LEU G O 1
ATOM 23968 N N . GLY G 3 240 ? 34.770 -37.517 3.812 1.00 32.34 240 GLY G N 1
ATOM 23969 C CA . GLY G 3 240 ? 35.570 -37.319 2.618 1.00 34.56 240 GLY G CA 1
ATOM 23970 C C . GLY G 3 240 ? 34.850 -36.641 1.460 1.00 35.99 240 GLY G C 1
ATOM 23971 O O . GLY G 3 240 ? 35.337 -36.649 0.328 1.00 41.54 240 GLY G O 1
ATOM 23975 N N . PHE G 3 241 ? 33.682 -36.072 1.732 1.00 27.13 241 PHE G N 1
ATOM 23976 C CA . PHE G 3 241 ? 32.980 -35.275 0.741 1.00 26.25 241 PHE G CA 1
ATOM 23977 C C . PHE G 3 241 ? 32.454 -34.021 1.402 1.00 26.38 241 PHE G C 1
ATOM 23978 O O . PHE G 3 241 ? 32.345 -33.954 2.628 1.00 27.06 241 PHE G O 1
ATOM 23995 N N . ALA G 3 242 ? 32.158 -33.017 0.583 1.00 24.77 242 ALA G N 1
ATOM 23996 C CA . ALA G 3 242 ? 31.749 -31.709 1.066 1.00 24.66 242 ALA G CA 1
ATOM 23997 C C . ALA G 3 242 ? 30.347 -31.726 1.683 1.00 22.94 242 ALA G C 1
ATOM 23998 O O . ALA G 3 242 ? 29.429 -32.370 1.175 1.00 23.68 242 ALA G O 1
ATOM 24005 N N . VAL G 3 243 ? 30.212 -30.979 2.774 1.00 22.86 243 VAL G N 1
ATOM 24006 C CA . VAL G 3 243 ? 28.971 -30.883 3.523 1.00 25.24 243 VAL G CA 1
ATOM 24007 C C . VAL G 3 243 ? 28.657 -29.401 3.642 1.00 21.18 243 VAL G C 1
ATOM 24008 O O . VAL G 3 243 ? 29.506 -28.616 4.075 1.00 22.90 243 VAL G O 1
ATOM 24021 N N . ASN G 3 244 ? 27.450 -29.008 3.238 1.00 20.85 244 ASN G N 1
ATOM 24022 C CA . ASN G 3 244 ? 27.006 -27.619 3.358 1.00 20.35 244 ASN G CA 1
ATOM 24023 C C . ASN G 3 244 ? 26.419 -27.375 4.752 1.00 22.70 244 ASN G C 1
ATOM 24024 O O . ASN G 3 244 ? 25.381 -27.928 5.093 1.00 26.65 244 ASN G O 1
ATOM 24035 N N . VAL G 3 245 ? 27.092 -26.553 5.552 1.00 19.88 245 VAL G N 1
ATOM 24036 C CA . VAL G 3 245 ? 26.756 -26.422 6.961 1.00 22.72 245 VAL G CA 1
ATOM 24037 C C . VAL G 3 245 ? 25.835 -25.242 7.243 1.00 21.66 245 VAL G C 1
ATOM 24038 O O . VAL G 3 245 ? 25.353 -25.080 8.371 1.00 24.25 245 VAL G O 1
ATOM 24051 N N . GLY G 3 246 ? 25.603 -24.412 6.233 1.00 21.62 246 GLY G N 1
ATOM 24052 C CA . GLY G 3 246 ? 24.856 -23.180 6.434 1.00 25.36 246 GLY G CA 1
ATOM 24053 C C . GLY G 3 246 ? 25.227 -22.116 5.426 1.00 22.70 246 GLY G C 1
ATOM 24054 O O . GLY G 3 246 ? 25.659 -22.426 4.310 1.00 22.66 246 GLY G O 1
ATOM 24058 N N . GLU G 3 247 ? 25.052 -20.867 5.832 1.00 22.81 247 GLU G N 1
ATOM 24059 C CA . GLU G 3 247 ? 25.270 -19.720 4.975 1.00 20.54 247 GLU G CA 1
ATOM 24060 C C . GLU G 3 247 ? 25.698 -18.527 5.815 1.00 22.60 247 GLU G C 1
ATOM 24061 O O . GLU G 3 247 ? 25.409 -18.480 7.011 1.00 20.59 247 GLU G O 1
ATOM 24073 N N . LEU G 3 248 ? 26.392 -17.589 5.174 1.00 18.15 248 LEU G N 1
ATOM 24074 C CA . LEU G 3 248 ? 26.788 -16.324 5.786 1.00 18.73 248 LEU G CA 1
ATOM 24075 C C . LEU G 3 248 ? 26.293 -15.185 4.940 1.00 19.01 248 LEU G C 1
ATOM 24076 O O . LEU G 3 248 ? 26.487 -15.201 3.725 1.00 18.15 248 LEU G O 1
ATOM 24092 N N . LEU G 3 249 ? 25.674 -14.194 5.578 1.00 16.97 249 LEU G N 1
ATOM 24093 C CA . LEU G 3 249 ? 25.411 -12.908 4.935 1.00 16.59 249 LEU G CA 1
ATOM 24094 C C . LEU G 3 249 ? 26.687 -12.082 4.959 1.00 16.30 249 LEU G C 1
ATOM 24095 O O . LEU G 3 249 ? 27.242 -11.805 6.034 1.00 17.34 249 LEU G O 1
ATOM 24111 N N . MET G 3 250 ? 27.164 -11.714 3.776 1.00 15.64 250 MET G N 1
ATOM 24112 C CA . MET G 3 250 ? 28.403 -10.981 3.667 1.00 17.72 250 MET G CA 1
ATOM 24113 C C . MET G 3 250 ? 28.308 -9.858 2.659 1.00 16.36 250 MET G C 1
ATOM 24114 O O . MET G 3 250 ? 27.424 -9.847 1.809 1.00 16.66 250 MET G O 1
ATOM 24128 N N . THR G 3 251 ? 29.234 -8.916 2.768 1.00 16.63 251 THR G N 1
ATOM 24129 C CA . THR G 3 251 ? 29.350 -7.831 1.806 1.00 15.46 251 THR G CA 1
ATOM 24130 C C . THR G 3 251 ? 30.763 -7.875 1.228 1.00 12.51 251 THR G C 1
ATOM 24131 O O . THR G 3 251 ? 31.761 -7.926 1.969 1.00 14.69 251 THR G O 1
ATOM 24142 N N . GLU G 3 252 ? 30.817 -7.857 -0.092 1.00 13.55 252 GLU G N 1
ATOM 24143 C CA . GLU G 3 252 ? 32.054 -7.905 -0.858 1.00 13.89 252 GLU G CA 1
ATOM 24144 C C . GLU G 3 252 ? 32.199 -6.615 -1.631 1.00 15.22 252 GLU G C 1
ATOM 24145 O O . GLU G 3 252 ? 31.293 -6.233 -2.367 1.00 17.08 252 GLU G O 1
ATOM 24157 N N . CYS G 3 253 ? 33.365 -5.991 -1.518 1.00 14.50 253 CYS G N 1
ATOM 24158 C CA . CYS G 3 253 ? 33.669 -4.775 -2.275 1.00 14.49 253 CYS G CA 1
ATOM 24159 C C . CYS G 3 253 ? 34.889 -4.985 -3.168 1.00 16.78 253 CYS G C 1
ATOM 24160 O O . CYS G 3 253 ? 35.947 -5.425 -2.699 1.00 17.19 253 CYS G O 1
ATOM 24168 N N . GLU G 3 254 ? 34.744 -4.693 -4.457 1.00 14.75 254 GLU G N 1
ATOM 24169 C CA . GLU G 3 254 ? 35.887 -4.667 -5.351 1.00 14.81 254 GLU G CA 1
ATOM 24170 C C . GLU G 3 254 ? 36.100 -3.257 -5.885 1.00 18.27 254 GLU G C 1
ATOM 24171 O O . GLU G 3 254 ? 35.240 -2.710 -6.548 1.00 17.42 254 GLU G O 1
ATOM 24183 N N . MET G 3 255 ? 37.269 -2.694 -5.599 1.00 15.55 255 MET G N 1
ATOM 24184 C CA . MET G 3 255 ? 37.634 -1.354 -6.063 1.00 15.53 255 MET G CA 1
ATOM 24185 C C . MET G 3 255 ? 38.515 -1.474 -7.283 1.00 16.36 255 MET G C 1
ATOM 24186 O O . MET G 3 255 ? 39.433 -2.307 -7.297 1.00 16.82 255 MET G O 1
ATOM 24200 N N . VAL G 3 256 ? 38.240 -0.644 -8.281 1.00 14.99 256 VAL G N 1
ATOM 24201 C CA . VAL G 3 256 ? 39.141 -0.467 -9.401 1.00 14.50 256 VAL G CA 1
ATOM 24202 C C . VAL G 3 256 ? 40.108 0.635 -8.988 1.00 18.47 256 VAL G C 1
ATOM 24203 O O . VAL G 3 256 ? 39.695 1.631 -8.416 1.00 18.04 256 VAL G O 1
ATOM 24216 N N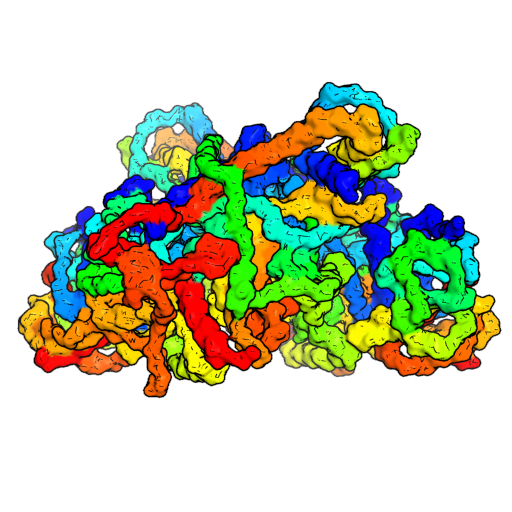 . ASN G 3 257 ? 41.394 0.435 -9.241 1.00 16.82 257 ASN G N 1
ATOM 24217 C CA . ASN G 3 257 ? 42.397 1.431 -8.895 1.00 15.76 257 ASN G CA 1
ATOM 24218 C C . ASN G 3 257 ? 43.219 1.799 -10.122 1.00 19.42 257 ASN G C 1
ATOM 24219 O O . ASN G 3 257 ? 43.000 1.252 -11.197 1.00 19.00 257 ASN G O 1
ATOM 24230 N N . GLY G 3 258 ? 44.139 2.742 -9.967 1.00 16.44 258 GLY G N 1
ATOM 24231 C CA . GLY G 3 258 ? 44.845 3.302 -11.097 1.00 17.77 258 GLY G CA 1
ATOM 24232 C C . GLY G 3 258 ? 45.523 2.294 -11.994 1.00 17.23 258 GLY G C 1
ATOM 24233 O O . GLY G 3 258 ? 46.083 1.289 -11.518 1.00 20.97 258 GLY G O 1
ATOM 24237 N N . PHE G 3 259 ? 45.518 2.542 -13.298 1.00 18.69 259 PHE G N 1
ATOM 24238 C CA . PHE G 3 259 ? 46.141 1.567 -14.180 1.00 20.83 259 PHE G CA 1
ATOM 24239 C C . PHE G 3 259 ? 47.658 1.687 -14.144 1.00 24.20 259 PHE G C 1
ATOM 24240 O O . PHE G 3 259 ? 48.223 2.716 -13.743 1.00 25.30 259 PHE G O 1
ATOM 24257 N N . ILE G 3 260 ? 48.300 0.580 -14.495 1.00 26.90 260 ILE G N 1
ATOM 24258 C CA . ILE G 3 260 ? 49.751 0.504 -14.603 1.00 28.57 260 ILE G CA 1
ATOM 24259 C C . ILE G 3 260 ? 50.095 0.059 -16.015 1.00 28.44 260 ILE G C 1
ATOM 24260 O O . ILE G 3 260 ? 49.237 -0.468 -16.715 1.00 24.87 260 ILE G O 1
ATOM 24276 N N . ASP G 3 261 ? 51.337 0.295 -16.444 1.00 26.91 261 ASP G N 1
ATOM 24277 C CA . ASP G 3 261 ? 51.788 -0.109 -17.771 1.00 27.33 261 ASP G CA 1
ATOM 24278 C C . ASP G 3 261 ? 53.006 -1.021 -17.624 1.00 34.18 261 ASP G C 1
ATOM 24279 O O . ASP G 3 261 ? 54.141 -0.547 -17.634 1.00 33.56 261 ASP G O 1
ATOM 24288 N N . PRO G 3 262 ? 52.767 -2.335 -17.468 1.00 34.52 262 PRO G N 1
ATOM 24289 C CA . PRO G 3 262 ? 53.879 -3.272 -17.292 1.00 36.06 262 PRO G CA 1
ATOM 24290 C C . PRO G 3 262 ? 54.678 -3.413 -18.568 1.00 32.73 262 PRO G C 1
ATOM 24291 O O . PRO G 3 262 ? 54.146 -3.177 -19.651 1.00 35.24 262 PRO G O 1
ATOM 24302 N N . PRO G 3 263 ? 55.949 -3.815 -18.445 1.00 40.18 263 PRO G N 1
ATOM 24303 C CA . PRO G 3 263 ? 56.833 -3.918 -19.608 1.00 43.48 263 PRO G CA 1
ATOM 24304 C C . PRO G 3 263 ? 56.332 -4.906 -20.652 1.00 46.51 263 PRO G C 1
ATOM 24305 O O . PRO G 3 263 ? 56.257 -4.569 -21.836 1.00 47.08 263 PRO G O 1
ATOM 24316 N N . GLY G 3 264 ? 55.977 -6.109 -20.220 1.00 43.82 264 GLY G N 1
ATOM 24317 C CA . GLY G 3 264 ? 55.723 -7.187 -21.161 1.00 49.26 264 GLY G CA 1
ATOM 24318 C C . GLY G 3 264 ? 54.312 -7.256 -21.704 1.00 54.27 264 GLY G C 1
ATOM 24319 O O . GLY G 3 264 ? 54.008 -8.111 -22.533 1.00 46.27 264 GLY G O 1
ATOM 24323 N N . GLU G 3 265 ? 53.444 -6.355 -21.266 1.00 49.68 265 GLU G N 1
ATOM 24324 C CA . GLU G 3 265 ? 52.025 -6.554 -21.508 1.00 44.79 265 GLU G CA 1
ATOM 24325 C C . GLU G 3 265 ? 51.234 -5.256 -21.581 1.00 38.65 265 GLU G C 1
ATOM 24326 O O . GLU G 3 265 ? 51.753 -4.185 -21.261 1.00 36.39 265 GLU G O 1
ATOM 24338 N N . PRO G 3 266 ? 49.977 -5.349 -22.036 1.00 34.83 266 PRO G N 1
ATOM 24339 C CA . PRO G 3 266 ? 49.168 -4.132 -22.132 1.00 29.79 266 PRO G CA 1
ATOM 24340 C C . PRO G 3 266 ? 48.922 -3.500 -20.770 1.00 28.26 266 PRO G C 1
ATOM 24341 O O . PRO G 3 266 ? 48.857 -4.202 -19.751 1.00 27.33 266 PRO G O 1
ATOM 24352 N N . PRO G 3 267 ? 48.764 -2.172 -20.745 1.00 28.85 267 PRO G N 1
ATOM 24353 C CA . PRO G 3 267 ? 48.397 -1.541 -19.476 1.00 25.18 267 PRO G CA 1
ATOM 24354 C C . PRO G 3 267 ? 47.016 -1.994 -19.013 1.00 23.45 267 PRO G C 1
ATOM 24355 O O . PRO G 3 267 ? 46.185 -2.422 -19.811 1.00 24.01 267 PRO G O 1
ATOM 24366 N N . HIS G 3 268 ? 46.783 -1.899 -17.715 1.00 22.27 268 HIS G N 1
ATOM 24367 C CA . HIS G 3 268 ? 45.572 -2.445 -17.111 1.00 21.80 268 HIS G CA 1
ATOM 24368 C C . HIS G 3 268 ? 45.356 -1.836 -15.741 1.00 22.91 268 HIS G C 1
ATOM 24369 O O . HIS G 3 268 ? 46.296 -1.335 -15.113 1.00 21.46 268 HIS G O 1
ATOM 24383 N N . PHE G 3 269 ? 44.102 -1.861 -15.288 1.00 17.35 269 PHE G N 1
ATOM 24384 C CA . PHE G 3 269 ? 43.748 -1.399 -13.948 1.00 17.23 269 PHE G CA 1
ATOM 24385 C C . PHE G 3 269 ? 44.309 -2.295 -12.848 1.00 19.37 269 PHE G C 1
ATOM 24386 O O . PHE G 3 269 ? 44.484 -3.493 -13.039 1.00 22.38 269 PHE G O 1
ATOM 24403 N N . THR G 3 270 ? 44.577 -1.701 -11.694 1.00 16.44 270 THR G N 1
ATOM 24404 C CA . THR G 3 270 ? 44.878 -2.462 -10.486 1.00 16.72 270 THR G CA 1
ATOM 24405 C C . THR G 3 270 ? 43.593 -2.531 -9.646 1.00 17.67 270 THR G C 1
ATOM 24406 O O . THR G 3 270 ? 42.539 -2.057 -10.079 1.00 17.48 270 THR G O 1
ATOM 24417 N N . ARG G 3 271 ? 43.651 -3.124 -8.459 1.00 16.55 271 ARG G N 1
ATOM 24418 C CA . ARG G 3 271 ? 42.425 -3.374 -7.722 1.00 18.03 271 ARG G CA 1
ATOM 24419 C C . ARG G 3 271 ? 42.637 -3.587 -6.228 1.00 16.98 271 ARG G C 1
ATOM 24420 O O . ARG G 3 271 ? 43.750 -3.820 -5.760 1.00 16.31 271 ARG G O 1
ATOM 24441 N N . GLY G 3 272 ? 41.533 -3.482 -5.497 1.00 15.11 272 GLY G N 1
ATOM 24442 C CA . GLY G 3 272 ? 41.478 -3.688 -4.065 1.00 14.68 272 GLY G CA 1
ATOM 24443 C C . GLY G 3 272 ? 40.258 -4.523 -3.708 1.00 14.26 272 GLY G C 1
ATOM 24444 O O . GLY G 3 272 ? 39.291 -4.594 -4.471 1.00 15.59 272 GLY G O 1
ATOM 24448 N N . TYR G 3 273 ? 40.325 -5.184 -2.561 1.00 14.69 273 TYR G N 1
ATOM 24449 C CA . TYR G 3 273 ? 39.313 -6.148 -2.133 1.00 14.80 273 TYR G CA 1
ATOM 24450 C C . TYR G 3 273 ? 38.926 -5.966 -0.675 1.00 15.99 273 TYR G C 1
ATOM 24451 O O . TYR G 3 273 ? 39.781 -5.830 0.202 1.00 15.14 273 TYR G O 1
ATOM 24469 N N . GLY G 3 274 ? 37.620 -5.949 -0.415 1.00 14.38 274 GLY G N 1
ATOM 24470 C CA . GLY G 3 274 ? 37.122 -5.924 0.935 1.00 13.86 274 GLY G CA 1
ATOM 24471 C C . GLY G 3 274 ? 36.015 -6.935 1.105 1.00 15.56 274 GLY G C 1
ATOM 24472 O O . GLY G 3 274 ? 35.239 -7.185 0.176 1.00 16.32 274 GLY G O 1
ATOM 24476 N N . LEU G 3 275 ? 35.942 -7.500 2.302 1.00 14.89 275 LEU G N 1
ATOM 24477 C CA . LEU G 3 275 ? 34.961 -8.524 2.616 1.00 14.93 275 LEU G CA 1
ATOM 24478 C C . LEU G 3 275 ? 34.664 -8.477 4.114 1.00 18.02 275 LEU G C 1
ATOM 24479 O O . LEU G 3 275 ? 35.593 -8.508 4.930 1.00 18.09 275 LEU G O 1
ATOM 24495 N N . VAL G 3 276 ? 33.381 -8.366 4.458 1.00 16.75 276 VAL G N 1
ATOM 24496 C CA . VAL G 3 276 ? 32.938 -8.254 5.841 1.00 14.97 276 VAL G CA 1
ATOM 24497 C C . VAL G 3 276 ? 31.665 -9.080 6.065 1.00 16.57 276 VAL G C 1
ATOM 24498 O O . VAL G 3 276 ? 31.024 -9.526 5.103 1.00 15.35 276 VAL G O 1
ATOM 24511 N N . PHE G 3 277 ? 31.328 -9.321 7.329 1.00 16.01 277 PHE G N 1
ATOM 24512 C CA . PHE G 3 277 ? 30.070 -9.979 7.661 1.00 16.69 277 PHE G CA 1
ATOM 24513 C C . PHE G 3 277 ? 28.935 -8.976 7.671 1.00 17.64 277 PHE G C 1
ATOM 24514 O O . PHE G 3 277 ? 29.104 -7.854 8.154 1.00 19.85 277 PHE G O 1
ATOM 24531 N N . GLY G 3 278 ? 27.772 -9.392 7.169 1.00 16.92 278 GLY G N 1
ATOM 24532 C CA . GLY G 3 278 ? 26.568 -8.572 7.227 1.00 19.97 278 GLY G CA 1
ATOM 24533 C C . GLY G 3 278 ? 26.475 -7.550 6.111 1.00 18.82 278 GLY G C 1
ATOM 24534 O O . GLY G 3 278 ? 27.070 -7.742 5.058 1.00 18.31 278 GLY G O 1
ATOM 24538 N N . MET G 3 279 ? 25.730 -6.469 6.360 1.00 16.67 279 MET G N 1
ATOM 24539 C CA . MET G 3 279 ? 25.347 -5.477 5.351 1.00 19.59 279 MET G CA 1
ATOM 24540 C C . MET G 3 279 ? 26.147 -4.182 5.400 1.00 21.35 279 MET G C 1
ATOM 24541 O O . MET G 3 279 ? 26.140 -3.419 4.440 1.00 19.18 279 MET G O 1
ATOM 24555 N N . SER G 3 280 ? 26.795 -3.909 6.524 1.00 19.22 280 SER G N 1
ATOM 24556 C CA . SER G 3 280 ? 27.500 -2.647 6.686 1.00 21.08 280 SER G CA 1
ATOM 24557 C C . SER G 3 280 ? 28.696 -2.593 5.763 1.00 21.62 280 SER G C 1
ATOM 24558 O O . SER G 3 280 ? 29.640 -3.354 5.931 1.00 22.76 280 SER G O 1
ATOM 24566 N N . GLU G 3 281 ? 28.675 -1.695 4.788 1.00 18.28 281 GLU G N 1
ATOM 24567 C CA . GLU G 3 281 ? 29.646 -1.804 3.711 1.00 20.59 281 GLU G CA 1
ATOM 24568 C C . GLU G 3 281 ? 30.839 -0.845 3.865 1.00 17.30 281 GLU G C 1
ATOM 24569 O O . GLU G 3 281 ? 31.860 -1.068 3.231 1.00 18.02 281 GLU G O 1
ATOM 24581 N N . ARG G 3 282 ? 30.767 0.176 4.714 1.00 16.01 282 ARG G N 1
ATOM 24582 C CA . ARG G 3 282 ? 31.846 1.175 4.684 1.00 15.55 282 ARG G CA 1
ATOM 24583 C C . ARG G 3 282 ? 33.176 0.544 5.113 1.00 13.50 282 ARG G C 1
ATOM 24584 O O . ARG G 3 282 ? 34.233 0.892 4.599 1.00 14.75 282 ARG G O 1
ATOM 24605 N N . LYS G 3 283 ? 33.118 -0.443 5.994 1.00 17.12 283 LYS G N 1
ATOM 24606 C CA . LYS G 3 283 ? 34.329 -1.166 6.378 1.00 19.19 283 LYS G CA 1
ATOM 24607 C C . LYS G 3 283 ? 34.937 -1.932 5.206 1.00 14.42 283 LYS G C 1
ATOM 24608 O O . LYS G 3 283 ? 36.162 -1.977 5.050 1.00 14.08 283 LYS G O 1
ATOM 24627 N N . ALA G 3 284 ? 34.095 -2.592 4.421 1.00 14.68 284 ALA G N 1
ATOM 24628 C CA . ALA G 3 284 ? 34.560 -3.299 3.240 1.00 14.60 284 ALA G CA 1
ATOM 24629 C C . ALA G 3 284 ? 35.223 -2.339 2.264 1.00 14.20 284 ALA G C 1
ATOM 24630 O O . ALA G 3 284 ? 36.215 -2.681 1.611 1.00 14.85 284 ALA G O 1
ATOM 24637 N N . MET G 3 285 ? 34.665 -1.140 2.154 1.00 14.65 285 MET G N 1
ATOM 24638 C CA . MET G 3 285 ? 35.240 -0.146 1.255 1.00 14.72 285 MET G CA 1
ATOM 24639 C C . MET G 3 285 ? 36.591 0.343 1.763 1.00 14.40 285 MET G C 1
ATOM 24640 O O . MET G 3 285 ? 37.543 0.452 0.992 1.00 15.51 285 MET G O 1
ATOM 24654 N N . ALA G 3 286 ? 36.699 0.613 3.060 1.00 13.13 286 ALA G N 1
ATOM 24655 C CA . ALA G 3 286 ? 37.971 1.049 3.618 1.00 14.67 286 ALA G CA 1
ATOM 24656 C C . ALA G 3 286 ? 39.005 -0.059 3.502 1.00 15.36 286 ALA G C 1
ATOM 24657 O O . ALA G 3 286 ? 40.169 0.193 3.187 1.00 15.31 286 ALA G O 1
ATOM 24664 N N . MET G 3 287 ? 38.577 -1.278 3.803 1.00 14.44 287 MET G N 1
ATOM 24665 C CA . MET G 3 287 ? 39.432 -2.452 3.628 1.00 13.04 287 MET G CA 1
ATOM 24666 C C . MET G 3 287 ? 40.027 -2.518 2.213 1.00 13.38 287 MET G C 1
ATOM 24667 O O . MET G 3 287 ? 41.226 -2.710 2.050 1.00 14.73 287 MET G O 1
ATOM 24681 N N . ALA G 3 288 ? 39.195 -2.386 1.189 1.00 12.54 288 ALA G N 1
ATOM 24682 C CA . ALA G 3 288 ? 39.676 -2.448 -0.181 1.00 13.62 288 ALA G CA 1
ATOM 24683 C C . ALA G 3 288 ? 40.652 -1.319 -0.494 1.00 13.77 288 ALA G C 1
ATOM 24684 O O . ALA G 3 288 ? 41.627 -1.515 -1.221 1.00 15.51 288 ALA G O 1
ATOM 24691 N N . LEU G 3 289 ? 40.372 -0.124 0.002 1.00 14.72 289 LEU G N 1
ATOM 24692 C CA . LEU G 3 289 ? 41.223 1.024 -0.281 1.00 15.62 289 LEU G CA 1
ATOM 24693 C C . LEU G 3 289 ? 42.591 0.883 0.379 1.00 17.07 289 LEU G C 1
ATOM 24694 O O . LEU G 3 289 ? 43.616 1.175 -0.241 1.00 16.85 289 LEU G O 1
ATOM 24710 N N . VAL G 3 290 ? 42.610 0.417 1.625 1.00 14.32 290 VAL G N 1
ATOM 24711 C CA . VAL G 3 290 ? 43.867 0.235 2.339 1.00 13.70 290 VAL G CA 1
ATOM 24712 C C . VAL G 3 290 ? 44.595 -1.019 1.838 1.00 13.75 290 VAL G C 1
ATOM 24713 O O . VAL G 3 290 ? 45.806 -1.036 1.799 1.00 14.83 290 VAL G O 1
ATOM 24726 N N . ASP G 3 291 ? 43.850 -2.025 1.372 1.00 13.86 291 ASP G N 1
ATOM 24727 C CA . ASP G 3 291 ? 44.442 -3.181 0.676 1.00 14.90 291 ASP G CA 1
ATOM 24728 C C . ASP G 3 291 ? 45.285 -2.701 -0.489 1.00 14.69 291 ASP G C 1
ATOM 24729 O O . ASP G 3 291 ? 46.461 -3.058 -0.611 1.00 14.32 291 ASP G O 1
ATOM 24738 N N . ARG G 3 292 ? 44.707 -1.857 -1.335 1.00 14.82 292 ARG G N 1
ATOM 24739 C CA . ARG G 3 292 ? 45.461 -1.355 -2.486 1.00 15.56 292 ARG G CA 1
ATOM 24740 C C . ARG G 3 292 ? 46.667 -0.545 -2.035 1.00 13.40 292 ARG G C 1
ATOM 24741 O O . ARG G 3 292 ? 47.744 -0.675 -2.612 1.00 14.42 292 ARG G O 1
ATOM 24762 N N . ALA G 3 293 ? 46.503 0.286 -1.007 1.00 14.18 293 ALA G N 1
ATOM 24763 C CA . ALA G 3 293 ? 47.611 1.109 -0.531 1.00 15.13 293 ALA G CA 1
ATOM 24764 C C . ALA G 3 293 ? 48.774 0.203 -0.127 1.00 14.92 293 ALA G C 1
ATOM 24765 O O . ALA G 3 293 ? 49.929 0.466 -0.476 1.00 15.71 293 ALA G O 1
ATOM 24772 N N . LEU G 3 294 ? 48.456 -0.868 0.587 1.00 14.69 294 LEU G N 1
ATOM 24773 C CA . LEU G 3 294 ? 49.468 -1.791 1.106 1.00 16.83 294 LEU G CA 1
ATOM 24774 C C . LEU G 3 294 ? 49.971 -2.805 0.065 1.00 18.68 294 LEU G C 1
ATOM 24775 O O . LEU G 3 294 ? 50.813 -3.660 0.375 1.00 17.96 294 LEU G O 1
ATOM 24791 N N . GLN G 3 295 ? 49.495 -2.696 -1.178 1.00 15.26 295 GLN G N 1
ATOM 24792 C CA . GLN G 3 295 ? 50.113 -3.419 -2.285 1.00 16.14 295 GLN G CA 1
ATOM 24793 C C . GLN G 3 295 ? 51.340 -2.680 -2.836 1.00 21.26 295 GLN G C 1
ATOM 24794 O O . GLN G 3 295 ? 51.960 -3.122 -3.813 1.00 22.03 295 GLN G O 1
ATOM 24808 N N . ALA G 3 296 ? 51.707 -1.564 -2.216 1.00 19.64 296 ALA G N 1
ATOM 24809 C CA . ALA G 3 296 ? 52.864 -0.790 -2.676 1.00 20.71 296 ALA G CA 1
ATOM 24810 C C . ALA G 3 296 ? 54.133 -1.635 -2.957 1.00 22.62 296 ALA G C 1
ATOM 24811 O O . ALA G 3 296 ? 54.791 -1.428 -3.976 1.00 25.58 296 ALA G O 1
ATOM 24818 N N . PRO G 3 297 ? 54.475 -2.591 -2.079 1.00 24.85 297 PRO G N 1
ATOM 24819 C CA . PRO G 3 297 ? 55.676 -3.402 -2.387 1.00 28.37 297 PRO G CA 1
ATOM 24820 C C . PRO G 3 297 ? 55.607 -4.176 -3.710 1.00 30.93 297 PRO G C 1
ATOM 24821 O O . PRO G 3 297 ? 56.578 -4.176 -4.483 1.00 30.76 297 PRO G O 1
ATOM 24832 N N . GLU G 3 298 ? 54.482 -4.840 -3.954 1.00 26.95 298 GLU G N 1
ATOM 24833 C CA . GLU G 3 298 ? 54.283 -5.616 -5.176 1.00 28.12 298 GLU G CA 1
ATOM 24834 C C . GLU G 3 298 ? 54.384 -4.743 -6.418 1.00 25.72 298 GLU G C 1
ATOM 24835 O O . GLU G 3 298 ? 54.761 -5.229 -7.489 1.00 30.02 298 GLU G O 1
ATOM 24847 N N . TYR G 3 299 ? 54.042 -3.465 -6.293 1.00 24.82 299 TYR G N 1
ATOM 24848 C CA . TYR G 3 299 ? 54.085 -2.568 -7.439 1.00 24.85 299 TYR G CA 1
ATOM 24849 C C . TYR G 3 299 ? 55.304 -1.662 -7.434 1.00 29.53 299 TYR G C 1
ATOM 24850 O O . TYR G 3 299 ? 55.439 -0.821 -8.309 1.00 30.79 299 TYR G O 1
ATOM 24868 N N . GLY G 3 300 ? 56.182 -1.834 -6.454 1.00 32.27 300 GLY G N 1
ATOM 24869 C CA . GLY G 3 300 ? 57.389 -1.029 -6.382 1.00 43.99 300 GLY G CA 1
ATOM 24870 C C . GLY G 3 300 ? 57.095 0.438 -6.144 1.00 35.98 300 GLY G C 1
ATOM 24871 O O . GLY G 3 300 ? 57.864 1.315 -6.539 1.00 30.59 300 GLY G O 1
ATOM 24875 N N . GLU G 3 301 ? 55.967 0.705 -5.497 1.00 30.93 301 GLU G N 1
ATOM 24876 C CA . GLU G 3 301 ? 55.548 2.063 -5.187 1.00 28.45 301 GLU G CA 1
ATOM 24877 C C . GLU G 3 301 ? 56.185 2.528 -3.883 1.00 32.11 301 GLU G C 1
ATOM 24878 O O . GLU G 3 301 ? 56.437 1.721 -2.977 1.00 35.58 301 GLU G O 1
ATOM 24890 N N . HIS G 3 302 ? 56.467 3.819 -3.803 1.00 33.95 302 HIS G N 1
ATOM 24891 C CA . HIS G 3 302 ? 56.983 4.406 -2.566 1.00 48.35 302 HIS G CA 1
ATOM 24892 C C . HIS G 3 302 ? 55.849 5.104 -1.825 1.00 36.48 302 HIS G C 1
ATOM 24893 O O . HIS G 3 302 ? 54.924 5.618 -2.439 1.00 36.80 302 HIS G O 1
ATOM 24907 N N . ALA G 3 303 ? 55.930 5.098 -0.503 1.00 33.19 303 ALA G N 1
ATOM 24908 C CA . ALA G 3 303 ? 54.860 5.612 0.328 1.00 31.88 303 ALA G CA 1
ATOM 24909 C C . ALA G 3 303 ? 54.830 7.128 0.280 1.00 32.25 303 ALA G C 1
ATOM 24910 O O . ALA G 3 303 ? 55.836 7.784 0.548 1.00 39.52 303 ALA G O 1
ATOM 24917 N N . THR G 3 304 ? 53.674 7.673 -0.090 1.00 28.59 304 THR G N 1
ATOM 24918 C CA . THR G 3 304 ? 53.421 9.104 0.009 1.00 27.92 304 THR G CA 1
ATOM 24919 C C . THR G 3 304 ? 52.329 9.393 1.038 1.00 30.59 304 THR G C 1
ATOM 24920 O O . THR G 3 304 ? 51.813 10.520 1.116 1.00 32.09 304 THR G O 1
ATOM 24931 N N . GLY G 3 305 ? 51.979 8.373 1.819 1.00 18.56 305 GLY G N 1
ATOM 24932 C CA . GLY G 3 305 ? 51.058 8.531 2.923 1.00 17.06 305 GLY G CA 1
ATOM 24933 C C . GLY G 3 305 ? 51.163 7.413 3.955 1.00 16.91 305 GLY G C 1
ATOM 24934 O O . GLY G 3 305 ? 51.622 6.312 3.627 1.00 17.49 305 GLY G O 1
ATOM 24938 N N . PRO G 3 306 ? 50.736 7.683 5.201 1.00 18.51 306 PRO G N 1
ATOM 24939 C CA . PRO G 3 306 ? 50.689 6.682 6.273 1.00 19.97 306 PRO G CA 1
ATOM 24940 C C . PRO G 3 306 ? 49.959 5.390 5.869 1.00 16.94 306 PRO G C 1
ATOM 24941 O O . PRO G 3 306 ? 50.299 4.300 6.328 1.00 16.38 306 PRO G O 1
ATOM 24952 N N . ALA G 3 307 ? 48.941 5.504 5.020 1.00 15.12 307 ALA G N 1
ATOM 24953 C CA . ALA G 3 307 ? 48.178 4.331 4.631 1.00 14.49 307 ALA G CA 1
ATOM 24954 C C . ALA G 3 307 ? 48.986 3.289 3.843 1.00 13.84 307 ALA G C 1
ATOM 24955 O O . ALA G 3 307 ? 48.568 2.132 3.764 1.00 16.59 307 ALA G O 1
ATOM 24962 N N . GLN G 3 308 ? 50.136 3.694 3.295 1.00 15.22 308 GLN G N 1
ATOM 24963 C CA . GLN G 3 308 ? 51.033 2.818 2.547 1.00 16.42 308 GLN G CA 1
ATOM 24964 C C . GLN G 3 308 ? 52.173 2.236 3.407 1.00 15.70 308 GLN G C 1
ATOM 24965 O O . GLN G 3 308 ? 53.003 1.481 2.916 1.00 16.90 308 GLN G O 1
ATOM 24979 N N . ASP G 3 309 ? 52.193 2.598 4.683 1.00 15.98 309 ASP G N 1
ATOM 24980 C CA . ASP G 3 309 ? 53.273 2.258 5.606 1.00 19.70 309 ASP G CA 1
ATOM 24981 C C . ASP G 3 309 ? 52.782 1.048 6.374 1.00 19.60 309 ASP G C 1
ATOM 24982 O O . ASP G 3 309 ? 51.950 1.175 7.260 1.00 17.92 309 ASP G O 1
ATOM 24991 N N . GLU G 3 310 ? 53.251 -0.132 5.982 1.00 18.44 310 GLU G N 1
ATOM 24992 C CA . GLU G 3 310 ? 52.652 -1.373 6.429 1.00 18.22 310 GLU G CA 1
ATOM 24993 C C . GLU G 3 310 ? 52.672 -1.525 7.956 1.00 17.34 310 GLU G C 1
ATOM 24994 O O . GLU G 3 310 ? 51.640 -1.821 8.569 1.00 17.01 310 GLU G O 1
ATOM 25006 N N . GLU G 3 311 ? 53.839 -1.357 8.574 1.00 14.83 311 GLU G N 1
ATOM 25007 C CA . GLU G 3 311 ? 53.895 -1.509 10.017 1.00 15.00 311 GLU G CA 1
ATOM 25008 C C . GLU G 3 311 ? 53.036 -0.454 10.710 1.00 15.26 311 GLU G C 1
ATOM 25009 O O . GLU G 3 311 ? 52.323 -0.772 11.663 1.00 15.37 311 GLU G O 1
ATOM 25021 N N . PHE G 3 312 ? 53.072 0.811 10.256 1.00 13.29 312 PHE G N 1
ATOM 25022 C CA . PHE G 3 312 ? 52.255 1.818 10.914 1.00 15.48 312 PHE G CA 1
ATOM 25023 C C . PHE G 3 312 ? 50.786 1.507 10.807 1.00 16.34 312 PHE G C 1
ATOM 25024 O O . PHE G 3 312 ? 50.042 1.703 11.764 1.00 16.69 312 PHE G O 1
ATOM 25041 N N . VAL G 3 313 ? 50.341 1.059 9.636 1.00 14.33 313 VAL G N 1
ATOM 25042 C CA . VAL G 3 313 ? 48.941 0.734 9.490 1.00 13.35 313 VAL G CA 1
ATOM 25043 C C . VAL G 3 313 ? 48.558 -0.445 10.374 1.00 15.10 313 VAL G C 1
ATOM 25044 O O . VAL G 3 313 ? 47.653 -0.347 11.189 1.00 13.87 313 VAL G O 1
ATOM 25057 N N . LEU G 3 314 ? 49.248 -1.567 10.211 1.00 16.03 314 LEU G N 1
ATOM 25058 C CA . LEU G 3 314 ? 48.764 -2.806 10.809 1.00 15.66 314 LEU G CA 1
ATOM 25059 C C . LEU G 3 314 ? 49.080 -2.891 12.298 1.00 14.98 314 LEU G C 1
ATOM 25060 O O . LEU G 3 314 ? 48.319 -3.505 13.039 1.00 15.88 314 LEU G O 1
ATOM 25076 N N . ALA G 3 315 ? 50.156 -2.243 12.744 1.00 14.36 315 ALA G N 1
ATOM 25077 C CA . ALA G 3 315 ? 50.496 -2.277 14.163 1.00 14.25 315 ALA G CA 1
ATOM 25078 C C . ALA G 3 315 ? 49.455 -1.567 14.999 1.00 18.63 315 ALA G C 1
ATOM 25079 O O . ALA G 3 315 ? 49.318 -1.863 16.181 1.00 18.03 315 ALA G O 1
ATOM 25086 N N . HIS G 3 316 ? 48.707 -0.644 14.396 1.00 15.17 316 HIS G N 1
ATOM 25087 C CA . HIS G 3 316 ? 47.790 0.197 15.154 1.00 14.37 316 HIS G CA 1
ATOM 25088 C C . HIS G 3 316 ? 46.346 0.035 14.734 1.00 11.75 316 HIS G C 1
ATOM 25089 O O . HIS G 3 316 ? 45.500 0.894 15.030 1.00 14.09 316 HIS G O 1
ATOM 25103 N N . ALA G 3 317 ? 46.053 -1.098 14.096 1.00 12.76 317 ALA G N 1
ATOM 25104 C CA . ALA G 3 317 ? 44.731 -1.339 13.507 1.00 15.57 317 ALA G CA 1
ATOM 25105 C C . ALA G 3 317 ? 43.710 -2.089 14.386 1.00 15.66 317 ALA G C 1
ATOM 25106 O O . ALA G 3 317 ? 42.519 -1.811 14.322 1.00 16.67 317 ALA G O 1
ATOM 25113 N N . ASP G 3 318 ? 44.160 -3.064 15.165 1.00 15.16 318 ASP G N 1
ATOM 25114 C CA . ASP G 3 318 ? 43.248 -3.930 15.913 1.00 13.59 318 ASP G CA 1
ATOM 25115 C C . ASP G 3 318 ? 42.829 -3.238 17.212 1.00 14.43 318 ASP G C 1
ATOM 25116 O O . ASP G 3 318 ? 43.661 -3.080 18.088 1.00 17.38 318 ASP G O 1
ATOM 25125 N N . ASN G 3 319 ? 41.567 -2.841 17.362 1.00 15.05 319 ASN G N 1
ATOM 25126 C CA . ASN G 3 319 ? 41.235 -2.042 18.549 1.00 16.69 319 ASN G CA 1
ATOM 25127 C C . ASN G 3 319 ? 41.264 -2.852 19.833 1.00 16.86 319 ASN G C 1
ATOM 25128 O O . ASN G 3 319 ? 41.315 -2.283 20.925 1.00 15.47 319 ASN G O 1
ATOM 25139 N N . VAL G 3 320 ? 41.317 -4.176 19.722 1.00 16.16 320 VAL G N 1
ATOM 25140 C CA . VAL G 3 320 ? 41.511 -4.983 20.913 1.00 17.31 320 VAL G CA 1
ATOM 25141 C C . VAL G 3 320 ? 42.891 -4.666 21.523 1.00 17.31 320 VAL G C 1
ATOM 25142 O O . VAL G 3 320 ? 43.046 -4.608 22.747 1.00 19.16 320 VAL G O 1
ATOM 25155 N N . GLU G 3 321 ? 43.878 -4.421 20.674 1.00 16.23 321 GLU G N 1
ATOM 25156 C CA . GLU G 3 321 ? 45.192 -3.971 21.147 1.00 13.53 321 GLU G CA 1
ATOM 25157 C C . GLU G 3 321 ? 45.170 -2.492 21.515 1.00 17.54 321 GLU G C 1
ATOM 25158 O O . GLU G 3 321 ? 45.649 -2.095 22.584 1.00 15.21 321 GLU G O 1
ATOM 25170 N N . VAL G 3 322 ? 44.620 -1.690 20.606 1.00 13.94 322 VAL G N 1
ATOM 25171 C CA . VAL G 3 322 ? 44.623 -0.223 20.719 1.00 14.31 322 VAL G CA 1
ATOM 25172 C C . VAL G 3 322 ? 43.904 0.252 21.953 1.00 14.27 322 VAL G C 1
ATOM 25173 O O . VAL G 3 322 ? 44.471 0.970 22.770 1.00 15.97 322 VAL G O 1
ATOM 25186 N N . ALA G 3 323 ? 42.642 -0.149 22.098 1.00 14.93 323 ALA G N 1
ATOM 25187 C CA . ALA G 3 323 ? 41.830 0.351 23.202 1.00 15.63 323 ALA G CA 1
ATOM 25188 C C . ALA G 3 323 ? 42.329 -0.194 24.553 1.00 14.93 323 ALA G C 1
ATOM 25189 O O . ALA G 3 323 ? 42.302 0.508 25.565 1.00 14.96 323 ALA G O 1
ATOM 25196 N N . GLY G 3 324 ? 42.806 -1.432 24.559 1.00 14.96 324 GLY G N 1
ATOM 25197 C CA . GLY G 3 324 ? 43.429 -2.002 25.733 1.00 14.49 324 GLY G CA 1
ATOM 25198 C C . GLY G 3 324 ? 44.580 -1.145 26.246 1.00 16.31 324 GLY G C 1
ATOM 25199 O O . GLY G 3 324 ? 44.638 -0.820 27.428 1.00 16.10 324 GLY G O 1
ATOM 25203 N N . PHE G 3 325 ? 45.514 -0.784 25.371 1.00 16.52 325 PHE G N 1
ATOM 25204 C CA . PHE G 3 325 ? 46.702 -0.077 25.828 1.00 15.08 325 PHE G CA 1
ATOM 25205 C C . PHE G 3 325 ? 46.401 1.400 26.148 1.00 15.67 325 PHE G C 1
ATOM 25206 O O . PHE G 3 325 ? 46.954 1.939 27.096 1.00 15.19 325 PHE G O 1
ATOM 25223 N N . VAL G 3 326 ? 45.523 2.056 25.397 1.00 15.90 326 VAL G N 1
ATOM 25224 C CA . VAL G 3 326 ? 45.172 3.426 25.786 1.00 16.72 326 VAL G CA 1
ATOM 25225 C C . VAL G 3 326 ? 44.476 3.386 27.156 1.00 18.29 326 VAL G C 1
ATOM 25226 O O . VAL G 3 326 ? 44.812 4.150 28.057 1.00 15.81 326 VAL G O 1
ATOM 25239 N N . SER G 3 327 ? 43.519 2.472 27.321 1.00 14.86 327 SER G N 1
ATOM 25240 C CA . SER G 3 327 ? 42.750 2.435 28.551 1.00 14.57 327 SER G CA 1
ATOM 25241 C C . SER G 3 327 ? 43.601 2.016 29.748 1.00 15.99 327 SER G C 1
ATOM 25242 O O . SER G 3 327 ? 43.292 2.376 30.895 1.00 17.53 327 SER G O 1
ATOM 25250 N N . HIS G 3 328 ? 44.707 1.318 29.495 1.00 15.85 328 HIS G N 1
ATOM 25251 C CA . HIS G 3 328 ? 45.519 0.800 30.594 1.00 14.45 328 HIS G CA 1
ATOM 25252 C C . HIS G 3 328 ? 46.189 1.906 31.407 1.00 17.96 328 HIS G C 1
ATOM 25253 O O . HIS G 3 328 ? 46.632 1.660 32.525 1.00 18.71 328 HIS G O 1
ATOM 25267 N N . LEU G 3 329 ? 46.216 3.128 30.875 1.00 16.24 329 LEU G N 1
ATOM 25268 C CA . LEU G 3 329 ? 46.717 4.267 31.643 1.00 15.83 329 LEU G CA 1
ATOM 25269 C C . LEU G 3 329 ? 45.907 4.491 32.933 1.00 17.29 329 LEU G C 1
ATOM 25270 O O . LEU G 3 329 ? 46.408 5.103 33.866 1.00 17.38 329 LEU G O 1
ATOM 25286 N N . LYS G 3 330 ? 44.678 3.970 32.986 1.00 16.54 330 LYS G N 1
ATOM 25287 C CA . LYS G 3 330 ? 43.857 4.038 34.186 1.00 18.28 330 LYS G CA 1
ATOM 25288 C C . LYS G 3 330 ? 44.394 3.185 35.334 1.00 20.86 330 LYS G C 1
ATOM 25289 O O . LYS G 3 330 ? 44.049 3.411 36.491 1.00 19.43 330 LYS G O 1
ATOM 25308 N N . LEU G 3 331 ? 45.214 2.189 35.015 1.00 18.42 331 LEU G N 1
ATOM 25309 C CA . LEU G 3 331 ? 45.820 1.372 36.053 1.00 16.80 331 LEU G CA 1
ATOM 25310 C C . LEU G 3 331 ? 46.721 2.210 36.938 1.00 19.41 331 LEU G C 1
ATOM 25311 O O . LEU G 3 331 ? 47.296 3.188 36.484 1.00 20.60 331 LEU G O 1
ATOM 25327 N N . PRO G 3 332 ? 46.859 1.817 38.203 1.00 17.96 332 PRO G N 1
ATOM 25328 C CA . PRO G 3 332 ? 47.856 2.485 39.043 1.00 18.70 332 PRO G CA 1
ATOM 25329 C C . PRO G 3 332 ? 49.235 2.504 38.373 1.00 22.10 332 PRO G C 1
ATOM 25330 O O . PRO G 3 332 ? 49.690 1.479 37.850 1.00 22.38 332 PRO G O 1
ATOM 25341 N N . HIS G 3 333 ? 49.843 3.688 38.337 1.00 21.11 333 HIS G N 1
ATOM 25342 C CA . HIS G 3 333 ? 51.181 3.889 37.775 1.00 19.07 333 HIS G CA 1
ATOM 25343 C C . HIS G 3 333 ? 52.029 4.711 38.746 1.00 20.97 333 HIS G C 1
ATOM 25344 O O . HIS G 3 333 ? 52.926 5.458 38.339 1.00 20.93 333 HIS G O 1
ATOM 25358 N N . TYR G 3 334 ? 51.757 4.596 40.037 1.00 20.01 334 TYR G N 1
ATOM 25359 C CA . TYR G 3 334 ? 52.347 5.533 40.969 1.00 20.39 334 TYR G CA 1
ATOM 25360 C C . TYR G 3 334 ? 53.818 5.235 41.259 1.00 20.83 334 TYR G C 1
ATOM 25361 O O . TYR G 3 334 ? 54.580 6.146 41.582 1.00 22.73 334 TYR G O 1
ATOM 25379 N N . VAL G 3 335 ? 54.227 3.975 41.118 1.00 23.58 335 VAL G N 1
ATOM 25380 C CA . VAL G 3 335 ? 55.648 3.614 41.271 1.00 24.32 335 VAL G CA 1
ATOM 25381 C C . VAL G 3 335 ? 56.488 4.304 40.176 1.00 20.79 335 VAL G C 1
ATOM 25382 O O . VAL G 3 335 ? 57.531 4.909 40.453 1.00 24.38 335 VAL G O 1
ATOM 25395 N N . ASP G 3 336 ? 56.017 4.229 38.940 1.00 20.01 336 ASP G N 1
ATOM 25396 C CA . ASP G 3 336 ? 56.719 4.855 37.824 1.00 19.67 336 ASP G CA 1
ATOM 25397 C C . ASP G 3 336 ? 56.642 6.369 37.924 1.00 23.75 336 ASP G C 1
ATOM 25398 O O . ASP G 3 336 ? 57.608 7.055 37.616 1.00 21.19 336 ASP G O 1
ATOM 25407 N N . PHE G 3 337 ? 55.490 6.895 38.335 1.00 22.43 337 PHE G N 1
ATOM 25408 C CA . PHE G 3 337 ? 55.379 8.336 38.468 1.00 20.91 337 PHE G CA 1
ATOM 25409 C C . PHE G 3 337 ? 56.288 8.840 39.578 1.00 20.91 337 PHE G C 1
ATOM 25410 O O . PHE G 3 337 ? 56.875 9.913 39.446 1.00 23.72 337 PHE G O 1
ATOM 25427 N N . GLN G 3 338 ? 56.432 8.070 40.657 1.00 21.42 338 GLN G N 1
ATOM 25428 C CA . GLN G 3 338 ? 57.293 8.466 41.768 1.00 22.76 338 GLN G CA 1
ATOM 25429 C C . GLN G 3 338 ? 58.740 8.508 41.299 1.00 22.49 338 GLN G C 1
ATOM 25430 O O . GLN G 3 338 ? 59.513 9.357 41.729 1.00 23.35 338 GLN G O 1
ATOM 25444 N N . ALA G 3 339 ? 59.104 7.592 40.409 1.00 22.80 339 ALA G N 1
ATOM 25445 C CA . ALA G 3 339 ? 60.440 7.619 39.822 1.00 24.43 339 ALA G CA 1
ATOM 25446 C C . ALA G 3 339 ? 60.650 8.912 39.016 1.00 21.93 339 ALA G C 1
ATOM 25447 O O . ALA G 3 339 ? 61.702 9.536 39.117 1.00 24.90 339 ALA G O 1
ATOM 25454 N N . GLU G 3 340 ? 59.653 9.320 38.239 1.00 21.58 340 GLU G N 1
ATOM 25455 C CA . GLU G 3 340 ? 59.726 10.606 37.522 1.00 21.66 340 GLU G CA 1
ATOM 25456 C C . GLU G 3 340 ? 59.799 11.779 38.499 1.00 23.45 340 GLU G C 1
ATOM 25457 O O . GLU G 3 340 ? 60.626 12.678 38.330 1.00 25.75 340 GLU G O 1
ATOM 25469 N N . LEU G 3 341 ? 58.934 11.776 39.510 1.00 22.16 341 LEU G N 1
ATOM 25470 C CA . LEU G 3 341 ? 58.953 12.826 40.537 1.00 23.10 341 LEU G CA 1
ATOM 25471 C C . LEU G 3 341 ? 60.296 12.953 41.241 1.00 27.35 341 LEU G C 1
ATOM 25472 O O . LEU G 3 341 ? 60.776 14.066 41.476 1.00 29.23 341 LEU G O 1
ATOM 25488 N N . GLU G 3 342 ? 60.890 11.819 41.607 1.00 26.19 342 GLU G N 1
ATOM 25489 C CA . GLU G 3 342 ? 62.135 11.821 42.359 1.00 28.72 342 GLU G CA 1
ATOM 25490 C C . GLU G 3 342 ? 63.216 12.571 41.577 1.00 28.04 342 GLU G C 1
ATOM 25491 O O . GLU G 3 342 ? 64.035 13.295 42.156 1.00 30.24 342 GLU G O 1
ATOM 25503 N N . LEU G 3 343 ? 63.201 12.405 40.258 1.00 26.57 343 LEU G N 1
ATOM 25504 C CA . LEU G 3 343 ? 64.147 13.095 39.382 1.00 24.97 343 LEU G CA 1
ATOM 25505 C C . LEU G 3 343 ? 63.773 14.561 39.215 1.00 24.60 343 LEU G C 1
ATOM 25506 O O . LEU G 3 343 ? 64.607 15.448 39.370 1.00 29.07 343 LEU G O 1
ATOM 25522 N N . LEU G 3 344 ? 62.511 14.812 38.882 1.00 24.25 344 LEU G N 1
ATOM 25523 C CA . LEU G 3 344 ? 62.083 16.177 38.634 1.00 25.36 344 LEU G CA 1
ATOM 25524 C C . LEU G 3 344 ? 62.361 17.076 39.841 1.00 26.18 344 LEU G C 1
ATOM 25525 O O . LEU G 3 344 ? 62.847 18.194 39.677 1.00 27.17 344 LEU G O 1
ATOM 25541 N N . LYS G 3 345 ? 62.087 16.579 41.049 1.00 31.56 345 LYS G N 1
ATOM 25542 C CA . LYS G 3 345 ? 62.343 17.348 42.263 1.00 31.11 345 LYS G CA 1
ATOM 25543 C C . LYS G 3 345 ? 63.833 17.674 42.378 1.00 32.69 345 LYS G C 1
ATOM 25544 O O . LYS G 3 345 ? 64.211 18.787 42.738 1.00 30.78 345 LYS G O 1
ATOM 25563 N N . ARG G 3 346 ? 64.678 16.698 42.064 1.00 32.84 346 ARG G N 1
ATOM 25564 C CA . ARG G 3 346 ? 66.118 16.908 42.091 1.00 32.27 346 ARG G CA 1
ATOM 25565 C C . ARG G 3 346 ? 66.538 17.973 41.086 1.00 27.54 346 ARG G C 1
ATOM 25566 O O . ARG G 3 346 ? 67.366 18.837 41.407 1.00 32.38 346 ARG G O 1
ATOM 25587 N N . LEU G 3 347 ? 65.977 17.926 39.882 1.00 29.16 347 LEU G N 1
ATOM 25588 C CA . LEU G 3 347 ? 66.315 18.914 38.865 1.00 26.97 347 LEU G CA 1
ATOM 25589 C C . LEU G 3 347 ? 65.895 20.312 39.306 1.00 34.76 347 LEU G C 1
ATOM 25590 O O . LEU G 3 347 ? 66.581 21.287 39.009 1.00 36.20 347 LEU G O 1
ATOM 25606 N N . GLN G 3 348 ? 64.774 20.409 40.011 1.00 32.46 348 GLN G N 1
ATOM 25607 C CA . GLN G 3 348 ? 64.301 21.702 40.497 1.00 30.91 348 GLN G CA 1
ATOM 25608 C C . GLN G 3 348 ? 65.249 22.232 41.551 1.00 31.36 348 GLN G C 1
ATOM 25609 O O . GLN G 3 348 ? 65.590 23.414 41.550 1.00 36.70 348 GLN G O 1
ATOM 25623 N N . GLN G 3 349 ? 65.690 21.359 42.452 1.00 30.14 349 GLN G N 1
ATOM 25624 C CA . GLN G 3 349 ? 66.531 21.794 43.559 1.00 34.85 349 GLN G CA 1
ATOM 25625 C C . GLN G 3 349 ? 67.872 22.292 43.042 1.00 35.69 349 GLN G C 1
ATOM 25626 O O . GLN G 3 349 ? 68.506 23.164 43.639 1.00 36.98 349 GLN G O 1
ATOM 25640 N N . GLU G 3 350 ? 68.286 21.742 41.910 1.00 34.65 350 GLU G N 1
ATOM 25641 C CA . GLU G 3 350 ? 69.574 22.066 41.325 1.00 43.17 350 GLU G CA 1
ATOM 25642 C C . GLU G 3 350 ? 69.558 23.373 40.542 1.00 50.74 350 GLU G C 1
ATOM 25643 O O . GLU G 3 350 ? 70.597 23.803 40.040 1.00 60.39 350 GLU G O 1
ATOM 25655 N N . GLN G 3 351 ? 68.393 24.008 40.442 1.00 45.55 351 GLN G N 1
ATOM 25656 C CA . GLN G 3 351 ? 68.283 25.243 39.670 1.00 46.76 351 GLN G CA 1
ATOM 25657 C C . GLN G 3 351 ? 68.111 26.492 40.517 1.00 62.05 351 GLN G C 1
ATOM 25658 O O . GLN G 3 351 ? 68.758 27.494 40.225 1.00 77.38 351 GLN G O 1
ATOM 25672 N N . ASN G 3 352 ? 67.268 26.425 41.551 1.00 68.73 352 ASN G N 1
ATOM 25673 C CA . ASN G 3 352 ? 66.834 27.594 42.342 1.00 80.52 352 ASN G CA 1
ATOM 25674 C C . ASN G 3 352 ? 67.320 28.957 41.822 1.00 84.71 352 ASN G C 1
ATOM 25675 O O . ASN G 3 352 ? 67.829 29.789 42.582 1.00 85.02 352 ASN G O 1
ATOM 25686 N N . HIS G 3 353 ? 67.146 29.151 40.514 1.00 84.38 353 HIS G N 1
ATOM 25687 C CA . HIS G 3 353 ? 67.557 30.353 39.792 1.00 79.36 353 HIS G CA 1
ATOM 25688 C C . HIS G 3 353 ? 68.897 30.909 40.259 1.00 84.50 353 HIS G C 1
ATOM 25689 O O . HIS G 3 353 ? 69.808 31.109 39.454 1.00 86.20 353 HIS G O 1
ATOM 25703 N N . ALA H 4 2 ? 40.679 -26.271 44.343 1.00 84.18 2 ALA H N 1
ATOM 25704 C CA . ALA H 4 2 ? 40.930 -26.907 43.054 1.00 80.71 2 ALA H CA 1
ATOM 25705 C C . ALA H 4 2 ? 40.108 -26.245 41.952 1.00 81.95 2 ALA H C 1
ATOM 25706 O O . ALA H 4 2 ? 39.409 -25.262 42.199 1.00 83.58 2 ALA H O 1
ATOM 25708 N N . ASN H 4 3 ? 40.192 -26.785 40.739 1.00 78.41 3 ASN H N 1
ATOM 25709 C CA . ASN H 4 3 ? 39.508 -26.192 39.590 1.00 73.68 3 ASN H CA 1
ATOM 25710 C C . ASN H 4 3 ? 38.103 -26.758 39.369 1.00 72.01 3 ASN H C 1
ATOM 25711 O O . ASN H 4 3 ? 37.938 -27.895 38.921 1.00 75.88 3 ASN H O 1
ATOM 25716 N N . LEU H 4 4 ? 37.099 -25.941 39.679 1.00 67.63 4 LEU H N 1
ATOM 25717 C CA . LEU H 4 4 ? 35.690 -26.319 39.573 1.00 62.31 4 LEU H CA 1
ATOM 25718 C C . LEU H 4 4 ? 34.944 -25.312 38.691 1.00 58.62 4 LEU H C 1
ATOM 25719 O O . LEU H 4 4 ? 33.754 -25.064 38.874 1.00 58.69 4 LEU H O 1
ATOM 25734 N N . SER H 4 5 ? 35.652 -24.769 37.704 1.00 59.26 5 SER H N 1
ATOM 25735 C CA A SER H 4 5 ? 35.173 -23.614 36.949 0.72 55.04 5 SER H CA 1
ATOM 25736 C CA B SER H 4 5 ? 35.169 -23.614 36.952 0.28 55.12 5 SER H CA 1
ATOM 25737 C C . SER H 4 5 ? 34.545 -23.954 35.596 1.00 52.35 5 SER H C 1
ATOM 25738 O O . SER H 4 5 ? 33.892 -23.105 34.980 1.00 47.41 5 SER H O 1
ATOM 25751 N N . GLY H 4 6 ? 34.751 -25.177 35.117 1.00 49.63 6 GLY H N 1
ATOM 25752 C CA . GLY H 4 6 ? 34.293 -25.543 33.783 1.00 46.25 6 GLY H CA 1
ATOM 25753 C C . GLY H 4 6 ? 35.296 -25.183 32.685 1.00 44.13 6 GLY H C 1
ATOM 25754 O O . GLY H 4 6 ? 35.170 -25.631 31.548 1.00 51.16 6 GLY H O 1
ATOM 25758 N N . TYR H 4 7 ? 36.290 -24.368 33.017 1.00 33.40 7 TYR H N 1
ATOM 25759 C CA . TYR H 4 7 ? 37.380 -24.071 32.093 1.00 28.18 7 TYR H CA 1
ATOM 25760 C C . TYR H 4 7 ? 38.501 -25.101 32.256 1.00 28.88 7 TYR H C 1
ATOM 25761 O O . TYR H 4 7 ? 38.534 -25.842 33.238 1.00 29.94 7 TYR H O 1
ATOM 25779 N N . ASN H 4 8 ? 39.411 -25.158 31.293 1.00 28.21 8 ASN H N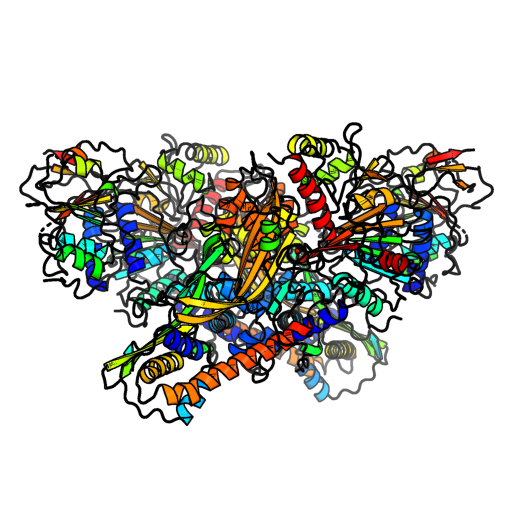 1
ATOM 25780 C CA . ASN H 4 8 ? 40.612 -25.975 31.445 1.00 30.40 8 ASN H CA 1
ATOM 25781 C C . ASN H 4 8 ? 41.406 -25.408 32.619 1.00 29.66 8 ASN H C 1
ATOM 25782 O O . ASN H 4 8 ? 41.279 -24.226 32.936 1.00 26.51 8 ASN H O 1
ATOM 25793 N N . PHE H 4 9 ? 42.190 -26.252 33.285 1.00 32.02 9 PHE H N 1
ATOM 25794 C CA . PHE H 4 9 ? 43.086 -25.788 34.341 1.00 33.14 9 PHE H CA 1
ATOM 25795 C C . PHE H 4 9 ? 43.908 -24.625 33.810 1.00 31.65 9 PHE H C 1
ATOM 25796 O O . PHE H 4 9 ? 44.560 -24.750 32.774 1.00 29.88 9 PHE H O 1
ATOM 25813 N N . ALA H 4 10 ? 43.831 -23.488 34.501 1.00 26.40 10 ALA H N 1
ATOM 25814 C CA . ALA H 4 10 ? 44.576 -22.278 34.142 1.00 23.02 10 ALA H CA 1
ATOM 25815 C C . ALA H 4 10 ? 44.087 -21.646 32.830 1.00 23.29 10 ALA H C 1
ATOM 25816 O O . ALA H 4 10 ? 44.818 -20.899 32.219 1.00 22.97 10 ALA H O 1
ATOM 25823 N N . TYR H 4 11 ? 42.851 -21.965 32.440 1.00 25.41 11 TYR H N 1
ATOM 25824 C CA . TYR H 4 11 ? 42.091 -21.288 31.375 1.00 24.63 11 TYR H CA 1
ATOM 25825 C C . TYR H 4 11 ? 42.616 -21.568 29.963 1.00 22.79 11 TYR H C 1
ATOM 25826 O O . TYR H 4 11 ? 41.826 -21.942 29.091 1.00 25.40 11 TYR H O 1
ATOM 25844 N N . LEU H 4 12 ? 43.919 -21.372 29.733 1.00 21.28 12 LEU H N 1
ATOM 25845 C CA . LEU H 4 12 ? 44.522 -21.672 28.434 1.00 20.05 12 LEU H CA 1
ATOM 25846 C C . LEU H 4 12 ? 44.296 -23.127 28.043 1.00 24.85 12 LEU H C 1
ATOM 25847 O O . LEU H 4 12 ? 44.256 -23.993 28.909 1.00 27.02 12 LEU H O 1
ATOM 25863 N N . ASP H 4 13 ? 44.153 -23.393 26.747 1.00 25.11 13 ASP H N 1
ATOM 25864 C CA . ASP H 4 13 ? 44.100 -24.771 26.291 1.00 26.01 13 ASP H CA 1
ATOM 25865 C C . ASP H 4 13 ? 45.530 -25.307 26.230 1.00 22.27 13 ASP H C 1
ATOM 25866 O O . ASP H 4 13 ? 46.492 -24.547 26.332 1.00 23.77 13 ASP H O 1
ATOM 25875 N N . GLU H 4 14 ? 45.664 -26.622 26.119 1.00 25.36 14 GLU H N 1
ATOM 25876 C CA . GLU H 4 14 ? 46.978 -27.221 26.240 1.00 27.66 14 GLU H CA 1
ATOM 25877 C C . GLU H 4 14 ? 47.892 -26.813 25.083 1.00 27.00 14 GLU H C 1
ATOM 25878 O O . GLU H 4 14 ? 49.095 -26.662 25.280 1.00 24.80 14 GLU H O 1
ATOM 25890 N N . GLN H 4 15 ? 47.334 -26.620 23.891 1.00 24.67 15 GLN H N 1
ATOM 25891 C CA . GLN H 4 15 ? 48.152 -26.182 22.761 1.00 23.73 15 GLN H CA 1
ATOM 25892 C C . GLN H 4 15 ? 48.781 -24.831 23.047 1.00 23.00 15 GLN H C 1
ATOM 25893 O O . GLN H 4 15 ? 49.959 -24.620 22.740 1.00 24.26 15 GLN H O 1
ATOM 25907 N N . THR H 4 16 ? 48.018 -23.911 23.628 1.00 22.03 16 THR H N 1
ATOM 25908 C CA . THR H 4 16 ? 48.552 -22.566 23.866 1.00 20.34 16 THR H CA 1
ATOM 25909 C C . THR H 4 16 ? 49.670 -22.628 24.918 1.00 19.70 16 THR H C 1
ATOM 25910 O O . THR H 4 16 ? 50.711 -21.996 24.765 1.00 20.59 16 THR H O 1
ATOM 25921 N N . LYS H 4 17 ? 49.472 -23.440 25.954 1.00 23.78 17 LYS H N 1
ATOM 25922 C CA . LYS H 4 17 ? 50.501 -23.627 26.971 1.00 24.11 17 LYS H CA 1
ATOM 25923 C C . LYS H 4 17 ? 51.785 -24.195 26.369 1.00 21.52 17 LYS H C 1
ATOM 25924 O O . LYS H 4 17 ? 52.890 -23.805 26.748 1.00 20.52 17 LYS H O 1
ATOM 25943 N N . ARG H 4 18 ? 51.624 -25.139 25.447 1.00 24.03 18 ARG H N 1
ATOM 25944 C CA . ARG H 4 18 ? 52.758 -25.838 24.865 1.00 24.14 18 ARG H CA 1
ATOM 25945 C C . ARG H 4 18 ? 53.604 -24.869 24.062 1.00 23.07 18 ARG H C 1
ATOM 25946 O O . ARG H 4 18 ? 54.830 -24.831 24.192 1.00 21.28 18 ARG H O 1
ATOM 25967 N N . MET H 4 19 ? 52.935 -24.053 23.259 1.00 21.36 19 MET H N 1
ATOM 25968 C CA . MET H 4 19 ? 53.618 -23.065 22.446 1.00 21.72 19 MET H CA 1
ATOM 25969 C C . MET H 4 19 ? 54.340 -22.062 23.333 1.00 20.58 19 MET H C 1
ATOM 25970 O O . MET H 4 19 ? 55.476 -21.676 23.054 1.00 18.95 19 MET H O 1
ATOM 25984 N N . ILE H 4 20 ? 53.716 -21.680 24.440 1.00 18.34 20 ILE H N 1
ATOM 25985 C CA . ILE H 4 20 ? 54.359 -20.759 25.364 1.00 16.99 20 ILE H CA 1
ATOM 25986 C C . ILE H 4 20 ? 55.548 -21.412 26.062 1.00 18.26 20 ILE H C 1
ATOM 25987 O O . ILE H 4 20 ? 56.590 -20.786 26.216 1.00 20.82 20 ILE H O 1
ATOM 26003 N N . ARG H 4 21 ? 55.394 -22.660 26.474 1.00 18.39 21 ARG H N 1
ATOM 26004 C CA . ARG H 4 21 ? 56.484 -23.397 27.096 1.00 20.90 21 ARG H CA 1
ATOM 26005 C C . ARG H 4 21 ? 57.695 -23.506 26.171 1.00 18.76 21 ARG H C 1
ATOM 26006 O O . ARG H 4 21 ? 58.830 -23.374 26.626 1.00 22.17 21 ARG H O 1
ATOM 26027 N N . ARG H 4 22 ? 57.473 -23.737 24.877 1.00 20.77 22 ARG H N 1
ATOM 26028 C CA . ARG H 4 22 ? 58.592 -23.793 23.938 1.00 21.41 22 ARG H CA 1
ATOM 26029 C C . ARG H 4 22 ? 59.279 -22.442 23.873 1.00 17.82 22 ARG H C 1
ATOM 26030 O O . ARG H 4 22 ? 60.510 -22.363 23.832 1.00 20.63 22 ARG H O 1
ATOM 26051 N N . ALA H 4 23 ? 58.482 -21.376 23.870 1.00 20.24 23 ALA H N 1
ATOM 26052 C CA . ALA H 4 23 ? 59.026 -20.028 23.808 1.00 19.75 23 ALA H CA 1
ATOM 26053 C C . ALA H 4 23 ? 59.842 -19.695 25.065 1.00 17.52 23 ALA H C 1
ATOM 26054 O O . ALA H 4 23 ? 60.927 -19.098 24.975 1.00 19.05 23 ALA H O 1
ATOM 26061 N N . ILE H 4 24 ? 59.341 -20.100 26.234 1.00 17.94 24 ILE H N 1
ATOM 26062 C CA . ILE H 4 24 ? 60.074 -19.868 27.479 1.00 18.06 24 ILE H CA 1
ATOM 26063 C C . ILE H 4 24 ? 61.444 -20.549 27.415 1.00 20.72 24 ILE H C 1
ATOM 26064 O O . ILE H 4 24 ? 62.457 -19.980 27.822 1.00 21.94 24 ILE H O 1
ATOM 26080 N N . LEU H 4 25 ? 61.479 -21.773 26.906 1.00 18.37 25 LEU H N 1
ATOM 26081 C CA . LEU H 4 25 ? 62.732 -22.527 26.874 1.00 17.93 25 LEU H CA 1
ATOM 26082 C C . LEU H 4 25 ? 63.733 -21.897 25.900 1.00 21.56 25 LEU H C 1
ATOM 26083 O O . LEU H 4 25 ? 64.934 -21.901 26.166 1.00 21.67 25 LEU H O 1
ATOM 26099 N N . LYS H 4 26 ? 63.247 -21.348 24.791 1.00 18.67 26 LYS H N 1
ATOM 26100 C CA . LYS H 4 26 ? 64.115 -20.586 23.890 1.00 18.66 26 LYS H CA 1
ATOM 26101 C C . LYS H 4 26 ? 64.630 -19.311 24.577 1.00 18.03 26 LYS H C 1
ATOM 26102 O O . LYS H 4 26 ? 65.808 -18.947 24.459 1.00 19.60 26 LYS H O 1
ATOM 26121 N N . ALA H 4 27 ? 63.738 -18.627 25.285 1.00 18.42 27 ALA H N 1
ATOM 26122 C CA . ALA H 4 27 ? 64.102 -17.376 25.956 1.00 19.15 27 ALA H CA 1
ATOM 26123 C C . ALA H 4 27 ? 65.201 -17.618 26.994 1.00 20.38 27 ALA H C 1
ATOM 26124 O O . ALA H 4 27 ? 66.134 -16.821 27.125 1.00 20.98 27 ALA H O 1
ATOM 26131 N N . VAL H 4 28 ? 65.079 -18.715 27.740 1.00 17.06 28 VAL H N 1
ATOM 26132 C CA . VAL H 4 28 ? 66.064 -19.082 28.734 1.00 20.33 28 VAL H CA 1
ATOM 26133 C C . VAL H 4 28 ? 67.431 -19.340 28.101 1.00 21.30 28 VAL H C 1
ATOM 26134 O O . VAL H 4 28 ? 68.463 -19.013 28.698 1.00 21.47 28 VAL H O 1
ATOM 26147 N N . ALA H 4 29 ? 67.438 -19.922 26.895 1.00 19.34 29 ALA H N 1
ATOM 26148 C CA . ALA H 4 29 ? 68.680 -20.310 26.222 1.00 20.59 29 ALA H CA 1
ATOM 26149 C C . ALA H 4 29 ? 69.306 -19.131 25.477 1.00 20.86 29 ALA H C 1
ATOM 26150 O O . ALA H 4 29 ? 70.440 -19.228 25.025 1.00 21.65 29 ALA H O 1
ATOM 26157 N N . ILE H 4 30 ? 68.542 -18.051 25.349 1.00 20.59 30 ILE H N 1
ATOM 26158 C CA . ILE H 4 30 ? 68.973 -16.848 24.640 1.00 20.70 30 ILE H CA 1
ATOM 26159 C C . ILE H 4 30 ? 68.649 -15.648 25.545 1.00 22.00 30 ILE H C 1
ATOM 26160 O O . ILE H 4 30 ? 67.720 -14.893 25.282 1.00 20.06 30 ILE H O 1
ATOM 26176 N N . PRO H 4 31 ? 69.404 -15.497 26.637 1.00 20.15 31 PRO H N 1
ATOM 26177 C CA . PRO H 4 31 ? 68.980 -14.556 27.688 1.00 18.07 31 PRO H CA 1
ATOM 26178 C C . PRO H 4 31 ? 68.836 -13.117 27.204 1.00 19.68 31 PRO H C 1
ATOM 26179 O O . PRO H 4 31 ? 69.740 -12.579 26.574 1.00 19.58 31 PRO H O 1
ATOM 26190 N N . GLY H 4 32 ? 67.689 -12.524 27.492 1.00 19.13 32 GLY H N 1
ATOM 26191 C CA . GLY H 4 32 ? 67.421 -11.147 27.111 1.00 19.40 32 GLY H CA 1
ATOM 26192 C C . GLY H 4 32 ? 66.878 -10.949 25.716 1.00 19.91 32 GLY H C 1
ATOM 26193 O O . GLY H 4 32 ? 66.410 -9.863 25.390 1.00 19.82 32 GLY H O 1
ATOM 26197 N N . TYR H 4 33 ? 66.928 -11.992 24.889 1.00 17.42 33 TYR H N 1
ATOM 26198 C CA . TYR H 4 33 ? 66.351 -11.924 23.557 1.00 16.47 33 TYR H CA 1
ATOM 26199 C C . TYR H 4 33 ? 64.820 -12.049 23.606 1.00 17.55 33 TYR H C 1
ATOM 26200 O O . TYR H 4 33 ? 64.268 -12.904 24.320 1.00 15.39 33 TYR H O 1
ATOM 26218 N N . GLN H 4 34 ? 64.145 -11.181 22.852 1.00 17.90 34 GLN H N 1
ATOM 26219 C CA . GLN H 4 34 ? 62.671 -11.152 22.822 1.00 15.23 34 GLN H CA 1
ATOM 26220 C C . GLN H 4 34 ? 62.127 -12.194 21.856 1.00 15.30 34 GLN H C 1
ATOM 26221 O O . GLN H 4 34 ? 62.178 -12.011 20.624 1.00 16.88 34 GLN H O 1
ATOM 26235 N N . VAL H 4 35 ? 61.602 -13.279 22.413 1.00 14.06 35 VAL H N 1
ATOM 26236 C CA . VAL H 4 35 ? 61.085 -14.375 21.620 1.00 16.25 35 VAL H CA 1
ATOM 26237 C C . VAL H 4 35 ? 59.647 -14.086 21.207 1.00 14.99 35 VAL H C 1
ATOM 26238 O O . VAL H 4 35 ? 58.773 -13.903 22.058 1.00 19.32 35 VAL H O 1
ATOM 26251 N N . PRO H 4 36 ? 59.377 -14.048 19.892 1.00 16.17 36 PRO H N 1
ATOM 26252 C CA . PRO H 4 36 ? 57.976 -13.835 19.521 1.00 16.07 36 PRO H CA 1
ATOM 26253 C C . PRO H 4 36 ? 57.127 -15.053 19.854 1.00 17.54 36 PRO H C 1
ATOM 26254 O O . PRO H 4 36 ? 57.635 -16.181 19.775 1.00 19.49 36 PRO H O 1
ATOM 26265 N N . PHE H 4 37 ? 55.871 -14.843 20.250 1.00 14.92 37 PHE H N 1
ATOM 26266 C CA . PHE H 4 37 ? 54.958 -15.969 20.510 1.00 15.99 37 PHE H CA 1
ATOM 26267 C C . PHE H 4 37 ? 53.531 -15.653 20.081 1.00 19.13 37 PHE H C 1
ATOM 26268 O O . PHE H 4 37 ? 53.121 -14.500 20.024 1.00 16.98 37 PHE H O 1
ATOM 26285 N N . GLY H 4 38 ? 52.780 -16.695 19.733 1.00 17.82 38 GLY H N 1
ATOM 26286 C CA . GLY H 4 38 ? 51.421 -16.516 19.234 1.00 17.77 38 GLY H CA 1
ATOM 26287 C C . GLY H 4 38 ? 50.407 -16.373 20.347 1.00 18.52 38 GLY H C 1
ATOM 26288 O O . GLY H 4 38 ? 49.497 -17.196 20.483 1.00 19.76 38 GLY H O 1
ATOM 26292 N N . GLY H 4 39 ? 50.565 -15.315 21.131 1.00 17.83 39 GLY H N 1
ATOM 26293 C CA . GLY H 4 39 ? 49.692 -15.031 22.250 1.00 17.76 39 GLY H CA 1
ATOM 26294 C C . GLY H 4 39 ? 48.248 -14.863 21.811 1.00 16.77 39 GLY H C 1
ATOM 26295 O O . GLY H 4 39 ? 47.978 -14.576 20.647 1.00 18.77 39 GLY H O 1
ATOM 26299 N N . ARG H 4 40 ? 47.330 -15.069 22.751 1.00 19.48 40 ARG H N 1
ATOM 26300 C CA . ARG H 4 40 ? 45.898 -15.079 22.484 1.00 20.19 40 ARG H CA 1
ATOM 26301 C C . ARG H 4 40 ? 45.194 -14.077 23.373 1.00 19.59 40 ARG H C 1
ATOM 26302 O O . ARG H 4 40 ? 45.678 -13.763 24.470 1.00 18.23 40 ARG H O 1
ATOM 26323 N N . GLU H 4 41 ? 44.028 -13.613 22.925 1.00 17.16 41 GLU H N 1
ATOM 26324 C CA . GLU H 4 41 ? 43.241 -12.670 23.711 1.00 17.11 41 GLU H CA 1
ATOM 26325 C C . GLU H 4 41 ? 42.742 -13.341 24.991 1.00 18.58 41 GLU H C 1
ATOM 26326 O O . GLU H 4 41 ? 42.243 -14.473 24.966 1.00 18.86 41 GLU H O 1
ATOM 26338 N N . MET H 4 42 ? 42.872 -12.621 26.099 1.00 17.37 42 MET H N 1
ATOM 26339 C CA . MET H 4 42 ? 42.557 -13.132 27.429 1.00 19.30 42 MET H CA 1
ATOM 26340 C C . MET H 4 42 ? 41.331 -12.394 27.994 1.00 19.58 42 MET H C 1
ATOM 26341 O O . MET H 4 42 ? 40.849 -11.437 27.395 1.00 17.02 42 MET H O 1
ATOM 26355 N N . PRO H 4 43 ? 40.818 -12.830 29.150 1.00 17.86 43 PRO H N 1
ATOM 26356 C CA . PRO H 4 43 ? 39.683 -12.107 29.761 1.00 17.93 43 PRO H CA 1
ATOM 26357 C C . PRO H 4 43 ? 40.067 -10.757 30.356 1.00 17.28 43 PRO H C 1
ATOM 26358 O O . PRO H 4 43 ? 39.175 -10.011 30.780 1.00 18.80 43 PRO H O 1
ATOM 26369 N N . MET H 4 44 ? 41.364 -10.459 30.402 1.00 18.30 44 MET H N 1
ATOM 26370 C CA . MET H 4 44 ? 41.858 -9.118 30.720 1.00 18.47 44 MET H CA 1
ATOM 26371 C C . MET H 4 44 ? 42.243 -8.370 29.419 1.00 15.62 44 MET H C 1
ATOM 26372 O O . MET H 4 44 ? 42.780 -8.991 28.513 1.00 18.18 44 MET H O 1
ATOM 26386 N N . PRO H 4 45 ? 41.977 -7.046 29.327 1.00 15.71 45 PRO H N 1
ATOM 26387 C CA . PRO H 4 45 ? 42.352 -6.351 28.077 1.00 16.37 45 PRO H CA 1
ATOM 26388 C C . PRO H 4 45 ? 43.848 -6.403 27.820 1.00 19.30 45 PRO H C 1
ATOM 26389 O O . PRO H 4 45 ? 44.648 -6.480 28.754 1.00 17.61 45 PRO H O 1
ATOM 26400 N N . TYR H 4 46 ? 44.240 -6.392 26.550 1.00 17.62 46 TYR H N 1
ATOM 26401 C CA . TYR H 4 46 ? 45.626 -6.153 26.224 1.00 17.14 46 TYR H CA 1
ATOM 26402 C C . TYR H 4 46 ? 46.070 -4.875 26.909 1.00 15.58 46 TYR H C 1
ATOM 26403 O O . TYR H 4 46 ? 45.336 -3.881 26.952 1.00 16.94 46 TYR H O 1
ATOM 26421 N N . GLY H 4 47 ? 47.255 -4.934 27.495 1.00 15.14 47 GLY H N 1
ATOM 26422 C CA . GLY H 4 47 ? 47.793 -3.817 28.263 1.00 18.02 47 GLY H CA 1
ATOM 26423 C C . GLY H 4 47 ? 47.604 -3.956 29.758 1.00 17.31 47 GLY H C 1
ATOM 26424 O O . GLY H 4 47 ? 48.215 -3.218 30.537 1.00 18.60 47 GLY H O 1
ATOM 26428 N N . TRP H 4 48 ? 46.753 -4.891 30.175 1.00 15.73 48 TRP H N 1
ATOM 26429 C CA . TRP H 4 48 ? 46.443 -5.066 31.595 1.00 16.42 48 TRP H CA 1
ATOM 26430 C C . TRP H 4 48 ? 47.026 -6.380 32.156 1.00 19.34 48 TRP H C 1
ATOM 26431 O O . TRP H 4 48 ? 46.549 -6.920 33.165 1.00 19.93 48 TRP H O 1
ATOM 26452 N N . GLY H 4 49 ? 48.070 -6.879 31.505 1.00 16.41 49 GLY H N 1
ATOM 26453 C CA . GLY H 4 49 ? 48.897 -7.967 32.024 1.00 17.89 49 GLY H CA 1
ATOM 26454 C C . GLY H 4 49 ? 48.747 -9.327 31.352 1.00 16.52 49 GLY H C 1
ATOM 26455 O O . GLY H 4 49 ? 49.101 -10.333 31.957 1.00 18.53 49 GLY H O 1
ATOM 26459 N N . THR H 4 50 ? 48.267 -9.371 30.109 1.00 17.70 50 THR H N 1
ATOM 26460 C CA . THR H 4 50 ? 47.936 -10.661 29.475 1.00 16.99 50 THR H CA 1
ATOM 26461 C C . THR H 4 50 ? 49.160 -11.539 29.199 1.00 16.77 50 THR H C 1
ATOM 26462 O O . THR H 4 50 ? 49.065 -12.781 29.183 1.00 17.19 50 THR H O 1
ATOM 26473 N N . GLY H 4 51 ? 50.305 -10.911 28.967 1.00 16.11 51 GLY H N 1
ATOM 26474 C CA . GLY H 4 51 ? 51.550 -11.652 28.835 1.00 16.45 51 GLY H CA 1
ATOM 26475 C C . GLY H 4 51 ? 51.943 -12.383 30.099 1.00 17.11 51 GLY H C 1
ATOM 26476 O O . GLY H 4 51 ? 52.270 -13.574 30.069 1.00 18.06 51 GLY H O 1
ATOM 26480 N N . GLY H 4 52 ? 51.928 -11.664 31.217 1.00 17.67 52 GLY H N 1
ATOM 26481 C CA . GLY H 4 52 ? 52.172 -12.279 32.511 1.00 18.27 52 GLY H CA 1
ATOM 26482 C C . GLY H 4 52 ? 51.151 -13.355 32.818 1.00 19.01 52 GLY H C 1
ATOM 26483 O O . GLY H 4 52 ? 51.488 -14.418 33.336 1.00 21.03 52 GLY H O 1
ATOM 26487 N N . ILE H 4 53 ? 49.890 -13.094 32.493 1.00 18.65 53 ILE H N 1
ATOM 26488 C CA . ILE H 4 53 ? 48.839 -14.071 32.747 1.00 19.00 53 ILE H CA 1
ATOM 26489 C C . ILE H 4 53 ? 49.090 -15.353 31.949 1.00 18.64 53 ILE H C 1
ATOM 26490 O O . ILE H 4 53 ? 48.925 -16.450 32.463 1.00 20.71 53 ILE H O 1
ATOM 26506 N N . GLN H 4 54 ? 49.500 -15.203 30.701 1.00 17.87 54 GLN H N 1
ATOM 26507 C CA . GLN H 4 54 ? 49.737 -16.361 29.848 1.00 16.51 54 GLN H CA 1
ATOM 26508 C C . GLN H 4 54 ? 50.980 -17.124 30.298 1.00 20.71 54 GLN H C 1
ATOM 26509 O O . GLN H 4 54 ? 51.007 -18.349 30.241 1.00 20.16 54 GLN H O 1
ATOM 26523 N N . LEU H 4 55 ? 52.000 -16.419 30.769 1.00 20.60 55 LEU H N 1
ATOM 26524 C CA . LEU H 4 55 ? 53.162 -17.102 31.327 1.00 21.47 55 LEU H CA 1
ATOM 26525 C C . LEU H 4 55 ? 52.784 -17.863 32.601 1.00 19.30 55 LEU H C 1
ATOM 26526 O O . LEU H 4 55 ? 53.101 -19.047 32.752 1.00 20.20 55 LEU H O 1
ATOM 26542 N N . THR H 4 56 ? 52.117 -17.196 33.534 1.00 18.31 56 THR H N 1
ATOM 26543 C CA . THR H 4 56 ? 51.765 -17.853 34.778 1.00 20.45 56 THR H CA 1
ATOM 26544 C C . THR H 4 56 ? 50.912 -19.087 34.504 1.00 22.70 56 THR H C 1
ATOM 26545 O O . THR H 4 56 ? 51.146 -20.166 35.071 1.00 22.18 56 THR H O 1
ATOM 26556 N N . ALA H 4 57 ? 49.968 -18.949 33.582 1.00 22.63 57 ALA H N 1
ATOM 26557 C CA . ALA H 4 57 ? 49.061 -20.051 33.258 1.00 21.19 57 ALA H CA 1
ATOM 26558 C C . ALA H 4 57 ? 49.799 -21.239 32.647 1.00 20.00 57 ALA H C 1
ATOM 26559 O O . ALA H 4 57 ? 49.369 -22.379 32.791 1.00 23.88 57 ALA H O 1
ATOM 26566 N N . SER H 4 58 ? 50.896 -20.965 31.961 1.00 19.80 58 SER H N 1
ATOM 26567 C CA . SER H 4 58 ? 51.681 -22.009 31.315 1.00 22.01 58 SER H CA 1
ATOM 26568 C C . SER H 4 58 ? 52.711 -22.626 32.262 1.00 22.39 58 SER H C 1
ATOM 26569 O O . SER H 4 58 ? 53.178 -23.740 32.025 1.00 22.97 58 SER H O 1
ATOM 26577 N N . VAL H 4 59 ? 53.029 -21.917 33.345 1.00 23.91 59 VAL H N 1
ATOM 26578 C CA . VAL H 4 59 ? 54.045 -22.358 34.319 1.00 22.78 59 VAL H CA 1
ATOM 26579 C C . VAL H 4 59 ? 53.453 -23.060 35.553 1.00 26.72 59 VAL H C 1
ATOM 26580 O O . VAL H 4 59 ? 54.028 -24.024 36.066 1.00 27.34 59 VAL H O 1
ATOM 26593 N N . ILE H 4 60 ? 52.321 -22.549 36.028 1.00 24.90 60 ILE H N 1
ATOM 26594 C CA . ILE H 4 60 ? 51.771 -22.918 37.332 1.00 24.56 60 ILE H CA 1
ATOM 26595 C C . ILE H 4 60 ? 51.209 -24.340 37.389 1.00 28.38 60 ILE H C 1
ATOM 26596 O O . ILE H 4 60 ? 50.705 -24.872 36.402 1.00 27.52 60 ILE H O 1
ATOM 26612 N N . GLY H 4 61 ? 51.321 -24.951 38.564 1.00 30.45 61 GLY H N 1
ATOM 26613 C CA . GLY H 4 61 ? 50.766 -26.269 38.805 1.00 33.10 61 GLY H CA 1
ATOM 26614 C C . GLY H 4 61 ? 49.998 -26.272 40.108 1.00 30.84 61 GLY H C 1
ATOM 26615 O O . GLY H 4 61 ? 50.036 -25.299 40.858 1.00 29.77 61 GLY H O 1
ATOM 26619 N N . GLU H 4 62 ? 49.315 -27.378 40.378 1.00 32.15 62 GLU H N 1
ATOM 26620 C CA . GLU H 4 62 ? 48.384 -27.457 41.502 1.00 37.37 62 GLU H CA 1
ATOM 26621 C C . GLU H 4 62 ? 49.047 -27.252 42.868 1.00 38.67 62 GLU H C 1
ATOM 26622 O O . GLU H 4 62 ? 48.401 -26.773 43.799 1.00 40.75 62 GLU H O 1
ATOM 26634 N N . SER H 4 63 ? 50.331 -27.579 42.985 1.00 33.26 63 SER H N 1
ATOM 26635 C CA . SER H 4 63 ? 51.039 -27.421 44.258 1.00 41.74 63 SER H CA 1
ATOM 26636 C C . SER H 4 63 ? 51.816 -26.097 44.404 1.00 39.68 63 SER H C 1
ATOM 26637 O O . SER H 4 63 ? 52.437 -25.856 45.442 1.00 35.38 63 SER H O 1
ATOM 26645 N N . ASP H 4 64 ? 51.795 -25.233 43.395 1.00 34.25 64 ASP H N 1
ATOM 26646 C CA . ASP H 4 64 ? 52.468 -23.943 43.537 1.00 28.97 64 ASP H CA 1
ATOM 26647 C C . ASP H 4 64 ? 51.771 -23.059 44.565 1.00 35.56 64 ASP H C 1
ATOM 26648 O O . ASP H 4 64 ? 50.608 -23.280 44.903 1.00 36.17 64 ASP H O 1
ATOM 26657 N N . VAL H 4 65 ? 52.495 -22.061 45.059 1.00 32.57 65 VAL H N 1
ATOM 26658 C CA . VAL H 4 65 ? 51.906 -21.032 45.911 1.00 30.92 65 VAL H CA 1
ATOM 26659 C C . VAL H 4 65 ? 52.091 -19.698 45.205 1.00 31.54 65 VAL H C 1
ATOM 26660 O O . VAL H 4 65 ? 53.212 -19.229 45.021 1.00 29.94 65 VAL H O 1
ATOM 26673 N N . LEU H 4 66 ? 50.978 -19.104 44.797 1.00 26.68 66 LEU H N 1
ATOM 26674 C CA . LEU H 4 66 ? 51.002 -17.936 43.925 1.00 24.98 66 LEU H CA 1
ATOM 26675 C C . LEU H 4 66 ? 50.901 -16.633 44.703 1.00 27.76 66 LEU H C 1
ATOM 26676 O O . LEU H 4 66 ? 50.013 -16.466 45.541 1.00 27.98 66 LEU H O 1
ATOM 26692 N N . LYS H 4 67 ? 51.812 -15.713 44.393 1.00 25.36 67 LYS H N 1
ATOM 26693 C CA . LYS H 4 67 ? 51.733 -14.322 44.854 1.00 27.27 67 LYS H CA 1
ATOM 26694 C C . LYS H 4 67 ? 51.573 -13.428 43.645 1.00 25.46 67 LYS H C 1
ATOM 26695 O O . LYS H 4 67 ? 52.280 -13.591 42.637 1.00 22.93 67 LYS H O 1
ATOM 26714 N N . VAL H 4 68 ? 50.642 -12.482 43.737 1.00 22.77 68 VAL H N 1
ATOM 26715 C CA . VAL H 4 68 ? 50.417 -11.522 42.669 1.00 23.94 68 VAL H CA 1
ATOM 26716 C C . VAL H 4 68 ? 50.497 -10.118 43.255 1.00 24.83 68 VAL H C 1
ATOM 26717 O O . VAL H 4 68 ? 49.765 -9.789 44.192 1.00 24.14 68 VAL H O 1
ATOM 26730 N N . ILE H 4 69 ? 51.397 -9.299 42.712 1.00 22.47 69 ILE H N 1
ATOM 26731 C CA . ILE H 4 69 ? 51.514 -7.917 43.157 1.00 22.27 69 ILE H CA 1
ATOM 26732 C C . ILE H 4 69 ? 51.469 -6.939 41.994 1.00 21.52 69 ILE H C 1
ATOM 26733 O O . ILE H 4 69 ? 51.836 -7.265 40.865 1.00 21.49 69 ILE H O 1
ATOM 26749 N N . ASP H 4 70 ? 50.999 -5.732 42.293 1.00 19.86 70 ASP H N 1
ATOM 26750 C CA . ASP H 4 70 ? 50.982 -4.649 41.326 1.00 18.90 70 ASP H CA 1
ATOM 26751 C C . ASP H 4 70 ? 51.368 -3.407 42.126 1.00 20.89 70 ASP H C 1
ATOM 26752 O O . ASP H 4 70 ? 50.762 -3.105 43.154 1.00 21.63 70 ASP H O 1
ATOM 26761 N N . GLN H 4 71 ? 52.420 -2.731 41.671 1.00 20.51 71 GLN H N 1
ATOM 26762 C CA . GLN H 4 71 ? 52.993 -1.572 42.359 1.00 22.15 71 GLN H CA 1
ATOM 26763 C C . GLN H 4 71 ? 53.568 -2.009 43.697 1.00 21.97 71 GLN H C 1
ATOM 26764 O O . GLN H 4 71 ? 53.740 -1.192 44.605 1.00 23.15 71 GLN H O 1
ATOM 26778 N N . GLY H 4 72 ? 53.868 -3.308 43.818 1.00 21.72 72 GLY H N 1
ATOM 26779 C CA . GLY H 4 72 ? 54.426 -3.843 45.047 1.00 21.57 72 GLY H CA 1
ATOM 26780 C C . GLY H 4 72 ? 53.415 -4.349 46.048 1.00 24.81 72 GLY H C 1
ATOM 26781 O O . GLY H 4 72 ? 53.781 -5.007 47.041 1.00 23.45 72 GLY H O 1
ATOM 26785 N N . ALA H 4 73 ? 52.140 -4.081 45.778 1.00 24.57 73 ALA H N 1
ATOM 26786 C CA . ALA H 4 73 ? 51.069 -4.430 46.708 1.00 25.11 73 ALA H CA 1
ATOM 26787 C C . ALA H 4 73 ? 50.183 -5.577 46.198 1.00 23.89 73 ALA H C 1
ATOM 26788 O O . ALA H 4 73 ? 49.833 -5.636 45.027 1.00 23.56 73 ALA H O 1
ATOM 26795 N N . ASP H 4 74 ? 49.807 -6.477 47.102 1.00 27.01 74 ASP H N 1
ATOM 26796 C CA . ASP H 4 74 ? 48.941 -7.591 46.745 1.00 25.20 74 ASP H CA 1
ATOM 26797 C C . ASP H 4 74 ? 47.505 -7.148 46.564 1.00 24.22 74 ASP H C 1
ATOM 26798 O O . ASP H 4 74 ? 46.745 -7.788 45.847 1.00 26.93 74 ASP H O 1
ATOM 26807 N N . ASP H 4 75 ? 47.141 -6.040 47.205 1.00 24.40 75 ASP H N 1
ATOM 26808 C CA . ASP H 4 75 ? 45.741 -5.607 47.239 1.00 24.88 75 ASP H CA 1
ATOM 26809 C C . ASP H 4 75 ? 45.362 -4.614 46.149 1.00 22.60 75 ASP H C 1
ATOM 26810 O O . ASP H 4 75 ? 44.219 -4.166 46.076 1.00 22.37 75 ASP H O 1
ATOM 26819 N N . THR H 4 76 ? 46.322 -4.256 45.316 1.00 22.79 76 THR H N 1
ATOM 26820 C CA . THR H 4 76 ? 46.048 -3.435 44.148 1.00 22.15 76 THR H CA 1
ATOM 26821 C C . THR H 4 76 ? 44.937 -4.048 43.295 1.00 22.10 76 THR H C 1
ATOM 26822 O O . THR H 4 76 ? 44.919 -5.256 43.065 1.00 23.49 76 THR H O 1
ATOM 26833 N N . THR H 4 77 ? 44.016 -3.205 42.835 1.00 20.92 77 THR H N 1
ATOM 26834 C CA . THR H 4 77 ? 42.888 -3.638 42.020 1.00 23.49 77 THR H CA 1
ATOM 26835 C C . THR H 4 77 ? 43.253 -4.731 41.007 1.00 18.66 77 THR H C 1
ATOM 26836 O O . THR H 4 77 ? 42.656 -5.809 41.022 1.00 20.57 77 THR H O 1
ATOM 26847 N N . ASN H 4 78 ? 44.230 -4.484 40.134 1.00 19.60 78 ASN H N 1
ATOM 26848 C CA . ASN H 4 78 ? 44.488 -5.439 39.059 1.00 18.12 78 ASN H CA 1
ATOM 26849 C C . ASN H 4 78 ? 45.152 -6.721 39.581 1.00 20.34 78 ASN H C 1
ATOM 26850 O O . ASN H 4 78 ? 44.968 -7.808 39.012 1.00 19.55 78 ASN H O 1
ATOM 26861 N N . ALA H 4 79 ? 45.908 -6.613 40.672 1.00 20.80 79 ALA H N 1
ATOM 26862 C CA . ALA H 4 79 ? 46.460 -7.810 41.314 1.00 22.50 79 ALA H CA 1
ATOM 26863 C C . ALA H 4 79 ? 45.344 -8.662 41.895 1.00 21.88 79 ALA H C 1
ATOM 26864 O O . ALA H 4 79 ? 45.345 -9.887 41.757 1.00 23.36 79 ALA H O 1
ATOM 26871 N N . VAL H 4 80 ? 44.393 -8.022 42.561 1.00 21.83 80 VAL H N 1
ATOM 26872 C CA . VAL H 4 80 ? 43.229 -8.735 43.073 1.00 21.79 80 VAL H CA 1
ATOM 26873 C C . VAL H 4 80 ? 42.520 -9.455 41.922 1.00 24.68 80 VAL H C 1
ATOM 26874 O O . VAL H 4 80 ? 42.174 -10.645 42.023 1.00 25.06 80 VAL H O 1
ATOM 26887 N N . SER H 4 81 ? 42.321 -8.731 40.821 1.00 21.85 81 SER H N 1
ATOM 26888 C CA . SER H 4 81 ? 41.612 -9.281 39.685 1.00 22.52 81 SER H CA 1
ATOM 26889 C C . SER H 4 81 ? 42.348 -10.490 39.099 1.00 20.73 81 SER H C 1
ATOM 26890 O O . SER H 4 81 ? 41.730 -11.515 38.786 1.00 21.65 81 SER H O 1
ATOM 26898 N N . ILE H 4 82 ? 43.665 -10.373 38.958 1.00 21.88 82 ILE H N 1
ATOM 26899 C CA . ILE H 4 82 ? 44.450 -11.452 38.380 1.00 19.02 82 ILE H CA 1
ATOM 26900 C C . ILE H 4 82 ? 44.566 -12.643 39.336 1.00 23.32 82 ILE H C 1
ATOM 26901 O O . ILE H 4 82 ? 44.416 -13.799 38.933 1.00 22.76 82 ILE H O 1
ATOM 26917 N N . ARG H 4 83 ? 44.823 -12.374 40.606 1.00 19.91 83 ARG H N 1
ATOM 26918 C CA . ARG H 4 83 ? 44.932 -13.455 41.573 1.00 22.62 83 ARG H CA 1
ATOM 26919 C C . ARG H 4 83 ? 43.610 -14.212 41.687 1.00 23.32 83 ARG H C 1
ATOM 26920 O O . ARG H 4 83 ? 43.602 -15.445 41.723 1.00 25.32 83 ARG H O 1
ATOM 26941 N N . ASN H 4 84 ? 42.489 -13.495 41.711 1.00 23.28 84 ASN H N 1
ATOM 26942 C CA . ASN H 4 84 ? 41.196 -14.155 41.831 1.00 23.88 84 ASN H CA 1
ATOM 26943 C C . ASN H 4 84 ? 40.861 -14.954 40.577 1.00 22.64 84 ASN H C 1
ATOM 26944 O O . ASN H 4 84 ? 40.229 -16.005 40.664 1.00 27.78 84 ASN H O 1
ATOM 26955 N N . PHE H 4 85 ? 41.295 -14.477 39.419 1.00 23.65 85 PHE H N 1
ATOM 26956 C CA . PHE H 4 85 ? 41.110 -15.233 38.193 1.00 23.36 85 PHE H CA 1
ATOM 26957 C C . PHE H 4 85 ? 41.810 -16.584 38.321 1.00 25.07 85 PHE H C 1
ATOM 26958 O O . PHE H 4 85 ? 41.204 -17.623 38.091 1.00 25.18 85 PHE H O 1
ATOM 26975 N N . PHE H 4 86 ? 43.073 -16.576 38.733 1.00 23.85 86 PHE H N 1
ATOM 26976 C CA . PHE H 4 86 ? 43.788 -17.840 38.895 1.00 24.46 86 PHE H CA 1
ATOM 26977 C C . PHE H 4 86 ? 43.213 -18.712 39.995 1.00 25.23 86 PHE H C 1
ATOM 26978 O O . PHE H 4 86 ? 43.184 -19.939 39.856 1.00 27.60 86 PHE H O 1
ATOM 26995 N N . LYS H 4 87 ? 42.735 -18.120 41.083 1.00 26.85 87 LYS H N 1
ATOM 26996 C CA . LYS H 4 87 ? 42.082 -18.941 42.096 1.00 28.35 87 LYS H CA 1
ATOM 26997 C C . LYS H 4 87 ? 40.883 -19.656 41.479 1.00 27.94 87 LYS H C 1
ATOM 26998 O O . LYS H 4 87 ? 40.650 -20.846 41.729 1.00 27.90 87 LYS H O 1
ATOM 27017 N N . ARG H 4 88 ? 40.146 -18.954 40.632 1.00 27.56 88 ARG H N 1
ATOM 27018 C CA . ARG H 4 88 ? 38.956 -19.540 40.030 1.00 31.04 88 ARG H CA 1
ATOM 27019 C C . ARG H 4 88 ? 39.301 -20.699 39.092 1.00 29.43 88 ARG H C 1
ATOM 27020 O O . ARG H 4 88 ? 38.603 -21.710 39.082 1.00 28.70 88 ARG H O 1
ATOM 27041 N N . VAL H 4 89 ? 40.369 -20.553 38.318 1.00 29.48 89 VAL H N 1
ATOM 27042 C CA . VAL H 4 89 ? 40.636 -21.496 37.235 1.00 29.14 89 VAL H CA 1
ATOM 27043 C C . VAL H 4 89 ? 41.757 -22.487 37.560 1.00 29.45 89 VAL H C 1
ATOM 27044 O O . VAL H 4 89 ? 42.061 -23.336 36.732 1.00 29.53 89 VAL H O 1
ATOM 27057 N N . THR H 4 90 ? 42.335 -22.412 38.760 1.00 27.04 90 THR H N 1
ATOM 27058 C CA . THR H 4 90 ? 43.332 -23.405 39.195 1.00 28.56 90 THR H CA 1
ATOM 27059 C C . THR H 4 90 ? 43.095 -23.922 40.596 1.00 31.05 90 THR H C 1
ATOM 27060 O O . THR H 4 90 ? 43.455 -25.062 40.904 1.00 32.04 90 THR H O 1
ATOM 27071 N N . GLY H 4 91 ? 42.513 -23.088 41.454 1.00 32.76 91 GLY H N 1
ATOM 27072 C CA . GLY H 4 91 ? 42.347 -23.442 42.850 1.00 33.29 91 GLY H CA 1
ATOM 27073 C C . GLY H 4 91 ? 43.665 -23.509 43.603 1.00 31.08 91 GLY H C 1
ATOM 27074 O O . GLY H 4 91 ? 43.743 -24.125 44.673 1.00 34.58 91 GLY H O 1
ATOM 27078 N N . VAL H 4 92 ? 44.695 -22.866 43.057 1.00 32.18 92 VAL H N 1
ATOM 27079 C CA . VAL H 4 92 ? 46.019 -22.857 43.666 1.00 29.97 92 VAL H CA 1
ATOM 27080 C C . VAL H 4 92 ? 46.011 -22.081 44.988 1.00 31.93 92 VAL H C 1
ATOM 27081 O O . VAL H 4 92 ? 45.276 -21.112 45.152 1.00 30.44 92 VAL H O 1
ATOM 27094 N N . ASN H 4 93 ? 46.817 -22.539 45.940 1.00 34.64 93 ASN H N 1
ATOM 27095 C CA . ASN H 4 93 ? 47.078 -21.765 47.144 1.00 33.10 93 ASN H CA 1
ATOM 27096 C C . ASN H 4 93 ? 47.731 -20.444 46.781 1.00 30.73 93 ASN H C 1
ATOM 27097 O O . ASN H 4 93 ? 48.560 -20.380 45.863 1.00 30.33 93 ASN H O 1
ATOM 27108 N N . THR H 4 94 ? 47.359 -19.385 47.493 1.00 30.87 94 THR H N 1
ATOM 27109 C CA . THR H 4 94 ? 47.979 -18.079 47.270 1.00 28.28 94 THR H CA 1
ATOM 27110 C C . THR H 4 94 ? 48.641 -17.578 48.546 1.00 34.18 94 THR H C 1
ATOM 27111 O O . THR H 4 94 ? 48.404 -18.111 49.639 1.00 34.84 94 THR H O 1
ATOM 27122 N N . THR H 4 95 ? 49.488 -16.566 48.403 1.00 28.72 95 THR H N 1
ATOM 27123 C CA . THR H 4 95 ? 50.128 -15.928 49.543 1.00 29.33 95 THR H CA 1
ATOM 27124 C C . THR H 4 95 ? 50.470 -14.476 49.256 1.00 31.02 95 THR H C 1
ATOM 27125 O O . THR H 4 95 ? 50.562 -14.052 48.101 1.00 31.24 95 THR H O 1
ATOM 27136 N N . GLU H 4 96 ? 50.669 -13.721 50.330 1.00 30.65 96 GLU H N 1
ATOM 27137 C CA . GLU H 4 96 ? 51.175 -12.361 50.241 1.00 28.06 96 GLU H CA 1
ATOM 27138 C C . GLU H 4 96 ? 52.643 -12.311 50.644 1.00 28.56 96 GLU H C 1
ATOM 27139 O O . GLU H 4 96 ? 53.318 -11.311 50.413 1.00 29.61 96 GLU H O 1
ATOM 27151 N N . ARG H 4 97 ? 53.121 -13.388 51.260 1.00 29.91 97 ARG H N 1
ATOM 27152 C CA . ARG H 4 97 ? 54.486 -13.464 51.756 1.00 30.60 97 ARG H CA 1
ATOM 27153 C C . ARG H 4 97 ? 55.429 -13.887 50.652 1.00 36.55 97 ARG H C 1
ATOM 27154 O O . ARG H 4 97 ? 55.313 -14.996 50.130 1.00 33.31 97 ARG H O 1
ATOM 27175 N N . THR H 4 98 ? 56.369 -13.008 50.313 1.00 28.92 98 THR H N 1
ATOM 27176 C CA . THR H 4 98 ? 57.344 -13.291 49.262 1.00 30.35 98 THR H CA 1
ATOM 27177 C C . THR H 4 98 ? 58.085 -14.608 49.483 1.00 29.02 98 THR H C 1
ATOM 27178 O O . THR H 4 98 ? 58.284 -15.375 48.543 1.00 32.04 98 THR H O 1
ATOM 27189 N N . ASP H 4 99 ? 58.488 -14.888 50.715 1.00 33.81 99 ASP H N 1
ATOM 27190 C CA . ASP H 4 99 ? 59.338 -16.058 50.941 1.00 36.77 99 ASP H CA 1
ATOM 27191 C C . ASP H 4 99 ? 58.550 -17.375 50.996 1.00 41.04 99 ASP H C 1
ATOM 27192 O O . ASP H 4 99 ? 59.149 -18.448 51.089 1.00 50.69 99 ASP H O 1
ATOM 27201 N N . ASP H 4 100 ? 57.222 -17.292 50.901 1.00 35.49 100 ASP H N 1
ATOM 27202 C CA . ASP H 4 100 ? 56.355 -18.474 50.826 1.00 33.15 100 ASP H CA 1
ATOM 27203 C C . ASP H 4 100 ? 55.888 -18.770 49.402 1.00 32.26 100 ASP H C 1
ATOM 27204 O O . ASP H 4 100 ? 55.363 -19.849 49.124 1.00 32.48 100 ASP H O 1
ATOM 27213 N N . ALA H 4 101 ? 56.048 -17.808 48.503 1.00 30.96 101 ALA H N 1
ATOM 27214 C CA . ALA H 4 101 ? 55.607 -17.998 47.136 1.00 30.25 101 ALA H CA 1
ATOM 27215 C C . ALA H 4 101 ? 56.574 -18.894 46.364 1.00 29.90 101 ALA H C 1
ATOM 27216 O O . ALA H 4 101 ? 57.775 -18.902 46.632 1.00 31.58 101 ALA H O 1
ATOM 27223 N N . THR H 4 102 ? 56.029 -19.650 45.412 1.00 28.50 102 THR H N 1
ATOM 27224 C CA . THR H 4 102 ? 56.835 -20.384 44.446 1.00 26.80 102 THR H CA 1
ATOM 27225 C C . THR H 4 102 ? 56.795 -19.659 43.094 1.00 25.70 102 THR H C 1
ATOM 27226 O O . THR H 4 102 ? 57.769 -19.671 42.343 1.00 26.95 102 THR H O 1
ATOM 27237 N N . VAL H 4 103 ? 55.664 -19.024 42.805 1.00 24.91 103 VAL H N 1
ATOM 27238 C CA . VAL H 4 103 ? 55.521 -18.198 41.614 1.00 27.44 103 VAL H CA 1
ATOM 27239 C C . VAL H 4 103 ? 55.039 -16.816 42.040 1.00 27.48 103 VAL H C 1
ATOM 27240 O O . VAL H 4 103 ? 54.074 -16.692 42.799 1.00 25.56 103 VAL H O 1
ATOM 27253 N N . ILE H 4 104 ? 55.734 -15.785 41.568 1.00 26.00 104 ILE H N 1
ATOM 27254 C CA . ILE H 4 104 ? 55.359 -14.402 41.834 1.00 24.38 104 ILE H CA 1
ATOM 27255 C C . ILE H 4 104 ? 55.089 -13.712 40.513 1.00 22.59 104 ILE H C 1
ATOM 27256 O O . ILE H 4 104 ? 55.978 -13.640 39.686 1.00 24.66 104 ILE H O 1
ATOM 27272 N N . GLN H 4 105 ? 53.867 -13.224 40.315 1.00 22.44 105 GLN H N 1
ATOM 27273 C CA . GLN H 4 105 ? 53.555 -12.430 39.137 1.00 20.32 105 GLN H CA 1
ATOM 27274 C C . GLN H 4 105 ? 53.482 -10.971 39.553 1.00 21.83 105 GLN H C 1
ATOM 27275 O O . GLN H 4 105 ? 52.805 -10.628 40.517 1.00 22.70 105 GLN H O 1
ATOM 27289 N N . THR H 4 106 ? 54.200 -10.114 38.837 1.00 19.99 106 THR H N 1
ATOM 27290 C CA . THR H 4 106 ? 54.377 -8.746 39.305 1.00 19.11 106 THR H CA 1
ATOM 27291 C C . THR H 4 106 ? 54.257 -7.742 38.181 1.00 19.81 106 THR H C 1
ATOM 27292 O O . THR H 4 106 ? 54.612 -8.020 37.035 1.00 19.62 106 THR H O 1
ATOM 27303 N N . ARG H 4 107 ? 53.701 -6.591 38.537 1.00 18.31 107 ARG H N 1
ATOM 27304 C CA . ARG H 4 107 ? 53.678 -5.407 37.684 1.00 19.62 107 ARG H CA 1
ATOM 27305 C C . ARG H 4 107 ? 54.442 -4.294 38.405 1.00 21.03 107 ARG H C 1
ATOM 27306 O O . ARG H 4 107 ? 53.971 -3.746 39.415 1.00 16.85 107 ARG H O 1
ATOM 27327 N N . HIS H 4 108 ? 55.639 -4.020 37.889 1.00 19.73 108 HIS H N 1
ATOM 27328 C CA . HIS H 4 108 ? 56.490 -2.872 38.235 1.00 18.63 108 HIS H CA 1
ATOM 27329 C C . HIS H 4 108 ? 57.294 -2.928 39.546 1.00 19.26 108 HIS H C 1
ATOM 27330 O O . HIS H 4 108 ? 57.891 -1.930 39.900 1.00 20.44 108 HIS H O 1
ATOM 27344 N N . ARG H 4 109 ? 57.354 -4.061 40.252 1.00 21.42 109 ARG H N 1
ATOM 27345 C CA . ARG H 4 109 ? 58.266 -4.161 41.409 1.00 22.64 109 ARG H CA 1
ATOM 27346 C C . ARG H 4 109 ? 58.928 -5.522 41.503 1.00 23.04 109 ARG H C 1
ATOM 27347 O O . ARG H 4 109 ? 58.303 -6.537 41.231 1.00 24.38 109 ARG H O 1
ATOM 27368 N N . ILE H 4 110 ? 60.195 -5.524 41.898 1.00 26.22 110 ILE H N 1
ATOM 27369 C CA . ILE H 4 110 ? 60.832 -6.705 42.469 1.00 24.55 110 ILE H CA 1
ATOM 27370 C C . ILE H 4 110 ? 60.732 -6.554 43.985 1.00 23.18 110 ILE H C 1
ATOM 27371 O O . ILE H 4 110 ? 61.062 -5.499 44.523 1.00 27.27 110 ILE H O 1
ATOM 27387 N N . PRO H 4 111 ? 60.258 -7.599 44.691 1.00 25.16 111 PRO H N 1
ATOM 27388 C CA . PRO H 4 111 ? 60.169 -7.489 46.157 1.00 25.07 111 PRO H CA 1
ATOM 27389 C C . PRO H 4 111 ? 61.470 -7.043 46.842 1.00 27.77 111 PRO H C 1
ATOM 27390 O O . PRO H 4 111 ? 62.559 -7.256 46.300 1.00 29.75 111 PRO H O 1
ATOM 27401 N N . GLU H 4 112 ? 61.353 -6.440 48.025 1.00 28.89 112 GLU H N 1
ATOM 27402 C CA . GLU H 4 112 ? 62.534 -6.103 48.821 1.00 28.78 112 GLU H CA 1
ATOM 27403 C C . GLU H 4 112 ? 63.166 -7.364 49.394 1.00 32.05 112 GLU H C 1
ATOM 27404 O O . GLU H 4 112 ? 64.384 -7.439 49.558 1.00 35.18 112 GLU H O 1
ATOM 27416 N N . THR H 4 113 ? 62.333 -8.354 49.690 1.00 30.39 113 THR H N 1
ATOM 27417 C CA . THR H 4 113 ? 62.812 -9.641 50.203 1.00 37.73 113 THR H CA 1
ATOM 27418 C C . THR H 4 113 ? 63.555 -10.388 49.103 1.00 32.48 113 THR H C 1
ATOM 27419 O O . THR H 4 113 ? 62.986 -10.624 48.031 1.00 31.50 113 THR H O 1
ATOM 27430 N N . PRO H 4 114 ? 64.829 -10.750 49.336 1.00 30.94 114 PRO H N 1
ATOM 27431 C CA . PRO H 4 114 ? 65.518 -11.471 48.255 1.00 35.07 114 PRO H CA 1
ATOM 27432 C C . PRO H 4 114 ? 64.836 -12.780 47.849 1.00 33.07 114 PRO H C 1
ATOM 27433 O O . PRO H 4 114 ? 64.307 -13.517 48.703 1.00 33.84 114 PRO H O 1
ATOM 27444 N N . LEU H 4 115 ? 64.844 -13.053 46.547 1.00 29.83 115 LEU H N 1
ATOM 27445 C CA . LEU H 4 115 ? 64.270 -14.283 46.025 1.00 29.59 115 LEU H CA 1
ATOM 27446 C C . LEU H 4 115 ? 65.277 -15.421 46.164 1.00 34.66 115 LEU H C 1
ATOM 27447 O O . LEU H 4 115 ? 66.487 -15.186 46.266 1.00 33.67 115 LEU H O 1
ATOM 27463 N N . THR H 4 116 ? 64.767 -16.650 46.179 1.00 32.02 116 THR H N 1
ATOM 27464 C CA . THR H 4 116 ? 65.579 -17.831 46.461 1.00 29.79 116 THR H CA 1
ATOM 27465 C C . THR H 4 116 ? 65.447 -18.864 45.351 1.00 30.36 116 THR H C 1
ATOM 27466 O O . THR H 4 116 ? 64.628 -18.711 44.436 1.00 28.74 116 THR H O 1
ATOM 27477 N N . GLU H 4 117 ? 66.258 -19.915 45.439 1.00 31.68 117 GLU H N 1
ATOM 27478 C CA . GLU H 4 117 ? 66.215 -21.003 44.471 1.00 30.17 117 GLU H CA 1
ATOM 27479 C C . GLU H 4 117 ? 64.803 -21.561 44.316 1.00 30.87 117 GLU H C 1
ATOM 27480 O O . GLU H 4 117 ? 64.080 -21.753 45.304 1.00 32.26 117 GLU H O 1
ATOM 27492 N N . ASP H 4 118 ? 64.433 -21.777 43.057 1.00 29.94 118 ASP H N 1
ATOM 27493 C CA . ASP H 4 118 ? 63.189 -22.421 42.614 1.00 34.56 118 ASP H CA 1
ATOM 27494 C C . ASP H 4 118 ? 61.984 -21.504 42.644 1.00 31.75 118 ASP H C 1
ATOM 27495 O O . ASP H 4 118 ? 60.900 -21.892 42.213 1.00 33.22 118 ASP H O 1
ATOM 27504 N N . GLN H 4 119 ? 62.175 -20.285 43.121 1.00 26.50 119 GLN H N 1
ATOM 27505 C CA . GLN H 4 119 ? 61.169 -19.262 42.910 1.00 25.34 119 GLN H CA 1
ATOM 27506 C C . GLN H 4 119 ? 61.215 -18.795 41.461 1.00 26.00 119 GLN H C 1
ATOM 27507 O O . GLN H 4 119 ? 62.289 -18.696 40.862 1.00 28.55 119 GLN H O 1
ATOM 27521 N N . ILE H 4 120 ? 60.040 -18.518 40.906 1.00 25.22 120 ILE H N 1
ATOM 27522 C CA . ILE H 4 120 ? 59.929 -17.915 39.584 1.00 24.20 120 ILE H CA 1
ATOM 27523 C C . ILE H 4 120 ? 59.171 -16.607 39.709 1.00 24.72 120 ILE H C 1
ATOM 27524 O O . ILE H 4 120 ? 58.070 -16.575 40.253 1.00 27.80 120 ILE H O 1
ATOM 27540 N N . ILE H 4 121 ? 59.774 -15.531 39.200 1.00 23.02 121 ILE H N 1
ATOM 27541 C CA . ILE H 4 121 ? 59.123 -14.235 39.150 1.00 22.91 121 ILE H CA 1
ATOM 27542 C C . ILE H 4 121 ? 58.840 -13.864 37.699 1.00 23.35 121 ILE H C 1
ATOM 27543 O O . ILE H 4 121 ? 59.701 -13.954 36.814 1.00 22.60 121 ILE H O 1
ATOM 27559 N N . ILE H 4 122 ? 57.594 -13.468 37.478 1.00 18.83 122 ILE H N 1
ATOM 27560 C CA . ILE H 4 122 ? 57.045 -13.247 36.160 1.00 19.44 122 ILE H CA 1
ATOM 27561 C C . ILE H 4 122 ? 56.603 -11.795 36.057 1.00 20.42 122 ILE H C 1
ATOM 27562 O O . ILE H 4 122 ? 55.671 -11.389 36.743 1.00 20.06 122 ILE H O 1
ATOM 27578 N N . PHE H 4 123 ? 57.286 -11.036 35.199 1.00 18.69 123 PHE H N 1
ATOM 27579 C CA . PHE H 4 123 ? 57.031 -9.608 35.010 1.00 18.84 123 PHE H CA 1
ATOM 27580 C C . PHE H 4 123 ? 56.052 -9.312 33.901 1.00 18.94 123 PHE H C 1
ATOM 27581 O O . PHE H 4 123 ? 56.174 -9.855 32.793 1.00 18.72 123 PHE H O 1
ATOM 27598 N N . GLN H 4 124 ? 55.110 -8.414 34.184 1.00 18.17 124 GLN H N 1
ATOM 27599 C CA . GLN H 4 124 ? 54.254 -7.842 33.153 1.00 18.28 124 GLN H CA 1
ATOM 27600 C C . GLN H 4 124 ? 54.996 -6.716 32.429 1.00 19.39 124 GLN H C 1
ATOM 27601 O O . GLN H 4 124 ? 55.505 -5.773 33.051 1.00 19.16 124 GLN H O 1
ATOM 27615 N N . VAL H 4 125 ? 55.042 -6.814 31.105 1.00 19.34 125 VAL H N 1
ATOM 27616 C CA . VAL H 4 125 ? 55.806 -5.882 30.258 1.00 17.20 125 VAL H CA 1
ATOM 27617 C C . VAL H 4 125 ? 54.912 -5.211 29.240 1.00 15.72 125 VAL H C 1
ATOM 27618 O O . VAL H 4 125 ? 54.273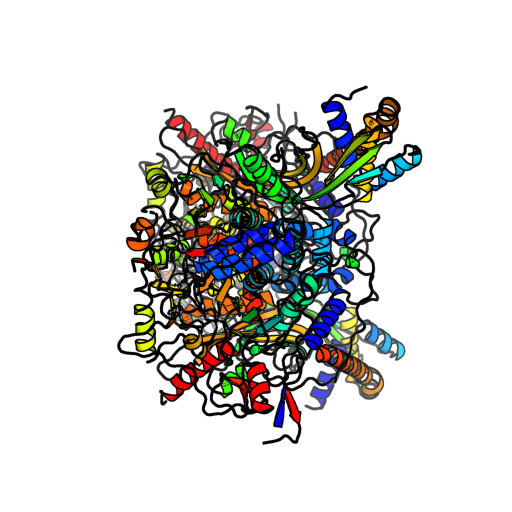 -5.902 28.458 1.00 19.35 125 VAL H O 1
ATOM 27631 N N . PRO H 4 126 ? 54.877 -3.859 29.201 1.00 14.69 126 PRO H N 1
ATOM 27632 C CA . PRO H 4 126 ? 54.121 -3.227 28.110 1.00 15.27 126 PRO H CA 1
ATOM 27633 C C . PRO H 4 126 ? 54.908 -3.150 26.810 1.00 19.34 126 PRO H C 1
ATOM 27634 O O . PRO H 4 126 ? 54.396 -3.579 25.791 1.00 19.45 126 PRO H O 1
ATOM 27645 N N . ILE H 4 127 ? 56.122 -2.603 26.864 1.00 16.83 127 ILE H N 1
ATOM 27646 C CA . ILE H 4 127 ? 56.976 -2.446 25.699 1.00 18.12 127 ILE H CA 1
ATOM 27647 C C . ILE H 4 127 ? 58.220 -3.311 25.903 1.00 17.86 127 ILE H C 1
ATOM 27648 O O . ILE H 4 127 ? 59.024 -3.024 26.792 1.00 20.15 127 ILE H O 1
ATOM 27664 N N . PRO H 4 128 ? 58.356 -4.402 25.133 1.00 15.75 128 PRO H N 1
ATOM 27665 C CA . PRO H 4 128 ? 59.462 -5.329 25.407 1.00 16.75 128 PRO H CA 1
ATOM 27666 C C . PRO H 4 128 ? 60.782 -4.925 24.757 1.00 16.37 128 PRO H C 1
ATOM 27667 O O . PRO H 4 128 ? 61.827 -5.528 25.054 1.00 17.87 128 PRO H O 1
ATOM 27678 N N . GLU H 4 129 ? 60.701 -3.962 23.846 1.00 16.15 129 GLU H N 1
ATOM 27679 C CA . GLU H 4 129 ? 61.834 -3.505 23.065 1.00 14.79 129 GLU H CA 1
ATOM 27680 C C . GLU H 4 129 ? 62.510 -2.304 23.734 1.00 16.14 129 GLU H C 1
ATOM 27681 O O . GLU H 4 129 ? 61.973 -1.206 23.731 1.00 15.83 129 GLU H O 1
ATOM 27693 N N . PRO H 4 130 ? 63.692 -2.505 24.331 1.00 16.28 130 PRO H N 1
ATOM 27694 C CA . PRO H 4 130 ? 64.349 -1.358 24.984 1.00 17.00 130 PRO H CA 1
ATOM 27695 C C . PRO H 4 130 ? 64.689 -0.198 24.030 1.00 17.57 130 PRO H C 1
ATOM 27696 O O . PRO H 4 130 ? 64.881 0.955 24.480 1.00 18.30 130 PRO H O 1
ATOM 27707 N N . LEU H 4 131 ? 64.751 -0.491 22.732 1.00 16.11 131 LEU H N 1
ATOM 27708 C CA . LEU H 4 131 ? 65.099 0.515 21.731 1.00 15.48 131 LEU H CA 1
ATOM 27709 C C . LEU H 4 131 ? 63.882 1.300 21.204 1.00 15.71 131 LEU H C 1
ATOM 27710 O O . LEU H 4 131 ? 64.040 2.213 20.391 1.00 16.44 131 LEU H O 1
ATOM 27726 N N . ARG H 4 132 ? 62.687 0.948 21.665 1.00 15.39 132 ARG H N 1
ATOM 27727 C CA . ARG H 4 132 ? 61.456 1.395 20.985 1.00 15.86 132 ARG H CA 1
ATOM 27728 C C . ARG H 4 132 ? 61.230 2.898 20.991 1.00 17.11 132 ARG H C 1
ATOM 27729 O O . ARG H 4 132 ? 60.703 3.444 20.011 1.00 17.83 132 ARG H O 1
ATOM 27750 N N . PHE H 4 133 ? 61.634 3.592 22.055 1.00 16.61 133 PHE H N 1
ATOM 27751 C CA . PHE H 4 133 ? 61.447 5.041 22.063 1.00 18.19 133 PHE H CA 1
ATOM 27752 C C . PHE H 4 133 ? 62.571 5.803 21.356 1.00 24.16 133 PHE H C 1
ATOM 27753 O O . PHE H 4 133 ? 62.543 7.030 21.288 1.00 29.21 133 PHE H O 1
ATOM 27770 N N . ILE H 4 134 ? 63.536 5.066 20.823 1.00 18.95 134 ILE H N 1
ATOM 27771 C CA . ILE H 4 134 ? 64.535 5.587 19.903 1.00 17.05 134 ILE H CA 1
ATOM 27772 C C . ILE H 4 134 ? 64.141 5.268 18.473 1.00 19.23 134 ILE H C 1
ATOM 27773 O O . ILE H 4 134 ? 64.293 6.099 17.581 1.00 21.18 134 ILE H O 1
ATOM 27789 N N . GLU H 4 135 ? 63.629 4.055 18.278 1.00 19.95 135 GLU H N 1
ATOM 27790 C CA . GLU H 4 135 ? 63.287 3.546 16.960 1.00 18.16 135 GLU H CA 1
ATOM 27791 C C . GLU H 4 135 ? 61.942 2.824 17.047 1.00 16.13 135 GLU H C 1
ATOM 27792 O O . GLU H 4 135 ? 61.851 1.723 17.568 1.00 15.52 135 GLU H O 1
ATOM 27804 N N . PRO H 4 136 ? 60.876 3.475 16.567 1.00 18.60 136 PRO H N 1
ATOM 27805 C CA . PRO H 4 136 ? 59.554 2.866 16.782 1.00 16.58 136 PRO H CA 1
ATOM 27806 C C . PRO H 4 136 ? 59.255 1.636 15.914 1.00 17.54 136 PRO H C 1
ATOM 27807 O O . PRO H 4 136 ? 58.299 0.937 16.218 1.00 16.98 136 PRO H O 1
ATOM 27818 N N . ARG H 4 137 ? 60.052 1.378 14.891 1.00 16.65 137 ARG H N 1
ATOM 27819 C CA . ARG H 4 137 ? 59.786 0.271 13.963 1.00 16.60 137 ARG H CA 1
ATOM 27820 C C . ARG H 4 137 ? 60.473 -1.019 14.380 1.00 18.87 137 ARG H C 1
ATOM 27821 O O . ARG H 4 137 ? 61.690 -1.082 14.532 1.00 17.92 137 ARG H O 1
ATOM 27842 N N . GLU H 4 138 ? 59.683 -2.061 14.562 1.00 18.80 138 GLU H N 1
ATOM 27843 C CA . GLU H 4 138 ? 60.234 -3.385 14.826 1.00 16.66 138 GLU H CA 1
ATOM 27844 C C . GLU H 4 138 ? 61.068 -3.896 13.646 1.00 14.18 138 GLU H C 1
ATOM 27845 O O . GLU H 4 138 ? 62.007 -4.663 13.848 1.00 17.82 138 GLU H O 1
ATOM 27857 N N . THR H 4 139 ? 60.755 -3.455 12.428 1.00 17.36 139 THR H N 1
ATOM 27858 C CA . THR H 4 139 ? 61.517 -3.887 11.253 1.00 15.99 139 THR H CA 1
ATOM 27859 C C . THR H 4 139 ? 62.958 -3.426 11.395 1.00 21.86 139 THR H C 1
ATOM 27860 O O . THR H 4 139 ? 63.875 -4.067 10.900 1.00 22.27 139 THR H O 1
ATOM 27871 N N . GLU H 4 140 ? 63.144 -2.312 12.087 1.00 17.40 140 GLU H N 1
ATOM 27872 C CA . GLU H 4 140 ? 64.464 -1.773 12.345 1.00 17.00 140 GLU H CA 1
ATOM 27873 C C . GLU H 4 140 ? 65.119 -2.335 13.624 1.00 17.61 140 GLU H C 1
ATOM 27874 O O . GLU H 4 140 ? 66.297 -2.692 13.596 1.00 19.87 140 GLU H O 1
ATOM 27886 N N . THR H 4 141 ? 64.381 -2.412 14.733 1.00 17.14 141 THR H N 1
ATOM 27887 C CA . THR H 4 141 ? 65.005 -2.801 15.992 1.00 15.59 141 THR H CA 1
ATOM 27888 C C . THR H 4 141 ? 65.403 -4.274 15.997 1.00 20.21 141 THR H C 1
ATOM 27889 O O . THR H 4 141 ? 66.358 -4.642 16.667 1.00 19.82 141 THR H O 1
ATOM 27900 N N . ARG H 4 142 ? 64.705 -5.124 15.255 1.00 18.64 142 ARG H N 1
ATOM 27901 C CA . ARG H 4 142 ? 65.091 -6.538 15.250 1.00 19.00 142 ARG H CA 1
ATOM 27902 C C . ARG H 4 142 ? 66.484 -6.704 14.615 1.00 16.66 142 ARG H C 1
ATOM 27903 O O . ARG H 4 142 ? 67.288 -7.528 15.055 1.00 19.07 142 ARG H O 1
ATOM 27924 N N . THR H 4 143 ? 66.787 -5.898 13.611 1.00 16.54 143 THR H N 1
ATOM 27925 C CA . THR H 4 143 ? 68.103 -5.954 12.985 1.00 19.00 143 THR H CA 1
ATOM 27926 C C . THR H 4 143 ? 69.187 -5.376 13.890 1.00 17.38 143 THR H C 1
ATOM 27927 O O . THR H 4 143 ? 70.327 -5.850 13.884 1.00 20.21 143 THR H O 1
ATOM 27938 N N . MET H 4 144 ? 68.851 -4.337 14.646 1.00 16.85 144 MET H N 1
ATOM 27939 C CA . MET H 4 144 ? 69.793 -3.766 15.587 1.00 16.26 144 MET H CA 1
ATOM 27940 C C . MET H 4 144 ? 70.192 -4.833 16.627 1.00 17.76 144 MET H C 1
ATOM 27941 O O . MET H 4 144 ? 71.358 -4.973 16.975 1.00 19.47 144 MET H O 1
ATOM 27955 N N . HIS H 4 145 ? 69.232 -5.616 17.081 1.00 14.17 145 HIS H N 1
ATOM 27956 C CA . HIS H 4 145 ? 69.559 -6.676 18.032 1.00 17.00 145 HIS H CA 1
ATOM 27957 C C . HIS H 4 145 ? 70.405 -7.766 17.372 1.00 18.23 145 HIS H C 1
ATOM 27958 O O . HIS H 4 145 ? 71.374 -8.247 17.965 1.00 18.23 145 HIS H O 1
ATOM 27972 N N . ALA H 4 146 ? 70.060 -8.130 16.137 1.00 18.36 146 ALA H N 1
ATOM 27973 C CA . ALA H 4 146 ? 70.815 -9.146 15.405 1.00 17.45 146 ALA H CA 1
ATOM 27974 C C . ALA H 4 146 ? 72.273 -8.761 15.298 1.00 21.50 146 ALA H C 1
ATOM 27975 O O . ALA H 4 146 ? 73.165 -9.610 15.416 1.00 20.23 146 ALA H O 1
ATOM 27982 N N . LEU H 4 147 ? 72.517 -7.465 15.104 1.00 18.42 147 LEU H N 1
ATOM 27983 C CA . LEU H 4 147 ? 73.865 -6.972 14.846 1.00 17.84 147 LEU H CA 1
ATOM 27984 C C . LEU H 4 147 ? 74.545 -6.415 16.093 1.00 19.70 147 LEU H C 1
ATOM 27985 O O . LEU H 4 147 ? 75.702 -5.984 16.019 1.00 23.46 147 LEU H O 1
ATOM 28001 N N . GLU H 4 148 ? 73.835 -6.439 17.220 1.00 20.74 148 GLU H N 1
ATOM 28002 C CA . GLU H 4 148 ? 74.340 -5.938 18.486 1.00 23.59 148 GLU H CA 1
ATOM 28003 C C . GLU H 4 148 ? 74.717 -4.454 18.348 1.00 27.23 148 GLU H C 1
ATOM 28004 O O . GLU H 4 148 ? 75.754 -4.015 18.844 1.00 27.20 148 GLU H O 1
ATOM 28016 N N . GLU H 4 149 ? 73.849 -3.710 17.660 1.00 20.04 149 GLU H N 1
ATOM 28017 C CA . GLU H 4 149 ? 74.011 -2.282 17.384 1.00 30.78 149 GLU H CA 1
ATOM 28018 C C . GLU H 4 149 ? 73.278 -1.471 18.423 1.00 22.70 149 GLU H C 1
ATOM 28019 O O . GLU H 4 149 ? 72.121 -1.112 18.236 1.00 23.85 149 GLU H O 1
ATOM 28031 N N . TYR H 4 150 ? 73.952 -1.182 19.526 1.00 21.06 150 TYR H N 1
ATOM 28032 C CA . TYR H 4 150 ? 73.283 -0.616 20.681 1.00 21.18 150 TYR H CA 1
ATOM 28033 C C . TYR H 4 150 ? 73.826 0.776 21.022 1.00 23.63 150 TYR H C 1
ATOM 28034 O O . TYR H 4 150 ? 73.461 1.353 22.047 1.00 24.52 150 TYR H O 1
ATOM 28052 N N . GLY H 4 151 ? 74.682 1.312 20.155 1.00 25.79 151 GLY H N 1
ATOM 28053 C CA . GLY H 4 151 ? 75.285 2.614 20.384 1.00 31.31 151 GLY H CA 1
ATOM 28054 C C . GLY H 4 151 ? 74.270 3.724 20.572 1.00 33.77 151 GLY H C 1
ATOM 28055 O O . GLY H 4 151 ? 74.488 4.637 21.370 1.00 34.52 151 GLY H O 1
ATOM 28059 N N . VAL H 4 152 ? 73.161 3.661 19.844 1.00 27.87 152 VAL H N 1
ATOM 28060 C CA . VAL H 4 152 ? 72.150 4.706 19.953 1.00 27.90 152 VAL H CA 1
ATOM 28061 C C . VAL H 4 152 ? 71.657 4.865 21.402 1.00 27.26 152 VAL H C 1
ATOM 28062 O O . VAL H 4 152 ? 71.229 5.954 21.780 1.00 31.95 152 VAL H O 1
ATOM 28075 N N . MET H 4 153 ? 71.733 3.817 22.222 1.00 25.07 153 MET H N 1
ATOM 28076 C CA A MET H 4 153 ? 71.240 3.918 23.594 0.47 26.30 153 MET H CA 1
ATOM 28077 C CA B MET H 4 153 ? 71.241 3.920 23.599 0.53 26.05 153 MET H CA 1
ATOM 28078 C C . MET H 4 153 ? 72.228 4.688 24.467 1.00 32.36 153 MET H C 1
ATOM 28079 O O . MET H 4 153 ? 71.826 5.396 25.384 1.00 34.90 153 MET H O 1
ATOM 28104 N N . GLN H 4 154 ? 73.517 4.558 24.169 1.00 34.58 154 GLN H N 1
ATOM 28105 C CA . GLN H 4 154 ? 74.533 5.338 24.875 1.00 43.79 154 GLN H CA 1
ATOM 28106 C C . GLN H 4 154 ? 74.344 6.806 24.556 1.00 41.92 154 GLN H C 1
ATOM 28107 O O . GLN H 4 154 ? 74.436 7.662 25.431 1.00 44.64 154 GLN H O 1
ATOM 28121 N N . VAL H 4 155 ? 74.083 7.081 23.285 1.00 35.60 155 VAL H N 1
ATOM 28122 C CA . VAL H 4 155 ? 73.824 8.422 22.811 1.00 37.26 155 VAL H CA 1
ATOM 28123 C C . VAL H 4 155 ? 72.650 9.038 23.558 1.00 40.94 155 VAL H C 1
ATOM 28124 O O . VAL H 4 155 ? 72.726 10.182 24.021 1.00 40.72 155 VAL H O 1
ATOM 28137 N N . LYS H 4 156 ? 71.566 8.274 23.673 1.00 34.66 156 LYS H N 1
ATOM 28138 C CA . LYS H 4 156 ? 70.351 8.773 24.304 1.00 31.97 156 LYS H CA 1
ATOM 28139 C C . LYS H 4 156 ? 70.667 9.178 25.737 1.00 35.75 156 LYS H C 1
ATOM 28140 O O . LYS H 4 156 ? 70.219 10.225 26.208 1.00 34.97 156 LYS H O 1
ATOM 28159 N N . LEU H 4 157 ? 71.472 8.357 26.406 1.00 34.27 157 LEU H N 1
ATOM 28160 C CA . LEU H 4 157 ? 71.830 8.587 27.799 1.00 44.78 157 LEU H CA 1
ATOM 28161 C C . LEU H 4 157 ? 72.655 9.853 27.973 1.00 51.68 157 LEU H C 1
ATOM 28162 O O . LEU H 4 157 ? 72.375 10.671 28.855 1.00 44.28 157 LEU H O 1
ATOM 28178 N N . TYR H 4 158 ? 73.678 10.028 27.144 1.00 50.11 158 TYR H N 1
ATOM 28179 C CA . TYR H 4 158 ? 74.549 11.177 27.331 1.00 54.07 158 TYR H CA 1
ATOM 28180 C C . TYR H 4 158 ? 73.775 12.441 26.993 1.00 48.20 158 TYR H C 1
ATOM 28181 O O . TYR H 4 158 ? 73.998 13.486 27.598 1.00 48.85 158 TYR H O 1
ATOM 28199 N N . GLU H 4 159 ? 72.840 12.339 26.056 1.00 44.53 159 GLU H N 1
ATOM 28200 C CA . GLU H 4 159 ? 71.991 13.473 25.706 1.00 40.72 159 GLU H CA 1
ATOM 28201 C C . GLU H 4 159 ? 71.105 13.928 26.872 1.00 40.18 159 GLU H C 1
ATOM 28202 O O . GLU H 4 159 ? 70.859 15.129 27.045 1.00 37.73 159 GLU H O 1
ATOM 28214 N N . ASP H 4 160 ? 70.626 12.978 27.668 1.00 35.07 160 ASP H N 1
ATOM 28215 C CA . ASP H 4 160 ? 69.982 13.322 28.928 1.00 36.71 160 ASP H CA 1
ATOM 28216 C C . ASP H 4 160 ? 70.947 14.107 29.815 1.00 42.54 160 ASP H C 1
ATOM 28217 O O . ASP H 4 160 ? 70.612 15.168 30.326 1.00 43.03 160 ASP H O 1
ATOM 28226 N N . ILE H 4 161 ? 72.138 13.549 30.009 1.00 41.13 161 ILE H N 1
ATOM 28227 C CA . ILE H 4 161 ? 73.151 14.152 30.868 1.00 44.20 161 ILE H CA 1
ATOM 28228 C C . ILE H 4 161 ? 73.468 15.569 30.415 1.00 53.45 161 ILE H C 1
ATOM 28229 O O . ILE H 4 161 ? 73.648 16.471 31.232 1.00 50.70 161 ILE H O 1
ATOM 28245 N N . ALA H 4 162 ? 73.525 15.766 29.108 1.00 55.36 162 ALA H N 1
ATOM 28246 C CA . ALA H 4 162 ? 73.870 17.069 28.559 1.00 54.99 162 ALA H CA 1
ATOM 28247 C C . ALA H 4 162 ? 72.758 18.079 28.792 1.00 50.76 162 ALA H C 1
ATOM 28248 O O . ALA H 4 162 ? 73.009 19.258 29.098 1.00 53.13 162 ALA H O 1
ATOM 28255 N N . ARG H 4 163 ? 71.531 17.608 28.631 1.00 40.82 163 ARG H N 1
ATOM 28256 C CA . ARG H 4 163 ? 70.355 18.456 28.679 1.00 41.44 163 ARG H CA 1
ATOM 28257 C C . ARG H 4 163 ? 69.948 18.779 30.120 1.00 41.65 163 ARG H C 1
ATOM 28258 O O . ARG H 4 163 ? 69.630 19.921 30.431 1.00 42.06 163 ARG H O 1
ATOM 28279 N N . PHE H 4 164 ? 69.999 17.784 30.999 1.00 40.76 164 PHE H N 1
ATOM 28280 C CA . PHE H 4 164 ? 69.473 17.927 32.357 1.00 35.19 164 PHE H CA 1
ATOM 28281 C C . PHE H 4 164 ? 70.543 17.784 33.419 1.00 35.46 164 PHE H C 1
ATOM 28282 O O . PHE H 4 164 ? 70.313 18.125 34.581 1.00 36.83 164 PHE H O 1
ATOM 28299 N N . GLY H 4 165 ? 71.704 17.261 33.036 1.00 40.60 165 GLY H N 1
ATOM 28300 C CA . GLY H 4 165 ? 72.777 17.032 33.990 1.00 40.08 165 GLY H CA 1
ATOM 28301 C C . GLY H 4 165 ? 72.759 15.635 34.569 1.00 40.44 165 GLY H C 1
ATOM 28302 O O . GLY H 4 165 ? 73.654 15.263 35.326 1.00 44.41 165 GLY H O 1
ATOM 28306 N N . HIS H 4 166 ? 71.735 14.862 34.212 1.00 33.37 166 HIS H N 1
ATOM 28307 C CA . HIS H 4 166 ? 71.546 13.513 34.725 1.00 35.30 166 HIS H CA 1
ATOM 28308 C C . HIS H 4 166 ? 70.873 12.635 33.684 1.00 32.26 166 HIS H C 1
ATOM 28309 O O . HIS H 4 166 ? 70.127 13.130 32.833 1.00 31.78 166 HIS H O 1
ATOM 28323 N N . ILE H 4 167 ? 71.123 11.333 33.762 1.00 32.67 167 ILE H N 1
ATOM 28324 C CA . ILE H 4 167 ? 70.316 10.365 33.033 1.00 32.07 167 ILE H CA 1
ATOM 28325 C C . ILE H 4 167 ? 68.849 10.546 33.418 1.00 30.54 167 ILE H C 1
ATOM 28326 O O . ILE H 4 167 ? 68.529 10.628 34.600 1.00 31.42 167 ILE H O 1
ATOM 28342 N N . ALA H 4 168 ? 67.959 10.593 32.433 1.00 27.30 168 ALA H N 1
ATOM 28343 C CA . ALA H 4 168 ? 66.550 10.901 32.690 1.00 33.45 168 ALA H CA 1
ATOM 28344 C C . ALA H 4 168 ? 65.629 9.669 32.652 1.00 28.69 168 ALA H C 1
ATOM 28345 O O . ALA H 4 168 ? 64.430 9.776 32.884 1.00 26.14 168 ALA H O 1
ATOM 28352 N N . THR H 4 169 ? 66.173 8.506 32.327 1.00 24.89 169 THR H N 1
ATOM 28353 C CA . THR H 4 169 ? 65.419 7.261 32.430 1.00 22.25 169 THR H CA 1
ATOM 28354 C C . THR H 4 169 ? 65.359 6.851 33.895 1.00 24.61 169 THR H C 1
ATOM 28355 O O . THR H 4 169 ? 66.407 6.664 34.519 1.00 25.95 169 THR H O 1
ATOM 28366 N N . THR H 4 170 ? 64.154 6.749 34.450 1.00 23.12 170 THR H N 1
ATOM 28367 C CA . THR H 4 170 ? 64.010 6.511 35.886 1.00 21.07 170 THR H CA 1
ATOM 28368 C C . THR H 4 170 ? 63.388 5.165 36.216 1.00 22.31 170 THR H C 1
ATOM 28369 O O . THR H 4 170 ? 63.507 4.696 37.359 1.00 24.21 170 THR H O 1
ATOM 28380 N N . TYR H 4 171 ? 62.728 4.550 35.226 1.00 19.41 171 TYR H N 1
ATOM 28381 C CA . TYR H 4 171 ? 62.163 3.209 35.345 1.00 17.84 171 TYR H CA 1
ATOM 28382 C C . TYR H 4 171 ? 62.268 2.540 33.973 1.00 19.95 171 TYR H C 1
ATOM 28383 O O . TYR H 4 171 ? 62.589 3.211 32.995 1.00 20.43 171 TYR H O 1
ATOM 28401 N N . ALA H 4 172 ? 62.029 1.238 33.887 1.00 18.96 172 ALA H N 1
ATOM 28402 C CA . ALA H 4 172 ? 62.283 0.505 32.635 1.00 17.33 172 ALA H CA 1
ATOM 28403 C C . ALA H 4 172 ? 63.687 0.844 32.105 1.00 18.70 172 ALA H C 1
ATOM 28404 O O . ALA H 4 172 ? 63.899 1.092 30.910 1.00 20.21 172 ALA H O 1
ATOM 28411 N N . TYR H 4 173 ? 64.641 0.864 33.021 1.00 19.16 173 TYR H N 1
ATOM 28412 C CA . TYR H 4 173 ? 65.995 1.293 32.724 1.00 18.51 173 TYR H CA 1
ATOM 28413 C C . TYR H 4 173 ? 66.769 0.142 32.071 1.00 18.48 173 TYR H C 1
ATOM 28414 O O . TYR H 4 173 ? 66.899 -0.934 32.651 1.00 18.10 173 TYR H O 1
ATOM 28432 N N . PRO H 4 174 ? 67.275 0.358 30.851 1.00 21.08 174 PRO H N 1
ATOM 28433 C CA . PRO H 4 174 ? 67.861 -0.755 30.086 1.00 18.30 174 PRO H CA 1
ATOM 28434 C C . PRO H 4 174 ? 69.045 -1.443 30.779 1.00 21.93 174 PRO H C 1
ATOM 28435 O O . PRO H 4 174 ? 69.854 -0.785 31.438 1.00 22.78 174 PRO H O 1
ATOM 28446 N N . VAL H 4 175 ? 69.136 -2.754 30.594 1.00 20.27 175 VAL H N 1
ATOM 28447 C CA . VAL H 4 175 ? 70.221 -3.548 31.158 1.00 18.13 175 VAL H CA 1
ATOM 28448 C C . VAL H 4 175 ? 70.851 -4.448 30.105 1.00 21.87 175 VAL H C 1
ATOM 28449 O O . VAL H 4 175 ? 70.182 -4.891 29.169 1.00 22.20 175 VAL H O 1
ATOM 28462 N N . LYS H 4 176 ? 72.141 -4.722 30.273 1.00 23.25 176 LYS H N 1
ATOM 28463 C CA . LYS H 4 176 ? 72.821 -5.692 29.435 1.00 22.52 176 LYS H CA 1
ATOM 28464 C C . LYS H 4 176 ? 72.828 -7.029 30.173 1.00 22.18 176 LYS H C 1
ATOM 28465 O O . LYS H 4 176 ? 73.225 -7.088 31.343 1.00 22.63 176 LYS H O 1
ATOM 28484 N N . VAL H 4 177 ? 72.415 -8.086 29.479 1.00 19.63 177 VAL H N 1
ATOM 28485 C CA . VAL H 4 177 ? 72.215 -9.402 30.091 1.00 19.51 177 VAL H CA 1
ATOM 28486 C C . VAL H 4 177 ? 73.245 -10.400 29.578 1.00 20.71 177 VAL H C 1
ATOM 28487 O O . VAL H 4 177 ? 73.400 -10.578 28.371 1.00 20.44 177 VAL H O 1
ATOM 28500 N N . ASN H 4 178 ? 73.962 -11.024 30.508 1.00 21.30 178 ASN H N 1
ATOM 28501 C CA . ASN H 4 178 ? 74.968 -12.025 30.175 1.00 23.77 178 ASN H CA 1
ATOM 28502 C C . ASN H 4 178 ? 75.996 -11.499 29.172 1.00 24.75 178 ASN H C 1
ATOM 28503 O O . ASN H 4 178 ? 76.517 -12.251 28.352 1.00 25.58 178 ASN H O 1
ATOM 28514 N N . GLY H 4 179 ? 76.280 -10.201 29.243 1.00 25.86 179 GLY H N 1
ATOM 28515 C CA . GLY H 4 179 ? 77.300 -9.586 28.406 1.00 26.21 179 GLY H CA 1
ATOM 28516 C C . GLY H 4 179 ? 76.931 -9.442 26.932 1.00 26.14 179 GLY H C 1
ATOM 28517 O O . GLY H 4 179 ? 77.819 -9.230 26.112 1.00 24.45 179 GLY H O 1
ATOM 28521 N N . ARG H 4 180 ? 75.651 -9.555 26.580 1.00 22.38 180 ARG H N 1
ATOM 28522 C CA . ARG H 4 180 ? 75.274 -9.483 25.162 1.00 20.73 180 ARG H CA 1
ATOM 28523 C C . ARG H 4 180 ? 73.992 -8.687 24.946 1.00 20.52 180 ARG H C 1
ATOM 28524 O O . ARG H 4 180 ? 74.070 -7.487 24.664 1.00 21.54 180 ARG H O 1
ATOM 28545 N N . TYR H 4 181 ? 72.824 -9.307 25.071 1.00 17.96 181 TYR H N 1
ATOM 28546 C CA . TYR H 4 181 ? 71.595 -8.588 24.731 1.00 18.66 181 TYR H CA 1
ATOM 28547 C C . TYR H 4 181 ? 71.312 -7.426 25.679 1.00 19.08 181 TYR H C 1
ATOM 28548 O O . TYR H 4 181 ? 71.497 -7.534 26.895 1.00 19.21 181 TYR H O 1
ATOM 28566 N N . VAL H 4 182 ? 70.853 -6.308 25.112 1.00 18.09 182 VAL H N 1
ATOM 28567 C CA . VAL H 4 182 ? 70.265 -5.243 25.899 1.00 18.21 182 VAL H CA 1
ATOM 28568 C C . VAL H 4 182 ? 68.766 -5.527 25.981 1.00 16.21 182 VAL H C 1
ATOM 28569 O O . VAL H 4 182 ? 68.109 -5.826 24.972 1.00 18.52 182 VAL H O 1
ATOM 28582 N N . MET H 4 183 ? 68.258 -5.465 27.209 1.00 17.78 183 MET H N 1
ATOM 28583 C CA . MET H 4 183 ? 66.924 -5.940 27.571 1.00 18.25 183 MET H CA 1
ATOM 28584 C C . MET H 4 183 ? 66.171 -4.865 28.331 1.00 18.11 183 MET H C 1
ATOM 28585 O O . MET H 4 183 ? 66.772 -4.091 29.073 1.00 19.22 183 MET H O 1
ATOM 28599 N N . ASP H 4 184 ? 64.864 -4.789 28.109 1.00 18.48 184 ASP H N 1
ATOM 28600 C CA . ASP H 4 184 ? 63.996 -3.942 28.915 1.00 18.02 184 ASP H CA 1
ATOM 28601 C C . ASP H 4 184 ? 63.578 -4.744 30.160 1.00 18.48 184 ASP H C 1
ATOM 28602 O O . ASP H 4 184 ? 63.052 -5.847 30.023 1.00 17.92 184 ASP H O 1
ATOM 28611 N N . PRO H 4 185 ? 63.809 -4.204 31.365 1.00 16.90 185 PRO H N 1
ATOM 28612 C CA . PRO H 4 185 ? 63.534 -5.000 32.573 1.00 17.58 185 PRO H CA 1
ATOM 28613 C C . PRO H 4 185 ? 62.089 -4.916 33.028 1.00 17.65 185 PRO H C 1
ATOM 28614 O O . PRO H 4 185 ? 61.777 -5.346 34.124 1.00 19.96 185 PRO H O 1
ATOM 28625 N N . SER H 4 186 ? 61.241 -4.377 32.168 1.00 16.21 186 SER H N 1
ATOM 28626 C CA . SER H 4 186 ? 59.872 -3.980 32.492 1.00 17.25 186 SER H CA 1
ATOM 28627 C C . SER H 4 186 ? 59.893 -2.695 33.331 1.00 17.89 186 SER H C 1
ATOM 28628 O O . SER H 4 186 ? 60.956 -2.250 33.765 1.00 20.09 186 SER H O 1
ATOM 28636 N N . PRO H 4 187 ? 58.722 -2.088 33.556 1.00 18.68 187 PRO H N 1
ATOM 28637 C CA . PRO H 4 187 ? 58.732 -0.783 34.228 1.00 20.07 187 PRO H CA 1
ATOM 28638 C C . PRO H 4 187 ? 58.968 -0.818 35.742 1.00 21.65 187 PRO H C 1
ATOM 28639 O O . PRO H 4 187 ? 58.371 -0.030 36.491 1.00 19.69 187 PRO H O 1
ATOM 28650 N N . ILE H 4 188 ? 59.866 -1.683 36.197 1.00 21.64 188 ILE H N 1
ATOM 28651 C CA . ILE H 4 188 ? 60.360 -1.544 37.552 1.00 21.37 188 ILE H CA 1
ATOM 28652 C C . ILE H 4 188 ? 61.177 -0.251 37.652 1.00 22.55 188 ILE H C 1
ATOM 28653 O O . ILE H 4 188 ? 61.787 0.187 36.665 1.00 19.57 188 ILE H O 1
ATOM 28669 N N . PRO H 4 189 ? 61.184 0.371 38.840 1.00 20.98 189 PRO H N 1
ATOM 28670 C CA . PRO H 4 189 ? 62.028 1.551 39.034 1.00 23.42 189 PRO H CA 1
ATOM 28671 C C . PRO H 4 189 ? 63.483 1.150 38.955 1.00 24.45 189 PRO H C 1
ATOM 28672 O O . PRO H 4 189 ? 63.795 -0.012 39.236 1.00 24.33 189 PRO H O 1
ATOM 28683 N N . LYS H 4 190 ? 64.365 2.076 38.597 1.00 21.90 190 LYS H N 1
ATOM 28684 C CA . LYS H 4 190 ? 65.774 1.723 38.469 1.00 23.26 190 LYS H CA 1
ATOM 28685 C C . LYS H 4 190 ? 66.310 1.189 39.803 1.00 23.12 190 LYS H C 1
ATOM 28686 O O . LYS H 4 190 ? 67.242 0.380 39.830 1.00 24.14 190 LYS H O 1
ATOM 28705 N N . PHE H 4 191 ? 65.682 1.617 40.894 1.00 23.65 191 PHE H N 1
ATOM 28706 C CA . PHE H 4 191 ? 65.954 1.112 42.242 1.00 24.81 191 PHE H CA 1
ATOM 28707 C C . PHE H 4 191 ? 66.015 -0.435 42.301 1.00 23.07 191 PHE H C 1
ATOM 28708 O O . PHE H 4 191 ? 66.839 -1.007 43.027 1.00 25.80 191 PHE H O 1
ATOM 28725 N N . ASP H 4 192 ? 65.162 -1.104 41.528 1.00 24.15 192 ASP H N 1
ATOM 28726 C CA . ASP H 4 192 ? 65.101 -2.566 41.538 1.00 22.20 192 ASP H CA 1
ATOM 28727 C C . ASP H 4 192 ? 66.111 -3.256 40.622 1.00 23.89 192 ASP H C 1
ATOM 28728 O O . ASP H 4 192 ? 66.356 -4.454 40.772 1.00 22.74 192 ASP H O 1
ATOM 28737 N N . ASN H 4 193 ? 66.696 -2.530 39.675 1.00 24.30 193 ASN H N 1
ATOM 28738 C CA . ASN H 4 193 ? 67.599 -3.176 38.717 1.00 23.10 193 ASN H CA 1
ATOM 28739 C C . ASN H 4 193 ? 68.728 -4.003 39.386 1.00 25.32 193 ASN H C 1
ATOM 28740 O O . ASN H 4 193 ? 69.018 -5.110 38.915 1.00 25.39 193 ASN H O 1
ATOM 28751 N N . PRO H 4 194 ? 69.364 -3.491 40.461 1.00 24.33 194 PRO H N 1
ATOM 28752 C CA . PRO H 4 194 ? 70.473 -4.271 41.052 1.00 27.48 194 PRO H CA 1
ATOM 28753 C C . PRO H 4 194 ? 70.065 -5.656 41.565 1.00 28.49 194 PRO H C 1
ATOM 28754 O O . PRO H 4 194 ? 70.907 -6.555 41.635 1.00 27.85 194 PRO H O 1
ATOM 28765 N N . LYS H 4 195 ? 68.791 -5.837 41.898 1.00 25.53 195 LYS H N 1
ATOM 28766 C CA . LYS H 4 195 ? 68.300 -7.131 42.380 1.00 25.37 195 LYS H CA 1
ATOM 28767 C C . LYS H 4 195 ? 68.312 -8.216 41.291 1.00 24.39 195 LYS H C 1
ATOM 28768 O O . LYS H 4 195 ? 68.236 -9.410 41.593 1.00 29.48 195 LYS H O 1
ATOM 28787 N N . MET H 4 196 ? 68.393 -7.802 40.031 1.00 23.41 196 MET H N 1
ATOM 28788 C CA . MET H 4 196 ? 68.312 -8.732 38.906 1.00 20.88 196 MET H CA 1
ATOM 28789 C C . MET H 4 196 ? 69.630 -9.455 38.653 1.00 25.33 196 MET H C 1
ATOM 28790 O O . MET H 4 196 ? 69.652 -10.504 37.981 1.00 25.14 196 MET H O 1
ATOM 28804 N N . ASP H 4 197 ? 70.717 -8.873 39.153 1.00 24.91 197 ASP H N 1
ATOM 28805 C CA . ASP H 4 197 ? 72.066 -9.390 38.929 1.00 26.19 197 ASP H CA 1
ATOM 28806 C C . ASP H 4 197 ? 72.360 -10.597 39.802 1.00 27.62 197 ASP H C 1
ATOM 28807 O O . ASP H 4 197 ? 72.300 -10.513 41.024 1.00 29.82 197 ASP H O 1
ATOM 28816 N N . MET H 4 198 ? 72.688 -11.709 39.154 1.00 28.62 198 MET H N 1
ATOM 28817 C CA . MET H 4 198 ? 73.090 -12.935 39.833 1.00 25.89 198 MET H CA 1
ATOM 28818 C C . MET H 4 198 ? 72.109 -13.309 40.947 1.00 28.05 198 MET H C 1
ATOM 28819 O O . MET H 4 198 ? 72.504 -13.546 42.098 1.00 33.47 198 MET H O 1
ATOM 28833 N N . MET H 4 199 ? 70.835 -13.350 40.577 1.00 37.70 199 MET H N 1
ATOM 28834 C CA . MET H 4 199 ? 69.723 -13.715 41.456 1.00 42.30 199 MET H CA 1
ATOM 28835 C C . MET H 4 199 ? 69.541 -15.246 41.443 1.00 34.06 199 MET H C 1
ATOM 28836 O O . MET H 4 199 ? 69.732 -15.869 40.404 1.00 32.12 199 MET H O 1
ATOM 28850 N N . PRO H 4 200 ? 69.183 -15.868 42.582 1.00 32.71 200 PRO H N 1
ATOM 28851 C CA . PRO H 4 200 ? 69.015 -17.330 42.545 1.00 32.69 200 PRO H CA 1
ATOM 28852 C C . PRO H 4 200 ? 67.740 -17.810 41.843 1.00 26.66 200 PRO H C 1
ATOM 28853 O O . PRO H 4 200 ? 67.637 -18.993 41.504 1.00 31.60 200 PRO H O 1
ATOM 28864 N N . ALA H 4 201 ? 66.786 -16.905 41.654 1.00 27.68 201 ALA H N 1
ATOM 28865 C CA . ALA H 4 201 ? 65.496 -17.221 41.048 1.00 26.44 201 ALA H CA 1
ATOM 28866 C C . ALA H 4 201 ? 65.482 -16.970 39.544 1.00 26.41 201 ALA H C 1
ATOM 28867 O O . ALA H 4 201 ? 66.303 -16.220 39.027 1.00 27.94 201 ALA H O 1
ATOM 28874 N N . LEU H 4 202 ? 64.546 -17.625 38.865 1.00 24.20 202 LEU H N 1
ATOM 28875 C CA . LEU H 4 202 ? 64.307 -17.432 37.436 1.00 25.06 202 LEU H CA 1
ATOM 28876 C C . LEU H 4 202 ? 63.399 -16.229 37.184 1.00 22.56 202 LEU H C 1
ATOM 28877 O O . LEU H 4 202 ? 62.366 -16.067 37.846 1.00 25.34 202 LEU H O 1
ATOM 28893 N N . GLN H 4 203 ? 63.802 -15.381 36.239 1.00 21.05 203 GLN H N 1
ATOM 28894 C CA . GLN H 4 203 ? 63.003 -14.221 35.830 1.00 21.21 203 GLN H CA 1
ATOM 28895 C C . GLN H 4 203 ? 62.440 -14.437 34.431 1.00 19.45 203 GLN H C 1
ATOM 28896 O O . GLN H 4 203 ? 63.188 -14.666 33.486 1.00 20.30 203 GLN H O 1
ATOM 28910 N N . LEU H 4 204 ? 61.119 -14.370 34.311 1.00 19.65 204 LEU H N 1
ATOM 28911 C CA . LEU H 4 204 ? 60.443 -14.409 33.015 1.00 17.29 204 LEU H CA 1
ATOM 28912 C C . LEU H 4 204 ? 59.706 -13.090 32.780 1.00 19.04 204 LEU H C 1
ATOM 28913 O O . LEU H 4 204 ? 59.219 -12.453 33.725 1.00 19.17 204 LEU H O 1
ATOM 28929 N N . PHE H 4 205 ? 59.605 -12.709 31.521 1.00 17.55 205 PHE H N 1
ATOM 28930 C CA . PHE H 4 205 ? 59.042 -11.424 31.122 1.00 17.79 205 PHE H CA 1
ATOM 28931 C C . PHE H 4 205 ? 58.022 -11.679 30.012 1.00 19.19 205 PHE H C 1
ATOM 28932 O O . PHE H 4 205 ? 58.325 -12.336 29.014 1.00 19.25 205 PHE H O 1
ATOM 28949 N N . GLY H 4 206 ? 56.807 -11.172 30.196 1.00 16.99 206 GLY H N 1
ATOM 28950 C CA . GLY H 4 206 ? 55.746 -11.382 29.234 1.00 20.28 206 GLY H CA 1
ATOM 28951 C C . GLY H 4 206 ? 55.091 -10.096 28.766 1.00 18.11 206 GLY H C 1
ATOM 28952 O O . GLY H 4 206 ? 54.560 -9.311 29.555 1.00 18.00 206 GLY H O 1
ATOM 28956 N N . ALA H 4 207 ? 55.125 -9.906 27.448 1.00 18.09 207 ALA H N 1
ATOM 28957 C CA . ALA H 4 207 ? 54.471 -8.779 26.784 1.00 17.60 207 ALA H CA 1
ATOM 28958 C C . ALA H 4 207 ? 53.379 -9.339 25.893 1.00 19.86 207 ALA H C 1
ATOM 28959 O O . ALA H 4 207 ? 53.656 -9.787 24.780 1.00 18.32 207 ALA H O 1
ATOM 28966 N N . GLY H 4 208 ? 52.143 -9.342 26.375 1.00 17.04 208 GLY H N 1
ATOM 28967 C CA . GLY H 4 208 ? 51.085 -10.032 25.664 1.00 14.50 208 GLY H CA 1
ATOM 28968 C C . GLY H 4 208 ? 50.673 -9.304 24.401 1.00 16.00 208 GLY H C 1
ATOM 28969 O O . GLY H 4 208 ? 50.547 -9.901 23.340 1.00 16.22 208 GLY H O 1
ATOM 28973 N N . ARG H 4 209 ? 50.444 -8.000 24.519 1.00 15.23 209 ARG H N 1
ATOM 28974 C CA . ARG H 4 209 ? 49.993 -7.196 23.384 1.00 13.52 209 ARG H CA 1
ATOM 28975 C C . ARG H 4 209 ? 51.046 -7.164 22.285 1.00 15.13 209 ARG H C 1
ATOM 28976 O O . ARG H 4 209 ? 50.726 -7.252 21.096 1.00 15.63 209 ARG H O 1
ATOM 28997 N N . GLU H 4 210 ? 52.307 -7.033 22.681 1.00 15.08 210 GLU H N 1
ATOM 28998 C CA . GLU H 4 210 ? 53.412 -6.946 21.718 1.00 15.45 210 GLU H CA 1
ATOM 28999 C C . GLU H 4 210 ? 53.987 -8.339 21.341 1.00 16.45 210 GLU H C 1
ATOM 29000 O O . GLU H 4 210 ? 54.906 -8.443 20.518 1.00 16.60 210 GLU H O 1
ATOM 29012 N N . LYS H 4 211 ? 53.454 -9.380 21.969 1.00 16.24 211 LYS H N 1
ATOM 29013 C CA . LYS H 4 211 ? 53.702 -10.778 21.566 1.00 16.93 211 LYS H CA 1
ATOM 29014 C C . LYS H 4 211 ? 55.171 -11.194 21.677 1.00 14.69 211 LYS H C 1
ATOM 29015 O O . LYS H 4 211 ? 55.747 -11.741 20.735 1.00 15.69 211 LYS H O 1
ATOM 29034 N N . ARG H 4 212 ? 55.748 -10.940 22.843 1.00 14.49 212 ARG H N 1
ATOM 29035 C CA . ARG H 4 212 ? 57.115 -11.297 23.173 1.00 14.15 212 ARG H CA 1
ATOM 29036 C C . ARG H 4 212 ? 57.203 -11.877 24.573 1.00 16.84 212 ARG H C 1
ATOM 29037 O O . ARG H 4 212 ? 56.514 -11.444 25.505 1.00 17.38 212 ARG H O 1
ATOM 29058 N N . ILE H 4 213 ? 58.096 -12.851 24.699 1.00 14.93 213 ILE H N 1
ATOM 29059 C CA . ILE H 4 213 ? 58.483 -13.483 25.961 1.00 14.57 213 ILE H CA 1
ATOM 29060 C C . ILE H 4 213 ? 60.000 -13.438 26.040 1.00 17.48 213 ILE H C 1
ATOM 29061 O O . ILE H 4 213 ? 60.675 -13.709 25.049 1.00 18.07 213 ILE H O 1
ATOM 29077 N N . TYR H 4 214 ? 60.555 -13.092 27.193 1.00 17.68 214 TYR H N 1
ATOM 29078 C CA . TYR H 4 214 ? 62.000 -13.222 27.375 1.00 15.70 214 TYR H CA 1
ATOM 29079 C C . TYR H 4 214 ? 62.340 -13.603 28.804 1.00 17.00 214 TYR H C 1
ATOM 29080 O O . TYR H 4 214 ? 61.460 -13.717 29.663 1.00 19.12 214 TYR H O 1
ATOM 29098 N N . ALA H 4 215 ? 63.619 -13.852 29.055 1.00 16.34 215 ALA H N 1
ATOM 29099 C CA . ALA H 4 215 ? 64.012 -14.459 30.312 1.00 15.20 215 ALA H CA 1
ATOM 29100 C C . ALA H 4 215 ? 65.439 -14.138 30.705 1.00 20.36 215 ALA H C 1
ATOM 29101 O O . ALA H 4 215 ? 66.299 -13.859 29.866 1.00 21.14 215 ALA H O 1
ATOM 29108 N N . VAL H 4 216 ? 65.659 -14.168 32.013 1.00 17.95 216 VAL H N 1
ATOM 29109 C CA . VAL H 4 216 ? 66.980 -14.141 32.604 1.00 18.84 216 VAL H CA 1
ATOM 29110 C C . VAL H 4 216 ? 67.104 -15.355 33.512 1.00 21.23 216 VAL H C 1
ATOM 29111 O O . VAL H 4 216 ? 66.428 -15.428 34.548 1.00 25.04 216 VAL H O 1
ATOM 29124 N N . PRO H 4 217 ? 67.956 -16.326 33.134 1.00 21.91 217 PRO H N 1
ATOM 29125 C CA . PRO H 4 217 ? 68.173 -17.470 34.026 1.00 19.76 217 PRO H CA 1
ATOM 29126 C C . PRO H 4 217 ? 68.686 -17.043 35.394 1.00 22.05 217 PRO H C 1
ATOM 29127 O O . PRO H 4 217 ? 69.245 -15.951 35.532 1.00 24.12 217 PRO H O 1
ATOM 29138 N N . PRO H 4 218 ? 68.514 -17.900 36.406 1.00 25.05 218 PRO H N 1
ATOM 29139 C CA . PRO H 4 218 ? 69.209 -17.655 37.668 1.00 25.91 218 PRO H CA 1
ATOM 29140 C C . PRO H 4 218 ? 70.692 -17.377 37.451 1.00 27.87 218 PRO H C 1
ATOM 29141 O O . PRO H 4 218 ? 71.280 -17.866 36.478 1.00 24.02 218 PRO H O 1
ATOM 29152 N N . PHE H 4 219 ? 71.281 -16.587 38.337 1.00 26.27 219 PHE H N 1
ATOM 29153 C CA . PHE H 4 219 ? 72.726 -16.387 38.327 1.00 26.91 219 PHE H CA 1
ATOM 29154 C C . PHE H 4 219 ? 73.223 -15.947 36.955 1.00 27.31 219 PHE H C 1
ATOM 29155 O O . PHE H 4 219 ? 74.097 -16.588 36.353 1.00 26.17 219 PHE H O 1
ATOM 29172 N N . THR H 4 220 ? 72.647 -14.858 36.463 1.00 24.35 220 THR H N 1
ATOM 29173 C CA . THR H 4 220 ? 73.068 -14.265 35.194 1.00 25.27 220 THR H CA 1
ATOM 29174 C C . THR H 4 220 ? 73.445 -12.810 35.446 1.00 24.77 220 THR H C 1
ATOM 29175 O O . THR H 4 220 ? 72.797 -12.116 36.230 1.00 25.18 220 THR H O 1
ATOM 29186 N N . ARG H 4 221 ? 74.515 -12.361 34.805 1.00 24.85 221 ARG H N 1
ATOM 29187 C CA . ARG H 4 221 ? 74.934 -10.967 34.921 1.00 25.11 221 ARG H CA 1
ATOM 29188 C C . ARG H 4 221 ? 73.868 -10.074 34.306 1.00 23.37 221 ARG H C 1
ATOM 29189 O O . ARG H 4 221 ? 73.413 -10.315 33.194 1.00 23.56 221 ARG H O 1
ATOM 29210 N N . VAL H 4 222 ? 73.444 -9.073 35.061 1.00 24.39 222 VAL H N 1
ATOM 29211 C CA . VAL H 4 222 ? 72.523 -8.061 34.569 1.00 24.00 222 VAL H CA 1
ATOM 29212 C C . VAL H 4 222 ? 73.084 -6.707 34.967 1.00 26.36 222 VAL H C 1
ATOM 29213 O O . VAL H 4 222 ? 73.137 -6.376 36.147 1.00 22.86 222 VAL H O 1
ATOM 29226 N N . GLU H 4 223 ? 73.500 -5.930 33.974 1.00 23.85 223 GLU H N 1
ATOM 29227 C CA . GLU H 4 223 ? 74.239 -4.686 34.210 1.00 26.75 223 GLU H CA 1
ATOM 29228 C C . GLU H 4 223 ? 73.499 -3.522 33.588 1.00 27.20 223 GLU H C 1
ATOM 29229 O O . GLU H 4 223 ? 73.291 -3.488 32.378 1.00 25.68 223 GLU H O 1
ATOM 29241 N N . SER H 4 224 ? 73.100 -2.569 34.419 1.00 26.27 224 SER H N 1
ATOM 29242 C CA . SER H 4 224 ? 72.417 -1.385 33.926 1.00 25.47 224 SER H CA 1
ATOM 29243 C C . SER H 4 224 ? 73.374 -0.543 33.075 1.00 24.08 224 SER H C 1
ATOM 29244 O O . SER H 4 224 ? 74.556 -0.400 33.410 1.00 27.77 224 SER H O 1
ATOM 29252 N N . LEU H 4 225 ? 72.875 0.012 31.972 1.00 22.94 225 LEU H N 1
ATOM 29253 C CA . LEU H 4 225 ? 73.703 0.874 31.133 1.00 24.72 225 LEU H CA 1
ATOM 29254 C C . LEU H 4 225 ? 74.096 2.147 31.882 1.00 27.26 225 LEU H C 1
ATOM 29255 O O . LEU H 4 225 ? 73.284 2.740 32.580 1.00 30.87 225 LEU H O 1
ATOM 29271 N N . ASP H 4 226 ? 75.354 2.558 31.763 1.00 33.16 226 ASP H N 1
ATOM 29272 C CA . ASP H 4 226 ? 75.779 3.822 32.347 1.00 35.96 226 ASP H CA 1
ATOM 29273 C C . ASP H 4 226 ? 77.158 4.201 31.835 1.00 42.70 226 ASP H C 1
ATOM 29274 O O . ASP H 4 226 ? 77.627 3.639 30.850 1.00 39.83 226 ASP H O 1
ATOM 29283 N N . PHE H 4 227 ? 77.785 5.158 32.519 1.00 52.05 227 PHE H N 1
ATOM 29284 C CA . PHE H 4 227 ? 79.129 5.642 32.199 1.00 56.68 227 PHE H CA 1
ATOM 29285 C C . PHE H 4 227 ? 79.979 5.683 33.465 1.00 66.35 227 PHE H C 1
ATOM 29286 O O . PHE H 4 227 ? 79.456 5.619 34.577 1.00 68.39 227 PHE H O 1
ATOM 29303 N N . ASP H 4 228 ? 81.291 5.801 33.299 1.00 64.19 228 ASP H N 1
ATOM 29304 C CA . ASP H 4 228 ? 82.182 5.865 34.449 1.00 66.15 228 ASP H CA 1
ATOM 29305 C C . ASP H 4 228 ? 82.086 7.236 35.110 1.00 66.83 228 ASP H C 1
ATOM 29306 O O . ASP H 4 228 ? 82.180 7.351 36.332 1.00 70.75 228 ASP H O 1
ATOM 29315 N N . ASP H 4 229 ? 81.887 8.270 34.297 1.00 65.89 229 ASP H N 1
ATOM 29316 C CA . ASP H 4 229 ? 81.728 9.630 34.807 1.00 70.78 229 ASP H CA 1
ATOM 29317 C C . ASP H 4 229 ? 80.277 9.933 35.175 1.00 65.21 229 ASP H C 1
ATOM 29318 O O . ASP H 4 229 ? 79.965 11.036 35.626 1.00 64.07 229 ASP H O 1
ATOM 29327 N N . HIS H 4 230 ? 79.397 8.951 34.979 1.00 64.93 230 HIS H N 1
ATOM 29328 C CA . HIS H 4 230 ? 77.994 9.069 35.365 1.00 57.04 230 HIS H CA 1
ATOM 29329 C C . HIS H 4 230 ? 77.442 7.692 35.735 1.00 52.26 230 HIS H C 1
ATOM 29330 O O . HIS H 4 230 ? 76.599 7.137 35.013 1.00 48.58 230 HIS H O 1
ATOM 29344 N N . PRO H 4 231 ? 77.914 7.138 36.865 1.00 51.54 231 PRO H N 1
ATOM 29345 C CA . PRO H 4 231 ? 77.560 5.782 37.300 1.00 54.20 231 PRO H CA 1
ATOM 29346 C C . PRO H 4 231 ? 76.091 5.656 37.693 1.00 52.93 231 PRO H C 1
ATOM 29347 O O . PRO H 4 231 ? 75.465 6.664 37.997 1.00 42.88 231 PRO H O 1
ATOM 29358 N N . PHE H 4 232 ? 75.569 4.433 37.681 1.00 51.17 232 PHE H N 1
ATOM 29359 C CA . PHE H 4 232 ? 74.174 4.147 38.026 1.00 42.92 232 PHE H CA 1
ATOM 29360 C C . PHE H 4 232 ? 73.804 4.616 39.435 1.00 45.30 232 PHE H C 1
ATOM 29361 O O . PHE H 4 232 ? 74.498 4.308 40.402 1.00 52.21 232 PHE H O 1
ATOM 29378 N N . THR H 4 233 ? 72.704 5.366 39.528 1.00 40.06 233 THR H N 1
ATOM 29379 C CA . THR H 4 233 ? 72.152 5.822 40.805 1.00 38.73 233 THR H CA 1
ATOM 29380 C C . THR H 4 233 ? 70.739 5.267 40.965 1.00 35.87 233 THR H C 1
ATOM 29381 O O . THR H 4 233 ? 70.122 4.845 39.978 1.00 32.69 233 THR H O 1
ATOM 29392 N N . VAL H 4 234 ? 70.228 5.258 42.196 1.00 34.86 234 VAL H N 1
ATOM 29393 C CA . VAL H 4 234 ? 68.838 4.837 42.424 1.00 34.77 234 VAL H CA 1
ATOM 29394 C C . VAL H 4 234 ? 68.054 5.896 43.198 1.00 29.69 234 VAL H C 1
ATOM 29395 O O . VAL H 4 234 ? 68.644 6.768 43.839 1.00 32.37 234 VAL H O 1
ATOM 29408 N N . GLN H 4 235 ? 66.727 5.788 43.127 1.00 31.23 235 GLN H N 1
ATOM 29409 C CA . GLN H 4 235 ? 65.815 6.683 43.829 1.00 32.42 235 GLN H CA 1
ATOM 29410 C C . GLN H 4 235 ? 66.136 6.768 45.313 1.00 36.47 235 GLN H C 1
ATOM 29411 O O . GLN H 4 235 ? 66.519 5.775 45.940 1.00 30.33 235 GLN H O 1
ATOM 29425 N N . GLN H 4 236 ? 65.981 7.966 45.864 1.00 32.92 236 GLN H N 1
ATOM 29426 C CA . GLN H 4 236 ? 66.205 8.195 47.280 1.00 34.61 236 GLN H CA 1
ATOM 29427 C C . GLN H 4 236 ? 65.127 9.125 47.815 1.00 32.98 236 GLN H C 1
ATOM 29428 O O . GLN H 4 236 ? 64.444 9.796 47.034 1.00 34.39 236 GLN H O 1
ATOM 29442 N N . TRP H 4 237 ? 64.953 9.126 49.135 1.00 33.46 237 TRP H N 1
ATOM 29443 C CA . TRP H 4 237 ? 63.979 9.981 49.804 1.00 34.15 237 TRP H CA 1
ATOM 29444 C C . TRP H 4 237 ? 64.596 10.514 51.088 1.00 37.41 237 TRP H C 1
ATOM 29445 O O . TRP H 4 237 ? 65.438 9.857 51.698 1.00 40.22 237 TRP H O 1
ATOM 29466 N N . ASP H 4 238 ? 64.168 11.707 51.480 1.00 41.13 238 ASP H N 1
ATOM 29467 C CA . ASP H 4 238 ? 64.570 12.300 52.750 1.00 45.48 238 ASP H CA 1
ATOM 29468 C C . ASP H 4 238 ? 63.852 11.631 53.921 1.00 48.34 238 ASP H C 1
ATOM 29469 O O . ASP H 4 238 ? 64.322 11.687 55.052 1.00 60.49 238 ASP H O 1
ATOM 29478 N N . GLU H 4 239 ? 62.719 10.997 53.639 1.00 47.98 239 GLU H N 1
ATOM 29479 C CA . GLU H 4 239 ? 61.893 10.348 54.661 1.00 44.89 239 GLU H CA 1
ATOM 29480 C C . GLU H 4 239 ? 62.077 8.827 54.685 1.00 42.17 239 GLU H C 1
ATOM 29481 O O . GLU H 4 239 ? 62.288 8.212 53.643 1.00 42.19 239 GLU H O 1
ATOM 29493 N N . PRO H 4 240 ? 61.965 8.212 55.876 1.00 40.64 240 PRO H N 1
ATOM 29494 C CA . PRO H 4 240 ? 61.781 6.759 56.005 1.00 44.97 240 PRO H CA 1
ATOM 29495 C C . PRO H 4 240 ? 60.318 6.373 55.775 1.00 44.70 240 PRO H C 1
ATOM 29496 O O . PRO H 4 240 ? 59.490 7.278 55.727 1.00 38.86 240 PRO H O 1
ATOM 29507 N N . CYS H 4 241 ? 59.999 5.086 55.648 1.00 40.82 241 CYS H N 1
ATOM 29508 C CA . CYS H 4 241 ? 58.597 4.655 55.663 1.00 43.56 241 CYS H CA 1
ATOM 29509 C C . CYS H 4 241 ? 57.916 5.125 56.953 1.00 39.18 241 CYS H C 1
ATOM 29510 O O . CYS H 4 241 ? 58.447 4.928 58.048 1.00 39.21 241 CYS H O 1
ATOM 29517 N N . ALA H 4 242 ? 56.739 5.731 56.814 1.00 37.08 242 ALA H N 1
ATOM 29518 C CA . ALA H 4 242 ? 56.019 6.321 57.944 1.00 39.95 242 ALA H CA 1
ATOM 29519 C C . ALA H 4 242 ? 55.338 5.274 58.825 1.00 42.93 242 ALA H C 1
ATOM 29520 O O . ALA H 4 242 ? 54.892 5.587 59.928 1.00 41.45 242 ALA H O 1
ATOM 29527 N N . ILE H 4 243 ? 55.247 4.042 58.327 1.00 38.52 243 ILE H N 1
ATOM 29528 C CA . ILE H 4 243 ? 54.580 2.960 59.046 1.00 40.64 243 ILE H CA 1
ATOM 29529 C C . ILE H 4 243 ? 55.591 2.050 59.749 1.00 41.81 243 ILE H C 1
ATOM 29530 O O . ILE H 4 243 ? 55.430 1.749 60.932 1.00 41.52 243 ILE H O 1
ATOM 29546 N N . CYS H 4 244 ? 56.642 1.640 59.043 1.00 39.03 244 CYS H N 1
ATOM 29547 C CA . CYS H 4 244 ? 57.585 0.647 59.574 1.00 41.08 244 CYS H CA 1
ATOM 29548 C C . CYS H 4 244 ? 58.983 1.213 59.847 1.00 46.44 244 CYS H C 1
ATOM 29549 O O . CYS H 4 244 ? 59.811 0.552 60.479 1.00 43.16 244 CYS H O 1
ATOM 29556 N N . GLY H 4 245 ? 59.249 2.424 59.367 1.00 41.56 245 GLY H N 1
ATOM 29557 C CA . GLY H 4 245 ? 60.516 3.092 59.612 1.00 41.93 245 GLY H CA 1
ATOM 29558 C C . GLY H 4 245 ? 61.662 2.692 58.691 1.00 42.03 245 GLY H C 1
ATOM 29559 O O . GLY H 4 245 ? 62.769 3.205 58.821 1.00 41.99 245 GLY H O 1
ATOM 29563 N N . SER H 4 246 ? 61.410 1.787 57.752 1.00 39.25 246 SER H N 1
ATOM 29564 C CA . SER H 4 246 ? 62.471 1.321 56.858 1.00 39.36 246 SER H CA 1
ATOM 29565 C C . SER H 4 246 ? 63.040 2.442 55.987 1.00 38.38 246 SER H C 1
ATOM 29566 O O . SER H 4 246 ? 62.299 3.241 55.413 1.00 37.77 246 SER H O 1
ATOM 29574 N N . THR H 4 247 ? 64.363 2.477 55.877 1.00 38.42 247 THR H N 1
ATOM 29575 C CA . THR H 4 247 ? 65.040 3.457 55.040 1.00 41.06 247 THR H CA 1
ATOM 29576 C C . THR H 4 247 ? 65.590 2.791 53.787 1.00 40.80 247 THR H C 1
ATOM 29577 O O . THR H 4 247 ? 66.208 3.449 52.952 1.00 39.07 247 THR H O 1
ATOM 29588 N N . HIS H 4 248 ? 65.325 1.490 53.658 1.00 35.70 248 HIS H N 1
ATOM 29589 C CA . HIS H 4 248 ? 65.928 0.651 52.625 1.00 36.04 248 HIS H CA 1
ATOM 29590 C C . HIS H 4 248 ? 64.958 0.271 51.520 1.00 33.58 248 HIS H C 1
ATOM 29591 O O . HIS H 4 248 ? 65.333 -0.442 50.595 1.00 34.21 248 HIS H O 1
ATOM 29605 N N . SER H 4 249 ? 63.718 0.726 51.628 1.00 35.59 249 SER H N 1
ATOM 29606 C CA . SER H 4 249 ? 62.673 0.321 50.697 1.00 33.61 249 SER H CA 1
ATOM 29607 C C . SER H 4 249 ? 62.297 1.423 49.714 1.00 29.74 249 SER H C 1
ATOM 29608 O O . SER H 4 249 ? 62.473 2.618 49.995 1.00 32.59 249 SER H O 1
ATOM 29616 N N . TYR H 4 250 ? 61.750 1.007 48.575 1.00 27.50 250 TYR H N 1
ATOM 29617 C CA . TYR H 4 250 ? 61.134 1.939 47.632 1.00 26.47 250 TYR H CA 1
ATOM 29618 C C . TYR H 4 250 ? 59.822 2.450 48.226 1.00 29.40 250 TYR H C 1
ATOM 29619 O O . TYR H 4 250 ? 59.000 1.664 48.690 1.00 30.17 250 TYR H O 1
ATOM 29637 N N . LEU H 4 251 ? 59.639 3.766 48.200 1.00 28.35 251 LEU H N 1
ATOM 29638 C CA . LEU H 4 251 ? 58.508 4.408 48.861 1.00 27.50 251 LEU H CA 1
ATOM 29639 C C . LEU H 4 251 ? 57.433 4.914 47.899 1.00 26.38 251 LEU H C 1
ATOM 29640 O O . LEU H 4 251 ? 57.731 5.335 46.782 1.00 26.08 251 LEU H O 1
ATOM 29656 N N . ASP H 4 252 ? 56.188 4.845 48.371 1.00 31.09 252 ASP H N 1
ATOM 29657 C CA . ASP H 4 252 ? 55.018 5.477 47.747 1.00 30.40 252 ASP H CA 1
ATOM 29658 C C . ASP H 4 252 ? 54.736 6.817 48.409 1.00 32.63 252 ASP H C 1
ATOM 29659 O O . ASP H 4 252 ? 54.766 6.919 49.635 1.00 30.18 252 ASP H O 1
ATOM 29668 N N . GLU H 4 253 ? 54.417 7.820 47.598 1.00 30.29 253 GLU H N 1
ATOM 29669 C CA . GLU H 4 253 ? 54.018 9.129 48.093 1.00 27.60 253 GLU H CA 1
ATOM 29670 C C . GLU H 4 253 ? 52.501 9.162 48.173 1.00 27.38 253 GLU H C 1
ATOM 29671 O O . GLU H 4 253 ? 51.829 9.122 47.149 1.00 26.97 253 GLU H O 1
ATOM 29683 N N . VAL H 4 254 ? 51.954 9.209 49.381 1.00 30.11 254 VAL H N 1
ATOM 29684 C CA . VAL H 4 254 ? 50.506 9.235 49.565 1.00 31.05 254 VAL H CA 1
ATOM 29685 C C . VAL H 4 254 ? 50.092 10.636 49.964 1.00 30.66 254 VAL H C 1
ATOM 29686 O O . VAL H 4 254 ? 50.531 11.166 50.990 1.00 33.17 254 VAL H O 1
ATOM 29699 N N . VAL H 4 255 ? 49.247 11.242 49.144 1.00 29.13 255 VAL H N 1
ATOM 29700 C CA . VAL H 4 255 ? 48.823 12.614 49.374 1.00 32.66 255 VAL H CA 1
ATOM 29701 C C . VAL H 4 255 ? 47.604 12.644 50.279 1.00 37.60 255 VAL H C 1
ATOM 29702 O O . VAL H 4 255 ? 46.560 12.083 49.957 1.00 35.85 255 VAL H O 1
ATOM 29715 N N . LEU H 4 256 ? 47.753 13.331 51.406 1.00 42.05 256 LEU H N 1
ATOM 29716 C CA . LEU H 4 256 ? 46.766 13.311 52.472 1.00 45.18 256 LEU H CA 1
ATOM 29717 C C . LEU H 4 256 ? 45.809 14.507 52.420 1.00 47.73 256 LEU H C 1
ATOM 29718 O O . LEU H 4 256 ? 44.599 14.354 52.563 1.00 54.08 256 LEU H O 1
ATOM 29734 N N . ASP H 4 257 ? 46.365 15.696 52.216 1.00 54.61 257 ASP H N 1
ATOM 29735 C CA . ASP H 4 257 ? 45.614 16.937 52.371 1.00 66.01 257 ASP H CA 1
ATOM 29736 C C . ASP H 4 257 ? 45.349 17.613 51.047 1.00 52.23 257 ASP H C 1
ATOM 29737 O O . ASP H 4 257 ? 46.169 17.537 50.137 1.00 47.38 257 ASP H O 1
ATOM 29746 N N . ASP H 4 258 ? 44.218 18.316 50.980 1.00 61.69 258 ASP H N 1
ATOM 29747 C CA . ASP H 4 258 ? 43.914 19.233 49.884 1.00 66.99 258 ASP H CA 1
ATOM 29748 C C . ASP H 4 258 ? 45.063 20.196 49.661 1.00 72.15 258 ASP H C 1
ATOM 29749 O O . ASP H 4 258 ? 45.233 20.755 48.575 1.00 65.26 258 ASP H O 1
ATOM 29758 N N . ALA H 4 259 ? 45.831 20.400 50.722 1.00 77.48 259 ALA H N 1
ATOM 29759 C CA . ALA H 4 259 ? 46.903 21.359 50.707 1.00 85.01 259 ALA H CA 1
ATOM 29760 C C . ALA H 4 259 ? 48.110 20.837 51.488 1.00 86.28 259 ALA H C 1
ATOM 29761 O O . ALA H 4 259 ? 48.194 20.995 52.708 1.00 90.42 259 ALA H O 1
ATOM 29768 N N . GLY H 4 260 ? 49.006 20.158 50.773 1.00 90.57 260 GLY H N 1
ATOM 29769 C CA . GLY H 4 260 ? 50.388 20.006 51.198 1.00 76.16 260 GLY H CA 1
ATOM 29770 C C . GLY H 4 260 ? 50.826 18.702 51.842 1.00 61.24 260 GLY H C 1
ATOM 29771 O O . GLY H 4 260 ? 51.855 18.143 51.465 1.00 57.92 260 GLY H O 1
ATOM 29775 N N . ASN H 4 261 ? 50.073 18.223 52.825 1.00 59.55 261 ASN H N 1
ATOM 29776 C CA . ASN H 4 261 ? 50.545 17.113 53.643 1.00 58.09 261 ASN H CA 1
ATOM 29777 C C . ASN H 4 261 ? 50.538 15.764 52.944 1.00 50.40 261 ASN H C 1
ATOM 29778 O O . ASN H 4 261 ? 49.568 15.386 52.293 1.00 49.16 261 ASN H O 1
ATOM 29789 N N . ARG H 4 262 ? 51.640 15.041 53.101 1.00 43.59 262 ARG H N 1
ATOM 29790 C CA . ARG H 4 262 ? 51.770 13.717 52.518 1.00 39.41 262 ARG H CA 1
ATOM 29791 C C . ARG H 4 262 ? 52.554 12.789 53.435 1.00 38.26 262 ARG H C 1
ATOM 29792 O O . ARG H 4 262 ? 53.088 13.194 54.471 1.00 39.85 262 ARG H O 1
ATOM 29813 N N . MET H 4 263 ? 52.594 11.535 53.029 1.00 42.32 263 MET H N 1
ATOM 29814 C CA . MET H 4 263 ? 53.148 10.453 53.809 1.00 43.00 263 MET H CA 1
ATOM 29815 C C . MET H 4 263 ? 53.908 9.553 52.838 1.00 37.55 263 MET H C 1
ATOM 29816 O O . MET H 4 263 ? 53.427 9.311 51.738 1.00 33.50 263 MET H O 1
ATOM 29830 N N . PHE H 4 264 ? 55.096 9.094 53.226 1.00 33.68 264 PHE H N 1
ATOM 29831 C CA . PHE H 4 264 ? 55.862 8.159 52.397 1.00 33.88 264 PHE H CA 1
ATOM 29832 C C . PHE H 4 264 ? 55.898 6.787 53.055 1.00 37.02 264 PHE H C 1
ATOM 29833 O O . PHE H 4 264 ? 56.329 6.650 54.207 1.00 37.72 264 PHE H O 1
ATOM 29850 N N . VAL H 4 265 ? 55.428 5.779 52.320 1.00 33.34 265 VAL H N 1
ATOM 29851 C CA . VAL H 4 265 ? 55.312 4.427 52.849 1.00 31.03 265 VAL H CA 1
ATOM 29852 C C . VAL H 4 265 ? 55.751 3.388 51.828 1.00 29.57 265 VAL H C 1
ATOM 29853 O O . VAL H 4 265 ? 55.664 3.610 50.622 1.00 30.11 265 VAL H O 1
ATOM 29866 N N . CYS H 4 266 ? 56.212 2.251 52.339 1.00 30.00 266 CYS H N 1
ATOM 29867 C CA . CYS H 4 266 ? 56.714 1.160 51.510 1.00 32.18 266 CYS H CA 1
ATOM 29868 C C . CYS H 4 266 ? 55.756 0.811 50.385 1.00 28.41 266 CYS H C 1
ATOM 29869 O O . CYS H 4 266 ? 54.557 0.644 50.599 1.00 29.89 266 CYS H O 1
ATOM 29876 N N . SER H 4 267 ? 56.317 0.692 49.194 1.00 26.39 267 SER H N 1
ATOM 29877 C CA . SER H 4 267 ? 55.604 0.191 48.027 1.00 26.81 267 SER H CA 1
ATOM 29878 C C . SER H 4 267 ? 55.332 -1.294 48.162 1.00 26.32 267 SER H C 1
ATOM 29879 O O . SER H 4 267 ? 54.260 -1.772 47.811 1.00 27.75 267 SER H O 1
ATOM 29887 N N . ASP H 4 268 ? 56.332 -2.017 48.658 1.00 25.96 268 ASP H N 1
ATOM 29888 C CA . ASP H 4 268 ? 56.240 -3.453 48.872 1.00 30.18 268 ASP H CA 1
ATOM 29889 C C . ASP H 4 268 ? 55.512 -3.673 50.187 1.00 29.02 268 ASP H C 1
ATOM 29890 O O . ASP H 4 268 ? 56.104 -3.547 51.256 1.00 28.27 268 ASP H O 1
ATOM 29899 N N . THR H 4 269 ? 54.226 -3.997 50.115 1.00 30.63 269 THR H N 1
ATOM 29900 C CA . THR H 4 269 ? 53.391 -3.998 51.316 1.00 30.30 269 THR H CA 1
ATOM 29901 C C . THR H 4 269 ? 53.631 -5.218 52.210 1.00 33.04 269 THR H C 1
ATOM 29902 O O . THR H 4 269 ? 53.409 -5.158 53.424 1.00 33.28 269 THR H O 1
ATOM 29913 N N . ASP H 4 270 ? 54.079 -6.322 51.621 1.00 32.31 270 ASP H N 1
ATOM 29914 C CA . ASP H 4 270 ? 54.465 -7.495 52.416 1.00 35.02 270 ASP H CA 1
ATOM 29915 C C . ASP H 4 270 ? 55.677 -7.161 53.267 1.00 36.11 270 ASP H C 1
ATOM 29916 O O . ASP H 4 270 ? 55.721 -7.449 54.470 1.00 36.85 270 ASP H O 1
ATOM 29925 N N . TYR H 4 271 ? 56.673 -6.562 52.627 1.00 30.00 271 TYR H N 1
ATOM 29926 C CA . TYR H 4 271 ? 57.897 -6.190 53.310 1.00 31.82 271 TYR H CA 1
ATOM 29927 C C . TYR H 4 271 ? 57.586 -5.262 54.484 1.00 36.00 271 TYR H C 1
ATOM 29928 O O . TYR H 4 271 ? 58.101 -5.437 55.587 1.00 34.23 271 TYR H O 1
ATOM 29946 N N . CYS H 4 272 ? 56.715 -4.291 54.234 1.00 33.92 272 CYS H N 1
ATOM 29947 C CA . CYS H 4 272 ? 56.349 -3.293 55.233 1.00 36.11 272 CYS H CA 1
ATOM 29948 C C . CYS H 4 272 ? 55.731 -3.936 56.471 1.00 45.73 272 CYS H C 1
ATOM 29949 O O . CYS H 4 272 ? 56.124 -3.622 57.602 1.00 46.86 272 CYS H O 1
ATOM 29956 N N . ARG H 4 273 ? 54.766 -4.832 56.278 1.00 37.50 273 ARG H N 1
ATOM 29957 C CA . ARG H 4 273 ? 54.118 -5.441 57.438 1.00 43.82 273 ARG H CA 1
ATOM 29958 C C . ARG H 4 273 ? 55.123 -6.263 58.233 1.00 43.40 273 ARG H C 1
ATOM 29959 O O . ARG H 4 273 ? 55.088 -6.255 59.460 1.00 45.14 273 ARG H O 1
ATOM 29980 N N . GLN H 4 274 ? 56.042 -6.951 57.565 1.00 43.29 274 GLN H N 1
ATOM 29981 C CA . GLN H 4 274 ? 56.975 -7.797 58.308 1.00 47.09 274 GLN H CA 1
ATOM 29982 C C . GLN H 4 274 ? 57.974 -6.936 59.091 1.00 46.66 274 GLN H C 1
ATOM 29983 O O . GLN H 4 274 ? 58.391 -7.306 60.194 1.00 47.80 274 GLN H O 1
ATOM 29997 N N . GLN H 4 275 ? 58.354 -5.796 58.518 1.00 39.99 275 GLN H N 1
ATOM 29998 C CA . GLN H 4 275 ? 59.167 -4.812 59.228 1.00 40.75 275 GLN H CA 1
ATOM 29999 C C . GLN H 4 275 ? 58.432 -4.320 60.467 1.00 44.08 275 GLN H C 1
ATOM 30000 O O . GLN H 4 275 ? 59.003 -4.265 61.557 1.00 49.75 275 GLN H O 1
ATOM 30014 N N . SER H 4 276 ? 57.163 -3.966 60.285 1.00 46.62 276 SER H N 1
ATOM 30015 C CA . SER H 4 276 ? 56.342 -3.418 61.365 1.00 52.85 276 SER H CA 1
ATOM 30016 C C . SER H 4 276 ? 56.171 -4.397 62.515 1.00 57.00 276 SER H C 1
ATOM 30017 O O . SER H 4 276 ? 56.073 -3.991 63.680 1.00 52.55 276 SER H O 1
ATOM 30025 N N . GLU H 4 277 ? 56.140 -5.686 62.191 1.00 61.06 277 GLU H N 1
ATOM 30026 C CA . GLU H 4 277 ? 55.886 -6.713 63.195 1.00 68.37 277 GLU H CA 1
ATOM 30027 C C . GLU H 4 277 ? 56.970 -6.759 64.275 1.00 79.38 277 GLU H C 1
ATOM 30028 O O . GLU H 4 277 ? 56.700 -7.168 65.406 1.00 84.41 277 GLU H O 1
ATOM 30040 N N . ALA H 4 278 ? 58.184 -6.336 63.931 1.00 77.65 278 ALA H N 1
ATOM 30041 C CA . ALA H 4 278 ? 59.251 -6.190 64.922 1.00 84.43 278 ALA H CA 1
ATOM 30042 C C . ALA H 4 278 ? 59.730 -4.745 64.986 1.00 84.51 278 ALA H C 1
ATOM 30043 O O . ALA H 4 278 ? 59.535 -4.060 65.992 1.00 87.12 278 ALA H O 1
#

Solvent-accessible surface area: 66161 Å² total

B-factor: mean 33.34, std 16.17, range [11.72, 129.63]

Radius of gyration: 38.21 Å; Cα contacts (8 Å, |Δi|>4): 4689; chains: 8; bounding box: 95×115×104 Å